Protein 1UQV (pdb70)

Foldseek 3Di:
DDDDDDLDQQPPFLCRLLCCLAPVQDHHPPDCLSVLCVVVTAGLVNQLVDDLVVLCVSDPHDSVRSVSRSVVSVDSVPDDDPDDD

GO terms:
  GO:0005737 cytoplasm (C, IDA)
  GO:0032093 SAM domain binding (F, IDA)
  GO:0019887 protein kinase regulator activity (F, IDA)
  GO:0038066 p38MAPK cascade (P, IGI)
  GO:0000750 pheromone-dependent signal transduction involved in conjugation with cellular fusion (P, IMP)
  GO:0001402 signal transduction involved in filamentous growth (P, IMP)
  GO:0030010 establishment of cell polarity (P, IMP)
  GO:0007232 osmosensory signaling pathway via Sho1 osmosensor (P, IMP)
  GO:0038066 p38MAPK cascade (P, IPI)
  GO:0005515 protein binding (F, IPI)

Organism: Saccharomyces cerevisiae (strain ATCC 204508 / S288c) (NCBI:txid559292)

Radius of gyration: 13.03 Å; Cα contacts (8 Å, |Δi|>4): 71; chains: 1; bounding box: 37×22×26 Å

InterPro domains:
  IPR000159 Ras-associating domain [PF00788] (247-327)
  IPR000159 Ras-associating domain [PS50200] (233-327)
  IPR000159 Ras-associating domain [SM00314] (235-327)
  IPR013761 Sterile alpha motif/pointed domain superfamily [G3DSA:1.10.150.50] (28-107)
  IPR013761 Sterile alpha motif/pointed domain superfamily [SSF47769] (28-105)
  IPR015316 Ste50, sterile alpha motif [PF09235] (30-104)
  IPR015316 Ste50, sterile alpha motif [cd09536] (30-103)
  IPR029071 Ubiquitin-like domain superfamily [SSF54236] (248-327)

Sequence (85 aa):
GSHMNNEDFSQWSVDDVITWCISTLEVEETDPLCQRLRENDIVGDLLPELCLQDCQDLCDGDLNKAIKFKILINKMRDSKLEWKDGSHMNNEDFSQWSVDDVITWCISTLEVEETDPLCQRLRENDIVGDLLPELCLQDCQDLCDGDLNKAIKFKILINKMRDSKLEWKDGSHMNNEDFSQWSVDDVITWCISTLEVEETDPLCQRLRENDIVGDLLPELCLQDCQDLCDGDLNKAIKFKILINKMRDSKLEWKDGSHMNNEDFSQWSVDDVITWCISTLEVEETDPLCQRLRENDIVGDLLPELCLQDCQDLCDGDLNKAIKFKILINKMRDSKLEWKDGSHMNNEDFSQWSVDDVITWCISTLEVEETDPLCQRLRENDIVGDLLPELCLQDCQDLCDGDLNKAIKFKILINKMRDSKLEWKDGSHMNNEDFSQWSVDDVITWCISTLEVEETDPLCQRLRENDIVGDLLPELCLQDCQDLCDGDLNKAIKFKILINKMRDSKLEWKDGSHMNNEDFSQWSVDDVITWCISTLEVEETDPLCQRLRENDIVGDLLPELCLQDCQDLCDGDLNKAIKFKILINKMRDSKLEWKDGSHMNNEDFSQWSVDDVITWCISTLEVEETDPLCQRLRENDIVGDLLPELCLQDCQDLCDGDLNKAIKFKILINKMRDSKLEWKDGSHMNNEDFSQWSVDDVITWCISTLEVEETDPLCQRLRENDIVGDLLPELCLQDCQDLCDGDLNKAIKFKILINKMRDSKLEWKDGSHMNNEDFSQWSVDDVITWCISTLEVEETDPLCQRLRENDIVGDLLPELCLQDCQDLCDGDLNKAIKFKILINKMRDSKLEWKDGSHMNNEDFSQWSVDDVITWCISTLEVEETDPLCQRLRENDIVGDLLPELCLQDCQDLCDGDLNKAIKFKILINKMRDSKLEWKDGSHMNNEDFSQWSVDDVITWCISTLEVEETDPLCQRLRENDIVGDLLPELCLQDCQDLCDGDLNKAIKFKILINKMRDSKLEWKDGSHMNNEDFSQWSVDDVITWCISTLEVEETDPLCQRLRENDIVGDLLPELCLQDCQDLCDGDLNKAIKFKILINKMRDSKLEWKDGSHMNNEDFSQWSVDDVITWCISTLEVEETDPLCQRLRENDIVGDLLPELCLQDCQDLCDGDLNKAIKFKILINKMRDSKLEWKDGSHMNNEDFSQWSVDDVITWCISTLEVEETDPLCQRLRENDIVGDLLPELCLQDCQDLCDGDLNKAIKFKILINKMRDSKLEWKDGSHMNNEDFSQWSVDDVITWCISTLEVEETDPLCQRLRENDIVGDLLPELCLQDCQDLCDGDLNKAIKFKILINKMRDSKLEWKDGSHMNNEDFSQWSVDDVITWCISTLEVEETDPLCQRLRENDIVGDLLPELCLQDCQDLCDGDLNKAIKFKILINKMRDSKLEWKDGSHMNNEDFSQWSVDDVITWCISTLEVEETDPLCQRLRENDIVGDLLPELCLQDCQDLCDGDLNKAIKFKILINKMRDSKLEWKDGSHMNNEDFSQWSVDDVITWCISTLEVEETDPLCQRLRENDIVGDLLPELCLQDCQDLCDGDLNKAIKFKILINKMRDSKLEWKDGSHMNNEDFSQWSVDDVITWCISTLEVEETDPLCQRLRENDIVGDLLPELCLQDCQDLCDGDLNKAIKFKILINKMRDSKLEWKDGSHMNNEDFSQWSVDDVITWCISTLEVEETDPLCQRLRENDIVGDLLPELCLQDCQDLCDGDLNKAIKFKILINKMRDSKLEWKDGSHMNNEDFSQWSVDDVITWCISTLEVEETDPLCQRLRENDIVGDLLPELCLQDCQDLCDGDLNKAIKFKILINKMRDSKLEWKDGSHMNNEDFSQWSVDDVITWCISTLEVEETDPLCQRLRENDIVGDLLPELCLQDCQDLCDGDLNKAIKFKILINKMRDSKLEWKDGSHMNNEDFSQWSVDDVITWCISTLEVEETDPLCQRLRENDIVGDLLPELCLQDCQDLCDGDLNKAIKFKILINKMRDSKLEWKDGSHMNNEDFSQWSVDDVITWCISTLEVEETDPLCQRLRENDIVGDLLPELCLQDCQDLCDGDLNKAIKFKILINKMRDSKLEWKD

CATH classification: 1.10.150.50

Nearest PDB structures (foldseek):
  1uqv-assembly1_A  TM=8.172E-01  e=4.875E-12  Saccharomyces cerevisiae
  1z1v-assembly1_A  TM=8.681E-01  e=1.773E-08  Saccharomyces cerevisiae
  2e8o-assembly1_A  TM=7.752E-01  e=9.387E-03  Homo sapiens
  5j8y-assembly2_D  TM=7.503E-01  e=7.402E-02  Drosophila melanogaster
  2z43-assembly3_C  TM=6.026E-01  e=1.741E+00  Saccharolobus solfataricus P2

Structure (mmCIF, N/CA/C/O backbone):
data_1UQV
#
_entry.id   1UQV
#
_cell.length_a   1.000
_cell.length_b   1.000
_cell.length_c   1.000
_cell.angle_alpha   90.00
_cell.angle_beta   90.00
_cell.angle_gamma   90.00
#
_symmetry.space_group_name_H-M   'P 1'
#
loop_
_atom_site.group_PDB
_atom_site.id
_atom_site.type_symbol
_atom_site.label_atom_id
_atom_site.label_alt_id
_atom_site.label_comp_id
_atom_site.label_asym_id
_atom_site.label_entity_id
_atom_site.label_seq_id
_atom_site.pdbx_PDB_ins_code
_atom_site.Cartn_x
_atom_site.Cartn_y
_atom_site.Cartn_z
_atom_site.occupancy
_atom_site.B_iso_or_equiv
_atom_site.auth_seq_id
_atom_site.auth_comp_id
_atom_site.auth_asym_id
_atom_site.auth_atom_id
_atom_site.pdbx_PDB_model_num
ATOM 1 N N . GLY A 1 1 ? -21.429 5.635 3.051 1.00 0.00 24 GLY A N 1
ATOM 2 C CA . GLY A 1 1 ? -20.457 6.527 2.361 1.00 0.00 24 GLY A CA 1
ATOM 3 C C . GLY A 1 1 ? -19.441 5.757 1.541 1.00 0.00 24 GLY A C 1
ATOM 4 O O . GLY A 1 1 ? -19.320 5.968 0.334 1.00 0.00 24 GLY A O 1
ATOM 10 N N . SER A 1 2 ? -18.709 4.861 2.197 1.00 0.00 25 SER A N 1
ATOM 11 C CA . SER A 1 2 ? -17.696 4.057 1.521 1.00 0.00 25 SER A CA 1
ATOM 12 C C . SER A 1 2 ? -17.734 2.611 2.004 1.00 0.00 25 SER A C 1
ATOM 13 O O . SER A 1 2 ? -17.260 1.704 1.318 1.00 0.00 25 SER A O 1
ATOM 21 N N . HIS A 1 3 ? -18.300 2.403 3.189 1.00 0.00 26 HIS A N 1
ATOM 22 C CA . HIS A 1 3 ? -18.398 1.067 3.766 1.00 0.00 26 HIS A CA 1
ATOM 23 C C . HIS A 1 3 ? -19.257 0.157 2.892 1.00 0.00 26 HIS A C 1
ATOM 24 O O . HIS A 1 3 ? -20.473 0.329 2.809 1.00 0.00 26 HIS A O 1
ATOM 39 N N . MET A 1 4 ? -18.615 -0.811 2.245 1.00 0.00 27 MET A N 1
ATOM 40 C CA . MET A 1 4 ? -19.319 -1.750 1.378 1.00 0.00 27 MET A CA 1
ATOM 41 C C . MET A 1 4 ? -18.776 -3.164 1.556 1.00 0.00 27 MET A C 1
ATOM 42 O O . MET A 1 4 ? -19.456 -4.037 2.095 1.00 0.00 27 MET A O 1
ATOM 56 N N . ASN A 1 5 ? -17.547 -3.380 1.099 1.00 0.00 28 ASN A N 1
ATOM 57 C CA . ASN A 1 5 ? -16.908 -4.686 1.206 1.00 0.00 28 ASN A CA 1
ATOM 58 C C . ASN A 1 5 ? -15.532 -4.565 1.849 1.00 0.00 28 ASN A C 1
ATOM 59 O O . ASN A 1 5 ? -15.325 -5.004 2.981 1.00 0.00 28 ASN A O 1
ATOM 70 N N . ASN A 1 6 ? -14.594 -3.965 1.119 1.00 0.00 29 ASN A N 1
ATOM 71 C CA . ASN A 1 6 ? -13.234 -3.783 1.613 1.00 0.00 29 ASN A CA 1
ATOM 72 C C . ASN A 1 6 ? -12.595 -5.124 1.961 1.00 0.00 29 ASN A C 1
ATOM 73 O O . ASN A 1 6 ? -13.155 -6.183 1.676 1.00 0.00 29 ASN A O 1
ATOM 84 N N . GLU A 1 7 ? -11.419 -5.069 2.577 1.00 0.00 30 GLU A N 1
ATOM 85 C CA . GLU A 1 7 ? -10.702 -6.277 2.965 1.00 0.00 30 GLU A CA 1
ATOM 86 C C . GLU A 1 7 ? -10.453 -6.305 4.470 1.00 0.00 30 GLU A C 1
ATOM 87 O O . GLU A 1 7 ? -9.805 -7.219 4.981 1.00 0.00 30 GLU A O 1
ATOM 99 N N . ASP A 1 8 ? -10.974 -5.298 5.171 1.00 0.00 31 ASP A N 1
ATOM 100 C CA . ASP A 1 8 ? -10.809 -5.194 6.620 1.00 0.00 31 ASP A CA 1
ATOM 101 C C . ASP A 1 8 ? -9.335 -5.057 6.989 1.00 0.00 31 ASP A C 1
ATOM 102 O O . ASP A 1 8 ? -8.565 -6.004 6.856 1.00 0.00 31 ASP A O 1
ATOM 111 N N . PHE A 1 9 ? -8.958 -3.870 7.458 1.00 0.00 32 PHE A N 1
ATOM 112 C CA . PHE A 1 9 ? -7.574 -3.585 7.839 1.00 0.00 32 PHE A CA 1
ATOM 113 C C . PHE A 1 9 ? -7.031 -4.602 8.842 1.00 0.00 32 PHE A C 1
ATOM 114 O O . PHE A 1 9 ? -5.819 -4.804 8.935 1.00 0.00 32 PHE A O 1
ATOM 131 N N . SER A 1 10 ? -7.926 -5.240 9.588 1.00 0.00 33 SER A N 1
ATOM 132 C CA . SER A 1 10 ? -7.527 -6.223 10.592 1.00 0.00 33 SER A CA 1
ATOM 133 C C . SER A 1 10 ? -7.077 -7.537 9.957 1.00 0.00 33 SER A C 1
ATOM 134 O O . SER A 1 10 ? -6.460 -8.372 10.618 1.00 0.00 33 SER A O 1
ATOM 142 N N . GLN A 1 11 ? -7.387 -7.717 8.678 1.00 0.00 34 GLN A N 1
ATOM 143 C CA . GLN A 1 11 ? -7.025 -8.944 7.970 1.00 0.00 34 GLN A CA 1
ATOM 144 C C . GLN A 1 11 ? -5.839 -8.740 7.028 1.00 0.00 34 GLN A C 1
ATOM 145 O O . GLN A 1 11 ? -5.261 -9.711 6.539 1.00 0.00 34 GLN A O 1
ATOM 159 N N . TRP A 1 12 ? -5.476 -7.486 6.770 1.00 0.00 35 TRP A N 1
ATOM 160 C CA . TRP A 1 12 ? -4.354 -7.196 5.878 1.00 0.00 35 TRP A CA 1
ATOM 161 C C . TRP A 1 12 ? -3.039 -7.694 6.469 1.00 0.00 35 TRP A C 1
ATOM 162 O O . TRP A 1 12 ? -2.672 -7.333 7.587 1.00 0.00 35 TRP A O 1
ATOM 183 N N . SER A 1 13 ? -2.333 -8.528 5.708 1.00 0.00 36 SER A N 1
ATOM 184 C CA . SER A 1 13 ? -1.057 -9.076 6.154 1.00 0.00 36 SER A CA 1
ATOM 185 C C . SER A 1 13 ? 0.087 -8.572 5.281 1.00 0.00 36 SER A C 1
ATOM 186 O O . SER A 1 13 ? -0.096 -7.679 4.454 1.00 0.00 36 SER A O 1
ATOM 194 N N . VAL A 1 14 ? 1.267 -9.152 5.472 1.00 0.00 37 VAL A N 1
ATOM 195 C CA . VAL A 1 14 ? 2.447 -8.762 4.708 1.00 0.00 37 VAL A CA 1
ATOM 196 C C . VAL A 1 14 ? 2.249 -9.004 3.213 1.00 0.00 37 VAL A C 1
ATOM 197 O O . VAL A 1 14 ? 2.305 -8.071 2.412 1.00 0.00 37 VAL A O 1
ATOM 210 N N . ASP A 1 15 ? 2.018 -10.261 2.845 1.00 0.00 38 ASP A N 1
ATOM 211 C CA . ASP A 1 15 ? 1.823 -10.631 1.446 1.00 0.00 38 ASP A CA 1
ATOM 212 C C . ASP A 1 15 ? 0.682 -9.842 0.809 1.00 0.00 38 ASP A C 1
ATOM 213 O O . ASP A 1 15 ? 0.717 -9.540 -0.383 1.00 0.00 38 ASP A O 1
ATOM 222 N N . ASP A 1 16 ? -0.327 -9.511 1.607 1.00 0.00 39 ASP A N 1
ATOM 223 C CA . ASP A 1 16 ? -1.479 -8.765 1.112 1.00 0.00 39 ASP A CA 1
ATOM 224 C C . ASP A 1 16 ? -1.087 -7.354 0.680 1.00 0.00 39 ASP A C 1
ATOM 225 O O . ASP A 1 16 ? -1.311 -6.961 -0.464 1.00 0.00 39 ASP A O 1
ATOM 234 N N . VAL A 1 17 ? -0.496 -6.600 1.602 1.00 0.00 40 VAL A N 1
ATOM 235 C CA . VAL A 1 17 ? -0.086 -5.228 1.324 1.00 0.00 40 VAL A CA 1
ATOM 236 C C . VAL A 1 17 ? 0.950 -5.160 0.207 1.00 0.00 40 VAL A C 1
ATOM 237 O O . VAL A 1 17 ? 0.802 -4.387 -0.738 1.00 0.00 40 VAL A O 1
ATOM 250 N N . ILE A 1 18 ? 1.996 -5.971 0.321 1.00 0.00 41 ILE A N 1
ATOM 251 C CA . ILE A 1 18 ? 3.068 -5.990 -0.671 1.00 0.00 41 ILE A CA 1
ATOM 252 C C . ILE A 1 18 ? 2.547 -6.288 -2.076 1.00 0.00 41 ILE A C 1
ATOM 253 O O . ILE A 1 18 ? 2.665 -5.456 -2.975 1.00 0.00 41 ILE A O 1
ATOM 269 N N . THR A 1 19 ? 1.982 -7.478 -2.259 1.00 0.00 42 THR A N 1
ATOM 270 C CA . THR A 1 19 ? 1.459 -7.894 -3.560 1.00 0.00 42 THR A CA 1
ATOM 271 C C . THR A 1 19 ? 0.620 -6.801 -4.218 1.00 0.00 42 THR A C 1
ATOM 272 O O . THR A 1 19 ? 0.938 -6.345 -5.317 1.00 0.00 42 THR A O 1
ATOM 283 N N . TRP A 1 20 ? -0.451 -6.385 -3.548 1.00 0.00 43 TRP A N 1
ATOM 284 C CA . TRP A 1 20 ? -1.332 -5.353 -4.086 1.00 0.00 43 TRP A CA 1
ATOM 285 C C . TRP A 1 20 ? -0.567 -4.067 -4.388 1.00 0.00 43 TRP A C 1
ATOM 286 O O . TRP A 1 20 ? -0.754 -3.456 -5.439 1.00 0.00 43 TRP A O 1
ATOM 307 N N . CYS A 1 21 ? 0.295 -3.663 -3.461 1.00 0.00 44 CYS A N 1
ATOM 308 C CA . CYS A 1 21 ? 1.081 -2.442 -3.619 1.00 0.00 44 CYS A CA 1
ATOM 309 C C . CYS A 1 21 ? 1.899 -2.463 -4.907 1.00 0.00 44 CYS A C 1
ATOM 310 O O . CYS A 1 21 ? 1.661 -1.670 -5.816 1.00 0.00 44 CYS A O 1
ATOM 318 N N . ILE A 1 22 ? 2.863 -3.374 -4.971 1.00 0.00 45 ILE A N 1
ATOM 319 C CA . ILE A 1 22 ? 3.736 -3.504 -6.135 1.00 0.00 45 ILE A CA 1
ATOM 320 C C . ILE A 1 22 ? 2.945 -3.605 -7.438 1.00 0.00 45 ILE A C 1
ATOM 321 O O . ILE A 1 22 ? 3.152 -2.818 -8.362 1.00 0.00 45 ILE A O 1
ATOM 337 N N . SER A 1 23 ? 2.038 -4.573 -7.498 1.00 0.00 46 SER A N 1
ATOM 338 C CA . SER A 1 23 ? 1.225 -4.800 -8.691 1.00 0.00 46 SER A CA 1
ATOM 339 C C . SER A 1 23 ? 0.445 -3.553 -9.111 1.00 0.00 46 SER A C 1
ATOM 340 O O . SER A 1 23 ? -0.100 -3.503 -10.213 1.00 0.00 46 SER A O 1
ATOM 348 N N . THR A 1 24 ? 0.388 -2.551 -8.238 1.00 0.00 47 THR A N 1
ATOM 349 C CA . THR A 1 24 ? -0.346 -1.327 -8.548 1.00 0.00 47 THR A CA 1
ATOM 350 C C . THR A 1 24 ? 0.511 -0.073 -8.382 1.00 0.00 47 THR A C 1
ATOM 351 O O . THR A 1 24 ? 0.039 1.035 -8.632 1.00 0.00 47 THR A O 1
ATOM 362 N N . LEU A 1 25 ? 1.766 -0.239 -7.970 1.00 0.00 48 LEU A N 1
ATOM 363 C CA . LEU A 1 25 ? 2.643 0.911 -7.766 1.00 0.00 48 LEU A CA 1
ATOM 364 C C . LEU A 1 25 ? 3.476 1.215 -9.007 1.00 0.00 48 LEU A C 1
ATOM 365 O O . LEU A 1 25 ? 3.268 2.236 -9.662 1.00 0.00 48 LEU A O 1
ATOM 381 N N . GLU A 1 26 ? 4.418 0.334 -9.332 1.00 0.00 49 GLU A N 1
ATOM 382 C CA . GLU A 1 26 ? 5.270 0.546 -10.498 1.00 0.00 49 GLU A CA 1
ATOM 383 C C . GLU A 1 26 ? 5.554 -0.754 -11.245 1.00 0.00 49 GLU A C 1
ATOM 384 O O . GLU A 1 26 ? 5.101 -0.943 -12.375 1.00 0.00 49 GLU A O 1
ATOM 396 N N . VAL A 1 27 ? 6.308 -1.645 -10.608 1.00 0.00 50 VAL A N 1
ATOM 397 C CA . VAL A 1 27 ? 6.679 -2.915 -11.223 1.00 0.00 50 VAL A CA 1
ATOM 398 C C . VAL A 1 27 ? 5.839 -4.072 -10.692 1.00 0.00 50 VAL A C 1
ATOM 399 O O . VAL A 1 27 ? 4.831 -3.866 -10.018 1.00 0.00 50 VAL A O 1
ATOM 412 N N . GLU A 1 28 ? 6.263 -5.291 -11.014 1.00 0.00 51 GLU A N 1
ATOM 413 C CA . GLU A 1 28 ? 5.573 -6.496 -10.569 1.00 0.00 51 GLU A CA 1
ATOM 414 C C . GLU A 1 28 ? 6.328 -7.137 -9.412 1.00 0.00 51 GLU A C 1
ATOM 415 O O . GLU A 1 28 ? 7.310 -6.578 -8.923 1.00 0.00 51 GLU A O 1
ATOM 427 N N . GLU A 1 29 ? 5.878 -8.309 -8.975 1.00 0.00 52 GLU A N 1
ATOM 428 C CA . GLU A 1 29 ? 6.533 -9.001 -7.872 1.00 0.00 52 GLU A CA 1
ATOM 429 C C . GLU A 1 29 ? 7.822 -9.669 -8.341 1.00 0.00 52 GLU A C 1
ATOM 430 O O . GLU A 1 29 ? 7.886 -10.889 -8.499 1.00 0.00 52 GLU A O 1
ATOM 442 N N . THR A 1 30 ? 8.844 -8.851 -8.569 1.00 0.00 53 THR A N 1
ATOM 443 C CA . THR A 1 30 ? 10.146 -9.337 -9.009 1.00 0.00 53 THR A CA 1
ATOM 444 C C . THR A 1 30 ? 11.260 -8.533 -8.353 1.00 0.00 53 THR A C 1
ATOM 445 O O . THR A 1 30 ? 12.206 -9.090 -7.796 1.00 0.00 53 THR A O 1
ATOM 456 N N . ASP A 1 31 ? 11.130 -7.213 -8.432 1.00 0.00 54 ASP A N 1
ATOM 457 C CA . ASP A 1 31 ? 12.105 -6.296 -7.854 1.00 0.00 54 ASP A CA 1
ATOM 458 C C . ASP A 1 31 ? 12.167 -6.461 -6.334 1.00 0.00 54 ASP A C 1
ATOM 459 O O . ASP A 1 31 ? 11.153 -6.757 -5.700 1.00 0.00 54 ASP A O 1
ATOM 468 N N . PRO A 1 32 ? 13.360 -6.283 -5.724 1.00 0.00 55 PRO A N 1
ATOM 469 C CA . PRO A 1 32 ? 13.542 -6.412 -4.268 1.00 0.00 55 PRO A CA 1
ATOM 470 C C . PRO A 1 32 ? 12.576 -5.547 -3.457 1.00 0.00 55 PRO A C 1
ATOM 471 O O . PRO A 1 32 ? 12.560 -5.615 -2.227 1.00 0.00 55 PRO A O 1
ATOM 482 N N . LEU A 1 33 ? 11.778 -4.732 -4.145 1.00 0.00 56 LEU A N 1
ATOM 483 C CA . LEU A 1 33 ? 10.805 -3.864 -3.484 1.00 0.00 56 LEU A CA 1
ATOM 484 C C . LEU A 1 33 ? 9.950 -4.662 -2.499 1.00 0.00 56 LEU A C 1
ATOM 485 O O . LEU A 1 33 ? 9.498 -4.134 -1.480 1.00 0.00 56 LEU A O 1
ATOM 501 N N . CYS A 1 34 ? 9.739 -5.938 -2.810 1.00 0.00 57 CYS A N 1
ATOM 502 C CA . CYS A 1 34 ? 8.946 -6.818 -1.960 1.00 0.00 57 CYS A CA 1
ATOM 503 C C . CYS A 1 34 ? 9.681 -7.130 -0.661 1.00 0.00 57 CYS A C 1
ATOM 504 O O . CYS A 1 34 ? 9.079 -7.159 0.412 1.00 0.00 57 CYS A O 1
ATOM 512 N N . GLN A 1 35 ? 10.985 -7.363 -0.770 1.00 0.00 58 GLN A N 1
ATOM 513 C CA . GLN A 1 35 ? 11.807 -7.670 0.395 1.00 0.00 58 GLN A CA 1
ATOM 514 C C . GLN A 1 35 ? 11.797 -6.514 1.390 1.00 0.00 58 GLN A C 1
ATOM 515 O O . GLN A 1 35 ? 11.647 -6.723 2.593 1.00 0.00 58 GLN A O 1
ATOM 529 N N . ARG A 1 36 ? 11.954 -5.297 0.877 1.00 0.00 59 ARG A N 1
ATOM 530 C CA . ARG A 1 36 ? 11.963 -4.106 1.721 1.00 0.00 59 ARG A CA 1
ATOM 531 C C . ARG A 1 36 ? 10.670 -3.989 2.522 1.00 0.00 59 ARG A C 1
ATOM 532 O O . ARG A 1 36 ? 10.696 -3.906 3.750 1.00 0.00 59 ARG A O 1
ATOM 553 N N . LEU A 1 37 ? 9.542 -3.983 1.819 1.00 0.00 60 LEU A N 1
ATOM 554 C CA . LEU A 1 37 ? 8.238 -3.879 2.467 1.00 0.00 60 LEU A CA 1
ATOM 555 C C . LEU A 1 37 ? 8.007 -5.040 3.430 1.00 0.00 60 LEU A C 1
ATOM 556 O O . LEU A 1 37 ? 7.323 -4.890 4.443 1.00 0.00 60 LEU A O 1
ATOM 572 N N . ARG A 1 38 ? 8.580 -6.196 3.109 1.00 0.00 61 ARG A N 1
ATOM 573 C CA . ARG A 1 38 ? 8.433 -7.382 3.945 1.00 0.00 61 ARG A CA 1
ATOM 574 C C . ARG A 1 38 ? 9.166 -7.216 5.273 1.00 0.00 61 ARG A C 1
ATOM 575 O O . ARG A 1 38 ? 8.682 -7.655 6.317 1.00 0.00 61 ARG A O 1
ATOM 596 N N . GLU A 1 39 ? 10.336 -6.584 5.227 1.00 0.00 62 GLU A N 1
ATOM 597 C CA . GLU A 1 39 ? 11.131 -6.363 6.432 1.00 0.00 62 GLU A CA 1
ATOM 598 C C . GLU A 1 39 ? 10.326 -5.603 7.479 1.00 0.00 62 GLU A C 1
ATOM 599 O O . GLU A 1 39 ? 10.054 -6.121 8.562 1.00 0.00 62 GLU A O 1
ATOM 611 N N . ASN A 1 40 ? 9.946 -4.373 7.150 1.00 0.00 63 ASN A N 1
ATOM 612 C CA . ASN A 1 40 ? 9.166 -3.550 8.064 1.00 0.00 63 ASN A CA 1
ATOM 613 C C . ASN A 1 40 ? 7.715 -4.016 8.095 1.00 0.00 63 ASN A C 1
ATOM 614 O O . ASN A 1 40 ? 6.885 -3.543 7.318 1.00 0.00 63 ASN A O 1
ATOM 625 N N . ASP A 1 41 ? 7.420 -4.958 8.984 1.00 0.00 64 ASP A N 1
ATOM 626 C CA . ASP A 1 41 ? 6.068 -5.487 9.116 1.00 0.00 64 ASP A CA 1
ATOM 627 C C . ASP A 1 41 ? 5.078 -4.373 9.448 1.00 0.00 64 ASP A C 1
ATOM 628 O O . ASP A 1 41 ? 5.035 -3.881 10.576 1.00 0.00 64 ASP A O 1
ATOM 637 N N . ILE A 1 42 ? 4.289 -3.976 8.454 1.00 0.00 65 ILE A N 1
ATOM 638 C CA . ILE A 1 42 ? 3.302 -2.919 8.634 1.00 0.00 65 ILE A CA 1
ATOM 639 C C . ILE A 1 42 ? 1.918 -3.379 8.188 1.00 0.00 65 ILE A C 1
ATOM 640 O O . ILE A 1 42 ? 1.744 -3.860 7.068 1.00 0.00 65 ILE A O 1
ATOM 656 N N . VAL A 1 43 ? 0.937 -3.230 9.072 1.00 0.00 66 VAL A N 1
ATOM 657 C CA . VAL A 1 43 ? -0.432 -3.624 8.768 1.00 0.00 66 VAL A CA 1
ATOM 658 C C . VAL A 1 43 ? -1.141 -2.532 7.972 1.00 0.00 66 VAL A C 1
ATOM 659 O O . VAL A 1 43 ? -0.682 -1.390 7.924 1.00 0.00 66 VAL A O 1
ATOM 672 N N . GLY A 1 44 ? -2.255 -2.889 7.342 1.00 0.00 67 GLY A N 1
ATOM 673 C CA . GLY A 1 44 ? -3.005 -1.929 6.553 1.00 0.00 67 GLY A CA 1
ATOM 674 C C . GLY A 1 44 ? -3.488 -0.748 7.373 1.00 0.00 67 GLY A C 1
ATOM 675 O O . GLY A 1 44 ? -3.717 0.336 6.838 1.00 0.00 67 GLY A O 1
ATOM 679 N N . ASP A 1 45 ? -3.643 -0.960 8.676 1.00 0.00 68 ASP A N 1
ATOM 680 C CA . ASP A 1 45 ? -4.105 0.092 9.576 1.00 0.00 68 ASP A CA 1
ATOM 681 C C . ASP A 1 45 ? -2.987 1.082 9.884 1.00 0.00 68 ASP A C 1
ATOM 682 O O . ASP A 1 45 ? -3.238 2.195 10.347 1.00 0.00 68 ASP A O 1
ATOM 691 N N . LEU A 1 46 ? -1.753 0.670 9.622 1.00 0.00 69 LEU A N 1
ATOM 692 C CA . LEU A 1 46 ? -0.593 1.515 9.881 1.00 0.00 69 LEU A CA 1
ATOM 693 C C . LEU A 1 46 ? -0.036 2.115 8.594 1.00 0.00 69 LEU A C 1
ATOM 694 O O . LEU A 1 46 ? 0.947 2.856 8.625 1.00 0.00 69 LEU A O 1
ATOM 710 N N . LEU A 1 47 ? -0.660 1.794 7.464 1.00 0.00 70 LEU A N 1
ATOM 711 C CA . LEU A 1 47 ? -0.213 2.322 6.179 1.00 0.00 70 LEU A CA 1
ATOM 712 C C . LEU A 1 47 ? -0.284 3.851 6.157 1.00 0.00 70 LEU A C 1
ATOM 713 O O . LEU A 1 47 ? 0.696 4.509 5.811 1.00 0.00 70 LEU A O 1
ATOM 729 N N . PRO A 1 48 ? -1.442 4.450 6.524 1.00 0.00 71 PRO A N 1
ATOM 730 C CA . PRO A 1 48 ? -1.595 5.909 6.543 1.00 0.00 71 PRO A CA 1
ATOM 731 C C . PRO A 1 48 ? -0.724 6.563 7.611 1.00 0.00 71 PRO A C 1
ATOM 732 O O . PRO A 1 48 ? -0.611 7.787 7.671 1.00 0.00 71 PRO A O 1
ATOM 743 N N . GLU A 1 49 ? -0.111 5.735 8.454 1.00 0.00 72 GLU A N 1
ATOM 744 C CA . GLU A 1 49 ? 0.749 6.225 9.525 1.00 0.00 72 GLU A CA 1
ATOM 745 C C . GLU A 1 49 ? 2.200 6.311 9.063 1.00 0.00 72 GLU A C 1
ATOM 746 O O . GLU A 1 49 ? 3.004 7.043 9.641 1.00 0.00 72 GLU A O 1
ATOM 758 N N . LEU A 1 50 ? 2.527 5.557 8.017 1.00 0.00 73 LEU A N 1
ATOM 759 C CA . LEU A 1 50 ? 3.883 5.534 7.479 1.00 0.00 73 LEU A CA 1
ATOM 760 C C . LEU A 1 50 ? 4.314 6.912 6.991 1.00 0.00 73 LEU A C 1
ATOM 761 O O . LEU A 1 50 ? 5.399 7.387 7.329 1.00 0.00 73 LEU A O 1
ATOM 777 N N . CYS A 1 51 ? 3.461 7.543 6.190 1.00 0.00 74 CYS A N 1
ATOM 778 C CA . CYS A 1 51 ? 3.752 8.867 5.642 1.00 0.00 74 CYS A CA 1
ATOM 779 C C . CYS A 1 51 ? 4.970 8.813 4.725 1.00 0.00 74 CYS A C 1
ATOM 780 O O . CYS A 1 51 ? 5.636 7.783 4.625 1.00 0.00 74 CYS A O 1
ATOM 788 N N . LEU A 1 52 ? 5.264 9.926 4.058 1.00 0.00 75 LEU A N 1
ATOM 789 C CA . LEU A 1 52 ? 6.405 9.990 3.147 1.00 0.00 75 LEU A CA 1
ATOM 790 C C . LEU A 1 52 ? 7.715 9.722 3.881 1.00 0.00 75 LEU A C 1
ATOM 791 O O . LEU A 1 52 ? 8.756 9.523 3.256 1.00 0.00 75 LEU A O 1
ATOM 807 N N . GLN A 1 53 ? 7.661 9.720 5.210 1.00 0.00 76 GLN A N 1
ATOM 808 C CA . GLN A 1 53 ? 8.849 9.471 6.020 1.00 0.00 76 GLN A CA 1
ATOM 809 C C . GLN A 1 53 ? 9.215 7.991 6.001 1.00 0.00 76 GLN A C 1
ATOM 810 O O . GLN A 1 53 ? 10.289 7.612 5.531 1.00 0.00 76 GLN A O 1
ATOM 824 N N . ASP A 1 54 ? 8.315 7.158 6.515 1.00 0.00 77 ASP A N 1
ATOM 825 C CA . ASP A 1 54 ? 8.540 5.717 6.557 1.00 0.00 77 ASP A CA 1
ATOM 826 C C . ASP A 1 54 ? 8.532 5.125 5.152 1.00 0.00 77 ASP A C 1
ATOM 827 O O . ASP A 1 54 ? 9.278 4.190 4.857 1.00 0.00 77 ASP A O 1
ATOM 836 N N . CYS A 1 55 ? 7.685 5.676 4.290 1.00 0.00 78 CYS A N 1
ATOM 837 C CA . CYS A 1 55 ? 7.577 5.207 2.913 1.00 0.00 78 CYS A CA 1
ATOM 838 C C . CYS A 1 55 ? 8.900 5.376 2.178 1.00 0.00 78 CYS A C 1
ATOM 839 O O . CYS A 1 55 ? 9.433 4.419 1.615 1.00 0.00 78 CYS A O 1
ATOM 847 N N . GLN A 1 56 ? 9.425 6.597 2.181 1.00 0.00 79 GLN A N 1
ATOM 848 C CA . GLN A 1 56 ? 10.688 6.880 1.514 1.00 0.00 79 GLN A CA 1
ATOM 849 C C . GLN A 1 56 ? 11.811 6.068 2.149 1.00 0.00 79 GLN A C 1
ATOM 850 O O . GLN A 1 56 ? 12.778 5.699 1.484 1.00 0.00 79 GLN A O 1
ATOM 864 N N . ASP A 1 57 ? 11.668 5.792 3.443 1.00 0.00 80 ASP A N 1
ATOM 865 C CA . ASP A 1 57 ? 12.655 5.006 4.173 1.00 0.00 80 ASP A CA 1
ATOM 866 C C . ASP A 1 57 ? 12.638 3.566 3.679 1.00 0.00 80 ASP A C 1
ATOM 867 O O . ASP A 1 57 ? 13.660 2.880 3.676 1.00 0.00 80 ASP A O 1
ATOM 876 N N . LEU A 1 58 ? 11.459 3.123 3.261 1.00 0.00 81 LEU A N 1
ATOM 877 C CA . LEU A 1 58 ? 11.270 1.772 2.754 1.00 0.00 81 LEU A CA 1
ATOM 878 C C . LEU A 1 58 ? 11.914 1.619 1.379 1.00 0.00 81 LEU A C 1
ATOM 879 O O . LEU A 1 58 ? 12.084 0.505 0.881 1.00 0.00 81 LEU A O 1
ATOM 895 N N . CYS A 1 59 ? 12.270 2.748 0.773 1.00 0.00 82 CYS A N 1
ATOM 896 C CA . CYS A 1 59 ? 12.906 2.748 -0.540 1.00 0.00 82 CYS A CA 1
ATOM 897 C C . CYS A 1 59 ? 14.371 3.163 -0.425 1.00 0.00 82 CYS A C 1
ATOM 898 O O . CYS A 1 59 ? 14.769 3.798 0.551 1.00 0.00 82 CYS A O 1
ATOM 906 N N . ASP A 1 60 ? 15.168 2.797 -1.425 1.00 0.00 83 ASP A N 1
ATOM 907 C CA . ASP A 1 60 ? 16.588 3.130 -1.435 1.00 0.00 83 ASP A CA 1
ATOM 908 C C . ASP A 1 60 ? 16.798 4.641 -1.380 1.00 0.00 83 ASP A C 1
ATOM 909 O O . ASP A 1 60 ? 17.863 5.115 -0.985 1.00 0.00 83 ASP A O 1
ATOM 918 N N . GLY A 1 61 ? 15.774 5.392 -1.777 1.00 0.00 84 GLY A N 1
ATOM 919 C CA . GLY A 1 61 ? 15.866 6.841 -1.766 1.00 0.00 84 GLY A CA 1
ATOM 920 C C . GLY A 1 61 ? 15.358 7.464 -3.051 1.00 0.00 84 GLY A C 1
ATOM 921 O O . GLY A 1 61 ? 16.057 8.255 -3.684 1.00 0.00 84 GLY A O 1
ATOM 925 N N . ASP A 1 62 ? 14.136 7.107 -3.438 1.00 0.00 85 ASP A N 1
ATOM 926 C CA . ASP A 1 62 ? 13.534 7.631 -4.660 1.00 0.00 85 ASP A CA 1
ATOM 927 C C . ASP A 1 62 ? 12.154 8.220 -4.380 1.00 0.00 85 ASP A C 1
ATOM 928 O O . ASP A 1 62 ? 11.250 7.516 -3.927 1.00 0.00 85 ASP A O 1
ATOM 937 N N . LEU A 1 63 ? 11.997 9.513 -4.660 1.00 0.00 86 LEU A N 1
ATOM 938 C CA . LEU A 1 63 ? 10.737 10.204 -4.441 1.00 0.00 86 LEU A CA 1
ATOM 939 C C . LEU A 1 63 ? 9.594 9.517 -5.173 1.00 0.00 86 LEU A C 1
ATOM 940 O O . LEU A 1 63 ? 8.615 9.103 -4.557 1.00 0.00 86 LEU A O 1
ATOM 956 N N . ASN A 1 64 ? 9.732 9.397 -6.491 1.00 0.00 87 ASN A N 1
ATOM 957 C CA . ASN A 1 64 ? 8.711 8.767 -7.322 1.00 0.00 87 ASN A CA 1
ATOM 958 C C . ASN A 1 64 ? 8.123 7.527 -6.652 1.00 0.00 87 ASN A C 1
ATOM 959 O O . ASN A 1 64 ? 6.934 7.242 -6.791 1.00 0.00 87 ASN A O 1
ATOM 970 N N . LYS A 1 65 ? 8.956 6.802 -5.912 1.00 0.00 88 LYS A N 1
ATOM 971 C CA . LYS A 1 65 ? 8.514 5.598 -5.223 1.00 0.00 88 LYS A CA 1
ATOM 972 C C . LYS A 1 65 ? 7.585 5.935 -4.062 1.00 0.00 88 LYS A C 1
ATOM 973 O O . LYS A 1 65 ? 6.417 5.546 -4.056 1.00 0.00 88 LYS A O 1
ATOM 992 N N . ALA A 1 66 ? 8.114 6.659 -3.081 1.00 0.00 89 ALA A N 1
ATOM 993 C CA . ALA A 1 66 ? 7.339 7.046 -1.905 1.00 0.00 89 ALA A CA 1
ATOM 994 C C . ALA A 1 66 ? 6.104 7.858 -2.282 1.00 0.00 89 ALA A C 1
ATOM 995 O O . ALA A 1 66 ? 4.988 7.525 -1.888 1.00 0.00 89 ALA A O 1
ATOM 1002 N N . ILE A 1 67 ? 6.315 8.929 -3.041 1.00 0.00 90 ILE A N 1
ATOM 1003 C CA . ILE A 1 67 ? 5.224 9.799 -3.465 1.00 0.00 90 ILE A CA 1
ATOM 1004 C C . ILE A 1 67 ? 4.067 9.003 -4.070 1.00 0.00 90 ILE A C 1
ATOM 1005 O O . ILE A 1 67 ? 2.924 9.130 -3.630 1.00 0.00 90 ILE A O 1
ATOM 1021 N N . LYS A 1 68 ? 4.363 8.184 -5.078 1.00 0.00 91 LYS A N 1
ATOM 1022 C CA . LYS A 1 68 ? 3.333 7.374 -5.728 1.00 0.00 91 LYS A CA 1
ATOM 1023 C C . LYS A 1 68 ? 2.744 6.359 -4.754 1.00 0.00 91 LYS A C 1
ATOM 1024 O O . LYS A 1 68 ? 1.567 6.012 -4.838 1.00 0.00 91 LYS A O 1
ATOM 1043 N N . PHE A 1 69 ? 3.577 5.891 -3.832 1.00 0.00 92 PHE A N 1
ATOM 1044 C CA . PHE A 1 69 ? 3.156 4.908 -2.840 1.00 0.00 92 PHE A CA 1
ATOM 1045 C C . PHE A 1 69 ? 2.064 5.475 -1.932 1.00 0.00 92 PHE A C 1
ATOM 1046 O O . PHE A 1 69 ? 0.929 4.994 -1.932 1.00 0.00 92 PHE A O 1
ATOM 1063 N N . LYS A 1 70 ? 2.416 6.505 -1.165 1.00 0.00 93 LYS A N 1
ATOM 1064 C CA . LYS A 1 70 ? 1.478 7.147 -0.249 1.00 0.00 93 LYS A CA 1
ATOM 1065 C C . LYS A 1 70 ? 0.191 7.552 -0.966 1.00 0.00 93 LYS A C 1
ATOM 1066 O O . LYS A 1 70 ? -0.900 7.453 -0.402 1.00 0.00 93 LYS A O 1
ATOM 1085 N N . ILE A 1 71 ? 0.323 8.007 -2.208 1.00 0.00 94 ILE A N 1
ATOM 1086 C CA . ILE A 1 71 ? -0.832 8.424 -2.996 1.00 0.00 94 ILE A CA 1
ATOM 1087 C C . ILE A 1 71 ? -1.820 7.277 -3.180 1.00 0.00 94 ILE A C 1
ATOM 1088 O O . ILE A 1 71 ? -2.970 7.361 -2.750 1.00 0.00 94 ILE A O 1
ATOM 1104 N N . LEU A 1 72 ? -1.362 6.216 -3.838 1.00 0.00 95 LEU A N 1
ATOM 1105 C CA . LEU A 1 72 ? -2.201 5.051 -4.091 1.00 0.00 95 LEU A CA 1
ATOM 1106 C C . LEU A 1 72 ? -2.922 4.614 -2.827 1.00 0.00 95 LEU A C 1
ATOM 1107 O O . LEU A 1 72 ? -4.036 4.093 -2.886 1.00 0.00 95 LEU A O 1
ATOM 1123 N N . ILE A 1 73 ? -2.284 4.828 -1.682 1.00 0.00 96 ILE A N 1
ATOM 1124 C CA . ILE A 1 73 ? -2.885 4.458 -0.412 1.00 0.00 96 ILE A CA 1
ATOM 1125 C C . ILE A 1 73 ? -4.101 5.327 -0.117 1.00 0.00 96 ILE A C 1
ATOM 1126 O O . ILE A 1 73 ? -5.131 4.835 0.342 1.00 0.00 96 ILE A O 1
ATOM 1142 N N . ASN A 1 74 ? -3.973 6.623 -0.387 1.00 0.00 97 ASN A N 1
ATOM 1143 C CA . ASN A 1 74 ? -5.065 7.562 -0.162 1.00 0.00 97 ASN A CA 1
ATOM 1144 C C . ASN A 1 74 ? -6.291 7.162 -0.976 1.00 0.00 97 ASN A C 1
ATOM 1145 O O . ASN A 1 74 ? -7.427 7.306 -0.521 1.00 0.00 97 ASN A O 1
ATOM 1156 N N . LYS A 1 75 ? -6.051 6.658 -2.183 1.00 0.00 98 LYS A N 1
ATOM 1157 C CA . LYS A 1 75 ? -7.133 6.228 -3.064 1.00 0.00 98 LYS A CA 1
ATOM 1158 C C . LYS A 1 75 ? -7.840 5.002 -2.495 1.00 0.00 98 LYS A C 1
ATOM 1159 O O . LYS A 1 75 ? -9.065 4.898 -2.554 1.00 0.00 98 LYS A O 1
ATOM 1178 N N . MET A 1 76 ? -7.059 4.077 -1.948 1.00 0.00 99 MET A N 1
ATOM 1179 C CA . MET A 1 76 ? -7.606 2.854 -1.373 1.00 0.00 99 MET A CA 1
ATOM 1180 C C . MET A 1 76 ? -8.442 3.159 -0.133 1.00 0.00 99 MET A C 1
ATOM 1181 O O . MET A 1 76 ? -9.397 2.444 0.176 1.00 0.00 99 MET A O 1
ATOM 1195 N N . ARG A 1 77 ? -8.078 4.224 0.573 1.00 0.00 100 ARG A N 1
ATOM 1196 C CA . ARG A 1 77 ? -8.792 4.624 1.780 1.00 0.00 100 ARG A CA 1
ATOM 1197 C C . ARG A 1 77 ? -10.147 5.235 1.434 1.00 0.00 100 ARG A C 1
ATOM 1198 O O . ARG A 1 77 ? -11.172 4.860 2.005 1.00 0.00 100 ARG A O 1
ATOM 1219 N N . ASP A 1 78 ? -10.144 6.177 0.495 1.00 0.00 101 ASP A N 1
ATOM 1220 C CA . ASP A 1 78 ? -11.371 6.841 0.070 1.00 0.00 101 ASP A CA 1
ATOM 1221 C C . ASP A 1 78 ? -12.180 5.944 -0.860 1.00 0.00 101 ASP A C 1
ATOM 1222 O O . ASP A 1 78 ? -13.359 6.194 -1.112 1.00 0.00 101 ASP A O 1
ATOM 1231 N N . SER A 1 79 ? -11.529 4.901 -1.370 1.00 0.00 102 SER A N 1
ATOM 1232 C CA . SER A 1 79 ? -12.166 3.950 -2.279 1.00 0.00 102 SER A CA 1
ATOM 1233 C C . SER A 1 79 ? -12.559 4.623 -3.591 1.00 0.00 102 SER A C 1
ATOM 1234 O O . SER A 1 79 ? -12.591 5.850 -3.687 1.00 0.00 102 SER A O 1
ATOM 1242 N N . LYS A 1 80 ? -12.856 3.811 -4.601 1.00 0.00 103 LYS A N 1
ATOM 1243 C CA . LYS A 1 80 ? -13.242 4.329 -5.908 1.00 0.00 103 LYS A CA 1
ATOM 1244 C C . LYS A 1 80 ? -14.008 3.277 -6.708 1.00 0.00 103 LYS A C 1
ATOM 1245 O O . LYS A 1 80 ? -13.425 2.313 -7.204 1.00 0.00 103 LYS A O 1
ATOM 1264 N N . LEU A 1 81 ? -15.319 3.471 -6.826 1.00 0.00 104 LEU A N 1
ATOM 1265 C CA . LEU A 1 81 ? -16.168 2.544 -7.564 1.00 0.00 104 LEU A CA 1
ATOM 1266 C C . LEU A 1 81 ? -16.550 3.123 -8.923 1.00 0.00 104 LEU A C 1
ATOM 1267 O O . LEU A 1 81 ? -16.060 2.675 -9.959 1.00 0.00 104 LEU A O 1
ATOM 1283 N N . GLU A 1 82 ? -17.428 4.123 -8.911 1.00 0.00 105 GLU A N 1
ATOM 1284 C CA . GLU A 1 82 ? -17.875 4.764 -10.142 1.00 0.00 105 GLU A CA 1
ATOM 1285 C C . GLU A 1 82 ? -18.641 6.047 -9.835 1.00 0.00 105 GLU A C 1
ATOM 1286 O O . GLU A 1 82 ? -19.862 6.029 -9.674 1.00 0.00 105 GLU A O 1
ATOM 1298 N N . TRP A 1 83 ? -17.914 7.158 -9.757 1.00 0.00 106 TRP A N 1
ATOM 1299 C CA . TRP A 1 83 ? -18.516 8.452 -9.464 1.00 0.00 106 TRP A CA 1
ATOM 1300 C C . TRP A 1 83 ? -17.935 9.535 -10.365 1.00 0.00 106 TRP A C 1
ATOM 1301 O O . TRP A 1 83 ? -18.142 10.727 -10.137 1.00 0.00 106 TRP A O 1
ATOM 1322 N N . LYS A 1 84 ? -17.207 9.108 -11.390 1.00 0.00 107 LYS A N 1
ATOM 1323 C CA . LYS A 1 84 ? -16.591 10.033 -12.332 1.00 0.00 107 LYS A CA 1
ATOM 1324 C C . LYS A 1 84 ? -17.356 10.054 -13.652 1.00 0.00 107 LYS A C 1
ATOM 1325 O O . LYS A 1 84 ? -17.414 9.052 -14.363 1.00 0.00 107 LYS A O 1
ATOM 1344 N N . ASP A 1 85 ? -17.943 11.203 -13.970 1.00 0.00 108 ASP A N 1
ATOM 1345 C CA . ASP A 1 85 ? -18.702 11.358 -15.206 1.00 0.00 108 ASP A CA 1
ATOM 1346 C C . ASP A 1 85 ? -17.975 12.281 -16.181 1.00 0.00 108 ASP A C 1
ATOM 1347 O O . ASP A 1 85 ? -17.215 11.765 -17.028 1.00 0.00 108 ASP A O 1
ATOM 1357 N N . GLY A 1 1 ? -12.077 -21.420 -6.151 1.00 0.00 24 GLY A N 2
ATOM 1358 C CA . GLY A 1 1 ? -11.106 -20.769 -5.229 1.00 0.00 24 GLY A CA 2
ATOM 1359 C C . GLY A 1 1 ? -10.957 -21.519 -3.922 1.00 0.00 24 GLY A C 2
ATOM 1360 O O . GLY A 1 1 ? -11.908 -22.131 -3.436 1.00 0.00 24 GLY A O 2
ATOM 1366 N N . SER A 1 2 ? -9.758 -21.473 -3.350 1.00 0.00 25 SER A N 2
ATOM 1367 C CA . SER A 1 2 ? -9.483 -22.156 -2.091 1.00 0.00 25 SER A CA 2
ATOM 1368 C C . SER A 1 2 ? -9.300 -21.153 -0.957 1.00 0.00 25 SER A C 2
ATOM 1369 O O . SER A 1 2 ? -9.634 -21.433 0.195 1.00 0.00 25 SER A O 2
ATOM 1377 N N . HIS A 1 3 ? -8.772 -19.980 -1.293 1.00 0.00 26 HIS A N 2
ATOM 1378 C CA . HIS A 1 3 ? -8.538 -18.933 -0.305 1.00 0.00 26 HIS A CA 2
ATOM 1379 C C . HIS A 1 3 ? -9.776 -18.056 -0.138 1.00 0.00 26 HIS A C 2
ATOM 1380 O O . HIS A 1 3 ? -10.404 -17.658 -1.120 1.00 0.00 26 HIS A O 2
ATOM 1395 N N . MET A 1 4 ? -10.123 -17.758 1.112 1.00 0.00 27 MET A N 2
ATOM 1396 C CA . MET A 1 4 ? -11.287 -16.929 1.408 1.00 0.00 27 MET A CA 2
ATOM 1397 C C . MET A 1 4 ? -11.066 -15.494 0.940 1.00 0.00 27 MET A C 2
ATOM 1398 O O . MET A 1 4 ? -10.138 -14.820 1.389 1.00 0.00 27 MET A O 2
ATOM 1412 N N . ASN A 1 5 ? -11.928 -15.034 0.037 1.00 0.00 28 ASN A N 2
ATOM 1413 C CA . ASN A 1 5 ? -11.834 -13.680 -0.498 1.00 0.00 28 ASN A CA 2
ATOM 1414 C C . ASN A 1 5 ? -11.875 -12.643 0.619 1.00 0.00 28 ASN A C 2
ATOM 1415 O O . ASN A 1 5 ? -12.824 -12.595 1.402 1.00 0.00 28 ASN A O 2
ATOM 1426 N N . ASN A 1 6 ? -10.838 -11.814 0.686 1.00 0.00 29 ASN A N 2
ATOM 1427 C CA . ASN A 1 6 ? -10.751 -10.775 1.706 1.00 0.00 29 ASN A CA 2
ATOM 1428 C C . ASN A 1 6 ? -10.404 -9.427 1.082 1.00 0.00 29 ASN A C 2
ATOM 1429 O O . ASN A 1 6 ? -9.634 -9.355 0.124 1.00 0.00 29 ASN A O 2
ATOM 1440 N N . GLU A 1 7 ? -10.977 -8.359 1.632 1.00 0.00 30 GLU A N 2
ATOM 1441 C CA . GLU A 1 7 ? -10.730 -7.012 1.129 1.00 0.00 30 GLU A CA 2
ATOM 1442 C C . GLU A 1 7 ? -10.273 -6.084 2.250 1.00 0.00 30 GLU A C 2
ATOM 1443 O O . GLU A 1 7 ? -9.560 -5.108 2.008 1.00 0.00 30 GLU A O 2
ATOM 1455 N N . ASP A 1 8 ? -10.688 -6.391 3.475 1.00 0.00 31 ASP A N 2
ATOM 1456 C CA . ASP A 1 8 ? -10.323 -5.583 4.633 1.00 0.00 31 ASP A CA 2
ATOM 1457 C C . ASP A 1 8 ? -8.807 -5.535 4.804 1.00 0.00 31 ASP A C 2
ATOM 1458 O O . ASP A 1 8 ? -8.163 -6.563 5.012 1.00 0.00 31 ASP A O 2
ATOM 1467 N N . PHE A 1 9 ? -8.245 -4.332 4.716 1.00 0.00 32 PHE A N 2
ATOM 1468 C CA . PHE A 1 9 ? -6.803 -4.146 4.851 1.00 0.00 32 PHE A CA 2
ATOM 1469 C C . PHE A 1 9 ? -6.384 -4.085 6.318 1.00 0.00 32 PHE A C 2
ATOM 1470 O O . PHE A 1 9 ? -5.199 -4.188 6.637 1.00 0.00 32 PHE A O 2
ATOM 1487 N N . SER A 1 10 ? -7.359 -3.919 7.205 1.00 0.00 33 SER A N 2
ATOM 1488 C CA . SER A 1 10 ? -7.085 -3.838 8.636 1.00 0.00 33 SER A CA 2
ATOM 1489 C C . SER A 1 10 ? -6.630 -5.186 9.187 1.00 0.00 33 SER A C 2
ATOM 1490 O O . SER A 1 10 ? -6.091 -5.264 10.292 1.00 0.00 33 SER A O 2
ATOM 1498 N N . GLN A 1 11 ? -6.850 -6.245 8.414 1.00 0.00 34 GLN A N 2
ATOM 1499 C CA . GLN A 1 11 ? -6.463 -7.588 8.832 1.00 0.00 34 GLN A CA 2
ATOM 1500 C C . GLN A 1 11 ? -5.452 -8.198 7.866 1.00 0.00 34 GLN A C 2
ATOM 1501 O O . GLN A 1 11 ? -5.146 -9.388 7.942 1.00 0.00 34 GLN A O 2
ATOM 1515 N N . TRP A 1 12 ? -4.931 -7.375 6.960 1.00 0.00 35 TRP A N 2
ATOM 1516 C CA . TRP A 1 12 ? -3.949 -7.838 5.984 1.00 0.00 35 TRP A CA 2
ATOM 1517 C C . TRP A 1 12 ? -2.604 -8.107 6.646 1.00 0.00 35 TRP A C 2
ATOM 1518 O O . TRP A 1 12 ? -2.250 -7.471 7.640 1.00 0.00 35 TRP A O 2
ATOM 1539 N N . SER A 1 13 ? -1.856 -9.054 6.089 1.00 0.00 36 SER A N 2
ATOM 1540 C CA . SER A 1 13 ? -0.544 -9.403 6.617 1.00 0.00 36 SER A CA 2
ATOM 1541 C C . SER A 1 13 ? 0.555 -8.777 5.767 1.00 0.00 36 SER A C 2
ATOM 1542 O O . SER A 1 13 ? 0.282 -7.971 4.880 1.00 0.00 36 SER A O 2
ATOM 1550 N N . VAL A 1 14 ? 1.798 -9.155 6.042 1.00 0.00 37 VAL A N 2
ATOM 1551 C CA . VAL A 1 14 ? 2.939 -8.627 5.304 1.00 0.00 37 VAL A CA 2
ATOM 1552 C C . VAL A 1 14 ? 2.839 -8.953 3.815 1.00 0.00 37 VAL A C 2
ATOM 1553 O O . VAL A 1 14 ? 2.929 -8.064 2.970 1.00 0.00 37 VAL A O 2
ATOM 1566 N N . ASP A 1 15 ? 2.646 -10.231 3.504 1.00 0.00 38 ASP A N 2
ATOM 1567 C CA . ASP A 1 15 ? 2.544 -10.680 2.117 1.00 0.00 38 ASP A CA 2
ATOM 1568 C C . ASP A 1 15 ? 1.409 -9.978 1.373 1.00 0.00 38 ASP A C 2
ATOM 1569 O O . ASP A 1 15 ? 1.558 -9.609 0.208 1.00 0.00 38 ASP A O 2
ATOM 1578 N N . ASP A 1 16 ? 0.279 -9.796 2.048 1.00 0.00 39 ASP A N 2
ATOM 1579 C CA . ASP A 1 16 ? -0.882 -9.150 1.440 1.00 0.00 39 ASP A CA 2
ATOM 1580 C C . ASP A 1 16 ? -0.571 -7.724 0.990 1.00 0.00 39 ASP A C 2
ATOM 1581 O O . ASP A 1 16 ? -0.845 -7.354 -0.151 1.00 0.00 39 ASP A O 2
ATOM 1590 N N . VAL A 1 17 ? -0.004 -6.926 1.890 1.00 0.00 40 VAL A N 2
ATOM 1591 C CA . VAL A 1 17 ? 0.330 -5.538 1.582 1.00 0.00 40 VAL A CA 2
ATOM 1592 C C . VAL A 1 17 ? 1.311 -5.438 0.416 1.00 0.00 40 VAL A C 2
ATOM 1593 O O . VAL A 1 17 ? 1.156 -4.591 -0.465 1.00 0.00 40 VAL A O 2
ATOM 1606 N N . ILE A 1 18 ? 2.317 -6.306 0.416 1.00 0.00 41 ILE A N 2
ATOM 1607 C CA . ILE A 1 18 ? 3.330 -6.306 -0.636 1.00 0.00 41 ILE A CA 2
ATOM 1608 C C . ILE A 1 18 ? 2.730 -6.633 -2.001 1.00 0.00 41 ILE A C 2
ATOM 1609 O O . ILE A 1 18 ? 2.965 -5.922 -2.977 1.00 0.00 41 ILE A O 2
ATOM 1625 N N . THR A 1 19 ? 1.962 -7.716 -2.065 1.00 0.00 42 THR A N 2
ATOM 1626 C CA . THR A 1 19 ? 1.343 -8.140 -3.315 1.00 0.00 42 THR A CA 2
ATOM 1627 C C . THR A 1 19 ? 0.478 -7.035 -3.917 1.00 0.00 42 THR A C 2
ATOM 1628 O O . THR A 1 19 ? 0.687 -6.629 -5.059 1.00 0.00 42 THR A O 2
ATOM 1639 N N . TRP A 1 20 ? -0.495 -6.558 -3.144 1.00 0.00 43 TRP A N 2
ATOM 1640 C CA . TRP A 1 20 ? -1.389 -5.502 -3.611 1.00 0.00 43 TRP A CA 2
ATOM 1641 C C . TRP A 1 20 ? -0.602 -4.276 -4.059 1.00 0.00 43 TRP A C 2
ATOM 1642 O O . TRP A 1 20 ? -0.922 -3.660 -5.077 1.00 0.00 43 TRP A O 2
ATOM 1663 N N . CYS A 1 21 ? 0.423 -3.923 -3.292 1.00 0.00 44 CYS A N 2
ATOM 1664 C CA . CYS A 1 21 ? 1.257 -2.770 -3.612 1.00 0.00 44 CYS A CA 2
ATOM 1665 C C . CYS A 1 21 ? 1.826 -2.889 -5.021 1.00 0.00 44 CYS A C 2
ATOM 1666 O O . CYS A 1 21 ? 1.433 -2.154 -5.924 1.00 0.00 44 CYS A O 2
ATOM 1674 N N . ILE A 1 22 ? 2.749 -3.829 -5.195 1.00 0.00 45 ILE A N 2
ATOM 1675 C CA . ILE A 1 22 ? 3.389 -4.067 -6.485 1.00 0.00 45 ILE A CA 2
ATOM 1676 C C . ILE A 1 22 ? 2.360 -4.291 -7.593 1.00 0.00 45 ILE A C 2
ATOM 1677 O O . ILE A 1 22 ? 2.620 -4.002 -8.762 1.00 0.00 45 ILE A O 2
ATOM 1693 N N . SER A 1 23 ? 1.192 -4.801 -7.218 1.00 0.00 46 SER A N 2
ATOM 1694 C CA . SER A 1 23 ? 0.131 -5.081 -8.180 1.00 0.00 46 SER A CA 2
ATOM 1695 C C . SER A 1 23 ? -0.328 -3.819 -8.909 1.00 0.00 46 SER A C 2
ATOM 1696 O O . SER A 1 23 ? -1.036 -3.903 -9.913 1.00 0.00 46 SER A O 2
ATOM 1704 N N . THR A 1 24 ? 0.076 -2.652 -8.411 1.00 0.00 47 THR A N 2
ATOM 1705 C CA . THR A 1 24 ? -0.319 -1.392 -9.034 1.00 0.00 47 THR A CA 2
ATOM 1706 C C . THR A 1 24 ? 0.564 -0.229 -8.588 1.00 0.00 47 THR A C 2
ATOM 1707 O O . THR A 1 24 ? 0.178 0.933 -8.722 1.00 0.00 47 THR A O 2
ATOM 1718 N N . LEU A 1 25 ? 1.754 -0.530 -8.076 1.00 0.00 48 LEU A N 2
ATOM 1719 C CA . LEU A 1 25 ? 2.651 0.523 -7.614 1.00 0.00 48 LEU A CA 2
ATOM 1720 C C . LEU A 1 25 ? 3.499 1.067 -8.759 1.00 0.00 48 LEU A C 2
ATOM 1721 O O . LEU A 1 25 ? 3.288 2.191 -9.217 1.00 0.00 48 LEU A O 2
ATOM 1737 N N . GLU A 1 26 ? 4.455 0.268 -9.222 1.00 0.00 49 GLU A N 2
ATOM 1738 C CA . GLU A 1 26 ? 5.324 0.684 -10.315 1.00 0.00 49 GLU A CA 2
ATOM 1739 C C . GLU A 1 26 ? 5.687 -0.483 -11.229 1.00 0.00 49 GLU A C 2
ATOM 1740 O O . GLU A 1 26 ? 5.346 -0.489 -12.413 1.00 0.00 49 GLU A O 2
ATOM 1752 N N . VAL A 1 27 ? 6.379 -1.469 -10.665 1.00 0.00 50 VAL A N 2
ATOM 1753 C CA . VAL A 1 27 ? 6.825 -2.631 -11.426 1.00 0.00 50 VAL A CA 2
ATOM 1754 C C . VAL A 1 27 ? 6.106 -3.907 -10.995 1.00 0.00 50 VAL A C 2
ATOM 1755 O O . VAL A 1 27 ? 5.064 -3.859 -10.343 1.00 0.00 50 VAL A O 2
ATOM 1768 N N . GLU A 1 28 ? 6.678 -5.048 -11.375 1.00 0.00 51 GLU A N 2
ATOM 1769 C CA . GLU A 1 28 ? 6.116 -6.349 -11.034 1.00 0.00 51 GLU A CA 2
ATOM 1770 C C . GLU A 1 28 ? 6.843 -6.942 -9.833 1.00 0.00 51 GLU A C 2
ATOM 1771 O O . GLU A 1 28 ? 7.748 -6.317 -9.283 1.00 0.00 51 GLU A O 2
ATOM 1783 N N . GLU A 1 29 ? 6.443 -8.144 -9.421 1.00 0.00 52 GLU A N 2
ATOM 1784 C CA . GLU A 1 29 ? 7.074 -8.792 -8.277 1.00 0.00 52 GLU A CA 2
ATOM 1785 C C . GLU A 1 29 ? 8.441 -9.351 -8.653 1.00 0.00 52 GLU A C 2
ATOM 1786 O O . GLU A 1 29 ? 8.615 -10.561 -8.803 1.00 0.00 52 GLU A O 2
ATOM 1798 N N . THR A 1 30 ? 9.405 -8.452 -8.810 1.00 0.00 53 THR A N 2
ATOM 1799 C CA . THR A 1 30 ? 10.769 -8.826 -9.153 1.00 0.00 53 THR A CA 2
ATOM 1800 C C . THR A 1 30 ? 11.755 -7.925 -8.424 1.00 0.00 53 THR A C 2
ATOM 1801 O O . THR A 1 30 ? 12.764 -8.382 -7.888 1.00 0.00 53 THR A O 2
ATOM 1812 N N . ASP A 1 31 ? 11.441 -6.633 -8.416 1.00 0.00 54 ASP A N 2
ATOM 1813 C CA . ASP A 1 31 ? 12.270 -5.633 -7.758 1.00 0.00 54 ASP A CA 2
ATOM 1814 C C . ASP A 1 31 ? 12.362 -5.918 -6.257 1.00 0.00 54 ASP A C 2
ATOM 1815 O O . ASP A 1 31 ? 11.404 -6.409 -5.659 1.00 0.00 54 ASP A O 2
ATOM 1824 N N . PRO A 1 32 ? 13.519 -5.623 -5.624 1.00 0.00 55 PRO A N 2
ATOM 1825 C CA . PRO A 1 32 ? 13.719 -5.859 -4.186 1.00 0.00 55 PRO A CA 2
ATOM 1826 C C . PRO A 1 32 ? 12.696 -5.136 -3.308 1.00 0.00 55 PRO A C 2
ATOM 1827 O O . PRO A 1 32 ? 12.740 -5.244 -2.082 1.00 0.00 55 PRO A O 2
ATOM 1838 N N . LEU A 1 33 ? 11.786 -4.395 -3.936 1.00 0.00 56 LEU A N 2
ATOM 1839 C CA . LEU A 1 33 ? 10.752 -3.662 -3.209 1.00 0.00 56 LEU A CA 2
ATOM 1840 C C . LEU A 1 33 ? 10.076 -4.561 -2.177 1.00 0.00 56 LEU A C 2
ATOM 1841 O O . LEU A 1 33 ? 9.796 -4.136 -1.057 1.00 0.00 56 LEU A O 2
ATOM 1857 N N . CYS A 1 34 ? 9.823 -5.807 -2.564 1.00 0.00 57 CYS A N 2
ATOM 1858 C CA . CYS A 1 34 ? 9.180 -6.773 -1.681 1.00 0.00 57 CYS A CA 2
ATOM 1859 C C . CYS A 1 34 ? 10.036 -7.043 -0.447 1.00 0.00 57 CYS A C 2
ATOM 1860 O O . CYS A 1 34 ? 9.538 -7.043 0.678 1.00 0.00 57 CYS A O 2
ATOM 1868 N N . GLN A 1 35 ? 11.326 -7.277 -0.668 1.00 0.00 58 GLN A N 2
ATOM 1869 C CA . GLN A 1 35 ? 12.254 -7.554 0.424 1.00 0.00 58 GLN A CA 2
ATOM 1870 C C . GLN A 1 35 ? 12.308 -6.388 1.405 1.00 0.00 58 GLN A C 2
ATOM 1871 O O . GLN A 1 35 ? 12.503 -6.582 2.606 1.00 0.00 58 GLN A O 2
ATOM 1885 N N . ARG A 1 36 ? 12.133 -5.177 0.887 1.00 0.00 59 ARG A N 2
ATOM 1886 C CA . ARG A 1 36 ? 12.164 -3.978 1.716 1.00 0.00 59 ARG A CA 2
ATOM 1887 C C . ARG A 1 36 ? 10.945 -3.925 2.634 1.00 0.00 59 ARG A C 2
ATOM 1888 O O . ARG A 1 36 ? 11.075 -3.777 3.849 1.00 0.00 59 ARG A O 2
ATOM 1909 N N . LEU A 1 37 ? 9.762 -4.045 2.037 1.00 0.00 60 LEU A N 2
ATOM 1910 C CA . LEU A 1 37 ? 8.512 -4.016 2.791 1.00 0.00 60 LEU A CA 2
ATOM 1911 C C . LEU A 1 37 ? 8.479 -5.119 3.844 1.00 0.00 60 LEU A C 2
ATOM 1912 O O . LEU A 1 37 ? 8.141 -4.874 5.003 1.00 0.00 60 LEU A O 2
ATOM 1928 N N . ARG A 1 38 ? 8.828 -6.334 3.432 1.00 0.00 61 ARG A N 2
ATOM 1929 C CA . ARG A 1 38 ? 8.832 -7.478 4.339 1.00 0.00 61 ARG A CA 2
ATOM 1930 C C . ARG A 1 38 ? 9.758 -7.240 5.526 1.00 0.00 61 ARG A C 2
ATOM 1931 O O . ARG A 1 38 ? 9.467 -7.668 6.643 1.00 0.00 61 ARG A O 2
ATOM 1952 N N . GLU A 1 39 ? 10.875 -6.561 5.280 1.00 0.00 62 GLU A N 2
ATOM 1953 C CA . GLU A 1 39 ? 11.837 -6.269 6.337 1.00 0.00 62 GLU A CA 2
ATOM 1954 C C . GLU A 1 39 ? 11.164 -5.527 7.485 1.00 0.00 62 GLU A C 2
ATOM 1955 O O . GLU A 1 39 ? 11.445 -5.786 8.656 1.00 0.00 62 GLU A O 2
ATOM 1967 N N . ASN A 1 40 ? 10.276 -4.601 7.139 1.00 0.00 63 ASN A N 2
ATOM 1968 C CA . ASN A 1 40 ? 9.556 -3.826 8.139 1.00 0.00 63 ASN A CA 2
ATOM 1969 C C . ASN A 1 40 ? 8.106 -4.285 8.225 1.00 0.00 63 ASN A C 2
ATOM 1970 O O . ASN A 1 40 ? 7.242 -3.786 7.504 1.00 0.00 63 ASN A O 2
ATOM 1981 N N . ASP A 1 41 ? 7.852 -5.253 9.100 1.00 0.00 64 ASP A N 2
ATOM 1982 C CA . ASP A 1 41 ? 6.505 -5.783 9.286 1.00 0.00 64 ASP A CA 2
ATOM 1983 C C . ASP A 1 41 ? 5.523 -4.667 9.627 1.00 0.00 64 ASP A C 2
ATOM 1984 O O . ASP A 1 41 ? 5.527 -4.141 10.741 1.00 0.00 64 ASP A O 2
ATOM 1993 N N . ILE A 1 42 ? 4.683 -4.312 8.660 1.00 0.00 65 ILE A N 2
ATOM 1994 C CA . ILE A 1 42 ? 3.694 -3.258 8.851 1.00 0.00 65 ILE A CA 2
ATOM 1995 C C . ILE A 1 42 ? 2.312 -3.714 8.391 1.00 0.00 65 ILE A C 2
ATOM 1996 O O . ILE A 1 42 ? 2.168 -4.313 7.326 1.00 0.00 65 ILE A O 2
ATOM 2012 N N . VAL A 1 43 ? 1.301 -3.425 9.203 1.00 0.00 66 VAL A N 2
ATOM 2013 C CA . VAL A 1 43 ? -0.070 -3.798 8.881 1.00 0.00 66 VAL A CA 2
ATOM 2014 C C . VAL A 1 43 ? -0.765 -2.679 8.109 1.00 0.00 66 VAL A C 2
ATOM 2015 O O . VAL A 1 43 ? -0.305 -1.536 8.109 1.00 0.00 66 VAL A O 2
ATOM 2028 N N . GLY A 1 44 ? -1.867 -3.014 7.450 1.00 0.00 67 GLY A N 2
ATOM 2029 C CA . GLY A 1 44 ? -2.603 -2.028 6.677 1.00 0.00 67 GLY A CA 2
ATOM 2030 C C . GLY A 1 44 ? -3.159 -0.905 7.533 1.00 0.00 67 GLY A C 2
ATOM 2031 O O . GLY A 1 44 ? -3.501 0.161 7.022 1.00 0.00 67 GLY A O 2
ATOM 2035 N N . ASP A 1 45 ? -3.253 -1.145 8.837 1.00 0.00 68 ASP A N 2
ATOM 2036 C CA . ASP A 1 45 ? -3.778 -0.148 9.764 1.00 0.00 68 ASP A CA 2
ATOM 2037 C C . ASP A 1 45 ? -2.737 0.931 10.056 1.00 0.00 68 ASP A C 2
ATOM 2038 O O . ASP A 1 45 ? -3.031 1.929 10.713 1.00 0.00 68 ASP A O 2
ATOM 2047 N N . LEU A 1 46 ? -1.520 0.725 9.561 1.00 0.00 69 LEU A N 2
ATOM 2048 C CA . LEU A 1 46 ? -0.436 1.679 9.775 1.00 0.00 69 LEU A CA 2
ATOM 2049 C C . LEU A 1 46 ? -0.060 2.392 8.480 1.00 0.00 69 LEU A C 2
ATOM 2050 O O . LEU A 1 46 ? 0.708 3.354 8.495 1.00 0.00 69 LEU A O 2
ATOM 2066 N N . LEU A 1 47 ? -0.601 1.916 7.360 1.00 0.00 70 LEU A N 2
ATOM 2067 C CA . LEU A 1 47 ? -0.313 2.515 6.059 1.00 0.00 70 LEU A CA 2
ATOM 2068 C C . LEU A 1 47 ? -0.614 4.020 6.054 1.00 0.00 70 LEU A C 2
ATOM 2069 O O . LEU A 1 47 ? 0.243 4.818 5.673 1.00 0.00 70 LEU A O 2
ATOM 2085 N N . PRO A 1 48 ? -1.829 4.437 6.473 1.00 0.00 71 PRO A N 2
ATOM 2086 C CA . PRO A 1 48 ? -2.201 5.853 6.502 1.00 0.00 71 PRO A CA 2
ATOM 2087 C C . PRO A 1 48 ? -1.684 6.567 7.748 1.00 0.00 71 PRO A C 2
ATOM 2088 O O . PRO A 1 48 ? -1.762 7.791 7.852 1.00 0.00 71 PRO A O 2
ATOM 2099 N N . GLU A 1 49 ? -1.158 5.792 8.691 1.00 0.00 72 GLU A N 2
ATOM 2100 C CA . GLU A 1 49 ? -0.632 6.348 9.933 1.00 0.00 72 GLU A CA 2
ATOM 2101 C C . GLU A 1 49 ? 0.837 6.732 9.788 1.00 0.00 72 GLU A C 2
ATOM 2102 O O . GLU A 1 49 ? 1.480 7.136 10.756 1.00 0.00 72 GLU A O 2
ATOM 2114 N N . LEU A 1 50 ? 1.363 6.606 8.573 1.00 0.00 73 LEU A N 2
ATOM 2115 C CA . LEU A 1 50 ? 2.758 6.939 8.308 1.00 0.00 73 LEU A CA 2
ATOM 2116 C C . LEU A 1 50 ? 2.873 7.949 7.172 1.00 0.00 73 LEU A C 2
ATOM 2117 O O . LEU A 1 50 ? 2.130 7.886 6.193 1.00 0.00 73 LEU A O 2
ATOM 2133 N N . CYS A 1 51 ? 3.813 8.881 7.311 1.00 0.00 74 CYS A N 2
ATOM 2134 C CA . CYS A 1 51 ? 4.032 9.908 6.299 1.00 0.00 74 CYS A CA 2
ATOM 2135 C C . CYS A 1 51 ? 5.029 9.431 5.246 1.00 0.00 74 CYS A C 2
ATOM 2136 O O . CYS A 1 51 ? 5.360 8.246 5.185 1.00 0.00 74 CYS A O 2
ATOM 2144 N N . LEU A 1 52 ? 5.507 10.359 4.422 1.00 0.00 75 LEU A N 2
ATOM 2145 C CA . LEU A 1 52 ? 6.468 10.032 3.372 1.00 0.00 75 LEU A CA 2
ATOM 2146 C C . LEU A 1 52 ? 7.781 9.527 3.965 1.00 0.00 75 LEU A C 2
ATOM 2147 O O . LEU A 1 52 ? 8.644 9.026 3.244 1.00 0.00 75 LEU A O 2
ATOM 2163 N N . GLN A 1 53 ? 7.927 9.663 5.279 1.00 0.00 76 GLN A N 2
ATOM 2164 C CA . GLN A 1 53 ? 9.133 9.215 5.963 1.00 0.00 76 GLN A CA 2
ATOM 2165 C C . GLN A 1 53 ? 9.279 7.699 5.864 1.00 0.00 76 GLN A C 2
ATOM 2166 O O . GLN A 1 53 ? 10.202 7.194 5.225 1.00 0.00 76 GLN A O 2
ATOM 2180 N N . ASP A 1 54 ? 8.358 6.982 6.502 1.00 0.00 77 ASP A N 2
ATOM 2181 C CA . ASP A 1 54 ? 8.378 5.523 6.487 1.00 0.00 77 ASP A CA 2
ATOM 2182 C C . ASP A 1 54 ? 8.186 4.993 5.070 1.00 0.00 77 ASP A C 2
ATOM 2183 O O . ASP A 1 54 ? 8.738 3.956 4.706 1.00 0.00 77 ASP A O 2
ATOM 2192 N N . CYS A 1 55 ? 7.397 5.713 4.278 1.00 0.00 78 CYS A N 2
ATOM 2193 C CA . CYS A 1 55 ? 7.135 5.321 2.899 1.00 0.00 78 CYS A CA 2
ATOM 2194 C C . CYS A 1 55 ? 8.429 5.283 2.095 1.00 0.00 78 CYS A C 2
ATOM 2195 O O . CYS A 1 55 ? 8.663 4.356 1.320 1.00 0.00 78 CYS A O 2
ATOM 2203 N N . GLN A 1 56 ? 9.268 6.298 2.284 1.00 0.00 79 GLN A N 2
ATOM 2204 C CA . GLN A 1 56 ? 10.541 6.372 1.581 1.00 0.00 79 GLN A CA 2
ATOM 2205 C C . GLN A 1 56 ? 11.448 5.226 2.010 1.00 0.00 79 GLN A C 2
ATOM 2206 O O . GLN A 1 56 ? 12.165 4.647 1.194 1.00 0.00 79 GLN A O 2
ATOM 2220 N N . ASP A 1 57 ? 11.408 4.904 3.300 1.00 0.00 80 ASP A N 2
ATOM 2221 C CA . ASP A 1 57 ? 12.211 3.815 3.843 1.00 0.00 80 ASP A CA 2
ATOM 2222 C C . ASP A 1 57 ? 11.777 2.491 3.230 1.00 0.00 80 ASP A C 2
ATOM 2223 O O . ASP A 1 57 ? 12.592 1.596 3.002 1.00 0.00 80 ASP A O 2
ATOM 2232 N N . LEU A 1 58 ? 10.480 2.383 2.966 1.00 0.00 81 LEU A N 2
ATOM 2233 C CA . LEU A 1 58 ? 9.906 1.182 2.376 1.00 0.00 81 LEU A CA 2
ATOM 2234 C C . LEU A 1 58 ? 10.293 1.058 0.907 1.00 0.00 81 LEU A C 2
ATOM 2235 O O . LEU A 1 58 ? 10.116 0.006 0.295 1.00 0.00 81 LEU A O 2
ATOM 2251 N N . CYS A 1 59 ? 10.821 2.141 0.347 1.00 0.00 82 CYS A N 2
ATOM 2252 C CA . CYS A 1 59 ? 11.243 2.153 -1.048 1.00 0.00 82 CYS A CA 2
ATOM 2253 C C . CYS A 1 59 ? 12.752 1.969 -1.154 1.00 0.00 82 CYS A C 2
ATOM 2254 O O . CYS A 1 59 ? 13.469 2.072 -0.157 1.00 0.00 82 CYS A O 2
ATOM 2262 N N . ASP A 1 60 ? 13.230 1.693 -2.364 1.00 0.00 83 ASP A N 2
ATOM 2263 C CA . ASP A 1 60 ? 14.656 1.497 -2.596 1.00 0.00 83 ASP A CA 2
ATOM 2264 C C . ASP A 1 60 ? 15.434 2.772 -2.287 1.00 0.00 83 ASP A C 2
ATOM 2265 O O . ASP A 1 60 ? 16.655 2.744 -2.126 1.00 0.00 83 ASP A O 2
ATOM 2274 N N . GLY A 1 61 ? 14.717 3.888 -2.206 1.00 0.00 84 GLY A N 2
ATOM 2275 C CA . GLY A 1 61 ? 15.350 5.162 -1.919 1.00 0.00 84 GLY A CA 2
ATOM 2276 C C . GLY A 1 61 ? 14.872 6.265 -2.843 1.00 0.00 84 GLY A C 2
ATOM 2277 O O . GLY A 1 61 ? 15.349 7.398 -2.768 1.00 0.00 84 GLY A O 2
ATOM 2281 N N . ASP A 1 62 ? 13.928 5.932 -3.717 1.00 0.00 85 ASP A N 2
ATOM 2282 C CA . ASP A 1 62 ? 13.382 6.890 -4.662 1.00 0.00 85 ASP A CA 2
ATOM 2283 C C . ASP A 1 62 ? 12.203 7.649 -4.059 1.00 0.00 85 ASP A C 2
ATOM 2284 O O . ASP A 1 62 ? 11.172 7.059 -3.738 1.00 0.00 85 ASP A O 2
ATOM 2293 N N . LEU A 1 63 ? 12.366 8.960 -3.906 1.00 0.00 86 LEU A N 2
ATOM 2294 C CA . LEU A 1 63 ? 11.315 9.803 -3.348 1.00 0.00 86 LEU A CA 2
ATOM 2295 C C . LEU A 1 63 ? 10.038 9.688 -4.172 1.00 0.00 86 LEU A C 2
ATOM 2296 O O . LEU A 1 63 ? 8.948 9.515 -3.626 1.00 0.00 86 LEU A O 2
ATOM 2312 N N . ASN A 1 64 ? 10.186 9.787 -5.489 1.00 0.00 87 ASN A N 2
ATOM 2313 C CA . ASN A 1 64 ? 9.055 9.695 -6.405 1.00 0.00 87 ASN A CA 2
ATOM 2314 C C . ASN A 1 64 ? 8.267 8.414 -6.162 1.00 0.00 87 ASN A C 2
ATOM 2315 O O . ASN A 1 64 ? 7.037 8.425 -6.114 1.00 0.00 87 ASN A O 2
ATOM 2326 N N . LYS A 1 65 ? 8.993 7.313 -6.013 1.00 0.00 88 LYS A N 2
ATOM 2327 C CA . LYS A 1 65 ? 8.384 6.012 -5.771 1.00 0.00 88 LYS A CA 2
ATOM 2328 C C . LYS A 1 65 ? 7.473 6.057 -4.547 1.00 0.00 88 LYS A C 2
ATOM 2329 O O . LYS A 1 65 ? 6.347 5.558 -4.579 1.00 0.00 88 LYS A O 2
ATOM 2348 N N . ALA A 1 66 ? 7.969 6.661 -3.470 1.00 0.00 89 ALA A N 2
ATOM 2349 C CA . ALA A 1 66 ? 7.204 6.771 -2.234 1.00 0.00 89 ALA A CA 2
ATOM 2350 C C . ALA A 1 66 ? 5.941 7.602 -2.437 1.00 0.00 89 ALA A C 2
ATOM 2351 O O . ALA A 1 66 ? 4.927 7.375 -1.779 1.00 0.00 89 ALA A O 2
ATOM 2358 N N . ILE A 1 67 ? 6.010 8.568 -3.350 1.00 0.00 90 ILE A N 2
ATOM 2359 C CA . ILE A 1 67 ? 4.865 9.425 -3.636 1.00 0.00 90 ILE A CA 2
ATOM 2360 C C . ILE A 1 67 ? 3.702 8.602 -4.180 1.00 0.00 90 ILE A C 2
ATOM 2361 O O . ILE A 1 67 ? 2.612 8.602 -3.610 1.00 0.00 90 ILE A O 2
ATOM 2377 N N . LYS A 1 68 ? 3.944 7.901 -5.286 1.00 0.00 91 LYS A N 2
ATOM 2378 C CA . LYS A 1 68 ? 2.919 7.064 -5.901 1.00 0.00 91 LYS A CA 2
ATOM 2379 C C . LYS A 1 68 ? 2.354 6.080 -4.882 1.00 0.00 91 LYS A C 2
ATOM 2380 O O . LYS A 1 68 ? 1.178 5.720 -4.930 1.00 0.00 91 LYS A O 2
ATOM 2399 N N . PHE A 1 69 ? 3.210 5.649 -3.960 1.00 0.00 92 PHE A N 2
ATOM 2400 C CA . PHE A 1 69 ? 2.814 4.713 -2.914 1.00 0.00 92 PHE A CA 2
ATOM 2401 C C . PHE A 1 69 ? 1.749 5.333 -2.009 1.00 0.00 92 PHE A C 2
ATOM 2402 O O . PHE A 1 69 ? 0.620 4.840 -1.928 1.00 0.00 92 PHE A O 2
ATOM 2419 N N . LYS A 1 70 ? 2.115 6.423 -1.341 1.00 0.00 93 LYS A N 2
ATOM 2420 C CA . LYS A 1 70 ? 1.199 7.114 -0.443 1.00 0.00 93 LYS A CA 2
ATOM 2421 C C . LYS A 1 70 ? -0.040 7.597 -1.192 1.00 0.00 93 LYS A C 2
ATOM 2422 O O . LYS A 1 70 ? -1.093 7.804 -0.591 1.00 0.00 93 LYS A O 2
ATOM 2441 N N . ILE A 1 71 ? 0.092 7.776 -2.502 1.00 0.00 94 ILE A N 2
ATOM 2442 C CA . ILE A 1 71 ? -1.022 8.234 -3.326 1.00 0.00 94 ILE A CA 2
ATOM 2443 C C . ILE A 1 71 ? -2.141 7.201 -3.365 1.00 0.00 94 ILE A C 2
ATOM 2444 O O . ILE A 1 71 ? -3.233 7.438 -2.847 1.00 0.00 94 ILE A O 2
ATOM 2460 N N . LEU A 1 72 ? -1.865 6.061 -3.996 1.00 0.00 95 LEU A N 2
ATOM 2461 C CA . LEU A 1 72 ? -2.850 4.993 -4.112 1.00 0.00 95 LEU A CA 2
ATOM 2462 C C . LEU A 1 72 ? -3.489 4.704 -2.763 1.00 0.00 95 LEU A C 2
ATOM 2463 O O . LEU A 1 72 ? -4.683 4.414 -2.679 1.00 0.00 95 LEU A O 2
ATOM 2479 N N . ILE A 1 73 ? -2.690 4.799 -1.708 1.00 0.00 96 ILE A N 2
ATOM 2480 C CA . ILE A 1 73 ? -3.182 4.541 -0.364 1.00 0.00 96 ILE A CA 2
ATOM 2481 C C . ILE A 1 73 ? -4.034 5.698 0.153 1.00 0.00 96 ILE A C 2
ATOM 2482 O O . ILE A 1 73 ? -5.007 5.485 0.879 1.00 0.00 96 ILE A O 2
ATOM 2498 N N . ASN A 1 74 ? -3.668 6.919 -0.224 1.00 0.00 97 ASN A N 2
ATOM 2499 C CA . ASN A 1 74 ? -4.402 8.104 0.207 1.00 0.00 97 ASN A CA 2
ATOM 2500 C C . ASN A 1 74 ? -5.824 8.093 -0.346 1.00 0.00 97 ASN A C 2
ATOM 2501 O O . ASN A 1 74 ? -6.791 8.252 0.399 1.00 0.00 97 ASN A O 2
ATOM 2512 N N . LYS A 1 75 ? -5.943 7.903 -1.655 1.00 0.00 98 LYS A N 2
ATOM 2513 C CA . LYS A 1 75 ? -7.248 7.874 -2.308 1.00 0.00 98 LYS A CA 2
ATOM 2514 C C . LYS A 1 75 ? -8.057 6.659 -1.865 1.00 0.00 98 LYS A C 2
ATOM 2515 O O . LYS A 1 75 ? -9.285 6.706 -1.820 1.00 0.00 98 LYS A O 2
ATOM 2534 N N . MET A 1 76 ? -7.367 5.569 -1.542 1.00 0.00 99 MET A N 2
ATOM 2535 C CA . MET A 1 76 ? -8.035 4.348 -1.103 1.00 0.00 99 MET A CA 2
ATOM 2536 C C . MET A 1 76 ? -8.837 4.598 0.173 1.00 0.00 99 MET A C 2
ATOM 2537 O O . MET A 1 76 ? -10.037 4.334 0.226 1.00 0.00 99 MET A O 2
ATOM 2551 N N . ARG A 1 77 ? -8.163 5.115 1.196 1.00 0.00 100 ARG A N 2
ATOM 2552 C CA . ARG A 1 77 ? -8.804 5.400 2.475 1.00 0.00 100 ARG A CA 2
ATOM 2553 C C . ARG A 1 77 ? -9.633 6.682 2.413 1.00 0.00 100 ARG A C 2
ATOM 2554 O O . ARG A 1 77 ? -10.860 6.642 2.508 1.00 0.00 100 ARG A O 2
ATOM 2575 N N . ASP A 1 78 ? -8.953 7.814 2.252 1.00 0.00 101 ASP A N 2
ATOM 2576 C CA . ASP A 1 78 ? -9.621 9.114 2.191 1.00 0.00 101 ASP A CA 2
ATOM 2577 C C . ASP A 1 78 ? -10.712 9.138 1.122 1.00 0.00 101 ASP A C 2
ATOM 2578 O O . ASP A 1 78 ? -11.844 9.536 1.395 1.00 0.00 101 ASP A O 2
ATOM 2587 N N . SER A 1 79 ? -10.366 8.713 -0.091 1.00 0.00 102 SER A N 2
ATOM 2588 C CA . SER A 1 79 ? -11.317 8.698 -1.199 1.00 0.00 102 SER A CA 2
ATOM 2589 C C . SER A 1 79 ? -11.886 10.093 -1.439 1.00 0.00 102 SER A C 2
ATOM 2590 O O . SER A 1 79 ? -12.981 10.418 -0.978 1.00 0.00 102 SER A O 2
ATOM 2598 N N . LYS A 1 80 ? -11.127 10.913 -2.157 1.00 0.00 103 LYS A N 2
ATOM 2599 C CA . LYS A 1 80 ? -11.545 12.277 -2.462 1.00 0.00 103 LYS A CA 2
ATOM 2600 C C . LYS A 1 80 ? -12.182 12.350 -3.844 1.00 0.00 103 LYS A C 2
ATOM 2601 O O . LYS A 1 80 ? -11.605 11.891 -4.831 1.00 0.00 103 LYS A O 2
ATOM 2620 N N . LEU A 1 81 ? -13.379 12.925 -3.908 1.00 0.00 104 LEU A N 2
ATOM 2621 C CA . LEU A 1 81 ? -14.096 13.064 -5.170 1.00 0.00 104 LEU A CA 2
ATOM 2622 C C . LEU A 1 81 ? -14.692 14.462 -5.295 1.00 0.00 104 LEU A C 2
ATOM 2623 O O . LEU A 1 81 ? -14.588 15.100 -6.342 1.00 0.00 104 LEU A O 2
ATOM 2639 N N . GLU A 1 82 ? -15.316 14.931 -4.218 1.00 0.00 105 GLU A N 2
ATOM 2640 C CA . GLU A 1 82 ? -15.917 16.260 -4.202 1.00 0.00 105 GLU A CA 2
ATOM 2641 C C . GLU A 1 82 ? -14.841 17.328 -4.042 1.00 0.00 105 GLU A C 2
ATOM 2642 O O . GLU A 1 82 ? -14.647 17.874 -2.956 1.00 0.00 105 GLU A O 2
ATOM 2654 N N . TRP A 1 83 ? -14.138 17.611 -5.132 1.00 0.00 106 TRP A N 2
ATOM 2655 C CA . TRP A 1 83 ? -13.075 18.607 -5.121 1.00 0.00 106 TRP A CA 2
ATOM 2656 C C . TRP A 1 83 ? -13.327 19.684 -6.172 1.00 0.00 106 TRP A C 2
ATOM 2657 O O . TRP A 1 83 ? -12.443 20.482 -6.485 1.00 0.00 106 TRP A O 2
ATOM 2678 N N . LYS A 1 84 ? -14.542 19.698 -6.710 1.00 0.00 107 LYS A N 2
ATOM 2679 C CA . LYS A 1 84 ? -14.921 20.671 -7.729 1.00 0.00 107 LYS A CA 2
ATOM 2680 C C . LYS A 1 84 ? -16.237 21.351 -7.368 1.00 0.00 107 LYS A C 2
ATOM 2681 O O . LYS A 1 84 ? -17.313 20.778 -7.545 1.00 0.00 107 LYS A O 2
ATOM 2700 N N . ASP A 1 85 ? -16.145 22.575 -6.858 1.00 0.00 108 ASP A N 2
ATOM 2701 C CA . ASP A 1 85 ? -17.329 23.333 -6.472 1.00 0.00 108 ASP A CA 2
ATOM 2702 C C . ASP A 1 85 ? -17.653 24.401 -7.513 1.00 0.00 108 ASP A C 2
ATOM 2703 O O . ASP A 1 85 ? -17.112 25.521 -7.400 1.00 0.00 108 ASP A O 2
ATOM 2713 N N . GLY A 1 1 ? -19.232 -11.858 -10.106 1.00 0.00 24 GLY A N 3
ATOM 2714 C CA . GLY A 1 1 ? -18.354 -12.240 -8.966 1.00 0.00 24 GLY A CA 3
ATOM 2715 C C . GLY A 1 1 ? -17.327 -13.288 -9.351 1.00 0.00 24 GLY A C 3
ATOM 2716 O O . GLY A 1 1 ? -17.187 -14.307 -8.673 1.00 0.00 24 GLY A O 3
ATOM 2722 N N . SER A 1 2 ? -16.608 -13.037 -10.440 1.00 0.00 25 SER A N 3
ATOM 2723 C CA . SER A 1 2 ? -15.588 -13.965 -10.916 1.00 0.00 25 SER A CA 3
ATOM 2724 C C . SER A 1 2 ? -14.199 -13.519 -10.468 1.00 0.00 25 SER A C 3
ATOM 2725 O O . SER A 1 2 ? -13.398 -14.329 -10.000 1.00 0.00 25 SER A O 3
ATOM 2733 N N . HIS A 1 3 ? -13.923 -12.228 -10.616 1.00 0.00 26 HIS A N 3
ATOM 2734 C CA . HIS A 1 3 ? -12.632 -11.671 -10.227 1.00 0.00 26 HIS A CA 3
ATOM 2735 C C . HIS A 1 3 ? -12.809 -10.517 -9.243 1.00 0.00 26 HIS A C 3
ATOM 2736 O O . HIS A 1 3 ? -13.485 -9.531 -9.540 1.00 0.00 26 HIS A O 3
ATOM 2751 N N . MET A 1 4 ? -12.198 -10.651 -8.069 1.00 0.00 27 MET A N 3
ATOM 2752 C CA . MET A 1 4 ? -12.284 -9.624 -7.036 1.00 0.00 27 MET A CA 3
ATOM 2753 C C . MET A 1 4 ? -11.294 -9.904 -5.909 1.00 0.00 27 MET A C 3
ATOM 2754 O O . MET A 1 4 ? -10.581 -10.907 -5.933 1.00 0.00 27 MET A O 3
ATOM 2768 N N . ASN A 1 5 ? -11.255 -9.011 -4.925 1.00 0.00 28 ASN A N 3
ATOM 2769 C CA . ASN A 1 5 ? -10.353 -9.165 -3.789 1.00 0.00 28 ASN A CA 3
ATOM 2770 C C . ASN A 1 5 ? -10.990 -8.629 -2.512 1.00 0.00 28 ASN A C 3
ATOM 2771 O O . ASN A 1 5 ? -12.116 -8.128 -2.531 1.00 0.00 28 ASN A O 3
ATOM 2782 N N . ASN A 1 6 ? -10.265 -8.736 -1.403 1.00 0.00 29 ASN A N 3
ATOM 2783 C CA . ASN A 1 6 ? -10.762 -8.261 -0.115 1.00 0.00 29 ASN A CA 3
ATOM 2784 C C . ASN A 1 6 ? -10.908 -6.742 -0.113 1.00 0.00 29 ASN A C 3
ATOM 2785 O O . ASN A 1 6 ? -10.613 -6.078 -1.107 1.00 0.00 29 ASN A O 3
ATOM 2796 N N . GLU A 1 7 ? -11.366 -6.197 1.009 1.00 0.00 30 GLU A N 3
ATOM 2797 C CA . GLU A 1 7 ? -11.554 -4.756 1.138 1.00 0.00 30 GLU A CA 3
ATOM 2798 C C . GLU A 1 7 ? -10.968 -4.242 2.449 1.00 0.00 30 GLU A C 3
ATOM 2799 O O . GLU A 1 7 ? -10.031 -3.442 2.450 1.00 0.00 30 GLU A O 3
ATOM 2811 N N . ASP A 1 8 ? -11.527 -4.704 3.564 1.00 0.00 31 ASP A N 3
ATOM 2812 C CA . ASP A 1 8 ? -11.063 -4.291 4.884 1.00 0.00 31 ASP A CA 3
ATOM 2813 C C . ASP A 1 8 ? -9.580 -4.602 5.062 1.00 0.00 31 ASP A C 3
ATOM 2814 O O . ASP A 1 8 ? -9.183 -5.765 5.141 1.00 0.00 31 ASP A O 3
ATOM 2823 N N . PHE A 1 9 ? -8.766 -3.552 5.126 1.00 0.00 32 PHE A N 3
ATOM 2824 C CA . PHE A 1 9 ? -7.325 -3.710 5.293 1.00 0.00 32 PHE A CA 3
ATOM 2825 C C . PHE A 1 9 ? -6.950 -3.801 6.769 1.00 0.00 32 PHE A C 3
ATOM 2826 O O . PHE A 1 9 ? -5.796 -4.065 7.110 1.00 0.00 32 PHE A O 3
ATOM 2843 N N . SER A 1 10 ? -7.930 -3.584 7.639 1.00 0.00 33 SER A N 3
ATOM 2844 C CA . SER A 1 10 ? -7.703 -3.639 9.080 1.00 0.00 33 SER A CA 3
ATOM 2845 C C . SER A 1 10 ? -7.271 -5.036 9.519 1.00 0.00 33 SER A C 3
ATOM 2846 O O . SER A 1 10 ? -6.773 -5.220 10.630 1.00 0.00 33 SER A O 3
ATOM 2854 N N . GLN A 1 11 ? -7.465 -6.018 8.643 1.00 0.00 34 GLN A N 3
ATOM 2855 C CA . GLN A 1 11 ? -7.095 -7.396 8.948 1.00 0.00 34 GLN A CA 3
ATOM 2856 C C . GLN A 1 11 ? -6.094 -7.934 7.927 1.00 0.00 34 GLN A C 3
ATOM 2857 O O . GLN A 1 11 ? -5.674 -9.088 8.002 1.00 0.00 34 GLN A O 3
ATOM 2871 N N . TRP A 1 12 ? -5.714 -7.087 6.973 1.00 0.00 35 TRP A N 3
ATOM 2872 C CA . TRP A 1 12 ? -4.758 -7.475 5.939 1.00 0.00 35 TRP A CA 3
ATOM 2873 C C . TRP A 1 12 ? -3.417 -7.863 6.555 1.00 0.00 35 TRP A C 3
ATOM 2874 O O . TRP A 1 12 ? -3.147 -7.566 7.719 1.00 0.00 35 TRP A O 3
ATOM 2895 N N . SER A 1 13 ? -2.581 -8.528 5.763 1.00 0.00 36 SER A N 3
ATOM 2896 C CA . SER A 1 13 ? -1.265 -8.956 6.224 1.00 0.00 36 SER A CA 3
ATOM 2897 C C . SER A 1 13 ? -0.169 -8.372 5.339 1.00 0.00 36 SER A C 3
ATOM 2898 O O . SER A 1 13 ? -0.450 -7.634 4.394 1.00 0.00 36 SER A O 3
ATOM 2906 N N . VAL A 1 14 ? 1.079 -8.707 5.647 1.00 0.00 37 VAL A N 3
ATOM 2907 C CA . VAL A 1 14 ? 2.217 -8.209 4.881 1.00 0.00 37 VAL A CA 3
ATOM 2908 C C . VAL A 1 14 ? 2.161 -8.677 3.429 1.00 0.00 37 VAL A C 3
ATOM 2909 O O . VAL A 1 14 ? 2.235 -7.867 2.507 1.00 0.00 37 VAL A O 3
ATOM 2922 N N . ASP A 1 15 ? 2.029 -9.985 3.235 1.00 0.00 38 ASP A N 3
ATOM 2923 C CA . ASP A 1 15 ? 1.974 -10.557 1.893 1.00 0.00 38 ASP A CA 3
ATOM 2924 C C . ASP A 1 15 ? 0.818 -9.973 1.085 1.00 0.00 38 ASP A C 3
ATOM 2925 O O . ASP A 1 15 ? 0.913 -9.828 -0.134 1.00 0.00 38 ASP A O 3
ATOM 2934 N N . ASP A 1 16 ? -0.272 -9.635 1.768 1.00 0.00 39 ASP A N 3
ATOM 2935 C CA . ASP A 1 16 ? -1.446 -9.072 1.109 1.00 0.00 39 ASP A CA 3
ATOM 2936 C C . ASP A 1 16 ? -1.182 -7.651 0.621 1.00 0.00 39 ASP A C 3
ATOM 2937 O O . ASP A 1 16 ? -1.513 -7.302 -0.513 1.00 0.00 39 ASP A O 3
ATOM 2946 N N . VAL A 1 17 ? -0.583 -6.835 1.482 1.00 0.00 40 VAL A N 3
ATOM 2947 C CA . VAL A 1 17 ? -0.284 -5.449 1.141 1.00 0.00 40 VAL A CA 3
ATOM 2948 C C . VAL A 1 17 ? 0.757 -5.358 0.030 1.00 0.00 40 VAL A C 3
ATOM 2949 O O . VAL A 1 17 ? 0.574 -4.628 -0.942 1.00 0.00 40 VAL A O 3
ATOM 2962 N N . ILE A 1 18 ? 1.846 -6.101 0.183 1.00 0.00 41 ILE A N 3
ATOM 2963 C CA . ILE A 1 18 ? 2.923 -6.095 -0.800 1.00 0.00 41 ILE A CA 3
ATOM 2964 C C . ILE A 1 18 ? 2.432 -6.512 -2.183 1.00 0.00 41 ILE A C 3
ATOM 2965 O O . ILE A 1 18 ? 2.625 -5.787 -3.158 1.00 0.00 41 ILE A O 3
ATOM 2981 N N . THR A 1 19 ? 1.804 -7.680 -2.266 1.00 0.00 42 THR A N 3
ATOM 2982 C CA . THR A 1 19 ? 1.299 -8.185 -3.539 1.00 0.00 42 THR A CA 3
ATOM 2983 C C . THR A 1 19 ? 0.406 -7.161 -4.236 1.00 0.00 42 THR A C 3
ATOM 2984 O O . THR A 1 19 ? 0.727 -6.691 -5.327 1.00 0.00 42 THR A O 3
ATOM 2995 N N . TRP A 1 20 ? -0.715 -6.822 -3.604 1.00 0.00 43 TRP A N 3
ATOM 2996 C CA . TRP A 1 20 ? -1.654 -5.858 -4.172 1.00 0.00 43 TRP A CA 3
ATOM 2997 C C . TRP A 1 20 ? -0.954 -4.556 -4.558 1.00 0.00 43 TRP A C 3
ATOM 2998 O O . TRP A 1 20 ? -1.220 -3.992 -5.619 1.00 0.00 43 TRP A O 3
ATOM 3019 N N . CYS A 1 21 ? -0.064 -4.085 -3.691 1.00 0.00 44 CYS A N 3
ATOM 3020 C CA . CYS A 1 21 ? 0.668 -2.849 -3.945 1.00 0.00 44 CYS A CA 3
ATOM 3021 C C . CYS A 1 21 ? 1.478 -2.950 -5.233 1.00 0.00 44 CYS A C 3
ATOM 3022 O O . CYS A 1 21 ? 1.200 -2.251 -6.203 1.00 0.00 44 CYS A O 3
ATOM 3030 N N . ILE A 1 22 ? 2.475 -3.828 -5.227 1.00 0.00 45 ILE A N 3
ATOM 3031 C CA . ILE A 1 22 ? 3.340 -4.038 -6.385 1.00 0.00 45 ILE A CA 3
ATOM 3032 C C . ILE A 1 22 ? 2.533 -4.270 -7.662 1.00 0.00 45 ILE A C 3
ATOM 3033 O O . ILE A 1 22 ? 2.937 -3.852 -8.747 1.00 0.00 45 ILE A O 3
ATOM 3049 N N . SER A 1 23 ? 1.391 -4.934 -7.523 1.00 0.00 46 SER A N 3
ATOM 3050 C CA . SER A 1 23 ? 0.532 -5.242 -8.666 1.00 0.00 46 SER A CA 3
ATOM 3051 C C . SER A 1 23 ? 0.055 -3.979 -9.381 1.00 0.00 46 SER A C 3
ATOM 3052 O O . SER A 1 23 ? -0.477 -4.054 -10.489 1.00 0.00 46 SER A O 3
ATOM 3060 N N . THR A 1 24 ? 0.243 -2.822 -8.754 1.00 0.00 47 THR A N 3
ATOM 3061 C CA . THR A 1 24 ? -0.188 -1.561 -9.349 1.00 0.00 47 THR A CA 3
ATOM 3062 C C . THR A 1 24 ? 0.595 -0.370 -8.800 1.00 0.00 47 THR A C 3
ATOM 3063 O O . THR A 1 24 ? 0.179 0.778 -8.965 1.00 0.00 47 THR A O 3
ATOM 3074 N N . LEU A 1 25 ? 1.732 -0.631 -8.161 1.00 0.00 48 LEU A N 3
ATOM 3075 C CA . LEU A 1 25 ? 2.535 0.450 -7.595 1.00 0.00 48 LEU A CA 3
ATOM 3076 C C . LEU A 1 25 ? 3.567 0.953 -8.602 1.00 0.00 48 LEU A C 3
ATOM 3077 O O . LEU A 1 25 ? 3.431 2.050 -9.144 1.00 0.00 48 LEU A O 3
ATOM 3093 N N . GLU A 1 26 ? 4.596 0.149 -8.849 1.00 0.00 49 GLU A N 3
ATOM 3094 C CA . GLU A 1 26 ? 5.645 0.523 -9.792 1.00 0.00 49 GLU A CA 3
ATOM 3095 C C . GLU A 1 26 ? 6.164 -0.687 -10.559 1.00 0.00 49 GLU A C 3
ATOM 3096 O O . GLU A 1 26 ? 5.900 -0.851 -11.751 1.00 0.00 49 GLU A O 3
ATOM 3108 N N . VAL A 1 27 ? 6.912 -1.528 -9.852 1.00 0.00 50 VAL A N 3
ATOM 3109 C CA . VAL A 1 27 ? 7.507 -2.725 -10.435 1.00 0.00 50 VAL A CA 3
ATOM 3110 C C . VAL A 1 27 ? 6.604 -3.941 -10.263 1.00 0.00 50 VAL A C 3
ATOM 3111 O O . VAL A 1 27 ? 5.473 -3.827 -9.791 1.00 0.00 50 VAL A O 3
ATOM 3124 N N . GLU A 1 28 ? 7.114 -5.100 -10.664 1.00 0.00 51 GLU A N 3
ATOM 3125 C CA . GLU A 1 28 ? 6.380 -6.354 -10.542 1.00 0.00 51 GLU A CA 3
ATOM 3126 C C . GLU A 1 28 ? 6.983 -7.183 -9.413 1.00 0.00 51 GLU A C 3
ATOM 3127 O O . GLU A 1 28 ? 7.845 -6.693 -8.684 1.00 0.00 51 GLU A O 3
ATOM 3139 N N . GLU A 1 29 ? 6.536 -8.425 -9.252 1.00 0.00 52 GLU A N 3
ATOM 3140 C CA . GLU A 1 29 ? 7.078 -9.267 -8.193 1.00 0.00 52 GLU A CA 3
ATOM 3141 C C . GLU A 1 29 ? 8.435 -9.827 -8.607 1.00 0.00 52 GLU A C 3
ATOM 3142 O O . GLU A 1 29 ? 8.573 -11.016 -8.900 1.00 0.00 52 GLU A O 3
ATOM 3154 N N . THR A 1 30 ? 9.432 -8.948 -8.634 1.00 0.00 53 THR A N 3
ATOM 3155 C CA . THR A 1 30 ? 10.793 -9.321 -8.995 1.00 0.00 53 THR A CA 3
ATOM 3156 C C . THR A 1 30 ? 11.800 -8.518 -8.179 1.00 0.00 53 THR A C 3
ATOM 3157 O O . THR A 1 30 ? 12.725 -9.067 -7.582 1.00 0.00 53 THR A O 3
ATOM 3168 N N . ASP A 1 31 ? 11.593 -7.205 -8.172 1.00 0.00 54 ASP A N 3
ATOM 3169 C CA . ASP A 1 31 ? 12.457 -6.273 -7.460 1.00 0.00 54 ASP A CA 3
ATOM 3170 C C . ASP A 1 31 ? 12.469 -6.559 -5.958 1.00 0.00 54 ASP A C 3
ATOM 3171 O O . ASP A 1 31 ? 11.509 -7.108 -5.419 1.00 0.00 54 ASP A O 3
ATOM 3180 N N . PRO A 1 32 ? 13.563 -6.187 -5.260 1.00 0.00 55 PRO A N 3
ATOM 3181 C CA . PRO A 1 32 ? 13.683 -6.400 -3.814 1.00 0.00 55 PRO A CA 3
ATOM 3182 C C . PRO A 1 32 ? 12.647 -5.602 -3.030 1.00 0.00 55 PRO A C 3
ATOM 3183 O O . PRO A 1 32 ? 12.551 -5.726 -1.809 1.00 0.00 55 PRO A O 3
ATOM 3194 N N . LEU A 1 33 ? 11.881 -4.780 -3.743 1.00 0.00 56 LEU A N 3
ATOM 3195 C CA . LEU A 1 33 ? 10.841 -3.963 -3.125 1.00 0.00 56 LEU A CA 3
ATOM 3196 C C . LEU A 1 33 ? 9.947 -4.823 -2.240 1.00 0.00 56 LEU A C 3
ATOM 3197 O O . LEU A 1 33 ? 9.512 -4.395 -1.170 1.00 0.00 56 LEU A O 3
ATOM 3213 N N . CYS A 1 34 ? 9.679 -6.040 -2.700 1.00 0.00 57 CYS A N 3
ATOM 3214 C CA . CYS A 1 34 ? 8.843 -6.976 -1.958 1.00 0.00 57 CYS A CA 3
ATOM 3215 C C . CYS A 1 34 ? 9.513 -7.389 -0.651 1.00 0.00 57 CYS A C 3
ATOM 3216 O O . CYS A 1 34 ? 8.853 -7.533 0.377 1.00 0.00 57 CYS A O 3
ATOM 3224 N N . GLN A 1 35 ? 10.828 -7.578 -0.700 1.00 0.00 58 GLN A N 3
ATOM 3225 C CA . GLN A 1 35 ? 11.589 -7.979 0.478 1.00 0.00 58 GLN A CA 3
ATOM 3226 C C . GLN A 1 35 ? 11.716 -6.823 1.467 1.00 0.00 58 GLN A C 3
ATOM 3227 O O . GLN A 1 35 ? 11.800 -7.037 2.678 1.00 0.00 58 GLN A O 3
ATOM 3241 N N . ARG A 1 36 ? 11.733 -5.601 0.946 1.00 0.00 59 ARG A N 3
ATOM 3242 C CA . ARG A 1 36 ? 11.847 -4.414 1.786 1.00 0.00 59 ARG A CA 3
ATOM 3243 C C . ARG A 1 36 ? 10.613 -4.262 2.668 1.00 0.00 59 ARG A C 3
ATOM 3244 O O . ARG A 1 36 ? 10.722 -4.012 3.869 1.00 0.00 59 ARG A O 3
ATOM 3265 N N . LEU A 1 37 ? 9.441 -4.414 2.060 1.00 0.00 60 LEU A N 3
ATOM 3266 C CA . LEU A 1 37 ? 8.182 -4.302 2.787 1.00 0.00 60 LEU A CA 3
ATOM 3267 C C . LEU A 1 37 ? 7.951 -5.538 3.650 1.00 0.00 60 LEU A C 3
ATOM 3268 O O . LEU A 1 37 ? 7.266 -5.477 4.671 1.00 0.00 60 LEU A O 3
ATOM 3284 N N . ARG A 1 38 ? 8.528 -6.660 3.226 1.00 0.00 61 ARG A N 3
ATOM 3285 C CA . ARG A 1 38 ? 8.393 -7.917 3.956 1.00 0.00 61 ARG A CA 3
ATOM 3286 C C . ARG A 1 38 ? 9.029 -7.825 5.340 1.00 0.00 61 ARG A C 3
ATOM 3287 O O . ARG A 1 38 ? 8.444 -8.265 6.330 1.00 0.00 61 ARG A O 3
ATOM 3308 N N . GLU A 1 39 ? 10.231 -7.256 5.406 1.00 0.00 62 GLU A N 3
ATOM 3309 C CA . GLU A 1 39 ? 10.939 -7.115 6.675 1.00 0.00 62 GLU A CA 3
ATOM 3310 C C . GLU A 1 39 ? 10.094 -6.348 7.684 1.00 0.00 62 GLU A C 3
ATOM 3311 O O . GLU A 1 39 ? 9.708 -6.888 8.721 1.00 0.00 62 GLU A O 3
ATOM 3323 N N . ASN A 1 40 ? 9.811 -5.091 7.375 1.00 0.00 63 ASN A N 3
ATOM 3324 C CA . ASN A 1 40 ? 9.001 -4.260 8.254 1.00 0.00 63 ASN A CA 3
ATOM 3325 C C . ASN A 1 40 ? 7.523 -4.569 8.064 1.00 0.00 63 ASN A C 3
ATOM 3326 O O . ASN A 1 40 ? 6.864 -3.984 7.209 1.00 0.00 63 ASN A O 3
ATOM 3337 N N . ASP A 1 41 ? 7.018 -5.515 8.849 1.00 0.00 64 ASP A N 3
ATOM 3338 C CA . ASP A 1 41 ? 5.614 -5.901 8.772 1.00 0.00 64 ASP A CA 3
ATOM 3339 C C . ASP A 1 41 ? 4.704 -4.686 8.938 1.00 0.00 64 ASP A C 3
ATOM 3340 O O . ASP A 1 41 ? 4.453 -4.238 10.057 1.00 0.00 64 ASP A O 3
ATOM 3349 N N . ILE A 1 42 ? 4.219 -4.154 7.819 1.00 0.00 65 ILE A N 3
ATOM 3350 C CA . ILE A 1 42 ? 3.337 -2.993 7.848 1.00 0.00 65 ILE A CA 3
ATOM 3351 C C . ILE A 1 42 ? 1.878 -3.411 7.694 1.00 0.00 65 ILE A C 3
ATOM 3352 O O . ILE A 1 42 ? 1.436 -3.761 6.599 1.00 0.00 65 ILE A O 3
ATOM 3368 N N . VAL A 1 43 ? 1.138 -3.376 8.796 1.00 0.00 66 VAL A N 3
ATOM 3369 C CA . VAL A 1 43 ? -0.273 -3.740 8.776 1.00 0.00 66 VAL A CA 3
ATOM 3370 C C . VAL A 1 43 ? -1.081 -2.688 8.021 1.00 0.00 66 VAL A C 3
ATOM 3371 O O . VAL A 1 43 ? -0.594 -1.585 7.770 1.00 0.00 66 VAL A O 3
ATOM 3384 N N . GLY A 1 44 ? -2.309 -3.036 7.654 1.00 0.00 67 GLY A N 3
ATOM 3385 C CA . GLY A 1 44 ? -3.160 -2.105 6.934 1.00 0.00 67 GLY A CA 3
ATOM 3386 C C . GLY A 1 44 ? -3.394 -0.819 7.704 1.00 0.00 67 GLY A C 3
ATOM 3387 O O . GLY A 1 44 ? -3.453 0.262 7.118 1.00 0.00 67 GLY A O 3
ATOM 3391 N N . ASP A 1 45 ? -3.529 -0.938 9.022 1.00 0.00 68 ASP A N 3
ATOM 3392 C CA . ASP A 1 45 ? -3.759 0.221 9.878 1.00 0.00 68 ASP A CA 3
ATOM 3393 C C . ASP A 1 45 ? -2.465 1.003 10.103 1.00 0.00 68 ASP A C 3
ATOM 3394 O O . ASP A 1 45 ? -2.467 2.050 10.750 1.00 0.00 68 ASP A O 3
ATOM 3403 N N . LEU A 1 46 ? -1.365 0.490 9.562 1.00 0.00 69 LEU A N 3
ATOM 3404 C CA . LEU A 1 46 ? -0.066 1.137 9.711 1.00 0.00 69 LEU A CA 3
ATOM 3405 C C . LEU A 1 46 ? 0.380 1.792 8.405 1.00 0.00 69 LEU A C 3
ATOM 3406 O O . LEU A 1 46 ? 1.280 2.631 8.398 1.00 0.00 69 LEU A O 3
ATOM 3422 N N . LEU A 1 47 ? -0.255 1.408 7.299 1.00 0.00 70 LEU A N 3
ATOM 3423 C CA . LEU A 1 47 ? 0.085 1.965 5.992 1.00 0.00 70 LEU A CA 3
ATOM 3424 C C . LEU A 1 47 ? -0.117 3.485 5.959 1.00 0.00 70 LEU A C 3
ATOM 3425 O O . LEU A 1 47 ? 0.796 4.221 5.584 1.00 0.00 70 LEU A O 3
ATOM 3441 N N . PRO A 1 48 ? -1.312 3.987 6.348 1.00 0.00 71 PRO A N 3
ATOM 3442 C CA . PRO A 1 48 ? -1.592 5.423 6.346 1.00 0.00 71 PRO A CA 3
ATOM 3443 C C . PRO A 1 48 ? -1.024 6.129 7.573 1.00 0.00 71 PRO A C 3
ATOM 3444 O O . PRO A 1 48 ? -0.794 7.339 7.554 1.00 0.00 71 PRO A O 3
ATOM 3455 N N . GLU A 1 49 ? -0.798 5.365 8.636 1.00 0.00 72 GLU A N 3
ATOM 3456 C CA . GLU A 1 49 ? -0.259 5.916 9.874 1.00 0.00 72 GLU A CA 3
ATOM 3457 C C . GLU A 1 49 ? 1.161 6.432 9.663 1.00 0.00 72 GLU A C 3
ATOM 3458 O O . GLU A 1 49 ? 1.657 7.250 10.439 1.00 0.00 72 GLU A O 3
ATOM 3470 N N . LEU A 1 50 ? 1.807 5.950 8.607 1.00 0.00 73 LEU A N 3
ATOM 3471 C CA . LEU A 1 50 ? 3.170 6.358 8.290 1.00 0.00 73 LEU A CA 3
ATOM 3472 C C . LEU A 1 50 ? 3.176 7.525 7.307 1.00 0.00 73 LEU A C 3
ATOM 3473 O O . LEU A 1 50 ? 2.238 7.698 6.529 1.00 0.00 73 LEU A O 3
ATOM 3489 N N . CYS A 1 51 ? 4.240 8.320 7.350 1.00 0.00 74 CYS A N 3
ATOM 3490 C CA . CYS A 1 51 ? 4.374 9.469 6.463 1.00 0.00 74 CYS A CA 3
ATOM 3491 C C . CYS A 1 51 ? 5.319 9.157 5.307 1.00 0.00 74 CYS A C 3
ATOM 3492 O O . CYS A 1 51 ? 5.794 8.031 5.167 1.00 0.00 74 CYS A O 3
ATOM 3500 N N . LEU A 1 52 ? 5.587 10.164 4.481 1.00 0.00 75 LEU A N 3
ATOM 3501 C CA . LEU A 1 52 ? 6.471 10.001 3.331 1.00 0.00 75 LEU A CA 3
ATOM 3502 C C . LEU A 1 52 ? 7.916 9.786 3.770 1.00 0.00 75 LEU A C 3
ATOM 3503 O O . LEU A 1 52 ? 8.776 9.450 2.957 1.00 0.00 75 LEU A O 3
ATOM 3519 N N . GLN A 1 53 ? 8.178 9.980 5.059 1.00 0.00 76 GLN A N 3
ATOM 3520 C CA . GLN A 1 53 ? 9.523 9.808 5.600 1.00 0.00 76 GLN A CA 3
ATOM 3521 C C . GLN A 1 53 ? 9.846 8.330 5.798 1.00 0.00 76 GLN A C 3
ATOM 3522 O O . GLN A 1 53 ? 10.910 7.859 5.394 1.00 0.00 76 GLN A O 3
ATOM 3536 N N . ASP A 1 54 ? 8.924 7.604 6.422 1.00 0.00 77 ASP A N 3
ATOM 3537 C CA . ASP A 1 54 ? 9.114 6.180 6.679 1.00 0.00 77 ASP A CA 3
ATOM 3538 C C . ASP A 1 54 ? 9.067 5.373 5.386 1.00 0.00 77 ASP A C 3
ATOM 3539 O O . ASP A 1 54 ? 9.563 4.249 5.328 1.00 0.00 77 ASP A O 3
ATOM 3548 N N . CYS A 1 55 ? 8.466 5.952 4.350 1.00 0.00 78 CYS A N 3
ATOM 3549 C CA . CYS A 1 55 ? 8.355 5.283 3.058 1.00 0.00 78 CYS A CA 3
ATOM 3550 C C . CYS A 1 55 ? 9.552 5.603 2.169 1.00 0.00 78 CYS A C 3
ATOM 3551 O O . CYS A 1 55 ? 10.052 4.736 1.453 1.00 0.00 78 CYS A O 3
ATOM 3559 N N . GLN A 1 56 ? 10.007 6.853 2.214 1.00 0.00 79 GLN A N 3
ATOM 3560 C CA . GLN A 1 56 ? 11.150 7.271 1.410 1.00 0.00 79 GLN A CA 3
ATOM 3561 C C . GLN A 1 56 ? 12.398 6.498 1.824 1.00 0.00 79 GLN A C 3
ATOM 3562 O O . GLN A 1 56 ? 13.239 6.164 0.989 1.00 0.00 79 GLN A O 3
ATOM 3576 N N . ASP A 1 57 ? 12.509 6.221 3.121 1.00 0.00 80 ASP A N 3
ATOM 3577 C CA . ASP A 1 57 ? 13.641 5.471 3.648 1.00 0.00 80 ASP A CA 3
ATOM 3578 C C . ASP A 1 57 ? 13.602 4.039 3.128 1.00 0.00 80 ASP A C 3
ATOM 3579 O O . ASP A 1 57 ? 14.635 3.388 2.975 1.00 0.00 80 ASP A O 3
ATOM 3588 N N . LEU A 1 58 ? 12.391 3.565 2.860 1.00 0.00 81 LEU A N 3
ATOM 3589 C CA . LEU A 1 58 ? 12.182 2.216 2.351 1.00 0.00 81 LEU A CA 3
ATOM 3590 C C . LEU A 1 58 ? 12.593 2.123 0.888 1.00 0.00 81 LEU A C 3
ATOM 3591 O O . LEU A 1 58 ? 12.728 1.032 0.335 1.00 0.00 81 LEU A O 3
ATOM 3607 N N . CYS A 1 59 ? 12.787 3.281 0.268 1.00 0.00 82 CYS A N 3
ATOM 3608 C CA . CYS A 1 59 ? 13.191 3.347 -1.131 1.00 0.00 82 CYS A CA 3
ATOM 3609 C C . CYS A 1 59 ? 14.665 3.727 -1.246 1.00 0.00 82 CYS A C 3
ATOM 3610 O O . CYS A 1 59 ? 15.241 4.293 -0.317 1.00 0.00 82 CYS A O 3
ATOM 3618 N N . ASP A 1 60 ? 15.271 3.410 -2.387 1.00 0.00 83 ASP A N 3
ATOM 3619 C CA . ASP A 1 60 ? 16.679 3.717 -2.616 1.00 0.00 83 ASP A CA 3
ATOM 3620 C C . ASP A 1 60 ? 16.928 5.220 -2.548 1.00 0.00 83 ASP A C 3
ATOM 3621 O O . ASP A 1 60 ? 18.047 5.662 -2.291 1.00 0.00 83 ASP A O 3
ATOM 3630 N N . GLY A 1 61 ? 15.877 5.999 -2.779 1.00 0.00 84 GLY A N 3
ATOM 3631 C CA . GLY A 1 61 ? 16.003 7.443 -2.740 1.00 0.00 84 GLY A CA 3
ATOM 3632 C C . GLY A 1 61 ? 14.948 8.137 -3.577 1.00 0.00 84 GLY A C 3
ATOM 3633 O O . GLY A 1 61 ? 14.633 9.305 -3.348 1.00 0.00 84 GLY A O 3
ATOM 3637 N N . ASP A 1 62 ? 14.401 7.416 -4.550 1.00 0.00 85 ASP A N 3
ATOM 3638 C CA . ASP A 1 62 ? 13.379 7.956 -5.423 1.00 0.00 85 ASP A CA 3
ATOM 3639 C C . ASP A 1 62 ? 12.151 8.384 -4.624 1.00 0.00 85 ASP A C 3
ATOM 3640 O O . ASP A 1 62 ? 11.390 7.545 -4.144 1.00 0.00 85 ASP A O 3
ATOM 3649 N N . LEU A 1 63 ? 11.972 9.693 -4.483 1.00 0.00 86 LEU A N 3
ATOM 3650 C CA . LEU A 1 63 ? 10.839 10.234 -3.741 1.00 0.00 86 LEU A CA 3
ATOM 3651 C C . LEU A 1 63 ? 9.527 9.919 -4.451 1.00 0.00 86 LEU A C 3
ATOM 3652 O O . LEU A 1 63 ? 8.538 9.560 -3.812 1.00 0.00 86 LEU A O 3
ATOM 3668 N N . ASN A 1 64 ? 9.528 10.058 -5.775 1.00 0.00 87 ASN A N 3
ATOM 3669 C CA . ASN A 1 64 ? 8.337 9.787 -6.575 1.00 0.00 87 ASN A CA 3
ATOM 3670 C C . ASN A 1 64 ? 7.758 8.417 -6.242 1.00 0.00 87 ASN A C 3
ATOM 3671 O O . ASN A 1 64 ? 6.547 8.207 -6.317 1.00 0.00 87 ASN A O 3
ATOM 3682 N N . LYS A 1 65 ? 8.634 7.487 -5.874 1.00 0.00 88 LYS A N 3
ATOM 3683 C CA . LYS A 1 65 ? 8.218 6.137 -5.518 1.00 0.00 88 LYS A CA 3
ATOM 3684 C C . LYS A 1 65 ? 7.338 6.157 -4.271 1.00 0.00 88 LYS A C 3
ATOM 3685 O O . LYS A 1 65 ? 6.246 5.586 -4.256 1.00 0.00 88 LYS A O 3
ATOM 3704 N N . ALA A 1 66 ? 7.822 6.827 -3.228 1.00 0.00 89 ALA A N 3
ATOM 3705 C CA . ALA A 1 66 ? 7.083 6.928 -1.975 1.00 0.00 89 ALA A CA 3
ATOM 3706 C C . ALA A 1 66 ? 5.767 7.668 -2.178 1.00 0.00 89 ALA A C 3
ATOM 3707 O O . ALA A 1 66 ? 4.792 7.423 -1.468 1.00 0.00 89 ALA A O 3
ATOM 3714 N N . ILE A 1 67 ? 5.746 8.577 -3.149 1.00 0.00 90 ILE A N 3
ATOM 3715 C CA . ILE A 1 67 ? 4.544 9.347 -3.448 1.00 0.00 90 ILE A CA 3
ATOM 3716 C C . ILE A 1 67 ? 3.431 8.431 -3.943 1.00 0.00 90 ILE A C 3
ATOM 3717 O O . ILE A 1 67 ? 2.362 8.359 -3.339 1.00 0.00 90 ILE A O 3
ATOM 3733 N N . LYS A 1 68 ? 3.692 7.729 -5.045 1.00 0.00 91 LYS A N 3
ATOM 3734 C CA . LYS A 1 68 ? 2.711 6.808 -5.614 1.00 0.00 91 LYS A CA 3
ATOM 3735 C C . LYS A 1 68 ? 2.253 5.806 -4.562 1.00 0.00 91 LYS A C 3
ATOM 3736 O O . LYS A 1 68 ? 1.127 5.310 -4.606 1.00 0.00 91 LYS A O 3
ATOM 3755 N N . PHE A 1 69 ? 3.140 5.514 -3.618 1.00 0.00 92 PHE A N 3
ATOM 3756 C CA . PHE A 1 69 ? 2.838 4.583 -2.539 1.00 0.00 92 PHE A CA 3
ATOM 3757 C C . PHE A 1 69 ? 1.722 5.137 -1.659 1.00 0.00 92 PHE A C 3
ATOM 3758 O O . PHE A 1 69 ? 0.636 4.557 -1.575 1.00 0.00 92 PHE A O 3
ATOM 3775 N N . LYS A 1 70 ? 1.988 6.272 -1.023 1.00 0.00 93 LYS A N 3
ATOM 3776 C CA . LYS A 1 70 ? 1.010 6.911 -0.152 1.00 0.00 93 LYS A CA 3
ATOM 3777 C C . LYS A 1 70 ? -0.242 7.303 -0.934 1.00 0.00 93 LYS A C 3
ATOM 3778 O O . LYS A 1 70 ? -1.294 7.565 -0.351 1.00 0.00 93 LYS A O 3
ATOM 3797 N N . ILE A 1 71 ? -0.124 7.333 -2.261 1.00 0.00 94 ILE A N 3
ATOM 3798 C CA . ILE A 1 71 ? -1.249 7.689 -3.120 1.00 0.00 94 ILE A CA 3
ATOM 3799 C C . ILE A 1 71 ? -2.297 6.582 -3.146 1.00 0.00 94 ILE A C 3
ATOM 3800 O O . ILE A 1 71 ? -3.407 6.757 -2.641 1.00 0.00 94 ILE A O 3
ATOM 3816 N N . LEU A 1 72 ? -1.943 5.446 -3.745 1.00 0.00 95 LEU A N 3
ATOM 3817 C CA . LEU A 1 72 ? -2.860 4.317 -3.837 1.00 0.00 95 LEU A CA 3
ATOM 3818 C C . LEU A 1 72 ? -3.393 3.955 -2.461 1.00 0.00 95 LEU A C 3
ATOM 3819 O O . LEU A 1 72 ? -4.501 3.436 -2.327 1.00 0.00 95 LEU A O 3
ATOM 3835 N N . ILE A 1 73 ? -2.594 4.235 -1.438 1.00 0.00 96 ILE A N 3
ATOM 3836 C CA . ILE A 1 73 ? -2.988 3.949 -0.070 1.00 0.00 96 ILE A CA 3
ATOM 3837 C C . ILE A 1 73 ? -3.984 4.985 0.442 1.00 0.00 96 ILE A C 3
ATOM 3838 O O . ILE A 1 73 ? -4.882 4.664 1.219 1.00 0.00 96 ILE A O 3
ATOM 3854 N N . ASN A 1 74 ? -3.821 6.229 -0.003 1.00 0.00 97 ASN A N 3
ATOM 3855 C CA . ASN A 1 74 ? -4.713 7.307 0.405 1.00 0.00 97 ASN A CA 3
ATOM 3856 C C . ASN A 1 74 ? -6.118 7.081 -0.146 1.00 0.00 97 ASN A C 3
ATOM 3857 O O . ASN A 1 74 ? -7.110 7.309 0.546 1.00 0.00 97 ASN A O 3
ATOM 3868 N N . LYS A 1 75 ? -6.193 6.633 -1.397 1.00 0.00 98 LYS A N 3
ATOM 3869 C CA . LYS A 1 75 ? -7.479 6.371 -2.037 1.00 0.00 98 LYS A CA 3
ATOM 3870 C C . LYS A 1 75 ? -8.194 5.213 -1.351 1.00 0.00 98 LYS A C 3
ATOM 3871 O O . LYS A 1 75 ? -9.364 5.322 -0.986 1.00 0.00 98 LYS A O 3
ATOM 3890 N N . MET A 1 76 ? -7.481 4.104 -1.181 1.00 0.00 99 MET A N 3
ATOM 3891 C CA . MET A 1 76 ? -8.042 2.922 -0.535 1.00 0.00 99 MET A CA 3
ATOM 3892 C C . MET A 1 76 ? -8.473 3.246 0.892 1.00 0.00 99 MET A C 3
ATOM 3893 O O . MET A 1 76 ? -9.360 2.597 1.447 1.00 0.00 99 MET A O 3
ATOM 3907 N N . ARG A 1 77 ? -7.838 4.257 1.477 1.00 0.00 100 ARG A N 3
ATOM 3908 C CA . ARG A 1 77 ? -8.148 4.676 2.838 1.00 0.00 100 ARG A CA 3
ATOM 3909 C C . ARG A 1 77 ? -9.504 5.374 2.896 1.00 0.00 100 ARG A C 3
ATOM 3910 O O . ARG A 1 77 ? -10.434 4.891 3.542 1.00 0.00 100 ARG A O 3
ATOM 3931 N N . ASP A 1 78 ? -9.609 6.511 2.216 1.00 0.00 101 ASP A N 3
ATOM 3932 C CA . ASP A 1 78 ? -10.851 7.274 2.190 1.00 0.00 101 ASP A CA 3
ATOM 3933 C C . ASP A 1 78 ? -11.904 6.569 1.340 1.00 0.00 101 ASP A C 3
ATOM 3934 O O . ASP A 1 78 ? -12.905 6.077 1.859 1.00 0.00 101 ASP A O 3
ATOM 3943 N N . SER A 1 79 ? -11.664 6.525 0.030 1.00 0.00 102 SER A N 3
ATOM 3944 C CA . SER A 1 79 ? -12.585 5.884 -0.904 1.00 0.00 102 SER A CA 3
ATOM 3945 C C . SER A 1 79 ? -13.972 6.516 -0.826 1.00 0.00 102 SER A C 3
ATOM 3946 O O . SER A 1 79 ? -14.756 6.209 0.071 1.00 0.00 102 SER A O 3
ATOM 3954 N N . LYS A 1 80 ? -14.267 7.400 -1.773 1.00 0.00 103 LYS A N 3
ATOM 3955 C CA . LYS A 1 80 ? -15.559 8.075 -1.812 1.00 0.00 103 LYS A CA 3
ATOM 3956 C C . LYS A 1 80 ? -16.689 7.071 -2.012 1.00 0.00 103 LYS A C 3
ATOM 3957 O O . LYS A 1 80 ? -16.747 6.384 -3.033 1.00 0.00 103 LYS A O 3
ATOM 3976 N N . LEU A 1 81 ? -17.584 6.989 -1.031 1.00 0.00 104 LEU A N 3
ATOM 3977 C CA . LEU A 1 81 ? -18.710 6.063 -1.101 1.00 0.00 104 LEU A CA 3
ATOM 3978 C C . LEU A 1 81 ? -20.039 6.813 -1.122 1.00 0.00 104 LEU A C 3
ATOM 3979 O O . LEU A 1 81 ? -20.678 6.931 -2.167 1.00 0.00 104 LEU A O 3
ATOM 3995 N N . GLU A 1 82 ? -20.451 7.317 0.038 1.00 0.00 105 GLU A N 3
ATOM 3996 C CA . GLU A 1 82 ? -21.708 8.051 0.146 1.00 0.00 105 GLU A CA 3
ATOM 3997 C C . GLU A 1 82 ? -21.462 9.510 0.509 1.00 0.00 105 GLU A C 3
ATOM 3998 O O . GLU A 1 82 ? -22.272 10.139 1.189 1.00 0.00 105 GLU A O 3
ATOM 4010 N N . TRP A 1 83 ? -20.341 10.043 0.039 1.00 0.00 106 TRP A N 3
ATOM 4011 C CA . TRP A 1 83 ? -19.984 11.431 0.305 1.00 0.00 106 TRP A CA 3
ATOM 4012 C C . TRP A 1 83 ? -19.365 12.079 -0.930 1.00 0.00 106 TRP A C 3
ATOM 4013 O O . TRP A 1 83 ? -18.166 12.359 -0.966 1.00 0.00 106 TRP A O 3
ATOM 4034 N N . LYS A 1 84 ? -20.194 12.307 -1.944 1.00 0.00 107 LYS A N 3
ATOM 4035 C CA . LYS A 1 84 ? -19.740 12.921 -3.185 1.00 0.00 107 LYS A CA 3
ATOM 4036 C C . LYS A 1 84 ? -20.165 14.383 -3.250 1.00 0.00 107 LYS A C 3
ATOM 4037 O O . LYS A 1 84 ? -21.297 14.696 -3.619 1.00 0.00 107 LYS A O 3
ATOM 4056 N N . ASP A 1 85 ? -19.252 15.276 -2.881 1.00 0.00 108 ASP A N 3
ATOM 4057 C CA . ASP A 1 85 ? -19.533 16.707 -2.894 1.00 0.00 108 ASP A CA 3
ATOM 4058 C C . ASP A 1 85 ? -18.823 17.391 -4.060 1.00 0.00 108 ASP A C 3
ATOM 4059 O O . ASP A 1 85 ? -19.442 17.516 -5.137 1.00 0.00 108 ASP A O 3
ATOM 4069 N N . GLY A 1 1 ? -20.959 -3.379 -1.575 1.00 0.00 24 GLY A N 4
ATOM 4070 C CA . GLY A 1 1 ? -20.389 -4.665 -1.087 1.00 0.00 24 GLY A CA 4
ATOM 4071 C C . GLY A 1 1 ? -20.721 -5.830 -2.000 1.00 0.00 24 GLY A C 4
ATOM 4072 O O . GLY A 1 1 ? -21.818 -6.385 -1.936 1.00 0.00 24 GLY A O 4
ATOM 4078 N N . SER A 1 2 ? -19.771 -6.199 -2.853 1.00 0.00 25 SER A N 4
ATOM 4079 C CA . SER A 1 2 ? -19.966 -7.306 -3.782 1.00 0.00 25 SER A CA 4
ATOM 4080 C C . SER A 1 2 ? -18.670 -8.084 -3.983 1.00 0.00 25 SER A C 4
ATOM 4081 O O . SER A 1 2 ? -18.592 -8.969 -4.835 1.00 0.00 25 SER A O 4
ATOM 4089 N N . HIS A 1 3 ? -17.655 -7.749 -3.191 1.00 0.00 26 HIS A N 4
ATOM 4090 C CA . HIS A 1 3 ? -16.362 -8.418 -3.280 1.00 0.00 26 HIS A CA 4
ATOM 4091 C C . HIS A 1 3 ? -16.378 -9.738 -2.516 1.00 0.00 26 HIS A C 4
ATOM 4092 O O . HIS A 1 3 ? -17.349 -10.058 -1.828 1.00 0.00 26 HIS A O 4
ATOM 4107 N N . MET A 1 4 ? -15.296 -10.498 -2.639 1.00 0.00 27 MET A N 4
ATOM 4108 C CA . MET A 1 4 ? -15.177 -11.783 -1.961 1.00 0.00 27 MET A CA 4
ATOM 4109 C C . MET A 1 4 ? -13.771 -11.967 -1.403 1.00 0.00 27 MET A C 4
ATOM 4110 O O . MET A 1 4 ? -13.556 -12.748 -0.475 1.00 0.00 27 MET A O 4
ATOM 4124 N N . ASN A 1 5 ? -12.817 -11.241 -1.975 1.00 0.00 28 ASN A N 4
ATOM 4125 C CA . ASN A 1 5 ? -11.429 -11.317 -1.539 1.00 0.00 28 ASN A CA 4
ATOM 4126 C C . ASN A 1 5 ? -10.949 -9.961 -1.032 1.00 0.00 28 ASN A C 4
ATOM 4127 O O . ASN A 1 5 ? -11.211 -8.930 -1.651 1.00 0.00 28 ASN A O 4
ATOM 4138 N N . ASN A 1 6 ? -10.247 -9.974 0.100 1.00 0.00 29 ASN A N 4
ATOM 4139 C CA . ASN A 1 6 ? -9.727 -8.748 0.701 1.00 0.00 29 ASN A CA 4
ATOM 4140 C C . ASN A 1 6 ? -10.856 -7.776 1.029 1.00 0.00 29 ASN A C 4
ATOM 4141 O O . ASN A 1 6 ? -11.312 -7.023 0.167 1.00 0.00 29 ASN A O 4
ATOM 4152 N N . GLU A 1 7 ? -11.303 -7.799 2.282 1.00 0.00 30 GLU A N 4
ATOM 4153 C CA . GLU A 1 7 ? -12.378 -6.921 2.729 1.00 0.00 30 GLU A CA 4
ATOM 4154 C C . GLU A 1 7 ? -11.961 -6.152 3.978 1.00 0.00 30 GLU A C 4
ATOM 4155 O O . GLU A 1 7 ? -11.880 -4.923 3.963 1.00 0.00 30 GLU A O 4
ATOM 4167 N N . ASP A 1 8 ? -11.699 -6.882 5.059 1.00 0.00 31 ASP A N 4
ATOM 4168 C CA . ASP A 1 8 ? -11.284 -6.266 6.314 1.00 0.00 31 ASP A CA 4
ATOM 4169 C C . ASP A 1 8 ? -9.949 -5.550 6.146 1.00 0.00 31 ASP A C 4
ATOM 4170 O O . ASP A 1 8 ? -8.891 -6.175 6.178 1.00 0.00 31 ASP A O 4
ATOM 4179 N N . PHE A 1 9 ? -10.010 -4.234 5.966 1.00 0.00 32 PHE A N 4
ATOM 4180 C CA . PHE A 1 9 ? -8.812 -3.423 5.780 1.00 0.00 32 PHE A CA 4
ATOM 4181 C C . PHE A 1 9 ? -7.902 -3.479 7.006 1.00 0.00 32 PHE A C 4
ATOM 4182 O O . PHE A 1 9 ? -6.735 -3.090 6.943 1.00 0.00 32 PHE A O 4
ATOM 4199 N N . SER A 1 10 ? -8.437 -3.970 8.119 1.00 0.00 33 SER A N 4
ATOM 4200 C CA . SER A 1 10 ? -7.670 -4.063 9.357 1.00 0.00 33 SER A CA 4
ATOM 4201 C C . SER A 1 10 ? -7.034 -5.442 9.521 1.00 0.00 33 SER A C 4
ATOM 4202 O O . SER A 1 10 ? -6.142 -5.625 10.350 1.00 0.00 33 SER A O 4
ATOM 4210 N N . GLN A 1 11 ? -7.493 -6.408 8.732 1.00 0.00 34 GLN A N 4
ATOM 4211 C CA . GLN A 1 11 ? -6.968 -7.770 8.813 1.00 0.00 34 GLN A CA 4
ATOM 4212 C C . GLN A 1 11 ? -5.944 -8.052 7.713 1.00 0.00 34 GLN A C 4
ATOM 4213 O O . GLN A 1 11 ? -5.693 -9.208 7.374 1.00 0.00 34 GLN A O 4
ATOM 4227 N N . TRP A 1 12 ? -5.347 -6.996 7.166 1.00 0.00 35 TRP A N 4
ATOM 4228 C CA . TRP A 1 12 ? -4.343 -7.148 6.115 1.00 0.00 35 TRP A CA 4
ATOM 4229 C C . TRP A 1 12 ? -3.002 -7.581 6.702 1.00 0.00 35 TRP A C 4
ATOM 4230 O O . TRP A 1 12 ? -2.702 -7.299 7.862 1.00 0.00 35 TRP A O 4
ATOM 4251 N N . SER A 1 13 ? -2.199 -8.266 5.891 1.00 0.00 36 SER A N 4
ATOM 4252 C CA . SER A 1 13 ? -0.889 -8.738 6.331 1.00 0.00 36 SER A CA 4
ATOM 4253 C C . SER A 1 13 ? 0.211 -8.233 5.404 1.00 0.00 36 SER A C 4
ATOM 4254 O O . SER A 1 13 ? -0.068 -7.646 4.359 1.00 0.00 36 SER A O 4
ATOM 4262 N N . VAL A 1 14 ? 1.461 -8.470 5.794 1.00 0.00 37 VAL A N 4
ATOM 4263 C CA . VAL A 1 14 ? 2.611 -8.036 5.005 1.00 0.00 37 VAL A CA 4
ATOM 4264 C C . VAL A 1 14 ? 2.532 -8.548 3.568 1.00 0.00 37 VAL A C 4
ATOM 4265 O O . VAL A 1 14 ? 2.618 -7.769 2.621 1.00 0.00 37 VAL A O 4
ATOM 4278 N N . ASP A 1 15 ? 2.369 -9.859 3.414 1.00 0.00 38 ASP A N 4
ATOM 4279 C CA . ASP A 1 15 ? 2.290 -10.469 2.089 1.00 0.00 38 ASP A CA 4
ATOM 4280 C C . ASP A 1 15 ? 1.174 -9.844 1.254 1.00 0.00 38 ASP A C 4
ATOM 4281 O O . ASP A 1 15 ? 1.276 -9.762 0.029 1.00 0.00 38 ASP A O 4
ATOM 4290 N N . ASP A 1 16 ? 0.115 -9.400 1.922 1.00 0.00 39 ASP A N 4
ATOM 4291 C CA . ASP A 1 16 ? -1.022 -8.791 1.238 1.00 0.00 39 ASP A CA 4
ATOM 4292 C C . ASP A 1 16 ? -0.696 -7.375 0.770 1.00 0.00 39 ASP A C 4
ATOM 4293 O O . ASP A 1 16 ? -1.027 -6.993 -0.352 1.00 0.00 39 ASP A O 4
ATOM 4302 N N . VAL A 1 17 ? -0.048 -6.601 1.635 1.00 0.00 40 VAL A N 4
ATOM 4303 C CA . VAL A 1 17 ? 0.315 -5.226 1.310 1.00 0.00 40 VAL A CA 4
ATOM 4304 C C . VAL A 1 17 ? 1.357 -5.178 0.195 1.00 0.00 40 VAL A C 4
ATOM 4305 O O . VAL A 1 17 ? 1.257 -4.367 -0.722 1.00 0.00 40 VAL A O 4
ATOM 4318 N N . ILE A 1 18 ? 2.355 -6.051 0.284 1.00 0.00 41 ILE A N 4
ATOM 4319 C CA . ILE A 1 18 ? 3.419 -6.103 -0.713 1.00 0.00 41 ILE A CA 4
ATOM 4320 C C . ILE A 1 18 ? 2.870 -6.425 -2.098 1.00 0.00 41 ILE A C 4
ATOM 4321 O O . ILE A 1 18 ? 3.056 -5.658 -3.043 1.00 0.00 41 ILE A O 4
ATOM 4337 N N . THR A 1 19 ? 2.196 -7.565 -2.211 1.00 0.00 42 THR A N 4
ATOM 4338 C CA . THR A 1 19 ? 1.632 -7.997 -3.483 1.00 0.00 42 THR A CA 4
ATOM 4339 C C . THR A 1 19 ? 0.740 -6.924 -4.100 1.00 0.00 42 THR A C 4
ATOM 4340 O O . THR A 1 19 ? 0.988 -6.472 -5.216 1.00 0.00 42 THR A O 4
ATOM 4351 N N . TRP A 1 20 ? -0.297 -6.524 -3.370 1.00 0.00 43 TRP A N 4
ATOM 4352 C CA . TRP A 1 20 ? -1.229 -5.507 -3.852 1.00 0.00 43 TRP A CA 4
ATOM 4353 C C . TRP A 1 20 ? -0.491 -4.250 -4.305 1.00 0.00 43 TRP A C 4
ATOM 4354 O O . TRP A 1 20 ? -0.679 -3.778 -5.426 1.00 0.00 43 TRP A O 4
ATOM 4375 N N . CYS A 1 21 ? 0.346 -3.718 -3.423 1.00 0.00 44 CYS A N 4
ATOM 4376 C CA . CYS A 1 21 ? 1.116 -2.510 -3.710 1.00 0.00 44 CYS A CA 4
ATOM 4377 C C . CYS A 1 21 ? 1.864 -2.617 -5.038 1.00 0.00 44 CYS A C 4
ATOM 4378 O O . CYS A 1 21 ? 1.568 -1.893 -5.987 1.00 0.00 44 CYS A O 4
ATOM 4386 N N . ILE A 1 22 ? 2.834 -3.522 -5.087 1.00 0.00 45 ILE A N 4
ATOM 4387 C CA . ILE A 1 22 ? 3.649 -3.731 -6.282 1.00 0.00 45 ILE A CA 4
ATOM 4388 C C . ILE A 1 22 ? 2.798 -3.990 -7.526 1.00 0.00 45 ILE A C 4
ATOM 4389 O O . ILE A 1 22 ? 3.081 -3.464 -8.602 1.00 0.00 45 ILE A O 4
ATOM 4405 N N . SER A 1 23 ? 1.756 -4.796 -7.368 1.00 0.00 46 SER A N 4
ATOM 4406 C CA . SER A 1 23 ? 0.877 -5.152 -8.479 1.00 0.00 46 SER A CA 4
ATOM 4407 C C . SER A 1 23 ? 0.251 -3.931 -9.152 1.00 0.00 46 SER A C 4
ATOM 4408 O O . SER A 1 23 ? -0.322 -4.052 -10.235 1.00 0.00 46 SER A O 4
ATOM 4416 N N . THR A 1 24 ? 0.352 -2.761 -8.527 1.00 0.00 47 THR A N 4
ATOM 4417 C CA . THR A 1 24 ? -0.242 -1.560 -9.108 1.00 0.00 47 THR A CA 4
ATOM 4418 C C . THR A 1 24 ? 0.551 -0.288 -8.799 1.00 0.00 47 THR A C 4
ATOM 4419 O O . THR A 1 24 ? 0.070 0.815 -9.055 1.00 0.00 47 THR A O 4
ATOM 4430 N N . LEU A 1 25 ? 1.762 -0.426 -8.265 1.00 0.00 48 LEU A N 4
ATOM 4431 C CA . LEU A 1 25 ? 2.563 0.754 -7.946 1.00 0.00 48 LEU A CA 4
ATOM 4432 C C . LEU A 1 25 ? 3.511 1.111 -9.088 1.00 0.00 48 LEU A C 4
ATOM 4433 O O . LEU A 1 25 ? 3.317 2.119 -9.768 1.00 0.00 48 LEU A O 4
ATOM 4449 N N . GLU A 1 26 ? 4.533 0.288 -9.297 1.00 0.00 49 GLU A N 4
ATOM 4450 C CA . GLU A 1 26 ? 5.499 0.541 -10.362 1.00 0.00 49 GLU A CA 4
ATOM 4451 C C . GLU A 1 26 ? 5.954 -0.754 -11.026 1.00 0.00 49 GLU A C 4
ATOM 4452 O O . GLU A 1 26 ? 5.586 -1.046 -12.164 1.00 0.00 49 GLU A O 4
ATOM 4464 N N . VAL A 1 27 ? 6.755 -1.524 -10.297 1.00 0.00 50 VAL A N 4
ATOM 4465 C CA . VAL A 1 27 ? 7.293 -2.781 -10.802 1.00 0.00 50 VAL A CA 4
ATOM 4466 C C . VAL A 1 27 ? 6.373 -3.955 -10.473 1.00 0.00 50 VAL A C 4
ATOM 4467 O O . VAL A 1 27 ? 5.286 -3.769 -9.929 1.00 0.00 50 VAL A O 4
ATOM 4480 N N . GLU A 1 28 ? 6.817 -5.158 -10.824 1.00 0.00 51 GLU A N 4
ATOM 4481 C CA . GLU A 1 28 ? 6.054 -6.373 -10.550 1.00 0.00 51 GLU A CA 4
ATOM 4482 C C . GLU A 1 28 ? 6.715 -7.139 -9.412 1.00 0.00 51 GLU A C 4
ATOM 4483 O O . GLU A 1 28 ? 7.661 -6.641 -8.802 1.00 0.00 51 GLU A O 4
ATOM 4495 N N . GLU A 1 29 ? 6.228 -8.341 -9.114 1.00 0.00 52 GLU A N 4
ATOM 4496 C CA . GLU A 1 29 ? 6.820 -9.125 -8.036 1.00 0.00 52 GLU A CA 4
ATOM 4497 C C . GLU A 1 29 ? 8.116 -9.775 -8.504 1.00 0.00 52 GLU A C 4
ATOM 4498 O O . GLU A 1 29 ? 8.185 -10.988 -8.711 1.00 0.00 52 GLU A O 4
ATOM 4510 N N . THR A 1 30 ? 9.139 -8.945 -8.674 1.00 0.00 53 THR A N 4
ATOM 4511 C CA . THR A 1 30 ? 10.455 -9.398 -9.099 1.00 0.00 53 THR A CA 4
ATOM 4512 C C . THR A 1 30 ? 11.536 -8.566 -8.425 1.00 0.00 53 THR A C 4
ATOM 4513 O O . THR A 1 30 ? 12.528 -9.089 -7.916 1.00 0.00 53 THR A O 4
ATOM 4524 N N . ASP A 1 31 ? 11.315 -7.255 -8.434 1.00 0.00 54 ASP A N 4
ATOM 4525 C CA . ASP A 1 31 ? 12.236 -6.293 -7.851 1.00 0.00 54 ASP A CA 4
ATOM 4526 C C . ASP A 1 31 ? 12.353 -6.482 -6.339 1.00 0.00 54 ASP A C 4
ATOM 4527 O O . ASP A 1 31 ? 11.448 -7.025 -5.706 1.00 0.00 54 ASP A O 4
ATOM 4536 N N . PRO A 1 32 ? 13.475 -6.035 -5.737 1.00 0.00 55 PRO A N 4
ATOM 4537 C CA . PRO A 1 32 ? 13.694 -6.157 -4.291 1.00 0.00 55 PRO A CA 4
ATOM 4538 C C . PRO A 1 32 ? 12.701 -5.327 -3.485 1.00 0.00 55 PRO A C 4
ATOM 4539 O O . PRO A 1 32 ? 12.699 -5.369 -2.256 1.00 0.00 55 PRO A O 4
ATOM 4550 N N . LEU A 1 33 ? 11.862 -4.568 -4.189 1.00 0.00 56 LEU A N 4
ATOM 4551 C CA . LEU A 1 33 ? 10.854 -3.732 -3.545 1.00 0.00 56 LEU A CA 4
ATOM 4552 C C . LEU A 1 33 ? 10.019 -4.557 -2.571 1.00 0.00 56 LEU A C 4
ATOM 4553 O O . LEU A 1 33 ? 9.613 -4.072 -1.513 1.00 0.00 56 LEU A O 4
ATOM 4569 N N . CYS A 1 34 ? 9.774 -5.811 -2.938 1.00 0.00 57 CYS A N 4
ATOM 4570 C CA . CYS A 1 34 ? 8.996 -6.719 -2.102 1.00 0.00 57 CYS A CA 4
ATOM 4571 C C . CYS A 1 34 ? 9.760 -7.073 -0.830 1.00 0.00 57 CYS A C 4
ATOM 4572 O O . CYS A 1 34 ? 9.165 -7.267 0.230 1.00 0.00 57 CYS A O 4
ATOM 4580 N N . GLN A 1 35 ? 11.081 -7.157 -0.946 1.00 0.00 58 GLN A N 4
ATOM 4581 C CA . GLN A 1 35 ? 11.929 -7.487 0.193 1.00 0.00 58 GLN A CA 4
ATOM 4582 C C . GLN A 1 35 ? 12.072 -6.287 1.122 1.00 0.00 58 GLN A C 4
ATOM 4583 O O . GLN A 1 35 ? 12.282 -6.442 2.326 1.00 0.00 58 GLN A O 4
ATOM 4597 N N . ARG A 1 36 ? 11.956 -5.090 0.554 1.00 0.00 59 ARG A N 4
ATOM 4598 C CA . ARG A 1 36 ? 12.065 -3.860 1.331 1.00 0.00 59 ARG A CA 4
ATOM 4599 C C . ARG A 1 36 ? 10.842 -3.678 2.225 1.00 0.00 59 ARG A C 4
ATOM 4600 O O . ARG A 1 36 ? 10.950 -3.209 3.356 1.00 0.00 59 ARG A O 4
ATOM 4621 N N . LEU A 1 37 ? 9.678 -4.048 1.701 1.00 0.00 60 LEU A N 4
ATOM 4622 C CA . LEU A 1 37 ? 8.430 -3.941 2.448 1.00 0.00 60 LEU A CA 4
ATOM 4623 C C . LEU A 1 37 ? 8.292 -5.100 3.432 1.00 0.00 60 LEU A C 4
ATOM 4624 O O . LEU A 1 37 ? 7.695 -4.956 4.499 1.00 0.00 60 LEU A O 4
ATOM 4640 N N . ARG A 1 38 ? 8.850 -6.250 3.062 1.00 0.00 61 ARG A N 4
ATOM 4641 C CA . ARG A 1 38 ? 8.788 -7.441 3.903 1.00 0.00 61 ARG A CA 4
ATOM 4642 C C . ARG A 1 38 ? 9.537 -7.242 5.219 1.00 0.00 61 ARG A C 4
ATOM 4643 O O . ARG A 1 38 ? 8.989 -7.489 6.294 1.00 0.00 61 ARG A O 4
ATOM 4664 N N . GLU A 1 39 ? 10.790 -6.803 5.130 1.00 0.00 62 GLU A N 4
ATOM 4665 C CA . GLU A 1 39 ? 11.610 -6.584 6.318 1.00 0.00 62 GLU A CA 4
ATOM 4666 C C . GLU A 1 39 ? 10.881 -5.724 7.346 1.00 0.00 62 GLU A C 4
ATOM 4667 O O . GLU A 1 39 ? 10.931 -6.002 8.545 1.00 0.00 62 GLU A O 4
ATOM 4679 N N . ASN A 1 40 ? 10.204 -4.681 6.877 1.00 0.00 63 ASN A N 4
ATOM 4680 C CA . ASN A 1 40 ? 9.462 -3.795 7.767 1.00 0.00 63 ASN A CA 4
ATOM 4681 C C . ASN A 1 40 ? 7.999 -4.215 7.847 1.00 0.00 63 ASN A C 4
ATOM 4682 O O . ASN A 1 40 ? 7.166 -3.753 7.067 1.00 0.00 63 ASN A O 4
ATOM 4693 N N . ASP A 1 41 ? 7.696 -5.105 8.786 1.00 0.00 64 ASP A N 4
ATOM 4694 C CA . ASP A 1 41 ? 6.332 -5.584 8.973 1.00 0.00 64 ASP A CA 4
ATOM 4695 C C . ASP A 1 41 ? 5.397 -4.435 9.338 1.00 0.00 64 ASP A C 4
ATOM 4696 O O . ASP A 1 41 ? 5.387 -3.964 10.475 1.00 0.00 64 ASP A O 4
ATOM 4705 N N . ILE A 1 42 ? 4.614 -3.984 8.361 1.00 0.00 65 ILE A N 4
ATOM 4706 C CA . ILE A 1 42 ? 3.675 -2.888 8.579 1.00 0.00 65 ILE A CA 4
ATOM 4707 C C . ILE A 1 42 ? 2.256 -3.298 8.203 1.00 0.00 65 ILE A C 4
ATOM 4708 O O . ILE A 1 42 ? 1.969 -3.584 7.040 1.00 0.00 65 ILE A O 4
ATOM 4724 N N . VAL A 1 43 ? 1.372 -3.322 9.193 1.00 0.00 66 VAL A N 4
ATOM 4725 C CA . VAL A 1 43 ? -0.020 -3.691 8.966 1.00 0.00 66 VAL A CA 4
ATOM 4726 C C . VAL A 1 43 ? -0.765 -2.566 8.251 1.00 0.00 66 VAL A C 4
ATOM 4727 O O . VAL A 1 43 ? -0.299 -1.427 8.214 1.00 0.00 66 VAL A O 4
ATOM 4740 N N . GLY A 1 44 ? -1.920 -2.893 7.680 1.00 0.00 67 GLY A N 4
ATOM 4741 C CA . GLY A 1 44 ? -2.707 -1.900 6.973 1.00 0.00 67 GLY A CA 4
ATOM 4742 C C . GLY A 1 44 ? -3.165 -0.767 7.872 1.00 0.00 67 GLY A C 4
ATOM 4743 O O . GLY A 1 44 ? -3.541 0.302 7.392 1.00 0.00 67 GLY A O 4
ATOM 4747 N N . ASP A 1 45 ? -3.133 -1.004 9.180 1.00 0.00 68 ASP A N 4
ATOM 4748 C CA . ASP A 1 45 ? -3.549 0.000 10.152 1.00 0.00 68 ASP A CA 4
ATOM 4749 C C . ASP A 1 45 ? -2.472 1.065 10.349 1.00 0.00 68 ASP A C 4
ATOM 4750 O O . ASP A 1 45 ? -2.729 2.117 10.937 1.00 0.00 68 ASP A O 4
ATOM 4759 N N . LEU A 1 46 ? -1.269 0.791 9.854 1.00 0.00 69 LEU A N 4
ATOM 4760 C CA . LEU A 1 46 ? -0.157 1.727 9.989 1.00 0.00 69 LEU A CA 4
ATOM 4761 C C . LEU A 1 46 ? 0.160 2.421 8.666 1.00 0.00 69 LEU A C 4
ATOM 4762 O O . LEU A 1 46 ? 0.866 3.428 8.642 1.00 0.00 69 LEU A O 4
ATOM 4778 N N . LEU A 1 47 ? -0.359 1.876 7.568 1.00 0.00 70 LEU A N 4
ATOM 4779 C CA . LEU A 1 47 ? -0.118 2.452 6.246 1.00 0.00 70 LEU A CA 4
ATOM 4780 C C . LEU A 1 47 ? -0.480 3.940 6.207 1.00 0.00 70 LEU A C 4
ATOM 4781 O O . LEU A 1 47 ? 0.330 4.760 5.775 1.00 0.00 70 LEU A O 4
ATOM 4797 N N . PRO A 1 48 ? -1.697 4.320 6.653 1.00 0.00 71 PRO A N 4
ATOM 4798 C CA . PRO A 1 48 ? -2.125 5.716 6.660 1.00 0.00 71 PRO A CA 4
ATOM 4799 C C . PRO A 1 48 ? -1.721 6.439 7.941 1.00 0.00 71 PRO A C 4
ATOM 4800 O O . PRO A 1 48 ? -1.873 7.656 8.054 1.00 0.00 71 PRO A O 4
ATOM 4811 N N . GLU A 1 49 ? -1.204 5.680 8.902 1.00 0.00 72 GLU A N 4
ATOM 4812 C CA . GLU A 1 49 ? -0.782 6.241 10.182 1.00 0.00 72 GLU A CA 4
ATOM 4813 C C . GLU A 1 49 ? 0.624 6.827 10.092 1.00 0.00 72 GLU A C 4
ATOM 4814 O O . GLU A 1 49 ? 0.970 7.748 10.832 1.00 0.00 72 GLU A O 4
ATOM 4826 N N . LEU A 1 50 ? 1.432 6.289 9.183 1.00 0.00 73 LEU A N 4
ATOM 4827 C CA . LEU A 1 50 ? 2.803 6.757 9.009 1.00 0.00 73 LEU A CA 4
ATOM 4828 C C . LEU A 1 50 ? 2.884 7.845 7.942 1.00 0.00 73 LEU A C 4
ATOM 4829 O O . LEU A 1 50 ? 1.960 8.019 7.146 1.00 0.00 73 LEU A O 4
ATOM 4845 N N . CYS A 1 51 ? 3.996 8.572 7.935 1.00 0.00 74 CYS A N 4
ATOM 4846 C CA . CYS A 1 51 ? 4.204 9.651 6.975 1.00 0.00 74 CYS A CA 4
ATOM 4847 C C . CYS A 1 51 ? 4.996 9.166 5.763 1.00 0.00 74 CYS A C 4
ATOM 4848 O O . CYS A 1 51 ? 5.146 7.963 5.547 1.00 0.00 74 CYS A O 4
ATOM 4856 N N . LEU A 1 52 ? 5.500 10.112 4.976 1.00 0.00 75 LEU A N 4
ATOM 4857 C CA . LEU A 1 52 ? 6.271 9.786 3.780 1.00 0.00 75 LEU A CA 4
ATOM 4858 C C . LEU A 1 52 ? 7.700 9.374 4.129 1.00 0.00 75 LEU A C 4
ATOM 4859 O O . LEU A 1 52 ? 8.454 8.934 3.262 1.00 0.00 75 LEU A O 4
ATOM 4875 N N . GLN A 1 53 ? 8.070 9.524 5.396 1.00 0.00 76 GLN A N 4
ATOM 4876 C CA . GLN A 1 53 ? 9.412 9.164 5.845 1.00 0.00 76 GLN A CA 4
ATOM 4877 C C . GLN A 1 53 ? 9.588 7.648 5.874 1.00 0.00 76 GLN A C 4
ATOM 4878 O O . GLN A 1 53 ? 10.594 7.120 5.393 1.00 0.00 76 GLN A O 4
ATOM 4892 N N . ASP A 1 54 ? 8.607 6.952 6.438 1.00 0.00 77 ASP A N 4
ATOM 4893 C CA . ASP A 1 54 ? 8.654 5.496 6.530 1.00 0.00 77 ASP A CA 4
ATOM 4894 C C . ASP A 1 54 ? 8.706 4.862 5.146 1.00 0.00 77 ASP A C 4
ATOM 4895 O O . ASP A 1 54 ? 9.655 4.150 4.815 1.00 0.00 77 ASP A O 4
ATOM 4904 N N . CYS A 1 55 ? 7.676 5.123 4.345 1.00 0.00 78 CYS A N 4
ATOM 4905 C CA . CYS A 1 55 ? 7.594 4.579 2.993 1.00 0.00 78 CYS A CA 4
ATOM 4906 C C . CYS A 1 55 ? 8.889 4.823 2.230 1.00 0.00 78 CYS A C 4
ATOM 4907 O O . CYS A 1 55 ? 9.372 3.948 1.512 1.00 0.00 78 CYS A O 4
ATOM 4915 N N . GLN A 1 56 ? 9.442 6.020 2.388 1.00 0.00 79 GLN A N 4
ATOM 4916 C CA . GLN A 1 56 ? 10.688 6.378 1.721 1.00 0.00 79 GLN A CA 4
ATOM 4917 C C . GLN A 1 56 ? 11.771 5.354 2.042 1.00 0.00 79 GLN A C 4
ATOM 4918 O O . GLN A 1 56 ? 12.499 4.907 1.156 1.00 0.00 79 GLN A O 4
ATOM 4932 N N . ASP A 1 57 ? 11.869 4.988 3.317 1.00 0.00 80 ASP A N 4
ATOM 4933 C CA . ASP A 1 57 ? 12.851 4.002 3.755 1.00 0.00 80 ASP A CA 4
ATOM 4934 C C . ASP A 1 57 ? 12.547 2.645 3.130 1.00 0.00 80 ASP A C 4
ATOM 4935 O O . ASP A 1 57 ? 13.446 1.832 2.907 1.00 0.00 80 ASP A O 4
ATOM 4944 N N . LEU A 1 58 ? 11.269 2.412 2.852 1.00 0.00 81 LEU A N 4
ATOM 4945 C CA . LEU A 1 58 ? 10.818 1.166 2.244 1.00 0.00 81 LEU A CA 4
ATOM 4946 C C . LEU A 1 58 ? 11.147 1.137 0.755 1.00 0.00 81 LEU A C 4
ATOM 4947 O O . LEU A 1 58 ? 11.056 0.093 0.110 1.00 0.00 81 LEU A O 4
ATOM 4963 N N . CYS A 1 59 ? 11.521 2.292 0.214 1.00 0.00 82 CYS A N 4
ATOM 4964 C CA . CYS A 1 59 ? 11.862 2.400 -1.200 1.00 0.00 82 CYS A CA 4
ATOM 4965 C C . CYS A 1 59 ? 13.375 2.379 -1.396 1.00 0.00 82 CYS A C 4
ATOM 4966 O O . CYS A 1 59 ? 14.135 2.339 -0.429 1.00 0.00 82 CYS A O 4
ATOM 4974 N N . ASP A 1 60 ? 13.803 2.406 -2.654 1.00 0.00 83 ASP A N 4
ATOM 4975 C CA . ASP A 1 60 ? 15.225 2.388 -2.980 1.00 0.00 83 ASP A CA 4
ATOM 4976 C C . ASP A 1 60 ? 15.909 3.668 -2.509 1.00 0.00 83 ASP A C 4
ATOM 4977 O O . ASP A 1 60 ? 17.129 3.706 -2.339 1.00 0.00 83 ASP A O 4
ATOM 4986 N N . GLY A 1 61 ? 15.115 4.713 -2.299 1.00 0.00 84 GLY A N 4
ATOM 4987 C CA . GLY A 1 61 ? 15.658 5.983 -1.851 1.00 0.00 84 GLY A CA 4
ATOM 4988 C C . GLY A 1 61 ? 15.064 7.157 -2.601 1.00 0.00 84 GLY A C 4
ATOM 4989 O O . GLY A 1 61 ? 15.226 8.309 -2.199 1.00 0.00 84 GLY A O 4
ATOM 4993 N N . ASP A 1 62 ? 14.372 6.861 -3.696 1.00 0.00 85 ASP A N 4
ATOM 4994 C CA . ASP A 1 62 ? 13.742 7.892 -4.510 1.00 0.00 85 ASP A CA 4
ATOM 4995 C C . ASP A 1 62 ? 12.416 8.330 -3.896 1.00 0.00 85 ASP A C 4
ATOM 4996 O O . ASP A 1 62 ? 11.558 7.500 -3.591 1.00 0.00 85 ASP A O 4
ATOM 5005 N N . LEU A 1 63 ? 12.255 9.637 -3.715 1.00 0.00 86 LEU A N 4
ATOM 5006 C CA . LEU A 1 63 ? 11.038 10.185 -3.127 1.00 0.00 86 LEU A CA 4
ATOM 5007 C C . LEU A 1 63 ? 9.839 9.985 -4.049 1.00 0.00 86 LEU A C 4
ATOM 5008 O O . LEU A 1 63 ? 8.753 9.621 -3.595 1.00 0.00 86 LEU A O 4
ATOM 5024 N N . ASN A 1 64 ? 10.041 10.229 -5.342 1.00 0.00 87 ASN A N 4
ATOM 5025 C CA . ASN A 1 64 ? 8.975 10.075 -6.331 1.00 0.00 87 ASN A CA 4
ATOM 5026 C C . ASN A 1 64 ? 8.282 8.728 -6.173 1.00 0.00 87 ASN A C 4
ATOM 5027 O O . ASN A 1 64 ? 7.054 8.638 -6.206 1.00 0.00 87 ASN A O 4
ATOM 5038 N N . LYS A 1 65 ? 9.084 7.685 -6.004 1.00 0.00 88 LYS A N 4
ATOM 5039 C CA . LYS A 1 65 ? 8.571 6.332 -5.835 1.00 0.00 88 LYS A CA 4
ATOM 5040 C C . LYS A 1 65 ? 7.648 6.250 -4.621 1.00 0.00 88 LYS A C 4
ATOM 5041 O O . LYS A 1 65 ? 6.544 5.707 -4.702 1.00 0.00 88 LYS A O 4
ATOM 5060 N N . ALA A 1 66 ? 8.106 6.798 -3.499 1.00 0.00 89 ALA A N 4
ATOM 5061 C CA . ALA A 1 66 ? 7.326 6.784 -2.267 1.00 0.00 89 ALA A CA 4
ATOM 5062 C C . ALA A 1 66 ? 6.018 7.553 -2.430 1.00 0.00 89 ALA A C 4
ATOM 5063 O O . ALA A 1 66 ? 5.007 7.208 -1.820 1.00 0.00 89 ALA A O 4
ATOM 5070 N N . ILE A 1 67 ? 6.045 8.599 -3.252 1.00 0.00 90 ILE A N 4
ATOM 5071 C CA . ILE A 1 67 ? 4.856 9.407 -3.491 1.00 0.00 90 ILE A CA 4
ATOM 5072 C C . ILE A 1 67 ? 3.748 8.561 -4.110 1.00 0.00 90 ILE A C 4
ATOM 5073 O O . ILE A 1 67 ? 2.618 8.550 -3.621 1.00 0.00 90 ILE A O 4
ATOM 5089 N N . LYS A 1 68 ? 4.081 7.851 -5.186 1.00 0.00 91 LYS A N 4
ATOM 5090 C CA . LYS A 1 68 ? 3.115 6.991 -5.863 1.00 0.00 91 LYS A CA 4
ATOM 5091 C C . LYS A 1 68 ? 2.530 5.980 -4.883 1.00 0.00 91 LYS A C 4
ATOM 5092 O O . LYS A 1 68 ? 1.346 5.647 -4.947 1.00 0.00 91 LYS A O 4
ATOM 5111 N N . PHE A 1 69 ? 3.375 5.493 -3.980 1.00 0.00 92 PHE A N 4
ATOM 5112 C CA . PHE A 1 69 ? 2.955 4.530 -2.967 1.00 0.00 92 PHE A CA 4
ATOM 5113 C C . PHE A 1 69 ? 1.821 5.109 -2.120 1.00 0.00 92 PHE A C 4
ATOM 5114 O O . PHE A 1 69 ? 0.727 4.542 -2.045 1.00 0.00 92 PHE A O 4
ATOM 5131 N N . LYS A 1 70 ? 2.094 6.250 -1.497 1.00 0.00 93 LYS A N 4
ATOM 5132 C CA . LYS A 1 70 ? 1.113 6.923 -0.654 1.00 0.00 93 LYS A CA 4
ATOM 5133 C C . LYS A 1 70 ? -0.128 7.307 -1.454 1.00 0.00 93 LYS A C 4
ATOM 5134 O O . LYS A 1 70 ? -1.226 7.390 -0.907 1.00 0.00 93 LYS A O 4
ATOM 5153 N N . ILE A 1 71 ? 0.055 7.544 -2.750 1.00 0.00 94 ILE A N 4
ATOM 5154 C CA . ILE A 1 71 ? -1.054 7.918 -3.621 1.00 0.00 94 ILE A CA 4
ATOM 5155 C C . ILE A 1 71 ? -2.103 6.815 -3.681 1.00 0.00 94 ILE A C 4
ATOM 5156 O O . ILE A 1 71 ? -3.257 7.022 -3.305 1.00 0.00 94 ILE A O 4
ATOM 5172 N N . LEU A 1 72 ? -1.698 5.649 -4.180 1.00 0.00 95 LEU A N 4
ATOM 5173 C CA . LEU A 1 72 ? -2.604 4.515 -4.291 1.00 0.00 95 LEU A CA 4
ATOM 5174 C C . LEU A 1 72 ? -3.307 4.273 -2.966 1.00 0.00 95 LEU A C 4
ATOM 5175 O O . LEU A 1 72 ? -4.481 3.900 -2.932 1.00 0.00 95 LEU A O 4
ATOM 5191 N N . ILE A 1 73 ? -2.582 4.496 -1.876 1.00 0.00 96 ILE A N 4
ATOM 5192 C CA . ILE A 1 73 ? -3.139 4.303 -0.548 1.00 0.00 96 ILE A CA 4
ATOM 5193 C C . ILE A 1 73 ? -4.086 5.441 -0.173 1.00 0.00 96 ILE A C 4
ATOM 5194 O O . ILE A 1 73 ? -5.011 5.257 0.619 1.00 0.00 96 ILE A O 4
ATOM 5210 N N . ASN A 1 74 ? -3.852 6.615 -0.751 1.00 0.00 97 ASN A N 4
ATOM 5211 C CA . ASN A 1 74 ? -4.684 7.782 -0.476 1.00 0.00 97 ASN A CA 4
ATOM 5212 C C . ASN A 1 74 ? -6.125 7.546 -0.922 1.00 0.00 97 ASN A C 4
ATOM 5213 O O . ASN A 1 74 ? -7.056 7.676 -0.128 1.00 0.00 97 ASN A O 4
ATOM 5224 N N . LYS A 1 75 ? -6.303 7.200 -2.194 1.00 0.00 98 LYS A N 4
ATOM 5225 C CA . LYS A 1 75 ? -7.638 6.954 -2.732 1.00 0.00 98 LYS A CA 4
ATOM 5226 C C . LYS A 1 75 ? -8.240 5.675 -2.159 1.00 0.00 98 LYS A C 4
ATOM 5227 O O . LYS A 1 75 ? -9.452 5.584 -1.972 1.00 0.00 98 LYS A O 4
ATOM 5246 N N . MET A 1 76 ? -7.390 4.689 -1.885 1.00 0.00 99 MET A N 4
ATOM 5247 C CA . MET A 1 76 ? -7.854 3.420 -1.333 1.00 0.00 99 MET A CA 4
ATOM 5248 C C . MET A 1 76 ? -8.554 3.635 0.006 1.00 0.00 99 MET A C 4
ATOM 5249 O O . MET A 1 76 ? -9.699 3.223 0.191 1.00 0.00 99 MET A O 4
ATOM 5263 N N . ARG A 1 77 ? -7.857 4.282 0.936 1.00 0.00 100 ARG A N 4
ATOM 5264 C CA . ARG A 1 77 ? -8.410 4.552 2.261 1.00 0.00 100 ARG A CA 4
ATOM 5265 C C . ARG A 1 77 ? -9.697 5.367 2.162 1.00 0.00 100 ARG A C 4
ATOM 5266 O O . ARG A 1 77 ? -10.717 5.005 2.750 1.00 0.00 100 ARG A O 4
ATOM 5287 N N . ASP A 1 78 ? -9.642 6.466 1.416 1.00 0.00 101 ASP A N 4
ATOM 5288 C CA . ASP A 1 78 ? -10.802 7.332 1.242 1.00 0.00 101 ASP A CA 4
ATOM 5289 C C . ASP A 1 78 ? -11.917 6.609 0.494 1.00 0.00 101 ASP A C 4
ATOM 5290 O O . ASP A 1 78 ? -13.083 6.997 0.576 1.00 0.00 101 ASP A O 4
ATOM 5299 N N . SER A 1 79 ? -11.545 5.559 -0.234 1.00 0.00 102 SER A N 4
ATOM 5300 C CA . SER A 1 79 ? -12.500 4.766 -1.006 1.00 0.00 102 SER A CA 4
ATOM 5301 C C . SER A 1 79 ? -13.126 5.593 -2.125 1.00 0.00 102 SER A C 4
ATOM 5302 O O . SER A 1 79 ? -13.330 6.799 -1.985 1.00 0.00 102 SER A O 4
ATOM 5310 N N . LYS A 1 80 ? -13.427 4.936 -3.241 1.00 0.00 103 LYS A N 4
ATOM 5311 C CA . LYS A 1 80 ? -14.030 5.609 -4.386 1.00 0.00 103 LYS A CA 4
ATOM 5312 C C . LYS A 1 80 ? -14.558 4.594 -5.395 1.00 0.00 103 LYS A C 4
ATOM 5313 O O . LYS A 1 80 ? -13.820 4.123 -6.261 1.00 0.00 103 LYS A O 4
ATOM 5332 N N . LEU A 1 81 ? -15.840 4.259 -5.274 1.00 0.00 104 LEU A N 4
ATOM 5333 C CA . LEU A 1 81 ? -16.469 3.300 -6.177 1.00 0.00 104 LEU A CA 4
ATOM 5334 C C . LEU A 1 81 ? -17.433 4.005 -7.127 1.00 0.00 104 LEU A C 4
ATOM 5335 O O . LEU A 1 81 ? -17.153 4.149 -8.317 1.00 0.00 104 LEU A O 4
ATOM 5351 N N . GLU A 1 82 ? -18.569 4.442 -6.591 1.00 0.00 105 GLU A N 4
ATOM 5352 C CA . GLU A 1 82 ? -19.574 5.136 -7.390 1.00 0.00 105 GLU A CA 4
ATOM 5353 C C . GLU A 1 82 ? -20.410 6.066 -6.518 1.00 0.00 105 GLU A C 4
ATOM 5354 O O . GLU A 1 82 ? -21.474 5.687 -6.029 1.00 0.00 105 GLU A O 4
ATOM 5366 N N . TRP A 1 83 ? -19.916 7.286 -6.325 1.00 0.00 106 TRP A N 4
ATOM 5367 C CA . TRP A 1 83 ? -20.615 8.274 -5.510 1.00 0.00 106 TRP A CA 4
ATOM 5368 C C . TRP A 1 83 ? -20.643 9.632 -6.202 1.00 0.00 106 TRP A C 4
ATOM 5369 O O . TRP A 1 83 ? -20.948 10.650 -5.580 1.00 0.00 106 TRP A O 4
ATOM 5390 N N . LYS A 1 84 ? -20.327 9.639 -7.494 1.00 0.00 107 LYS A N 4
ATOM 5391 C CA . LYS A 1 84 ? -20.320 10.873 -8.271 1.00 0.00 107 LYS A CA 4
ATOM 5392 C C . LYS A 1 84 ? -21.597 11.000 -9.095 1.00 0.00 107 LYS A C 4
ATOM 5393 O O . LYS A 1 84 ? -21.754 10.339 -10.122 1.00 0.00 107 LYS A O 4
ATOM 5412 N N . ASP A 1 85 ? -22.509 11.850 -8.634 1.00 0.00 108 ASP A N 4
ATOM 5413 C CA . ASP A 1 85 ? -23.776 12.064 -9.323 1.00 0.00 108 ASP A CA 4
ATOM 5414 C C . ASP A 1 85 ? -23.913 13.517 -9.770 1.00 0.00 108 ASP A C 4
ATOM 5415 O O . ASP A 1 85 ? -23.538 13.818 -10.923 1.00 0.00 108 ASP A O 4
ATOM 5425 N N . GLY A 1 1 ? -25.611 -9.758 0.052 1.00 0.00 24 GLY A N 5
ATOM 5426 C CA . GLY A 1 1 ? -25.300 -11.019 -0.675 1.00 0.00 24 GLY A CA 5
ATOM 5427 C C . GLY A 1 1 ? -23.877 -11.050 -1.198 1.00 0.00 24 GLY A C 5
ATOM 5428 O O . GLY A 1 1 ? -23.605 -11.645 -2.241 1.00 0.00 24 GLY A O 5
ATOM 5434 N N . SER A 1 2 ? -22.968 -10.407 -0.471 1.00 0.00 25 SER A N 5
ATOM 5435 C CA . SER A 1 2 ? -21.565 -10.362 -0.869 1.00 0.00 25 SER A CA 5
ATOM 5436 C C . SER A 1 2 ? -20.794 -11.538 -0.279 1.00 0.00 25 SER A C 5
ATOM 5437 O O . SER A 1 2 ? -21.155 -12.065 0.773 1.00 0.00 25 SER A O 5
ATOM 5445 N N . HIS A 1 3 ? -19.729 -11.943 -0.964 1.00 0.00 26 HIS A N 5
ATOM 5446 C CA . HIS A 1 3 ? -18.907 -13.060 -0.511 1.00 0.00 26 HIS A CA 5
ATOM 5447 C C . HIS A 1 3 ? -18.028 -12.643 0.666 1.00 0.00 26 HIS A C 5
ATOM 5448 O O . HIS A 1 3 ? -18.005 -11.475 1.053 1.00 0.00 26 HIS A O 5
ATOM 5463 N N . MET A 1 4 ? -17.306 -13.608 1.231 1.00 0.00 27 MET A N 5
ATOM 5464 C CA . MET A 1 4 ? -16.428 -13.344 2.367 1.00 0.00 27 MET A CA 5
ATOM 5465 C C . MET A 1 4 ? -15.051 -12.875 1.894 1.00 0.00 27 MET A C 5
ATOM 5466 O O . MET A 1 4 ? -14.054 -13.035 2.598 1.00 0.00 27 MET A O 5
ATOM 5480 N N . ASN A 1 5 ? -15.005 -12.288 0.701 1.00 0.00 28 ASN A N 5
ATOM 5481 C CA . ASN A 1 5 ? -13.751 -11.794 0.140 1.00 0.00 28 ASN A CA 5
ATOM 5482 C C . ASN A 1 5 ? -13.118 -10.748 1.054 1.00 0.00 28 ASN A C 5
ATOM 5483 O O . ASN A 1 5 ? -13.804 -10.110 1.853 1.00 0.00 28 ASN A O 5
ATOM 5494 N N . ASN A 1 6 ? -11.804 -10.583 0.933 1.00 0.00 29 ASN A N 5
ATOM 5495 C CA . ASN A 1 6 ? -11.076 -9.617 1.748 1.00 0.00 29 ASN A CA 5
ATOM 5496 C C . ASN A 1 6 ? -11.436 -8.188 1.353 1.00 0.00 29 ASN A C 5
ATOM 5497 O O . ASN A 1 6 ? -11.170 -7.757 0.231 1.00 0.00 29 ASN A O 5
ATOM 5508 N N . GLU A 1 7 ? -12.042 -7.457 2.284 1.00 0.00 30 GLU A N 5
ATOM 5509 C CA . GLU A 1 7 ? -12.443 -6.077 2.035 1.00 0.00 30 GLU A CA 5
ATOM 5510 C C . GLU A 1 7 ? -11.648 -5.111 2.909 1.00 0.00 30 GLU A C 5
ATOM 5511 O O . GLU A 1 7 ? -10.940 -4.239 2.404 1.00 0.00 30 GLU A O 5
ATOM 5523 N N . ASP A 1 8 ? -11.775 -5.270 4.224 1.00 0.00 31 ASP A N 5
ATOM 5524 C CA . ASP A 1 8 ? -11.072 -4.414 5.174 1.00 0.00 31 ASP A CA 5
ATOM 5525 C C . ASP A 1 8 ? -9.561 -4.516 4.991 1.00 0.00 31 ASP A C 5
ATOM 5526 O O . ASP A 1 8 ? -9.007 -5.612 4.911 1.00 0.00 31 ASP A O 5
ATOM 5535 N N . PHE A 1 9 ? -8.901 -3.364 4.923 1.00 0.00 32 PHE A N 5
ATOM 5536 C CA . PHE A 1 9 ? -7.453 -3.319 4.748 1.00 0.00 32 PHE A CA 5
ATOM 5537 C C . PHE A 1 9 ? -6.738 -3.329 6.096 1.00 0.00 32 PHE A C 5
ATOM 5538 O O . PHE A 1 9 ? -5.515 -3.456 6.160 1.00 0.00 32 PHE A O 5
ATOM 5555 N N . SER A 1 10 ? -7.510 -3.193 7.170 1.00 0.00 33 SER A N 5
ATOM 5556 C CA . SER A 1 10 ? -6.952 -3.180 8.517 1.00 0.00 33 SER A CA 5
ATOM 5557 C C . SER A 1 10 ? -6.561 -4.585 8.968 1.00 0.00 33 SER A C 5
ATOM 5558 O O . SER A 1 10 ? -5.830 -4.750 9.945 1.00 0.00 33 SER A O 5
ATOM 5566 N N . GLN A 1 11 ? -7.051 -5.593 8.254 1.00 0.00 34 GLN A N 5
ATOM 5567 C CA . GLN A 1 11 ? -6.752 -6.981 8.592 1.00 0.00 34 GLN A CA 5
ATOM 5568 C C . GLN A 1 11 ? -5.747 -7.586 7.614 1.00 0.00 34 GLN A C 5
ATOM 5569 O O . GLN A 1 11 ? -5.438 -8.775 7.685 1.00 0.00 34 GLN A O 5
ATOM 5583 N N . TRP A 1 12 ? -5.234 -6.759 6.709 1.00 0.00 35 TRP A N 5
ATOM 5584 C CA . TRP A 1 12 ? -4.260 -7.215 5.723 1.00 0.00 35 TRP A CA 5
ATOM 5585 C C . TRP A 1 12 ? -2.963 -7.657 6.394 1.00 0.00 35 TRP A C 5
ATOM 5586 O O . TRP A 1 12 ? -2.649 -7.231 7.506 1.00 0.00 35 TRP A O 5
ATOM 5607 N N . SER A 1 13 ? -2.213 -8.516 5.708 1.00 0.00 36 SER A N 5
ATOM 5608 C CA . SER A 1 13 ? -0.945 -9.016 6.226 1.00 0.00 36 SER A CA 5
ATOM 5609 C C . SER A 1 13 ? 0.207 -8.569 5.334 1.00 0.00 36 SER A C 5
ATOM 5610 O O . SER A 1 13 ? -0.008 -7.933 4.305 1.00 0.00 36 SER A O 5
ATOM 5618 N N . VAL A 1 14 ? 1.430 -8.904 5.731 1.00 0.00 37 VAL A N 5
ATOM 5619 C CA . VAL A 1 14 ? 2.610 -8.531 4.961 1.00 0.00 37 VAL A CA 5
ATOM 5620 C C . VAL A 1 14 ? 2.537 -9.074 3.537 1.00 0.00 37 VAL A C 5
ATOM 5621 O O . VAL A 1 14 ? 2.752 -8.341 2.574 1.00 0.00 37 VAL A O 5
ATOM 5634 N N . ASP A 1 15 ? 2.223 -10.359 3.412 1.00 0.00 38 ASP A N 5
ATOM 5635 C CA . ASP A 1 15 ? 2.133 -11.004 2.106 1.00 0.00 38 ASP A CA 5
ATOM 5636 C C . ASP A 1 15 ? 1.057 -10.362 1.234 1.00 0.00 38 ASP A C 5
ATOM 5637 O O . ASP A 1 15 ? 1.248 -10.183 0.030 1.00 0.00 38 ASP A O 5
ATOM 5646 N N . ASP A 1 16 ? -0.072 -10.016 1.845 1.00 0.00 39 ASP A N 5
ATOM 5647 C CA . ASP A 1 16 ? -1.180 -9.404 1.116 1.00 0.00 39 ASP A CA 5
ATOM 5648 C C . ASP A 1 16 ? -0.819 -8.005 0.623 1.00 0.00 39 ASP A C 5
ATOM 5649 O O . ASP A 1 16 ? -0.941 -7.708 -0.565 1.00 0.00 39 ASP A O 5
ATOM 5658 N N . VAL A 1 17 ? -0.379 -7.150 1.542 1.00 0.00 40 VAL A N 5
ATOM 5659 C CA . VAL A 1 17 ? -0.009 -5.780 1.202 1.00 0.00 40 VAL A CA 5
ATOM 5660 C C . VAL A 1 17 ? 1.030 -5.742 0.085 1.00 0.00 40 VAL A C 5
ATOM 5661 O O . VAL A 1 17 ? 0.897 -4.975 -0.865 1.00 0.00 40 VAL A O 5
ATOM 5674 N N . ILE A 1 18 ? 2.059 -6.571 0.205 1.00 0.00 41 ILE A N 5
ATOM 5675 C CA . ILE A 1 18 ? 3.123 -6.624 -0.793 1.00 0.00 41 ILE A CA 5
ATOM 5676 C C . ILE A 1 18 ? 2.573 -6.902 -2.190 1.00 0.00 41 ILE A C 5
ATOM 5677 O O . ILE A 1 18 ? 2.753 -6.101 -3.108 1.00 0.00 41 ILE A O 5
ATOM 5693 N N . THR A 1 19 ? 1.907 -8.040 -2.343 1.00 0.00 42 THR A N 5
ATOM 5694 C CA . THR A 1 19 ? 1.340 -8.438 -3.629 1.00 0.00 42 THR A CA 5
ATOM 5695 C C . THR A 1 19 ? 0.500 -7.325 -4.254 1.00 0.00 42 THR A C 5
ATOM 5696 O O . THR A 1 19 ? 0.807 -6.848 -5.347 1.00 0.00 42 THR A O 5
ATOM 5707 N N . TRP A 1 20 ? -0.557 -6.917 -3.560 1.00 0.00 43 TRP A N 5
ATOM 5708 C CA . TRP A 1 20 ? -1.445 -5.868 -4.060 1.00 0.00 43 TRP A CA 5
ATOM 5709 C C . TRP A 1 20 ? -0.677 -4.591 -4.391 1.00 0.00 43 TRP A C 5
AT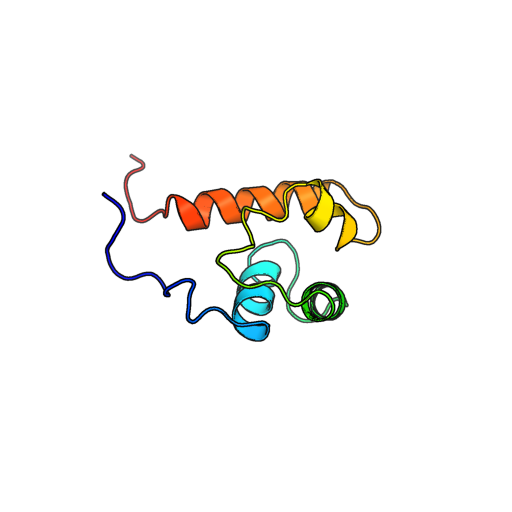OM 5710 O O . TRP A 1 20 ? -0.769 -4.073 -5.505 1.00 0.00 43 TRP A O 5
ATOM 5731 N N . CYS A 1 21 ? 0.074 -4.088 -3.415 1.00 0.00 44 CYS A N 5
ATOM 5732 C CA . CYS A 1 21 ? 0.855 -2.865 -3.585 1.00 0.00 44 CYS A CA 5
ATOM 5733 C C . CYS A 1 21 ? 1.658 -2.887 -4.883 1.00 0.00 44 CYS A C 5
ATOM 5734 O O . CYS A 1 21 ? 1.403 -2.099 -5.790 1.00 0.00 44 CYS A O 5
ATOM 5742 N N . ILE A 1 22 ? 2.626 -3.792 -4.959 1.00 0.00 45 ILE A N 5
ATOM 5743 C CA . ILE A 1 22 ? 3.480 -3.919 -6.137 1.00 0.00 45 ILE A CA 5
ATOM 5744 C C . ILE A 1 22 ? 2.664 -4.035 -7.424 1.00 0.00 45 ILE A C 5
ATOM 5745 O O . ILE A 1 22 ? 2.865 -3.269 -8.365 1.00 0.00 45 ILE A O 5
ATOM 5761 N N . SER A 1 23 ? 1.743 -4.991 -7.451 1.00 0.00 46 SER A N 5
ATOM 5762 C CA . SER A 1 23 ? 0.906 -5.225 -8.625 1.00 0.00 46 SER A CA 5
ATOM 5763 C C . SER A 1 23 ? 0.123 -3.978 -9.034 1.00 0.00 46 SER A C 5
ATOM 5764 O O . SER A 1 23 ? -0.441 -3.928 -10.127 1.00 0.00 46 SER A O 5
ATOM 5772 N N . THR A 1 24 ? 0.087 -2.972 -8.163 1.00 0.00 47 THR A N 5
ATOM 5773 C CA . THR A 1 24 ? -0.649 -1.746 -8.460 1.00 0.00 47 THR A CA 5
ATOM 5774 C C . THR A 1 24 ? 0.201 -0.492 -8.259 1.00 0.00 47 THR A C 5
ATOM 5775 O O . THR A 1 24 ? -0.295 0.622 -8.423 1.00 0.00 47 THR A O 5
ATOM 5786 N N . LEU A 1 25 ? 1.474 -0.664 -7.912 1.00 0.00 48 LEU A N 5
ATOM 5787 C CA . LEU A 1 25 ? 2.351 0.484 -7.685 1.00 0.00 48 LEU A CA 5
ATOM 5788 C C . LEU A 1 25 ? 3.135 0.853 -8.941 1.00 0.00 48 LEU A C 5
ATOM 5789 O O . LEU A 1 25 ? 2.885 1.894 -9.548 1.00 0.00 48 LEU A O 5
ATOM 5805 N N . GLU A 1 26 ? 4.081 0.004 -9.333 1.00 0.00 49 GLU A N 5
ATOM 5806 C CA . GLU A 1 26 ? 4.886 0.272 -10.522 1.00 0.00 49 GLU A CA 5
ATOM 5807 C C . GLU A 1 26 ? 5.189 -0.998 -11.312 1.00 0.00 49 GLU A C 5
ATOM 5808 O O . GLU A 1 26 ? 4.762 -1.144 -12.457 1.00 0.00 49 GLU A O 5
ATOM 5820 N N . VAL A 1 27 ? 5.928 -1.914 -10.691 1.00 0.00 50 VAL A N 5
ATOM 5821 C CA . VAL A 1 27 ? 6.316 -3.158 -11.348 1.00 0.00 50 VAL A CA 5
ATOM 5822 C C . VAL A 1 27 ? 5.557 -4.358 -10.788 1.00 0.00 50 VAL A C 5
ATOM 5823 O O . VAL A 1 27 ? 4.573 -4.205 -10.068 1.00 0.00 50 VAL A O 5
ATOM 5836 N N . GLU A 1 28 ? 6.029 -5.553 -11.135 1.00 0.00 51 GLU A N 5
ATOM 5837 C CA . GLU A 1 28 ? 5.415 -6.793 -10.673 1.00 0.00 51 GLU A CA 5
ATOM 5838 C C . GLU A 1 28 ? 6.198 -7.366 -9.497 1.00 0.00 51 GLU A C 5
ATOM 5839 O O . GLU A 1 28 ? 7.166 -6.759 -9.038 1.00 0.00 51 GLU A O 5
ATOM 5851 N N . GLU A 1 29 ? 5.784 -8.534 -9.010 1.00 0.00 52 GLU A N 5
ATOM 5852 C CA . GLU A 1 29 ? 6.466 -9.162 -7.883 1.00 0.00 52 GLU A CA 5
ATOM 5853 C C . GLU A 1 29 ? 7.768 -9.818 -8.336 1.00 0.00 52 GLU A C 5
ATOM 5854 O O . GLU A 1 29 ? 7.859 -11.041 -8.449 1.00 0.00 52 GLU A O 5
ATOM 5866 N N . THR A 1 30 ? 8.766 -8.985 -8.603 1.00 0.00 53 THR A N 5
ATOM 5867 C CA . THR A 1 30 ? 10.078 -9.452 -9.030 1.00 0.00 53 THR A CA 5
ATOM 5868 C C . THR A 1 30 ? 11.165 -8.585 -8.410 1.00 0.00 53 THR A C 5
ATOM 5869 O O . THR A 1 30 ? 12.187 -9.083 -7.936 1.00 0.00 53 THR A O 5
ATOM 5880 N N . ASP A 1 31 ? 10.921 -7.280 -8.425 1.00 0.00 54 ASP A N 5
ATOM 5881 C CA . ASP A 1 31 ? 11.851 -6.304 -7.876 1.00 0.00 54 ASP A CA 5
ATOM 5882 C C . ASP A 1 31 ? 12.007 -6.488 -6.364 1.00 0.00 54 ASP A C 5
ATOM 5883 O O . ASP A 1 31 ? 11.053 -6.862 -5.682 1.00 0.00 54 ASP A O 5
ATOM 5892 N N . PRO A 1 32 ? 13.216 -6.234 -5.820 1.00 0.00 55 PRO A N 5
ATOM 5893 C CA . PRO A 1 32 ? 13.488 -6.369 -4.380 1.00 0.00 55 PRO A CA 5
ATOM 5894 C C . PRO A 1 32 ? 12.546 -5.542 -3.503 1.00 0.00 55 PRO A C 5
ATOM 5895 O O . PRO A 1 32 ? 12.646 -5.576 -2.276 1.00 0.00 55 PRO A O 5
ATOM 5906 N N . LEU A 1 33 ? 11.640 -4.796 -4.132 1.00 0.00 56 LEU A N 5
ATOM 5907 C CA . LEU A 1 33 ? 10.679 -3.972 -3.402 1.00 0.00 56 LEU A CA 5
ATOM 5908 C C . LEU A 1 33 ? 9.944 -4.801 -2.350 1.00 0.00 56 LEU A C 5
ATOM 5909 O O . LEU A 1 33 ? 9.560 -4.292 -1.295 1.00 0.00 56 LEU A O 5
ATOM 5925 N N . CYS A 1 34 ? 9.760 -6.087 -2.646 1.00 0.00 57 CYS A N 5
ATOM 5926 C CA . CYS A 1 34 ? 9.077 -6.999 -1.735 1.00 0.00 57 CYS A CA 5
ATOM 5927 C C . CYS A 1 34 ? 9.958 -7.333 -0.535 1.00 0.00 57 CYS A C 5
ATOM 5928 O O . CYS A 1 34 ? 9.468 -7.474 0.587 1.00 0.00 57 CYS A O 5
ATOM 5936 N N . GLN A 1 35 ? 11.257 -7.462 -0.779 1.00 0.00 58 GLN A N 5
ATOM 5937 C CA . GLN A 1 35 ? 12.209 -7.778 0.280 1.00 0.00 58 GLN A CA 5
ATOM 5938 C C . GLN A 1 35 ? 12.251 -6.670 1.328 1.00 0.00 58 GLN A C 5
ATOM 5939 O O . GLN A 1 35 ? 12.532 -6.922 2.499 1.00 0.00 58 GLN A O 5
ATOM 5953 N N . ARG A 1 36 ? 11.973 -5.444 0.898 1.00 0.00 59 ARG A N 5
ATOM 5954 C CA . ARG A 1 36 ? 11.981 -4.302 1.802 1.00 0.00 59 ARG A CA 5
ATOM 5955 C C . ARG A 1 36 ? 10.710 -4.270 2.647 1.00 0.00 59 ARG A C 5
ATOM 5956 O O . ARG A 1 36 ? 10.768 -4.085 3.863 1.00 0.00 59 ARG A O 5
ATOM 5977 N N . LEU A 1 37 ? 9.563 -4.453 1.997 1.00 0.00 60 LEU A N 5
ATOM 5978 C CA . LEU A 1 37 ? 8.281 -4.451 2.697 1.00 0.00 60 LEU A CA 5
ATOM 5979 C C . LEU A 1 37 ? 8.193 -5.621 3.674 1.00 0.00 60 LEU A C 5
ATOM 5980 O O . LEU A 1 37 ? 7.588 -5.507 4.741 1.00 0.00 60 LEU A O 5
ATOM 5996 N N . ARG A 1 38 ? 8.800 -6.744 3.301 1.00 0.00 61 ARG A N 5
ATOM 5997 C CA . ARG A 1 38 ? 8.791 -7.937 4.140 1.00 0.00 61 ARG A CA 5
ATOM 5998 C C . ARG A 1 38 ? 9.656 -7.729 5.379 1.00 0.00 61 ARG A C 5
ATOM 5999 O O . ARG A 1 38 ? 9.246 -8.048 6.496 1.00 0.00 61 ARG A O 5
ATOM 6020 N N . GLU A 1 39 ? 10.856 -7.191 5.173 1.00 0.00 62 GLU A N 5
ATOM 6021 C CA . GLU A 1 39 ? 11.781 -6.932 6.270 1.00 0.00 62 GLU A CA 5
ATOM 6022 C C . GLU A 1 39 ? 11.099 -6.130 7.371 1.00 0.00 62 GLU A C 5
ATOM 6023 O O . GLU A 1 39 ? 11.164 -6.488 8.547 1.00 0.00 62 GLU A O 5
ATOM 6035 N N . ASN A 1 40 ? 10.444 -5.041 6.981 1.00 0.00 63 ASN A N 5
ATOM 6036 C CA . ASN A 1 40 ? 9.742 -4.190 7.932 1.00 0.00 63 ASN A CA 5
ATOM 6037 C C . ASN A 1 40 ? 8.261 -4.554 7.982 1.00 0.00 63 ASN A C 5
ATOM 6038 O O . ASN A 1 40 ? 7.451 -4.001 7.238 1.00 0.00 63 ASN A O 5
ATOM 6049 N N . ASP A 1 41 ? 7.919 -5.500 8.853 1.00 0.00 64 ASP A N 5
ATOM 6050 C CA . ASP A 1 41 ? 6.535 -5.940 9.002 1.00 0.00 64 ASP A CA 5
ATOM 6051 C C . ASP A 1 41 ? 5.623 -4.767 9.350 1.00 0.00 64 ASP A C 5
ATOM 6052 O O . ASP A 1 41 ? 5.571 -4.327 10.499 1.00 0.00 64 ASP A O 5
ATOM 6061 N N . ILE A 1 42 ? 4.911 -4.265 8.347 1.00 0.00 65 ILE A N 5
ATOM 6062 C CA . ILE A 1 42 ? 4.000 -3.144 8.538 1.00 0.00 65 ILE A CA 5
ATOM 6063 C C . ILE A 1 42 ? 2.597 -3.493 8.047 1.00 0.00 65 ILE A C 5
ATOM 6064 O O . ILE A 1 42 ? 2.369 -3.638 6.846 1.00 0.00 65 ILE A O 5
ATOM 6080 N N . VAL A 1 43 ? 1.662 -3.626 8.984 1.00 0.00 66 VAL A N 5
ATOM 6081 C CA . VAL A 1 43 ? 0.282 -3.956 8.645 1.00 0.00 66 VAL A CA 5
ATOM 6082 C C . VAL A 1 43 ? -0.375 -2.831 7.855 1.00 0.00 66 VAL A C 5
ATOM 6083 O O . VAL A 1 43 ? 0.190 -1.746 7.714 1.00 0.00 66 VAL A O 5
ATOM 6096 N N . GLY A 1 44 ? -1.572 -3.098 7.344 1.00 0.00 67 GLY A N 5
ATOM 6097 C CA . GLY A 1 44 ? -2.290 -2.099 6.578 1.00 0.00 67 GLY A CA 5
ATOM 6098 C C . GLY A 1 44 ? -2.828 -0.983 7.449 1.00 0.00 67 GLY A C 5
ATOM 6099 O O . GLY A 1 44 ? -3.233 0.066 6.948 1.00 0.00 67 GLY A O 5
ATOM 6103 N N . ASP A 1 45 ? -2.829 -1.209 8.759 1.00 0.00 68 ASP A N 5
ATOM 6104 C CA . ASP A 1 45 ? -3.326 -0.215 9.705 1.00 0.00 68 ASP A CA 5
ATOM 6105 C C . ASP A 1 45 ? -2.304 0.900 9.913 1.00 0.00 68 ASP A C 5
ATOM 6106 O O . ASP A 1 45 ? -2.628 1.955 10.459 1.00 0.00 68 ASP A O 5
ATOM 6115 N N . LEU A 1 46 ? -1.073 0.660 9.473 1.00 0.00 69 LEU A N 5
ATOM 6116 C CA . LEU A 1 46 ? -0.006 1.644 9.619 1.00 0.00 69 LEU A CA 5
ATOM 6117 C C . LEU A 1 46 ? 0.264 2.365 8.302 1.00 0.00 69 LEU A C 5
ATOM 6118 O O . LEU A 1 46 ? 0.914 3.409 8.281 1.00 0.00 69 LEU A O 5
ATOM 6134 N N . LEU A 1 47 ? -0.236 1.799 7.207 1.00 0.00 70 LEU A N 5
ATOM 6135 C CA . LEU A 1 47 ? -0.044 2.392 5.887 1.00 0.00 70 LEU A CA 5
ATOM 6136 C C . LEU A 1 47 ? -0.478 3.862 5.861 1.00 0.00 70 LEU A C 5
ATOM 6137 O O . LEU A 1 47 ? 0.283 4.722 5.415 1.00 0.00 70 LEU A O 5
ATOM 6153 N N . PRO A 1 48 ? -1.703 4.182 6.335 1.00 0.00 71 PRO A N 5
ATOM 6154 C CA . PRO A 1 48 ? -2.200 5.558 6.350 1.00 0.00 71 PRO A CA 5
ATOM 6155 C C . PRO A 1 48 ? -1.750 6.328 7.588 1.00 0.00 71 PRO A C 5
ATOM 6156 O O . PRO A 1 48 ? -1.815 7.558 7.624 1.00 0.00 71 PRO A O 5
ATOM 6167 N N . GLU A 1 49 ? -1.293 5.597 8.600 1.00 0.00 72 GLU A N 5
ATOM 6168 C CA . GLU A 1 49 ? -0.837 6.208 9.847 1.00 0.00 72 GLU A CA 5
ATOM 6169 C C . GLU A 1 49 ? 0.565 6.792 9.696 1.00 0.00 72 GLU A C 5
ATOM 6170 O O . GLU A 1 49 ? 0.966 7.671 10.460 1.00 0.00 72 GLU A O 5
ATOM 6182 N N . LEU A 1 50 ? 1.308 6.304 8.706 1.00 0.00 73 LEU A N 5
ATOM 6183 C CA . LEU A 1 50 ? 2.665 6.783 8.465 1.00 0.00 73 LEU A CA 5
ATOM 6184 C C . LEU A 1 50 ? 2.677 7.906 7.432 1.00 0.00 73 LEU A C 5
ATOM 6185 O O . LEU A 1 50 ? 1.739 8.053 6.648 1.00 0.00 73 LEU A O 5
ATOM 6201 N N . CYS A 1 51 ? 3.747 8.695 7.440 1.00 0.00 74 CYS A N 5
ATOM 6202 C CA . CYS A 1 51 ? 3.890 9.808 6.508 1.00 0.00 74 CYS A CA 5
ATOM 6203 C C . CYS A 1 51 ? 4.892 9.461 5.409 1.00 0.00 74 CYS A C 5
ATOM 6204 O O . CYS A 1 51 ? 5.453 8.365 5.395 1.00 0.00 74 CYS A O 5
ATOM 6212 N N . LEU A 1 52 ? 5.111 10.396 4.486 1.00 0.00 75 LEU A N 5
ATOM 6213 C CA . LEU A 1 52 ? 6.049 10.180 3.387 1.00 0.00 75 LEU A CA 5
ATOM 6214 C C . LEU A 1 52 ? 7.449 9.887 3.916 1.00 0.00 75 LEU A C 5
ATOM 6215 O O . LEU A 1 52 ? 8.302 9.378 3.190 1.00 0.00 75 LEU A O 5
ATOM 6231 N N . GLN A 1 53 ? 7.681 10.220 5.183 1.00 0.00 76 GLN A N 5
ATOM 6232 C CA . GLN A 1 53 ? 8.977 9.986 5.808 1.00 0.00 76 GLN A CA 5
ATOM 6233 C C . GLN A 1 53 ? 9.292 8.493 5.831 1.00 0.00 76 GLN A C 5
ATOM 6234 O O . GLN A 1 53 ? 10.273 8.043 5.236 1.00 0.00 76 GLN A O 5
ATOM 6248 N N . ASP A 1 54 ? 8.447 7.728 6.517 1.00 0.00 77 ASP A N 5
ATOM 6249 C CA . ASP A 1 54 ? 8.627 6.285 6.614 1.00 0.00 77 ASP A CA 5
ATOM 6250 C C . ASP A 1 54 ? 8.445 5.628 5.251 1.00 0.00 77 ASP A C 5
ATOM 6251 O O . ASP A 1 54 ? 9.047 4.593 4.963 1.00 0.00 77 ASP A O 5
ATOM 6260 N N . CYS A 1 55 ? 7.609 6.237 4.415 1.00 0.00 78 CYS A N 5
ATOM 6261 C CA . CYS A 1 55 ? 7.349 5.716 3.080 1.00 0.00 78 CYS A CA 5
ATOM 6262 C C . CYS A 1 55 ? 8.579 5.875 2.192 1.00 0.00 78 CYS A C 5
ATOM 6263 O O . CYS A 1 55 ? 8.822 5.065 1.298 1.00 0.00 78 CYS A O 5
ATOM 6271 N N . GLN A 1 56 ? 9.353 6.926 2.450 1.00 0.00 79 GLN A N 5
ATOM 6272 C CA . GLN A 1 56 ? 10.563 7.190 1.681 1.00 0.00 79 GLN A CA 5
ATOM 6273 C C . GLN A 1 56 ? 11.648 6.184 2.045 1.00 0.00 79 GLN A C 5
ATOM 6274 O O . GLN A 1 56 ? 12.394 5.720 1.183 1.00 0.00 79 GLN A O 5
ATOM 6288 N N . ASP A 1 57 ? 11.729 5.854 3.332 1.00 0.00 80 ASP A N 5
ATOM 6289 C CA . ASP A 1 57 ? 12.704 4.900 3.818 1.00 0.00 80 ASP A CA 5
ATOM 6290 C C . ASP A 1 57 ? 12.423 3.511 3.254 1.00 0.00 80 ASP A C 5
ATOM 6291 O O . ASP A 1 57 ? 13.284 2.632 3.280 1.00 0.00 80 ASP A O 5
ATOM 6300 N N . LEU A 1 58 ? 11.206 3.323 2.750 1.00 0.00 81 LEU A N 5
ATOM 6301 C CA . LEU A 1 58 ? 10.801 2.051 2.172 1.00 0.00 81 LEU A CA 5
ATOM 6302 C C . LEU A 1 58 ? 11.449 1.853 0.807 1.00 0.00 81 LEU A C 5
ATOM 6303 O O . LEU A 1 58 ? 11.438 0.753 0.254 1.00 0.00 81 LEU A O 5
ATOM 6319 N N . CYS A 1 59 ? 12.005 2.932 0.268 1.00 0.00 82 CYS A N 5
ATOM 6320 C CA . CYS A 1 59 ? 12.662 2.890 -1.033 1.00 0.00 82 CYS A CA 5
ATOM 6321 C C . CYS A 1 59 ? 14.163 3.116 -0.886 1.00 0.00 82 CYS A C 5
ATOM 6322 O O . CYS A 1 59 ? 14.636 3.541 0.169 1.00 0.00 82 CYS A O 5
ATOM 6330 N N . ASP A 1 60 ? 14.906 2.832 -1.951 1.00 0.00 83 ASP A N 5
ATOM 6331 C CA . ASP A 1 60 ? 16.356 3.005 -1.944 1.00 0.00 83 ASP A CA 5
ATOM 6332 C C . ASP A 1 60 ? 16.732 4.441 -1.592 1.00 0.00 83 ASP A C 5
ATOM 6333 O O . ASP A 1 60 ? 17.821 4.699 -1.078 1.00 0.00 83 ASP A O 5
ATOM 6342 N N . GLY A 1 61 ? 15.824 5.373 -1.873 1.00 0.00 84 GLY A N 5
ATOM 6343 C CA . GLY A 1 61 ? 16.080 6.771 -1.578 1.00 0.00 84 GLY A CA 5
ATOM 6344 C C . GLY A 1 61 ? 15.255 7.710 -2.438 1.00 0.00 84 GLY A C 5
ATOM 6345 O O . GLY A 1 61 ? 15.152 8.901 -2.144 1.00 0.00 84 GLY A O 5
ATOM 6349 N N . ASP A 1 62 ? 14.664 7.174 -3.503 1.00 0.00 85 ASP A N 5
ATOM 6350 C CA . ASP A 1 62 ? 13.846 7.975 -4.408 1.00 0.00 85 ASP A CA 5
ATOM 6351 C C . ASP A 1 62 ? 12.529 8.369 -3.744 1.00 0.00 85 ASP A C 5
ATOM 6352 O O . ASP A 1 62 ? 11.712 7.512 -3.405 1.00 0.00 85 ASP A O 5
ATOM 6361 N N . LEU A 1 63 ? 12.331 9.671 -3.561 1.00 0.00 86 LEU A N 5
ATOM 6362 C CA . LEU A 1 63 ? 11.119 10.183 -2.931 1.00 0.00 86 LEU A CA 5
ATOM 6363 C C . LEU A 1 63 ? 9.906 9.999 -3.838 1.00 0.00 86 LEU A C 5
ATOM 6364 O O . LEU A 1 63 ? 8.819 9.660 -3.370 1.00 0.00 86 LEU A O 5
ATOM 6380 N N . ASN A 1 64 ? 10.099 10.230 -5.135 1.00 0.00 87 ASN A N 5
ATOM 6381 C CA . ASN A 1 64 ? 9.023 10.093 -6.113 1.00 0.00 87 ASN A CA 5
ATOM 6382 C C . ASN A 1 64 ? 8.307 8.759 -5.951 1.00 0.00 87 ASN A C 5
ATOM 6383 O O . ASN A 1 64 ? 7.080 8.701 -5.874 1.00 0.00 87 ASN A O 5
ATOM 6394 N N . LYS A 1 65 ? 9.091 7.690 -5.903 1.00 0.00 88 LYS A N 5
ATOM 6395 C CA . LYS A 1 65 ? 8.558 6.345 -5.749 1.00 0.00 88 LYS A CA 5
ATOM 6396 C C . LYS A 1 65 ? 7.703 6.243 -4.488 1.00 0.00 88 LYS A C 5
ATOM 6397 O O . LYS A 1 65 ? 6.652 5.596 -4.486 1.00 0.00 88 LYS A O 5
ATOM 6416 N N . ALA A 1 66 ? 8.156 6.894 -3.420 1.00 0.00 89 ALA A N 5
ATOM 6417 C CA . ALA A 1 66 ? 7.431 6.884 -2.156 1.00 0.00 89 ALA A CA 5
ATOM 6418 C C . ALA A 1 66 ? 6.105 7.624 -2.287 1.00 0.00 89 ALA A C 5
ATOM 6419 O O . ALA A 1 66 ? 5.119 7.270 -1.640 1.00 0.00 89 ALA A O 5
ATOM 6426 N N . ILE A 1 67 ? 6.090 8.655 -3.126 1.00 0.00 90 ILE A N 5
ATOM 6427 C CA . ILE A 1 67 ? 4.883 9.443 -3.347 1.00 0.00 90 ILE A CA 5
ATOM 6428 C C . ILE A 1 67 ? 3.774 8.574 -3.928 1.00 0.00 90 ILE A C 5
ATOM 6429 O O . ILE A 1 67 ? 2.641 8.596 -3.448 1.00 0.00 90 ILE A O 5
ATOM 6445 N N . LYS A 1 68 ? 4.106 7.810 -4.965 1.00 0.00 91 LYS A N 5
ATOM 6446 C CA . LYS A 1 68 ? 3.137 6.929 -5.606 1.00 0.00 91 LYS A CA 5
ATOM 6447 C C . LYS A 1 68 ? 2.570 5.938 -4.594 1.00 0.00 91 LYS A C 5
ATOM 6448 O O . LYS A 1 68 ? 1.371 5.662 -4.580 1.00 0.00 91 LYS A O 5
ATOM 6467 N N . PHE A 1 69 ? 3.452 5.409 -3.752 1.00 0.00 92 PHE A N 5
ATOM 6468 C CA . PHE A 1 69 ? 3.063 4.451 -2.720 1.00 0.00 92 PHE A CA 5
ATOM 6469 C C . PHE A 1 69 ? 1.981 5.034 -1.809 1.00 0.00 92 PHE A C 5
ATOM 6470 O O . PHE A 1 69 ? 0.866 4.507 -1.727 1.00 0.00 92 PHE A O 5
ATOM 6487 N N . LYS A 1 70 ? 2.317 6.127 -1.131 1.00 0.00 93 LYS A N 5
ATOM 6488 C CA . LYS A 1 70 ? 1.386 6.788 -0.222 1.00 0.00 93 LYS A CA 5
ATOM 6489 C C . LYS A 1 70 ? 0.090 7.166 -0.935 1.00 0.00 93 LYS A C 5
ATOM 6490 O O . LYS A 1 70 ? -0.994 7.065 -0.359 1.00 0.00 93 LYS A O 5
ATOM 6509 N N . ILE A 1 71 ? 0.208 7.604 -2.186 1.00 0.00 94 ILE A N 5
ATOM 6510 C CA . ILE A 1 71 ? -0.960 7.996 -2.970 1.00 0.00 94 ILE A CA 5
ATOM 6511 C C . ILE A 1 71 ? -1.977 6.865 -3.049 1.00 0.00 94 ILE A C 5
ATOM 6512 O O . ILE A 1 71 ? -3.100 6.999 -2.567 1.00 0.00 94 ILE A O 5
ATOM 6528 N N . LEU A 1 72 ? -1.580 5.761 -3.678 1.00 0.00 95 LEU A N 5
ATOM 6529 C CA . LEU A 1 72 ? -2.458 4.609 -3.831 1.00 0.00 95 LEU A CA 5
ATOM 6530 C C . LEU A 1 72 ? -3.161 4.286 -2.522 1.00 0.00 95 LEU A C 5
ATOM 6531 O O . LEU A 1 72 ? -4.339 3.923 -2.510 1.00 0.00 95 LEU A O 5
ATOM 6547 N N . ILE A 1 73 ? -2.436 4.426 -1.419 1.00 0.00 96 ILE A N 5
ATOM 6548 C CA . ILE A 1 73 ? -3.000 4.152 -0.108 1.00 0.00 96 ILE A CA 5
ATOM 6549 C C . ILE A 1 73 ? -4.043 5.201 0.275 1.00 0.00 96 ILE A C 5
ATOM 6550 O O . ILE A 1 73 ? -5.027 4.897 0.949 1.00 0.00 96 ILE A O 5
ATOM 6566 N N . ASN A 1 74 ? -3.817 6.435 -0.162 1.00 0.00 97 ASN A N 5
ATOM 6567 C CA . ASN A 1 74 ? -4.729 7.535 0.131 1.00 0.00 97 ASN A CA 5
ATOM 6568 C C . ASN A 1 74 ? -6.126 7.273 -0.431 1.00 0.00 97 ASN A C 5
ATOM 6569 O O . ASN A 1 74 ? -7.102 7.227 0.317 1.00 0.00 97 ASN A O 5
ATOM 6580 N N . LYS A 1 75 ? -6.218 7.105 -1.750 1.00 0.00 98 LYS A N 5
ATOM 6581 C CA . LYS A 1 75 ? -7.509 6.861 -2.397 1.00 0.00 98 LYS A CA 5
ATOM 6582 C C . LYS A 1 75 ? -8.195 5.622 -1.832 1.00 0.00 98 LYS A C 5
ATOM 6583 O O . LYS A 1 75 ? -9.395 5.636 -1.562 1.00 0.00 98 LYS A O 5
ATOM 6602 N N . MET A 1 76 ? -7.424 4.553 -1.658 1.00 0.00 99 MET A N 5
ATOM 6603 C CA . MET A 1 76 ? -7.959 3.300 -1.133 1.00 0.00 99 MET A CA 5
ATOM 6604 C C . MET A 1 76 ? -8.652 3.512 0.211 1.00 0.00 99 MET A C 5
ATOM 6605 O O . MET A 1 76 ? -9.717 2.951 0.465 1.00 0.00 99 MET A O 5
ATOM 6619 N N . ARG A 1 77 ? -8.043 4.327 1.066 1.00 0.00 100 ARG A N 5
ATOM 6620 C CA . ARG A 1 77 ? -8.600 4.607 2.386 1.00 0.00 100 ARG A CA 5
ATOM 6621 C C . ARG A 1 77 ? -9.848 5.483 2.292 1.00 0.00 100 ARG A C 5
ATOM 6622 O O . ARG A 1 77 ? -10.874 5.184 2.903 1.00 0.00 100 ARG A O 5
ATOM 6643 N N . ASP A 1 78 ? -9.751 6.565 1.526 1.00 0.00 101 ASP A N 5
ATOM 6644 C CA . ASP A 1 78 ? -10.867 7.493 1.362 1.00 0.00 101 ASP A CA 5
ATOM 6645 C C . ASP A 1 78 ? -12.100 6.794 0.796 1.00 0.00 101 ASP A C 5
ATOM 6646 O O . ASP A 1 78 ? -13.087 6.592 1.502 1.00 0.00 101 ASP A O 5
ATOM 6655 N N . SER A 1 79 ? -12.036 6.427 -0.480 1.00 0.00 102 SER A N 5
ATOM 6656 C CA . SER A 1 79 ? -13.156 5.763 -1.139 1.00 0.00 102 SER A CA 5
ATOM 6657 C C . SER A 1 79 ? -12.804 4.332 -1.532 1.00 0.00 102 SER A C 5
ATOM 6658 O O . SER A 1 79 ? -11.633 3.994 -1.708 1.00 0.00 102 SER A O 5
ATOM 6666 N N . LYS A 1 80 ? -13.832 3.497 -1.665 1.00 0.00 103 LYS A N 5
ATOM 6667 C CA . LYS A 1 80 ? -13.649 2.098 -2.040 1.00 0.00 103 LYS A CA 5
ATOM 6668 C C . LYS A 1 80 ? -14.993 1.438 -2.341 1.00 0.00 103 LYS A C 5
ATOM 6669 O O . LYS A 1 80 ? -15.825 1.260 -1.450 1.00 0.00 103 LYS A O 5
ATOM 6688 N N . LEU A 1 81 ? -15.205 1.082 -3.605 1.00 0.00 104 LEU A N 5
ATOM 6689 C CA . LEU A 1 81 ? -16.450 0.444 -4.020 1.00 0.00 104 LEU A CA 5
ATOM 6690 C C . LEU A 1 81 ? -16.191 -0.963 -4.550 1.00 0.00 104 LEU A C 5
ATOM 6691 O O . LEU A 1 81 ? -16.339 -1.946 -3.823 1.00 0.00 104 LEU A O 5
ATOM 6707 N N . GLU A 1 82 ? -15.803 -1.052 -5.819 1.00 0.00 105 GLU A N 5
ATOM 6708 C CA . GLU A 1 82 ? -15.525 -2.341 -6.446 1.00 0.00 105 GLU A CA 5
ATOM 6709 C C . GLU A 1 82 ? -14.391 -2.223 -7.460 1.00 0.00 105 GLU A C 5
ATOM 6710 O O . GLU A 1 82 ? -14.623 -1.931 -8.635 1.00 0.00 105 GLU A O 5
ATOM 6722 N N . TRP A 1 83 ? -13.164 -2.447 -6.999 1.00 0.00 106 TRP A N 5
ATOM 6723 C CA . TRP A 1 83 ? -11.995 -2.371 -7.868 1.00 0.00 106 TRP A CA 5
ATOM 6724 C C . TRP A 1 83 ? -11.103 -3.592 -7.681 1.00 0.00 106 TRP A C 5
ATOM 6725 O O . TRP A 1 83 ? -9.968 -3.624 -8.157 1.00 0.00 106 TRP A O 5
ATOM 6746 N N . LYS A 1 84 ? -11.629 -4.597 -6.987 1.00 0.00 107 LYS A N 5
ATOM 6747 C CA . LYS A 1 84 ? -10.884 -5.826 -6.733 1.00 0.00 107 LYS A CA 5
ATOM 6748 C C . LYS A 1 84 ? -11.699 -7.048 -7.142 1.00 0.00 107 LYS A C 5
ATOM 6749 O O . LYS A 1 84 ? -12.611 -7.466 -6.429 1.00 0.00 107 LYS A O 5
ATOM 6768 N N . ASP A 1 85 ? -11.366 -7.615 -8.298 1.00 0.00 108 ASP A N 5
ATOM 6769 C CA . ASP A 1 85 ? -12.068 -8.790 -8.804 1.00 0.00 108 ASP A CA 5
ATOM 6770 C C . ASP A 1 85 ? -11.085 -9.808 -9.374 1.00 0.00 108 ASP A C 5
ATOM 6771 O O . ASP A 1 85 ? -10.761 -9.707 -10.577 1.00 0.00 108 ASP A O 5
ATOM 6781 N N . GLY A 1 1 ? -20.280 -2.394 8.379 1.00 0.00 24 GLY A N 6
ATOM 6782 C CA . GLY A 1 1 ? -20.170 -1.583 7.137 1.00 0.00 24 GLY A CA 6
ATOM 6783 C C . GLY A 1 1 ? -20.264 -2.428 5.884 1.00 0.00 24 GLY A C 6
ATOM 6784 O O . GLY A 1 1 ? -21.359 -2.796 5.456 1.00 0.00 24 GLY A O 6
ATOM 6790 N N . SER A 1 2 ? -19.115 -2.742 5.296 1.00 0.00 25 SER A N 6
ATOM 6791 C CA . SER A 1 2 ? -19.072 -3.551 4.085 1.00 0.00 25 SER A CA 6
ATOM 6792 C C . SER A 1 2 ? -18.461 -4.919 4.366 1.00 0.00 25 SER A C 6
ATOM 6793 O O . SER A 1 2 ? -17.365 -5.018 4.919 1.00 0.00 25 SER A O 6
ATOM 6801 N N . HIS A 1 3 ? -19.176 -5.971 3.980 1.00 0.00 26 HIS A N 6
ATOM 6802 C CA . HIS A 1 3 ? -18.706 -7.335 4.189 1.00 0.00 26 HIS A CA 6
ATOM 6803 C C . HIS A 1 3 ? -18.400 -8.017 2.859 1.00 0.00 26 HIS A C 6
ATOM 6804 O O . HIS A 1 3 ? -17.689 -9.020 2.815 1.00 0.00 26 HIS A O 6
ATOM 6819 N N . MET A 1 4 ? -18.942 -7.465 1.778 1.00 0.00 27 MET A N 6
ATOM 6820 C CA . MET A 1 4 ? -18.723 -8.024 0.449 1.00 0.00 27 MET A CA 6
ATOM 6821 C C . MET A 1 4 ? -17.368 -7.594 -0.105 1.00 0.00 27 MET A C 6
ATOM 6822 O O . MET A 1 4 ? -16.962 -6.441 0.049 1.00 0.00 27 MET A O 6
ATOM 6836 N N . ASN A 1 5 ? -16.672 -8.535 -0.742 1.00 0.00 28 ASN A N 6
ATOM 6837 C CA . ASN A 1 5 ? -15.357 -8.270 -1.325 1.00 0.00 28 ASN A CA 6
ATOM 6838 C C . ASN A 1 5 ? -14.330 -7.925 -0.246 1.00 0.00 28 ASN A C 6
ATOM 6839 O O . ASN A 1 5 ? -14.670 -7.360 0.793 1.00 0.00 28 ASN A O 6
ATOM 6850 N N . ASN A 1 6 ? -13.073 -8.274 -0.503 1.00 0.00 29 ASN A N 6
ATOM 6851 C CA . ASN A 1 6 ? -11.994 -8.003 0.441 1.00 0.00 29 ASN A CA 6
ATOM 6852 C C . ASN A 1 6 ? -11.518 -6.557 0.327 1.00 0.00 29 ASN A C 6
ATOM 6853 O O . ASN A 1 6 ? -10.793 -6.201 -0.602 1.00 0.00 29 ASN A O 6
ATOM 6864 N N . GLU A 1 7 ? -11.932 -5.726 1.280 1.00 0.00 30 GLU A N 6
ATOM 6865 C CA . GLU A 1 7 ? -11.553 -4.316 1.284 1.00 0.00 30 GLU A CA 6
ATOM 6866 C C . GLU A 1 7 ? -10.900 -3.922 2.605 1.00 0.00 30 GLU A C 6
ATOM 6867 O O . GLU A 1 7 ? -10.069 -3.015 2.649 1.00 0.00 30 GLU A O 6
ATOM 6879 N N . ASP A 1 8 ? -11.282 -4.606 3.681 1.00 0.00 31 ASP A N 6
ATOM 6880 C CA . ASP A 1 8 ? -10.728 -4.322 5.001 1.00 0.00 31 ASP A CA 6
ATOM 6881 C C . ASP A 1 8 ? -9.211 -4.483 4.999 1.00 0.00 31 ASP A C 6
ATOM 6882 O O . ASP A 1 8 ? -8.695 -5.601 4.979 1.00 0.00 31 ASP A O 6
ATOM 6891 N N . PHE A 1 9 ? -8.502 -3.358 5.020 1.00 0.00 32 PHE A N 6
ATOM 6892 C CA . PHE A 1 9 ? -7.043 -3.370 5.013 1.00 0.00 32 PHE A CA 6
ATOM 6893 C C . PHE A 1 9 ? -6.485 -3.547 6.421 1.00 0.00 32 PHE A C 6
ATOM 6894 O O . PHE A 1 9 ? -5.286 -3.769 6.599 1.00 0.00 32 PHE A O 6
ATOM 6911 N N . SER A 1 10 ? -7.356 -3.444 7.419 1.00 0.00 33 SER A N 6
ATOM 6912 C CA . SER A 1 10 ? -6.941 -3.595 8.809 1.00 0.00 33 SER A CA 6
ATOM 6913 C C . SER A 1 10 ? -6.641 -5.056 9.133 1.00 0.00 33 SER A C 6
ATOM 6914 O O . SER A 1 10 ? -6.019 -5.361 10.151 1.00 0.00 33 SER A O 6
ATOM 6922 N N . GLN A 1 11 ? -7.085 -5.955 8.259 1.00 0.00 34 GLN A N 6
ATOM 6923 C CA . GLN A 1 11 ? -6.865 -7.385 8.452 1.00 0.00 34 GLN A CA 6
ATOM 6924 C C . GLN A 1 11 ? -5.797 -7.907 7.494 1.00 0.00 34 GLN A C 6
ATOM 6925 O O . GLN A 1 11 ? -5.491 -9.100 7.483 1.00 0.00 34 GLN A O 6
ATOM 6939 N N . TRP A 1 12 ? -5.233 -7.007 6.696 1.00 0.00 35 TRP A N 6
ATOM 6940 C CA . TRP A 1 12 ? -4.200 -7.374 5.731 1.00 0.00 35 TRP A CA 6
ATOM 6941 C C . TRP A 1 12 ? -2.929 -7.845 6.428 1.00 0.00 35 TRP A C 6
ATOM 6942 O O . TRP A 1 12 ? -2.629 -7.429 7.548 1.00 0.00 35 TRP A O 6
ATOM 6963 N N . SER A 1 13 ? -2.184 -8.716 5.753 1.00 0.00 36 SER A N 6
ATOM 6964 C CA . SER A 1 13 ? -0.935 -9.241 6.290 1.00 0.00 36 SER A CA 6
ATOM 6965 C C . SER A 1 13 ? 0.250 -8.732 5.475 1.00 0.00 36 SER A C 6
ATOM 6966 O O . SER A 1 13 ? 0.078 -7.942 4.547 1.00 0.00 36 SER A O 6
ATOM 6974 N N . VAL A 1 14 ? 1.446 -9.189 5.821 1.00 0.00 37 VAL A N 6
ATOM 6975 C CA . VAL A 1 14 ? 2.654 -8.772 5.120 1.00 0.00 37 VAL A CA 6
ATOM 6976 C C . VAL A 1 14 ? 2.600 -9.152 3.641 1.00 0.00 37 VAL A C 6
ATOM 6977 O O . VAL A 1 14 ? 2.788 -8.307 2.766 1.00 0.00 37 VAL A O 6
ATOM 6990 N N . ASP A 1 15 ? 2.337 -10.426 3.370 1.00 0.00 38 ASP A N 6
ATOM 6991 C CA . ASP A 1 15 ? 2.271 -10.922 1.997 1.00 0.00 38 ASP A CA 6
ATOM 6992 C C . ASP A 1 15 ? 1.130 -10.271 1.219 1.00 0.00 38 ASP A C 6
ATOM 6993 O O . ASP A 1 15 ? 1.224 -10.084 0.006 1.00 0.00 38 ASP A O 6
ATOM 7002 N N . ASP A 1 16 ? 0.055 -9.928 1.920 1.00 0.00 39 ASP A N 6
ATOM 7003 C CA . ASP A 1 16 ? -1.104 -9.308 1.286 1.00 0.00 39 ASP A CA 6
ATOM 7004 C C . ASP A 1 16 ? -0.778 -7.910 0.768 1.00 0.00 39 ASP A C 6
ATOM 7005 O O . ASP A 1 16 ? -1.007 -7.602 -0.402 1.00 0.00 39 ASP A O 6
ATOM 7014 N N . VAL A 1 17 ? -0.244 -7.066 1.646 1.00 0.00 40 VAL A N 6
ATOM 7015 C CA . VAL A 1 17 ? 0.105 -5.695 1.283 1.00 0.00 40 VAL A CA 6
ATOM 7016 C C . VAL A 1 17 ? 1.102 -5.651 0.128 1.00 0.00 40 VAL A C 6
ATOM 7017 O O . VAL A 1 17 ? 0.932 -4.883 -0.818 1.00 0.00 40 VAL A O 6
ATOM 7030 N N . ILE A 1 18 ? 2.142 -6.473 0.215 1.00 0.00 41 ILE A N 6
ATOM 7031 C CA . ILE A 1 18 ? 3.172 -6.517 -0.819 1.00 0.00 41 ILE A CA 6
ATOM 7032 C C . ILE A 1 18 ? 2.588 -6.871 -2.185 1.00 0.00 41 ILE A C 6
ATOM 7033 O O . ILE A 1 18 ? 2.798 -6.152 -3.162 1.00 0.00 41 ILE A O 6
ATOM 7049 N N . THR A 1 19 ? 1.862 -7.983 -2.248 1.00 0.00 42 THR A N 6
ATOM 7050 C CA . THR A 1 19 ? 1.260 -8.434 -3.498 1.00 0.00 42 THR A CA 6
ATOM 7051 C C . THR A 1 19 ? 0.400 -7.344 -4.131 1.00 0.00 42 THR A C 6
ATOM 7052 O O . THR A 1 19 ? 0.661 -6.913 -5.255 1.00 0.00 42 THR A O 6
ATOM 7063 N N . TRP A 1 20 ? -0.626 -6.903 -3.408 1.00 0.00 43 TRP A N 6
ATOM 7064 C CA . TRP A 1 20 ? -1.523 -5.866 -3.907 1.00 0.00 43 TRP A CA 6
ATOM 7065 C C . TRP A 1 20 ? -0.748 -4.615 -4.307 1.00 0.00 43 TRP A C 6
ATOM 7066 O O . TRP A 1 20 ? -1.121 -3.918 -5.250 1.00 0.00 43 TRP A O 6
ATOM 7087 N N . CYS A 1 21 ? 0.330 -4.334 -3.582 1.00 0.00 44 CYS A N 6
ATOM 7088 C CA . CYS A 1 21 ? 1.157 -3.167 -3.865 1.00 0.00 44 CYS A CA 6
ATOM 7089 C C . CYS A 1 21 ? 1.772 -3.272 -5.255 1.00 0.00 44 CYS A C 6
ATOM 7090 O O . CYS A 1 21 ? 1.395 -2.542 -6.168 1.00 0.00 44 CYS A O 6
ATOM 7098 N N . ILE A 1 22 ? 2.716 -4.196 -5.403 1.00 0.00 45 ILE A N 6
ATOM 7099 C CA . ILE A 1 22 ? 3.400 -4.417 -6.675 1.00 0.00 45 ILE A CA 6
ATOM 7100 C C . ILE A 1 22 ? 2.407 -4.638 -7.816 1.00 0.00 45 ILE A C 6
ATOM 7101 O O . ILE A 1 22 ? 2.727 -4.410 -8.983 1.00 0.00 45 ILE A O 6
ATOM 7117 N N . SER A 1 23 ? 1.202 -5.076 -7.470 1.00 0.00 46 SER A N 6
ATOM 7118 C CA . SER A 1 23 ? 0.169 -5.347 -8.465 1.00 0.00 46 SER A CA 6
ATOM 7119 C C . SER A 1 23 ? -0.281 -4.078 -9.188 1.00 0.00 46 SER A C 6
ATOM 7120 O O . SER A 1 23 ? -0.916 -4.155 -10.241 1.00 0.00 46 SER A O 6
ATOM 7128 N N . THR A 1 24 ? 0.044 -2.913 -8.633 1.00 0.00 47 THR A N 6
ATOM 7129 C CA . THR A 1 24 ? -0.355 -1.650 -9.251 1.00 0.00 47 THR A CA 6
ATOM 7130 C C . THR A 1 24 ? 0.405 -0.455 -8.677 1.00 0.00 47 THR A C 6
ATOM 7131 O O . THR A 1 24 ? -0.052 0.683 -8.783 1.00 0.00 47 THR A O 6
ATOM 7142 N N . LEU A 1 25 ? 1.572 -0.699 -8.084 1.00 0.00 48 LEU A N 6
ATOM 7143 C CA . LEU A 1 25 ? 2.351 0.391 -7.504 1.00 0.00 48 LEU A CA 6
ATOM 7144 C C . LEU A 1 25 ? 3.236 1.057 -8.555 1.00 0.00 48 LEU A C 6
ATOM 7145 O O . LEU A 1 25 ? 2.974 2.186 -8.970 1.00 0.00 48 LEU A O 6
ATOM 7161 N N . GLU A 1 26 ? 4.282 0.355 -8.985 1.00 0.00 49 GLU A N 6
ATOM 7162 C CA . GLU A 1 26 ? 5.192 0.894 -9.990 1.00 0.00 49 GLU A CA 6
ATOM 7163 C C . GLU A 1 26 ? 5.707 -0.184 -10.937 1.00 0.00 49 GLU A C 6
ATOM 7164 O O . GLU A 1 26 ? 5.438 -0.150 -12.138 1.00 0.00 49 GLU A O 6
ATOM 7176 N N . VAL A 1 27 ? 6.450 -1.141 -10.385 1.00 0.00 50 VAL A N 6
ATOM 7177 C CA . VAL A 1 27 ? 7.040 -2.211 -11.185 1.00 0.00 50 VAL A CA 6
ATOM 7178 C C . VAL A 1 27 ? 6.378 -3.560 -10.926 1.00 0.00 50 VAL A C 6
ATOM 7179 O O . VAL A 1 27 ? 5.319 -3.643 -10.305 1.00 0.00 50 VAL A O 6
ATOM 7192 N N . GLU A 1 28 ? 7.024 -4.613 -11.418 1.00 0.00 51 GLU A N 6
ATOM 7193 C CA . GLU A 1 28 ? 6.532 -5.974 -11.255 1.00 0.00 51 GLU A CA 6
ATOM 7194 C C . GLU A 1 28 ? 7.270 -6.672 -10.119 1.00 0.00 51 GLU A C 6
ATOM 7195 O O . GLU A 1 28 ? 8.025 -6.038 -9.381 1.00 0.00 51 GLU A O 6
ATOM 7207 N N . GLU A 1 29 ? 7.055 -7.976 -9.976 1.00 0.00 52 GLU A N 6
ATOM 7208 C CA . GLU A 1 29 ? 7.713 -8.732 -8.919 1.00 0.00 52 GLU A CA 6
ATOM 7209 C C . GLU A 1 29 ? 9.145 -9.087 -9.312 1.00 0.00 52 GLU A C 6
ATOM 7210 O O . GLU A 1 29 ? 9.449 -10.234 -9.641 1.00 0.00 52 GLU A O 6
ATOM 7222 N N . THR A 1 30 ? 10.015 -8.082 -9.283 1.00 0.00 53 THR A N 6
ATOM 7223 C CA . THR A 1 30 ? 11.423 -8.265 -9.614 1.00 0.00 53 THR A CA 6
ATOM 7224 C C . THR A 1 30 ? 12.298 -7.394 -8.718 1.00 0.00 53 THR A C 6
ATOM 7225 O O . THR A 1 30 ? 13.375 -7.805 -8.284 1.00 0.00 53 THR A O 6
ATOM 7236 N N . ASP A 1 31 ? 11.812 -6.186 -8.453 1.00 0.00 54 ASP A N 6
ATOM 7237 C CA . ASP A 1 31 ? 12.519 -5.223 -7.619 1.00 0.00 54 ASP A CA 6
ATOM 7238 C C . ASP A 1 31 ? 12.460 -5.632 -6.144 1.00 0.00 54 ASP A C 6
ATOM 7239 O O . ASP A 1 31 ? 11.455 -6.178 -5.689 1.00 0.00 54 ASP A O 6
ATOM 7248 N N . PRO A 1 32 ? 13.540 -5.375 -5.375 1.00 0.00 55 PRO A N 6
ATOM 7249 C CA . PRO A 1 32 ? 13.605 -5.719 -3.944 1.00 0.00 55 PRO A CA 6
ATOM 7250 C C . PRO A 1 32 ? 12.490 -5.082 -3.113 1.00 0.00 55 PRO A C 6
ATOM 7251 O O . PRO A 1 32 ? 12.433 -5.274 -1.898 1.00 0.00 55 PRO A O 6
ATOM 7262 N N . LEU A 1 33 ? 11.617 -4.316 -3.766 1.00 0.00 56 LEU A N 6
ATOM 7263 C CA . LEU A 1 33 ? 10.502 -3.658 -3.085 1.00 0.00 56 LEU A CA 6
ATOM 7264 C C . LEU A 1 33 ? 9.798 -4.617 -2.126 1.00 0.00 56 LEU A C 6
ATOM 7265 O O . LEU A 1 33 ? 9.298 -4.208 -1.077 1.00 0.00 56 LEU A O 6
ATOM 7281 N N . CYS A 1 34 ? 9.765 -5.894 -2.494 1.00 0.00 57 CYS A N 6
ATOM 7282 C CA . CYS A 1 34 ? 9.126 -6.916 -1.671 1.00 0.00 57 CYS A CA 6
ATOM 7283 C C . CYS A 1 34 ? 9.979 -7.253 -0.452 1.00 0.00 57 CYS A C 6
ATOM 7284 O O . CYS A 1 34 ? 9.466 -7.388 0.658 1.00 0.00 57 CYS A O 6
ATOM 7292 N N . GLN A 1 35 ? 11.283 -7.388 -0.670 1.00 0.00 58 GLN A N 6
ATOM 7293 C CA . GLN A 1 35 ? 12.214 -7.710 0.408 1.00 0.00 58 GLN A CA 6
ATOM 7294 C C . GLN A 1 35 ? 12.189 -6.639 1.496 1.00 0.00 58 GLN A C 6
ATOM 7295 O O . GLN A 1 35 ? 12.333 -6.943 2.680 1.00 0.00 58 GLN A O 6
ATOM 7309 N N . ARG A 1 36 ? 12.006 -5.388 1.086 1.00 0.00 59 ARG A N 6
ATOM 7310 C CA . ARG A 1 36 ? 11.964 -4.273 2.027 1.00 0.00 59 ARG A CA 6
ATOM 7311 C C . ARG A 1 36 ? 10.691 -4.309 2.866 1.00 0.00 59 ARG A C 6
ATOM 7312 O O . ARG A 1 36 ? 10.746 -4.263 4.095 1.00 0.00 59 ARG A O 6
ATOM 7333 N N . LEU A 1 37 ? 9.545 -4.387 2.194 1.00 0.00 60 LEU A N 6
ATOM 7334 C CA . LEU A 1 37 ? 8.258 -4.430 2.881 1.00 0.00 60 LEU A CA 6
ATOM 7335 C C . LEU A 1 37 ? 8.205 -5.592 3.869 1.00 0.00 60 LEU A C 6
ATOM 7336 O O . LEU A 1 37 ? 7.777 -5.427 5.011 1.00 0.00 60 LEU A O 6
ATOM 7352 N N . ARG A 1 38 ? 8.643 -6.766 3.423 1.00 0.00 61 ARG A N 6
ATOM 7353 C CA . ARG A 1 38 ? 8.649 -7.952 4.274 1.00 0.00 61 ARG A CA 6
ATOM 7354 C C . ARG A 1 38 ? 9.584 -7.759 5.464 1.00 0.00 61 ARG A C 6
ATOM 7355 O O . ARG A 1 38 ? 9.307 -8.234 6.565 1.00 0.00 61 ARG A O 6
ATOM 7376 N N . GLU A 1 39 ? 10.693 -7.059 5.233 1.00 0.00 62 GLU A N 6
ATOM 7377 C CA . GLU A 1 39 ? 11.663 -6.800 6.291 1.00 0.00 62 GLU A CA 6
ATOM 7378 C C . GLU A 1 39 ? 10.998 -6.083 7.459 1.00 0.00 62 GLU A C 6
ATOM 7379 O O . GLU A 1 39 ? 11.094 -6.521 8.606 1.00 0.00 62 GLU A O 6
ATOM 7391 N N . ASN A 1 40 ? 10.325 -4.978 7.158 1.00 0.00 63 ASN A N 6
ATOM 7392 C CA . ASN A 1 40 ? 9.633 -4.203 8.179 1.00 0.00 63 ASN A CA 6
ATOM 7393 C C . ASN A 1 40 ? 8.138 -4.500 8.158 1.00 0.00 63 ASN A C 6
ATOM 7394 O O . ASN A 1 40 ? 7.375 -3.844 7.448 1.00 0.00 63 ASN A O 6
ATOM 7405 N N . ASP A 1 41 ? 7.729 -5.504 8.929 1.00 0.00 64 ASP A N 6
ATOM 7406 C CA . ASP A 1 41 ? 6.324 -5.891 9.003 1.00 0.00 64 ASP A CA 6
ATOM 7407 C C . ASP A 1 41 ? 5.450 -4.709 9.418 1.00 0.00 64 ASP A C 6
ATOM 7408 O O . ASP A 1 41 ? 5.490 -4.265 10.566 1.00 0.00 64 ASP A O 6
ATOM 7417 N N . ILE A 1 42 ? 4.666 -4.200 8.472 1.00 0.00 65 ILE A N 6
ATOM 7418 C CA . ILE A 1 42 ? 3.783 -3.069 8.732 1.00 0.00 65 ILE A CA 6
ATOM 7419 C C . ILE A 1 42 ? 2.373 -3.347 8.219 1.00 0.00 65 ILE A C 6
ATOM 7420 O O . ILE A 1 42 ? 2.169 -3.582 7.027 1.00 0.00 65 ILE A O 6
ATOM 7436 N N . VAL A 1 43 ? 1.403 -3.316 9.127 1.00 0.00 66 VAL A N 6
ATOM 7437 C CA . VAL A 1 43 ? 0.011 -3.563 8.768 1.00 0.00 66 VAL A CA 6
ATOM 7438 C C . VAL A 1 43 ? -0.592 -2.365 8.046 1.00 0.00 66 VAL A C 6
ATOM 7439 O O . VAL A 1 43 ? -0.028 -1.270 8.061 1.00 0.00 66 VAL A O 6
ATOM 7452 N N . GLY A 1 44 ? -1.741 -2.581 7.416 1.00 0.00 67 GLY A N 6
ATOM 7453 C CA . GLY A 1 44 ? -2.405 -1.510 6.701 1.00 0.00 67 GLY A CA 6
ATOM 7454 C C . GLY A 1 44 ? -2.956 -0.452 7.638 1.00 0.00 67 GLY A C 6
ATOM 7455 O O . GLY A 1 44 ? -3.370 0.621 7.200 1.00 0.00 67 GLY A O 6
ATOM 7459 N N . ASP A 1 45 ? -2.960 -0.759 8.932 1.00 0.00 68 ASP A N 6
ATOM 7460 C CA . ASP A 1 45 ? -3.463 0.170 9.937 1.00 0.00 68 ASP A CA 6
ATOM 7461 C C . ASP A 1 45 ? -2.447 1.272 10.226 1.00 0.00 68 ASP A C 6
ATOM 7462 O O . ASP A 1 45 ? -2.765 2.265 10.881 1.00 0.00 68 ASP A O 6
ATOM 7471 N N . LEU A 1 46 ? -1.224 1.092 9.733 1.00 0.00 69 LEU A N 6
ATOM 7472 C CA . LEU A 1 46 ? -0.163 2.070 9.950 1.00 0.00 69 LEU A CA 6
ATOM 7473 C C . LEU A 1 46 ? 0.096 2.895 8.693 1.00 0.00 69 LEU A C 6
ATOM 7474 O O . LEU A 1 46 ? 0.788 3.910 8.741 1.00 0.00 69 LEU A O 6
ATOM 7490 N N . LEU A 1 47 ? -0.465 2.454 7.572 1.00 0.00 70 LEU A N 6
ATOM 7491 C CA . LEU A 1 47 ? -0.290 3.153 6.302 1.00 0.00 70 LEU A CA 6
ATOM 7492 C C . LEU A 1 47 ? -0.771 4.608 6.382 1.00 0.00 70 LEU A C 6
ATOM 7493 O O . LEU A 1 47 ? -0.040 5.520 5.996 1.00 0.00 70 LEU A O 6
ATOM 7509 N N . PRO A 1 48 ? -2.001 4.856 6.883 1.00 0.00 71 PRO A N 6
ATOM 7510 C CA . PRO A 1 48 ? -2.541 6.216 6.986 1.00 0.00 71 PRO A CA 6
ATOM 7511 C C . PRO A 1 48 ? -1.994 6.982 8.187 1.00 0.00 71 PRO A C 6
ATOM 7512 O O . PRO A 1 48 ? -2.326 8.151 8.388 1.00 0.00 71 PRO A O 6
ATOM 7523 N N . GLU A 1 49 ? -1.155 6.323 8.982 1.00 0.00 72 GLU A N 6
ATOM 7524 C CA . GLU A 1 49 ? -0.573 6.952 10.165 1.00 0.00 72 GLU A CA 6
ATOM 7525 C C . GLU A 1 49 ? 0.926 7.184 9.992 1.00 0.00 72 GLU A C 6
ATOM 7526 O O . GLU A 1 49 ? 1.643 7.410 10.967 1.00 0.00 72 GLU A O 6
ATOM 7538 N N . LEU A 1 50 ? 1.394 7.130 8.749 1.00 0.00 73 LEU A N 6
ATOM 7539 C CA . LEU A 1 50 ? 2.810 7.338 8.455 1.00 0.00 73 LEU A CA 6
ATOM 7540 C C . LEU A 1 50 ? 2.994 8.405 7.380 1.00 0.00 73 LEU A C 6
ATOM 7541 O O . LEU A 1 50 ? 2.078 8.689 6.609 1.00 0.00 73 LEU A O 6
ATOM 7557 N N . CYS A 1 51 ? 4.189 8.991 7.335 1.00 0.00 74 CYS A N 6
ATOM 7558 C CA . CYS A 1 51 ? 4.498 10.030 6.358 1.00 0.00 74 CYS A CA 6
ATOM 7559 C C . CYS A 1 51 ? 5.262 9.455 5.170 1.00 0.00 74 CYS A C 6
ATOM 7560 O O . CYS A 1 51 ? 5.439 8.242 5.060 1.00 0.00 74 CYS A O 6
ATOM 7568 N N . LEU A 1 52 ? 5.712 10.338 4.282 1.00 0.00 75 LEU A N 6
ATOM 7569 C CA . LEU A 1 52 ? 6.459 9.923 3.099 1.00 0.00 75 LEU A CA 6
ATOM 7570 C C . LEU A 1 52 ? 7.844 9.412 3.479 1.00 0.00 75 LEU A C 6
ATOM 7571 O O . LEU A 1 52 ? 8.471 8.669 2.723 1.00 0.00 75 LEU A O 6
ATOM 7587 N N . GLN A 1 53 ? 8.316 9.813 4.655 1.00 0.00 76 GLN A N 6
ATOM 7588 C CA . GLN A 1 53 ? 9.627 9.394 5.137 1.00 0.00 76 GLN A CA 6
ATOM 7589 C C . GLN A 1 53 ? 9.664 7.888 5.379 1.00 0.00 76 GLN A C 6
ATOM 7590 O O . GLN A 1 53 ? 10.485 7.177 4.800 1.00 0.00 76 GLN A O 6
ATOM 7604 N N . ASP A 1 54 ? 8.768 7.409 6.238 1.00 0.00 77 ASP A N 6
ATOM 7605 C CA . ASP A 1 54 ? 8.697 5.987 6.555 1.00 0.00 77 ASP A CA 6
ATOM 7606 C C . ASP A 1 54 ? 8.485 5.157 5.293 1.00 0.00 77 ASP A C 6
ATOM 7607 O O . ASP A 1 54 ? 8.934 4.013 5.208 1.00 0.00 77 ASP A O 6
ATOM 7616 N N . CYS A 1 55 ? 7.800 5.742 4.314 1.00 0.00 78 CYS A N 6
ATOM 7617 C CA . CYS A 1 55 ? 7.533 5.060 3.053 1.00 0.00 78 CYS A CA 6
ATOM 7618 C C . CYS A 1 55 ? 8.777 5.051 2.175 1.00 0.00 78 CYS A C 6
ATOM 7619 O O . CYS A 1 55 ? 8.974 4.141 1.371 1.00 0.00 78 CYS A O 6
ATOM 7627 N N . GLN A 1 56 ? 9.614 6.073 2.333 1.00 0.00 79 GLN A N 6
ATOM 7628 C CA . GLN A 1 56 ? 10.841 6.176 1.556 1.00 0.00 79 GLN A CA 6
ATOM 7629 C C . GLN A 1 56 ? 11.863 5.160 2.051 1.00 0.00 79 GLN A C 6
ATOM 7630 O O . GLN A 1 56 ? 12.669 4.644 1.275 1.00 0.00 79 GLN A O 6
ATOM 7644 N N . ASP A 1 57 ? 11.825 4.880 3.353 1.00 0.00 80 ASP A N 6
ATOM 7645 C CA . ASP A 1 57 ? 12.731 3.910 3.955 1.00 0.00 80 ASP A CA 6
ATOM 7646 C C . ASP A 1 57 ? 12.418 2.517 3.429 1.00 0.00 80 ASP A C 6
ATOM 7647 O O . ASP A 1 57 ? 13.241 1.606 3.502 1.00 0.00 80 ASP A O 6
ATOM 7656 N N . LEU A 1 58 ? 11.209 2.372 2.900 1.00 0.00 81 LEU A N 6
ATOM 7657 C CA . LEU A 1 58 ? 10.745 1.115 2.350 1.00 0.00 81 LEU A CA 6
ATOM 7658 C C . LEU A 1 58 ? 11.239 0.937 0.917 1.00 0.00 81 LEU A C 6
ATOM 7659 O O . LEU A 1 58 ? 11.158 -0.154 0.352 1.00 0.00 81 LEU A O 6
ATOM 7675 N N . CYS A 1 59 ? 11.747 2.020 0.336 1.00 0.00 82 CYS A N 6
ATOM 7676 C CA . CYS A 1 59 ? 12.266 1.990 -1.027 1.00 0.00 82 CYS A CA 6
ATOM 7677 C C . CYS A 1 59 ? 13.786 2.130 -1.025 1.00 0.00 82 CYS A C 6
ATOM 7678 O O . CYS A 1 59 ? 14.381 2.508 -0.014 1.00 0.00 82 CYS A O 6
ATOM 7686 N N . ASP A 1 60 ? 14.409 1.821 -2.158 1.00 0.00 83 ASP A N 6
ATOM 7687 C CA . ASP A 1 60 ? 15.860 1.911 -2.285 1.00 0.00 83 ASP A CA 6
ATOM 7688 C C . ASP A 1 60 ? 16.352 3.336 -2.036 1.00 0.00 83 ASP A C 6
ATOM 7689 O O . ASP A 1 60 ? 17.535 3.556 -1.773 1.00 0.00 83 ASP A O 6
ATOM 7698 N N . GLY A 1 61 ? 15.437 4.298 -2.119 1.00 0.00 84 GLY A N 6
ATOM 7699 C CA . GLY A 1 61 ? 15.798 5.688 -1.900 1.00 0.00 84 GLY A CA 6
ATOM 7700 C C . GLY A 1 61 ? 15.242 6.606 -2.970 1.00 0.00 84 GLY A C 6
ATOM 7701 O O . GLY A 1 61 ? 15.922 7.528 -3.421 1.00 0.00 84 GLY A O 6
ATOM 7705 N N . ASP A 1 62 ? 14.002 6.353 -3.376 1.00 0.00 85 ASP A N 6
ATOM 7706 C CA . ASP A 1 62 ? 13.352 7.162 -4.401 1.00 0.00 85 ASP A CA 6
ATOM 7707 C C . ASP A 1 62 ? 12.093 7.826 -3.851 1.00 0.00 85 ASP A C 6
ATOM 7708 O O . ASP A 1 62 ? 11.127 7.150 -3.500 1.00 0.00 85 ASP A O 6
ATOM 7717 N N . LEU A 1 63 ? 12.115 9.155 -3.780 1.00 0.00 86 LEU A N 6
ATOM 7718 C CA . LEU A 1 63 ? 10.976 9.914 -3.271 1.00 0.00 86 LEU A CA 6
ATOM 7719 C C . LEU A 1 63 ? 9.735 9.681 -4.126 1.00 0.00 86 LEU A C 6
ATOM 7720 O O . LEU A 1 63 ? 8.634 9.507 -3.604 1.00 0.00 86 LEU A O 6
ATOM 7736 N N . ASN A 1 64 ? 9.923 9.683 -5.444 1.00 0.00 87 ASN A N 6
ATOM 7737 C CA . ASN A 1 64 ? 8.823 9.472 -6.381 1.00 0.00 87 ASN A CA 6
ATOM 7738 C C . ASN A 1 64 ? 8.046 8.209 -6.030 1.00 0.00 87 ASN A C 6
ATOM 7739 O O . ASN A 1 64 ? 6.815 8.217 -5.978 1.00 0.00 87 ASN A O 6
ATOM 7750 N N . LYS A 1 65 ? 8.778 7.127 -5.795 1.00 0.00 88 LYS A N 6
ATOM 7751 C CA . LYS A 1 65 ? 8.173 5.845 -5.445 1.00 0.00 88 LYS A CA 6
ATOM 7752 C C . LYS A 1 65 ? 7.261 5.985 -4.228 1.00 0.00 88 LYS A C 6
ATOM 7753 O O . LYS A 1 65 ? 6.177 5.403 -4.183 1.00 0.00 88 LYS A O 6
ATOM 7772 N N . ALA A 1 66 ? 7.704 6.764 -3.246 1.00 0.00 89 ALA A N 6
ATOM 7773 C CA . ALA A 1 66 ? 6.925 6.978 -2.032 1.00 0.00 89 ALA A CA 6
ATOM 7774 C C . ALA A 1 66 ? 5.663 7.783 -2.323 1.00 0.00 89 ALA A C 6
ATOM 7775 O O . ALA A 1 66 ? 4.641 7.612 -1.660 1.00 0.00 89 ALA A O 6
ATOM 7782 N N . ILE A 1 67 ? 5.741 8.664 -3.317 1.00 0.00 90 ILE A N 6
ATOM 7783 C CA . ILE A 1 67 ? 4.599 9.489 -3.696 1.00 0.00 90 ILE A CA 6
ATOM 7784 C C . ILE A 1 67 ? 3.452 8.621 -4.201 1.00 0.00 90 ILE A C 6
ATOM 7785 O O . ILE A 1 67 ? 2.355 8.643 -3.645 1.00 0.00 90 ILE A O 6
ATOM 7801 N N . LYS A 1 68 ? 3.715 7.856 -5.257 1.00 0.00 91 LYS A N 6
ATOM 7802 C CA . LYS A 1 68 ? 2.707 6.970 -5.830 1.00 0.00 91 LYS A CA 6
ATOM 7803 C C . LYS A 1 68 ? 2.182 6.004 -4.772 1.00 0.00 91 LYS A C 6
ATOM 7804 O O . LYS A 1 68 ? 1.025 5.586 -4.814 1.00 0.00 91 LYS A O 6
ATOM 7823 N N . PHE A 1 69 ? 3.048 5.655 -3.826 1.00 0.00 92 PHE A N 6
ATOM 7824 C CA . PHE A 1 69 ? 2.683 4.744 -2.749 1.00 0.00 92 PHE A CA 6
ATOM 7825 C C . PHE A 1 69 ? 1.553 5.329 -1.909 1.00 0.00 92 PHE A C 6
ATOM 7826 O O . PHE A 1 69 ? 0.460 4.766 -1.842 1.00 0.00 92 PHE A O 6
ATOM 7843 N N . LYS A 1 70 ? 1.822 6.468 -1.279 1.00 0.00 93 LYS A N 6
ATOM 7844 C CA . LYS A 1 70 ? 0.828 7.138 -0.447 1.00 0.00 93 LYS A CA 6
ATOM 7845 C C . LYS A 1 70 ? -0.430 7.453 -1.252 1.00 0.00 93 LYS A C 6
ATOM 7846 O O . LYS A 1 70 ? -1.527 7.541 -0.699 1.00 0.00 93 LYS A O 6
ATOM 7865 N N . ILE A 1 71 ? -0.264 7.621 -2.561 1.00 0.00 94 ILE A N 6
ATOM 7866 C CA . ILE A 1 71 ? -1.386 7.927 -3.440 1.00 0.00 94 ILE A CA 6
ATOM 7867 C C . ILE A 1 71 ? -2.453 6.838 -3.389 1.00 0.00 94 ILE A C 6
ATOM 7868 O O . ILE A 1 71 ? -3.552 7.064 -2.883 1.00 0.00 94 ILE A O 6
ATOM 7884 N N . LEU A 1 72 ? -2.130 5.663 -3.927 1.00 0.00 95 LEU A N 6
ATOM 7885 C CA . LEU A 1 72 ? -3.075 4.553 -3.945 1.00 0.00 95 LEU A CA 6
ATOM 7886 C C . LEU A 1 72 ? -3.603 4.278 -2.547 1.00 0.00 95 LEU A C 6
ATOM 7887 O O . LEU A 1 72 ? -4.746 3.846 -2.373 1.00 0.00 95 LEU A O 6
ATOM 7903 N N . ILE A 1 73 ? -2.768 4.540 -1.551 1.00 0.00 96 ILE A N 6
ATOM 7904 C CA . ILE A 1 73 ? -3.157 4.329 -0.170 1.00 0.00 96 ILE A CA 6
ATOM 7905 C C . ILE A 1 73 ? -4.244 5.317 0.237 1.00 0.00 96 ILE A C 6
ATOM 7906 O O . ILE A 1 73 ? -5.122 4.996 1.040 1.00 0.00 96 ILE A O 6
ATOM 7922 N N . ASN A 1 74 ? -4.179 6.518 -0.327 1.00 0.00 97 ASN A N 6
ATOM 7923 C CA . ASN A 1 74 ? -5.164 7.552 -0.039 1.00 0.00 97 ASN A CA 6
ATOM 7924 C C . ASN A 1 74 ? -6.508 7.186 -0.659 1.00 0.00 97 ASN A C 6
ATOM 7925 O O . ASN A 1 74 ? -7.563 7.498 -0.107 1.00 0.00 97 ASN A O 6
ATOM 7936 N N . LYS A 1 75 ? -6.460 6.521 -1.814 1.00 0.00 98 LYS A N 6
ATOM 7937 C CA . LYS A 1 75 ? -7.675 6.100 -2.503 1.00 0.00 98 LYS A CA 6
ATOM 7938 C C . LYS A 1 75 ? -8.479 5.145 -1.630 1.00 0.00 98 LYS A C 6
ATOM 7939 O O . LYS A 1 75 ? -9.663 5.369 -1.377 1.00 0.00 98 LYS A O 6
ATOM 7958 N N . MET A 1 76 ? -7.828 4.078 -1.174 1.00 0.00 99 MET A N 6
ATOM 7959 C CA . MET A 1 76 ? -8.488 3.093 -0.323 1.00 0.00 99 MET A CA 6
ATOM 7960 C C . MET A 1 76 ? -8.876 3.713 1.018 1.00 0.00 99 MET A C 6
ATOM 7961 O O . MET A 1 76 ? -9.859 3.308 1.638 1.00 0.00 99 MET A O 6
ATOM 7975 N N . ARG A 1 77 ? -8.097 4.699 1.455 1.00 0.00 100 ARG A N 6
ATOM 7976 C CA . ARG A 1 77 ? -8.360 5.379 2.719 1.00 0.00 100 ARG A CA 6
ATOM 7977 C C . ARG A 1 77 ? -9.732 6.042 2.696 1.00 0.00 100 ARG A C 6
ATOM 7978 O O . ARG A 1 77 ? -10.535 5.865 3.614 1.00 0.00 100 ARG A O 6
ATOM 7999 N N . ASP A 1 78 ? -9.995 6.809 1.641 1.00 0.00 101 ASP A N 6
ATOM 8000 C CA . ASP A 1 78 ? -11.274 7.495 1.494 1.00 0.00 101 ASP A CA 6
ATOM 8001 C C . ASP A 1 78 ? -12.415 6.487 1.410 1.00 0.00 101 ASP A C 6
ATOM 8002 O O . ASP A 1 78 ? -13.427 6.624 2.098 1.00 0.00 101 ASP A O 6
ATOM 8011 N N . SER A 1 79 ? -12.239 5.476 0.560 1.00 0.00 102 SER A N 6
ATOM 8012 C CA . SER A 1 79 ? -13.244 4.433 0.374 1.00 0.00 102 SER A CA 6
ATOM 8013 C C . SER A 1 79 ? -14.550 5.012 -0.164 1.00 0.00 102 SER A C 6
ATOM 8014 O O . SER A 1 79 ? -14.794 6.215 -0.071 1.00 0.00 102 SER A O 6
ATOM 8022 N N . LYS A 1 80 ? -15.384 4.149 -0.733 1.00 0.00 103 LYS A N 6
ATOM 8023 C CA . LYS A 1 80 ? -16.666 4.576 -1.281 1.00 0.00 103 LYS A CA 6
ATOM 8024 C C . LYS A 1 80 ? -17.786 4.353 -0.269 1.00 0.00 103 LYS A C 6
ATOM 8025 O O . LYS A 1 80 ? -18.553 3.397 -0.376 1.00 0.00 103 LYS A O 6
ATOM 8044 N N . LEU A 1 81 ? -17.865 5.238 0.721 1.00 0.00 104 LEU A N 6
ATOM 8045 C CA . LEU A 1 81 ? -18.888 5.140 1.753 1.00 0.00 104 LEU A CA 6
ATOM 8046 C C . LEU A 1 81 ? -19.498 6.508 2.038 1.00 0.00 104 LEU A C 6
ATOM 8047 O O . LEU A 1 81 ? -20.718 6.652 2.108 1.00 0.00 104 LEU A O 6
ATOM 8063 N N . GLU A 1 82 ? -18.639 7.509 2.204 1.00 0.00 105 GLU A N 6
ATOM 8064 C CA . GLU A 1 82 ? -19.092 8.868 2.476 1.00 0.00 105 GLU A CA 6
ATOM 8065 C C . GLU A 1 82 ? -19.623 9.517 1.202 1.00 0.00 105 GLU A C 6
ATOM 8066 O O . GLU A 1 82 ? -18.850 10.009 0.378 1.00 0.00 105 GLU A O 6
ATOM 8078 N N . TRP A 1 83 ? -20.942 9.511 1.044 1.00 0.00 106 TRP A N 6
ATOM 8079 C CA . TRP A 1 83 ? -21.569 10.092 -0.136 1.00 0.00 106 TRP A CA 6
ATOM 8080 C C . TRP A 1 83 ? -22.726 11.014 0.243 1.00 0.00 106 TRP A C 6
ATOM 8081 O O . TRP A 1 83 ? -22.513 12.127 0.723 1.00 0.00 106 TRP A O 6
ATOM 8102 N N . LYS A 1 84 ? -23.942 10.549 0.027 1.00 0.00 107 LYS A N 6
ATOM 8103 C CA . LYS A 1 84 ? -25.133 11.330 0.337 1.00 0.00 107 LYS A CA 6
ATOM 8104 C C . LYS A 1 84 ? -26.101 10.535 1.208 1.00 0.00 107 LYS A C 6
ATOM 8105 O O . LYS A 1 84 ? -26.231 9.320 1.058 1.00 0.00 107 LYS A O 6
ATOM 8124 N N . ASP A 1 85 ? -26.776 11.230 2.119 1.00 0.00 108 ASP A N 6
ATOM 8125 C CA . ASP A 1 85 ? -27.735 10.592 3.016 1.00 0.00 108 ASP A CA 6
ATOM 8126 C C . ASP A 1 85 ? -28.983 11.454 3.180 1.00 0.00 108 ASP A C 6
ATOM 8127 O O . ASP A 1 85 ? -29.950 11.243 2.418 1.00 0.00 108 ASP A O 6
ATOM 8137 N N . GLY A 1 1 ? -4.319 -14.813 -4.128 1.00 0.00 24 GLY A N 7
ATOM 8138 C CA . GLY A 1 1 ? -5.431 -15.798 -4.035 1.00 0.00 24 GLY A CA 7
ATOM 8139 C C . GLY A 1 1 ? -6.459 -15.618 -5.135 1.00 0.00 24 GLY A C 7
ATOM 8140 O O . GLY A 1 1 ? -6.539 -14.554 -5.749 1.00 0.00 24 GLY A O 7
ATOM 8146 N N . SER A 1 2 ? -7.246 -16.660 -5.381 1.00 0.00 25 SER A N 7
ATOM 8147 C CA . SER A 1 2 ? -8.273 -16.614 -6.415 1.00 0.00 25 SER A CA 7
ATOM 8148 C C . SER A 1 2 ? -9.626 -16.237 -5.821 1.00 0.00 25 SER A C 7
ATOM 8149 O O . SER A 1 2 ? -10.599 -16.035 -6.547 1.00 0.00 25 SER A O 7
ATOM 8157 N N . HIS A 1 3 ? -9.680 -16.143 -4.495 1.00 0.00 26 HIS A N 7
ATOM 8158 C CA . HIS A 1 3 ? -10.915 -15.790 -3.804 1.00 0.00 26 HIS A CA 7
ATOM 8159 C C . HIS A 1 3 ? -10.884 -14.336 -3.345 1.00 0.00 26 HIS A C 7
ATOM 8160 O O . HIS A 1 3 ? -9.814 -13.756 -3.160 1.00 0.00 26 HIS A O 7
ATOM 8175 N N . MET A 1 4 ? -12.066 -13.754 -3.164 1.00 0.00 27 MET A N 7
ATOM 8176 C CA . MET A 1 4 ? -12.178 -12.367 -2.725 1.00 0.00 27 MET A CA 7
ATOM 8177 C C . MET A 1 4 ? -12.515 -12.297 -1.239 1.00 0.00 27 MET A C 7
ATOM 8178 O O . MET A 1 4 ? -13.133 -11.338 -0.776 1.00 0.00 27 MET A O 7
ATOM 8192 N N . ASN A 1 5 ? -12.096 -13.318 -0.496 1.00 0.00 28 ASN A N 7
ATOM 8193 C CA . ASN A 1 5 ? -12.352 -13.379 0.939 1.00 0.00 28 ASN A CA 7
ATOM 8194 C C . ASN A 1 5 ? -11.744 -12.179 1.661 1.00 0.00 28 ASN A C 7
ATOM 8195 O O . ASN A 1 5 ? -12.124 -11.865 2.790 1.00 0.00 28 ASN A O 7
ATOM 8206 N N . ASN A 1 6 ? -10.801 -11.512 1.004 1.00 0.00 29 ASN A N 7
ATOM 8207 C CA . ASN A 1 6 ? -10.145 -10.345 1.585 1.00 0.00 29 ASN A CA 7
ATOM 8208 C C . ASN A 1 6 ? -10.911 -9.069 1.249 1.00 0.00 29 ASN A C 7
ATOM 8209 O O . ASN A 1 6 ? -11.293 -8.848 0.101 1.00 0.00 29 ASN A O 7
ATOM 8220 N N . GLU A 1 7 ? -11.132 -8.234 2.260 1.00 0.00 30 GLU A N 7
ATOM 8221 C CA . GLU A 1 7 ? -11.849 -6.978 2.070 1.00 0.00 30 GLU A CA 7
ATOM 8222 C C . GLU A 1 7 ? -11.210 -5.859 2.887 1.00 0.00 30 GLU A C 7
ATOM 8223 O O . GLU A 1 7 ? -10.593 -4.948 2.334 1.00 0.00 30 GLU A O 7
ATOM 8235 N N . ASP A 1 8 ? -11.362 -5.935 4.206 1.00 0.00 31 ASP A N 7
ATOM 8236 C CA . ASP A 1 8 ? -10.798 -4.931 5.099 1.00 0.00 31 ASP A CA 7
ATOM 8237 C C . ASP A 1 8 ? -9.277 -5.025 5.131 1.00 0.00 31 ASP A C 7
ATOM 8238 O O . ASP A 1 8 ? -8.717 -6.065 5.478 1.00 0.00 31 ASP A O 7
ATOM 8247 N N . PHE A 1 9 ? -8.614 -3.933 4.765 1.00 0.00 32 PHE A N 7
ATOM 8248 C CA . PHE A 1 9 ? -7.157 -3.893 4.746 1.00 0.00 32 PHE A CA 7
ATOM 8249 C C . PHE A 1 9 ? -6.582 -3.992 6.157 1.00 0.00 32 PHE A C 7
ATOM 8250 O O . PHE A 1 9 ? -5.385 -4.213 6.332 1.00 0.00 32 PHE A O 7
ATOM 8267 N N . SER A 1 10 ? -7.442 -3.825 7.157 1.00 0.00 33 SER A N 7
ATOM 8268 C CA . SER A 1 10 ? -7.014 -3.896 8.550 1.00 0.00 33 SER A CA 7
ATOM 8269 C C . SER A 1 10 ? -6.711 -5.336 8.956 1.00 0.00 33 SER A C 7
ATOM 8270 O O . SER A 1 10 ? -6.079 -5.580 9.985 1.00 0.00 33 SER A O 7
ATOM 8278 N N . GLN A 1 11 ? -7.164 -6.284 8.143 1.00 0.00 34 GLN A N 7
ATOM 8279 C CA . GLN A 1 11 ? -6.944 -7.700 8.420 1.00 0.00 34 GLN A CA 7
ATOM 8280 C C . GLN A 1 11 ? -5.867 -8.278 7.508 1.00 0.00 34 GLN A C 7
ATOM 8281 O O . GLN A 1 11 ? -5.518 -9.454 7.614 1.00 0.00 34 GLN A O 7
ATOM 8295 N N . TRP A 1 12 ? -5.345 -7.447 6.612 1.00 0.00 35 TRP A N 7
ATOM 8296 C CA . TRP A 1 12 ? -4.306 -7.879 5.682 1.00 0.00 35 TRP A CA 7
ATOM 8297 C C . TRP A 1 12 ? -2.990 -8.132 6.406 1.00 0.00 35 TRP A C 7
ATOM 8298 O O . TRP A 1 12 ? -2.756 -7.608 7.495 1.00 0.00 35 TRP A O 7
ATOM 8319 N N . SER A 1 13 ? -2.133 -8.939 5.788 1.00 0.00 36 SER A N 7
ATOM 8320 C CA . SER A 1 13 ? -0.832 -9.260 6.358 1.00 0.00 36 SER A CA 7
ATOM 8321 C C . SER A 1 13 ? 0.280 -8.713 5.468 1.00 0.00 36 SER A C 7
ATOM 8322 O O . SER A 1 13 ? 0.012 -8.181 4.393 1.00 0.00 36 SER A O 7
ATOM 8330 N N . VAL A 1 14 ? 1.524 -8.847 5.921 1.00 0.00 37 VAL A N 7
ATOM 8331 C CA . VAL A 1 14 ? 2.670 -8.363 5.158 1.00 0.00 37 VAL A CA 7
ATOM 8332 C C . VAL A 1 14 ? 2.615 -8.846 3.710 1.00 0.00 37 VAL A C 7
ATOM 8333 O O . VAL A 1 14 ? 2.964 -8.111 2.788 1.00 0.00 37 VAL A O 7
ATOM 8346 N N . ASP A 1 15 ? 2.166 -10.081 3.516 1.00 0.00 38 ASP A N 7
ATOM 8347 C CA . ASP A 1 15 ? 2.070 -10.656 2.179 1.00 0.00 38 ASP A CA 7
ATOM 8348 C C . ASP A 1 15 ? 1.049 -9.906 1.326 1.00 0.00 38 ASP A C 7
ATOM 8349 O O . ASP A 1 15 ? 1.320 -9.566 0.175 1.00 0.00 38 ASP A O 7
ATOM 8358 N N . ASP A 1 16 ? -0.124 -9.653 1.900 1.00 0.00 39 ASP A N 7
ATOM 8359 C CA . ASP A 1 16 ? -1.187 -8.948 1.190 1.00 0.00 39 ASP A CA 7
ATOM 8360 C C . ASP A 1 16 ? -0.781 -7.511 0.870 1.00 0.00 39 ASP A C 7
ATOM 8361 O O . ASP A 1 16 ? -1.124 -6.982 -0.188 1.00 0.00 39 ASP A O 7
ATOM 8370 N N . VAL A 1 17 ? -0.049 -6.888 1.787 1.00 0.00 40 VAL A N 7
ATOM 8371 C CA . VAL A 1 17 ? 0.397 -5.513 1.603 1.00 0.00 40 VAL A CA 7
ATOM 8372 C C . VAL A 1 17 ? 1.417 -5.408 0.473 1.00 0.00 40 VAL A C 7
ATOM 8373 O O . VAL A 1 17 ? 1.318 -4.526 -0.379 1.00 0.00 40 VAL A O 7
ATOM 8386 N N . ILE A 1 18 ? 2.395 -6.311 0.471 1.00 0.00 41 ILE A N 7
ATOM 8387 C CA . ILE A 1 18 ? 3.432 -6.315 -0.557 1.00 0.00 41 ILE A CA 7
ATOM 8388 C C . ILE A 1 18 ? 2.835 -6.514 -1.949 1.00 0.00 41 ILE A C 7
ATOM 8389 O O . ILE A 1 18 ? 3.056 -5.702 -2.850 1.00 0.00 41 ILE A O 7
ATOM 8405 N N . THR A 1 19 ? 2.083 -7.599 -2.114 1.00 0.00 42 THR A N 7
ATOM 8406 C CA . THR A 1 19 ? 1.457 -7.911 -3.394 1.00 0.00 42 THR A CA 7
ATOM 8407 C C . THR A 1 19 ? 0.741 -6.695 -3.969 1.00 0.00 42 THR A C 7
ATOM 8408 O O . THR A 1 19 ? 0.965 -6.320 -5.118 1.00 0.00 42 THR A O 7
ATOM 8419 N N . TRP A 1 20 ? -0.117 -6.080 -3.160 1.00 0.00 43 TRP A N 7
ATOM 8420 C CA . TRP A 1 20 ? -0.866 -4.905 -3.592 1.00 0.00 43 TRP A CA 7
ATOM 8421 C C . TRP A 1 20 ? 0.061 -3.708 -3.782 1.00 0.00 43 TRP A C 7
ATOM 8422 O O . TRP A 1 20 ? -0.203 -2.830 -4.605 1.00 0.00 43 TRP A O 7
ATOM 8443 N N . CYS A 1 21 ? 1.147 -3.682 -3.020 1.00 0.00 44 CYS A N 7
ATOM 8444 C CA . CYS A 1 21 ? 2.112 -2.591 -3.098 1.00 0.00 44 CYS A CA 7
ATOM 8445 C C . CYS A 1 21 ? 2.908 -2.660 -4.395 1.00 0.00 44 CYS A C 7
ATOM 8446 O O . CYS A 1 21 ? 3.597 -1.711 -4.763 1.00 0.00 44 CYS A O 7
ATOM 8454 N N . ILE A 1 22 ? 2.821 -3.795 -5.079 1.00 0.00 45 ILE A N 7
ATOM 8455 C CA . ILE A 1 22 ? 3.538 -3.987 -6.335 1.00 0.00 45 ILE A CA 7
ATOM 8456 C C . ILE A 1 22 ? 2.583 -4.262 -7.497 1.00 0.00 45 ILE A C 7
ATOM 8457 O O . ILE A 1 22 ? 2.963 -4.158 -8.662 1.00 0.00 45 ILE A O 7
ATOM 8473 N N . SER A 1 23 ? 1.340 -4.602 -7.178 1.00 0.00 46 SER A N 7
ATOM 8474 C CA . SER A 1 23 ? 0.350 -4.912 -8.204 1.00 0.00 46 SER A CA 7
ATOM 8475 C C . SER A 1 23 ? 0.056 -3.709 -9.098 1.00 0.00 46 SER A C 7
ATOM 8476 O O . SER A 1 23 ? 0.373 -3.721 -10.288 1.00 0.00 46 SER A O 7
ATOM 8484 N N . THR A 1 24 ? -0.552 -2.676 -8.525 1.00 0.00 47 THR A N 7
ATOM 8485 C CA . THR A 1 24 ? -0.907 -1.484 -9.290 1.00 0.00 47 THR A CA 7
ATOM 8486 C C . THR A 1 24 ? -0.127 -0.252 -8.835 1.00 0.00 47 THR A C 7
ATOM 8487 O O . THR A 1 24 ? -0.617 0.871 -8.949 1.00 0.00 47 THR A O 7
ATOM 8498 N N . LEU A 1 25 ? 1.087 -0.450 -8.332 1.00 0.00 48 LEU A N 7
ATOM 8499 C CA . LEU A 1 25 ? 1.888 0.679 -7.875 1.00 0.00 48 LEU A CA 7
ATOM 8500 C C . LEU A 1 25 ? 2.837 1.173 -8.965 1.00 0.00 48 LEU A C 7
ATOM 8501 O O . LEU A 1 25 ? 2.645 2.256 -9.516 1.00 0.00 48 LEU A O 7
ATOM 8517 N N . GLU A 1 26 ? 3.860 0.378 -9.275 1.00 0.00 49 GLU A N 7
ATOM 8518 C CA . GLU A 1 26 ? 4.830 0.762 -10.298 1.00 0.00 49 GLU A CA 7
ATOM 8519 C C . GLU A 1 26 ? 5.304 -0.427 -11.133 1.00 0.00 49 GLU A C 7
ATOM 8520 O O . GLU A 1 26 ? 4.890 -0.598 -12.280 1.00 0.00 49 GLU A O 7
ATOM 8532 N N . VAL A 1 27 ? 6.174 -1.248 -10.545 1.00 0.00 50 VAL A N 7
ATOM 8533 C CA . VAL A 1 27 ? 6.738 -2.401 -11.245 1.00 0.00 50 VAL A CA 7
ATOM 8534 C C . VAL A 1 27 ? 6.079 -3.711 -10.823 1.00 0.00 50 VAL A C 7
ATOM 8535 O O . VAL A 1 27 ? 5.056 -3.717 -10.142 1.00 0.00 50 VAL A O 7
ATOM 8548 N N . GLU A 1 28 ? 6.683 -4.820 -11.247 1.00 0.00 51 GLU A N 7
ATOM 8549 C CA . GLU A 1 28 ? 6.179 -6.151 -10.923 1.00 0.00 51 GLU A CA 7
ATOM 8550 C C . GLU A 1 28 ? 6.964 -6.754 -9.764 1.00 0.00 51 GLU A C 7
ATOM 8551 O O . GLU A 1 28 ? 7.797 -6.081 -9.156 1.00 0.00 51 GLU A O 7
ATOM 8563 N N . GLU A 1 29 ? 6.700 -8.023 -9.459 1.00 0.00 52 GLU A N 7
ATOM 8564 C CA . GLU A 1 29 ? 7.396 -8.696 -8.368 1.00 0.00 52 GLU A CA 7
ATOM 8565 C C . GLU A 1 29 ? 8.781 -9.154 -8.811 1.00 0.00 52 GLU A C 7
ATOM 8566 O O . GLU A 1 29 ? 9.014 -10.341 -9.045 1.00 0.00 52 GLU A O 7
ATOM 8578 N N . THR A 1 30 ? 9.693 -8.197 -8.933 1.00 0.00 53 THR A N 7
ATOM 8579 C CA . THR A 1 30 ? 11.065 -8.482 -9.333 1.00 0.00 53 THR A CA 7
ATOM 8580 C C . THR A 1 30 ? 12.044 -7.597 -8.573 1.00 0.00 53 THR A C 7
ATOM 8581 O O . THR A 1 30 ? 13.131 -8.032 -8.190 1.00 0.00 53 THR A O 7
ATOM 8592 N N . ASP A 1 31 ? 11.639 -6.349 -8.362 1.00 0.00 54 ASP A N 7
ATOM 8593 C CA . ASP A 1 31 ? 12.457 -5.373 -7.659 1.00 0.00 54 ASP A CA 7
ATOM 8594 C C . ASP A 1 31 ? 12.489 -5.666 -6.157 1.00 0.00 54 ASP A C 7
ATOM 8595 O O . ASP A 1 31 ? 11.487 -6.094 -5.583 1.00 0.00 54 ASP A O 7
ATOM 8604 N N . PRO A 1 32 ? 13.645 -5.441 -5.498 1.00 0.00 55 PRO A N 7
ATOM 8605 C CA . PRO A 1 32 ? 13.803 -5.686 -4.056 1.00 0.00 55 PRO A CA 7
ATOM 8606 C C . PRO A 1 32 ? 12.858 -4.849 -3.194 1.00 0.00 55 PRO A C 7
ATOM 8607 O O . PRO A 1 32 ? 12.884 -4.947 -1.967 1.00 0.00 55 PRO A O 7
ATOM 8618 N N . LEU A 1 33 ? 12.035 -4.022 -3.836 1.00 0.00 56 LEU A N 7
ATOM 8619 C CA . LEU A 1 33 ? 11.084 -3.170 -3.121 1.00 0.00 56 LEU A CA 7
ATOM 8620 C C . LEU A 1 33 ? 10.296 -3.972 -2.087 1.00 0.00 56 LEU A C 7
ATOM 8621 O O . LEU A 1 33 ? 10.008 -3.482 -0.994 1.00 0.00 56 LEU A O 7
ATOM 8637 N N . CYS A 1 34 ? 9.953 -5.206 -2.441 1.00 0.00 57 CYS A N 7
ATOM 8638 C CA . CYS A 1 34 ? 9.191 -6.078 -1.551 1.00 0.00 57 CYS A CA 7
ATOM 8639 C C . CYS A 1 34 ? 9.982 -6.414 -0.290 1.00 0.00 57 CYS A C 7
ATOM 8640 O O . CYS A 1 34 ? 9.417 -6.518 0.798 1.00 0.00 57 CYS A O 7
ATOM 8648 N N . GLN A 1 35 ? 11.291 -6.586 -0.444 1.00 0.00 58 GLN A N 7
ATOM 8649 C CA . GLN A 1 35 ? 12.156 -6.916 0.684 1.00 0.00 58 GLN A CA 7
ATOM 8650 C C . GLN A 1 35 ? 12.218 -5.766 1.686 1.00 0.00 58 GLN A C 7
ATOM 8651 O O . GLN A 1 35 ? 12.012 -5.962 2.883 1.00 0.00 58 GLN A O 7
ATOM 8665 N N . ARG A 1 36 ? 12.504 -4.567 1.187 1.00 0.00 59 ARG A N 7
ATOM 8666 C CA . ARG A 1 36 ? 12.599 -3.384 2.038 1.00 0.00 59 ARG A CA 7
ATOM 8667 C C . ARG A 1 36 ? 11.263 -3.071 2.707 1.00 0.00 59 ARG A C 7
ATOM 8668 O O . ARG A 1 36 ? 11.221 -2.444 3.766 1.00 0.00 59 ARG A O 7
ATOM 8689 N N . LEU A 1 37 ? 10.174 -3.510 2.085 1.00 0.00 60 LEU A N 7
ATOM 8690 C CA . LEU A 1 37 ? 8.841 -3.271 2.614 1.00 0.00 60 LEU A CA 7
ATOM 8691 C C . LEU A 1 37 ? 8.440 -4.365 3.604 1.00 0.00 60 LEU A C 7
ATOM 8692 O O . LEU A 1 37 ? 7.678 -4.124 4.539 1.00 0.00 60 LEU A O 7
ATOM 8708 N N . ARG A 1 38 ? 8.966 -5.567 3.392 1.00 0.00 61 ARG A N 7
ATOM 8709 C CA . ARG A 1 38 ? 8.668 -6.701 4.260 1.00 0.00 61 ARG A CA 7
ATOM 8710 C C . ARG A 1 38 ? 9.403 -6.580 5.591 1.00 0.00 61 ARG A C 7
ATOM 8711 O O . ARG A 1 38 ? 8.932 -7.074 6.616 1.00 0.00 61 ARG A O 7
ATOM 8732 N N . GLU A 1 39 ? 10.559 -5.922 5.568 1.00 0.00 62 GLU A N 7
ATOM 8733 C CA . GLU A 1 39 ? 11.357 -5.736 6.774 1.00 0.00 62 GLU A CA 7
ATOM 8734 C C . GLU A 1 39 ? 10.532 -5.068 7.867 1.00 0.00 62 GLU A C 7
ATOM 8735 O O . GLU A 1 39 ? 10.312 -5.644 8.932 1.00 0.00 62 GLU A O 7
ATOM 8747 N N . ASN A 1 40 ? 10.078 -3.849 7.595 1.00 0.00 63 ASN A N 7
ATOM 8748 C CA . ASN A 1 40 ? 9.269 -3.111 8.553 1.00 0.00 63 ASN A CA 7
ATOM 8749 C C . ASN A 1 40 ? 7.836 -3.632 8.554 1.00 0.00 63 ASN A C 7
ATOM 8750 O O . ASN A 1 40 ? 6.994 -3.164 7.789 1.00 0.00 63 ASN A O 7
ATOM 8761 N N . ASP A 1 41 ? 7.578 -4.622 9.403 1.00 0.00 64 ASP A N 7
ATOM 8762 C CA . ASP A 1 41 ? 6.249 -5.215 9.510 1.00 0.00 64 ASP A CA 7
ATOM 8763 C C . ASP A 1 41 ? 5.196 -4.147 9.802 1.00 0.00 64 ASP A C 7
ATOM 8764 O O . ASP A 1 41 ? 5.055 -3.695 10.938 1.00 0.00 64 ASP A O 7
ATOM 8773 N N . ILE A 1 42 ? 4.464 -3.747 8.765 1.00 0.00 65 ILE A N 7
ATOM 8774 C CA . ILE A 1 42 ? 3.420 -2.736 8.907 1.00 0.00 65 ILE A CA 7
ATOM 8775 C C . ILE A 1 42 ? 2.089 -3.248 8.364 1.00 0.00 65 ILE A C 7
ATOM 8776 O O . ILE A 1 42 ? 1.967 -3.547 7.176 1.00 0.00 65 ILE A O 7
ATOM 8792 N N . VAL A 1 43 ? 1.095 -3.346 9.242 1.00 0.00 66 VAL A N 7
ATOM 8793 C CA . VAL A 1 43 ? -0.228 -3.821 8.850 1.00 0.00 66 VAL A CA 7
ATOM 8794 C C . VAL A 1 43 ? -0.941 -2.787 7.983 1.00 0.00 66 VAL A C 7
ATOM 8795 O O . VAL A 1 43 ? -0.537 -1.625 7.929 1.00 0.00 66 VAL A O 7
ATOM 8808 N N . GLY A 1 44 ? -1.998 -3.219 7.305 1.00 0.00 67 GLY A N 7
ATOM 8809 C CA . GLY A 1 44 ? -2.751 -2.321 6.449 1.00 0.00 67 GLY A CA 7
ATOM 88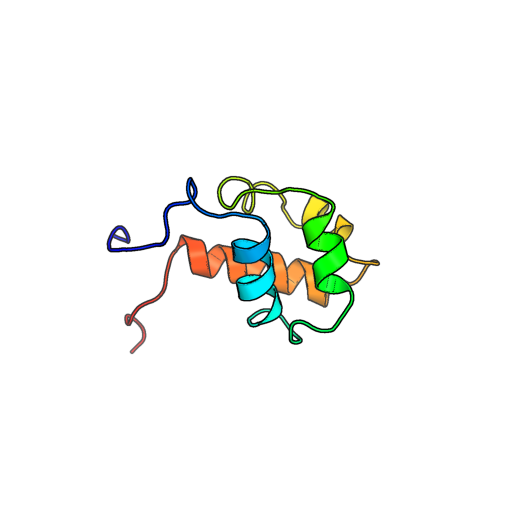10 C C . GLY A 1 44 ? -3.343 -1.149 7.208 1.00 0.00 67 GLY A C 7
ATOM 8811 O O . GLY A 1 44 ? -3.527 -0.068 6.648 1.00 0.00 67 GLY A O 7
ATOM 8815 N N . ASP A 1 45 ? -3.641 -1.364 8.485 1.00 0.00 68 ASP A N 7
ATOM 8816 C CA . ASP A 1 45 ? -4.217 -0.320 9.326 1.00 0.00 68 ASP A CA 7
ATOM 8817 C C . ASP A 1 45 ? -3.193 0.771 9.626 1.00 0.00 68 ASP A C 7
ATOM 8818 O O . ASP A 1 45 ? -3.553 1.890 9.994 1.00 0.00 68 ASP A O 7
ATOM 8827 N N . LEU A 1 46 ? -1.917 0.436 9.465 1.00 0.00 69 LEU A N 7
ATOM 8828 C CA . LEU A 1 46 ? -0.839 1.382 9.730 1.00 0.00 69 LEU A CA 7
ATOM 8829 C C . LEU A 1 46 ? -0.262 1.948 8.436 1.00 0.00 69 LEU A C 7
ATOM 8830 O O . LEU A 1 46 ? 0.730 2.676 8.459 1.00 0.00 69 LEU A O 7
ATOM 8846 N N . LEU A 1 47 ? -0.885 1.612 7.311 1.00 0.00 70 LEU A N 7
ATOM 8847 C CA . LEU A 1 47 ? -0.426 2.102 6.015 1.00 0.00 70 LEU A CA 7
ATOM 8848 C C . LEU A 1 47 ? -0.487 3.632 5.948 1.00 0.00 70 LEU A C 7
ATOM 8849 O O . LEU A 1 47 ? 0.496 4.273 5.576 1.00 0.00 70 LEU A O 7
ATOM 8865 N N . PRO A 1 48 ? -1.637 4.248 6.307 1.00 0.00 71 PRO A N 7
ATOM 8866 C CA . PRO A 1 48 ? -1.781 5.705 6.279 1.00 0.00 71 PRO A CA 7
ATOM 8867 C C . PRO A 1 48 ? -1.123 6.373 7.481 1.00 0.00 71 PRO A C 7
ATOM 8868 O O . PRO A 1 48 ? -1.103 7.599 7.590 1.00 0.00 71 PRO A O 7
ATOM 8879 N N . GLU A 1 49 ? -0.585 5.555 8.381 1.00 0.00 72 GLU A N 7
ATOM 8880 C CA . GLU A 1 49 ? 0.073 6.060 9.581 1.00 0.00 72 GLU A CA 7
ATOM 8881 C C . GLU A 1 49 ? 1.564 6.275 9.338 1.00 0.00 72 GLU A C 7
ATOM 8882 O O . GLU A 1 49 ? 2.338 6.446 10.281 1.00 0.00 72 GLU A O 7
ATOM 8894 N N . LEU A 1 50 ? 1.960 6.268 8.069 1.00 0.00 73 LEU A N 7
ATOM 8895 C CA . LEU A 1 50 ? 3.359 6.459 7.705 1.00 0.00 73 LEU A CA 7
ATOM 8896 C C . LEU A 1 50 ? 3.526 7.669 6.791 1.00 0.00 73 LEU A C 7
ATOM 8897 O O . LEU A 1 50 ? 2.653 7.969 5.977 1.00 0.00 73 LEU A O 7
ATOM 8913 N N . CYS A 1 51 ? 4.653 8.358 6.931 1.00 0.00 74 CYS A N 7
ATOM 8914 C CA . CYS A 1 51 ? 4.937 9.534 6.117 1.00 0.00 74 CYS A CA 7
ATOM 8915 C C . CYS A 1 51 ? 5.825 9.170 4.931 1.00 0.00 74 CYS A C 7
ATOM 8916 O O . CYS A 1 51 ? 6.157 8.003 4.728 1.00 0.00 74 CYS A O 7
ATOM 8924 N N . LEU A 1 52 ? 6.206 10.177 4.153 1.00 0.00 75 LEU A N 7
ATOM 8925 C CA . LEU A 1 52 ? 7.056 9.963 2.987 1.00 0.00 75 LEU A CA 7
ATOM 8926 C C . LEU A 1 52 ? 8.418 9.414 3.399 1.00 0.00 75 LEU A C 7
ATOM 8927 O O . LEU A 1 52 ? 9.163 8.894 2.570 1.00 0.00 75 LEU A O 7
ATOM 8943 N N . GLN A 1 53 ? 8.736 9.535 4.684 1.00 0.00 76 GLN A N 7
ATOM 8944 C CA . GLN A 1 53 ? 10.007 9.049 5.207 1.00 0.00 76 GLN A CA 7
ATOM 8945 C C . GLN A 1 53 ? 9.921 7.559 5.525 1.00 0.00 76 GLN A C 7
ATOM 8946 O O . GLN A 1 53 ? 10.745 6.767 5.065 1.00 0.00 76 GLN A O 7
ATOM 8960 N N . ASP A 1 54 ? 8.913 7.184 6.307 1.00 0.00 77 ASP A N 7
ATOM 8961 C CA . ASP A 1 54 ? 8.716 5.790 6.689 1.00 0.00 77 ASP A CA 7
ATOM 8962 C C . ASP A 1 54 ? 8.417 4.921 5.471 1.00 0.00 77 ASP A C 7
ATOM 8963 O O . ASP A 1 54 ? 8.639 3.710 5.492 1.00 0.00 77 ASP A O 7
ATOM 8972 N N . CYS A 1 55 ? 7.911 5.544 4.410 1.00 0.00 78 CYS A N 7
ATOM 8973 C CA . CYS A 1 55 ? 7.583 4.824 3.185 1.00 0.00 78 CYS A CA 7
ATOM 8974 C C . CYS A 1 55 ? 8.793 4.739 2.261 1.00 0.00 78 CYS A C 7
ATOM 8975 O O . CYS A 1 55 ? 8.992 3.735 1.577 1.00 0.00 78 CYS A O 7
ATOM 8983 N N . GLN A 1 56 ? 9.599 5.798 2.241 1.00 0.00 79 GLN A N 7
ATOM 8984 C CA . GLN A 1 56 ? 10.790 5.831 1.399 1.00 0.00 79 GLN A CA 7
ATOM 8985 C C . GLN A 1 56 ? 11.745 4.705 1.779 1.00 0.00 79 GLN A C 7
ATOM 8986 O O . GLN A 1 56 ? 12.366 4.086 0.915 1.00 0.00 79 GLN A O 7
ATOM 9000 N N . ASP A 1 57 ? 11.855 4.446 3.079 1.00 0.00 80 ASP A N 7
ATOM 9001 C CA . ASP A 1 57 ? 12.724 3.386 3.576 1.00 0.00 80 ASP A CA 7
ATOM 9002 C C . ASP A 1 57 ? 12.197 2.024 3.140 1.00 0.00 80 ASP A C 7
ATOM 9003 O O . ASP A 1 57 ? 12.957 1.068 2.986 1.00 0.00 80 ASP A O 7
ATOM 9012 N N . LEU A 1 58 ? 10.886 1.952 2.946 1.00 0.00 81 LEU A N 7
ATOM 9013 C CA . LEU A 1 58 ? 10.232 0.721 2.524 1.00 0.00 81 LEU A CA 7
ATOM 9014 C C . LEU A 1 58 ? 10.405 0.501 1.026 1.00 0.00 81 LEU A C 7
ATOM 9015 O O . LEU A 1 58 ? 10.148 -0.590 0.515 1.00 0.00 81 LEU A O 7
ATOM 9031 N N . CYS A 1 59 ? 10.845 1.543 0.329 1.00 0.00 82 CYS A N 7
ATOM 9032 C CA . CYS A 1 59 ? 11.053 1.468 -1.112 1.00 0.00 82 CYS A CA 7
ATOM 9033 C C . CYS A 1 59 ? 12.535 1.319 -1.442 1.00 0.00 82 CYS A C 7
ATOM 9034 O O . CYS A 1 59 ? 13.377 1.264 -0.545 1.00 0.00 82 CYS A O 7
ATOM 9042 N N . ASP A 1 60 ? 12.846 1.254 -2.734 1.00 0.00 83 ASP A N 7
ATOM 9043 C CA . ASP A 1 60 ? 14.226 1.108 -3.182 1.00 0.00 83 ASP A CA 7
ATOM 9044 C C . ASP A 1 60 ? 15.084 2.276 -2.708 1.00 0.00 83 ASP A C 7
ATOM 9045 O O . ASP A 1 60 ? 16.279 2.120 -2.457 1.00 0.00 83 ASP A O 7
ATOM 9054 N N . GLY A 1 61 ? 14.466 3.447 -2.586 1.00 0.00 84 GLY A N 7
ATOM 9055 C CA . GLY A 1 61 ? 15.190 4.623 -2.140 1.00 0.00 84 GLY A CA 7
ATOM 9056 C C . GLY A 1 61 ? 14.733 5.888 -2.841 1.00 0.00 84 GLY A C 7
ATOM 9057 O O . GLY A 1 61 ? 15.043 6.994 -2.400 1.00 0.00 84 GLY A O 7
ATOM 9061 N N . ASP A 1 62 ? 13.994 5.724 -3.934 1.00 0.00 85 ASP A N 7
ATOM 9062 C CA . ASP A 1 62 ? 13.493 6.860 -4.694 1.00 0.00 85 ASP A CA 7
ATOM 9063 C C . ASP A 1 62 ? 12.320 7.518 -3.978 1.00 0.00 85 ASP A C 7
ATOM 9064 O O . ASP A 1 62 ? 11.420 6.839 -3.486 1.00 0.00 85 ASP A O 7
ATOM 9073 N N . LEU A 1 63 ? 12.338 8.846 -3.923 1.00 0.00 86 LEU A N 7
ATOM 9074 C CA . LEU A 1 63 ? 11.276 9.596 -3.264 1.00 0.00 86 LEU A CA 7
ATOM 9075 C C . LEU A 1 63 ? 9.978 9.513 -4.057 1.00 0.00 86 LEU A C 7
ATOM 9076 O O . LEU A 1 63 ? 8.906 9.306 -3.488 1.00 0.00 86 LEU A O 7
ATOM 9092 N N . ASN A 1 64 ? 10.083 9.675 -5.374 1.00 0.00 87 ASN A N 7
ATOM 9093 C CA . ASN A 1 64 ? 8.917 9.620 -6.249 1.00 0.00 87 ASN A CA 7
ATOM 9094 C C . ASN A 1 64 ? 8.139 8.325 -6.035 1.00 0.00 87 ASN A C 7
ATOM 9095 O O . ASN A 1 64 ? 6.909 8.312 -6.091 1.00 0.00 87 ASN A O 7
ATOM 9106 N N . LYS A 1 65 ? 8.866 7.241 -5.787 1.00 0.00 88 LYS A N 7
ATOM 9107 C CA . LYS A 1 65 ? 8.250 5.938 -5.559 1.00 0.00 88 LYS A CA 7
ATOM 9108 C C . LYS A 1 65 ? 7.348 5.971 -4.327 1.00 0.00 88 LYS A C 7
ATOM 9109 O O . LYS A 1 65 ? 6.211 5.501 -4.367 1.00 0.00 88 LYS A O 7
ATOM 9128 N N . ALA A 1 66 ? 7.867 6.525 -3.234 1.00 0.00 89 ALA A N 7
ATOM 9129 C CA . ALA A 1 66 ? 7.109 6.617 -1.992 1.00 0.00 89 ALA A CA 7
ATOM 9130 C C . ALA A 1 66 ? 5.872 7.488 -2.168 1.00 0.00 89 ALA A C 7
ATOM 9131 O O . ALA A 1 66 ? 4.861 7.288 -1.496 1.00 0.00 89 ALA A O 7
ATOM 9138 N N . ILE A 1 67 ? 5.958 8.459 -3.073 1.00 0.00 90 ILE A N 7
ATOM 9139 C CA . ILE A 1 67 ? 4.835 9.349 -3.336 1.00 0.00 90 ILE A CA 7
ATOM 9140 C C . ILE A 1 67 ? 3.652 8.561 -3.882 1.00 0.00 90 ILE A C 7
ATOM 9141 O O . ILE A 1 67 ? 2.547 8.635 -3.346 1.00 0.00 90 ILE A O 7
ATOM 9157 N N . LYS A 1 68 ? 3.892 7.802 -4.949 1.00 0.00 91 LYS A N 7
ATOM 9158 C CA . LYS A 1 68 ? 2.847 6.987 -5.559 1.00 0.00 91 LYS A CA 7
ATOM 9159 C C . LYS A 1 68 ? 2.273 6.015 -4.535 1.00 0.00 91 LYS A C 7
ATOM 9160 O O . LYS A 1 68 ? 1.095 5.663 -4.585 1.00 0.00 91 LYS A O 7
ATOM 9179 N N . PHE A 1 69 ? 3.124 5.585 -3.609 1.00 0.00 92 PHE A N 7
ATOM 9180 C CA . PHE A 1 69 ? 2.716 4.663 -2.557 1.00 0.00 92 PHE A CA 7
ATOM 9181 C C . PHE A 1 69 ? 1.620 5.289 -1.700 1.00 0.00 92 PHE A C 7
ATOM 9182 O O . PHE A 1 69 ? 0.495 4.788 -1.645 1.00 0.00 92 PHE A O 7
ATOM 9199 N N . LYS A 1 70 ? 1.955 6.396 -1.047 1.00 0.00 93 LYS A N 7
ATOM 9200 C CA . LYS A 1 70 ? 1.007 7.105 -0.195 1.00 0.00 93 LYS A CA 7
ATOM 9201 C C . LYS A 1 70 ? -0.229 7.530 -0.987 1.00 0.00 93 LYS A C 7
ATOM 9202 O O . LYS A 1 70 ? -1.295 7.755 -0.414 1.00 0.00 93 LYS A O 7
ATOM 9221 N N . ILE A 1 71 ? -0.081 7.633 -2.306 1.00 0.00 94 ILE A N 7
ATOM 9222 C CA . ILE A 1 71 ? -1.188 8.032 -3.168 1.00 0.00 94 ILE A CA 7
ATOM 9223 C C . ILE A 1 71 ? -2.270 6.959 -3.222 1.00 0.00 94 ILE A C 7
ATOM 9224 O O . ILE A 1 71 ? -3.364 7.147 -2.689 1.00 0.00 94 ILE A O 7
ATOM 9240 N N . LEU A 1 72 ? -1.965 5.838 -3.877 1.00 0.00 95 LEU A N 7
ATOM 9241 C CA . LEU A 1 72 ? -2.923 4.746 -4.003 1.00 0.00 95 LEU A CA 7
ATOM 9242 C C . LEU A 1 72 ? -3.518 4.390 -2.648 1.00 0.00 95 LEU A C 7
ATOM 9243 O O . LEU A 1 72 ? -4.655 3.922 -2.560 1.00 0.00 95 LEU A O 7
ATOM 9259 N N . ILE A 1 73 ? -2.748 4.623 -1.592 1.00 0.00 96 ILE A N 7
ATOM 9260 C CA . ILE A 1 73 ? -3.205 4.331 -0.243 1.00 0.00 96 ILE A CA 7
ATOM 9261 C C . ILE A 1 73 ? -4.176 5.398 0.256 1.00 0.00 96 ILE A C 7
ATOM 9262 O O . ILE A 1 73 ? -5.157 5.089 0.932 1.00 0.00 96 ILE A O 7
ATOM 9278 N N . ASN A 1 74 ? -3.899 6.654 -0.084 1.00 0.00 97 ASN A N 7
ATOM 9279 C CA . ASN A 1 74 ? -4.752 7.764 0.327 1.00 0.00 97 ASN A CA 7
ATOM 9280 C C . ASN A 1 74 ? -6.161 7.589 -0.232 1.00 0.00 97 ASN A C 7
ATOM 9281 O O . ASN A 1 74 ? -7.145 7.680 0.503 1.00 0.00 97 ASN A O 7
ATOM 9292 N N . LYS A 1 75 ? -6.250 7.338 -1.534 1.00 0.00 98 LYS A N 7
ATOM 9293 C CA . LYS A 1 75 ? -7.537 7.147 -2.192 1.00 0.00 98 LYS A CA 7
ATOM 9294 C C . LYS A 1 75 ? -8.198 5.849 -1.737 1.00 0.00 98 LYS A C 7
ATOM 9295 O O . LYS A 1 75 ? -9.425 5.750 -1.698 1.00 0.00 98 LYS A O 7
ATOM 9314 N N . MET A 1 76 ? -7.381 4.856 -1.397 1.00 0.00 99 MET A N 7
ATOM 9315 C CA . MET A 1 76 ? -7.896 3.567 -0.942 1.00 0.00 99 MET A CA 7
ATOM 9316 C C . MET A 1 76 ? -8.730 3.728 0.327 1.00 0.00 99 MET A C 7
ATOM 9317 O O . MET A 1 76 ? -9.883 3.297 0.382 1.00 0.00 99 MET A O 7
ATOM 9331 N N . ARG A 1 77 ? -8.141 4.350 1.345 1.00 0.00 100 ARG A N 7
ATOM 9332 C CA . ARG A 1 77 ? -8.832 4.565 2.613 1.00 0.00 100 ARG A CA 7
ATOM 9333 C C . ARG A 1 77 ? -9.904 5.641 2.471 1.00 0.00 100 ARG A C 7
ATOM 9334 O O . ARG A 1 77 ? -10.874 5.667 3.227 1.00 0.00 100 ARG A O 7
ATOM 9355 N N . ASP A 1 78 ? -9.720 6.527 1.497 1.00 0.00 101 ASP A N 7
ATOM 9356 C CA . ASP A 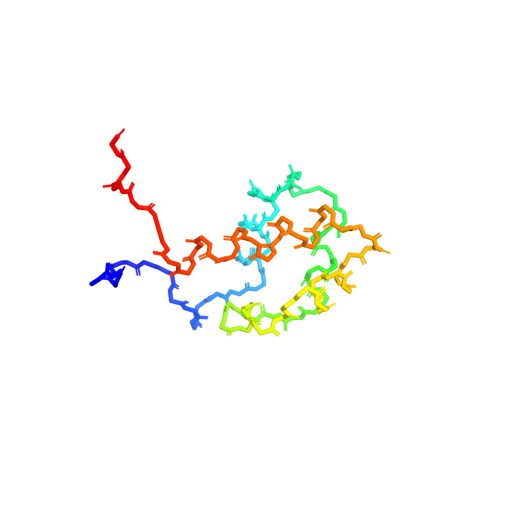1 78 ? -10.672 7.607 1.260 1.00 0.00 101 ASP A CA 7
ATOM 9357 C C . ASP A 1 78 ? -11.965 7.073 0.652 1.00 0.00 101 ASP A C 7
ATOM 9358 O O . ASP A 1 78 ? -13.043 7.616 0.893 1.00 0.00 101 ASP A O 7
ATOM 9367 N N . SER A 1 79 ? -11.851 6.007 -0.135 1.00 0.00 102 SER A N 7
ATOM 9368 C CA . SER A 1 79 ? -13.013 5.403 -0.776 1.00 0.00 102 SER A CA 7
ATOM 9369 C C . SER A 1 79 ? -13.977 4.835 0.262 1.00 0.00 102 SER A C 7
ATOM 9370 O O . SER A 1 79 ? -13.629 3.917 1.005 1.00 0.00 102 SER A O 7
ATOM 9378 N N . LYS A 1 80 ? -15.189 5.388 0.302 1.00 0.00 103 LYS A N 7
ATOM 9379 C CA . LYS A 1 80 ? -16.214 4.944 1.245 1.00 0.00 103 LYS A CA 7
ATOM 9380 C C . LYS A 1 80 ? -15.753 5.138 2.688 1.00 0.00 103 LYS A C 7
ATOM 9381 O O . LYS A 1 80 ? -14.902 4.399 3.183 1.00 0.00 103 LYS A O 7
ATOM 9400 N N . LEU A 1 81 ? -16.326 6.132 3.361 1.00 0.00 104 LEU A N 7
ATOM 9401 C CA . LEU A 1 81 ? -15.965 6.420 4.746 1.00 0.00 104 LEU A CA 7
ATOM 9402 C C . LEU A 1 81 ? -17.208 6.661 5.601 1.00 0.00 104 LEU A C 7
ATOM 9403 O O . LEU A 1 81 ? -17.552 5.841 6.452 1.00 0.00 104 LEU A O 7
ATOM 9419 N N . GLU A 1 82 ? -17.879 7.787 5.369 1.00 0.00 105 GLU A N 7
ATOM 9420 C CA . GLU A 1 82 ? -19.077 8.132 6.129 1.00 0.00 105 GLU A CA 7
ATOM 9421 C C . GLU A 1 82 ? -20.214 8.565 5.207 1.00 0.00 105 GLU A C 7
ATOM 9422 O O . GLU A 1 82 ? -20.979 9.473 5.532 1.00 0.00 105 GLU A O 7
ATOM 9434 N N . TRP A 1 83 ? -20.325 7.901 4.062 1.00 0.00 106 TRP A N 7
ATOM 9435 C CA . TRP A 1 83 ? -21.373 8.211 3.098 1.00 0.00 106 TRP A CA 7
ATOM 9436 C C . TRP A 1 83 ? -21.971 6.932 2.520 1.00 0.00 106 TRP A C 7
ATOM 9437 O O . TRP A 1 83 ? -22.250 6.848 1.323 1.00 0.00 106 TRP A O 7
ATOM 9458 N N . LYS A 1 84 ? -22.172 5.942 3.385 1.00 0.00 107 LYS A N 7
ATOM 9459 C CA . LYS A 1 84 ? -22.742 4.665 2.972 1.00 0.00 107 LYS A CA 7
ATOM 9460 C C . LYS A 1 84 ? -24.198 4.557 3.414 1.00 0.00 107 LYS A C 7
ATOM 9461 O O . LYS A 1 84 ? -24.485 4.203 4.558 1.00 0.00 107 LYS A O 7
ATOM 9480 N N . ASP A 1 85 ? -25.114 4.869 2.503 1.00 0.00 108 ASP A N 7
ATOM 9481 C CA . ASP A 1 85 ? -26.541 4.808 2.799 1.00 0.00 108 ASP A CA 7
ATOM 9482 C C . ASP A 1 85 ? -27.309 4.134 1.667 1.00 0.00 108 ASP A C 7
ATOM 9483 O O . ASP A 1 85 ? -27.524 2.907 1.750 1.00 0.00 108 ASP A O 7
ATOM 9493 N N . GLY A 1 1 ? -14.642 -14.465 -9.724 1.00 0.00 24 GLY A N 8
ATOM 9494 C CA . GLY A 1 1 ? -15.875 -14.309 -8.902 1.00 0.00 24 GLY A CA 8
ATOM 9495 C C . GLY A 1 1 ? -15.721 -14.894 -7.512 1.00 0.00 24 GLY A C 8
ATOM 9496 O O . GLY A 1 1 ? -16.613 -15.587 -7.021 1.00 0.00 24 GLY A O 8
ATOM 9502 N N . SER A 1 2 ? -14.587 -14.615 -6.879 1.00 0.00 25 SER A N 8
ATOM 9503 C CA . SER A 1 2 ? -14.314 -15.117 -5.536 1.00 0.00 25 SER A CA 8
ATOM 9504 C C . SER A 1 2 ? -13.545 -14.087 -4.715 1.00 0.00 25 SER A C 8
ATOM 9505 O O . SER A 1 2 ? -12.980 -14.410 -3.670 1.00 0.00 25 SER A O 8
ATOM 9513 N N . HIS A 1 3 ? -13.531 -12.847 -5.200 1.00 0.00 26 HIS A N 8
ATOM 9514 C CA . HIS A 1 3 ? -12.833 -11.756 -4.522 1.00 0.00 26 HIS A CA 8
ATOM 9515 C C . HIS A 1 3 ? -11.334 -12.028 -4.442 1.00 0.00 26 HIS A C 8
ATOM 9516 O O . HIS A 1 3 ? -10.885 -12.880 -3.675 1.00 0.00 26 HIS A O 8
ATOM 9531 N N . MET A 1 4 ? -10.564 -11.293 -5.238 1.00 0.00 27 MET A N 8
ATOM 9532 C CA . MET A 1 4 ? -9.114 -11.446 -5.262 1.00 0.00 27 MET A CA 8
ATOM 9533 C C . MET A 1 4 ? -8.425 -10.086 -5.223 1.00 0.00 27 MET A C 8
ATOM 9534 O O . MET A 1 4 ? -7.221 -9.982 -5.457 1.00 0.00 27 MET A O 8
ATOM 9548 N N . ASN A 1 5 ? -9.197 -9.046 -4.921 1.00 0.00 28 ASN A N 8
ATOM 9549 C CA . ASN A 1 5 ? -8.662 -7.689 -4.852 1.00 0.00 28 ASN A CA 8
ATOM 9550 C C . ASN A 1 5 ? -8.366 -7.291 -3.409 1.00 0.00 28 ASN A C 8
ATOM 9551 O O . ASN A 1 5 ? -7.210 -7.078 -3.040 1.00 0.00 28 ASN A O 8
ATOM 9562 N N . ASN A 1 6 ? -9.415 -7.193 -2.597 1.00 0.00 29 ASN A N 8
ATOM 9563 C CA . ASN A 1 6 ? -9.264 -6.820 -1.195 1.00 0.00 29 ASN A CA 8
ATOM 9564 C C . ASN A 1 6 ? -10.032 -7.777 -0.288 1.00 0.00 29 ASN A C 8
ATOM 9565 O O . ASN A 1 6 ? -11.178 -8.128 -0.567 1.00 0.00 29 ASN A O 8
ATOM 9576 N N . GLU A 1 7 ? -9.390 -8.194 0.799 1.00 0.00 30 GLU A N 8
ATOM 9577 C CA . GLU A 1 7 ? -10.007 -9.112 1.751 1.00 0.00 30 GLU A CA 8
ATOM 9578 C C . GLU A 1 7 ? -10.422 -8.374 3.022 1.00 0.00 30 GLU A C 8
ATOM 9579 O O . GLU A 1 7 ? -11.610 -8.165 3.270 1.00 0.00 30 GLU A O 8
ATOM 9591 N N . ASP A 1 8 ? -9.434 -7.984 3.822 1.00 0.00 31 ASP A N 8
ATOM 9592 C CA . ASP A 1 8 ? -9.690 -7.262 5.063 1.00 0.00 31 ASP A CA 8
ATOM 9593 C C . ASP A 1 8 ? -8.599 -6.226 5.312 1.00 0.00 31 ASP A C 8
ATOM 9594 O O . ASP A 1 8 ? -7.550 -6.539 5.877 1.00 0.00 31 ASP A O 8
ATOM 9603 N N . PHE A 1 9 ? -8.854 -4.995 4.882 1.00 0.00 32 PHE A N 8
ATOM 9604 C CA . PHE A 1 9 ? -7.897 -3.902 5.041 1.00 0.00 32 PHE A CA 8
ATOM 9605 C C . PHE A 1 9 ? -7.401 -3.798 6.482 1.00 0.00 32 PHE A C 8
ATOM 9606 O O . PHE A 1 9 ? -6.308 -3.290 6.736 1.00 0.00 32 PHE A O 8
ATOM 9623 N N . SER A 1 10 ? -8.206 -4.286 7.421 1.00 0.00 33 SER A N 8
ATOM 9624 C CA . SER A 1 10 ? -7.848 -4.237 8.834 1.00 0.00 33 SER A CA 8
ATOM 9625 C C . SER A 1 10 ? -7.084 -5.487 9.265 1.00 0.00 33 SER A C 8
ATOM 9626 O O . SER A 1 10 ? -6.266 -5.436 10.185 1.00 0.00 33 SER A O 8
ATOM 9634 N N . GLN A 1 11 ? -7.349 -6.608 8.599 1.00 0.00 34 GLN A N 8
ATOM 9635 C CA . GLN A 1 11 ? -6.685 -7.866 8.931 1.00 0.00 34 GLN A CA 8
ATOM 9636 C C . GLN A 1 11 ? -5.692 -8.285 7.849 1.00 0.00 34 GLN A C 8
ATOM 9637 O O . GLN A 1 11 ? -5.384 -9.469 7.705 1.00 0.00 34 GLN A O 8
ATOM 9651 N N . TRP A 1 12 ? -5.185 -7.314 7.094 1.00 0.00 35 TRP A N 8
ATOM 9652 C CA . TRP A 1 12 ? -4.221 -7.602 6.035 1.00 0.00 35 TRP A CA 8
ATOM 9653 C C . TRP A 1 12 ? -2.852 -7.937 6.619 1.00 0.00 35 TRP A C 8
ATOM 9654 O O . TRP A 1 12 ? -2.428 -7.350 7.614 1.00 0.00 35 TRP A O 8
ATOM 9675 N N . SER A 1 13 ? -2.167 -8.885 5.987 1.00 0.00 36 SER A N 8
ATOM 9676 C CA . SER A 1 13 ? -0.845 -9.303 6.436 1.00 0.00 36 SER A CA 8
ATOM 9677 C C . SER A 1 13 ? 0.240 -8.671 5.572 1.00 0.00 36 SER A C 8
ATOM 9678 O O . SER A 1 13 ? -0.051 -7.883 4.672 1.00 0.00 36 SER A O 8
ATOM 9686 N N . VAL A 1 14 ? 1.491 -9.019 5.852 1.00 0.00 37 VAL A N 8
ATOM 9687 C CA . VAL A 1 14 ? 2.618 -8.484 5.099 1.00 0.00 37 VAL A CA 8
ATOM 9688 C C . VAL A 1 14 ? 2.526 -8.865 3.623 1.00 0.00 37 VAL A C 8
ATOM 9689 O O . VAL A 1 14 ? 2.538 -7.999 2.750 1.00 0.00 37 VAL A O 8
ATOM 9702 N N . ASP A 1 15 ? 2.427 -10.164 3.356 1.00 0.00 38 ASP A N 8
ATOM 9703 C CA . ASP A 1 15 ? 2.343 -10.663 1.985 1.00 0.00 38 ASP A CA 8
ATOM 9704 C C . ASP A 1 15 ? 1.162 -10.051 1.233 1.00 0.00 38 ASP A C 8
ATOM 9705 O O . ASP A 1 15 ? 1.188 -9.940 0.007 1.00 0.00 38 ASP A O 8
ATOM 9714 N N . ASP A 1 16 ? 0.128 -9.656 1.970 1.00 0.00 39 ASP A N 8
ATOM 9715 C CA . ASP A 1 16 ? -1.061 -9.063 1.362 1.00 0.00 39 ASP A CA 8
ATOM 9716 C C . ASP A 1 16 ? -0.789 -7.642 0.874 1.00 0.00 39 ASP A C 8
ATOM 9717 O O . ASP A 1 16 ? -0.927 -7.346 -0.314 1.00 0.00 39 ASP A O 8
ATOM 9726 N N . VAL A 1 17 ? -0.402 -6.768 1.798 1.00 0.00 40 VAL A N 8
ATOM 9727 C CA . VAL A 1 17 ? -0.123 -5.373 1.470 1.00 0.00 40 VAL A CA 8
ATOM 9728 C C . VAL A 1 17 ? 0.956 -5.246 0.397 1.00 0.00 40 VAL A C 8
ATOM 9729 O O . VAL A 1 17 ? 0.928 -4.320 -0.412 1.00 0.00 40 VAL A O 8
ATOM 9742 N N . ILE A 1 18 ? 1.903 -6.179 0.392 1.00 0.00 41 ILE A N 8
ATOM 9743 C CA . ILE A 1 18 ? 2.992 -6.154 -0.580 1.00 0.00 41 ILE A CA 8
ATOM 9744 C C . ILE A 1 18 ? 2.500 -6.475 -1.989 1.00 0.00 41 ILE A C 8
ATOM 9745 O O . ILE A 1 18 ? 2.610 -5.649 -2.895 1.00 0.00 41 ILE A O 8
ATOM 9761 N N . THR A 1 19 ? 1.968 -7.681 -2.166 1.00 0.00 42 THR A N 8
ATOM 9762 C CA . THR A 1 19 ? 1.468 -8.120 -3.466 1.00 0.00 42 THR A CA 8
ATOM 9763 C C . THR A 1 19 ? 0.572 -7.068 -4.111 1.00 0.00 42 THR A C 8
ATOM 9764 O O . THR A 1 19 ? 0.797 -6.666 -5.252 1.00 0.00 42 THR A O 8
ATOM 9775 N N . TRP A 1 20 ? -0.445 -6.627 -3.379 1.00 0.00 43 TRP A N 8
ATOM 9776 C CA . TRP A 1 20 ? -1.374 -5.623 -3.887 1.00 0.00 43 TRP A CA 8
ATOM 9777 C C . TRP A 1 20 ? -0.641 -4.338 -4.262 1.00 0.00 43 TRP A C 8
ATOM 9778 O O . TRP A 1 20 ? -0.873 -3.770 -5.330 1.00 0.00 43 TRP A O 8
ATOM 9799 N N . CYS A 1 21 ? 0.239 -3.887 -3.375 1.00 0.00 44 CYS A N 8
ATOM 9800 C CA . CYS A 1 21 ? 1.006 -2.665 -3.599 1.00 0.00 44 CYS A CA 8
ATOM 9801 C C . CYS A 1 21 ? 1.732 -2.699 -4.941 1.00 0.00 44 CYS A C 8
ATOM 9802 O O . CYS A 1 21 ? 1.416 -1.929 -5.845 1.00 0.00 44 CYS A O 8
ATOM 9810 N N . ILE A 1 22 ? 2.699 -3.601 -5.058 1.00 0.00 45 ILE A N 8
ATOM 9811 C CA . ILE A 1 22 ? 3.491 -3.742 -6.277 1.00 0.00 45 ILE A CA 8
ATOM 9812 C C . ILE A 1 22 ? 2.615 -3.901 -7.520 1.00 0.00 45 ILE A C 8
ATOM 9813 O O . ILE A 1 22 ? 2.775 -3.174 -8.500 1.00 0.00 45 ILE A O 8
ATOM 9829 N N . SER A 1 23 ? 1.692 -4.855 -7.469 1.00 0.00 46 SER A N 8
ATOM 9830 C CA . SER A 1 23 ? 0.802 -5.133 -8.596 1.00 0.00 46 SER A CA 8
ATOM 9831 C C . SER A 1 23 ? -0.025 -3.913 -9.002 1.00 0.00 46 SER A C 8
ATOM 9832 O O . SER A 1 23 ? -0.655 -3.916 -10.060 1.00 0.00 46 SER A O 8
ATOM 9840 N N . THR A 1 24 ? -0.033 -2.876 -8.168 1.00 0.00 47 THR A N 8
ATOM 9841 C CA . THR A 1 24 ? -0.811 -1.677 -8.473 1.00 0.00 47 THR A CA 8
ATOM 9842 C C . THR A 1 24 ? 0.011 -0.398 -8.338 1.00 0.00 47 THR A C 8
ATOM 9843 O O . THR A 1 24 ? -0.519 0.699 -8.519 1.00 0.00 47 THR A O 8
ATOM 9854 N N . LEU A 1 25 ? 1.298 -0.524 -8.023 1.00 0.00 48 LEU A N 8
ATOM 9855 C CA . LEU A 1 25 ? 2.137 0.659 -7.863 1.00 0.00 48 LEU A CA 8
ATOM 9856 C C . LEU A 1 25 ? 2.885 1.004 -9.149 1.00 0.00 48 LEU A C 8
ATOM 9857 O O . LEU A 1 25 ? 2.569 1.997 -9.804 1.00 0.00 48 LEU A O 8
ATOM 9873 N N . GLU A 1 26 ? 3.872 0.190 -9.511 1.00 0.00 49 GLU A N 8
ATOM 9874 C CA . GLU A 1 26 ? 4.643 0.441 -10.725 1.00 0.00 49 GLU A CA 8
ATOM 9875 C C . GLU A 1 26 ? 5.043 -0.845 -11.444 1.00 0.00 49 GLU A C 8
ATOM 9876 O O . GLU A 1 26 ? 4.585 -1.116 -12.554 1.00 0.00 49 GLU A O 8
ATOM 9888 N N . VAL A 1 27 ? 5.901 -1.635 -10.801 1.00 0.00 50 VAL A N 8
ATOM 9889 C CA . VAL A 1 27 ? 6.396 -2.872 -11.399 1.00 0.00 50 VAL A CA 8
ATOM 9890 C C . VAL A 1 27 ? 5.669 -4.104 -10.869 1.00 0.00 50 VAL A C 8
ATOM 9891 O O . VAL A 1 27 ? 4.649 -3.998 -10.190 1.00 0.00 50 VAL A O 8
ATOM 9904 N N . GLU A 1 28 ? 6.209 -5.273 -11.206 1.00 0.00 51 GLU A N 8
ATOM 9905 C CA . GLU A 1 28 ? 5.644 -6.546 -10.773 1.00 0.00 51 GLU A CA 8
ATOM 9906 C C . GLU A 1 28 ? 6.428 -7.093 -9.585 1.00 0.00 51 GLU A C 8
ATOM 9907 O O . GLU A 1 28 ? 7.323 -6.425 -9.068 1.00 0.00 51 GLU A O 8
ATOM 9919 N N . GLU A 1 29 ? 6.100 -8.311 -9.159 1.00 0.00 52 GLU A N 8
ATOM 9920 C CA . GLU A 1 29 ? 6.790 -8.920 -8.028 1.00 0.00 52 GLU A CA 8
ATOM 9921 C C . GLU A 1 29 ? 8.157 -9.456 -8.446 1.00 0.00 52 GLU A C 8
ATOM 9922 O O . GLU A 1 29 ? 8.351 -10.664 -8.586 1.00 0.00 52 GLU A O 8
ATOM 9934 N N . THR A 1 30 ? 9.099 -8.541 -8.649 1.00 0.00 53 THR A N 8
ATOM 9935 C CA . THR A 1 30 ? 10.459 -8.897 -9.038 1.00 0.00 53 THR A CA 8
ATOM 9936 C C . THR A 1 30 ? 11.461 -7.982 -8.347 1.00 0.00 53 THR A C 8
ATOM 9937 O O . THR A 1 30 ? 12.429 -8.439 -7.739 1.00 0.00 53 THR A O 8
ATOM 9948 N N . ASP A 1 31 ? 11.212 -6.682 -8.456 1.00 0.00 54 ASP A N 8
ATOM 9949 C CA . ASP A 1 31 ? 12.068 -5.671 -7.847 1.00 0.00 54 ASP A CA 8
ATOM 9950 C C . ASP A 1 31 ? 12.136 -5.864 -6.329 1.00 0.00 54 ASP A C 8
ATOM 9951 O O . ASP A 1 31 ? 11.162 -6.299 -5.715 1.00 0.00 54 ASP A O 8
ATOM 9960 N N . PRO A 1 32 ? 13.292 -5.552 -5.702 1.00 0.00 55 PRO A N 8
ATOM 9961 C CA . PRO A 1 32 ? 13.475 -5.696 -4.248 1.00 0.00 55 PRO A CA 8
ATOM 9962 C C . PRO A 1 32 ? 12.445 -4.917 -3.428 1.00 0.00 55 PRO A C 8
ATOM 9963 O O . PRO A 1 32 ? 12.479 -4.944 -2.197 1.00 0.00 55 PRO A O 8
ATOM 9974 N N . LEU A 1 33 ? 11.541 -4.218 -4.111 1.00 0.00 56 LEU A N 8
ATOM 9975 C CA . LEU A 1 33 ? 10.503 -3.436 -3.443 1.00 0.00 56 LEU A CA 8
ATOM 9976 C C . LEU A 1 33 ? 9.799 -4.268 -2.372 1.00 0.00 56 LEU A C 8
ATOM 9977 O O . LEU A 1 33 ? 9.454 -3.761 -1.303 1.00 0.00 56 LEU A O 8
ATOM 9993 N N . CYS A 1 34 ? 9.597 -5.551 -2.664 1.00 0.00 57 CYS A N 8
ATOM 9994 C CA . CYS A 1 34 ? 8.936 -6.458 -1.730 1.00 0.00 57 CYS A CA 8
ATOM 9995 C C . CYS A 1 34 ? 9.872 -6.847 -0.590 1.00 0.00 57 CYS A C 8
ATOM 9996 O O . CYS A 1 34 ? 9.435 -7.059 0.540 1.00 0.00 57 CYS A O 8
ATOM 10004 N N . GLN A 1 35 ? 11.163 -6.942 -0.897 1.00 0.00 58 GLN A N 8
ATOM 10005 C CA . GLN A 1 35 ? 12.163 -7.307 0.100 1.00 0.00 58 GLN A CA 8
ATOM 10006 C C . GLN A 1 35 ? 12.183 -6.299 1.244 1.00 0.00 58 GLN A C 8
ATOM 10007 O O . GLN A 1 35 ? 12.412 -6.658 2.399 1.00 0.00 58 GLN A O 8
ATOM 10021 N N . ARG A 1 36 ? 11.939 -5.035 0.911 1.00 0.00 59 ARG A N 8
ATOM 10022 C CA . ARG A 1 36 ? 11.932 -3.970 1.906 1.00 0.00 59 ARG A CA 8
ATOM 10023 C C . ARG A 1 36 ? 10.633 -3.970 2.705 1.00 0.00 59 ARG A C 8
ATOM 10024 O O . ARG A 1 36 ? 10.652 -4.032 3.935 1.00 0.00 59 ARG A O 8
ATOM 10045 N N . LEU A 1 37 ? 9.506 -3.895 1.999 1.00 0.00 60 LEU A N 8
ATOM 10046 C CA . LEU A 1 37 ? 8.194 -3.886 2.643 1.00 0.00 60 LEU A CA 8
ATOM 10047 C C . LEU A 1 37 ? 8.048 -5.060 3.608 1.00 0.00 60 LEU A C 8
ATOM 10048 O O . LEU A 1 37 ? 7.385 -4.950 4.639 1.00 0.00 60 LEU A O 8
ATOM 10064 N N . ARG A 1 38 ? 8.672 -6.183 3.264 1.00 0.00 61 ARG A N 8
ATOM 10065 C CA . ARG A 1 38 ? 8.613 -7.379 4.097 1.00 0.00 61 ARG A CA 8
ATOM 10066 C C . ARG A 1 38 ? 9.535 -7.251 5.304 1.00 0.00 61 ARG A C 8
ATOM 10067 O O . ARG A 1 38 ? 9.176 -7.646 6.414 1.00 0.00 61 ARG A O 8
ATOM 10088 N N . GLU A 1 39 ? 10.726 -6.702 5.081 1.00 0.00 62 GLU A N 8
ATOM 10089 C CA . GLU A 1 39 ? 11.693 -6.520 6.157 1.00 0.00 62 GLU A CA 8
ATOM 10090 C C . GLU A 1 39 ? 11.109 -5.636 7.250 1.00 0.00 62 GLU A C 8
ATOM 10091 O O . GLU A 1 39 ? 11.492 -5.734 8.417 1.00 0.00 62 GLU A O 8
ATOM 10103 N N . ASN A 1 40 ? 10.177 -4.773 6.860 1.00 0.00 63 ASN A N 8
ATOM 10104 C CA . ASN A 1 40 ? 9.522 -3.876 7.800 1.00 0.00 63 ASN A CA 8
ATOM 10105 C C . ASN A 1 40 ? 8.061 -4.273 7.979 1.00 0.00 63 ASN A C 8
ATOM 10106 O O . ASN A 1 40 ? 7.190 -3.815 7.241 1.00 0.00 63 ASN A O 8
ATOM 10117 N N . ASP A 1 41 ? 7.809 -5.148 8.947 1.00 0.00 64 ASP A N 8
ATOM 10118 C CA . ASP A 1 41 ? 6.455 -5.611 9.231 1.00 0.00 64 ASP A CA 8
ATOM 10119 C C . ASP A 1 41 ? 5.506 -4.434 9.439 1.00 0.00 64 ASP A C 8
ATOM 10120 O O . ASP A 1 41 ? 5.592 -3.724 10.441 1.00 0.00 64 ASP A O 8
ATOM 10129 N N . ILE A 1 42 ? 4.604 -4.234 8.482 1.00 0.00 65 ILE A N 8
ATOM 10130 C CA . ILE A 1 42 ? 3.635 -3.147 8.553 1.00 0.00 65 ILE A CA 8
ATOM 10131 C C . ILE A 1 42 ? 2.231 -3.645 8.220 1.00 0.00 65 ILE A C 8
ATOM 10132 O O . ILE A 1 42 ? 2.047 -4.452 7.308 1.00 0.00 65 ILE A O 8
ATOM 10148 N N . VAL A 1 43 ? 1.244 -3.158 8.966 1.00 0.00 66 VAL A N 8
ATOM 10149 C CA . VAL A 1 43 ? -0.144 -3.551 8.753 1.00 0.00 66 VAL A CA 8
ATOM 10150 C C . VAL A 1 43 ? -0.926 -2.419 8.090 1.00 0.00 66 VAL A C 8
ATOM 10151 O O . VAL A 1 43 ? -0.452 -1.285 8.021 1.00 0.00 66 VAL A O 8
ATOM 10164 N N . GLY A 1 44 ? -2.117 -2.735 7.591 1.00 0.00 67 GLY A N 8
ATOM 10165 C CA . GLY A 1 44 ? -2.942 -1.734 6.938 1.00 0.00 67 GLY A CA 8
ATOM 10166 C C . GLY A 1 44 ? -3.283 -0.568 7.848 1.00 0.00 67 GLY A C 8
ATOM 10167 O O . GLY A 1 44 ? -3.567 0.531 7.376 1.00 0.00 67 GLY A O 8
ATOM 10171 N N . ASP A 1 45 ? -3.253 -0.810 9.155 1.00 0.00 68 ASP A N 8
ATOM 10172 C CA . ASP A 1 45 ? -3.566 0.225 10.137 1.00 0.00 68 ASP A CA 8
ATOM 10173 C C . ASP A 1 45 ? -2.399 1.195 10.305 1.00 0.00 68 ASP A C 8
ATOM 10174 O O . ASP A 1 45 ? -2.516 2.210 10.993 1.00 0.00 68 ASP A O 8
ATOM 10183 N N . LEU A 1 46 ? -1.277 0.878 9.669 1.00 0.00 69 LEU A N 8
ATOM 10184 C CA . LEU A 1 46 ? -0.083 1.713 9.753 1.00 0.00 69 LEU A CA 8
ATOM 10185 C C . LEU A 1 46 ? 0.124 2.526 8.478 1.00 0.00 69 LEU A C 8
ATOM 10186 O O . LEU A 1 46 ? 0.899 3.482 8.463 1.00 0.00 69 LEU A O 8
ATOM 10202 N N . LEU A 1 47 ? -0.571 2.144 7.411 1.00 0.00 70 LEU A N 8
ATOM 10203 C CA . LEU A 1 47 ? -0.448 2.839 6.132 1.00 0.00 70 LEU A CA 8
ATOM 10204 C C . LEU A 1 47 ? -0.932 4.291 6.224 1.00 0.00 70 LEU A C 8
ATOM 10205 O O . LEU A 1 47 ? -0.219 5.206 5.808 1.00 0.00 70 LEU A O 8
ATOM 10221 N N . PRO A 1 48 ? -2.145 4.536 6.766 1.00 0.00 71 PRO A N 8
ATOM 10222 C CA . PRO A 1 48 ? -2.686 5.889 6.891 1.00 0.00 71 PRO A CA 8
ATOM 10223 C C . PRO A 1 48 ? -2.203 6.602 8.152 1.00 0.00 71 PRO A C 8
ATOM 10224 O O . PRO A 1 48 ? -2.519 7.771 8.374 1.00 0.00 71 PRO A O 8
ATOM 10235 N N . GLU A 1 49 ? -1.436 5.891 8.975 1.00 0.00 72 GLU A N 8
ATOM 10236 C CA . GLU A 1 49 ? -0.916 6.455 10.216 1.00 0.00 72 GLU A CA 8
ATOM 10237 C C . GLU A 1 49 ? 0.488 7.018 10.018 1.00 0.00 72 GLU A C 8
ATOM 10238 O O . GLU A 1 49 ? 0.864 8.010 10.644 1.00 0.00 72 GLU A O 8
ATOM 10250 N N . LEU A 1 50 ? 1.261 6.383 9.142 1.00 0.00 73 LEU A N 8
ATOM 10251 C CA . LEU A 1 50 ? 2.624 6.821 8.864 1.00 0.00 73 LEU A CA 8
ATOM 10252 C C . LEU A 1 50 ? 2.646 7.887 7.772 1.00 0.00 73 LEU A C 8
ATOM 10253 O O . LEU A 1 50 ? 1.627 8.159 7.136 1.00 0.00 73 LEU A O 8
ATOM 10269 N N . CYS A 1 51 ? 3.814 8.488 7.561 1.00 0.00 74 CYS A N 8
ATOM 10270 C CA . CYS A 1 51 ? 3.970 9.529 6.550 1.00 0.00 74 CYS A CA 8
ATOM 10271 C C . CYS A 1 51 ? 5.001 9.126 5.499 1.00 0.00 74 CYS A C 8
ATOM 10272 O O . CYS A 1 51 ? 5.375 7.957 5.398 1.00 0.00 74 CYS A O 8
ATOM 10280 N N . LEU A 1 52 ? 5.455 10.103 4.716 1.00 0.00 75 LEU A N 8
ATOM 10281 C CA . LEU A 1 52 ? 6.442 9.853 3.669 1.00 0.00 75 LEU A CA 8
ATOM 10282 C C . LEU A 1 52 ? 7.779 9.426 4.268 1.00 0.00 75 LEU A C 8
ATOM 10283 O O . LEU A 1 52 ? 8.681 8.995 3.551 1.00 0.00 75 LEU A O 8
ATOM 10299 N N . GLN A 1 53 ? 7.901 9.554 5.585 1.00 0.00 76 GLN A N 8
ATOM 10300 C CA . GLN A 1 53 ? 9.126 9.178 6.279 1.00 0.00 76 GLN A CA 8
ATOM 10301 C C . GLN A 1 53 ? 9.391 7.683 6.135 1.00 0.00 76 GLN A C 8
ATOM 10302 O O . GLN A 1 53 ? 10.447 7.272 5.650 1.00 0.00 76 GLN A O 8
ATOM 10316 N N . ASP A 1 54 ? 8.424 6.873 6.554 1.00 0.00 77 ASP A N 8
ATOM 10317 C CA . ASP A 1 54 ? 8.551 5.422 6.471 1.00 0.00 77 ASP A CA 8
ATOM 10318 C C . ASP A 1 54 ? 8.461 4.948 5.023 1.00 0.00 77 ASP A C 8
ATOM 10319 O O . ASP A 1 54 ? 8.993 3.894 4.672 1.00 0.00 77 ASP A O 8
ATOM 10328 N N . CYS A 1 55 ? 7.785 5.731 4.188 1.00 0.00 78 CYS A N 8
ATOM 10329 C CA . CYS A 1 55 ? 7.627 5.390 2.779 1.00 0.00 78 CYS A CA 8
ATOM 10330 C C . CYS A 1 55 ? 8.968 5.442 2.054 1.00 0.00 78 CYS A C 8
ATOM 10331 O O . CYS A 1 55 ? 9.350 4.493 1.369 1.00 0.00 78 CYS A O 8
ATOM 10339 N N . GLN A 1 56 ? 9.677 6.556 2.207 1.00 0.00 79 GLN A N 8
ATOM 10340 C CA . GLN A 1 56 ? 10.977 6.720 1.568 1.00 0.00 79 GLN A CA 8
ATOM 10341 C C . GLN A 1 56 ? 11.972 5.708 2.123 1.00 0.00 79 GLN A C 8
ATOM 10342 O O . GLN A 1 56 ? 12.812 5.181 1.393 1.00 0.00 79 GLN A O 8
ATOM 10356 N N . ASP A 1 57 ? 11.871 5.444 3.423 1.00 0.00 80 ASP A N 8
ATOM 10357 C CA . ASP A 1 57 ? 12.748 4.482 4.082 1.00 0.00 80 ASP A CA 8
ATOM 10358 C C . ASP A 1 57 ? 12.503 3.087 3.525 1.00 0.00 80 ASP A C 8
ATOM 10359 O O . ASP A 1 57 ? 13.415 2.264 3.441 1.00 0.00 80 ASP A O 8
ATOM 10368 N N . LEU A 1 58 ? 11.256 2.838 3.144 1.00 0.00 81 LEU A N 8
ATOM 10369 C CA . LEU A 1 58 ? 10.858 1.555 2.583 1.00 0.00 81 LEU A CA 8
ATOM 10370 C C . LEU A 1 58 ? 11.385 1.404 1.160 1.00 0.00 81 LEU A C 8
ATOM 10371 O O . LEU A 1 58 ? 11.370 0.311 0.592 1.00 0.00 81 LEU A O 8
ATOM 10387 N N . CYS A 1 59 ? 11.849 2.511 0.591 1.00 0.00 82 CYS A N 8
ATOM 10388 C CA . CYS A 1 59 ? 12.392 2.512 -0.761 1.00 0.00 82 CYS A CA 8
ATOM 10389 C C . CYS A 1 59 ? 13.914 2.618 -0.726 1.00 0.00 82 CYS A C 8
ATOM 10390 O O . CYS A 1 59 ? 14.488 3.103 0.249 1.00 0.00 82 CYS A O 8
ATOM 10398 N N . ASP A 1 60 ? 14.562 2.161 -1.793 1.00 0.00 83 ASP A N 8
ATOM 10399 C CA . ASP A 1 60 ? 16.018 2.205 -1.879 1.00 0.00 83 ASP A CA 8
ATOM 10400 C C . ASP A 1 60 ? 16.523 3.645 -1.846 1.00 0.00 83 ASP A C 8
ATOM 10401 O O . ASP A 1 60 ? 17.664 3.903 -1.463 1.00 0.00 83 ASP A O 8
ATOM 10410 N N . GLY A 1 61 ? 15.666 4.578 -2.251 1.00 0.00 84 GLY A N 8
ATOM 10411 C CA . GLY A 1 61 ? 16.045 5.980 -2.257 1.00 0.00 84 GLY A CA 8
ATOM 10412 C C . GLY A 1 61 ? 15.263 6.791 -3.273 1.00 0.00 84 GLY A C 8
ATOM 10413 O O . GLY A 1 61 ? 15.356 8.019 -3.299 1.00 0.00 84 GLY A O 8
ATOM 10417 N N . ASP A 1 62 ? 14.492 6.104 -4.111 1.00 0.00 85 ASP A N 8
ATOM 10418 C CA . ASP A 1 62 ? 13.694 6.770 -5.135 1.00 0.00 85 ASP A CA 8
ATOM 10419 C C . ASP A 1 62 ? 12.510 7.499 -4.506 1.00 0.00 85 ASP A C 8
ATOM 10420 O O . ASP A 1 62 ? 11.583 6.872 -3.992 1.00 0.00 85 ASP A O 8
ATOM 10429 N N . LEU A 1 63 ? 12.551 8.827 -4.547 1.00 0.00 86 LEU A N 8
ATOM 10430 C CA . LEU A 1 63 ? 11.486 9.645 -3.978 1.00 0.00 86 LEU A CA 8
ATOM 10431 C C . LEU A 1 63 ? 10.172 9.433 -4.726 1.00 0.00 86 LEU A C 8
ATOM 10432 O O . LEU A 1 63 ? 9.123 9.239 -4.112 1.00 0.00 86 LEU A O 8
ATOM 10448 N N . ASN A 1 64 ? 10.240 9.472 -6.053 1.00 0.00 87 ASN A N 8
ATOM 10449 C CA . ASN A 1 64 ? 9.057 9.286 -6.889 1.00 0.00 87 ASN A CA 8
ATOM 10450 C C . ASN A 1 64 ? 8.323 7.999 -6.526 1.00 0.00 87 ASN A C 8
ATOM 10451 O O . ASN A 1 64 ? 7.099 7.918 -6.634 1.00 0.00 87 ASN A O 8
ATOM 10462 N N . LYS A 1 65 ? 9.079 6.997 -6.094 1.00 0.00 88 LYS A N 8
ATOM 10463 C CA . LYS A 1 65 ? 8.507 5.711 -5.719 1.00 0.00 88 LYS A CA 8
ATOM 10464 C C . LYS A 1 65 ? 7.660 5.835 -4.455 1.00 0.00 88 LYS A C 8
ATOM 10465 O O . LYS A 1 65 ? 6.565 5.276 -4.374 1.00 0.00 88 LYS A O 8
ATOM 10484 N N . ALA A 1 66 ? 8.170 6.572 -3.473 1.00 0.00 89 ALA A N 8
ATOM 10485 C CA . ALA A 1 66 ? 7.456 6.763 -2.214 1.00 0.00 89 ALA A CA 8
ATOM 10486 C C . ALA A 1 66 ? 6.217 7.629 -2.406 1.00 0.00 89 ALA A C 8
ATOM 10487 O O . ALA A 1 66 ? 5.205 7.437 -1.732 1.00 0.00 89 ALA A O 8
ATOM 10494 N N . ILE A 1 67 ? 6.303 8.586 -3.326 1.00 0.00 90 ILE A N 8
ATOM 10495 C CA . ILE A 1 67 ? 5.183 9.478 -3.602 1.00 0.00 90 ILE A CA 8
ATOM 10496 C C . ILE A 1 67 ? 3.973 8.693 -4.100 1.00 0.00 90 ILE A C 8
ATOM 10497 O O . ILE A 1 67 ? 2.878 8.808 -3.548 1.00 0.00 90 ILE A O 8
ATOM 10513 N N . LYS A 1 68 ? 4.178 7.896 -5.145 1.00 0.00 91 LYS A N 8
ATOM 10514 C CA . LYS A 1 68 ? 3.103 7.086 -5.709 1.00 0.00 91 LYS A CA 8
ATOM 10515 C C . LYS A 1 68 ? 2.543 6.133 -4.662 1.00 0.00 91 LYS A C 8
ATOM 10516 O O . LYS A 1 68 ? 1.342 5.878 -4.620 1.00 0.00 91 LYS A O 8
ATOM 10535 N N . PHE A 1 69 ? 3.427 5.610 -3.818 1.00 0.00 92 PHE A N 8
ATOM 10536 C CA . PHE A 1 69 ? 3.026 4.686 -2.764 1.00 0.00 92 PHE A CA 8
ATOM 10537 C C . PHE A 1 69 ? 1.980 5.326 -1.855 1.00 0.00 92 PHE A C 8
ATOM 10538 O O . PHE A 1 69 ? 0.851 4.842 -1.749 1.00 0.00 92 PHE A O 8
ATOM 10555 N N . LYS A 1 70 ? 2.362 6.424 -1.208 1.00 0.00 93 LYS A N 8
ATOM 10556 C CA . LYS A 1 70 ? 1.464 7.139 -0.309 1.00 0.00 93 LYS A CA 8
ATOM 10557 C C . LYS A 1 70 ? 0.173 7.522 -1.028 1.00 0.00 93 LYS A C 8
ATOM 10558 O O . LYS A 1 70 ? -0.914 7.438 -0.458 1.00 0.00 93 LYS A O 8
ATOM 10577 N N . ILE A 1 71 ? 0.302 7.939 -2.285 1.00 0.00 94 ILE A N 8
ATOM 10578 C CA . ILE A 1 71 ? -0.853 8.331 -3.083 1.00 0.00 94 ILE A CA 8
ATOM 10579 C C . ILE A 1 71 ? -1.880 7.208 -3.160 1.00 0.00 94 ILE A C 8
ATOM 10580 O O . ILE A 1 71 ? -3.019 7.367 -2.726 1.00 0.00 94 ILE A O 8
ATOM 10596 N N . LEU A 1 72 ? -1.466 6.081 -3.734 1.00 0.00 95 LEU A N 8
ATOM 10597 C CA . LEU A 1 72 ? -2.345 4.926 -3.879 1.00 0.00 95 LEU A CA 8
ATOM 10598 C C . LEU A 1 72 ? -3.049 4.617 -2.568 1.00 0.00 95 LEU A C 8
ATOM 10599 O O . LEU A 1 72 ? -4.180 4.132 -2.559 1.00 0.00 95 LEU A O 8
ATOM 10615 N N . ILE A 1 73 ? -2.371 4.898 -1.462 1.00 0.00 96 ILE A N 8
ATOM 10616 C CA . ILE A 1 73 ? -2.938 4.650 -0.147 1.00 0.00 96 ILE A CA 8
ATOM 10617 C C . ILE A 1 73 ? -4.013 5.676 0.196 1.00 0.00 96 ILE A C 8
ATOM 10618 O O . ILE A 1 73 ? -5.020 5.347 0.825 1.00 0.00 96 ILE A O 8
ATOM 10634 N N . ASN A 1 74 ? -3.793 6.918 -0.221 1.00 0.00 97 ASN A N 8
ATOM 10635 C CA . ASN A 1 74 ? -4.743 7.994 0.043 1.00 0.00 97 ASN A CA 8
ATOM 10636 C C . ASN A 1 74 ? -6.042 7.778 -0.728 1.00 0.00 97 ASN A C 8
ATOM 10637 O O . ASN A 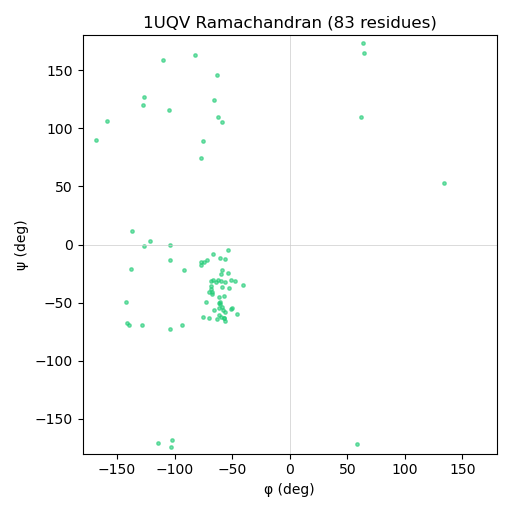1 74 ? -7.133 7.957 -0.186 1.00 0.00 97 ASN A O 8
ATOM 10648 N N . LYS A 1 75 ? -5.917 7.393 -1.994 1.00 0.00 98 LYS A N 8
ATOM 10649 C CA . LYS A 1 75 ? -7.080 7.152 -2.842 1.00 0.00 98 LYS A CA 8
ATOM 10650 C C . LYS A 1 75 ? -7.805 5.876 -2.425 1.00 0.00 98 LYS A C 8
ATOM 10651 O O . LYS A 1 75 ? -9.030 5.793 -2.507 1.00 0.00 98 LYS A O 8
ATOM 10670 N N . MET A 1 76 ? -7.041 4.883 -1.979 1.00 0.00 99 MET A N 8
ATOM 10671 C CA . MET A 1 76 ? -7.611 3.610 -1.549 1.00 0.00 99 MET A CA 8
ATOM 10672 C C . MET A 1 76 ? -8.434 3.782 -0.275 1.00 0.00 99 MET A C 8
ATOM 10673 O O . MET A 1 76 ? -9.554 3.280 -0.177 1.00 0.00 99 MET A O 8
ATOM 10687 N N . ARG A 1 77 ? -7.869 4.492 0.698 1.00 0.00 100 ARG A N 8
ATOM 10688 C CA . ARG A 1 77 ? -8.547 4.732 1.969 1.00 0.00 100 ARG A CA 8
ATOM 10689 C C . ARG A 1 77 ? -9.866 5.471 1.756 1.00 0.00 100 ARG A C 8
ATOM 10690 O O . ARG A 1 77 ? -10.929 4.988 2.147 1.00 0.00 100 ARG A O 8
ATOM 10711 N N . ASP A 1 78 ? -9.789 6.643 1.135 1.00 0.00 101 ASP A N 8
ATOM 10712 C CA . ASP A 1 78 ? -10.975 7.451 0.872 1.00 0.00 101 ASP A CA 8
ATOM 10713 C C . ASP A 1 78 ? -11.828 6.829 -0.229 1.00 0.00 101 ASP A C 8
ATOM 10714 O O . ASP A 1 78 ? -12.959 7.254 -0.461 1.00 0.00 101 ASP A O 8
ATOM 10723 N N . SER A 1 79 ? -11.270 5.827 -0.904 1.00 0.00 102 SER A N 8
ATOM 10724 C CA . SER A 1 79 ? -11.965 5.133 -1.987 1.00 0.00 102 SER A CA 8
ATOM 10725 C C . SER A 1 79 ? -12.460 6.118 -3.044 1.00 0.00 102 SER A C 8
ATOM 10726 O O . SER A 1 79 ? -12.119 7.301 -3.014 1.00 0.00 102 SER A O 8
ATOM 10734 N N . LYS A 1 80 ? -13.257 5.619 -3.983 1.00 0.00 103 LYS A N 8
ATOM 10735 C CA . LYS A 1 80 ? -13.796 6.455 -5.051 1.00 0.00 103 LYS A CA 8
ATOM 10736 C C . LYS A 1 80 ? -15.320 6.505 -4.984 1.00 0.00 103 LYS A C 8
ATOM 10737 O O . LYS A 1 80 ? -15.996 5.508 -5.240 1.00 0.00 103 LYS A O 8
ATOM 10756 N N . LEU A 1 81 ? -15.857 7.673 -4.636 1.00 0.00 104 LEU A N 8
ATOM 10757 C CA . LEU A 1 81 ? -17.297 7.849 -4.525 1.00 0.00 104 LEU A CA 8
ATOM 10758 C C . LEU A 1 81 ? -17.651 9.324 -4.369 1.00 0.00 104 LEU A C 8
ATOM 10759 O O . LEU A 1 81 ? -18.108 9.969 -5.313 1.00 0.00 104 LEU A O 8
ATOM 10775 N N . GLU A 1 82 ? -17.432 9.848 -3.168 1.00 0.00 105 GLU A N 8
ATOM 10776 C CA . GLU A 1 82 ? -17.715 11.247 -2.874 1.00 0.00 105 GLU A CA 8
ATOM 10777 C C . GLU A 1 82 ? -16.473 11.923 -2.305 1.00 0.00 105 GLU A C 8
ATOM 10778 O O . GLU A 1 82 ? -16.175 11.798 -1.116 1.00 0.00 105 GLU A O 8
ATOM 10790 N N . TRP A 1 83 ? -15.750 12.632 -3.162 1.00 0.00 106 TRP A N 8
ATOM 10791 C CA . TRP A 1 83 ? -14.533 13.317 -2.748 1.00 0.00 106 TRP A CA 8
ATOM 10792 C C . TRP A 1 83 ? -14.777 14.814 -2.605 1.00 0.00 106 TRP A C 8
ATOM 10793 O O . TRP A 1 83 ? -13.837 15.596 -2.465 1.00 0.00 106 TRP A O 8
ATOM 10814 N N . LYS A 1 84 ? -16.047 15.202 -2.635 1.00 0.00 107 LYS A N 8
ATOM 10815 C CA . LYS A 1 84 ? -16.422 16.606 -2.513 1.00 0.00 107 LYS A CA 8
ATOM 10816 C C . LYS A 1 84 ? -17.518 16.786 -1.467 1.00 0.00 107 LYS A C 8
ATOM 10817 O O . LYS A 1 84 ? -18.705 16.652 -1.767 1.00 0.00 107 LYS A O 8
ATOM 10836 N N . ASP A 1 85 ? -17.109 17.080 -0.236 1.00 0.00 108 ASP A N 8
ATOM 10837 C CA . ASP A 1 85 ? -18.052 17.278 0.858 1.00 0.00 108 ASP A CA 8
ATOM 10838 C C . ASP A 1 85 ? -17.748 18.569 1.615 1.00 0.00 108 ASP A C 8
ATOM 10839 O O . ASP A 1 85 ? -18.376 19.601 1.296 1.00 0.00 108 ASP A O 8
ATOM 10849 N N . GLY A 1 1 ? -17.760 -17.500 -9.371 1.00 0.00 24 GLY A N 9
ATOM 10850 C CA . GLY A 1 1 ? -17.709 -17.298 -7.897 1.00 0.00 24 GLY A CA 9
ATOM 10851 C C . GLY A 1 1 ? -16.315 -16.961 -7.404 1.00 0.00 24 GLY A C 9
ATOM 10852 O O . GLY A 1 1 ? -15.429 -16.653 -8.201 1.00 0.00 24 GLY A O 9
ATOM 10858 N N . SER A 1 2 ? -16.127 -17.020 -6.087 1.00 0.00 25 SER A N 9
ATOM 10859 C CA . SER A 1 2 ? -14.835 -16.720 -5.474 1.00 0.00 25 SER A CA 9
ATOM 10860 C C . SER A 1 2 ? -14.418 -15.277 -5.747 1.00 0.00 25 SER A C 9
ATOM 10861 O O . SER A 1 2 ? -14.040 -14.930 -6.866 1.00 0.00 25 SER A O 9
ATOM 10869 N N . HIS A 1 3 ? -14.488 -14.443 -4.716 1.00 0.00 26 HIS A N 9
ATOM 10870 C CA . HIS A 1 3 ? -14.120 -13.038 -4.842 1.00 0.00 26 HIS A CA 9
ATOM 10871 C C . HIS A 1 3 ? -13.251 -12.595 -3.668 1.00 0.00 26 HIS A C 9
ATOM 10872 O O . HIS A 1 3 ? -13.415 -13.075 -2.547 1.00 0.00 26 HIS A O 9
ATOM 10887 N N . MET A 1 4 ? -12.326 -11.680 -3.937 1.00 0.00 27 MET A N 9
ATOM 10888 C CA . MET A 1 4 ? -11.431 -11.171 -2.904 1.00 0.00 27 MET A CA 9
ATOM 10889 C C . MET A 1 4 ? -11.533 -9.654 -2.792 1.00 0.00 27 MET A C 9
ATOM 10890 O O . MET A 1 4 ? -11.224 -8.929 -3.739 1.00 0.00 27 MET A O 9
ATOM 10904 N N . ASN A 1 5 ? -11.967 -9.180 -1.627 1.00 0.00 28 ASN A N 9
ATOM 10905 C CA . ASN A 1 5 ? -12.110 -7.749 -1.387 1.00 0.00 28 ASN A CA 9
ATOM 10906 C C . ASN A 1 5 ? -12.266 -7.465 0.103 1.00 0.00 28 ASN A C 9
ATOM 10907 O O . ASN A 1 5 ? -13.133 -8.037 0.765 1.00 0.00 28 ASN A O 9
ATOM 10918 N N . ASN A 1 6 ? -11.422 -6.579 0.625 1.00 0.00 29 ASN A N 9
ATOM 10919 C CA . ASN A 1 6 ? -11.467 -6.219 2.037 1.00 0.00 29 ASN A CA 9
ATOM 10920 C C . ASN A 1 6 ? -11.055 -4.766 2.245 1.00 0.00 29 ASN A C 9
ATOM 10921 O O . ASN A 1 6 ? -10.200 -4.242 1.529 1.00 0.00 29 ASN A O 9
ATOM 10932 N N . GLU A 1 7 ? -11.671 -4.117 3.229 1.00 0.00 30 GLU A N 9
ATOM 10933 C CA . GLU A 1 7 ? -11.370 -2.724 3.536 1.00 0.00 30 GLU A CA 9
ATOM 10934 C C . GLU A 1 7 ? -10.781 -2.595 4.937 1.00 0.00 30 GLU A C 9
ATOM 10935 O O . GLU A 1 7 ? -10.076 -1.632 5.239 1.00 0.00 30 GLU A O 9
ATOM 10947 N N . ASP A 1 8 ? -11.074 -3.573 5.788 1.00 0.00 31 ASP A N 9
ATOM 10948 C CA . ASP A 1 8 ? -10.572 -3.573 7.156 1.00 0.00 31 ASP A CA 9
ATOM 10949 C C . ASP A 1 8 ? -9.078 -3.880 7.185 1.00 0.00 31 ASP A C 9
ATOM 10950 O O . ASP A 1 8 ? -8.657 -4.993 6.872 1.00 0.00 31 ASP A O 9
ATOM 10959 N N . PHE A 1 9 ? -8.284 -2.884 7.565 1.00 0.00 32 PHE A N 9
ATOM 10960 C CA . PHE A 1 9 ? -6.834 -3.037 7.632 1.00 0.00 32 PHE A CA 9
ATOM 10961 C C . PHE A 1 9 ? -6.432 -4.069 8.682 1.00 0.00 32 PHE A C 9
ATOM 10962 O O . PHE A 1 9 ? -5.265 -4.452 8.772 1.00 0.00 32 PHE A O 9
ATOM 10979 N N . SER A 1 10 ? -7.401 -4.513 9.475 1.00 0.00 33 SER A N 9
ATOM 10980 C CA . SER A 1 10 ? -7.144 -5.500 10.518 1.00 0.00 33 SER A CA 9
ATOM 10981 C C . SER A 1 10 ? -6.773 -6.852 9.914 1.00 0.00 33 SER A C 9
ATOM 10982 O O . SER A 1 10 ? -6.175 -7.695 10.581 1.00 0.00 33 SER A O 9
ATOM 10990 N N . GLN A 1 11 ? -7.133 -7.050 8.650 1.00 0.00 34 GLN A N 9
ATOM 10991 C CA . GLN A 1 11 ? -6.838 -8.300 7.958 1.00 0.00 34 GLN A CA 9
ATOM 10992 C C . GLN A 1 11 ? -5.637 -8.143 7.030 1.00 0.00 34 GLN A C 9
ATOM 10993 O O . GLN A 1 11 ? -4.958 -9.117 6.709 1.00 0.00 34 GLN A O 9
ATOM 11007 N N . TRP A 1 12 ? -5.381 -6.909 6.603 1.00 0.00 35 TRP A N 9
ATOM 11008 C CA . TRP A 1 12 ? -4.262 -6.626 5.712 1.00 0.00 35 TRP A CA 9
ATOM 11009 C C . TRP A 1 12 ? -2.932 -6.956 6.378 1.00 0.00 35 TRP A C 9
ATOM 11010 O O . TRP A 1 12 ? -2.504 -6.271 7.307 1.00 0.00 35 TRP A O 9
ATOM 11031 N N . SER A 1 13 ? -2.284 -8.011 5.897 1.00 0.00 36 SER A N 9
ATOM 11032 C CA . SER A 1 13 ? -0.997 -8.430 6.436 1.00 0.00 36 SER A CA 9
ATOM 11033 C C . SER A 1 13 ? 0.131 -8.036 5.490 1.00 0.00 36 SER A C 9
ATOM 11034 O O . SER A 1 13 ? -0.103 -7.398 4.464 1.00 0.00 36 SER A O 9
ATOM 11042 N N . VAL A 1 14 ? 1.354 -8.422 5.839 1.00 0.00 37 VAL A N 9
ATOM 11043 C CA . VAL A 1 14 ? 2.519 -8.106 5.021 1.00 0.00 37 VAL A CA 9
ATOM 11044 C C . VAL A 1 14 ? 2.358 -8.628 3.594 1.00 0.00 37 VAL A C 9
ATOM 11045 O O . VAL A 1 14 ? 2.607 -7.906 2.630 1.00 0.00 37 VAL A O 9
ATOM 11058 N N . ASP A 1 15 ? 1.937 -9.882 3.469 1.00 0.00 38 ASP A N 9
ATOM 11059 C CA . ASP A 1 15 ? 1.752 -10.505 2.160 1.00 0.00 38 ASP A CA 9
ATOM 11060 C C . ASP A 1 15 ? 0.751 -9.732 1.302 1.00 0.00 38 ASP A C 9
ATOM 11061 O O . ASP A 1 15 ? 0.999 -9.476 0.124 1.00 0.00 38 ASP A O 9
ATOM 11070 N N . ASP A 1 16 ? -0.378 -9.365 1.899 1.00 0.00 39 ASP A N 9
ATOM 11071 C CA . ASP A 1 16 ? -1.421 -8.633 1.184 1.00 0.00 39 ASP A CA 9
ATOM 11072 C C . ASP A 1 16 ? -0.928 -7.271 0.699 1.00 0.00 39 ASP A C 9
ATOM 11073 O O . ASP A 1 16 ? -1.039 -6.946 -0.483 1.00 0.00 39 ASP A O 9
ATOM 11082 N N . VAL A 1 17 ? -0.383 -6.480 1.619 1.00 0.00 40 VAL A N 9
ATOM 11083 C CA . VAL A 1 17 ? 0.111 -5.144 1.295 1.00 0.00 40 VAL A CA 9
ATOM 11084 C C . VAL A 1 17 ? 1.154 -5.171 0.179 1.00 0.00 40 VAL A C 9
ATOM 11085 O O . VAL A 1 17 ? 1.093 -4.369 -0.752 1.00 0.00 40 VAL A O 9
ATOM 11098 N N . ILE A 1 18 ? 2.108 -6.089 0.278 1.00 0.00 41 ILE A N 9
ATOM 11099 C CA . ILE A 1 18 ? 3.170 -6.202 -0.721 1.00 0.00 41 ILE A CA 9
ATOM 11100 C C . ILE A 1 18 ? 2.610 -6.423 -2.124 1.00 0.00 41 ILE A C 9
ATOM 11101 O O . ILE A 1 18 ? 2.842 -5.618 -3.026 1.00 0.00 41 ILE A O 9
ATOM 11117 N N . THR A 1 19 ? 1.880 -7.519 -2.301 1.00 0.00 42 THR A N 9
ATOM 11118 C CA . THR A 1 19 ? 1.304 -7.858 -3.600 1.00 0.00 42 THR A CA 9
ATOM 11119 C C . THR A 1 19 ? 0.524 -6.696 -4.207 1.00 0.00 42 THR A C 9
ATOM 11120 O O . THR A 1 19 ? 0.891 -6.184 -5.262 1.00 0.00 42 THR A O 9
ATOM 11131 N N . TRP A 1 20 ? -0.553 -6.290 -3.542 1.00 0.00 43 TRP A N 9
ATOM 11132 C CA . TRP A 1 20 ? -1.390 -5.194 -4.031 1.00 0.00 43 TRP A CA 9
ATOM 11133 C C . TRP A 1 20 ? -0.553 -3.978 -4.420 1.00 0.00 43 TRP A C 9
ATOM 11134 O O . TRP A 1 20 ? -0.682 -3.453 -5.526 1.00 0.00 43 TRP A O 9
ATOM 11155 N N . CYS A 1 21 ? 0.300 -3.537 -3.503 1.00 0.00 44 CYS A N 9
ATOM 11156 C CA . CYS A 1 21 ? 1.158 -2.377 -3.738 1.00 0.00 44 CYS A CA 9
ATOM 11157 C C . CYS A 1 21 ? 1.909 -2.484 -5.065 1.00 0.00 44 CYS A C 9
ATOM 11158 O O . CYS A 1 21 ? 1.639 -1.741 -6.006 1.00 0.00 44 CYS A O 9
ATOM 11166 N N . ILE A 1 22 ? 2.852 -3.417 -5.124 1.00 0.00 45 ILE A N 9
ATOM 11167 C CA . ILE A 1 22 ? 3.667 -3.635 -6.317 1.00 0.00 45 ILE A CA 9
ATOM 11168 C C . ILE A 1 22 ? 2.816 -3.880 -7.563 1.00 0.00 45 ILE A C 9
ATOM 11169 O O . ILE A 1 22 ? 3.145 -3.412 -8.653 1.00 0.00 45 ILE A O 9
ATOM 11185 N N . SER A 1 23 ? 1.721 -4.606 -7.390 1.00 0.00 46 SER A N 9
ATOM 11186 C CA . SER A 1 23 ? 0.833 -4.948 -8.499 1.00 0.00 46 SER A CA 9
ATOM 11187 C C . SER A 1 23 ? 0.258 -3.716 -9.199 1.00 0.00 46 SER A C 9
ATOM 11188 O O . SER A 1 23 ? -0.309 -3.833 -10.286 1.00 0.00 46 SER A O 9
ATOM 11196 N N . THR A 1 24 ? 0.397 -2.539 -8.594 1.00 0.00 47 THR A N 9
ATOM 11197 C CA . THR A 1 24 ? -0.146 -1.326 -9.200 1.00 0.00 47 THR A CA 9
ATOM 11198 C C . THR A 1 24 ? 0.678 -0.080 -8.877 1.00 0.00 47 THR A C 9
ATOM 11199 O O . THR A 1 24 ? 0.227 1.038 -9.121 1.00 0.00 47 THR A O 9
ATOM 11210 N N . LEU A 1 25 ? 1.882 -0.259 -8.340 1.00 0.00 48 LEU A N 9
ATOM 11211 C CA . LEU A 1 25 ? 2.717 0.890 -8.008 1.00 0.00 48 LEU A CA 9
ATOM 11212 C C . LEU A 1 25 ? 3.682 1.224 -9.143 1.00 0.00 48 LEU A C 9
ATOM 11213 O O . LEU A 1 25 ? 3.529 2.247 -9.812 1.00 0.00 48 LEU A O 9
ATOM 11229 N N . GLU A 1 26 ? 4.673 0.364 -9.358 1.00 0.00 49 GLU A N 9
ATOM 11230 C CA . GLU A 1 26 ? 5.655 0.588 -10.415 1.00 0.00 49 GLU A CA 9
ATOM 11231 C C . GLU A 1 26 ? 6.069 -0.716 -11.093 1.00 0.00 49 GLU A C 9
ATOM 11232 O O . GLU A 1 26 ? 5.708 -0.979 -12.240 1.00 0.00 49 GLU A O 9
ATOM 11244 N N . VAL A 1 27 ? 6.832 -1.526 -10.364 1.00 0.00 50 VAL A N 9
ATOM 11245 C CA . VAL A 1 27 ? 7.333 -2.795 -10.880 1.00 0.00 50 VAL A CA 9
ATOM 11246 C C . VAL A 1 27 ? 6.420 -3.957 -10.507 1.00 0.00 50 VAL A C 9
ATOM 11247 O O . VAL A 1 27 ? 5.341 -3.759 -9.951 1.00 0.00 50 VAL A O 9
ATOM 11260 N N . GLU A 1 28 ? 6.859 -5.168 -10.836 1.00 0.00 51 GLU A N 9
ATOM 11261 C CA . GLU A 1 28 ? 6.109 -6.376 -10.519 1.00 0.00 51 GLU A CA 9
ATOM 11262 C C . GLU A 1 28 ? 6.793 -7.108 -9.371 1.00 0.00 51 GLU A C 9
ATOM 11263 O O . GLU A 1 28 ? 7.713 -6.567 -8.759 1.00 0.00 51 GLU A O 9
ATOM 11275 N N . GLU A 1 29 ? 6.353 -8.325 -9.071 1.00 0.00 52 GLU A N 9
ATOM 11276 C CA . GLU A 1 29 ? 6.962 -9.081 -7.983 1.00 0.00 52 GLU A CA 9
ATOM 11277 C C . GLU A 1 29 ? 8.293 -9.677 -8.429 1.00 0.00 52 GLU A C 9
ATOM 11278 O O . GLU A 1 29 ? 8.415 -10.886 -8.634 1.00 0.00 52 GLU A O 9
ATOM 11290 N N . THR A 1 30 ? 9.287 -8.806 -8.583 1.00 0.00 53 THR A N 9
ATOM 11291 C CA . THR A 1 30 ? 10.626 -9.211 -8.992 1.00 0.00 53 THR A CA 9
ATOM 11292 C C . THR A 1 30 ? 11.676 -8.349 -8.304 1.00 0.00 53 THR A C 9
ATOM 11293 O O . THR A 1 30 ? 12.605 -8.852 -7.671 1.00 0.00 53 THR A O 9
ATOM 11304 N N . ASP A 1 31 ? 11.504 -7.037 -8.443 1.00 0.00 54 ASP A N 9
ATOM 11305 C CA . ASP A 1 31 ? 12.412 -6.054 -7.863 1.00 0.00 54 ASP A CA 9
ATOM 11306 C C . ASP A 1 31 ? 12.553 -6.247 -6.355 1.00 0.00 54 ASP A C 9
ATOM 11307 O O . ASP A 1 31 ? 11.639 -6.752 -5.702 1.00 0.00 54 ASP A O 9
ATOM 11316 N N . PRO A 1 32 ? 13.705 -5.847 -5.779 1.00 0.00 55 PRO A N 9
ATOM 11317 C CA . PRO A 1 32 ? 13.946 -5.964 -4.337 1.00 0.00 55 PRO A CA 9
ATOM 11318 C C . PRO A 1 32 ? 12.929 -5.171 -3.524 1.00 0.00 55 PRO A C 9
ATOM 11319 O O . PRO A 1 32 ? 12.918 -5.233 -2.294 1.00 0.00 55 PRO A O 9
ATOM 11330 N N . LEU A 1 33 ? 12.081 -4.415 -4.222 1.00 0.00 56 LEU A N 9
ATOM 11331 C CA . LEU A 1 33 ? 11.048 -3.616 -3.574 1.00 0.00 56 LEU A CA 9
ATOM 11332 C C . LEU A 1 33 ? 10.227 -4.480 -2.626 1.00 0.00 56 LEU A C 9
ATOM 11333 O O . LEU A 1 33 ? 9.894 -4.064 -1.517 1.00 0.00 56 LEU A O 9
ATOM 11349 N N . CYS A 1 34 ? 9.905 -5.690 -3.076 1.00 0.00 57 CYS A N 9
ATOM 11350 C CA . CYS A 1 34 ? 9.131 -6.626 -2.268 1.00 0.00 57 CYS A CA 9
ATOM 11351 C C . CYS A 1 34 ? 9.929 -7.074 -1.049 1.00 0.00 57 CYS A C 9
ATOM 11352 O O . CYS A 1 34 ? 9.366 -7.341 0.012 1.00 0.00 57 CYS A O 9
ATOM 11360 N N . GLN A 1 35 ? 11.246 -7.152 -1.212 1.00 0.00 58 GLN A N 9
ATOM 11361 C CA . GLN A 1 35 ? 12.128 -7.569 -0.130 1.00 0.00 58 GLN A CA 9
ATOM 11362 C C . GLN A 1 35 ? 12.164 -6.522 0.979 1.00 0.00 58 GLN A C 9
ATOM 11363 O O . GLN A 1 35 ? 12.256 -6.856 2.159 1.00 0.00 58 GLN A O 9
ATOM 11377 N N . ARG A 1 36 ? 12.088 -5.253 0.590 1.00 0.00 59 ARG A N 9
ATOM 11378 C CA . ARG A 1 36 ? 12.117 -4.156 1.551 1.00 0.00 59 ARG A CA 9
ATOM 11379 C C . ARG A 1 36 ? 10.829 -4.105 2.366 1.00 0.00 59 ARG A C 9
ATOM 11380 O O . ARG A 1 36 ? 10.865 -4.031 3.595 1.00 0.00 59 ARG A O 9
ATOM 11401 N N . LEU A 1 37 ? 9.695 -4.143 1.675 1.00 0.00 60 LEU A N 9
ATOM 11402 C CA . LEU A 1 37 ? 8.393 -4.099 2.335 1.00 0.00 60 LEU A CA 9
ATOM 11403 C C . LEU A 1 37 ? 8.222 -5.274 3.292 1.00 0.00 60 LEU A C 9
ATOM 11404 O O . LEU A 1 37 ? 7.740 -5.109 4.412 1.00 0.00 60 LEU A O 9
ATOM 11420 N N . ARG A 1 38 ? 8.621 -6.462 2.843 1.00 0.00 61 ARG A N 9
ATOM 11421 C CA . ARG A 1 38 ? 8.504 -7.666 3.661 1.00 0.00 61 ARG A CA 9
ATOM 11422 C C . ARG A 1 38 ? 9.340 -7.560 4.933 1.00 0.00 61 ARG A C 9
ATOM 11423 O O . ARG A 1 38 ? 8.838 -7.789 6.034 1.00 0.00 61 ARG A O 9
ATOM 11444 N N . GLU A 1 39 ? 10.617 -7.218 4.778 1.00 0.00 62 GLU A N 9
ATOM 11445 C CA . GLU A 1 39 ? 11.520 -7.089 5.920 1.00 0.00 62 GLU A CA 9
ATOM 11446 C C . GLU A 1 39 ? 10.932 -6.168 6.983 1.00 0.00 62 GLU A C 9
ATOM 11447 O O . GLU A 1 39 ? 11.096 -6.405 8.180 1.00 0.00 62 GLU A O 9
ATOM 11459 N N . ASN A 1 40 ? 10.247 -5.117 6.543 1.00 0.00 63 ASN A N 9
ATOM 11460 C CA . ASN A 1 40 ? 9.632 -4.174 7.468 1.00 0.00 63 ASN A CA 9
ATOM 11461 C C . ASN A 1 40 ? 8.181 -4.555 7.730 1.00 0.00 63 ASN A C 9
ATOM 11462 O O . ASN A 1 40 ? 7.277 -4.114 7.021 1.00 0.00 63 ASN A O 9
ATOM 11473 N N . ASP A 1 41 ? 7.969 -5.392 8.740 1.00 0.00 64 ASP A N 9
ATOM 11474 C CA . ASP A 1 41 ? 6.626 -5.831 9.099 1.00 0.00 64 ASP A CA 9
ATOM 11475 C C . ASP A 1 41 ? 5.718 -4.634 9.358 1.00 0.00 64 ASP A C 9
ATOM 11476 O O . ASP A 1 41 ? 5.725 -4.061 10.448 1.00 0.00 64 ASP A O 9
ATOM 11485 N N . ILE A 1 42 ? 4.942 -4.258 8.346 1.00 0.00 65 ILE A N 9
ATOM 11486 C CA . ILE A 1 42 ? 4.030 -3.126 8.457 1.00 0.00 65 ILE A CA 9
ATOM 11487 C C . ILE A 1 42 ? 2.605 -3.532 8.098 1.00 0.00 65 ILE A C 9
ATOM 11488 O O . ILE A 1 42 ? 2.280 -3.727 6.927 1.00 0.00 65 ILE A O 9
ATOM 11504 N N . VAL A 1 43 ? 1.759 -3.657 9.116 1.00 0.00 66 VAL A N 9
ATOM 11505 C CA . VAL A 1 43 ? 0.366 -4.032 8.908 1.00 0.00 66 VAL A CA 9
ATOM 11506 C C . VAL A 1 43 ? -0.377 -2.936 8.149 1.00 0.00 66 VAL A C 9
ATOM 11507 O O . VAL A 1 43 ? 0.062 -1.786 8.117 1.00 0.00 66 VAL A O 9
ATOM 11520 N N . GLY A 1 44 ? -1.498 -3.300 7.538 1.00 0.00 67 GLY A N 9
ATOM 11521 C CA . GLY A 1 44 ? -2.280 -2.339 6.780 1.00 0.00 67 GLY A CA 9
ATOM 11522 C C . GLY A 1 44 ? -2.771 -1.180 7.627 1.00 0.00 67 GLY A C 9
ATOM 11523 O O . GLY A 1 44 ? -3.083 -0.111 7.102 1.00 0.00 67 GLY A O 9
ATOM 11527 N N . ASP A 1 45 ? -2.842 -1.391 8.936 1.00 0.00 68 ASP A N 9
ATOM 11528 C CA . ASP A 1 45 ? -3.310 -0.357 9.856 1.00 0.00 68 ASP A CA 9
ATOM 11529 C C . ASP A 1 45 ? -2.229 0.692 10.116 1.00 0.00 68 ASP A C 9
ATOM 11530 O O . ASP A 1 45 ? -2.428 1.616 10.904 1.00 0.00 68 ASP A O 9
ATOM 11539 N N . LEU A 1 46 ? -1.089 0.547 9.448 1.00 0.00 69 LEU A N 9
ATOM 11540 C CA . LEU A 1 46 ? 0.021 1.480 9.622 1.00 0.00 69 LEU A CA 9
ATOM 11541 C C . LEU A 1 46 ? 0.196 2.382 8.402 1.00 0.00 69 LEU A C 9
ATOM 11542 O O . LEU A 1 46 ? 0.563 3.549 8.535 1.00 0.00 69 LEU A O 9
ATOM 11558 N N . LEU A 1 47 ? -0.065 1.837 7.215 1.00 0.00 70 LEU A N 9
ATOM 11559 C CA . LEU A 1 47 ? 0.073 2.595 5.974 1.00 0.00 70 LEU A CA 9
ATOM 11560 C C . LEU A 1 47 ? -0.624 3.960 6.047 1.00 0.00 70 LEU A C 9
ATOM 11561 O O . LEU A 1 47 ? -0.004 4.982 5.749 1.00 0.00 70 LEU A O 9
ATOM 11577 N N . PRO A 1 48 ? -1.915 4.012 6.443 1.00 0.00 71 PRO A N 9
ATOM 11578 C CA . PRO A 1 48 ? -2.653 5.278 6.531 1.00 0.00 71 PRO A CA 9
ATOM 11579 C C . PRO A 1 48 ? -2.140 6.180 7.649 1.00 0.00 71 PRO A C 9
ATOM 11580 O O . PRO A 1 48 ? -2.483 7.360 7.714 1.00 0.00 71 PRO A O 9
ATOM 11591 N N . GLU A 1 49 ? -1.318 5.617 8.529 1.00 0.00 72 GLU A N 9
ATOM 11592 C CA . GLU A 1 49 ? -0.758 6.373 9.644 1.00 0.00 72 GLU A CA 9
ATOM 11593 C C . GLU A 1 49 ? 0.656 6.856 9.323 1.00 0.00 72 GLU A C 9
ATOM 11594 O O . GLU A 1 49 ? 1.164 7.781 9.956 1.00 0.00 72 GLU A O 9
ATOM 11606 N N . LEU A 1 50 ? 1.283 6.226 8.333 1.00 0.00 73 LEU A N 9
ATOM 11607 C CA . LEU A 1 50 ? 2.638 6.592 7.931 1.00 0.00 73 LEU A CA 9
ATOM 11608 C C . LEU A 1 50 ? 2.625 7.764 6.952 1.00 0.00 73 LEU A C 9
ATOM 11609 O O . LEU A 1 50 ? 1.666 7.951 6.203 1.00 0.00 73 LEU A O 9
ATOM 11625 N N . CYS A 1 51 ? 3.699 8.552 6.969 1.00 0.00 74 CYS A N 9
ATOM 11626 C CA . CYS A 1 51 ? 3.819 9.710 6.087 1.00 0.00 74 CYS A CA 9
ATOM 11627 C C . CYS A 1 51 ? 4.756 9.404 4.920 1.00 0.00 74 CYS A C 9
ATOM 11628 O O . CYS A 1 51 ? 5.258 8.286 4.796 1.00 0.00 74 CYS A O 9
ATOM 11636 N N . LEU A 1 52 ? 4.985 10.398 4.063 1.00 0.00 75 LEU A N 9
ATOM 11637 C CA . LEU A 1 52 ? 5.863 10.229 2.908 1.00 0.00 75 LEU A CA 9
ATOM 11638 C C . LEU A 1 52 ? 7.252 9.765 3.337 1.00 0.00 75 LEU A C 9
ATOM 11639 O O . LEU A 1 52 ? 7.865 8.926 2.675 1.00 0.00 75 LEU A O 9
ATOM 11655 N N . GLN A 1 53 ? 7.749 10.319 4.441 1.00 0.00 76 GLN A N 9
ATOM 11656 C CA . GLN A 1 53 ? 9.065 9.950 4.951 1.00 0.00 76 GLN A CA 9
ATOM 11657 C C . GLN A 1 53 ? 9.148 8.444 5.173 1.00 0.00 76 GLN A C 9
ATOM 11658 O O . GLN A 1 53 ? 10.092 7.788 4.727 1.00 0.00 76 GLN A O 9
ATOM 11672 N N . ASP A 1 54 ? 8.150 7.900 5.861 1.00 0.00 77 ASP A N 9
ATOM 11673 C CA . ASP A 1 54 ? 8.102 6.471 6.131 1.00 0.00 77 ASP A CA 9
ATOM 11674 C C . ASP A 1 54 ? 8.023 5.699 4.821 1.00 0.00 77 ASP A C 9
ATOM 11675 O O . ASP A 1 54 ? 8.703 4.689 4.642 1.00 0.00 77 ASP A O 9
ATOM 11684 N N . CYS A 1 55 ? 7.191 6.191 3.906 1.00 0.00 78 CYS A N 9
ATOM 11685 C CA . CYS A 1 55 ? 7.026 5.565 2.600 1.00 0.00 78 CYS A CA 9
ATOM 11686 C C . CYS A 1 55 ? 8.378 5.401 1.922 1.00 0.00 78 CYS A C 9
ATOM 11687 O O . CYS A 1 55 ? 8.629 4.405 1.243 1.00 0.00 78 CYS A O 9
ATOM 11695 N N . GLN A 1 56 ? 9.244 6.392 2.109 1.00 0.00 79 GLN A N 9
ATOM 11696 C CA . GLN A 1 56 ? 10.578 6.355 1.532 1.00 0.00 79 GLN A CA 9
ATOM 11697 C C . GLN A 1 56 ? 11.367 5.200 2.134 1.00 0.00 79 GLN A C 9
ATOM 11698 O O . GLN A 1 56 ? 12.084 4.488 1.429 1.00 0.00 79 GLN A O 9
ATOM 11712 N N . ASP A 1 57 ? 11.225 5.019 3.445 1.00 0.00 80 ASP A N 9
ATOM 11713 C CA . ASP A 1 57 ? 11.906 3.937 4.144 1.00 0.00 80 ASP A CA 9
ATOM 11714 C C . ASP A 1 57 ? 11.384 2.584 3.666 1.00 0.00 80 ASP A C 9
ATOM 11715 O O . ASP A 1 57 ? 12.111 1.591 3.665 1.00 0.00 80 ASP A O 9
ATOM 11724 N N . LEU A 1 58 ? 10.116 2.557 3.260 1.00 0.00 81 LEU A N 9
ATOM 11725 C CA . LEU A 1 58 ? 9.493 1.331 2.769 1.00 0.00 81 LEU A CA 9
ATOM 11726 C C . LEU A 1 58 ? 9.959 1.019 1.352 1.00 0.00 81 LEU A C 9
ATOM 11727 O O . LEU A 1 58 ? 9.902 -0.127 0.906 1.00 0.00 81 LEU A O 9
ATOM 11743 N N . CYS A 1 59 ? 10.418 2.049 0.648 1.00 0.00 82 CYS A N 9
ATOM 11744 C CA . CYS A 1 59 ? 10.897 1.891 -0.720 1.00 0.00 82 CYS A CA 9
ATOM 11745 C C . CYS A 1 59 ? 12.420 1.822 -0.757 1.00 0.00 82 CYS A C 9
ATOM 11746 O O . CYS A 1 59 ? 13.076 1.831 0.285 1.00 0.00 82 CYS A O 9
ATOM 11754 N N . ASP A 1 60 ? 12.976 1.752 -1.963 1.00 0.00 83 ASP A N 9
ATOM 11755 C CA . ASP A 1 60 ? 14.421 1.680 -2.139 1.00 0.00 83 ASP A CA 9
ATOM 11756 C C . ASP A 1 60 ? 15.114 2.863 -1.470 1.00 0.00 83 ASP A C 9
ATOM 11757 O O . ASP A 1 60 ? 16.235 2.740 -0.976 1.00 0.00 83 ASP A O 9
ATOM 11766 N N . GLY A 1 61 ? 14.439 4.008 -1.457 1.00 0.00 84 GLY A N 9
ATOM 11767 C CA . GLY A 1 61 ? 15.005 5.197 -0.846 1.00 0.00 84 GLY A CA 9
ATOM 11768 C C . GLY A 1 61 ? 14.685 6.460 -1.621 1.00 0.00 84 GLY A C 9
ATOM 11769 O O . GLY A 1 61 ? 14.896 7.568 -1.128 1.00 0.00 84 GLY A O 9
ATOM 11773 N N . ASP A 1 62 ? 14.173 6.294 -2.837 1.00 0.00 85 ASP A N 9
ATOM 11774 C CA . ASP A 1 62 ? 13.825 7.433 -3.680 1.00 0.00 85 ASP A CA 9
ATOM 11775 C C . ASP A 1 62 ? 12.552 8.108 -3.179 1.00 0.00 85 ASP A C 9
ATOM 11776 O O . ASP A 1 62 ? 11.653 7.449 -2.656 1.00 0.00 85 ASP A O 9
ATOM 11785 N N . LEU A 1 63 ? 12.482 9.426 -3.341 1.00 0.00 86 LEU A N 9
ATOM 11786 C CA . LEU A 1 63 ? 11.320 10.191 -2.897 1.00 0.00 86 LEU A CA 9
ATOM 11787 C C . LEU A 1 63 ? 10.127 9.966 -3.822 1.00 0.00 86 LEU A C 9
ATOM 11788 O O . LEU A 1 63 ? 9.035 9.631 -3.365 1.00 0.00 86 LEU A O 9
ATOM 11804 N N . ASN A 1 64 ? 10.345 10.156 -5.122 1.00 0.00 87 ASN A N 9
ATOM 11805 C CA . ASN A 1 64 ? 9.289 9.978 -6.116 1.00 0.00 87 ASN A CA 9
ATOM 11806 C C . ASN A 1 64 ? 8.571 8.646 -5.922 1.00 0.00 87 ASN A C 9
ATOM 11807 O O . ASN A 1 64 ? 7.340 8.583 -5.924 1.00 0.00 87 ASN A O 9
ATOM 11818 N N . LYS A 1 65 ? 9.352 7.586 -5.759 1.00 0.00 88 LYS A N 9
ATOM 11819 C CA . LYS A 1 65 ? 8.806 6.249 -5.560 1.00 0.00 88 LYS A CA 9
ATOM 11820 C C . LYS A 1 65 ? 7.853 6.232 -4.366 1.00 0.00 88 LYS A C 9
ATOM 11821 O O . LYS A 1 65 ? 6.776 5.634 -4.422 1.00 0.00 88 LYS A O 9
ATOM 11840 N N . ALA A 1 66 ? 8.258 6.899 -3.289 1.00 0.00 89 ALA A N 9
ATOM 11841 C CA . ALA A 1 66 ? 7.449 6.968 -2.081 1.00 0.00 89 ALA A CA 9
ATOM 11842 C C . ALA A 1 66 ? 6.147 7.720 -2.333 1.00 0.00 89 ALA A C 9
ATOM 11843 O O . ALA A 1 66 ? 5.126 7.442 -1.703 1.00 0.00 89 ALA A O 9
ATOM 11850 N N . ILE A 1 67 ? 6.189 8.677 -3.256 1.00 0.00 90 ILE A N 9
ATOM 11851 C CA . ILE A 1 67 ? 5.008 9.465 -3.591 1.00 0.00 90 ILE A CA 9
ATOM 11852 C C . ILE A 1 67 ? 3.911 8.576 -4.163 1.00 0.00 90 ILE A C 9
ATOM 11853 O O . ILE A 1 67 ? 2.784 8.570 -3.668 1.00 0.00 90 ILE A O 9
ATOM 11869 N N . LYS A 1 68 ? 4.246 7.826 -5.210 1.00 0.00 91 LYS A N 9
ATOM 11870 C CA . LYS A 1 68 ? 3.288 6.926 -5.843 1.00 0.00 91 LYS A CA 9
ATOM 11871 C C . LYS A 1 68 ? 2.731 5.932 -4.829 1.00 0.00 91 LYS A C 9
ATOM 11872 O O . LYS A 1 68 ? 1.563 5.548 -4.897 1.00 0.00 91 LYS A O 9
ATOM 11891 N N . PHE A 1 69 ? 3.578 5.520 -3.892 1.00 0.00 92 PHE A N 9
ATOM 11892 C CA . PHE A 1 69 ? 3.177 4.575 -2.855 1.00 0.00 92 PHE A CA 9
ATOM 11893 C C . PHE A 1 69 ? 2.047 5.152 -2.002 1.00 0.00 92 PHE A C 9
ATOM 11894 O O . PHE A 1 69 ? 0.945 4.597 -1.951 1.00 0.00 92 PHE A O 9
ATOM 11911 N N . LYS A 1 70 ? 2.322 6.275 -1.345 1.00 0.00 93 LYS A N 9
ATOM 11912 C CA . LYS A 1 70 ? 1.333 6.928 -0.492 1.00 0.00 93 LYS A CA 9
ATOM 11913 C C . LYS A 1 70 ? 0.065 7.257 -1.274 1.00 0.00 93 LYS A C 9
ATOM 11914 O O . LYS A 1 70 ? -1.039 7.201 -0.733 1.00 0.00 93 LYS A O 9
ATOM 11933 N N . ILE A 1 71 ? 0.233 7.605 -2.546 1.00 0.00 94 ILE A N 9
ATOM 11934 C CA . ILE A 1 71 ? -0.896 7.943 -3.403 1.00 0.00 94 ILE A CA 9
ATOM 11935 C C . ILE A 1 71 ? -1.902 6.801 -3.469 1.00 0.00 94 ILE A C 9
ATOM 11936 O O . ILE A 1 71 ? -3.051 6.948 -3.051 1.00 0.00 94 ILE A O 9
ATOM 11952 N N . LEU A 1 72 ? -1.464 5.670 -4.015 1.00 0.00 95 LEU A N 9
ATOM 11953 C CA . LEU A 1 72 ? -2.321 4.500 -4.142 1.00 0.00 95 LEU A CA 9
ATOM 11954 C C . LEU A 1 72 ? -3.027 4.204 -2.828 1.00 0.00 95 LEU A C 9
ATOM 11955 O O . LEU A 1 72 ? -4.171 3.744 -2.814 1.00 0.00 95 LEU A O 9
ATOM 11971 N N . ILE A 1 73 ? -2.341 4.478 -1.723 1.00 0.00 96 ILE A N 9
ATOM 11972 C CA . ILE A 1 73 ? -2.909 4.241 -0.406 1.00 0.00 96 ILE A CA 9
ATOM 11973 C C . ILE A 1 73 ? -4.012 5.248 -0.086 1.00 0.00 96 ILE A C 9
ATOM 11974 O O . ILE A 1 73 ? -5.006 4.907 0.553 1.00 0.00 96 ILE A O 9
ATOM 11990 N N . ASN A 1 74 ? -3.829 6.485 -0.535 1.00 0.00 97 ASN A N 9
ATOM 11991 C CA . ASN A 1 74 ? -4.808 7.542 -0.293 1.00 0.00 97 ASN A CA 9
ATOM 11992 C C . ASN A 1 74 ? -6.167 7.188 -0.890 1.00 0.00 97 ASN A C 9
ATOM 11993 O O . ASN A 1 74 ? -7.195 7.306 -0.224 1.00 0.00 97 ASN A O 9
ATOM 12004 N N . LYS A 1 75 ? -6.166 6.754 -2.147 1.00 0.00 98 LYS A N 9
ATOM 12005 C CA . LYS A 1 75 ? -7.406 6.389 -2.829 1.00 0.00 98 LYS A CA 9
ATOM 12006 C C . LYS A 1 75 ? -8.082 5.197 -2.161 1.00 0.00 98 LYS A C 9
ATOM 12007 O O . LYS A 1 75 ? -9.274 5.242 -1.859 1.00 0.00 98 LYS A O 9
ATOM 12026 N N . MET A 1 76 ? -7.320 4.133 -1.934 1.00 0.00 99 MET A N 9
ATOM 12027 C CA . MET A 1 76 ? -7.861 2.931 -1.306 1.00 0.00 99 MET A CA 9
ATOM 12028 C C . MET A 1 76 ? -8.350 3.227 0.110 1.00 0.00 99 MET A C 9
ATOM 12029 O O . MET A 1 76 ? -9.198 2.512 0.645 1.00 0.00 99 MET A O 9
ATOM 12043 N N . ARG A 1 77 ? -7.812 4.284 0.711 1.00 0.00 100 ARG A N 9
ATOM 12044 C CA . ARG A 1 77 ? -8.194 4.672 2.066 1.00 0.00 100 ARG A CA 9
ATOM 12045 C C . ARG A 1 77 ? -9.559 5.354 2.073 1.00 0.00 100 ARG A C 9
ATOM 12046 O O . ARG A 1 77 ? -10.462 4.953 2.808 1.00 0.00 100 ARG A O 9
ATOM 12067 N N . ASP A 1 78 ? -9.702 6.390 1.250 1.00 0.00 101 ASP A N 9
ATOM 12068 C CA . ASP A 1 78 ? -10.956 7.128 1.159 1.00 0.00 101 ASP A CA 9
ATOM 12069 C C . ASP A 1 78 ? -12.002 6.332 0.385 1.00 0.00 101 ASP A C 9
ATOM 12070 O O . ASP A 1 78 ? -13.183 6.681 0.382 1.00 0.00 101 ASP A O 9
ATOM 12079 N N . SER A 1 79 ? -11.554 5.266 -0.273 1.00 0.00 102 SER A N 9
ATOM 12080 C CA . SER A 1 79 ? -12.440 4.407 -1.054 1.00 0.00 102 SER A CA 9
ATOM 12081 C C . SER A 1 79 ? -13.115 5.185 -2.181 1.00 0.00 102 SER A C 9
ATOM 12082 O O . SER A 1 79 ? -12.926 6.394 -2.316 1.00 0.00 102 SER A O 9
ATOM 12090 N N . LYS A 1 80 ? -13.898 4.477 -2.990 1.00 0.00 103 LYS A N 9
ATOM 12091 C CA . LYS A 1 80 ? -14.604 5.096 -4.106 1.00 0.00 103 LYS A CA 9
ATOM 12092 C C . LYS A 1 80 ? -15.515 6.219 -3.618 1.00 0.00 103 LYS A C 9
ATOM 12093 O O . LYS A 1 80 ? -16.264 6.052 -2.655 1.00 0.00 103 LYS A O 9
ATOM 12112 N N . LEU A 1 81 ? -15.438 7.366 -4.285 1.00 0.00 104 LEU A N 9
ATOM 12113 C CA . LEU A 1 81 ? -16.255 8.517 -3.922 1.00 0.00 104 LEU A CA 9
ATOM 12114 C C . LEU A 1 81 ? -17.338 8.768 -4.968 1.00 0.00 104 LEU A C 9
ATOM 12115 O O . LEU A 1 81 ? -18.491 8.379 -4.785 1.00 0.00 104 LEU A O 9
ATOM 12131 N N . GLU A 1 82 ? -16.957 9.418 -6.064 1.00 0.00 105 GLU A N 9
ATOM 12132 C CA . GLU A 1 82 ? -17.894 9.721 -7.144 1.00 0.00 105 GLU A CA 9
ATOM 12133 C C . GLU A 1 82 ? -17.195 9.672 -8.498 1.00 0.00 105 GLU A C 9
ATOM 12134 O O . GLU A 1 82 ? -16.740 10.696 -9.009 1.00 0.00 105 GLU A O 9
ATOM 12146 N N . TRP A 1 83 ? -17.108 8.475 -9.075 1.00 0.00 106 TRP A N 9
ATOM 12147 C CA . TRP A 1 83 ? -16.460 8.298 -10.372 1.00 0.00 106 TRP A CA 9
ATOM 12148 C C . TRP A 1 83 ? -17.306 7.424 -11.292 1.00 0.00 106 TRP A C 9
ATOM 12149 O O . TRP A 1 83 ? -16.838 6.972 -12.338 1.00 0.00 106 TRP A O 9
ATOM 12170 N N . LYS A 1 84 ? -18.552 7.190 -10.896 1.00 0.00 107 LYS A N 9
ATOM 12171 C CA . LYS A 1 84 ? -19.466 6.375 -11.688 1.00 0.00 107 LYS A CA 9
ATOM 12172 C C . LYS A 1 84 ? -20.678 7.192 -12.125 1.00 0.00 107 LYS A C 9
ATOM 12173 O O . LYS A 1 84 ? -21.589 7.444 -11.336 1.00 0.00 107 LYS A O 9
ATOM 12192 N N . ASP A 1 85 ? -20.677 7.609 -13.388 1.00 0.00 108 ASP A N 9
ATOM 12193 C CA . ASP A 1 85 ? -21.772 8.403 -13.932 1.00 0.00 108 ASP A CA 9
ATOM 12194 C C . ASP A 1 85 ? -22.354 7.751 -15.185 1.00 0.00 108 ASP A C 9
ATOM 12195 O O . ASP A 1 85 ? -21.840 8.023 -16.290 1.00 0.00 108 ASP A O 9
ATOM 12205 N N . GLY A 1 1 ? -2.703 -11.362 -3.834 1.00 0.00 24 GLY A N 10
ATOM 12206 C CA . GLY A 1 1 ? -2.593 -12.734 -4.399 1.00 0.00 24 GLY A CA 10
ATOM 12207 C C . GLY A 1 1 ? -3.517 -13.721 -3.714 1.00 0.00 24 GLY A C 10
ATOM 12208 O O . GLY A 1 1 ? -4.494 -13.325 -3.078 1.00 0.00 24 GLY A O 10
ATOM 12214 N N . SER A 1 2 ? -3.203 -15.010 -3.845 1.00 0.00 25 SER A N 10
ATOM 12215 C CA . SER A 1 2 ? -4.003 -16.072 -3.238 1.00 0.00 25 SER A CA 10
ATOM 12216 C C . SER A 1 2 ? -5.433 -16.069 -3.778 1.00 0.00 25 SER A C 10
ATOM 12217 O O . SER A 1 2 ? -5.757 -16.812 -4.705 1.00 0.00 25 SER A O 10
ATOM 12225 N N . HIS A 1 3 ? -6.282 -15.230 -3.193 1.00 0.00 26 HIS A N 10
ATOM 12226 C CA . HIS A 1 3 ? -7.676 -15.135 -3.614 1.00 0.00 26 HIS A CA 10
ATOM 12227 C C . HIS A 1 3 ? -7.981 -13.755 -4.184 1.00 0.00 26 HIS A C 10
ATOM 12228 O O . HIS A 1 3 ? -8.556 -13.631 -5.265 1.00 0.00 26 HIS A O 10
ATOM 12243 N N . MET A 1 4 ? -7.588 -12.720 -3.445 1.00 0.00 27 MET A N 10
ATOM 12244 C CA . MET A 1 4 ? -7.823 -11.342 -3.862 1.00 0.00 27 MET A CA 10
ATOM 12245 C C . MET A 1 4 ? -9.315 -11.089 -4.067 1.00 0.00 27 MET A C 10
ATOM 12246 O O . MET A 1 4 ? -9.799 -11.034 -5.197 1.00 0.00 27 MET A O 10
ATOM 12260 N N . ASN A 1 5 ? -10.039 -10.947 -2.960 1.00 0.00 28 ASN A N 10
ATOM 12261 C CA . ASN A 1 5 ? -11.475 -10.701 -3.008 1.00 0.00 28 ASN A CA 10
ATOM 12262 C C . ASN A 1 5 ? -11.908 -9.806 -1.851 1.00 0.00 28 ASN A C 10
ATOM 12263 O O . ASN A 1 5 ? -12.741 -8.915 -2.021 1.00 0.00 28 ASN A O 10
ATOM 12274 N N . ASN A 1 6 ? -11.340 -10.054 -0.675 1.00 0.00 29 ASN A N 10
ATOM 12275 C CA . ASN A 1 6 ? -11.663 -9.268 0.510 1.00 0.00 29 ASN A CA 10
ATOM 12276 C C . ASN A 1 6 ? -11.303 -7.801 0.295 1.00 0.00 29 ASN A C 10
ATOM 12277 O O . ASN A 1 6 ? -10.274 -7.488 -0.305 1.00 0.00 29 ASN A O 10
ATOM 12288 N N . GLU A 1 7 ? -12.154 -6.907 0.783 1.00 0.00 30 GLU A N 10
ATOM 12289 C CA . GLU A 1 7 ? -11.924 -5.474 0.634 1.00 0.00 30 GLU A CA 10
ATOM 12290 C C . GLU A 1 7 ? -11.334 -4.875 1.905 1.00 0.00 30 GLU A C 10
ATOM 12291 O O . GLU A 1 7 ? -10.580 -3.903 1.850 1.00 0.00 30 GLU A O 10
ATOM 12303 N N . ASP A 1 8 ? -11.681 -5.458 3.049 1.00 0.00 31 ASP A N 10
ATOM 12304 C CA . ASP A 1 8 ? -11.183 -4.983 4.335 1.00 0.00 31 ASP A CA 10
ATOM 12305 C C . ASP A 1 8 ? -9.656 -4.972 4.355 1.00 0.00 31 ASP A C 10
ATOM 12306 O O . ASP A 1 8 ? -9.019 -6.023 4.279 1.00 0.00 31 ASP A O 10
ATOM 12315 N N . PHE A 1 9 ? -9.077 -3.778 4.459 1.00 0.00 32 PHE A N 10
ATOM 12316 C CA . PHE A 1 9 ? -7.625 -3.629 4.479 1.00 0.00 32 PHE A CA 10
ATOM 12317 C C . PHE A 1 9 ? -7.073 -3.702 5.900 1.00 0.00 32 PHE A C 10
ATOM 12318 O O . PHE A 1 9 ? -5.863 -3.827 6.097 1.00 0.00 32 PHE A O 10
ATOM 12335 N N . SER A 1 10 ? -7.958 -3.624 6.889 1.00 0.00 33 SER A N 10
ATOM 12336 C CA . SER A 1 10 ? -7.542 -3.676 8.287 1.00 0.00 33 SER A CA 10
ATOM 12337 C C . SER A 1 10 ? -7.031 -5.067 8.657 1.00 0.00 33 SER A C 10
ATOM 12338 O O . SER A 1 10 ? -6.371 -5.241 9.681 1.00 0.00 33 SER A O 10
ATOM 12346 N N . GLN A 1 11 ? -7.339 -6.053 7.818 1.00 0.00 34 GLN A N 10
ATOM 12347 C CA . GLN A 1 11 ? -6.906 -7.427 8.062 1.00 0.00 34 GLN A CA 10
ATOM 12348 C C . GLN A 1 11 ? -5.796 -7.837 7.098 1.00 0.00 34 GLN A C 10
ATOM 12349 O O . GLN A 1 11 ? -5.398 -9.001 7.058 1.00 0.00 34 GLN A O 10
ATOM 12363 N N . TRP A 1 12 ? -5.299 -6.877 6.323 1.00 0.00 35 TRP A N 10
ATOM 12364 C CA . TRP A 1 12 ? -4.230 -7.148 5.367 1.00 0.00 35 TRP A CA 10
ATOM 12365 C C . TRP A 1 12 ? -2.910 -7.403 6.085 1.00 0.00 35 TRP A C 10
ATOM 12366 O O . TRP A 1 12 ? -2.563 -6.700 7.034 1.00 0.00 35 TRP A O 10
ATOM 12387 N N . SER A 1 13 ? -2.180 -8.416 5.629 1.00 0.00 36 SER A N 10
ATOM 12388 C CA . SER A 1 13 ? -0.897 -8.765 6.228 1.00 0.00 36 SER A CA 10
ATOM 12389 C C . SER A 1 13 ? 0.256 -8.219 5.393 1.00 0.00 36 SER A C 10
ATOM 12390 O O . SER A 1 13 ? 0.041 -7.497 4.420 1.00 0.00 36 SER A O 10
ATOM 12398 N N . VAL A 1 14 ? 1.477 -8.571 5.777 1.00 0.00 37 VAL A N 10
ATOM 12399 C CA . VAL A 1 14 ? 2.665 -8.113 5.066 1.00 0.00 37 VAL A CA 10
ATOM 12400 C C . VAL A 1 14 ? 2.667 -8.599 3.618 1.00 0.00 37 VAL A C 10
ATOM 12401 O O . VAL A 1 14 ? 2.799 -7.804 2.688 1.00 0.00 37 VAL A O 10
ATOM 12414 N N . ASP A 1 15 ? 2.514 -9.906 3.437 1.00 0.00 38 ASP A N 10
ATOM 12415 C CA . ASP A 1 15 ? 2.509 -10.505 2.104 1.00 0.00 38 ASP A CA 10
ATOM 12416 C C . ASP A 1 15 ? 1.364 -9.965 1.247 1.00 0.00 38 ASP A C 10
ATOM 12417 O O . ASP A 1 15 ? 1.501 -9.831 0.030 1.00 0.00 38 ASP A O 10
ATOM 12426 N N . ASP A 1 16 ? 0.239 -9.656 1.884 1.00 0.00 39 ASP A N 10
ATOM 12427 C CA . ASP A 1 16 ? -0.928 -9.142 1.172 1.00 0.00 39 ASP A CA 10
ATOM 12428 C C . ASP A 1 16 ? -0.667 -7.751 0.597 1.00 0.00 39 ASP A C 10
ATOM 12429 O O . ASP A 1 16 ? -0.890 -7.509 -0.591 1.00 0.00 39 ASP A O 10
ATOM 12438 N N . VAL A 1 17 ? -0.194 -6.841 1.443 1.00 0.00 40 VAL A N 10
ATOM 12439 C CA . VAL A 1 17 ? 0.086 -5.472 1.020 1.00 0.00 40 VAL A CA 10
ATOM 12440 C C . VAL A 1 17 ? 1.184 -5.422 -0.040 1.00 0.00 40 VAL A C 10
ATOM 12441 O O . VAL A 1 17 ? 1.078 -4.681 -1.014 1.00 0.00 40 VAL A O 10
ATOM 12454 N N . ILE A 1 18 ? 2.234 -6.212 0.154 1.00 0.00 41 ILE A N 10
ATOM 12455 C CA . ILE A 1 18 ? 3.357 -6.244 -0.781 1.00 0.00 41 ILE A CA 10
ATOM 12456 C C . ILE A 1 18 ? 2.908 -6.582 -2.201 1.00 0.00 41 ILE A C 10
ATOM 12457 O O . ILE A 1 18 ? 3.153 -5.819 -3.135 1.00 0.00 41 ILE A O 10
ATOM 12473 N N . THR A 1 19 ? 2.252 -7.727 -2.358 1.00 0.00 42 THR A N 10
ATOM 12474 C CA . THR A 1 19 ? 1.786 -8.172 -3.668 1.00 0.00 42 THR A CA 10
ATOM 12475 C C . THR A 1 19 ? 0.903 -7.126 -4.346 1.00 0.00 42 THR A C 10
ATOM 12476 O O . THR A 1 19 ? 1.216 -6.659 -5.441 1.00 0.00 42 THR A O 10
ATOM 12487 N N . TRP A 1 20 ? -0.200 -6.763 -3.696 1.00 0.00 43 TRP A N 10
ATOM 12488 C CA . TRP A 1 20 ? -1.124 -5.779 -4.257 1.00 0.00 43 TRP A CA 10
ATOM 12489 C C . TRP A 1 20 ? -0.408 -4.479 -4.603 1.00 0.00 43 TRP A C 10
ATOM 12490 O O . TRP A 1 20 ? -0.483 -4.003 -5.737 1.00 0.00 43 TRP A O 10
ATOM 12511 N N . CYS A 1 21 ? 0.281 -3.909 -3.619 1.00 0.00 44 CYS A N 10
ATOM 12512 C CA . CYS A 1 21 ? 1.008 -2.655 -3.808 1.00 0.00 44 CYS A CA 10
ATOM 12513 C C . CYS A 1 21 ? 1.829 -2.676 -5.090 1.00 0.00 44 CYS A C 10
ATOM 12514 O O . CYS A 1 21 ? 1.513 -1.976 -6.045 1.00 0.00 44 CYS A O 10
ATOM 12522 N N . ILE A 1 22 ? 2.879 -3.488 -5.099 1.00 0.00 45 ILE A N 10
ATOM 12523 C CA . ILE A 1 22 ? 3.767 -3.601 -6.252 1.00 0.00 45 ILE A CA 10
ATOM 12524 C C . ILE A 1 22 ? 2.994 -3.795 -7.557 1.00 0.00 45 ILE A C 10
ATOM 12525 O O . ILE A 1 22 ? 3.155 -3.025 -8.504 1.00 0.00 45 ILE A O 10
ATOM 12541 N N . SER A 1 23 ? 2.152 -4.822 -7.596 1.00 0.00 46 SER A N 10
ATOM 12542 C CA . SER A 1 23 ? 1.369 -5.138 -8.790 1.00 0.00 46 SER A CA 10
ATOM 12543 C C . SER A 1 23 ? 0.488 -3.972 -9.241 1.00 0.00 46 SER A C 10
ATOM 12544 O O . SER A 1 23 ? -0.040 -3.989 -10.354 1.00 0.00 46 SER A O 10
ATOM 12552 N N . THR A 1 24 ? 0.328 -2.962 -8.390 1.00 0.00 47 THR A N 10
ATOM 12553 C CA . THR A 1 24 ? -0.508 -1.813 -8.735 1.00 0.00 47 THR A CA 10
ATOM 12554 C C . THR A 1 24 ? 0.217 -0.483 -8.536 1.00 0.00 47 THR A C 10
ATOM 12555 O O . THR A 1 24 ? -0.352 0.576 -8.796 1.00 0.00 47 THR A O 10
ATOM 12566 N N . LEU A 1 25 ? 1.464 -0.531 -8.079 1.00 0.00 48 LEU A N 10
ATOM 12567 C CA . LEU A 1 25 ? 2.216 0.696 -7.841 1.00 0.00 48 LEU A CA 10
ATOM 12568 C C . LEU A 1 25 ? 3.091 1.070 -9.034 1.00 0.00 48 LEU A C 10
ATOM 12569 O O . LEU A 1 25 ? 2.823 2.056 -9.721 1.00 0.00 48 LEU A O 10
ATOM 12585 N N . GLU A 1 26 ? 4.134 0.283 -9.280 1.00 0.00 49 GLU A N 10
ATOM 12586 C CA . GLU A 1 26 ? 5.043 0.558 -10.387 1.00 0.00 49 GLU A CA 10
ATOM 12587 C C . GLU A 1 26 ? 5.508 -0.722 -11.080 1.00 0.00 49 GLU A C 10
ATOM 12588 O O . GLU A 1 26 ? 5.044 -1.053 -12.171 1.00 0.00 49 GLU A O 10
ATOM 12600 N N . VAL A 1 27 ? 6.428 -1.435 -10.434 1.00 0.00 50 VAL A N 10
ATOM 12601 C CA . VAL A 1 27 ? 6.983 -2.665 -10.993 1.00 0.00 50 VAL A CA 10
ATOM 12602 C C . VAL A 1 27 ? 6.141 -3.885 -10.630 1.00 0.00 50 VAL A C 10
ATOM 12603 O O . VAL A 1 27 ? 5.045 -3.759 -10.087 1.00 0.00 50 VAL A O 10
ATOM 12616 N N . GLU A 1 28 ? 6.667 -5.066 -10.945 1.00 0.00 51 GLU A N 10
ATOM 12617 C CA . GLU A 1 28 ? 5.987 -6.322 -10.650 1.00 0.00 51 GLU A CA 10
ATOM 12618 C C . GLU A 1 28 ? 6.690 -7.047 -9.508 1.00 0.00 51 GLU A C 10
ATOM 12619 O O . GLU A 1 28 ? 7.607 -6.502 -8.894 1.00 0.00 51 GLU A O 10
ATOM 12631 N N . GLU A 1 29 ? 6.264 -8.276 -9.226 1.00 0.00 52 GLU A N 10
ATOM 12632 C CA . GLU A 1 29 ? 6.872 -9.053 -8.152 1.00 0.00 52 GLU A CA 10
ATOM 12633 C C . GLU A 1 29 ? 8.218 -9.620 -8.591 1.00 0.00 52 GLU A C 10
ATOM 12634 O O . GLU A 1 29 ? 8.348 -10.815 -8.863 1.00 0.00 52 GLU A O 10
ATOM 12646 N N . THR A 1 30 ? 9.216 -8.744 -8.664 1.00 0.00 53 THR A N 10
ATOM 12647 C CA . THR A 1 30 ? 10.565 -9.133 -9.056 1.00 0.00 53 THR A CA 10
ATOM 12648 C C . THR A 1 30 ? 11.596 -8.356 -8.250 1.00 0.00 53 THR A C 10
ATOM 12649 O O . THR A 1 30 ? 12.555 -8.921 -7.722 1.00 0.00 53 THR A O 10
ATOM 12660 N N . ASP A 1 31 ? 11.380 -7.047 -8.168 1.00 0.00 54 ASP A N 10
ATOM 12661 C CA . ASP A 1 31 ? 12.269 -6.153 -7.439 1.00 0.00 54 ASP A CA 10
ATOM 12662 C C . ASP A 1 31 ? 12.277 -6.485 -5.944 1.00 0.00 54 ASP A C 10
ATOM 12663 O O . ASP A 1 31 ? 11.257 -6.899 -5.392 1.00 0.00 54 ASP A O 10
ATOM 12672 N N . PRO A 1 32 ? 13.433 -6.316 -5.269 1.00 0.00 55 PRO A N 10
ATOM 12673 C CA . PRO A 1 32 ? 13.569 -6.597 -3.830 1.00 0.00 55 PRO A CA 10
ATOM 12674 C C . PRO A 1 32 ? 12.600 -5.793 -2.963 1.00 0.00 55 PRO A C 10
ATOM 12675 O O . PRO A 1 32 ? 12.619 -5.911 -1.739 1.00 0.00 55 PRO A O 10
ATOM 12686 N N . LEU A 1 33 ? 11.768 -4.969 -3.601 1.00 0.00 56 LEU A N 10
ATOM 12687 C CA . LEU A 1 33 ? 10.791 -4.147 -2.886 1.00 0.00 56 LEU A CA 10
ATOM 12688 C C . LEU A 1 33 ? 10.100 -4.943 -1.779 1.00 0.00 56 LEU A C 10
ATOM 12689 O O . LEU A 1 33 ? 9.790 -4.404 -0.716 1.00 0.00 56 LEU A O 10
ATOM 12705 N N . CYS A 1 34 ? 9.864 -6.227 -2.037 1.00 0.00 57 CYS A N 10
ATOM 12706 C CA . CYS A 1 34 ? 9.207 -7.097 -1.070 1.00 0.00 57 CYS A CA 10
ATOM 12707 C C . CYS A 1 34 ? 10.063 -7.276 0.181 1.00 0.00 57 CYS A C 10
ATOM 12708 O O . CYS A 1 34 ? 9.559 -7.211 1.299 1.00 0.00 57 CYS A O 10
ATOM 12716 N N . GLN A 1 35 ? 11.358 -7.503 -0.018 1.00 0.00 58 GLN A N 10
ATOM 12717 C CA . GLN A 1 35 ? 12.285 -7.694 1.092 1.00 0.00 58 GLN A CA 10
ATOM 12718 C C . GLN A 1 35 ? 12.264 -6.500 2.044 1.00 0.00 58 GLN A C 10
ATOM 12719 O O . GLN A 1 35 ? 12.190 -6.669 3.262 1.00 0.00 58 GLN A O 10
ATOM 12733 N N . ARG A 1 36 ? 12.332 -5.296 1.484 1.00 0.00 59 ARG A N 10
ATOM 12734 C CA . ARG A 1 36 ? 12.325 -4.077 2.288 1.00 0.00 59 ARG A CA 10
ATOM 12735 C C . ARG A 1 36 ? 11.028 -3.946 3.083 1.00 0.00 59 ARG A C 10
ATOM 12736 O O . ARG A 1 36 ? 11.034 -3.490 4.226 1.00 0.00 59 ARG A O 10
ATOM 12757 N N . LEU A 1 37 ? 9.918 -4.347 2.471 1.00 0.00 60 LEU A N 10
ATOM 12758 C CA . LEU A 1 37 ? 8.615 -4.272 3.124 1.00 0.00 60 LEU A CA 10
ATOM 12759 C C . LEU A 1 37 ? 8.465 -5.363 4.182 1.00 0.00 60 LEU A C 10
ATOM 12760 O O . LEU A 1 37 ? 7.800 -5.165 5.198 1.00 0.00 60 LEU A O 10
ATOM 12776 N N . ARG A 1 38 ? 9.084 -6.514 3.936 1.00 0.00 61 ARG A N 10
ATOM 12777 C CA . ARG A 1 38 ? 9.012 -7.634 4.871 1.00 0.00 61 ARG A CA 10
ATOM 12778 C C . ARG A 1 38 ? 9.817 -7.347 6.134 1.00 0.00 61 ARG A C 10
ATOM 12779 O O . ARG A 1 38 ? 9.429 -7.754 7.230 1.00 0.00 61 ARG A O 10
ATOM 12800 N N . GLU A 1 39 ? 10.938 -6.649 5.975 1.00 0.00 62 GLU A N 10
ATOM 12801 C CA . GLU A 1 39 ? 11.785 -6.302 7.110 1.00 0.00 62 GLU A CA 10
ATOM 12802 C C . GLU A 1 39 ? 10.966 -5.564 8.161 1.00 0.00 62 GLU A C 10
ATOM 12803 O O . GLU A 1 39 ? 11.125 -5.785 9.361 1.00 0.00 62 GLU A O 10
ATOM 12815 N N . ASN A 1 40 ? 10.082 -4.691 7.693 1.00 0.00 63 ASN A N 10
ATOM 12816 C CA . ASN A 1 40 ? 9.217 -3.926 8.579 1.00 0.00 63 ASN A CA 10
ATOM 12817 C C . ASN A 1 40 ? 7.771 -4.371 8.415 1.00 0.00 63 ASN A C 10
ATOM 12818 O O . ASN A 1 40 ? 7.067 -3.898 7.528 1.00 0.00 63 ASN A O 10
ATOM 12829 N N . ASP A 1 41 ? 7.345 -5.305 9.259 1.00 0.00 64 ASP A N 10
ATOM 12830 C CA . ASP A 1 41 ? 5.979 -5.813 9.212 1.00 0.00 64 ASP A CA 10
ATOM 12831 C C . ASP A 1 41 ? 4.969 -4.668 9.231 1.00 0.00 64 ASP A C 10
ATOM 12832 O O . ASP A 1 41 ? 4.683 -4.098 10.284 1.00 0.00 64 ASP A O 10
ATOM 12841 N N . ILE A 1 42 ? 4.436 -4.332 8.058 1.00 0.00 65 ILE A N 10
ATOM 12842 C CA . ILE A 1 42 ? 3.458 -3.255 7.942 1.00 0.00 65 ILE A CA 10
ATOM 12843 C C . ILE A 1 42 ? 2.038 -3.808 7.873 1.00 0.00 65 ILE A C 10
ATOM 12844 O O . ILE A 1 42 ? 1.789 -4.836 7.244 1.00 0.00 65 ILE A O 10
ATOM 12860 N N . VAL A 1 43 ? 1.114 -3.115 8.529 1.00 0.00 66 VAL A N 10
ATOM 12861 C CA . VAL A 1 43 ? -0.285 -3.518 8.541 1.00 0.00 66 VAL A CA 10
ATOM 12862 C C . VAL A 1 43 ? -1.151 -2.442 7.889 1.00 0.00 66 VAL A C 10
ATOM 12863 O O . VAL A 1 43 ? -0.704 -1.312 7.693 1.00 0.00 66 VAL A O 10
ATOM 12876 N N . GLY A 1 44 ? -2.384 -2.800 7.545 1.00 0.00 67 GLY A N 10
ATOM 12877 C CA . GLY A 1 44 ? -3.287 -1.854 6.911 1.00 0.00 67 GLY A CA 10
ATOM 12878 C C . GLY A 1 44 ? -3.479 -0.582 7.720 1.00 0.00 67 GLY A C 10
ATOM 12879 O O . GLY A 1 44 ? -3.485 0.516 7.164 1.00 0.00 67 GLY A O 10
ATOM 12883 N N . ASP A 1 45 ? -3.638 -0.731 9.032 1.00 0.00 68 ASP A N 10
ATOM 12884 C CA . ASP A 1 45 ? -3.840 0.415 9.915 1.00 0.00 68 ASP A CA 10
ATOM 12885 C C . ASP A 1 45 ? -2.529 1.151 10.185 1.00 0.00 68 ASP A C 10
ATOM 12886 O O . ASP A 1 45 ? -2.488 2.085 10.986 1.00 0.00 68 ASP A O 10
ATOM 12895 N N . LEU A 1 46 ? -1.462 0.729 9.515 1.00 0.00 69 LEU A N 10
ATOM 12896 C CA . LEU A 1 46 ? -0.152 1.349 9.692 1.00 0.00 69 LEU A CA 10
ATOM 12897 C C . LEU A 1 46 ? 0.302 2.045 8.411 1.00 0.00 69 LEU A C 10
ATOM 12898 O O . LEU A 1 46 ? 1.193 2.895 8.439 1.00 0.00 69 LEU A O 10
ATOM 12914 N N . LEU A 1 47 ? -0.316 1.684 7.290 1.00 0.00 70 LEU A N 10
ATOM 12915 C CA . LEU A 1 47 ? 0.031 2.274 6.001 1.00 0.00 70 LEU A CA 10
ATOM 12916 C C . LEU A 1 47 ? -0.211 3.790 5.981 1.00 0.00 70 LEU A C 10
ATOM 12917 O O . LEU A 1 47 ? 0.641 4.541 5.508 1.00 0.00 70 LEU A O 10
ATOM 12933 N N . PRO A 1 48 ? -1.370 4.273 6.488 1.00 0.00 71 PRO A N 10
ATOM 12934 C CA . PRO A 1 48 ? -1.685 5.705 6.500 1.00 0.00 71 PRO A CA 10
ATOM 12935 C C . PRO A 1 48 ? -0.959 6.460 7.610 1.00 0.00 71 PRO A C 10
ATOM 12936 O O . PRO A 1 48 ? -0.786 7.676 7.533 1.00 0.00 71 PRO A O 10
ATOM 12947 N N . GLU A 1 49 ? -0.536 5.734 8.642 1.00 0.00 72 GLU A N 10
ATOM 12948 C CA . GLU A 1 49 ? 0.164 6.346 9.768 1.00 0.00 72 GLU A CA 10
ATOM 12949 C C . GLU A 1 49 ? 1.573 6.781 9.377 1.00 0.00 72 GLU A C 10
ATOM 12950 O O . GLU A 1 49 ? 2.088 7.774 9.889 1.00 0.00 72 GLU A O 10
ATOM 12962 N N . LEU A 1 50 ? 2.193 6.033 8.469 1.00 0.00 73 LEU A N 10
ATOM 12963 C CA . LEU A 1 50 ? 3.545 6.347 8.018 1.00 0.00 73 LEU A CA 10
ATOM 12964 C C . LEU A 1 50 ? 3.552 7.582 7.123 1.00 0.00 73 LEU A C 10
ATOM 12965 O O . LEU A 1 50 ? 2.571 7.869 6.438 1.00 0.00 73 LEU A O 10
ATOM 12981 N N . CYS A 1 51 ? 4.667 8.306 7.135 1.00 0.00 74 CYS A N 10
ATOM 12982 C CA . CYS A 1 51 ? 4.809 9.507 6.320 1.00 0.00 74 CYS A CA 10
ATOM 12983 C C . CYS A 1 51 ? 5.646 9.222 5.078 1.00 0.00 74 CYS A C 10
ATOM 12984 O O . CYS A 1 51 ? 6.042 8.082 4.835 1.00 0.00 74 CYS A O 10
ATOM 12992 N N . LEU A 1 52 ? 5.912 10.263 4.295 1.00 0.00 75 LEU A N 10
ATOM 12993 C CA . LEU A 1 52 ? 6.703 10.122 3.074 1.00 0.00 75 LEU A CA 10
ATOM 12994 C C . LEU A 1 52 ? 8.150 9.756 3.394 1.00 0.00 75 LEU A C 10
ATOM 12995 O O . LEU A 1 52 ? 8.918 9.399 2.501 1.00 0.00 75 LEU A O 10
ATOM 13011 N N . GLN A 1 53 ? 8.516 9.850 4.669 1.00 0.00 76 GLN A N 10
ATOM 13012 C CA . GLN A 1 53 ? 9.873 9.529 5.097 1.00 0.00 76 GLN A CA 10
ATOM 13013 C C . GLN A 1 53 ? 10.047 8.022 5.270 1.00 0.00 76 GLN A C 10
ATOM 13014 O O . GLN A 1 53 ? 10.919 7.413 4.648 1.00 0.00 76 GLN A O 10
ATOM 13028 N N . ASP A 1 54 ? 9.212 7.427 6.117 1.00 0.00 77 ASP A N 10
ATOM 13029 C CA . ASP A 1 54 ? 9.274 5.993 6.374 1.00 0.00 77 ASP A CA 10
ATOM 13030 C C . ASP A 1 54 ? 8.980 5.197 5.107 1.00 0.00 77 ASP A C 10
ATOM 13031 O O . ASP A 1 54 ? 9.483 4.088 4.928 1.00 0.00 77 ASP A O 10
ATOM 13040 N N . CYS A 1 55 ? 8.161 5.769 4.230 1.00 0.00 78 CYS A N 10
ATOM 13041 C CA . CYS A 1 55 ? 7.803 5.113 2.978 1.00 0.00 78 CYS A CA 10
ATOM 13042 C C . CYS A 1 55 ? 8.959 5.171 1.986 1.00 0.00 78 CYS A C 10
ATOM 13043 O O . CYS A 1 55 ? 9.185 4.228 1.226 1.00 0.00 78 CYS A O 10
ATOM 13051 N N . GLN A 1 56 ? 9.689 6.282 1.996 1.00 0.00 79 GLN A N 10
ATOM 13052 C CA . GLN A 1 56 ? 10.825 6.456 1.099 1.00 0.00 79 GLN A CA 10
ATOM 13053 C C . GLN A 1 56 ? 11.903 5.420 1.398 1.00 0.00 79 GLN A C 10
ATOM 13054 O O . GLN A 1 56 ? 12.541 4.892 0.487 1.00 0.00 79 GLN A O 10
ATOM 13068 N N . ASP A 1 57 ? 12.101 5.137 2.682 1.00 0.00 80 ASP A N 10
ATOM 13069 C CA . ASP A 1 57 ? 13.092 4.154 3.105 1.00 0.00 80 ASP A CA 10
ATOM 13070 C C . ASP A 1 57 ? 12.704 2.768 2.605 1.00 0.00 80 ASP A C 10
ATOM 13071 O O . ASP A 1 57 ? 13.562 1.948 2.278 1.00 0.00 80 ASP A O 10
ATOM 13080 N N . LEU A 1 58 ? 11.399 2.524 2.551 1.00 0.00 81 LEU A N 10
ATOM 13081 C CA . LEU A 1 58 ? 10.871 1.247 2.091 1.00 0.00 81 LEU A CA 10
ATOM 13082 C C . LEU A 1 58 ? 11.048 1.097 0.584 1.00 0.00 81 LEU A C 10
ATOM 13083 O O . LEU A 1 58 ? 10.925 -0.001 0.041 1.00 0.00 81 LEU A O 10
ATOM 13099 N N . CYS A 1 59 ? 11.338 2.209 -0.084 1.00 0.00 82 CYS A N 10
ATOM 13100 C CA . CYS A 1 59 ? 11.542 2.203 -1.528 1.00 0.00 82 CYS A CA 10
ATOM 13101 C C . CYS A 1 59 ? 13.030 2.213 -1.859 1.00 0.00 82 CYS A C 10
ATOM 13102 O O . CYS A 1 59 ? 13.874 2.165 -0.964 1.00 0.00 82 CYS A O 10
ATOM 13110 N N . ASP A 1 60 ? 13.346 2.277 -3.149 1.00 0.00 83 ASP A N 10
ATOM 13111 C CA . ASP A 1 60 ? 14.735 2.294 -3.595 1.00 0.00 83 ASP A CA 10
ATOM 13112 C C . ASP A 1 60 ? 15.447 3.554 -3.113 1.00 0.00 83 ASP A C 10
ATOM 13113 O O . ASP A 1 60 ? 16.676 3.606 -3.069 1.00 0.00 83 ASP A O 10
ATOM 13122 N N . GLY A 1 61 ? 14.665 4.568 -2.753 1.00 0.00 84 GLY A N 10
ATOM 13123 C CA . GLY A 1 61 ? 15.235 5.815 -2.278 1.00 0.00 84 GLY A CA 10
ATOM 13124 C C . GLY A 1 61 ? 14.654 7.023 -2.985 1.00 0.00 84 GLY A C 10
ATOM 13125 O O . GLY A 1 61 ? 14.934 8.163 -2.612 1.00 0.00 84 GLY A O 10
ATOM 13129 N N . ASP A 1 62 ? 13.842 6.773 -4.008 1.00 0.00 85 ASP A N 10
ATOM 13130 C CA . ASP A 1 62 ? 13.219 7.850 -4.769 1.00 0.00 85 ASP A CA 10
ATOM 13131 C C . ASP A 1 62 ? 12.014 8.414 -4.023 1.00 0.00 85 ASP A C 10
ATOM 13132 O O . ASP A 1 62 ? 11.158 7.667 -3.548 1.00 0.00 85 ASP A O 10
ATOM 13141 N N . LEU A 1 63 ? 11.957 9.738 -3.923 1.00 0.00 86 LEU A N 10
ATOM 13142 C CA . LEU A 1 63 ? 10.863 10.410 -3.230 1.00 0.00 86 LEU A CA 10
ATOM 13143 C C . LEU A 1 63 ? 9.535 10.193 -3.949 1.00 0.00 86 LEU A C 10
ATOM 13144 O O . LEU A 1 63 ? 8.557 9.756 -3.340 1.00 0.00 86 LEU A O 10
ATOM 13160 N N . ASN A 1 64 ? 9.505 10.505 -5.243 1.00 0.00 87 ASN A N 10
ATOM 13161 C CA . ASN A 1 64 ? 8.294 10.345 -6.045 1.00 0.00 87 ASN A CA 10
ATOM 13162 C C . ASN A 1 64 ? 7.699 8.953 -5.867 1.00 0.00 87 ASN A C 10
ATOM 13163 O O . ASN A 1 64 ? 6.479 8.781 -5.880 1.00 0.00 87 ASN A O 10
ATOM 13174 N N . LYS A 1 65 ? 8.569 7.962 -5.701 1.00 0.00 88 LYS A N 10
ATOM 13175 C CA . LYS A 1 65 ? 8.136 6.584 -5.516 1.00 0.00 88 LYS A CA 10
ATOM 13176 C C . LYS A 1 65 ? 7.270 6.455 -4.265 1.00 0.00 88 LYS A C 10
ATOM 13177 O O . LYS A 1 65 ? 6.172 5.894 -4.308 1.00 0.00 88 LYS A O 10
ATOM 13196 N N . ALA A 1 66 ? 7.771 6.984 -3.152 1.00 0.00 89 ALA A N 10
ATOM 13197 C CA . ALA A 1 66 ? 7.046 6.932 -1.888 1.00 0.00 89 ALA A CA 10
ATOM 13198 C C . ALA A 1 66 ? 5.752 7.734 -1.965 1.00 0.00 89 ALA A C 10
ATOM 13199 O O . ALA A 1 66 ? 4.789 7.442 -1.257 1.00 0.00 89 ALA A O 10
ATOM 13206 N N . ILE A 1 67 ? 5.738 8.748 -2.827 1.00 0.00 90 ILE A N 10
ATOM 13207 C CA . ILE A 1 67 ? 4.556 9.584 -2.995 1.00 0.00 90 ILE A CA 10
ATOM 13208 C C . ILE A 1 67 ? 3.391 8.762 -3.536 1.00 0.00 90 ILE A C 10
ATOM 13209 O O . ILE A 1 67 ? 2.335 8.687 -2.910 1.00 0.00 90 ILE A O 10
ATOM 13225 N N . LYS A 1 68 ? 3.592 8.145 -4.697 1.00 0.00 91 LYS A N 10
ATOM 13226 C CA . LYS A 1 68 ? 2.555 7.322 -5.312 1.00 0.00 91 LYS A CA 10
ATOM 13227 C C . LYS A 1 68 ? 2.104 6.227 -4.354 1.00 0.00 91 LYS A C 10
ATOM 13228 O O . LYS A 1 68 ? 0.941 5.822 -4.357 1.00 0.00 91 LYS A O 10
ATOM 13247 N N . PHE A 1 69 ? 3.039 5.752 -3.537 1.00 0.00 92 PHE A N 10
ATOM 13248 C CA . PHE A 1 69 ? 2.748 4.711 -2.559 1.00 0.00 92 PHE A CA 10
ATOM 13249 C C . PHE A 1 69 ? 1.659 5.174 -1.596 1.00 0.00 92 PHE A C 10
ATOM 13250 O O . PHE A 1 69 ? 0.559 4.619 -1.569 1.00 0.00 92 PHE A O 10
ATOM 13267 N N . LYS A 1 70 ? 1.970 6.205 -0.817 1.00 0.00 93 LYS A N 10
ATOM 13268 C CA . LYS A 1 70 ? 1.022 6.749 0.146 1.00 0.00 93 LYS A CA 10
ATOM 13269 C C . LYS A 1 70 ? -0.239 7.252 -0.551 1.00 0.00 93 LYS A C 10
ATOM 13270 O O . LYS A 1 70 ? -1.295 7.373 0.071 1.00 0.00 93 LYS A O 10
ATOM 13289 N N . ILE A 1 71 ? -0.123 7.543 -1.845 1.00 0.00 94 ILE A N 10
ATOM 13290 C CA . ILE A 1 71 ? -1.258 8.035 -2.618 1.00 0.00 94 ILE A CA 10
ATOM 13291 C C . ILE A 1 71 ? -2.316 6.953 -2.805 1.00 0.00 94 ILE A C 10
ATOM 13292 O O . ILE A 1 71 ? -3.406 7.042 -2.242 1.00 0.00 94 ILE A O 10
ATOM 13308 N N . LEU A 1 72 ? -1.990 5.932 -3.596 1.00 0.00 95 LEU A N 10
ATOM 13309 C CA . LEU A 1 72 ? -2.929 4.848 -3.863 1.00 0.00 95 LEU A CA 10
ATOM 13310 C C . LEU A 1 72 ? -3.498 4.297 -2.564 1.00 0.00 95 LEU A C 10
ATOM 13311 O O . LEU A 1 72 ? -4.638 3.831 -2.521 1.00 0.00 95 LEU A O 10
ATOM 13327 N N . ILE A 1 73 ? -2.703 4.364 -1.504 1.00 0.00 96 ILE A N 10
ATOM 13328 C CA . ILE A 1 73 ? -3.135 3.881 -0.205 1.00 0.00 96 ILE A CA 10
ATOM 13329 C C . ILE A 1 73 ? -4.133 4.843 0.431 1.00 0.00 96 ILE A C 10
ATOM 13330 O O . ILE A 1 73 ? -5.129 4.420 1.022 1.00 0.00 96 ILE A O 10
ATOM 13346 N N . ASN A 1 74 ? -3.863 6.139 0.303 1.00 0.00 97 ASN A N 10
ATOM 13347 C CA . ASN A 1 74 ? -4.739 7.161 0.860 1.00 0.00 97 ASN A CA 10
ATOM 13348 C C . ASN A 1 74 ? -6.095 7.143 0.162 1.00 0.00 97 ASN A C 10
ATOM 13349 O O . ASN A 1 74 ? -7.127 7.392 0.782 1.00 0.00 97 ASN A O 10
ATOM 13360 N N . LYS A 1 75 ? -6.081 6.847 -1.135 1.00 0.00 98 LYS A N 10
ATOM 13361 C CA . LYS A 1 75 ? -7.310 6.787 -1.918 1.00 0.00 98 LYS A CA 10
ATOM 13362 C C . LYS A 1 75 ? -8.205 5.657 -1.424 1.00 0.00 98 LYS A C 10
ATOM 13363 O O . LYS A 1 75 ? -9.388 5.864 -1.152 1.00 0.00 98 LYS A O 10
ATOM 13382 N N . MET A 1 76 ? -7.632 4.463 -1.310 1.00 0.00 99 MET A N 10
ATOM 13383 C CA . MET A 1 76 ? -8.376 3.299 -0.845 1.00 0.00 99 MET A CA 10
ATOM 13384 C C . MET A 1 76 ? -8.921 3.533 0.562 1.00 0.00 99 MET A C 10
ATOM 13385 O O . MET A 1 76 ? -9.946 2.969 0.944 1.00 0.00 99 MET A O 10
ATOM 13399 N N . ARG A 1 77 ? -8.226 4.372 1.328 1.00 0.00 100 ARG A N 10
ATOM 13400 C CA . ARG A 1 77 ? -8.641 4.683 2.692 1.00 0.00 100 ARG A CA 10
ATOM 13401 C C . ARG A 1 77 ? -9.895 5.555 2.696 1.00 0.00 100 ARG A C 10
ATOM 13402 O O . ARG A 1 77 ? -10.887 5.225 3.348 1.00 0.00 100 ARG A O 10
ATOM 13423 N N . ASP A 1 78 ? -9.843 6.666 1.969 1.00 0.00 101 ASP A N 10
ATOM 13424 C CA . ASP A 1 78 ? -10.973 7.587 1.891 1.00 0.00 101 ASP A CA 10
ATOM 13425 C C . ASP A 1 78 ? -12.179 6.922 1.234 1.00 0.00 101 ASP A C 10
ATOM 13426 O O . ASP A 1 78 ? -13.321 7.317 1.470 1.00 0.00 101 ASP A O 10
ATOM 13435 N N . SER A 1 79 ? -11.916 5.915 0.410 1.00 0.00 102 SER A N 10
ATOM 13436 C CA . SER A 1 79 ? -12.979 5.195 -0.283 1.00 0.00 102 SER A CA 10
ATOM 13437 C C . SER A 1 79 ? -13.919 4.521 0.712 1.00 0.00 102 SER A C 10
ATOM 13438 O O . SER A 1 79 ? -13.475 3.876 1.661 1.00 0.00 102 SER A O 10
ATOM 13446 N N . LYS A 1 80 ? -15.221 4.676 0.486 1.00 0.00 103 LYS A N 10
ATOM 13447 C CA . LYS A 1 80 ? -16.225 4.081 1.361 1.00 0.00 103 LYS A CA 10
ATOM 13448 C C . LYS A 1 80 ? -17.589 4.045 0.678 1.00 0.00 103 LYS A C 10
ATOM 13449 O O . LYS A 1 80 ? -18.371 4.991 0.780 1.00 0.00 103 LYS A O 10
ATOM 13468 N N . LEU A 1 81 ? -17.865 2.950 -0.025 1.00 0.00 104 LEU A N 10
ATOM 13469 C CA . LEU A 1 81 ? -19.135 2.789 -0.725 1.00 0.00 104 LEU A CA 10
ATOM 13470 C C . LEU A 1 81 ? -20.000 1.728 -0.052 1.00 0.00 104 LEU A C 10
ATOM 13471 O O . LEU A 1 81 ? -21.074 2.029 0.470 1.00 0.00 104 LEU A O 10
ATOM 13487 N N . GLU A 1 82 ? -19.526 0.485 -0.067 1.00 0.00 105 GLU A N 10
ATOM 13488 C CA . GLU A 1 82 ? -20.262 -0.620 0.538 1.00 0.00 105 GLU A CA 10
ATOM 13489 C C . GLU A 1 82 ? -19.401 -1.361 1.553 1.00 0.00 105 GLU A C 10
ATOM 13490 O O . GLU A 1 82 ? -19.561 -2.565 1.760 1.00 0.00 105 GLU A O 10
ATOM 13502 N N . TRP A 1 83 ? -18.495 -0.633 2.190 1.00 0.00 106 TRP A N 10
ATOM 13503 C CA . TRP A 1 83 ? -17.608 -1.220 3.187 1.00 0.00 106 TRP A CA 10
ATOM 13504 C C . TRP A 1 83 ? -17.402 -0.279 4.372 1.00 0.00 106 TRP A C 10
ATOM 13505 O O . TRP A 1 83 ? -16.294 0.200 4.615 1.00 0.00 106 TRP A O 10
ATOM 13526 N N . LYS A 1 84 ? -18.479 -0.018 5.108 1.00 0.00 107 LYS A N 10
ATOM 13527 C CA . LYS A 1 84 ? -18.413 0.859 6.272 1.00 0.00 107 LYS A CA 10
ATOM 13528 C C . LYS A 1 84 ? -18.477 0.050 7.566 1.00 0.00 107 LYS A C 10
ATOM 13529 O O . LYS A 1 84 ? -19.558 -0.253 8.072 1.00 0.00 107 LYS A O 10
ATOM 13548 N N . ASP A 1 85 ? -17.309 -0.304 8.092 1.00 0.00 108 ASP A N 10
ATOM 13549 C CA . ASP A 1 85 ? -17.230 -1.079 9.325 1.00 0.00 108 ASP A CA 10
ATOM 13550 C C . ASP A 1 85 ? -16.360 -0.370 10.358 1.00 0.00 108 ASP A C 10
ATOM 13551 O O . ASP A 1 85 ? -16.916 0.390 11.177 1.00 0.00 108 ASP A O 10
ATOM 13561 N N . GLY A 1 1 ? -11.322 -18.956 -3.286 1.00 0.00 24 GLY A N 11
ATOM 13562 C CA . GLY A 1 1 ? -10.147 -18.722 -2.404 1.00 0.00 24 GLY A CA 11
ATOM 13563 C C . GLY A 1 1 ? -10.395 -17.627 -1.385 1.00 0.00 24 GLY A C 11
ATOM 13564 O O . GLY A 1 1 ? -10.716 -17.906 -0.230 1.00 0.00 24 GLY A O 11
ATOM 13570 N N . SER A 1 2 ? -10.246 -16.377 -1.814 1.00 0.00 25 SER A N 11
ATOM 13571 C CA . SER A 1 2 ? -10.456 -15.235 -0.931 1.00 0.00 25 SER A CA 11
ATOM 13572 C C . SER A 1 2 ? -10.984 -14.034 -1.708 1.00 0.00 25 SER A C 11
ATOM 13573 O O . SER A 1 2 ? -11.421 -13.046 -1.118 1.00 0.00 25 SER A O 11
ATOM 13581 N N . HIS A 1 3 ? -10.937 -14.126 -3.036 1.00 0.00 26 HIS A N 11
ATOM 13582 C CA . HIS A 1 3 ? -11.407 -13.047 -3.900 1.00 0.00 26 HIS A CA 11
ATOM 13583 C C . HIS A 1 3 ? -10.633 -11.759 -3.632 1.00 0.00 26 HIS A C 11
ATOM 13584 O O . HIS A 1 3 ? -9.692 -11.741 -2.837 1.00 0.00 26 HIS A O 11
ATOM 13599 N N . MET A 1 4 ? -11.033 -10.683 -4.301 1.00 0.00 27 MET A N 11
ATOM 13600 C CA . MET A 1 4 ? -10.379 -9.392 -4.136 1.00 0.00 27 MET A CA 11
ATOM 13601 C C . MET A 1 4 ? -11.293 -8.408 -3.409 1.00 0.00 27 MET A C 11
ATOM 13602 O O . MET A 1 4 ? -11.776 -7.439 -3.996 1.00 0.00 27 MET A O 11
ATOM 13616 N N . ASN A 1 5 ? -11.530 -8.670 -2.128 1.00 0.00 28 ASN A N 11
ATOM 13617 C CA . ASN A 1 5 ? -12.386 -7.813 -1.314 1.00 0.00 28 ASN A CA 11
ATOM 13618 C C . ASN A 1 5 ? -11.826 -7.668 0.097 1.00 0.00 28 ASN A C 11
ATOM 13619 O O . ASN A 1 5 ? -11.872 -8.606 0.892 1.00 0.00 28 ASN A O 11
ATOM 13630 N N . ASN A 1 6 ? -11.295 -6.487 0.401 1.00 0.00 29 ASN A N 11
ATOM 13631 C CA . ASN A 1 6 ? -10.729 -6.221 1.718 1.00 0.00 29 ASN A CA 11
ATOM 13632 C C . ASN A 1 6 ? -10.690 -4.722 1.999 1.00 0.00 29 ASN A C 11
ATOM 13633 O O . ASN A 1 6 ? -9.921 -3.985 1.381 1.00 0.00 29 ASN A O 11
ATOM 13644 N N . GLU A 1 7 ? -11.525 -4.278 2.934 1.00 0.00 30 GLU A N 11
ATOM 13645 C CA . GLU A 1 7 ? -11.585 -2.866 3.298 1.00 0.00 30 GLU A CA 11
ATOM 13646 C C . GLU A 1 7 ? -10.887 -2.618 4.632 1.00 0.00 30 GLU A C 11
ATOM 13647 O O . GLU A 1 7 ? -10.067 -1.708 4.754 1.00 0.00 30 GLU A O 11
ATOM 13659 N N . ASP A 1 8 ? -11.221 -3.431 5.631 1.00 0.00 31 ASP A N 11
ATOM 13660 C CA . ASP A 1 8 ? -10.624 -3.301 6.957 1.00 0.00 31 ASP A CA 11
ATOM 13661 C C . ASP A 1 8 ? -9.125 -3.583 6.908 1.00 0.00 31 ASP A C 11
ATOM 13662 O O . ASP A 1 8 ? -8.697 -4.640 6.447 1.00 0.00 31 ASP A O 11
ATOM 13671 N N . PHE A 1 9 ? -8.334 -2.628 7.389 1.00 0.00 32 PHE A N 11
ATOM 13672 C CA . PHE A 1 9 ? -6.880 -2.766 7.396 1.00 0.00 32 PHE A CA 11
ATOM 13673 C C . PHE A 1 9 ? -6.428 -3.806 8.416 1.00 0.00 32 PHE A C 11
ATOM 13674 O O . PHE A 1 9 ? -5.282 -4.257 8.391 1.00 0.00 32 PHE A O 11
ATOM 13691 N N . SER A 1 10 ? -7.334 -4.182 9.312 1.00 0.00 33 SER A N 11
ATOM 13692 C CA . SER A 1 10 ? -7.028 -5.166 10.347 1.00 0.00 33 SER A CA 11
ATOM 13693 C C . SER A 1 10 ? -6.743 -6.540 9.742 1.00 0.00 33 SER A C 11
ATOM 13694 O O . SER A 1 10 ? -6.205 -7.420 10.414 1.00 0.00 33 SER A O 11
ATOM 13702 N N . GLN A 1 11 ? -7.106 -6.718 8.476 1.00 0.00 34 GLN A N 11
ATOM 13703 C CA . GLN A 1 11 ? -6.892 -7.991 7.794 1.00 0.00 34 GLN A CA 11
ATOM 13704 C C . GLN A 1 11 ? -5.675 -7.933 6.873 1.00 0.00 34 GLN A C 11
ATOM 13705 O O . GLN A 1 11 ? -5.048 -8.957 6.598 1.00 0.00 34 GLN A O 11
ATOM 13719 N N . TRP A 1 12 ? -5.348 -6.735 6.397 1.00 0.00 35 TRP A N 11
ATOM 13720 C CA . TRP A 1 12 ? -4.207 -6.555 5.503 1.00 0.00 35 TRP A CA 11
ATOM 13721 C C . TRP A 1 12 ? -2.914 -7.032 6.155 1.00 0.00 35 TRP A C 11
ATOM 13722 O O . TRP A 1 12 ? -2.450 -6.454 7.137 1.00 0.00 35 TRP A O 11
ATOM 13743 N N . SER A 1 13 ? -2.336 -8.092 5.597 1.00 0.00 36 SER A N 11
ATOM 13744 C CA . SER A 1 13 ? -1.092 -8.651 6.116 1.00 0.00 36 SER A CA 11
ATOM 13745 C C . SER A 1 13 ? 0.089 -8.242 5.242 1.00 0.00 36 SER A C 11
ATOM 13746 O O . SER A 1 13 ? -0.057 -7.432 4.327 1.00 0.00 36 SER A O 11
ATOM 13754 N N . VAL A 1 14 ? 1.257 -8.806 5.531 1.00 0.00 37 VAL A N 11
ATOM 13755 C CA . VAL A 1 14 ? 2.463 -8.496 4.773 1.00 0.00 37 VAL A CA 11
ATOM 13756 C C . VAL A 1 14 ? 2.304 -8.876 3.303 1.00 0.00 37 VAL A C 11
ATOM 13757 O O . VAL A 1 14 ? 2.814 -8.192 2.418 1.00 0.00 37 VAL A O 11
ATOM 13770 N N . ASP A 1 15 ? 1.589 -9.967 3.051 1.00 0.00 38 ASP A N 11
ATOM 13771 C CA . ASP A 1 15 ? 1.369 -10.441 1.688 1.00 0.00 38 ASP A CA 11
ATOM 13772 C C . ASP A 1 15 ? 0.353 -9.573 0.951 1.00 0.00 38 ASP A C 11
ATOM 13773 O O . ASP A 1 15 ? 0.450 -9.383 -0.261 1.00 0.00 38 ASP A O 11
ATOM 13782 N N . ASP A 1 16 ? -0.621 -9.048 1.687 1.00 0.00 39 ASP A N 11
ATOM 13783 C CA . ASP A 1 16 ? -1.658 -8.209 1.096 1.00 0.00 39 ASP A CA 11
ATOM 13784 C C . ASP A 1 16 ? -1.105 -6.848 0.686 1.00 0.00 39 ASP A C 11
ATOM 13785 O O . ASP A 1 16 ? -1.416 -6.342 -0.392 1.00 0.00 39 ASP A O 11
ATOM 13794 N N . VAL A 1 17 ? -0.287 -6.260 1.549 1.00 0.00 40 VAL A N 11
ATOM 13795 C CA . VAL A 1 17 ? 0.300 -4.955 1.277 1.00 0.00 40 VAL A CA 11
ATOM 13796 C C . VAL A 1 17 ? 1.295 -5.017 0.120 1.00 0.00 40 VAL A C 11
ATOM 13797 O O . VAL A 1 17 ? 1.230 -4.211 -0.807 1.00 0.00 40 VAL A O 11
ATOM 13810 N N . ILE A 1 18 ? 2.214 -5.975 0.181 1.00 0.00 41 ILE A N 11
ATOM 13811 C CA . ILE A 1 18 ? 3.226 -6.132 -0.858 1.00 0.00 41 ILE A CA 11
ATOM 13812 C C . ILE A 1 18 ? 2.596 -6.409 -2.222 1.00 0.00 41 ILE A C 11
ATOM 13813 O O . ILE A 1 18 ? 2.798 -5.652 -3.172 1.00 0.00 41 ILE A O 11
ATOM 13829 N N . THR A 1 19 ? 1.838 -7.496 -2.310 1.00 0.00 42 THR A N 11
ATOM 13830 C CA . THR A 1 19 ? 1.193 -7.884 -3.562 1.00 0.00 42 THR A CA 11
ATOM 13831 C C . THR A 1 19 ? 0.366 -6.745 -4.157 1.00 0.00 42 THR A C 11
ATOM 13832 O O . THR A 1 19 ? 0.632 -6.300 -5.271 1.00 0.00 42 THR A O 11
ATOM 13843 N N . TRP A 1 20 ? -0.635 -6.285 -3.412 1.00 0.00 43 TRP A N 11
ATOM 13844 C CA . TRP A 1 20 ? -1.508 -5.206 -3.876 1.00 0.00 43 TRP A CA 11
ATOM 13845 C C . TRP A 1 20 ? -0.703 -4.011 -4.386 1.00 0.00 43 TRP A C 11
ATOM 13846 O O . TRP A 1 20 ? -0.937 -3.523 -5.493 1.00 0.00 43 TRP A O 11
ATOM 13867 N N . CYS A 1 21 ? 0.241 -3.545 -3.575 1.00 0.00 44 CYS A N 11
ATOM 13868 C CA . CYS A 1 21 ? 1.076 -2.402 -3.939 1.00 0.00 44 CYS A CA 11
ATOM 13869 C C . CYS A 1 21 ? 1.755 -2.617 -5.290 1.00 0.00 44 CYS A C 11
ATOM 13870 O O . CYS A 1 21 ? 1.443 -1.938 -6.265 1.00 0.00 44 CYS A O 11
ATOM 13878 N N . ILE A 1 22 ? 2.683 -3.566 -5.332 1.00 0.00 45 ILE A N 11
ATOM 13879 C CA . ILE A 1 22 ? 3.425 -3.883 -6.552 1.00 0.00 45 ILE A CA 11
ATOM 13880 C C . ILE A 1 22 ? 2.496 -4.159 -7.735 1.00 0.00 45 ILE A C 11
ATOM 13881 O O . ILE A 1 22 ? 2.843 -3.892 -8.886 1.00 0.00 45 ILE A O 11
ATOM 13897 N N . SER A 1 23 ? 1.315 -4.690 -7.442 1.00 0.00 46 SER A N 11
ATOM 13898 C CA . SER A 1 23 ? 0.343 -5.030 -8.478 1.00 0.00 46 SER A CA 11
ATOM 13899 C C . SER A 1 23 ? -0.164 -3.802 -9.231 1.00 0.00 46 SER A C 11
ATOM 13900 O O . SER A 1 23 ? -0.800 -3.936 -10.277 1.00 0.00 46 SER A O 11
ATOM 13908 N N . THR A 1 24 ? 0.110 -2.608 -8.713 1.00 0.00 47 THR A N 11
ATOM 13909 C CA . THR A 1 24 ? -0.358 -1.387 -9.366 1.00 0.00 47 THR A CA 11
ATOM 13910 C C . THR A 1 24 ? 0.470 -0.161 -8.987 1.00 0.00 47 THR A C 11
ATOM 13911 O O . THR A 1 24 ? 0.062 0.970 -9.256 1.00 0.00 47 THR A O 11
ATOM 13922 N N . LEU A 1 25 ? 1.634 -0.369 -8.382 1.00 0.00 48 LEU A N 11
ATOM 13923 C CA . LEU A 1 25 ? 2.469 0.758 -7.977 1.00 0.00 48 LEU A CA 11
ATOM 13924 C C . LEU A 1 25 ? 3.428 1.180 -9.087 1.00 0.00 48 LEU A C 11
ATOM 13925 O O . LEU A 1 25 ? 3.265 2.247 -9.681 1.00 0.00 48 LEU A O 11
ATOM 13941 N N . GLU A 1 26 ? 4.427 0.347 -9.367 1.00 0.00 49 GLU A N 11
ATOM 13942 C CA . GLU A 1 26 ? 5.405 0.664 -10.403 1.00 0.00 49 GLU A CA 11
ATOM 13943 C C . GLU A 1 26 ? 5.844 -0.569 -11.189 1.00 0.00 49 GLU A C 11
ATOM 13944 O O . GLU A 1 26 ? 5.472 -0.742 -12.350 1.00 0.00 49 GLU A O 11
ATOM 13956 N N . VAL A 1 27 ? 6.634 -1.424 -10.544 1.00 0.00 50 VAL A N 11
ATOM 13957 C CA . VAL A 1 27 ? 7.161 -2.620 -11.194 1.00 0.00 50 VAL A CA 11
ATOM 13958 C C . VAL A 1 27 ? 6.436 -3.888 -10.753 1.00 0.00 50 VAL A C 11
ATOM 13959 O O . VAL A 1 27 ? 5.361 -3.833 -10.156 1.00 0.00 50 VAL A O 11
ATOM 13972 N N . GLU A 1 28 ? 7.045 -5.031 -11.065 1.00 0.00 51 GLU A N 11
ATOM 13973 C CA . GLU A 1 28 ? 6.489 -6.332 -10.712 1.00 0.00 51 GLU A CA 11
ATOM 13974 C C . GLU A 1 28 ? 7.164 -6.871 -9.457 1.00 0.00 51 GLU A C 11
ATOM 13975 O O . GLU A 1 28 ? 7.942 -6.166 -8.815 1.00 0.00 51 GLU A O 11
ATOM 13987 N N . GLU A 1 29 ? 6.868 -8.119 -9.104 1.00 0.00 52 GLU A N 11
ATOM 13988 C CA . GLU A 1 29 ? 7.465 -8.723 -7.919 1.00 0.00 52 GLU A CA 11
ATOM 13989 C C . GLU A 1 29 ? 8.886 -9.194 -8.213 1.00 0.00 52 GLU A C 11
ATOM 13990 O O . GLU A 1 29 ? 9.144 -10.391 -8.350 1.00 0.00 52 GLU A O 11
ATOM 14002 N N . THR A 1 30 ? 9.800 -8.236 -8.316 1.00 0.00 53 THR A N 11
ATOM 14003 C CA . THR A 1 30 ? 11.204 -8.527 -8.581 1.00 0.00 53 THR A CA 11
ATOM 14004 C C . THR A 1 30 ? 12.098 -7.577 -7.795 1.00 0.00 53 THR A C 11
ATOM 14005 O O . THR A 1 30 ? 13.068 -7.991 -7.160 1.00 0.00 53 THR A O 11
ATOM 14016 N N . ASP A 1 31 ? 11.752 -6.294 -7.851 1.00 0.00 54 ASP A N 11
ATOM 14017 C CA . ASP A 1 31 ? 12.496 -5.254 -7.155 1.00 0.00 54 ASP A CA 11
ATOM 14018 C C . ASP A 1 31 ? 12.513 -5.517 -5.645 1.00 0.00 54 ASP A C 11
ATOM 14019 O O . ASP A 1 31 ? 11.547 -6.047 -5.096 1.00 0.00 54 ASP A O 11
ATOM 14028 N N . PRO A 1 32 ? 13.617 -5.158 -4.953 1.00 0.00 55 PRO A N 11
ATOM 14029 C CA . PRO A 1 32 ? 13.748 -5.363 -3.502 1.00 0.00 55 PRO A CA 11
ATOM 14030 C C . PRO A 1 32 ? 12.643 -4.683 -2.690 1.00 0.00 55 PRO A C 11
ATOM 14031 O O . PRO A 1 32 ? 12.625 -4.775 -1.463 1.00 0.00 55 PRO A O 11
ATOM 14042 N N . LEU A 1 33 ? 11.730 -3.999 -3.377 1.00 0.00 56 LEU A N 11
ATOM 14043 C CA . LEU A 1 33 ? 10.622 -3.314 -2.714 1.00 0.00 56 LEU A CA 11
ATOM 14044 C C . LEU A 1 33 ? 9.883 -4.261 -1.771 1.00 0.00 56 LEU A C 11
ATOM 14045 O O . LEU A 1 33 ? 9.495 -3.878 -0.667 1.00 0.00 56 LEU A O 11
ATOM 14061 N N . CYS A 1 34 ? 9.696 -5.500 -2.216 1.00 0.00 57 CYS A N 11
ATOM 14062 C CA . CYS A 1 34 ? 9.004 -6.506 -1.419 1.00 0.00 57 CYS A CA 11
ATOM 14063 C C . CYS A 1 34 ? 9.869 -6.963 -0.249 1.00 0.00 57 CYS A C 11
ATOM 14064 O O . CYS A 1 34 ? 9.355 -7.324 0.811 1.00 0.00 57 CYS A O 11
ATOM 14072 N N . GLN A 1 35 ? 11.182 -6.946 -0.449 1.00 0.00 58 GLN A N 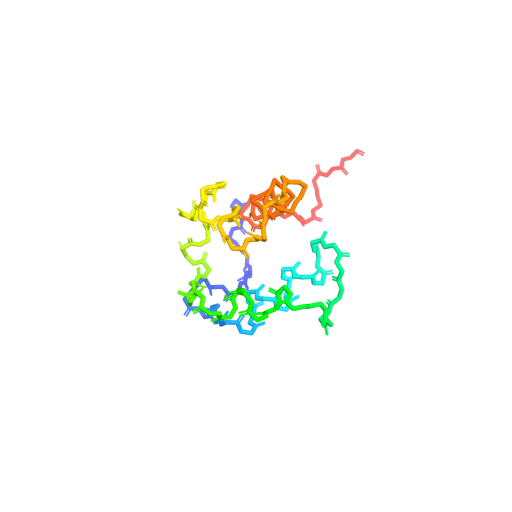11
ATOM 14073 C CA . GLN A 1 35 ? 12.118 -7.361 0.589 1.00 0.00 58 GLN A CA 11
ATOM 14074 C C . GLN A 1 35 ? 12.125 -6.366 1.743 1.00 0.00 58 GLN A C 11
ATOM 14075 O O . GLN A 1 35 ? 12.318 -6.743 2.899 1.00 0.00 58 GLN A O 11
ATOM 14089 N N . ARG A 1 36 ? 11.915 -5.092 1.423 1.00 0.00 59 ARG A N 11
ATOM 14090 C CA . ARG A 1 36 ? 11.892 -4.043 2.435 1.00 0.00 59 ARG A CA 11
ATOM 14091 C C . ARG A 1 36 ? 10.608 -4.116 3.252 1.00 0.00 59 ARG A C 11
ATOM 14092 O O . ARG A 1 36 ? 10.629 -3.982 4.476 1.00 0.00 59 ARG A O 11
ATOM 14113 N N . LEU A 1 37 ? 9.490 -4.326 2.565 1.00 0.00 60 LEU A N 11
ATOM 14114 C CA . LEU A 1 37 ? 8.193 -4.425 3.222 1.00 0.00 60 LEU A CA 11
ATOM 14115 C C . LEU A 1 37 ? 8.118 -5.682 4.087 1.00 0.00 60 LEU A C 11
ATOM 14116 O O . LEU A 1 37 ? 7.473 -5.688 5.135 1.00 0.00 60 LEU A O 11
ATOM 14132 N N . ARG A 1 38 ? 8.784 -6.744 3.640 1.00 0.00 61 ARG A N 11
ATOM 14133 C CA . ARG A 1 38 ? 8.794 -8.008 4.371 1.00 0.00 61 ARG A CA 11
ATOM 14134 C C . ARG A 1 38 ? 9.782 -7.957 5.533 1.00 0.00 61 ARG A C 11
ATOM 14135 O O . ARG A 1 38 ? 9.535 -8.530 6.594 1.00 0.00 61 ARG A O 11
ATOM 14156 N N . GLU A 1 39 ? 10.902 -7.271 5.324 1.00 0.00 62 GLU A N 11
ATOM 14157 C CA . GLU A 1 39 ? 11.922 -7.144 6.358 1.00 0.00 62 GLU A CA 11
ATOM 14158 C C . GLU A 1 39 ? 11.344 -6.484 7.603 1.00 0.00 62 GLU A C 11
ATOM 14159 O O . GLU A 1 39 ? 11.742 -6.796 8.726 1.00 0.00 62 GLU A O 11
ATOM 14171 N N . ASN A 1 40 ? 10.400 -5.571 7.395 1.00 0.00 63 ASN A N 11
ATOM 14172 C CA . ASN A 1 40 ? 9.756 -4.871 8.499 1.00 0.00 63 ASN A CA 11
ATOM 14173 C C . ASN A 1 40 ? 8.269 -5.196 8.544 1.00 0.00 63 ASN A C 11
ATOM 14174 O O . ASN A 1 40 ? 7.459 -4.528 7.901 1.00 0.00 63 ASN A O 11
ATOM 14185 N N . ASP A 1 41 ? 7.921 -6.240 9.291 1.00 0.00 64 ASP A N 11
ATOM 14186 C CA . ASP A 1 41 ? 6.529 -6.656 9.427 1.00 0.00 64 ASP A CA 11
ATOM 14187 C C . ASP A 1 41 ? 5.641 -5.474 9.810 1.00 0.00 64 ASP A C 11
ATOM 14188 O O . ASP A 1 41 ? 5.603 -5.060 10.969 1.00 0.00 64 ASP A O 11
ATOM 14197 N N . ILE A 1 42 ? 4.932 -4.934 8.823 1.00 0.00 65 ILE A N 11
ATOM 14198 C CA . ILE A 1 42 ? 4.046 -3.797 9.040 1.00 0.00 65 ILE A CA 11
ATOM 14199 C C . ILE A 1 42 ? 2.639 -4.094 8.529 1.00 0.00 65 ILE A C 11
ATOM 14200 O O . ILE A 1 42 ? 2.418 -4.211 7.323 1.00 0.00 65 ILE A O 11
ATOM 14216 N N . VAL A 1 43 ? 1.695 -4.215 9.456 1.00 0.00 66 VAL A N 11
ATOM 14217 C CA . VAL A 1 43 ? 0.309 -4.491 9.104 1.00 0.00 66 VAL A CA 11
ATOM 14218 C C . VAL A 1 43 ? -0.308 -3.301 8.375 1.00 0.00 66 VAL A C 11
ATOM 14219 O O . VAL A 1 43 ? 0.192 -2.180 8.466 1.00 0.00 66 VAL A O 11
ATOM 14232 N N . GLY A 1 44 ? -1.392 -3.553 7.650 1.00 0.00 67 GLY A N 11
ATOM 14233 C CA . GLY A 1 44 ? -2.057 -2.495 6.910 1.00 0.00 67 GLY A CA 11
ATOM 14234 C C . GLY A 1 44 ? -2.611 -1.406 7.810 1.00 0.00 67 GLY A C 11
ATOM 14235 O O . GLY A 1 44 ? -3.090 -0.379 7.329 1.00 0.00 67 GLY A O 11
ATOM 14239 N N . ASP A 1 45 ? -2.547 -1.628 9.120 1.00 0.00 68 ASP A N 11
ATOM 14240 C CA . ASP A 1 45 ? -3.049 -0.658 10.087 1.00 0.00 68 ASP A CA 11
ATOM 14241 C C . ASP A 1 45 ? -2.075 0.506 10.257 1.00 0.00 68 ASP A C 11
ATOM 14242 O O . ASP A 1 45 ? -2.385 1.493 10.925 1.00 0.00 68 ASP A O 11
ATOM 14251 N N . LEU A 1 46 ? -0.897 0.389 9.650 1.00 0.00 69 LEU A N 11
ATOM 14252 C CA . LEU A 1 46 ? 0.117 1.437 9.737 1.00 0.00 69 LEU A CA 11
ATOM 14253 C C . LEU A 1 46 ? 0.127 2.303 8.481 1.00 0.00 69 LEU A C 11
ATOM 14254 O O . LEU A 1 46 ? 0.455 3.487 8.539 1.00 0.00 69 LEU A O 11
ATOM 14270 N N . LEU A 1 47 ? -0.232 1.703 7.347 1.00 0.00 70 LEU A N 11
ATOM 14271 C CA . LEU A 1 47 ? -0.253 2.412 6.067 1.00 0.00 70 LEU A CA 11
ATOM 14272 C C . LEU A 1 47 ? -0.939 3.780 6.177 1.00 0.00 70 LEU A C 11
ATOM 14273 O O . LEU A 1 47 ? -0.385 4.784 5.726 1.00 0.00 70 LEU A O 11
ATOM 14289 N N . PRO A 1 48 ? -2.151 3.851 6.771 1.00 0.00 71 PRO A N 11
ATOM 14290 C CA . PRO A 1 48 ? -2.882 5.118 6.915 1.00 0.00 71 PRO A CA 11
ATOM 14291 C C . PRO A 1 48 ? -2.160 6.125 7.808 1.00 0.00 71 PRO A C 11
ATOM 14292 O O . PRO A 1 48 ? -2.405 7.328 7.720 1.00 0.00 71 PRO A O 11
ATOM 14303 N N . GLU A 1 49 ? -1.269 5.632 8.667 1.00 0.00 72 GLU A N 11
ATOM 14304 C CA . GLU A 1 49 ? -0.529 6.502 9.579 1.00 0.00 72 GLU A CA 11
ATOM 14305 C C . GLU A 1 49 ? 0.965 6.521 9.261 1.00 0.00 72 GLU A C 11
ATOM 14306 O O . GLU A 1 49 ? 1.773 6.966 10.077 1.00 0.00 72 GLU A O 11
ATOM 14318 N N . LEU A 1 50 ? 1.332 6.043 8.075 1.00 0.00 73 LEU A N 11
ATOM 14319 C CA . LEU A 1 50 ? 2.734 6.021 7.665 1.00 0.00 73 LEU A CA 11
ATOM 14320 C C . LEU A 1 50 ? 3.076 7.246 6.824 1.00 0.00 73 LEU A C 11
ATOM 14321 O O . LEU A 1 50 ? 2.542 7.430 5.730 1.00 0.00 73 LEU A O 11
ATOM 14337 N N . CYS A 1 51 ? 3.969 8.082 7.346 1.00 0.00 74 CYS A N 11
ATOM 14338 C CA . CYS A 1 51 ? 4.387 9.293 6.649 1.00 0.00 74 CYS A CA 11
ATOM 14339 C C . CYS A 1 51 ? 5.281 8.959 5.460 1.00 0.00 74 CYS A C 11
ATOM 14340 O O . CYS A 1 51 ? 5.659 7.805 5.260 1.00 0.00 74 CYS A O 11
ATOM 14348 N N . LEU A 1 52 ? 5.617 9.978 4.674 1.00 0.00 75 LEU A N 11
ATOM 14349 C CA . LEU A 1 52 ? 6.465 9.794 3.502 1.00 0.00 75 LEU A CA 11
ATOM 14350 C C . LEU A 1 52 ? 7.867 9.344 3.901 1.00 0.00 75 LEU A C 11
ATOM 14351 O O . LEU A 1 52 ? 8.609 8.802 3.082 1.00 0.00 75 LEU A O 11
ATOM 14367 N N . GLN A 1 53 ? 8.224 9.570 5.162 1.00 0.00 76 GLN A N 11
ATOM 14368 C CA . GLN A 1 53 ? 9.538 9.182 5.662 1.00 0.00 76 GLN A CA 11
ATOM 14369 C C . GLN A 1 53 ? 9.693 7.665 5.666 1.00 0.00 76 GLN A C 11
ATOM 14370 O O . GLN A 1 53 ? 10.587 7.121 5.017 1.00 0.00 76 GLN A O 11
ATOM 14384 N N . ASP A 1 54 ? 8.817 6.988 6.400 1.00 0.00 77 ASP A N 11
ATOM 14385 C CA . ASP A 1 54 ? 8.855 5.533 6.490 1.00 0.00 77 ASP A CA 11
ATOM 14386 C C . ASP A 1 54 ? 8.635 4.898 5.121 1.00 0.00 77 ASP A C 11
ATOM 14387 O O . ASP A 1 54 ? 9.155 3.818 4.837 1.00 0.00 77 ASP A O 11
ATOM 14396 N N . CYS A 1 55 ? 7.864 5.573 4.276 1.00 0.00 78 CYS A N 11
ATOM 14397 C CA . CYS A 1 55 ? 7.576 5.074 2.937 1.00 0.00 78 CYS A CA 11
ATOM 14398 C C . CYS A 1 55 ? 8.806 5.164 2.042 1.00 0.00 78 CYS A C 11
ATOM 14399 O O . CYS A 1 55 ? 9.061 4.275 1.230 1.00 0.00 78 CYS A O 11
ATOM 14407 N N . GLN A 1 56 ? 9.569 6.244 2.195 1.00 0.00 79 GLN A N 11
ATOM 14408 C CA . GLN A 1 56 ? 10.773 6.443 1.398 1.00 0.00 79 GLN A CA 11
ATOM 14409 C C . GLN A 1 56 ? 11.819 5.388 1.738 1.00 0.00 79 GLN A C 11
ATOM 14410 O O . GLN A 1 56 ? 12.476 4.841 0.851 1.00 0.00 79 GLN A O 11
ATOM 14424 N N . ASP A 1 57 ? 11.972 5.114 3.030 1.00 0.00 80 ASP A N 11
ATOM 14425 C CA . ASP A 1 57 ? 12.927 4.113 3.493 1.00 0.00 80 ASP A CA 11
ATOM 14426 C C . ASP A 1 57 ? 12.567 2.742 2.937 1.00 0.00 80 ASP A C 11
ATOM 14427 O O . ASP A 1 57 ? 13.439 1.957 2.564 1.00 0.00 80 ASP A O 11
ATOM 14436 N N . LEU A 1 58 ? 11.268 2.467 2.887 1.00 0.00 81 LEU A N 11
ATOM 14437 C CA . LEU A 1 58 ? 10.762 1.200 2.376 1.00 0.00 81 LEU A CA 11
ATOM 14438 C C . LEU A 1 58 ? 11.075 1.052 0.890 1.00 0.00 81 LEU A C 11
ATOM 14439 O O . LEU A 1 58 ? 10.956 -0.035 0.325 1.00 0.00 81 LEU A O 11
ATOM 14455 N N . CYS A 1 59 ? 11.473 2.155 0.267 1.00 0.00 82 CYS A N 11
ATOM 14456 C CA . CYS A 1 59 ? 11.808 2.157 -1.151 1.00 0.00 82 CYS A CA 11
ATOM 14457 C C . CYS A 1 59 ? 13.322 2.153 -1.347 1.00 0.00 82 CYS A C 11
ATOM 14458 O O . CYS A 1 59 ? 14.080 2.197 -0.379 1.00 0.00 82 CYS A O 11
ATOM 14466 N N . ASP A 1 60 ? 13.754 2.099 -2.602 1.00 0.00 83 ASP A N 11
ATOM 14467 C CA . ASP A 1 60 ? 15.179 2.088 -2.918 1.00 0.00 83 ASP A CA 11
ATOM 14468 C C . ASP A 1 60 ? 15.834 3.408 -2.524 1.00 0.00 83 ASP A C 11
ATOM 14469 O O . ASP A 1 60 ? 17.007 3.443 -2.152 1.00 0.00 83 ASP A O 11
ATOM 14478 N N . GLY A 1 61 ? 15.067 4.491 -2.607 1.00 0.00 84 GLY A N 11
ATOM 14479 C CA . GLY A 1 61 ? 15.589 5.799 -2.255 1.00 0.00 84 GLY A CA 11
ATOM 14480 C C . GLY A 1 61 ? 14.919 6.918 -3.026 1.00 0.00 84 GLY A C 11
ATOM 14481 O O . GLY A 1 61 ? 15.006 8.085 -2.643 1.00 0.00 84 GLY A O 11
ATOM 14485 N N . ASP A 1 62 ? 14.248 6.562 -4.117 1.00 0.00 85 ASP A N 11
ATOM 14486 C CA . ASP A 1 62 ? 13.561 7.536 -4.948 1.00 0.00 85 ASP A CA 11
ATOM 14487 C C . ASP A 1 62 ? 12.296 8.044 -4.265 1.00 0.00 85 ASP A C 11
ATOM 14488 O O . ASP A 1 62 ? 11.359 7.281 -4.027 1.00 0.00 85 ASP A O 11
ATOM 14497 N N . LEU A 1 63 ? 12.276 9.335 -3.954 1.00 0.00 86 LEU A N 11
ATOM 14498 C CA . LEU A 1 63 ? 11.124 9.945 -3.301 1.00 0.00 86 LEU A CA 11
ATOM 14499 C C . LEU A 1 63 ? 9.874 9.795 -4.162 1.00 0.00 86 LEU A C 11
ATOM 14500 O O . LEU A 1 63 ? 8.786 9.537 -3.649 1.00 0.00 86 LEU A O 11
ATOM 14516 N N . ASN A 1 64 ? 10.042 9.954 -5.474 1.00 0.00 87 ASN A N 11
ATOM 14517 C CA . ASN A 1 64 ? 8.931 9.834 -6.417 1.00 0.00 87 ASN A CA 11
ATOM 14518 C C . ASN A 1 64 ? 8.149 8.552 -6.163 1.00 0.00 87 ASN A C 11
ATOM 14519 O O . ASN A 1 64 ? 6.916 8.553 -6.138 1.00 0.00 87 ASN A O 11
ATOM 14530 N N . LYS A 1 65 ? 8.883 7.462 -5.983 1.00 0.00 88 LYS A N 11
ATOM 14531 C CA . LYS A 1 65 ? 8.280 6.163 -5.723 1.00 0.00 88 LYS A CA 11
ATOM 14532 C C . LYS A 1 65 ? 7.308 6.248 -4.549 1.00 0.00 88 LYS A C 11
ATOM 14533 O O . LYS A 1 65 ? 6.235 5.644 -4.570 1.00 0.00 88 LYS A O 11
ATOM 14552 N N . ALA A 1 66 ? 7.690 7.015 -3.530 1.00 0.00 89 ALA A N 11
ATOM 14553 C CA . ALA A 1 66 ? 6.852 7.185 -2.351 1.00 0.00 89 ALA A CA 11
ATOM 14554 C C . ALA A 1 66 ? 5.554 7.904 -2.700 1.00 0.00 89 ALA A C 11
ATOM 14555 O O . ALA A 1 66 ? 4.489 7.548 -2.199 1.00 0.00 89 ALA A O 11
ATOM 14562 N N . ILE A 1 67 ? 5.645 8.924 -3.552 1.00 0.00 90 ILE A N 11
ATOM 14563 C CA . ILE A 1 67 ? 4.473 9.673 -3.971 1.00 0.00 90 ILE A CA 11
ATOM 14564 C C . ILE A 1 67 ? 3.395 8.729 -4.495 1.00 0.00 90 ILE A C 11
ATOM 14565 O O . ILE A 1 67 ? 2.250 8.771 -4.047 1.00 0.00 90 ILE A O 11
ATOM 14581 N N . LYS A 1 68 ? 3.773 7.875 -5.444 1.00 0.00 91 LYS A N 11
ATOM 14582 C CA . LYS A 1 68 ? 2.840 6.912 -6.018 1.00 0.00 91 LYS A CA 11
ATOM 14583 C C . LYS A 1 68 ? 2.279 6.006 -4.930 1.00 0.00 91 LYS A C 11
ATOM 14584 O O . LYS A 1 68 ? 1.125 5.580 -4.989 1.00 0.00 91 LYS A O 11
ATOM 14603 N N . PHE A 1 69 ? 3.113 5.715 -3.937 1.00 0.00 92 PHE A N 11
ATOM 14604 C CA . PHE A 1 69 ? 2.722 4.865 -2.819 1.00 0.00 92 PHE A CA 11
ATOM 14605 C C . PHE A 1 69 ? 1.574 5.498 -2.034 1.00 0.00 92 PHE A C 11
ATOM 14606 O O . PHE A 1 69 ? 0.485 4.929 -1.936 1.00 0.00 92 PHE A O 11
ATOM 14623 N N . LYS A 1 70 ? 1.825 6.683 -1.488 1.00 0.00 93 LYS A N 11
ATOM 14624 C CA . LYS A 1 70 ? 0.822 7.403 -0.709 1.00 0.00 93 LYS A CA 11
ATOM 14625 C C . LYS A 1 70 ? -0.434 7.673 -1.536 1.00 0.00 93 LYS A C 11
ATOM 14626 O O . LYS A 1 70 ? -1.524 7.836 -0.987 1.00 0.00 93 LYS A O 11
ATOM 14645 N N . ILE A 1 71 ? -0.276 7.714 -2.856 1.00 0.00 94 ILE A N 11
ATOM 14646 C CA . ILE A 1 71 ? -1.400 7.971 -3.753 1.00 0.00 94 ILE A CA 11
ATOM 14647 C C . ILE A 1 71 ? -2.382 6.804 -3.778 1.00 0.00 94 ILE A C 11
ATOM 14648 O O . ILE A 1 71 ? -3.519 6.935 -3.328 1.00 0.00 94 ILE A O 11
ATOM 14664 N N . LEU A 1 72 ? -1.944 5.672 -4.324 1.00 0.00 95 LEU A N 11
ATOM 14665 C CA . LEU A 1 72 ? -2.794 4.490 -4.419 1.00 0.00 95 LEU A CA 11
ATOM 14666 C C . LEU A 1 72 ? -3.453 4.188 -3.081 1.00 0.00 95 LEU A C 11
ATOM 14667 O O . LEU A 1 72 ? -4.580 3.693 -3.028 1.00 0.00 95 LEU A O 11
ATOM 14683 N N . ILE A 1 73 ? -2.744 4.494 -2.001 1.00 0.00 96 ILE A N 11
ATOM 14684 C CA . ILE A 1 73 ? -3.261 4.257 -0.664 1.00 0.00 96 ILE A CA 11
ATOM 14685 C C . ILE A 1 73 ? -4.280 5.323 -0.265 1.00 0.00 96 ILE A C 11
ATOM 14686 O O . ILE A 1 73 ? -5.219 5.049 0.483 1.00 0.00 96 ILE A O 11
ATOM 14702 N N . ASN A 1 74 ? -4.093 6.536 -0.776 1.00 0.00 97 ASN A N 11
ATOM 14703 C CA . ASN A 1 74 ? -4.998 7.642 -0.479 1.00 0.00 97 ASN A CA 11
ATOM 14704 C C . ASN A 1 74 ? -6.363 7.422 -1.126 1.00 0.00 97 ASN A C 11
ATOM 14705 O O . ASN A 1 74 ? -7.398 7.521 -0.463 1.00 0.00 97 ASN A O 11
ATOM 14716 N N . LYS A 1 75 ? -6.360 7.126 -2.422 1.00 0.00 98 LYS A N 11
ATOM 14717 C CA . LYS A 1 75 ? -7.599 6.894 -3.158 1.00 0.00 98 LYS A CA 11
ATOM 14718 C C . LYS A 1 75 ? -8.351 5.690 -2.604 1.00 0.00 98 LYS A C 11
ATOM 14719 O O . LYS A 1 75 ? -9.554 5.764 -2.349 1.00 0.00 98 LYS A O 11
ATOM 14738 N N . MET A 1 76 ? -7.639 4.582 -2.420 1.00 0.00 99 MET A N 11
ATOM 14739 C CA . MET A 1 76 ? -8.247 3.363 -1.897 1.00 0.00 99 MET A CA 11
ATOM 14740 C C . MET A 1 76 ? -8.928 3.635 -0.559 1.00 0.00 99 MET A C 11
ATOM 14741 O O . MET A 1 76 ? -9.992 3.088 -0.269 1.00 0.00 99 MET A O 11
ATOM 14755 N N . ARG A 1 77 ? -8.309 4.491 0.248 1.00 0.00 100 ARG A N 11
ATOM 14756 C CA . ARG A 1 77 ? -8.848 4.841 1.556 1.00 0.00 100 ARG A CA 11
ATOM 14757 C C . ARG A 1 77 ? -10.232 5.473 1.427 1.00 0.00 100 ARG A C 11
ATOM 14758 O O . ARG A 1 77 ? -11.228 4.901 1.868 1.00 0.00 100 ARG A O 11
ATOM 14779 N N . ASP A 1 78 ? -10.284 6.655 0.819 1.00 0.00 101 ASP A N 11
ATOM 14780 C CA . ASP A 1 78 ? -11.545 7.367 0.639 1.00 0.00 101 ASP A CA 11
ATOM 14781 C C . ASP A 1 78 ? -12.373 6.744 -0.480 1.00 0.00 101 ASP A C 11
ATOM 14782 O O . ASP A 1 78 ? -13.403 6.117 -0.228 1.00 0.00 101 ASP A O 11
ATOM 14791 N N . SER A 1 79 ? -11.917 6.921 -1.717 1.00 0.00 102 SER A N 11
ATOM 14792 C CA . SER A 1 79 ? -12.618 6.380 -2.877 1.00 0.00 102 SER A CA 11
ATOM 14793 C C . SER A 1 79 ? -11.752 6.476 -4.129 1.00 0.00 102 SER A C 11
ATOM 14794 O O . SER A 1 79 ? -10.988 7.427 -4.294 1.00 0.00 102 SER A O 11
ATOM 14802 N N . LYS A 1 80 ? -11.875 5.487 -5.007 1.00 0.00 103 LYS A N 11
ATOM 14803 C CA . LYS A 1 80 ? -11.105 5.463 -6.245 1.00 0.00 103 LYS A CA 11
ATOM 14804 C C . LYS A 1 80 ? -11.977 5.847 -7.434 1.00 0.00 103 LYS A C 11
ATOM 14805 O O . LYS A 1 80 ? -11.672 5.508 -8.577 1.00 0.00 103 LYS A O 11
ATOM 14824 N N . LEU A 1 81 ? -13.065 6.556 -7.153 1.00 0.00 104 LEU A N 11
ATOM 14825 C CA . LEU A 1 81 ? -13.984 6.998 -8.192 1.00 0.00 104 LEU A CA 11
ATOM 14826 C C . LEU A 1 81 ? -14.250 8.493 -8.066 1.00 0.00 104 LEU A C 11
ATOM 14827 O O . LEU A 1 81 ? -14.396 9.196 -9.067 1.00 0.00 104 LEU A O 11
ATOM 14843 N N . GLU A 1 82 ? -14.314 8.973 -6.827 1.00 0.00 105 GLU A N 11
ATOM 14844 C CA . GLU A 1 82 ? -14.556 10.385 -6.565 1.00 0.00 105 GLU A CA 11
ATOM 14845 C C . GLU A 1 82 ? -13.316 11.212 -6.886 1.00 0.00 105 GLU A C 11
ATOM 14846 O O . GLU A 1 82 ? -12.432 11.375 -6.044 1.00 0.00 105 GLU A O 11
ATOM 14858 N N . TRP A 1 83 ? -13.254 11.721 -8.110 1.00 0.00 106 TRP A N 11
ATOM 14859 C CA . TRP A 1 83 ? -12.123 12.528 -8.549 1.00 0.00 106 TRP A CA 11
ATOM 14860 C C . TRP A 1 83 ? -12.598 13.831 -9.187 1.00 0.00 106 TRP A C 11
ATOM 14861 O O . TRP A 1 83 ? -11.830 14.520 -9.860 1.00 0.00 106 TRP A O 11
ATOM 14882 N N . LYS A 1 84 ? -13.868 14.162 -8.966 1.00 0.00 107 LYS A N 11
ATOM 14883 C CA . LYS A 1 84 ? -14.451 15.384 -9.512 1.00 0.00 107 LYS A CA 11
ATOM 14884 C C . LYS A 1 84 ? -14.786 16.367 -8.394 1.00 0.00 107 LYS A C 11
ATOM 14885 O O . LYS A 1 84 ? -15.784 16.205 -7.692 1.00 0.00 107 LYS A O 11
ATOM 14904 N N . ASP A 1 85 ? -13.945 17.384 -8.233 1.00 0.00 108 ASP A N 11
ATOM 14905 C CA . ASP A 1 85 ? -14.155 18.393 -7.199 1.00 0.00 108 ASP A CA 11
ATOM 14906 C C . ASP A 1 85 ? -14.308 19.781 -7.814 1.00 0.00 108 ASP A C 11
ATOM 14907 O O . ASP A 1 85 ? -13.276 20.455 -8.018 1.00 0.00 108 ASP A O 11
ATOM 14917 N N . GLY A 1 1 ? -15.456 -13.242 -4.747 1.00 0.00 24 GLY A N 12
ATOM 14918 C CA . GLY A 1 1 ? -15.101 -14.502 -5.457 1.00 0.00 24 GLY A CA 12
ATOM 14919 C C . GLY A 1 1 ? -13.626 -14.837 -5.344 1.00 0.00 24 GLY A C 12
ATOM 14920 O O . GLY A 1 1 ? -12.884 -14.160 -4.632 1.00 0.00 24 GLY A O 12
ATOM 14926 N N . SER A 1 2 ? -13.204 -15.885 -6.048 1.00 0.00 25 SER A N 12
ATOM 14927 C CA . SER A 1 2 ? -11.809 -16.316 -6.029 1.00 0.00 25 SER A CA 12
ATOM 14928 C C . SER A 1 2 ? -11.347 -16.612 -4.605 1.00 0.00 25 SER A C 12
ATOM 14929 O O . SER A 1 2 ? -10.800 -15.742 -3.927 1.00 0.00 25 SER A O 12
ATOM 14937 N N . HIS A 1 3 ? -11.577 -17.845 -4.159 1.00 0.00 26 HIS A N 12
ATOM 14938 C CA . HIS A 1 3 ? -11.190 -18.268 -2.815 1.00 0.00 26 HIS A CA 12
ATOM 14939 C C . HIS A 1 3 ? -11.819 -17.367 -1.755 1.00 0.00 26 HIS A C 12
ATOM 14940 O O . HIS A 1 3 ? -12.929 -17.623 -1.290 1.00 0.00 26 HIS A O 12
ATOM 14955 N N . MET A 1 4 ? -11.102 -16.311 -1.378 1.00 0.00 27 MET A N 12
ATOM 14956 C CA . MET A 1 4 ? -11.590 -15.370 -0.374 1.00 0.00 27 MET A CA 12
ATOM 14957 C C . MET A 1 4 ? -11.185 -13.943 -0.728 1.00 0.00 27 MET A C 12
ATOM 14958 O O . MET A 1 4 ? -10.003 -13.653 -0.916 1.00 0.00 27 MET A O 12
ATOM 14972 N N . ASN A 1 5 ? -12.171 -13.056 -0.816 1.00 0.00 28 ASN A N 12
ATOM 14973 C CA . ASN A 1 5 ? -11.916 -11.658 -1.146 1.00 0.00 28 ASN A CA 12
ATOM 14974 C C . ASN A 1 5 ? -12.125 -10.766 0.073 1.00 0.00 28 ASN A C 12
ATOM 14975 O O . ASN A 1 5 ? -13.218 -10.718 0.640 1.00 0.00 28 ASN A O 12
ATOM 14986 N N . ASN A 1 6 ? -11.071 -10.060 0.473 1.00 0.00 29 ASN A N 12
ATOM 14987 C CA . ASN A 1 6 ? -11.139 -9.168 1.626 1.00 0.00 29 ASN A CA 12
ATOM 14988 C C . ASN A 1 6 ? -11.351 -7.723 1.188 1.00 0.00 29 ASN A C 12
ATOM 14989 O O . ASN A 1 6 ? -10.926 -7.325 0.102 1.00 0.00 29 ASN A O 12
ATOM 15000 N N . GLU A 1 7 ? -12.011 -6.941 2.037 1.00 0.00 30 GLU A N 12
ATOM 15001 C CA . GLU A 1 7 ? -12.277 -5.538 1.737 1.00 0.00 30 GLU A CA 12
ATOM 15002 C C . GLU A 1 7 ? -11.558 -4.622 2.724 1.00 0.00 30 GLU A C 12
ATOM 15003 O O . GLU A 1 7 ? -10.926 -3.642 2.329 1.00 0.00 30 GLU A O 12
ATOM 15015 N N . ASP A 1 8 ? -11.663 -4.945 4.011 1.00 0.00 31 ASP A N 12
ATOM 15016 C CA . ASP A 1 8 ? -11.022 -4.150 5.054 1.00 0.00 31 ASP A CA 12
ATOM 15017 C C . ASP A 1 8 ? -9.503 -4.223 4.937 1.00 0.00 31 ASP A C 12
ATOM 15018 O O . ASP A 1 8 ? -8.932 -5.304 4.794 1.00 0.00 31 ASP A O 12
ATOM 15027 N N . PHE A 1 9 ? -8.856 -3.064 5.000 1.00 0.00 32 PHE A N 12
ATOM 15028 C CA . PHE A 1 9 ? -7.403 -2.992 4.897 1.00 0.00 32 PHE A CA 12
ATOM 15029 C C . PHE A 1 9 ? -6.747 -3.161 6.265 1.00 0.00 32 PHE A C 12
ATOM 15030 O O . PHE A 1 9 ? -5.539 -3.377 6.362 1.00 0.00 32 PHE A O 12
ATOM 15047 N N . SER A 1 10 ? -7.551 -3.070 7.319 1.00 0.00 33 SER A N 12
ATOM 15048 C CA . SER A 1 10 ? -7.046 -3.206 8.683 1.00 0.00 33 SER A CA 12
ATOM 15049 C C . SER A 1 10 ? -6.673 -4.654 8.994 1.00 0.00 33 SER A C 12
ATOM 15050 O O . SER A 1 10 ? -5.964 -4.924 9.964 1.00 0.00 33 SER A O 12
ATOM 15058 N N . GLN A 1 11 ? -7.151 -5.580 8.168 1.00 0.00 34 GLN A N 12
ATOM 15059 C CA . GLN A 1 11 ? -6.868 -6.998 8.365 1.00 0.00 34 GLN A CA 12
ATOM 15060 C C . GLN A 1 11 ? -5.783 -7.479 7.403 1.00 0.00 34 GLN A C 12
ATOM 15061 O O . GLN A 1 11 ? -5.368 -8.638 7.447 1.00 0.00 34 GLN A O 12
ATOM 15075 N N . TRP A 1 12 ? -5.326 -6.578 6.537 1.00 0.00 35 TRP A N 12
ATOM 15076 C CA . TRP A 1 12 ? -4.290 -6.908 5.563 1.00 0.00 35 TRP A CA 12
ATOM 15077 C C . TRP A 1 12 ? -3.020 -7.402 6.251 1.00 0.00 35 TRP A C 12
ATOM 15078 O O . TRP A 1 12 ? -2.703 -6.986 7.365 1.00 0.00 35 TRP A O 12
ATOM 15099 N N . SER A 1 13 ? -2.300 -8.294 5.576 1.00 0.00 36 SER A N 12
ATOM 15100 C CA . SER A 1 13 ? -1.063 -8.849 6.113 1.00 0.00 36 SER A CA 12
ATOM 15101 C C . SER A 1 13 ? 0.142 -8.360 5.316 1.00 0.00 36 SER A C 12
ATOM 15102 O O . SER A 1 13 ? -0.005 -7.585 4.371 1.00 0.00 36 SER A O 12
ATOM 15110 N N . VAL A 1 14 ? 1.330 -8.814 5.701 1.00 0.00 37 VAL A N 12
ATOM 15111 C CA . VAL A 1 14 ? 2.559 -8.418 5.021 1.00 0.00 37 VAL A CA 12
ATOM 15112 C C . VAL A 1 14 ? 2.503 -8.751 3.532 1.00 0.00 37 VAL A C 12
ATOM 15113 O O . VAL A 1 14 ? 2.520 -7.857 2.686 1.00 0.00 37 VAL A O 12
ATOM 15126 N N . ASP A 1 15 ? 2.434 -10.042 3.222 1.00 0.00 38 ASP A N 12
ATOM 15127 C CA . ASP A 1 15 ? 2.384 -10.499 1.836 1.00 0.00 38 ASP A CA 12
ATOM 15128 C C . ASP A 1 15 ? 1.192 -9.900 1.095 1.00 0.00 38 ASP A C 12
ATOM 15129 O O . ASP A 1 15 ? 1.205 -9.791 -0.131 1.00 0.00 38 ASP A O 12
ATOM 15138 N N . ASP A 1 16 ? 0.163 -9.511 1.843 1.00 0.00 39 ASP A N 12
ATOM 15139 C CA . ASP A 1 16 ? -1.033 -8.927 1.247 1.00 0.00 39 ASP A CA 12
ATOM 15140 C C . ASP A 1 16 ? -0.748 -7.523 0.717 1.00 0.00 39 ASP A C 12
ATOM 15141 O O . ASP A 1 16 ? -0.990 -7.233 -0.456 1.00 0.00 39 ASP A O 12
ATOM 15150 N N . VAL A 1 17 ? -0.236 -6.658 1.588 1.00 0.00 40 VAL A N 12
ATOM 15151 C CA . VAL A 1 17 ? 0.081 -5.284 1.211 1.00 0.00 40 VAL A CA 12
ATOM 15152 C C . VAL A 1 17 ? 1.124 -5.240 0.099 1.00 0.00 40 VAL A C 12
ATOM 15153 O O . VAL A 1 17 ? 1.001 -4.465 -0.848 1.00 0.00 40 VAL A O 12
ATOM 15166 N N . ILE A 1 18 ? 2.148 -6.079 0.223 1.00 0.00 41 ILE A N 12
ATOM 15167 C CA . ILE A 1 18 ? 3.223 -6.135 -0.762 1.00 0.00 41 ILE A CA 12
ATOM 15168 C C . ILE A 1 18 ? 2.701 -6.491 -2.152 1.00 0.00 41 ILE A C 12
ATOM 15169 O O . ILE A 1 18 ? 2.899 -5.741 -3.109 1.00 0.00 41 ILE A O 12
ATOM 15185 N N . THR A 1 19 ? 2.038 -7.638 -2.255 1.00 0.00 42 THR A N 12
ATOM 15186 C CA . THR A 1 19 ? 1.498 -8.103 -3.529 1.00 0.00 42 THR A CA 12
ATOM 15187 C C . THR A 1 19 ? 0.603 -7.053 -4.181 1.00 0.00 42 THR A C 12
ATOM 15188 O O . THR A 1 19 ? 0.901 -6.567 -5.271 1.00 0.00 42 THR A O 12
ATOM 15199 N N . TRP A 1 20 ? -0.493 -6.708 -3.510 1.00 0.00 43 TRP A N 12
ATOM 15200 C CA . TRP A 1 20 ? -1.438 -5.724 -4.033 1.00 0.00 43 TRP A CA 12
ATOM 15201 C C . TRP A 1 20 ? -0.731 -4.443 -4.468 1.00 0.00 43 TRP A C 12
ATOM 15202 O O . TRP A 1 20 ? -1.052 -3.872 -5.511 1.00 0.00 43 TRP A O 12
ATOM 15223 N N . CYS A 1 21 ? 0.230 -3.995 -3.665 1.00 0.00 44 CYS A N 12
ATOM 15224 C CA . CYS A 1 21 ? 0.976 -2.778 -3.972 1.00 0.00 44 CYS A CA 12
ATOM 15225 C C . CYS A 1 21 ? 1.654 -2.878 -5.334 1.00 0.00 44 CYS A C 12
ATOM 15226 O O . CYS A 1 21 ? 1.291 -2.169 -6.269 1.00 0.00 44 CYS A O 12
ATOM 15234 N N . ILE A 1 22 ? 2.635 -3.768 -5.435 1.00 0.00 45 ILE A N 12
ATOM 15235 C CA . ILE A 1 22 ? 3.378 -3.971 -6.676 1.00 0.00 45 ILE A CA 12
ATOM 15236 C C . ILE A 1 22 ? 2.447 -4.269 -7.850 1.00 0.00 45 ILE A C 12
ATOM 15237 O O . ILE A 1 22 ? 2.750 -3.932 -8.995 1.00 0.00 45 ILE A O 12
ATOM 15253 N N . SER A 1 23 ? 1.315 -4.898 -7.557 1.00 0.00 46 SER A N 12
ATOM 15254 C CA . SER A 1 23 ? 0.346 -5.260 -8.589 1.00 0.00 46 SER A CA 12
ATOM 15255 C C . SER A 1 23 ? -0.183 -4.035 -9.333 1.00 0.00 46 SER A C 12
ATOM 15256 O O . SER A 1 23 ? -0.821 -4.171 -10.378 1.00 0.00 46 SER A O 12
ATOM 15264 N N . THR A 1 24 ? 0.079 -2.843 -8.803 1.00 0.00 47 THR A N 12
ATOM 15265 C CA . THR A 1 24 ? -0.394 -1.617 -9.440 1.00 0.00 47 THR A CA 12
ATOM 15266 C C . THR A 1 24 ? 0.336 -0.378 -8.925 1.00 0.00 47 THR A C 12
ATOM 15267 O O . THR A 1 24 ? -0.152 0.742 -9.077 1.00 0.00 47 THR A O 12
ATOM 15278 N N . LEU A 1 25 ? 1.514 -0.565 -8.333 1.00 0.00 48 LEU A N 12
ATOM 15279 C CA . LEU A 1 25 ? 2.270 0.566 -7.806 1.00 0.00 48 LEU A CA 12
ATOM 15280 C C . LEU A 1 25 ? 3.161 1.193 -8.874 1.00 0.00 48 LEU A C 12
ATOM 15281 O O . LEU A 1 25 ? 2.888 2.295 -9.351 1.00 0.00 48 LEU A O 12
ATOM 15297 N N . GLU A 1 26 ? 4.224 0.488 -9.250 1.00 0.00 49 GLU A N 12
ATOM 15298 C CA . GLU A 1 26 ? 5.148 0.988 -10.261 1.00 0.00 49 GLU A CA 12
ATOM 15299 C C . GLU A 1 26 ? 5.683 -0.135 -11.145 1.00 0.00 49 GLU A C 12
ATOM 15300 O O . GLU A 1 26 ? 5.395 -0.193 -12.340 1.00 0.00 49 GLU A O 12
ATOM 15312 N N . VAL A 1 27 ? 6.463 -1.026 -10.538 1.00 0.00 50 VAL A N 12
ATOM 15313 C CA . VAL A 1 27 ? 7.076 -2.134 -11.262 1.00 0.00 50 VAL A CA 12
ATOM 15314 C C . VAL A 1 27 ? 6.411 -3.468 -10.934 1.00 0.00 50 VAL A C 12
ATOM 15315 O O . VAL A 1 27 ? 5.319 -3.511 -10.367 1.00 0.00 50 VAL A O 12
ATOM 15328 N N . GLU A 1 28 ? 7.087 -4.555 -11.302 1.00 0.00 51 GLU A N 12
ATOM 15329 C CA . GLU A 1 28 ? 6.585 -5.903 -11.054 1.00 0.00 51 GLU A CA 12
ATOM 15330 C C . GLU A 1 28 ? 7.247 -6.496 -9.815 1.00 0.00 51 GLU A C 12
ATOM 15331 O O . GLU A 1 28 ? 8.037 -5.827 -9.149 1.00 0.00 51 GLU A O 12
ATOM 15343 N N . GLU A 1 29 ? 6.921 -7.749 -9.504 1.00 0.00 52 GLU A N 12
ATOM 15344 C CA . GLU A 1 29 ? 7.497 -8.405 -8.336 1.00 0.00 52 GLU A CA 12
ATOM 15345 C C . GLU A 1 29 ? 8.933 -8.838 -8.611 1.00 0.00 52 GLU A C 12
ATOM 15346 O O . GLU A 1 29 ? 9.214 -10.022 -8.805 1.00 0.00 52 GLU A O 12
ATOM 15358 N N . THR A 1 30 ? 9.832 -7.862 -8.635 1.00 0.00 53 THR A N 12
ATOM 15359 C CA . THR A 1 30 ? 11.247 -8.115 -8.872 1.00 0.00 53 THR A CA 12
ATOM 15360 C C . THR A 1 30 ? 12.098 -7.191 -8.010 1.00 0.00 53 THR A C 12
ATOM 15361 O O . THR A 1 30 ? 13.050 -7.623 -7.358 1.00 0.00 53 THR A O 12
ATOM 15372 N N . ASP A 1 31 ? 11.738 -5.912 -8.023 1.00 0.00 54 ASP A N 12
ATOM 15373 C CA . ASP A 1 31 ? 12.442 -4.894 -7.254 1.00 0.00 54 ASP A CA 12
ATOM 15374 C C . ASP A 1 31 ? 12.454 -5.251 -5.764 1.00 0.00 54 ASP A C 12
ATOM 15375 O O . ASP A 1 31 ? 11.487 -5.814 -5.251 1.00 0.00 54 ASP A O 12
ATOM 15384 N N . PRO A 1 32 ? 13.555 -4.934 -5.048 1.00 0.00 55 PRO A N 12
ATOM 15385 C CA . PRO A 1 32 ? 13.685 -5.228 -3.611 1.00 0.00 55 PRO A CA 12
ATOM 15386 C C . PRO A 1 32 ? 12.584 -4.589 -2.762 1.00 0.00 55 PRO A C 12
ATOM 15387 O O . PRO A 1 32 ? 12.566 -4.750 -1.542 1.00 0.00 55 PRO A O 12
ATOM 15398 N N . LEU A 1 33 ? 11.675 -3.861 -3.408 1.00 0.00 56 LEU A N 12
ATOM 15399 C CA . LEU A 1 33 ? 10.571 -3.209 -2.708 1.00 0.00 56 LEU A CA 12
ATOM 15400 C C . LEU A 1 33 ? 9.857 -4.191 -1.780 1.00 0.00 56 LEU A C 12
ATOM 15401 O O . LEU A 1 33 ? 9.480 -3.843 -0.661 1.00 0.00 56 LEU A O 12
ATOM 15417 N N . CYS A 1 34 ? 9.683 -5.421 -2.255 1.00 0.00 57 CYS A N 12
ATOM 15418 C CA . CYS A 1 34 ? 9.010 -6.458 -1.479 1.00 0.00 57 CYS A CA 12
ATOM 15419 C C . CYS A 1 34 ? 9.884 -6.945 -0.326 1.00 0.00 57 CYS A C 12
ATOM 15420 O O . CYS A 1 34 ? 9.392 -7.176 0.779 1.00 0.00 57 CYS A O 12
ATOM 15428 N N . GLN A 1 35 ? 11.177 -7.103 -0.589 1.00 0.00 58 GLN A N 12
ATOM 15429 C CA . GLN A 1 35 ? 12.115 -7.569 0.428 1.00 0.00 58 GLN A CA 12
ATOM 15430 C C . GLN A 1 35 ? 12.112 -6.648 1.645 1.00 0.00 58 GLN A C 12
ATOM 15431 O O . GLN A 1 35 ? 12.048 -7.111 2.784 1.00 0.00 58 GLN A O 12
ATOM 15445 N N . ARG A 1 36 ? 12.185 -5.344 1.397 1.00 0.00 59 ARG A N 12
ATOM 15446 C CA . ARG A 1 36 ? 12.196 -4.361 2.475 1.00 0.00 59 ARG A CA 12
ATOM 15447 C C . ARG A 1 36 ? 10.897 -4.414 3.274 1.00 0.00 59 ARG A C 12
ATOM 15448 O O . ARG A 1 36 ? 10.915 -4.569 4.495 1.00 0.00 59 ARG A O 12
ATOM 15469 N N . LEU A 1 37 ? 9.774 -4.280 2.574 1.00 0.00 60 LEU A N 12
ATOM 15470 C CA . LEU A 1 37 ? 8.458 -4.317 3.207 1.00 0.00 60 LEU A CA 12
ATOM 15471 C C . LEU A 1 37 ? 8.288 -5.574 4.060 1.00 0.00 60 LEU A C 12
ATOM 15472 O O . LEU A 1 37 ? 7.672 -5.533 5.125 1.00 0.00 60 LEU A O 12
ATOM 15488 N N . ARG A 1 38 ? 8.840 -6.687 3.585 1.00 0.00 61 ARG A N 12
ATOM 15489 C CA . ARG A 1 38 ? 8.744 -7.954 4.302 1.00 0.00 61 ARG A CA 12
ATOM 15490 C C . ARG A 1 38 ? 9.425 -7.871 5.664 1.00 0.00 61 ARG A C 12
ATOM 15491 O O . ARG A 1 38 ? 8.845 -8.260 6.678 1.00 0.00 61 ARG A O 12
ATOM 15512 N N . GLU A 1 39 ? 10.658 -7.369 5.682 1.00 0.00 62 GLU A N 12
ATOM 15513 C CA . GLU A 1 39 ? 11.409 -7.237 6.927 1.00 0.00 62 GLU A CA 12
ATOM 15514 C C . GLU A 1 39 ? 10.591 -6.483 7.967 1.00 0.00 62 GLU A C 12
ATOM 15515 O O . GLU A 1 39 ? 10.414 -6.953 9.092 1.00 0.00 62 GLU A O 12
ATOM 15527 N N . ASN A 1 40 ? 10.096 -5.313 7.584 1.00 0.00 63 ASN A N 12
ATOM 15528 C CA . ASN A 1 40 ? 9.283 -4.500 8.478 1.00 0.00 63 ASN A CA 12
ATOM 15529 C C . ASN A 1 40 ? 7.802 -4.742 8.213 1.00 0.00 63 ASN A C 12
ATOM 15530 O O . ASN A 1 40 ? 7.197 -4.080 7.374 1.00 0.00 63 ASN A O 12
ATOM 15541 N N . ASP A 1 41 ? 7.236 -5.713 8.924 1.00 0.00 64 ASP A N 12
ATOM 15542 C CA . ASP A 1 41 ? 5.824 -6.063 8.779 1.00 0.00 64 ASP A CA 12
ATOM 15543 C C . ASP A 1 41 ? 4.935 -4.821 8.735 1.00 0.00 64 ASP A C 12
ATOM 15544 O O . ASP A 1 41 ? 4.783 -4.118 9.735 1.00 0.00 64 ASP A O 12
ATOM 15553 N N . ILE A 1 42 ? 4.352 -4.558 7.567 1.00 0.00 65 ILE A N 12
ATOM 15554 C CA . ILE A 1 42 ? 3.471 -3.408 7.390 1.00 0.00 65 ILE A CA 12
ATOM 15555 C C . ILE A 1 42 ? 2.014 -3.850 7.284 1.00 0.00 65 ILE A C 12
ATOM 15556 O O . ILE A 1 42 ? 1.707 -4.870 6.668 1.00 0.00 65 ILE A O 12
ATOM 15572 N N . VAL A 1 43 ? 1.123 -3.070 7.888 1.00 0.00 66 VAL A N 12
ATOM 15573 C CA . VAL A 1 43 ? -0.301 -3.370 7.860 1.00 0.00 66 VAL A CA 12
ATOM 15574 C C . VAL A 1 43 ? -1.094 -2.156 7.383 1.00 0.00 66 VAL A C 12
ATOM 15575 O O . VAL A 1 43 ? -0.594 -1.032 7.407 1.00 0.00 66 VAL A O 12
ATOM 15588 N N . GLY A 1 44 ? -2.325 -2.391 6.947 1.00 0.00 67 GLY A N 12
ATOM 15589 C CA . GLY A 1 44 ? -3.165 -1.307 6.470 1.00 0.00 67 GLY A CA 12
ATOM 15590 C C . GLY A 1 44 ? -3.382 -0.233 7.519 1.00 0.00 67 GLY A C 12
ATOM 15591 O O . GLY A 1 44 ? -3.510 0.945 7.191 1.00 0.00 67 GLY A O 12
ATOM 15595 N N . ASP A 1 45 ? -3.429 -0.644 8.782 1.00 0.00 68 ASP A N 12
ATOM 15596 C CA . ASP A 1 45 ? -3.634 0.289 9.886 1.00 0.00 68 ASP A CA 12
ATOM 15597 C C . ASP A 1 45 ? -2.349 1.050 10.209 1.00 0.00 68 ASP A C 12
ATOM 15598 O O . ASP A 1 45 ? -2.363 2.015 10.972 1.00 0.00 68 ASP A O 12
ATOM 15607 N N . LEU A 1 46 ? -1.241 0.608 9.621 1.00 0.00 69 LEU A N 12
ATOM 15608 C CA . LEU A 1 46 ? 0.055 1.241 9.849 1.00 0.00 69 LEU A CA 12
ATOM 15609 C C . LEU A 1 46 ? 0.422 2.168 8.692 1.00 0.00 69 LEU A C 12
ATOM 15610 O O . LEU A 1 46 ? 1.361 2.959 8.789 1.00 0.00 69 LEU A O 12
ATOM 15626 N N . LEU A 1 47 ? -0.330 2.069 7.600 1.00 0.00 70 LEU A N 12
ATOM 15627 C CA . LEU A 1 47 ? -0.081 2.891 6.419 1.00 0.00 70 LEU A CA 12
ATOM 15628 C C . LEU A 1 47 ? -0.362 4.375 6.683 1.00 0.00 70 LEU A C 12
ATOM 15629 O O . LEU A 1 47 ? 0.478 5.223 6.385 1.00 0.00 70 LEU A O 12
ATOM 15645 N N . PRO A 1 48 ? -1.544 4.719 7.243 1.00 0.00 71 PRO A N 12
ATOM 15646 C CA . PRO A 1 48 ? -1.899 6.115 7.518 1.00 0.00 71 PRO A CA 12
ATOM 15647 C C . PRO A 1 48 ? -1.223 6.659 8.773 1.00 0.00 71 PRO A C 12
ATOM 15648 O O . PRO A 1 48 ? -1.246 7.863 9.029 1.00 0.00 71 PRO A O 12
ATOM 15659 N N . GLU A 1 49 ? -0.619 5.765 9.552 1.00 0.00 72 GLU A N 12
ATOM 15660 C CA . GLU A 1 49 ? 0.060 6.159 10.782 1.00 0.00 72 GLU A CA 12
ATOM 15661 C C . GLU A 1 49 ? 1.460 6.693 10.494 1.00 0.00 72 GLU A C 12
ATOM 15662 O O . GLU A 1 49 ? 2.205 7.028 11.416 1.00 0.00 72 GLU A O 12
ATOM 15674 N N . LEU A 1 50 ? 1.813 6.772 9.215 1.00 0.00 73 LEU A N 12
ATOM 15675 C CA . LEU A 1 50 ? 3.125 7.270 8.816 1.00 0.00 73 LEU A CA 12
ATOM 15676 C C . LEU A 1 50 ? 3.031 8.120 7.552 1.00 0.00 73 LEU A C 12
ATOM 15677 O O . LEU A 1 50 ? 2.082 7.999 6.778 1.00 0.00 73 LEU A O 12
ATOM 15693 N N . CYS A 1 51 ? 4.024 8.984 7.355 1.00 0.00 74 CYS A N 12
ATOM 15694 C CA . CYS A 1 51 ? 4.061 9.857 6.187 1.00 0.00 74 CYS A CA 12
ATOM 15695 C C . CYS A 1 51 ? 4.938 9.258 5.093 1.00 0.00 74 CYS A C 12
ATOM 15696 O O . CYS A 1 51 ? 5.319 8.089 5.162 1.00 0.00 74 CYS A O 12
ATOM 15704 N N . LEU A 1 52 ? 5.255 10.064 4.084 1.00 0.00 75 LEU A N 12
ATOM 15705 C CA . LEU A 1 52 ? 6.091 9.609 2.977 1.00 0.00 75 LEU A CA 12
ATOM 15706 C C . LEU A 1 52 ? 7.515 9.333 3.448 1.00 0.00 75 LEU A C 12
ATOM 15707 O O . LEU A 1 52 ? 8.337 8.809 2.697 1.00 0.00 75 LEU A O 12
ATOM 15723 N N . GLN A 1 53 ? 7.801 9.699 4.694 1.00 0.00 76 GLN A N 12
ATOM 15724 C CA . GLN A 1 53 ? 9.124 9.488 5.270 1.00 0.00 76 GLN A CA 12
ATOM 15725 C C . GLN A 1 53 ? 9.459 7.999 5.332 1.00 0.00 76 GLN A C 12
ATOM 15726 O O . GLN A 1 53 ? 10.398 7.535 4.683 1.00 0.00 76 GLN A O 12
ATOM 15740 N N . ASP A 1 54 ? 8.681 7.256 6.115 1.00 0.00 77 ASP A N 12
ATOM 15741 C CA . ASP A 1 54 ? 8.891 5.820 6.264 1.00 0.00 77 ASP A CA 12
ATOM 15742 C C . ASP A 1 54 ? 8.681 5.098 4.938 1.00 0.00 77 ASP A C 12
ATOM 15743 O O . ASP A 1 54 ? 9.222 4.015 4.716 1.00 0.00 77 ASP A O 12
ATOM 15752 N N . CYS A 1 55 ? 7.889 5.705 4.060 1.00 0.00 78 CYS A N 12
ATOM 15753 C CA . CYS A 1 55 ? 7.608 5.125 2.753 1.00 0.00 78 CYS A CA 12
ATOM 15754 C C . CYS A 1 55 ? 8.856 5.134 1.879 1.00 0.00 78 CYS A C 12
ATOM 15755 O O . CYS A 1 55 ? 9.215 4.119 1.281 1.00 0.00 78 CYS A O 12
ATOM 15763 N N . GLN A 1 56 ? 9.516 6.287 1.810 1.00 0.00 79 GLN A N 12
ATOM 15764 C CA . GLN A 1 56 ? 10.728 6.425 1.011 1.00 0.00 79 GLN A CA 12
ATOM 15765 C C . GLN A 1 56 ? 11.818 5.500 1.537 1.00 0.00 79 GLN A C 12
ATOM 15766 O O . GLN A 1 56 ? 12.624 4.973 0.770 1.00 0.00 79 GLN A O 12
ATOM 15780 N N . ASP A 1 57 ? 11.835 5.305 2.852 1.00 0.00 80 ASP A N 12
ATOM 15781 C CA . ASP A 1 57 ? 12.816 4.430 3.483 1.00 0.00 80 ASP A CA 12
ATOM 15782 C C . ASP A 1 57 ? 12.541 2.978 3.111 1.00 0.00 80 ASP A C 12
ATOM 15783 O O . ASP A 1 57 ? 13.463 2.180 2.941 1.00 0.00 80 ASP A O 12
ATOM 15792 N N . LEU A 1 58 ? 11.260 2.651 2.986 1.00 0.00 81 LEU A N 12
ATOM 15793 C CA . LEU A 1 58 ? 10.837 1.302 2.630 1.00 0.00 81 LEU A CA 12
ATOM 15794 C C . LEU A 1 58 ? 11.169 0.998 1.173 1.00 0.00 81 LEU A C 12
ATOM 15795 O O . LEU A 1 58 ? 11.117 -0.154 0.740 1.00 0.00 81 LEU A O 12
ATOM 15811 N N . CYS A 1 59 ? 11.508 2.041 0.422 1.00 0.00 82 CYS A N 12
ATOM 15812 C CA . CYS A 1 59 ? 11.856 1.890 -0.986 1.00 0.00 82 CYS A CA 12
ATOM 15813 C C . CYS A 1 59 ? 13.366 1.979 -1.181 1.00 0.00 82 CYS A C 12
ATOM 15814 O O . CYS A 1 59 ? 14.120 2.080 -0.212 1.00 0.00 82 CYS A O 12
ATOM 15822 N N . ASP A 1 60 ? 13.804 1.937 -2.436 1.00 0.00 83 ASP A N 12
ATOM 15823 C CA . ASP A 1 60 ? 15.227 2.013 -2.753 1.00 0.00 83 ASP A CA 12
ATOM 15824 C C . ASP A 1 60 ? 15.793 3.383 -2.393 1.00 0.00 83 ASP A C 12
ATOM 15825 O O . ASP A 1 60 ? 17.007 3.557 -2.295 1.00 0.00 83 ASP A O 12
ATOM 15834 N N . GLY A 1 61 ? 14.902 4.352 -2.199 1.00 0.00 84 GLY A N 12
ATOM 15835 C CA . GLY A 1 61 ? 15.328 5.696 -1.855 1.00 0.00 84 GLY A CA 12
ATOM 15836 C C . GLY A 1 61 ? 14.792 6.734 -2.819 1.00 0.00 84 GLY A C 12
ATOM 15837 O O . GLY A 1 61 ? 15.077 7.925 -2.683 1.00 0.00 84 GLY A O 12
ATOM 15841 N N . ASP A 1 62 ? 14.012 6.283 -3.797 1.00 0.00 85 ASP A N 12
ATOM 15842 C CA . ASP A 1 62 ? 13.433 7.177 -4.793 1.00 0.00 85 ASP A CA 12
ATOM 15843 C C . ASP A 1 62 ? 12.170 7.843 -4.256 1.00 0.00 85 ASP A C 12
ATOM 15844 O O . ASP A 1 62 ? 11.289 7.177 -3.710 1.00 0.00 85 ASP A O 12
ATOM 15853 N N . LEU A 1 63 ? 12.088 9.159 -4.416 1.00 0.00 86 LEU A N 12
ATOM 15854 C CA . LEU A 1 63 ? 10.935 9.919 -3.945 1.00 0.00 86 LEU A CA 12
ATOM 15855 C C . LEU A 1 63 ? 9.669 9.523 -4.700 1.00 0.00 86 LEU A C 12
ATOM 15856 O O . LEU A 1 63 ? 8.651 9.198 -4.089 1.00 0.00 86 LEU A O 12
ATOM 15872 N N . ASN A 1 64 ? 9.741 9.550 -6.029 1.00 0.00 87 ASN A N 12
ATOM 15873 C CA . ASN A 1 64 ? 8.599 9.198 -6.868 1.00 0.00 87 ASN A CA 12
ATOM 15874 C C . ASN A 1 64 ? 8.028 7.840 -6.475 1.00 0.00 87 ASN A C 12
ATOM 15875 O O . ASN A 1 64 ? 6.838 7.580 -6.657 1.00 0.00 87 ASN A O 12
ATOM 15886 N N . LYS A 1 65 ? 8.882 6.981 -5.930 1.00 0.00 88 LYS A N 12
ATOM 15887 C CA . LYS A 1 65 ? 8.466 5.657 -5.503 1.00 0.00 88 LYS A CA 12
ATOM 15888 C C . LYS A 1 65 ? 7.501 5.759 -4.328 1.00 0.00 88 LYS A C 12
ATOM 15889 O O . LYS A 1 65 ? 6.403 5.198 -4.356 1.00 0.00 88 LYS A O 12
ATOM 15908 N N . ALA A 1 66 ? 7.920 6.486 -3.297 1.00 0.00 89 ALA A N 12
ATOM 15909 C CA . ALA A 1 66 ? 7.102 6.671 -2.108 1.00 0.00 89 ALA A CA 12
ATOM 15910 C C . ALA A 1 66 ? 5.816 7.423 -2.435 1.00 0.00 89 ALA A C 12
ATOM 15911 O O . ALA A 1 66 ? 4.802 7.255 -1.760 1.00 0.00 89 ALA A O 12
ATOM 15918 N N . ILE A 1 67 ? 5.865 8.255 -3.474 1.00 0.00 90 ILE A N 12
ATOM 15919 C CA . ILE A 1 67 ? 4.695 9.022 -3.887 1.00 0.00 90 ILE A CA 12
ATOM 15920 C C . ILE A 1 67 ? 3.572 8.090 -4.331 1.00 0.00 90 ILE A C 12
ATOM 15921 O O . ILE A 1 67 ? 2.464 8.145 -3.797 1.00 0.00 90 ILE A O 12
ATOM 15937 N N . LYS A 1 68 ? 3.862 7.235 -5.311 1.00 0.00 91 LYS A N 12
ATOM 15938 C CA . LYS A 1 68 ? 2.874 6.283 -5.807 1.00 0.00 91 LYS A CA 12
ATOM 15939 C C . LYS A 1 68 ? 2.350 5.421 -4.665 1.00 0.00 91 LYS A C 12
ATOM 15940 O O . LYS A 1 68 ? 1.187 5.021 -4.655 1.00 0.00 91 LYS A O 12
ATOM 15959 N N . PHE A 1 69 ? 3.226 5.140 -3.706 1.00 0.00 92 PHE A N 12
ATOM 15960 C CA . PHE A 1 69 ? 2.867 4.334 -2.547 1.00 0.00 92 PHE A CA 12
ATOM 15961 C C . PHE A 1 69 ? 1.764 5.014 -1.740 1.00 0.00 92 PHE A C 12
ATOM 15962 O O . PHE A 1 69 ? 0.668 4.474 -1.586 1.00 0.00 92 PHE A O 12
ATOM 15979 N N . LYS A 1 70 ? 2.060 6.211 -1.243 1.00 0.00 93 LYS A N 12
ATOM 15980 C CA . LYS A 1 70 ? 1.103 6.976 -0.450 1.00 0.00 93 LYS A CA 12
ATOM 15981 C C . LYS A 1 70 ? -0.191 7.218 -1.227 1.00 0.00 93 LYS A C 12
ATOM 15982 O O . LYS A 1 70 ? -1.257 7.392 -0.635 1.00 0.00 93 LYS A O 12
ATOM 16001 N N . ILE A 1 71 ? -0.093 7.221 -2.553 1.00 0.00 94 ILE A N 12
ATOM 16002 C CA . ILE A 1 71 ? -1.254 7.447 -3.408 1.00 0.00 94 ILE A CA 12
ATOM 16003 C C . ILE A 1 71 ? -2.274 6.317 -3.286 1.00 0.00 94 ILE A C 12
ATOM 16004 O O . ILE A 1 71 ? -3.372 6.514 -2.760 1.00 0.00 94 ILE A O 12
ATOM 16020 N N . LEU A 1 72 ? -1.912 5.138 -3.789 1.00 0.00 95 LEU A N 12
ATOM 16021 C CA . LEU A 1 72 ? -2.803 3.986 -3.741 1.00 0.00 95 LEU A CA 12
ATOM 16022 C C . LEU A 1 72 ? -3.298 3.752 -2.322 1.00 0.00 95 LEU A C 12
ATOM 16023 O O . LEU A 1 72 ? -4.372 3.189 -2.111 1.00 0.00 95 LEU A O 12
ATOM 16039 N N . ILE A 1 73 ? -2.509 4.196 -1.350 1.00 0.00 96 ILE A N 12
ATOM 16040 C CA . ILE A 1 73 ? -2.873 4.044 0.048 1.00 0.00 96 ILE A CA 12
ATOM 16041 C C . ILE A 1 73 ? -3.939 5.061 0.443 1.00 0.00 96 ILE A C 12
ATOM 16042 O O . ILE A 1 73 ? -4.820 4.769 1.251 1.00 0.00 96 ILE A O 12
ATOM 16058 N N . ASN A 1 74 ? -3.850 6.256 -0.131 1.00 0.00 97 ASN A N 12
ATOM 16059 C CA . ASN A 1 74 ? -4.812 7.312 0.154 1.00 0.00 97 ASN A CA 12
ATOM 16060 C C . ASN A 1 74 ? -6.222 6.858 -0.205 1.00 0.00 97 ASN A C 12
ATOM 16061 O O . ASN A 1 74 ? -7.148 6.980 0.599 1.00 0.00 97 ASN A O 12
ATOM 16072 N N . LYS A 1 75 ? -6.379 6.327 -1.415 1.00 0.00 98 LYS A N 12
ATOM 16073 C CA . LYS A 1 75 ? -7.679 5.849 -1.873 1.00 0.00 98 LYS A CA 12
ATOM 16074 C C . LYS A 1 75 ? -8.117 4.617 -1.088 1.00 0.00 98 LYS A C 12
ATOM 16075 O O . LYS A 1 75 ? -9.302 4.435 -0.813 1.00 0.00 98 LYS A O 12
ATOM 16094 N N . MET A 1 76 ? -7.153 3.773 -0.729 1.00 0.00 99 MET A N 12
ATOM 16095 C CA . MET A 1 76 ? -7.446 2.561 0.031 1.00 0.00 99 MET A CA 12
ATOM 16096 C C . MET A 1 76 ? -7.828 2.903 1.468 1.00 0.00 99 MET A C 12
ATOM 16097 O O . MET A 1 76 ? -8.518 2.134 2.137 1.00 0.00 99 MET A O 12
ATOM 16111 N N . ARG A 1 77 ? -7.381 4.066 1.935 1.00 0.00 100 ARG A N 12
ATOM 16112 C CA . ARG A 1 77 ? -7.681 4.511 3.290 1.00 0.00 100 ARG A CA 12
ATOM 16113 C C . ARG A 1 77 ? -9.143 4.930 3.403 1.00 0.00 100 ARG A C 12
ATOM 16114 O O . ARG A 1 77 ? -9.872 4.453 4.273 1.00 0.00 100 ARG A O 12
ATOM 16135 N N . ASP A 1 78 ? -9.561 5.826 2.515 1.00 0.00 101 ASP A N 12
ATOM 16136 C CA . ASP A 1 78 ? -10.935 6.314 2.508 1.00 0.00 101 ASP A CA 12
ATOM 16137 C C . ASP A 1 78 ? -11.910 5.193 2.162 1.00 0.00 101 ASP A C 12
ATOM 16138 O O . ASP A 1 78 ? -12.901 4.985 2.862 1.00 0.00 101 ASP A O 12
ATOM 16147 N N . SER A 1 79 ? -11.617 4.474 1.080 1.00 0.00 102 SER A N 12
ATOM 16148 C CA . SER A 1 79 ? -12.468 3.375 0.633 1.00 0.00 102 SER A CA 12
ATOM 16149 C C . SER A 1 79 ? -13.897 3.859 0.408 1.00 0.00 102 SER A C 12
ATOM 16150 O O . SER A 1 79 ? -14.714 3.858 1.329 1.00 0.00 102 SER A O 12
ATOM 16158 N N . LYS A 1 80 ? -14.191 4.277 -0.819 1.00 0.00 103 LYS A N 12
ATOM 16159 C CA . LYS A 1 80 ? -15.520 4.772 -1.153 1.00 0.00 103 LYS A CA 12
ATOM 16160 C C . LYS A 1 80 ? -15.789 4.655 -2.651 1.00 0.00 103 LYS A C 12
ATOM 16161 O O . LYS A 1 80 ? -15.188 5.366 -3.457 1.00 0.00 103 LYS A O 12
ATOM 16180 N N . LEU A 1 81 ? -16.696 3.753 -3.014 1.00 0.00 104 LEU A N 12
ATOM 16181 C CA . LEU A 1 81 ? -17.052 3.544 -4.413 1.00 0.00 104 LEU A CA 12
ATOM 16182 C C . LEU A 1 81 ? -18.295 4.349 -4.777 1.00 0.00 104 LEU A C 12
ATOM 16183 O O . LEU A 1 81 ? -18.227 5.298 -5.559 1.00 0.00 104 LEU A O 12
ATOM 16199 N N . GLU A 1 82 ? -19.431 3.962 -4.203 1.00 0.00 105 GLU A N 12
ATOM 16200 C CA . GLU A 1 82 ? -20.693 4.649 -4.457 1.00 0.00 105 GLU A CA 12
ATOM 16201 C C . GLU A 1 82 ? -21.751 4.217 -3.447 1.00 0.00 105 GLU A C 12
ATOM 16202 O O . GLU A 1 82 ? -22.664 3.458 -3.774 1.00 0.00 105 GLU A O 12
ATOM 16214 N N . TRP A 1 83 ? -21.617 4.702 -2.217 1.00 0.00 106 TRP A N 12
ATOM 16215 C CA . TRP A 1 83 ? -22.557 4.364 -1.154 1.00 0.00 106 TRP A CA 12
ATOM 16216 C C . TRP A 1 83 ? -23.001 5.612 -0.402 1.00 0.00 106 TRP A C 12
ATOM 16217 O O . TRP A 1 83 ? -23.615 5.523 0.661 1.00 0.00 106 TRP A O 12
ATOM 16238 N N . LYS A 1 84 ? -22.692 6.774 -0.965 1.00 0.00 107 LYS A N 12
ATOM 16239 C CA . LYS A 1 84 ? -23.056 8.042 -0.343 1.00 0.00 107 LYS A CA 12
ATOM 16240 C C . LYS A 1 84 ? -23.973 8.853 -1.252 1.00 0.00 107 LYS A C 12
ATOM 16241 O O . LYS A 1 84 ? -23.524 9.456 -2.228 1.00 0.00 107 LYS A O 12
ATOM 1626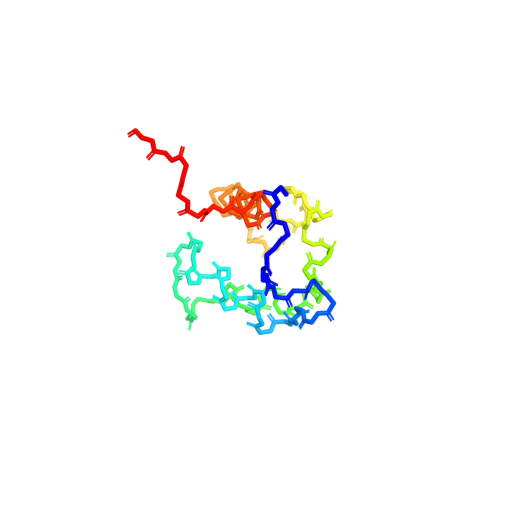0 N N . ASP A 1 85 ? -25.262 8.861 -0.926 1.00 0.00 108 ASP A N 12
ATOM 16261 C CA . ASP A 1 85 ? -26.247 9.598 -1.708 1.00 0.00 108 ASP A CA 12
ATOM 16262 C C . ASP A 1 85 ? -27.152 10.429 -0.802 1.00 0.00 108 ASP A C 12
ATOM 16263 O O . ASP A 1 85 ? -28.117 9.864 -0.247 1.00 0.00 108 ASP A O 12
ATOM 16273 N N . GLY A 1 1 ? -10.999 -19.937 -9.043 1.00 0.00 24 GLY A N 13
ATOM 16274 C CA . GLY A 1 1 ? -10.555 -18.551 -9.362 1.00 0.00 24 GLY A CA 13
ATOM 16275 C C . GLY A 1 1 ? -10.681 -17.615 -8.176 1.00 0.00 24 GLY A C 13
ATOM 16276 O O . GLY A 1 1 ? -11.513 -17.832 -7.296 1.00 0.00 24 GLY A O 13
ATOM 16282 N N . SER A 1 2 ? -9.847 -16.575 -8.158 1.00 0.00 25 SER A N 13
ATOM 16283 C CA . SER A 1 2 ? -9.851 -15.584 -7.081 1.00 0.00 25 SER A CA 13
ATOM 16284 C C . SER A 1 2 ? -9.785 -16.250 -5.707 1.00 0.00 25 SER A C 13
ATOM 16285 O O . SER A 1 2 ? -10.806 -16.658 -5.151 1.00 0.00 25 SER A O 13
ATOM 16293 N N . HIS A 1 3 ? -8.577 -16.351 -5.163 1.00 0.00 26 HIS A N 13
ATOM 16294 C CA . HIS A 1 3 ? -8.377 -16.965 -3.855 1.00 0.00 26 HIS A CA 13
ATOM 16295 C C . HIS A 1 3 ? -8.510 -15.926 -2.744 1.00 0.00 26 HIS A C 13
ATOM 16296 O O . HIS A 1 3 ? -8.564 -16.267 -1.562 1.00 0.00 26 HIS A O 13
ATOM 16311 N N . MET A 1 4 ? -8.566 -14.656 -3.135 1.00 0.00 27 MET A N 13
ATOM 16312 C CA . MET A 1 4 ? -8.695 -13.563 -2.177 1.00 0.00 27 MET A CA 13
ATOM 16313 C C . MET A 1 4 ? -10.135 -13.439 -1.686 1.00 0.00 27 MET A C 13
ATOM 16314 O O . MET A 1 4 ? -11.081 -13.624 -2.452 1.00 0.00 27 MET A O 13
ATOM 16328 N N . ASN A 1 5 ? -10.292 -13.126 -0.403 1.00 0.00 28 ASN A N 13
ATOM 16329 C CA . ASN A 1 5 ? -11.616 -12.978 0.192 1.00 0.00 28 ASN A CA 13
ATOM 16330 C C . ASN A 1 5 ? -11.616 -11.886 1.258 1.00 0.00 28 ASN A C 13
ATOM 16331 O O . ASN A 1 5 ? -12.608 -11.693 1.963 1.00 0.00 28 ASN A O 13
ATOM 16342 N N . ASN A 1 6 ? -10.498 -11.174 1.369 1.00 0.00 29 ASN A N 13
ATOM 16343 C CA . ASN A 1 6 ? -10.369 -10.099 2.346 1.00 0.00 29 ASN A CA 13
ATOM 16344 C C . ASN A 1 6 ? -10.602 -8.740 1.691 1.00 0.00 29 ASN A C 13
ATOM 16345 O O . ASN A 1 6 ? -10.348 -8.563 0.500 1.00 0.00 29 ASN A O 13
ATOM 16356 N N . GLU A 1 7 ? -11.085 -7.784 2.480 1.00 0.00 30 GLU A N 13
ATOM 16357 C CA . GLU A 1 7 ? -11.354 -6.441 1.977 1.00 0.00 30 GLU A CA 13
ATOM 16358 C C . GLU A 1 7 ? -10.726 -5.385 2.882 1.00 0.00 30 GLU A C 13
ATOM 16359 O O . GLU A 1 7 ? -9.952 -4.543 2.426 1.00 0.00 30 GLU A O 13
ATOM 16371 N N . ASP A 1 8 ? -11.071 -5.440 4.164 1.00 0.00 31 ASP A N 13
ATOM 16372 C CA . ASP A 1 8 ? -10.547 -4.492 5.143 1.00 0.00 31 ASP A CA 13
ATOM 16373 C C . ASP A 1 8 ? -9.023 -4.535 5.181 1.00 0.00 31 ASP A C 13
ATOM 16374 O O . ASP A 1 8 ? -8.426 -5.591 5.393 1.00 0.00 31 ASP A O 13
ATOM 16383 N N . PHE A 1 9 ? -8.399 -3.379 4.976 1.00 0.00 32 PHE A N 13
ATOM 16384 C CA . PHE A 1 9 ? -6.944 -3.280 4.981 1.00 0.00 32 PHE A CA 13
ATOM 16385 C C . PHE A 1 9 ? -6.382 -3.464 6.388 1.00 0.00 32 PHE A C 13
ATOM 16386 O O . PHE A 1 9 ? -5.192 -3.724 6.563 1.00 0.00 32 PHE A O 13
ATOM 16403 N N . SER A 1 10 ? -7.248 -3.326 7.387 1.00 0.00 33 SER A N 13
ATOM 16404 C CA . SER A 1 10 ? -6.839 -3.474 8.780 1.00 0.00 33 SER A CA 13
ATOM 16405 C C . SER A 1 10 ? -6.497 -4.926 9.099 1.00 0.00 33 SER A C 13
ATOM 16406 O O . SER A 1 10 ? -5.840 -5.212 10.101 1.00 0.00 33 SER A O 13
ATOM 16414 N N . GLN A 1 11 ? -6.945 -5.840 8.243 1.00 0.00 34 GLN A N 13
ATOM 16415 C CA . GLN A 1 11 ? -6.685 -7.262 8.441 1.00 0.00 34 GLN A CA 13
ATOM 16416 C C . GLN A 1 11 ? -5.663 -7.777 7.430 1.00 0.00 34 GLN A C 13
ATOM 16417 O O . GLN A 1 11 ? -5.433 -8.983 7.327 1.00 0.00 34 GLN A O 13
ATOM 16431 N N . TRP A 1 12 ? -5.051 -6.857 6.690 1.00 0.00 35 TRP A N 13
ATOM 16432 C CA . TRP A 1 12 ? -4.052 -7.219 5.689 1.00 0.00 35 TRP A CA 13
ATOM 16433 C C . TRP A 1 12 ? -2.719 -7.572 6.342 1.00 0.00 35 TRP A C 13
ATOM 16434 O O . TRP A 1 12 ? -2.301 -6.934 7.308 1.00 0.00 35 TRP A O 13
ATOM 16455 N N . SER A 1 13 ? -2.060 -8.594 5.804 1.00 0.00 36 SER A N 13
ATOM 16456 C CA . SER A 1 13 ? -0.770 -9.035 6.323 1.00 0.00 36 SER A CA 13
ATOM 16457 C C . SER A 1 13 ? 0.363 -8.553 5.422 1.00 0.00 36 SER A C 13
ATOM 16458 O O . SER A 1 13 ? 0.128 -7.842 4.445 1.00 0.00 36 SER A O 13
ATOM 16466 N N . VAL A 1 14 ? 1.590 -8.943 5.756 1.00 0.00 37 VAL A N 13
ATOM 16467 C CA . VAL A 1 14 ? 2.757 -8.549 4.974 1.00 0.00 37 VAL A CA 13
ATOM 16468 C C . VAL A 1 14 ? 2.603 -8.950 3.509 1.00 0.00 37 VAL A C 13
ATOM 16469 O O . VAL A 1 14 ? 2.955 -8.188 2.609 1.00 0.00 37 VAL A O 13
ATOM 16482 N N . ASP A 1 15 ? 2.074 -10.147 3.277 1.00 0.00 38 ASP A N 13
ATOM 16483 C CA . ASP A 1 15 ? 1.878 -10.647 1.920 1.00 0.00 38 ASP A CA 13
ATOM 16484 C C . ASP A 1 15 ? 0.812 -9.842 1.183 1.00 0.00 38 ASP A C 13
ATOM 16485 O O . ASP A 1 15 ? 0.933 -9.585 -0.014 1.00 0.00 38 ASP A O 13
ATOM 16494 N N . ASP A 1 16 ? -0.231 -9.446 1.906 1.00 0.00 39 ASP A N 13
ATOM 16495 C CA . ASP A 1 16 ? -1.324 -8.677 1.319 1.00 0.00 39 ASP A CA 13
ATOM 16496 C C . ASP A 1 16 ? -0.870 -7.271 0.934 1.00 0.00 39 ASP A C 13
ATOM 16497 O O . ASP A 1 16 ? -1.337 -6.709 -0.057 1.00 0.00 39 ASP A O 13
ATOM 16506 N N . VAL A 1 17 ? 0.043 -6.707 1.719 1.00 0.00 40 VAL A N 13
ATOM 16507 C CA . VAL A 1 17 ? 0.550 -5.365 1.457 1.00 0.00 40 VAL A CA 13
ATOM 16508 C C . VAL A 1 17 ? 1.513 -5.356 0.273 1.00 0.00 40 VAL A C 13
ATOM 16509 O O . VAL A 1 17 ? 1.403 -4.517 -0.620 1.00 0.00 40 VAL A O 13
ATOM 16522 N N . ILE A 1 18 ? 2.454 -6.295 0.272 1.00 0.00 41 ILE A N 13
ATOM 16523 C CA . ILE A 1 18 ? 3.439 -6.390 -0.801 1.00 0.00 41 ILE A CA 13
ATOM 16524 C C . ILE A 1 18 ? 2.772 -6.673 -2.144 1.00 0.00 41 ILE A C 13
ATOM 16525 O O . ILE A 1 18 ? 3.037 -5.992 -3.135 1.00 0.00 41 ILE A O 13
ATOM 16541 N N . THR A 1 19 ? 1.908 -7.683 -2.170 1.00 0.00 42 THR A N 13
ATOM 16542 C CA . THR A 1 19 ? 1.213 -8.066 -3.395 1.00 0.00 42 THR A CA 13
ATOM 16543 C C . THR A 1 19 ? 0.389 -6.912 -3.959 1.00 0.00 42 THR A C 13
ATOM 16544 O O . THR A 1 19 ? 0.581 -6.509 -5.106 1.00 0.00 42 THR A O 13
ATOM 16555 N N . TRP A 1 20 ? -0.531 -6.386 -3.151 1.00 0.00 43 TRP A N 13
ATOM 16556 C CA . TRP A 1 20 ? -1.385 -5.282 -3.585 1.00 0.00 43 TRP A CA 13
ATOM 16557 C C . TRP A 1 20 ? -0.553 -4.098 -4.064 1.00 0.00 43 TRP A C 13
ATOM 16558 O O . TRP A 1 20 ? -0.856 -3.491 -5.091 1.00 0.00 43 TRP A O 13
ATOM 16579 N N . CYS A 1 21 ? 0.491 -3.771 -3.311 1.00 0.00 44 CYS A N 13
ATOM 16580 C CA . CYS A 1 21 ? 1.366 -2.657 -3.660 1.00 0.00 44 CYS A CA 13
ATOM 16581 C C . CYS A 1 21 ? 1.913 -2.821 -5.074 1.00 0.00 44 CYS A C 13
ATOM 16582 O O . CYS A 1 21 ? 1.528 -2.091 -5.985 1.00 0.00 44 CYS A O 13
ATOM 16590 N N . ILE A 1 22 ? 2.801 -3.793 -5.244 1.00 0.00 45 ILE A N 13
ATOM 16591 C CA . ILE A 1 22 ? 3.418 -4.071 -6.538 1.00 0.00 45 ILE A CA 13
ATOM 16592 C C . ILE A 1 22 ? 2.372 -4.259 -7.636 1.00 0.00 45 ILE A C 13
ATOM 16593 O O . ILE A 1 22 ? 2.630 -3.977 -8.806 1.00 0.00 45 ILE A O 13
ATOM 16609 N N . SER A 1 23 ? 1.192 -4.731 -7.250 1.00 0.00 46 SER A N 13
ATOM 16610 C CA . SER A 1 23 ? 0.112 -4.974 -8.201 1.00 0.00 46 SER A CA 13
ATOM 16611 C C . SER A 1 23 ? -0.306 -3.699 -8.930 1.00 0.00 46 SER A C 13
ATOM 16612 O O . SER A 1 23 ? -1.031 -3.759 -9.924 1.00 0.00 46 SER A O 13
ATOM 16620 N N . THR A 1 24 ? 0.149 -2.547 -8.443 1.00 0.00 47 THR A N 13
ATOM 16621 C CA . THR A 1 24 ? -0.207 -1.277 -9.065 1.00 0.00 47 THR A CA 13
ATOM 16622 C C . THR A 1 24 ? 0.721 -0.142 -8.631 1.00 0.00 47 THR A C 13
ATOM 16623 O O . THR A 1 24 ? 0.401 1.031 -8.822 1.00 0.00 47 THR A O 13
ATOM 16634 N N . LEU A 1 25 ? 1.875 -0.482 -8.064 1.00 0.00 48 LEU A N 13
ATOM 16635 C CA . LEU A 1 25 ? 2.812 0.543 -7.612 1.00 0.00 48 LEU A CA 13
ATOM 16636 C C . LEU A 1 25 ? 3.693 1.031 -8.759 1.00 0.00 48 LEU A C 13
ATOM 16637 O O . LEU A 1 25 ? 3.548 2.162 -9.222 1.00 0.00 48 LEU A O 13
ATOM 16653 N N . GLU A 1 26 ? 4.604 0.176 -9.214 1.00 0.00 49 GLU A N 13
ATOM 16654 C CA . GLU A 1 26 ? 5.502 0.537 -10.306 1.00 0.00 49 GLU A CA 13
ATOM 16655 C C . GLU A 1 26 ? 5.781 -0.642 -11.233 1.00 0.00 49 GLU A C 13
ATOM 16656 O O . GLU A 1 26 ? 5.368 -0.646 -12.393 1.00 0.00 49 GLU A O 13
ATOM 16668 N N . VAL A 1 27 ? 6.485 -1.642 -10.709 1.00 0.00 50 VAL A N 13
ATOM 16669 C CA . VAL A 1 27 ? 6.856 -2.817 -11.491 1.00 0.00 50 VAL A CA 13
ATOM 16670 C C . VAL A 1 27 ? 6.063 -4.053 -11.078 1.00 0.00 50 VAL A C 13
ATOM 16671 O O . VAL A 1 27 ? 5.025 -3.952 -10.423 1.00 0.00 50 VAL A O 13
ATOM 16684 N N . GLU A 1 28 ? 6.569 -5.220 -11.474 1.00 0.00 51 GLU A N 13
ATOM 16685 C CA . GLU A 1 28 ? 5.933 -6.493 -11.156 1.00 0.00 51 GLU A CA 13
ATOM 16686 C C . GLU A 1 28 ? 6.618 -7.142 -9.959 1.00 0.00 51 GLU A C 13
ATOM 16687 O O . GLU A 1 28 ? 7.522 -6.556 -9.364 1.00 0.00 51 GLU A O 13
ATOM 16699 N N . GLU A 1 29 ? 6.189 -8.352 -9.605 1.00 0.00 52 GLU A N 13
ATOM 16700 C CA . GLU A 1 29 ? 6.776 -9.054 -8.468 1.00 0.00 52 GLU A CA 13
ATOM 16701 C C . GLU A 1 29 ? 8.143 -9.632 -8.828 1.00 0.00 52 GLU A C 13
ATOM 16702 O O . GLU A 1 29 ? 8.291 -10.838 -9.030 1.00 0.00 52 GLU A O 13
ATOM 16714 N N . THR A 1 30 ? 9.135 -8.753 -8.919 1.00 0.00 53 THR A N 13
ATOM 16715 C CA . THR A 1 30 ? 10.501 -9.152 -9.239 1.00 0.00 53 THR A CA 13
ATOM 16716 C C . THR A 1 30 ? 11.493 -8.307 -8.450 1.00 0.00 53 THR A C 13
ATOM 16717 O O . THR A 1 30 ? 12.440 -8.820 -7.853 1.00 0.00 53 THR A O 13
ATOM 16728 N N . ASP A 1 31 ? 11.251 -7.000 -8.462 1.00 0.00 54 ASP A N 13
ATOM 16729 C CA . ASP A 1 31 ? 12.093 -6.037 -7.766 1.00 0.00 54 ASP A CA 13
ATOM 16730 C C . ASP A 1 31 ? 12.157 -6.341 -6.265 1.00 0.00 54 ASP A C 13
ATOM 16731 O O . ASP A 1 31 ? 11.184 -6.819 -5.684 1.00 0.00 54 ASP A O 13
ATOM 16740 N N . PRO A 1 32 ? 13.313 -6.070 -5.618 1.00 0.00 55 PRO A N 13
ATOM 16741 C CA . PRO A 1 32 ? 13.502 -6.315 -4.177 1.00 0.00 55 PRO A CA 13
ATOM 16742 C C . PRO A 1 32 ? 12.482 -5.587 -3.299 1.00 0.00 55 PRO A C 13
ATOM 16743 O O . PRO A 1 32 ? 12.527 -5.695 -2.074 1.00 0.00 55 PRO A O 13
ATOM 16754 N N . LEU A 1 33 ? 11.575 -4.839 -3.926 1.00 0.00 56 LEU A N 13
ATOM 16755 C CA . LEU A 1 33 ? 10.550 -4.100 -3.193 1.00 0.00 56 LEU A CA 13
ATOM 16756 C C . LEU A 1 33 ? 9.841 -5.002 -2.185 1.00 0.00 56 LEU A C 13
ATOM 16757 O O . LEU A 1 33 ? 9.310 -4.531 -1.181 1.00 0.00 56 LEU A O 13
ATOM 16773 N N . CYS A 1 34 ? 9.839 -6.303 -2.461 1.00 0.00 57 CYS A N 13
ATOM 16774 C CA . CYS A 1 34 ? 9.201 -7.275 -1.580 1.00 0.00 57 CYS A CA 13
ATOM 16775 C C . CYS A 1 34 ? 9.999 -7.435 -0.292 1.00 0.00 57 CYS A C 13
ATOM 16776 O O . CYS A 1 34 ? 9.443 -7.408 0.807 1.00 0.00 57 CYS A O 13
ATOM 16784 N N . GLN A 1 35 ? 11.309 -7.605 -0.440 1.00 0.00 58 GLN A N 13
ATOM 16785 C CA . GLN A 1 35 ? 12.200 -7.778 0.701 1.00 0.00 58 GLN A CA 13
ATOM 16786 C C . GLN A 1 35 ? 12.152 -6.569 1.630 1.00 0.00 58 GLN A C 13
ATOM 16787 O O . GLN A 1 35 ? 12.031 -6.716 2.847 1.00 0.00 58 GLN A O 13
ATOM 16801 N N . ARG A 1 36 ? 12.247 -5.376 1.053 1.00 0.00 59 ARG A N 13
ATOM 16802 C CA . ARG A 1 36 ? 12.223 -4.143 1.833 1.00 0.00 59 ARG A CA 13
ATOM 16803 C C . ARG A 1 36 ? 10.939 -4.035 2.651 1.00 0.00 59 ARG A C 13
ATOM 16804 O O . ARG A 1 36 ? 10.982 -3.808 3.861 1.00 0.00 59 ARG A O 13
ATOM 16825 N N . LEU A 1 37 ? 9.800 -4.199 1.986 1.00 0.00 60 LEU A N 13
ATOM 16826 C CA . LEU A 1 37 ? 8.505 -4.122 2.654 1.00 0.00 60 LEU A CA 13
ATOM 16827 C C . LEU A 1 37 ? 8.396 -5.174 3.753 1.00 0.00 60 LEU A C 13
ATOM 16828 O O . LEU A 1 37 ? 7.737 -4.958 4.770 1.00 0.00 60 LEU A O 13
ATOM 16844 N N . ARG A 1 38 ? 9.049 -6.313 3.541 1.00 0.00 61 ARG A N 13
ATOM 16845 C CA . ARG A 1 38 ? 9.023 -7.403 4.511 1.00 0.00 61 ARG A CA 13
ATOM 16846 C C . ARG A 1 38 ? 9.845 -7.059 5.750 1.00 0.00 61 ARG A C 13
ATOM 16847 O O . ARG A 1 38 ? 9.513 -7.479 6.859 1.00 0.00 61 ARG A O 13
ATOM 16868 N N . GLU A 1 39 ? 10.917 -6.293 5.558 1.00 0.00 62 GLU A N 13
ATOM 16869 C CA . GLU A 1 39 ? 11.785 -5.898 6.665 1.00 0.00 62 GLU A CA 13
ATOM 16870 C C . GLU A 1 39 ? 10.982 -5.263 7.794 1.00 0.00 62 GLU A C 13
ATOM 16871 O O . GLU A 1 39 ? 10.934 -5.791 8.906 1.00 0.00 62 GLU A O 13
ATOM 16883 N N . ASN A 1 40 ? 10.353 -4.130 7.504 1.00 0.00 63 ASN A N 13
ATOM 16884 C CA . ASN A 1 40 ? 9.553 -3.430 8.499 1.00 0.00 63 ASN A CA 13
ATOM 16885 C C . ASN A 1 40 ? 8.122 -3.952 8.502 1.00 0.00 63 ASN A C 13
ATOM 16886 O O . ASN A 1 40 ? 7.265 -3.444 7.779 1.00 0.00 63 ASN A O 13
ATOM 16897 N N . ASP A 1 41 ? 7.875 -4.980 9.309 1.00 0.00 64 ASP A N 13
ATOM 16898 C CA . ASP A 1 41 ? 6.546 -5.569 9.411 1.00 0.00 64 ASP A CA 13
ATOM 16899 C C . ASP A 1 41 ? 5.517 -4.512 9.799 1.00 0.00 64 ASP A C 13
ATOM 16900 O O . ASP A 1 41 ? 5.315 -4.230 10.980 1.00 0.00 64 ASP A O 13
ATOM 16909 N N . ILE A 1 42 ? 4.876 -3.927 8.793 1.00 0.00 65 ILE A N 13
ATOM 16910 C CA . ILE A 1 42 ? 3.870 -2.899 9.018 1.00 0.00 65 ILE A CA 13
ATOM 16911 C C . ILE A 1 42 ? 2.533 -3.303 8.404 1.00 0.00 65 ILE A C 13
ATOM 16912 O O . ILE A 1 42 ? 2.392 -3.364 7.183 1.00 0.00 65 ILE A O 13
ATOM 16928 N N . VAL A 1 43 ? 1.558 -3.581 9.264 1.00 0.00 66 VAL A N 13
ATOM 16929 C CA . VAL A 1 43 ? 0.230 -3.979 8.813 1.00 0.00 66 VAL A CA 13
ATOM 16930 C C . VAL A 1 43 ? -0.418 -2.886 7.975 1.00 0.00 66 VAL A C 13
ATOM 16931 O O . VAL A 1 43 ? 0.093 -1.768 7.891 1.00 0.00 66 VAL A O 13
ATOM 16944 N N . GLY A 1 44 ? -1.548 -3.214 7.358 1.00 0.00 67 GLY A N 13
ATOM 16945 C CA . GLY A 1 44 ? -2.250 -2.246 6.541 1.00 0.00 67 GLY A CA 13
ATOM 16946 C C . GLY A 1 44 ? -2.940 -1.187 7.378 1.00 0.00 67 GLY A C 13
ATOM 16947 O O . GLY A 1 44 ? -3.367 -0.154 6.860 1.00 0.00 67 GLY A O 13
ATOM 16951 N N . ASP A 1 45 ? -3.043 -1.445 8.679 1.00 0.00 68 ASP A N 13
ATOM 16952 C CA . ASP A 1 45 ? -3.687 -0.512 9.599 1.00 0.00 68 ASP A CA 13
ATOM 16953 C C . ASP A 1 45 ? -2.763 0.659 9.925 1.00 0.00 68 ASP A C 13
ATOM 16954 O O . ASP A 1 45 ? -3.184 1.647 10.527 1.00 0.00 68 ASP A O 13
ATOM 16963 N N . LEU A 1 46 ? -1.502 0.538 9.523 1.00 0.00 69 LEU A N 13
ATOM 16964 C CA . LEU A 1 46 ? -0.512 1.579 9.782 1.00 0.00 69 LEU A CA 13
ATOM 16965 C C . LEU A 1 46 ? -0.170 2.352 8.510 1.00 0.00 69 LEU A C 13
ATOM 16966 O O . LEU A 1 46 ? 0.528 3.365 8.561 1.00 0.00 69 LEU A O 13
ATOM 16982 N N . LEU A 1 47 ? -0.662 1.871 7.373 1.00 0.00 70 LEU A N 13
ATOM 16983 C CA . LEU A 1 47 ? -0.400 2.520 6.091 1.00 0.00 70 LEU A CA 13
ATOM 16984 C C . LEU A 1 47 ? -0.857 3.985 6.091 1.00 0.00 70 LEU A C 13
ATOM 16985 O O . LEU A 1 47 ? -0.089 4.870 5.714 1.00 0.00 70 LEU A O 13
ATOM 17001 N N . PRO A 1 48 ? -2.111 4.270 6.511 1.00 0.00 71 PRO A N 13
ATOM 17002 C CA . PRO A 1 48 ? -2.631 5.639 6.542 1.00 0.00 71 PRO A CA 13
ATOM 17003 C C . PRO A 1 48 ? -2.167 6.414 7.772 1.00 0.00 71 PRO A C 13
ATOM 17004 O O . PRO A 1 48 ? -2.420 7.614 7.892 1.00 0.00 71 PRO A O 13
ATOM 17015 N N . GLU A 1 49 ? -1.486 5.724 8.681 1.00 0.00 72 GLU A N 13
ATOM 17016 C CA . GLU A 1 49 ? -0.992 6.349 9.904 1.00 0.00 72 GLU A CA 13
ATOM 17017 C C . GLU A 1 49 ? 0.448 6.827 9.736 1.00 0.00 72 GLU A C 13
ATOM 17018 O O . GLU A 1 49 ? 0.866 7.797 10.370 1.00 0.00 72 GLU A O 13
ATOM 17030 N N . LEU A 1 50 ? 1.201 6.146 8.878 1.00 0.00 73 LEU A N 13
ATOM 17031 C CA . LEU A 1 50 ? 2.595 6.503 8.636 1.00 0.00 73 LEU A CA 13
ATOM 17032 C C . LEU A 1 50 ? 2.711 7.541 7.523 1.00 0.00 73 LEU A C 13
ATOM 17033 O O . LEU A 1 50 ? 1.933 7.533 6.568 1.00 0.00 73 LEU A O 13
ATOM 17049 N N . CYS A 1 51 ? 3.687 8.435 7.655 1.00 0.00 74 CYS A N 13
ATOM 17050 C CA . CYS A 1 51 ? 3.910 9.483 6.665 1.00 0.00 74 CYS A CA 13
ATOM 17051 C C . CYS A 1 51 ? 4.840 8.998 5.556 1.00 0.00 74 CYS A C 13
ATOM 17052 O O . CYS A 1 51 ? 5.140 7.808 5.461 1.00 0.00 74 CYS A O 13
ATOM 17060 N N . LEU A 1 52 ? 5.294 9.928 4.720 1.00 0.00 75 LEU A N 13
ATOM 17061 C CA . LEU A 1 52 ? 6.186 9.594 3.613 1.00 0.00 75 LEU A CA 13
ATOM 17062 C C . LEU A 1 52 ? 7.546 9.128 4.119 1.00 0.00 75 LEU A C 13
ATOM 17063 O O . LEU A 1 52 ? 8.314 8.513 3.378 1.00 0.00 75 LEU A O 13
ATOM 17079 N N . GLN A 1 53 ? 7.843 9.428 5.378 1.00 0.00 76 GLN A N 13
ATOM 17080 C CA . GLN A 1 53 ? 9.113 9.035 5.977 1.00 0.00 76 GLN A CA 13
ATOM 17081 C C . GLN A 1 53 ? 9.279 7.519 5.948 1.00 0.00 76 GLN A C 13
ATOM 17082 O O . GLN A 1 53 ? 10.282 7.004 5.454 1.00 0.00 76 GLN A O 13
ATOM 17096 N N . ASP A 1 54 ? 8.286 6.811 6.477 1.00 0.00 77 ASP A N 13
ATOM 17097 C CA . ASP A 1 54 ? 8.320 5.353 6.507 1.00 0.00 77 ASP A CA 13
ATOM 17098 C C . ASP A 1 54 ? 8.194 4.783 5.099 1.00 0.00 77 ASP A C 13
ATOM 17099 O O . ASP A 1 54 ? 8.625 3.661 4.832 1.00 0.00 77 ASP A O 13
ATOM 17108 N N . CYS A 1 55 ? 7.602 5.563 4.199 1.00 0.00 78 CYS A N 13
ATOM 17109 C CA . CYS A 1 55 ? 7.420 5.139 2.816 1.00 0.00 78 CYS A CA 13
ATOM 17110 C C . CYS A 1 55 ? 8.722 5.273 2.032 1.00 0.00 78 CYS A C 13
ATOM 17111 O O . CYS A 1 55 ? 8.965 4.528 1.083 1.00 0.00 78 CYS A O 13
ATOM 17119 N N . GLN A 1 56 ? 9.555 6.229 2.435 1.00 0.00 79 GLN A N 13
ATOM 17120 C CA . GLN A 1 56 ? 10.832 6.452 1.769 1.00 0.00 79 GLN A CA 13
ATOM 17121 C C . GLN A 1 56 ? 11.830 5.374 2.169 1.00 0.00 79 GLN A C 13
ATOM 17122 O O . GLN A 1 56 ? 12.637 4.925 1.354 1.00 0.00 79 GLN A O 13
ATOM 17136 N N . ASP A 1 57 ? 11.771 4.961 3.433 1.00 0.00 80 ASP A N 13
ATOM 17137 C CA . ASP A 1 57 ? 12.655 3.919 3.937 1.00 0.00 80 ASP A CA 13
ATOM 17138 C C . ASP A 1 57 ? 12.304 2.588 3.287 1.00 0.00 80 ASP A C 13
ATOM 17139 O O . ASP A 1 57 ? 13.076 1.632 3.337 1.00 0.00 80 ASP A O 13
ATOM 17148 N N . LEU A 1 58 ? 11.125 2.544 2.677 1.00 0.00 81 LEU A N 13
ATOM 17149 C CA . LEU A 1 58 ? 10.641 1.346 2.009 1.00 0.00 81 LEU A CA 13
ATOM 17150 C C . LEU A 1 58 ? 11.068 1.326 0.544 1.00 0.00 81 LEU A C 13
ATOM 17151 O O . LEU A 1 58 ? 10.971 0.299 -0.128 1.00 0.00 81 LEU A O 13
ATOM 17167 N N . CYS A 1 59 ? 11.538 2.470 0.058 1.00 0.00 82 CYS A N 13
ATOM 17168 C CA . CYS A 1 59 ? 11.989 2.591 -1.324 1.00 0.00 82 CYS A CA 13
ATOM 17169 C C . CYS A 1 59 ? 13.512 2.565 -1.399 1.00 0.00 82 CYS A C 13
ATOM 17170 O O . CYS A 1 59 ? 14.196 2.791 -0.399 1.00 0.00 82 CYS A O 13
ATOM 17178 N N . ASP A 1 60 ? 14.039 2.287 -2.587 1.00 0.00 83 ASP A N 13
ATOM 17179 C CA . ASP A 1 60 ? 15.481 2.234 -2.792 1.00 0.00 83 ASP A CA 13
ATOM 17180 C C . ASP A 1 60 ? 16.120 3.597 -2.541 1.00 0.00 83 ASP A C 13
ATOM 17181 O O . ASP A 1 60 ? 17.324 3.695 -2.303 1.00 0.00 83 ASP A O 13
ATOM 17190 N N . GLY A 1 61 ? 15.305 4.647 -2.592 1.00 0.00 84 GLY A N 13
ATOM 17191 C CA . GLY A 1 61 ? 15.808 5.990 -2.370 1.00 0.00 84 GLY A CA 13
ATOM 17192 C C . GLY A 1 61 ? 15.162 7.014 -3.282 1.00 0.00 84 GLY A C 13
ATOM 17193 O O . GLY A 1 61 ? 15.562 8.178 -3.302 1.00 0.00 84 GLY A O 13
ATOM 17197 N N . ASP A 1 62 ? 14.159 6.579 -4.039 1.00 0.00 85 ASP A N 13
ATOM 17198 C CA . ASP A 1 62 ? 13.453 7.465 -4.957 1.00 0.00 85 ASP A CA 13
ATOM 17199 C C . ASP A 1 62 ? 12.218 8.060 -4.288 1.00 0.00 85 ASP A C 13
ATOM 17200 O O . ASP A 1 62 ? 11.306 7.337 -3.890 1.00 0.00 85 ASP A O 13
ATOM 17209 N N . LEU A 1 63 ? 12.197 9.384 -4.167 1.00 0.00 86 LEU A N 13
ATOM 17210 C CA . LEU A 1 63 ? 11.077 10.079 -3.541 1.00 0.00 86 LEU A CA 13
ATOM 17211 C C . LEU A 1 63 ? 9.789 9.873 -4.332 1.00 0.00 86 LEU A C 13
ATOM 17212 O O . LEU A 1 63 ? 8.743 9.569 -3.759 1.00 0.00 86 LEU A O 13
ATOM 17228 N N . ASN A 1 64 ? 9.871 10.040 -5.649 1.00 0.00 87 ASN A N 13
ATOM 17229 C CA . ASN A 1 64 ? 8.710 9.880 -6.522 1.00 0.00 87 ASN A CA 13
ATOM 17230 C C . ASN A 1 64 ? 8.018 8.540 -6.283 1.00 0.00 87 ASN A C 13
ATOM 17231 O O . ASN A 1 64 ? 6.803 8.421 -6.444 1.00 0.00 87 ASN A O 13
ATOM 17242 N N . LYS A 1 65 ? 8.798 7.536 -5.895 1.00 0.00 88 LYS A N 13
ATOM 17243 C CA . LYS A 1 65 ? 8.269 6.210 -5.634 1.00 0.00 88 LYS A CA 13
ATOM 17244 C C . LYS A 1 65 ? 7.414 6.206 -4.370 1.00 0.00 88 LYS A C 13
ATOM 17245 O O . LYS A 1 65 ? 6.279 5.725 -4.377 1.00 0.00 88 LYS A O 13
ATOM 17264 N N . ALA A 1 66 ? 7.967 6.747 -3.288 1.00 0.00 89 ALA A N 13
ATOM 17265 C CA . ALA A 1 66 ? 7.259 6.806 -2.015 1.00 0.00 89 ALA A CA 13
ATOM 17266 C C . ALA A 1 66 ? 6.001 7.660 -2.120 1.00 0.00 89 ALA A C 13
ATOM 17267 O O . ALA A 1 66 ? 5.038 7.455 -1.381 1.00 0.00 89 ALA A O 13
ATOM 17274 N N . ILE A 1 67 ? 6.011 8.622 -3.040 1.00 0.00 90 ILE A N 13
ATOM 17275 C CA . ILE A 1 67 ? 4.862 9.497 -3.236 1.00 0.00 90 ILE A CA 13
ATOM 17276 C C . ILE A 1 67 ? 3.682 8.717 -3.805 1.00 0.00 90 ILE A C 13
ATOM 17277 O O . ILE A 1 67 ? 2.599 8.704 -3.222 1.00 0.00 90 ILE A O 13
ATOM 17293 N N . LYS A 1 68 ? 3.898 8.067 -4.946 1.00 0.00 91 LYS A N 13
ATOM 17294 C CA . LYS A 1 68 ? 2.850 7.277 -5.585 1.00 0.00 91 LYS A CA 13
ATOM 17295 C C . LYS A 1 68 ? 2.336 6.204 -4.633 1.00 0.00 91 LYS A C 13
ATOM 17296 O O . LYS A 1 68 ? 1.185 5.778 -4.719 1.00 0.00 91 LYS A O 13
ATOM 17315 N N . PHE A 1 69 ? 3.205 5.773 -3.725 1.00 0.00 92 PHE A N 13
ATOM 17316 C CA . PHE A 1 69 ? 2.853 4.758 -2.741 1.00 0.00 92 PHE A CA 13
ATOM 17317 C C . PHE A 1 69 ? 1.756 5.276 -1.814 1.00 0.00 92 PHE A C 13
ATOM 17318 O O . PHE A 1 69 ? 0.650 4.730 -1.772 1.00 0.00 92 PHE A O 13
ATOM 17335 N N . LYS A 1 70 ? 2.066 6.344 -1.083 1.00 0.00 93 LYS A N 13
ATOM 17336 C CA . LYS A 1 70 ? 1.113 6.945 -0.157 1.00 0.00 93 LYS A CA 13
ATOM 17337 C C . LYS A 1 70 ? -0.147 7.397 -0.888 1.00 0.00 93 LYS A C 13
ATOM 17338 O O . LYS A 1 70 ? -1.225 7.469 -0.297 1.00 0.00 93 LYS A O 13
ATOM 17357 N N . ILE A 1 71 ? -0.005 7.705 -2.174 1.00 0.00 94 ILE A N 13
ATOM 17358 C CA . ILE A 1 71 ? -1.134 8.152 -2.982 1.00 0.00 94 ILE A CA 13
ATOM 17359 C C . ILE A 1 71 ? -2.180 7.053 -3.137 1.00 0.00 94 ILE A C 13
ATOM 17360 O O . ILE A 1 71 ? -3.294 7.173 -2.628 1.00 0.00 94 ILE A O 13
ATOM 17376 N N . LEU A 1 72 ? -1.819 5.992 -3.855 1.00 0.00 95 LEU A N 13
ATOM 17377 C CA . LEU A 1 72 ? -2.731 4.877 -4.086 1.00 0.00 95 LEU A CA 13
ATOM 17378 C C . LEU A 1 72 ? -3.367 4.421 -2.781 1.00 0.00 95 LEU A C 13
ATOM 17379 O O . LEU A 1 72 ? -4.506 3.956 -2.762 1.00 0.00 95 LEU A O 13
ATOM 17395 N N . ILE A 1 73 ? -2.621 4.555 -1.691 1.00 0.00 96 ILE A N 13
ATOM 17396 C CA . ILE A 1 73 ? -3.117 4.161 -0.382 1.00 0.00 96 ILE A CA 13
ATOM 17397 C C . ILE A 1 73 ? -4.082 5.199 0.183 1.00 0.00 96 ILE A C 13
ATOM 17398 O O . ILE A 1 73 ? -5.048 4.857 0.865 1.00 0.00 96 ILE A O 13
ATOM 17414 N N . ASN A 1 74 ? -3.814 6.468 -0.107 1.00 0.00 97 ASN A N 13
ATOM 17415 C CA . ASN A 1 74 ? -4.657 7.559 0.372 1.00 0.00 97 ASN A CA 13
ATOM 17416 C C . ASN A 1 74 ? -6.036 7.514 -0.278 1.00 0.00 97 ASN A C 13
ATOM 17417 O O . ASN A 1 74 ? -7.050 7.746 0.379 1.00 0.00 97 ASN A O 13
ATOM 17428 N N . LYS A 1 75 ? -6.068 7.215 -1.574 1.00 0.00 98 LYS A N 13
ATOM 17429 C CA . LYS A 1 75 ? -7.326 7.138 -2.311 1.00 0.00 98 LYS A CA 13
ATOM 17430 C C . LYS A 1 75 ? -8.101 5.881 -1.931 1.00 0.00 98 LYS A C 13
ATOM 17431 O O . LYS A 1 75 ? -9.305 5.934 -1.684 1.00 0.00 98 LYS A O 13
ATOM 17450 N N . MET A 1 76 ? -7.401 4.750 -1.889 1.00 0.00 99 MET A N 13
ATOM 17451 C CA . MET A 1 76 ? -8.023 3.480 -1.534 1.00 0.00 99 MET A CA 13
ATOM 17452 C C . MET A 1 76 ? -8.642 3.561 -0.143 1.00 0.00 99 MET A C 13
ATOM 17453 O O . MET A 1 76 ? -9.718 3.015 0.103 1.00 0.00 99 MET A O 13
ATOM 17467 N N . ARG A 1 77 ? -7.955 4.252 0.762 1.00 0.00 100 ARG A N 13
ATOM 17468 C CA . ARG A 1 77 ? -8.433 4.417 2.129 1.00 0.00 100 ARG A CA 13
ATOM 17469 C C . ARG A 1 77 ? -9.540 5.464 2.191 1.00 0.00 100 ARG A C 13
ATOM 17470 O O . ARG A 1 77 ? -10.424 5.397 3.045 1.00 0.00 100 ARG A O 13
ATOM 17491 N N . ASP A 1 78 ? -9.485 6.430 1.280 1.00 0.00 101 ASP A N 13
ATOM 17492 C CA . ASP A 1 78 ? -10.481 7.495 1.234 1.00 0.00 101 ASP A CA 13
ATOM 17493 C C . ASP A 1 78 ? -11.872 6.927 0.971 1.00 0.00 101 ASP A C 13
ATOM 17494 O O . ASP A 1 78 ? -12.724 6.914 1.860 1.00 0.00 101 ASP A O 13
ATOM 17503 N N . SER A 1 79 ? -12.094 6.456 -0.252 1.00 0.00 102 SER A N 13
ATOM 17504 C CA . SER A 1 79 ? -13.382 5.887 -0.633 1.00 0.00 102 SER A CA 13
ATOM 17505 C C . SER A 1 79 ? -13.282 5.155 -1.968 1.00 0.00 102 SER A C 13
ATOM 17506 O O . SER A 1 79 ? -12.233 5.166 -2.614 1.00 0.00 102 SER A O 13
ATOM 17514 N N . LYS A 1 80 ? -14.378 4.520 -2.375 1.00 0.00 103 LYS A N 13
ATOM 17515 C CA . LYS A 1 80 ? -14.414 3.781 -3.632 1.00 0.00 103 LYS A CA 13
ATOM 17516 C C . LYS A 1 80 ? -14.223 4.717 -4.821 1.00 0.00 103 LYS A C 13
ATOM 17517 O O . LYS A 1 80 ? -14.893 5.745 -4.926 1.00 0.00 103 LYS A O 13
ATOM 17536 N N . LEU A 1 81 ? -13.306 4.355 -5.715 1.00 0.00 104 LEU A N 13
ATOM 17537 C CA . LEU A 1 81 ? -13.035 5.161 -6.899 1.00 0.00 104 LEU A CA 13
ATOM 17538 C C . LEU A 1 81 ? -13.424 4.398 -8.158 1.00 0.00 104 LEU A C 13
ATOM 17539 O O . LEU A 1 81 ? -14.188 4.891 -8.988 1.00 0.00 104 LEU A O 13
ATOM 17555 N N . GLU A 1 82 ? -12.892 3.187 -8.286 1.00 0.00 105 GLU A N 13
ATOM 17556 C CA . GLU A 1 82 ? -13.176 2.332 -9.431 1.00 0.00 105 GLU A CA 13
ATOM 17557 C C . GLU A 1 82 ? -12.549 0.957 -9.229 1.00 0.00 105 GLU A C 13
ATOM 17558 O O . GLU A 1 82 ? -11.554 0.615 -9.868 1.00 0.00 105 GLU A O 13
ATOM 17570 N N . TRP A 1 83 ? -13.135 0.175 -8.326 1.00 0.00 106 TRP A N 13
ATOM 17571 C CA . TRP A 1 83 ? -12.629 -1.160 -8.032 1.00 0.00 106 TRP A CA 13
ATOM 17572 C C . TRP A 1 83 ? -13.464 -2.222 -8.735 1.00 0.00 106 TRP A C 13
ATOM 17573 O O . TRP A 1 83 ? -13.309 -3.418 -8.484 1.00 0.00 106 TRP A O 13
ATOM 17594 N N . LYS A 1 84 ? -14.347 -1.777 -9.620 1.00 0.00 107 LYS A N 13
ATOM 17595 C CA . LYS A 1 84 ? -15.213 -2.685 -10.363 1.00 0.00 107 LYS A CA 13
ATOM 17596 C C . LYS A 1 84 ? -14.982 -2.554 -11.864 1.00 0.00 107 LYS A C 13
ATOM 17597 O O . LYS A 1 84 ? -15.591 -1.713 -12.526 1.00 0.00 107 LYS A O 13
ATOM 17616 N N . ASP A 1 85 ? -14.091 -3.386 -12.393 1.00 0.00 108 ASP A N 13
ATOM 17617 C CA . ASP A 1 85 ? -13.777 -3.369 -13.817 1.00 0.00 108 ASP A CA 13
ATOM 17618 C C . ASP A 1 85 ? -14.497 -4.499 -14.546 1.00 0.00 108 ASP A C 13
ATOM 17619 O O . ASP A 1 85 ? -13.923 -5.605 -14.637 1.00 0.00 108 ASP A O 13
ATOM 17629 N N . GLY A 1 1 ? -4.076 -13.731 13.044 1.00 0.00 24 GLY A N 14
ATOM 17630 C CA . GLY A 1 1 ? -3.571 -14.795 12.132 1.00 0.00 24 GLY A CA 14
ATOM 17631 C C . GLY A 1 1 ? -4.666 -15.382 11.264 1.00 0.00 24 GLY A C 14
ATOM 17632 O O . GLY A 1 1 ? -4.839 -16.600 11.211 1.00 0.00 24 GLY A O 14
ATOM 17638 N N . SER A 1 2 ? -5.408 -14.515 10.583 1.00 0.00 25 SER A N 14
ATOM 17639 C CA . SER A 1 2 ? -6.493 -14.953 9.713 1.00 0.00 25 SER A CA 14
ATOM 17640 C C . SER A 1 2 ? -5.960 -15.362 8.343 1.00 0.00 25 SER A C 14
ATOM 17641 O O . SER A 1 2 ? -5.136 -14.663 7.753 1.00 0.00 25 SER A O 14
ATOM 17649 N N . HIS A 1 3 ? -6.436 -16.499 7.844 1.00 0.00 26 HIS A N 14
ATOM 17650 C CA . HIS A 1 3 ? -6.007 -17.002 6.543 1.00 0.00 26 HIS A CA 14
ATOM 17651 C C . HIS A 1 3 ? -7.168 -17.007 5.554 1.00 0.00 26 HIS A C 14
ATOM 17652 O O . HIS A 1 3 ? -7.058 -17.551 4.455 1.00 0.00 26 HIS A O 14
ATOM 17667 N N . MET A 1 4 ? -8.280 -16.396 5.952 1.00 0.00 27 MET A N 14
ATOM 17668 C CA . MET A 1 4 ? -9.463 -16.330 5.103 1.00 0.00 27 MET A CA 14
ATOM 17669 C C . MET A 1 4 ? -9.325 -15.220 4.064 1.00 0.00 27 MET A C 14
ATOM 17670 O O . MET A 1 4 ? -8.266 -14.606 3.934 1.00 0.00 27 MET A O 14
ATOM 17684 N N . ASN A 1 5 ? -10.404 -14.968 3.329 1.00 0.00 28 ASN A N 14
ATOM 17685 C CA . ASN A 1 5 ? -10.406 -13.935 2.298 1.00 0.00 28 ASN A CA 14
ATOM 17686 C C . ASN A 1 5 ? -10.226 -12.545 2.904 1.00 0.00 28 ASN A C 14
ATOM 17687 O O . ASN A 1 5 ? -9.326 -11.803 2.512 1.00 0.00 28 ASN A O 14
ATOM 17698 N N . ASN A 1 6 ? -11.091 -12.201 3.859 1.00 0.00 29 ASN A N 14
ATOM 17699 C CA . ASN A 1 6 ? -11.037 -10.900 4.525 1.00 0.00 29 ASN A CA 14
ATOM 17700 C C . ASN A 1 6 ? -11.327 -9.766 3.542 1.00 0.00 29 ASN A C 14
ATOM 17701 O O . ASN A 1 6 ? -11.192 -9.931 2.330 1.00 0.00 29 ASN A O 14
ATOM 17712 N N . GLU A 1 7 ? -11.729 -8.613 4.074 1.00 0.00 30 GLU A N 14
ATOM 17713 C CA . GLU A 1 7 ? -12.040 -7.455 3.243 1.00 0.00 30 GLU A CA 14
ATOM 17714 C C . GLU A 1 7 ? -11.437 -6.180 3.828 1.00 0.00 30 GLU A C 14
ATOM 17715 O O . GLU A 1 7 ? -11.223 -5.200 3.114 1.00 0.00 30 GLU A O 14
ATOM 17727 N N . ASP A 1 8 ? -11.166 -6.200 5.129 1.00 0.00 31 ASP A N 14
ATOM 17728 C CA . ASP A 1 8 ? -10.590 -5.044 5.808 1.00 0.00 31 ASP A CA 14
ATOM 17729 C C . ASP A 1 8 ? -9.083 -4.974 5.583 1.00 0.00 31 ASP A C 14
ATOM 17730 O O . ASP A 1 8 ? -8.386 -5.986 5.671 1.00 0.00 31 ASP A O 14
ATOM 17739 N N . PHE A 1 9 ? -8.586 -3.776 5.291 1.00 0.00 32 PHE A N 14
ATOM 17740 C CA . PHE A 1 9 ? -7.160 -3.578 5.056 1.00 0.00 32 PHE A CA 14
ATOM 17741 C C . PHE A 1 9 ? -6.396 -3.540 6.374 1.00 0.00 32 PHE A C 14
ATOM 17742 O O . PHE A 1 9 ? -5.188 -3.777 6.411 1.00 0.00 32 PHE A O 14
ATOM 17759 N N . SER A 1 10 ? -7.109 -3.239 7.454 1.00 0.00 33 SER A N 14
ATOM 17760 C CA . SER A 1 10 ? -6.503 -3.173 8.778 1.00 0.00 33 SER A CA 14
ATOM 17761 C C . SER A 1 10 ? -6.171 -4.570 9.291 1.00 0.00 33 SER A C 14
ATOM 17762 O O . SER A 1 10 ? -5.423 -4.727 10.255 1.00 0.00 33 SER A O 14
ATOM 17770 N N . GLN A 1 11 ? -6.740 -5.582 8.641 1.00 0.00 34 GLN A N 14
ATOM 17771 C CA . GLN A 1 11 ? -6.509 -6.968 9.032 1.00 0.00 34 GLN A CA 14
ATOM 17772 C C . GLN A 1 11 ? -5.620 -7.685 8.019 1.00 0.00 34 GLN A C 14
ATOM 17773 O O . GLN A 1 11 ? -5.365 -8.883 8.145 1.00 0.00 34 GLN A O 14
ATOM 17787 N N . TRP A 1 12 ? -5.151 -6.948 7.015 1.00 0.00 35 TRP A N 14
ATOM 17788 C CA . TRP A 1 12 ? -4.286 -7.520 5.986 1.00 0.00 35 TRP A CA 14
ATOM 17789 C C . TRP A 1 12 ? -2.966 -7.996 6.583 1.00 0.00 35 TRP A C 14
ATOM 17790 O O . TRP A 1 12 ? -2.610 -7.630 7.703 1.00 0.00 35 TRP A O 14
ATOM 17811 N N . SER A 1 13 ? -2.243 -8.816 5.823 1.00 0.00 36 SER A N 14
ATOM 17812 C CA . SER A 1 13 ? -0.960 -9.346 6.272 1.00 0.00 36 SER A CA 14
ATOM 17813 C C . SER A 1 13 ? 0.179 -8.806 5.412 1.00 0.00 36 SER A C 14
ATOM 17814 O O . SER A 1 13 ? -0.032 -7.943 4.560 1.00 0.00 36 SER A O 14
ATOM 17822 N N . VAL A 1 14 ? 1.385 -9.318 5.639 1.00 0.00 37 VAL A N 14
ATOM 17823 C CA . VAL A 1 14 ? 2.554 -8.882 4.885 1.00 0.00 37 VAL A CA 14
ATOM 17824 C C . VAL A 1 14 ? 2.414 -9.226 3.403 1.00 0.00 37 VAL A C 14
ATOM 17825 O O . VAL A 1 14 ? 2.783 -8.433 2.537 1.00 0.00 37 VAL A O 14
ATOM 17838 N N . ASP A 1 15 ? 1.876 -10.408 3.120 1.00 0.00 38 ASP A N 14
ATOM 17839 C CA . ASP A 1 15 ? 1.693 -10.858 1.742 1.00 0.00 38 ASP A CA 14
ATOM 17840 C C . ASP A 1 15 ? 0.645 -10.019 1.015 1.00 0.00 38 ASP A C 14
ATOM 17841 O O . ASP A 1 15 ? 0.756 -9.777 -0.186 1.00 0.00 38 ASP A O 14
ATOM 17850 N N . ASP A 1 16 ? -0.371 -9.578 1.749 1.00 0.00 39 ASP A N 14
ATOM 17851 C CA . ASP A 1 16 ? -1.443 -8.775 1.170 1.00 0.00 39 ASP A CA 14
ATOM 17852 C C . ASP A 1 16 ? -0.960 -7.374 0.803 1.00 0.00 39 ASP A C 14
ATOM 17853 O O . ASP A 1 16 ? -1.234 -6.882 -0.292 1.00 0.00 39 ASP A O 14
ATOM 17862 N N . VAL A 1 17 ? -0.239 -6.738 1.721 1.00 0.00 40 VAL A N 14
ATOM 17863 C CA . VAL A 1 17 ? 0.272 -5.389 1.493 1.00 0.00 40 VAL A CA 14
ATOM 17864 C C . VAL A 1 17 ? 1.284 -5.359 0.351 1.00 0.00 40 VAL A C 14
ATOM 17865 O O . VAL A 1 17 ? 1.212 -4.501 -0.529 1.00 0.00 40 VAL A O 14
ATOM 17878 N N . ILE A 1 18 ? 2.224 -6.297 0.372 1.00 0.00 41 ILE A N 14
ATOM 17879 C CA . ILE A 1 18 ? 3.257 -6.370 -0.657 1.00 0.00 41 ILE A CA 14
ATOM 17880 C C . ILE A 1 18 ? 2.661 -6.632 -2.038 1.00 0.00 41 ILE A C 14
ATOM 17881 O O . ILE A 1 18 ? 2.834 -5.832 -2.958 1.00 0.00 41 ILE A O 14
ATOM 17897 N N . THR A 1 19 ? 1.968 -7.759 -2.178 1.00 0.00 42 THR A N 14
ATOM 17898 C CA . THR A 1 19 ? 1.360 -8.135 -3.452 1.00 0.00 42 THR A CA 14
ATOM 17899 C C . THR A 1 19 ? 0.545 -6.991 -4.050 1.00 0.00 42 THR A C 14
ATOM 17900 O O . THR A 1 19 ? 0.799 -6.564 -5.175 1.00 0.00 42 THR A O 14
ATOM 17911 N N . TRP A 1 20 ? -0.435 -6.502 -3.294 1.00 0.00 43 TRP A N 14
ATOM 17912 C CA . TRP A 1 20 ? -1.285 -5.412 -3.760 1.00 0.00 43 TRP A CA 14
ATOM 17913 C C . TRP A 1 20 ? -0.450 -4.206 -4.180 1.00 0.00 43 TRP A C 14
ATOM 17914 O O . TRP A 1 20 ? -0.743 -3.556 -5.184 1.00 0.00 43 TRP A O 14
ATOM 17935 N N . CYS A 1 21 ? 0.587 -3.912 -3.404 1.00 0.00 44 CYS A N 14
ATOM 17936 C CA . CYS A 1 21 ? 1.460 -2.783 -3.694 1.00 0.00 44 CYS A CA 14
ATOM 17937 C C . CYS A 1 21 ? 2.084 -2.920 -5.079 1.00 0.00 44 CYS A C 14
ATOM 17938 O O . CYS A 1 21 ? 1.758 -2.164 -5.992 1.00 0.00 44 CYS A O 14
ATOM 17946 N N . ILE A 1 22 ? 2.974 -3.896 -5.224 1.00 0.00 45 ILE A N 14
ATOM 17947 C CA . ILE A 1 22 ? 3.655 -4.147 -6.493 1.00 0.00 45 ILE A CA 14
ATOM 17948 C C . ILE A 1 22 ? 2.658 -4.330 -7.638 1.00 0.00 45 ILE A C 14
ATOM 17949 O O . ILE A 1 22 ? 2.976 -4.068 -8.799 1.00 0.00 45 ILE A O 14
ATOM 17965 N N . SER A 1 23 ? 1.453 -4.775 -7.300 1.00 0.00 46 SER A N 14
ATOM 17966 C CA . SER A 1 23 ? 0.410 -5.007 -8.294 1.00 0.00 46 SER A CA 14
ATOM 17967 C C . SER A 1 23 ? 0.003 -3.719 -9.004 1.00 0.00 46 SER A C 14
ATOM 17968 O O . SER A 1 23 ? -0.684 -3.760 -10.025 1.00 0.00 46 SER A O 14
ATOM 17976 N N . THR A 1 24 ? 0.427 -2.575 -8.470 1.00 0.00 47 THR A N 14
ATOM 17977 C CA . THR A 1 24 ? 0.077 -1.291 -9.069 1.00 0.00 47 THR A CA 14
ATOM 17978 C C . THR A 1 24 ? 0.908 -0.140 -8.500 1.00 0.00 47 THR A C 14
ATOM 17979 O O . THR A 1 24 ? 0.471 1.010 -8.515 1.00 0.00 47 THR A O 14
ATOM 17990 N N . LEU A 1 25 ? 2.109 -0.437 -8.011 1.00 0.00 48 LEU A N 14
ATOM 17991 C CA . LEU A 1 25 ? 2.958 0.609 -7.446 1.00 0.00 48 LEU A CA 14
ATOM 17992 C C . LEU A 1 25 ? 3.852 1.228 -8.516 1.00 0.00 48 LEU A C 14
ATOM 17993 O O . LEU A 1 25 ? 3.646 2.374 -8.917 1.00 0.00 48 LEU A O 14
ATOM 18009 N N . GLU A 1 26 ? 4.841 0.469 -8.973 1.00 0.00 49 GLU A N 14
ATOM 18010 C CA . GLU A 1 26 ? 5.758 0.957 -9.996 1.00 0.00 49 GLU A CA 14
ATOM 18011 C C . GLU A 1 26 ? 6.172 -0.149 -10.962 1.00 0.00 49 GLU A C 14
ATOM 18012 O O . GLU A 1 26 ? 5.939 -0.056 -12.168 1.00 0.00 49 GLU A O 14
ATOM 18024 N N . VAL A 1 27 ? 6.786 -1.199 -10.419 1.00 0.00 50 VAL A N 14
ATOM 18025 C CA . VAL A 1 27 ? 7.268 -2.312 -11.231 1.00 0.00 50 VAL A CA 14
ATOM 18026 C C . VAL A 1 27 ? 6.532 -3.613 -10.919 1.00 0.00 50 VAL A C 14
ATOM 18027 O O . VAL A 1 27 ? 5.466 -3.609 -10.302 1.00 0.00 50 VAL A O 14
ATOM 18040 N N . GLU A 1 28 ? 7.121 -4.727 -11.355 1.00 0.00 51 GLU A N 14
ATOM 18041 C CA . GLU A 1 28 ? 6.546 -6.049 -11.132 1.00 0.00 51 GLU A CA 14
ATOM 18042 C C . GLU A 1 28 ? 7.222 -6.724 -9.945 1.00 0.00 51 GLU A C 14
ATOM 18043 O O . GLU A 1 28 ? 8.038 -6.108 -9.259 1.00 0.00 51 GLU A O 14
ATOM 18055 N N . GLU A 1 29 ? 6.885 -7.988 -9.698 1.00 0.00 52 GLU A N 14
ATOM 18056 C CA . GLU A 1 29 ? 7.477 -8.715 -8.581 1.00 0.00 52 GLU A CA 14
ATOM 18057 C C . GLU A 1 29 ? 8.884 -9.192 -8.931 1.00 0.00 52 GLU A C 14
ATOM 18058 O O . GLU A 1 29 ? 9.111 -10.375 -9.188 1.00 0.00 52 GLU A O 14
ATOM 18070 N N . THR A 1 30 ? 9.820 -8.249 -8.952 1.00 0.00 53 THR A N 14
ATOM 18071 C CA . THR A 1 30 ? 11.215 -8.544 -9.251 1.00 0.00 53 THR A CA 14
ATOM 18072 C C . THR A 1 30 ? 12.131 -7.682 -8.393 1.00 0.00 53 THR A C 14
ATOM 18073 O O . THR A 1 30 ? 13.098 -8.165 -7.804 1.00 0.00 53 THR A O 14
ATOM 18084 N N . ASP A 1 31 ? 11.805 -6.394 -8.337 1.00 0.00 54 ASP A N 14
ATOM 18085 C CA . ASP A 1 31 ? 12.573 -5.424 -7.566 1.00 0.00 54 ASP A CA 14
ATOM 18086 C C . ASP A 1 31 ? 12.567 -5.776 -6.075 1.00 0.00 54 ASP A C 14
ATOM 18087 O O . ASP A 1 31 ? 11.578 -6.299 -5.561 1.00 0.00 54 ASP A O 14
ATOM 18096 N N . PRO A 1 32 ? 13.680 -5.499 -5.361 1.00 0.00 55 PRO A N 14
ATOM 18097 C CA . PRO A 1 32 ? 13.800 -5.786 -3.921 1.00 0.00 55 PRO A CA 14
ATOM 18098 C C . PRO A 1 32 ? 12.734 -5.091 -3.073 1.00 0.00 55 PRO A C 14
ATOM 18099 O O . PRO A 1 32 ? 12.726 -5.227 -1.850 1.00 0.00 55 PRO A O 14
ATOM 18110 N N . LEU A 1 33 ? 11.851 -4.336 -3.722 1.00 0.00 56 LEU A N 14
ATOM 18111 C CA . LEU A 1 33 ? 10.783 -3.627 -3.021 1.00 0.00 56 LEU A CA 14
ATOM 18112 C C . LEU A 1 33 ? 10.064 -4.554 -2.041 1.00 0.00 56 LEU A C 14
ATOM 18113 O O . LEU A 1 33 ? 9.761 -4.168 -0.913 1.00 0.00 56 LEU A O 14
ATOM 18129 N N . CYS A 1 34 ? 9.803 -5.782 -2.482 1.00 0.00 57 CYS A N 14
ATOM 18130 C CA . CYS A 1 34 ? 9.120 -6.769 -1.652 1.00 0.00 57 CYS A CA 14
ATOM 18131 C C . CYS A 1 34 ? 9.969 -7.166 -0.449 1.00 0.00 57 CYS A C 14
ATOM 18132 O O . CYS A 1 34 ? 9.443 -7.451 0.626 1.00 0.00 57 CYS A O 14
ATOM 18140 N N . GLN A 1 35 ? 11.285 -7.186 -0.637 1.00 0.00 58 GLN A N 14
ATOM 18141 C CA . GLN A 1 35 ? 12.204 -7.555 0.433 1.00 0.00 58 GLN A CA 14
ATOM 18142 C C . GLN A 1 35 ? 12.088 -6.594 1.614 1.00 0.00 58 GLN A C 14
ATOM 18143 O O . GLN A 1 35 ? 11.855 -7.018 2.745 1.00 0.00 58 GLN A O 14
ATOM 18157 N N . ARG A 1 36 ? 12.248 -5.301 1.343 1.00 0.00 59 ARG A N 14
ATOM 18158 C CA . ARG A 1 36 ? 12.163 -4.284 2.387 1.00 0.00 59 ARG A CA 14
ATOM 18159 C C . ARG A 1 36 ? 10.827 -4.357 3.120 1.00 0.00 59 ARG A C 14
ATOM 18160 O O . ARG A 1 36 ? 10.785 -4.390 4.349 1.00 0.00 59 ARG A O 14
ATOM 18181 N N . LEU A 1 37 ? 9.737 -4.379 2.358 1.00 0.00 60 LEU A N 14
ATOM 18182 C CA . LEU A 1 37 ? 8.398 -4.449 2.937 1.00 0.00 60 LEU A CA 14
ATOM 18183 C C . LEU A 1 37 ? 8.236 -5.700 3.795 1.00 0.00 60 LEU A C 14
ATOM 18184 O O . LEU A 1 37 ? 7.550 -5.679 4.817 1.00 0.00 60 LEU A O 14
ATOM 18200 N N . ARG A 1 38 ? 8.870 -6.790 3.372 1.00 0.00 61 ARG A N 14
ATOM 18201 C CA . ARG A 1 38 ? 8.796 -8.052 4.102 1.00 0.00 61 ARG A CA 14
ATOM 18202 C C . ARG A 1 38 ? 9.602 -7.980 5.396 1.00 0.00 61 ARG A C 14
ATOM 18203 O O . ARG A 1 38 ? 9.268 -8.634 6.384 1.00 0.00 61 ARG A O 14
ATOM 18224 N N . GLU A 1 39 ? 10.664 -7.179 5.384 1.00 0.00 62 GLU A N 14
ATOM 18225 C CA . GLU A 1 39 ? 11.516 -7.021 6.559 1.00 0.00 62 GLU A CA 14
ATOM 18226 C C . GLU A 1 39 ? 10.774 -6.286 7.668 1.00 0.00 62 GLU A C 14
ATOM 18227 O O . GLU A 1 39 ? 10.785 -6.711 8.824 1.00 0.00 62 GLU A O 14
ATOM 18239 N N . ASN A 1 40 ? 10.131 -5.181 7.309 1.00 0.00 63 ASN A N 14
ATOM 18240 C CA . ASN A 1 40 ? 9.379 -4.389 8.273 1.00 0.00 63 ASN A CA 14
ATOM 18241 C C . ASN A 1 40 ? 7.882 -4.627 8.113 1.00 0.00 63 ASN A C 14
ATOM 18242 O O . ASN A 1 40 ? 7.203 -3.905 7.382 1.00 0.00 63 ASN A O 14
ATOM 18253 N N . ASP A 1 41 ? 7.376 -5.654 8.789 1.00 0.00 64 ASP A N 14
ATOM 18254 C CA . ASP A 1 41 ? 5.959 -5.988 8.725 1.00 0.00 64 ASP A CA 14
ATOM 18255 C C . ASP A 1 41 ? 5.100 -4.823 9.209 1.00 0.00 64 ASP A C 14
ATOM 18256 O O . ASP A 1 41 ? 5.096 -4.488 10.393 1.00 0.00 64 ASP A O 14
ATOM 18265 N N . ILE A 1 42 ? 4.378 -4.205 8.279 1.00 0.00 65 ILE A N 14
ATOM 18266 C CA . ILE A 1 42 ? 3.512 -3.077 8.605 1.00 0.00 65 ILE A CA 14
ATOM 18267 C C . ILE A 1 42 ? 2.092 -3.319 8.102 1.00 0.00 65 ILE A C 14
ATOM 18268 O O . ILE A 1 42 ? 1.853 -3.398 6.897 1.00 0.00 65 ILE A O 14
ATOM 18284 N N . VAL A 1 43 ? 1.155 -3.436 9.037 1.00 0.00 66 VAL A N 14
ATOM 18285 C CA . VAL A 1 43 ? -0.243 -3.670 8.697 1.00 0.00 66 VAL A CA 14
ATOM 18286 C C . VAL A 1 43 ? -0.827 -2.483 7.935 1.00 0.00 66 VAL A C 14
ATOM 18287 O O . VAL A 1 43 ? -0.265 -1.388 7.947 1.00 0.00 66 VAL A O 14
ATOM 18300 N N . GLY A 1 44 ? -1.956 -2.712 7.273 1.00 0.00 67 GLY A N 14
ATOM 18301 C CA . GLY A 1 44 ? -2.603 -1.659 6.512 1.00 0.00 67 GLY A CA 14
ATOM 18302 C C . GLY A 1 44 ? -3.123 -0.537 7.391 1.00 0.00 67 GLY A C 14
ATOM 18303 O O . GLY A 1 44 ? -3.424 0.553 6.904 1.00 0.00 67 GLY A O 14
ATOM 18307 N N . ASP A 1 45 ? -3.228 -0.804 8.689 1.00 0.00 68 ASP A N 14
ATOM 18308 C CA . ASP A 1 45 ? -3.719 0.188 9.640 1.00 0.00 68 ASP A CA 14
ATOM 18309 C C . ASP A 1 45 ? -2.651 1.236 9.941 1.00 0.00 68 ASP A C 14
ATOM 18310 O O . ASP A 1 45 ? -2.935 2.270 10.547 1.00 0.00 68 ASP A O 14
ATOM 18319 N N . LEU A 1 46 ? -1.424 0.964 9.509 1.00 0.00 69 LEU A N 14
ATOM 18320 C CA . LEU A 1 46 ? -0.309 1.877 9.738 1.00 0.00 69 LEU A CA 14
ATOM 18321 C C . LEU A 1 46 ? 0.024 2.672 8.480 1.00 0.00 69 LEU A C 14
ATOM 18322 O O . LEU A 1 46 ? 0.763 3.656 8.534 1.00 0.00 69 LEU A O 14
ATOM 18338 N N . LEU A 1 47 ? -0.525 2.244 7.348 1.00 0.00 70 LEU A N 14
ATOM 18339 C CA . LEU A 1 47 ? -0.277 2.912 6.075 1.00 0.00 70 LEU A CA 14
ATOM 18340 C C . LEU A 1 47 ? -0.646 4.401 6.130 1.00 0.00 70 LEU A C 14
ATOM 18341 O O . LEU A 1 47 ? 0.162 5.248 5.751 1.00 0.00 70 LEU A O 14
ATOM 18357 N N . PRO A 1 48 ? -1.864 4.750 6.599 1.00 0.00 71 PRO A N 14
ATOM 18358 C CA . PRO A 1 48 ? -2.294 6.149 6.682 1.00 0.00 71 PRO A CA 14
ATOM 18359 C C . PRO A 1 48 ? -1.706 6.866 7.894 1.00 0.00 71 PRO A C 14
ATOM 18360 O O . PRO A 1 48 ? -1.718 8.095 7.965 1.00 0.00 71 PRO A O 14
ATOM 18371 N N . GLU A 1 49 ? -1.191 6.089 8.842 1.00 0.00 72 GLU A N 14
ATOM 18372 C CA . GLU A 1 49 ? -0.604 6.644 10.056 1.00 0.00 72 GLU A CA 14
ATOM 18373 C C . GLU A 1 49 ? 0.824 7.128 9.810 1.00 0.00 72 GLU A C 14
ATOM 18374 O O . GLU A 1 49 ? 1.296 8.056 10.470 1.00 0.00 72 GLU A O 14
ATOM 18386 N N . LEU A 1 50 ? 1.506 6.499 8.858 1.00 0.00 73 LEU A N 14
ATOM 18387 C CA . LEU A 1 50 ? 2.881 6.869 8.533 1.00 0.00 73 LEU A CA 14
ATOM 18388 C C . LEU A 1 50 ? 2.920 8.024 7.538 1.00 0.00 73 LEU A C 14
ATOM 18389 O O . LEU A 1 50 ? 1.896 8.406 6.973 1.00 0.00 73 LEU A O 14
ATOM 18405 N N . CYS A 1 51 ? 4.114 8.574 7.331 1.00 0.00 74 CYS A N 14
ATOM 18406 C CA . CYS A 1 51 ? 4.296 9.687 6.406 1.00 0.00 74 CYS A CA 14
ATOM 18407 C C . CYS A 1 51 ? 5.160 9.268 5.219 1.00 0.00 74 CYS A C 14
ATOM 18408 O O . CYS A 1 51 ? 5.504 8.096 5.075 1.00 0.00 74 CYS A O 14
ATOM 18416 N N . LEU A 1 52 ? 5.511 10.235 4.374 1.00 0.00 75 LEU A N 14
ATOM 18417 C CA . LEU A 1 52 ? 6.331 9.965 3.198 1.00 0.00 75 LEU A CA 14
ATOM 18418 C C . LEU A 1 52 ? 7.731 9.505 3.596 1.00 0.00 75 LEU A C 14
ATOM 18419 O O . LEU A 1 52 ? 8.472 8.962 2.777 1.00 0.00 75 LEU A O 14
ATOM 18435 N N . GLN A 1 53 ? 8.087 9.726 4.858 1.00 0.00 76 GLN A N 14
ATOM 18436 C CA . GLN A 1 53 ? 9.398 9.333 5.362 1.00 0.00 76 GLN A CA 14
ATOM 18437 C C . GLN A 1 53 ? 9.533 7.815 5.409 1.00 0.00 76 GLN A C 14
ATOM 18438 O O . GLN A 1 53 ? 10.480 7.250 4.862 1.00 0.00 76 GLN A O 14
ATOM 18452 N N . ASP A 1 54 ? 8.580 7.159 6.065 1.00 0.00 77 ASP A N 14
ATOM 18453 C CA . ASP A 1 54 ? 8.592 5.706 6.186 1.00 0.00 77 ASP A CA 14
ATOM 18454 C C . ASP A 1 54 ? 8.411 5.045 4.824 1.00 0.00 77 ASP A C 14
ATOM 18455 O O . ASP A 1 54 ? 8.959 3.973 4.566 1.00 0.00 77 ASP A O 14
ATOM 18464 N N . CYS A 1 55 ? 7.643 5.693 3.955 1.00 0.00 78 CYS A N 14
ATOM 18465 C CA . CYS A 1 55 ? 7.390 5.168 2.617 1.00 0.00 78 CYS A CA 14
ATOM 18466 C C . CYS A 1 55 ? 8.676 5.124 1.800 1.00 0.00 78 CYS A C 14
ATOM 18467 O O . CYS A 1 55 ? 8.940 4.151 1.093 1.00 0.00 78 CYS A O 14
ATOM 18475 N N . GLN A 1 56 ? 9.474 6.183 1.904 1.00 0.00 79 GLN A N 14
ATOM 18476 C CA . GLN A 1 56 ? 10.735 6.260 1.177 1.00 0.00 79 GLN A CA 14
ATOM 18477 C C . GLN A 1 56 ? 11.720 5.224 1.706 1.00 0.00 79 GLN A C 14
ATOM 18478 O O . GLN A 1 56 ? 12.511 4.659 0.950 1.00 0.00 79 GLN A O 14
ATOM 18492 N N . ASP A 1 57 ? 11.661 4.978 3.011 1.00 0.00 80 ASP A N 14
ATOM 18493 C CA . ASP A 1 57 ? 12.537 4.004 3.649 1.00 0.00 80 ASP A CA 14
ATOM 18494 C C . ASP A 1 57 ? 12.242 2.605 3.126 1.00 0.00 80 ASP A C 14
ATOM 18495 O O . ASP A 1 57 ? 13.142 1.778 2.974 1.00 0.00 80 ASP A O 14
ATOM 18504 N N . LEU A 1 58 ? 10.967 2.356 2.852 1.00 0.00 81 LEU A N 14
ATOM 18505 C CA . LEU A 1 58 ? 10.518 1.073 2.347 1.00 0.00 81 LEU A CA 14
ATOM 18506 C C . LEU A 1 58 ? 10.982 0.855 0.911 1.00 0.00 81 LEU A C 14
ATOM 18507 O O . LEU A 1 58 ? 10.921 -0.259 0.388 1.00 0.00 81 LEU A O 14
ATOM 18523 N N . CYS A 1 59 ? 11.448 1.928 0.279 1.00 0.00 82 CYS A N 14
ATOM 18524 C CA . CYS A 1 59 ? 11.932 1.862 -1.095 1.00 0.00 82 CYS A CA 14
ATOM 18525 C C . CYS A 1 59 ? 13.454 1.969 -1.130 1.00 0.00 82 CYS A C 14
ATOM 18526 O O . CYS A 1 59 ? 14.079 2.362 -0.145 1.00 0.00 82 CYS A O 14
ATOM 18534 N N . ASP A 1 60 ? 14.044 1.617 -2.268 1.00 0.00 83 ASP A N 14
ATOM 18535 C CA . ASP A 1 60 ? 15.493 1.675 -2.431 1.00 0.00 83 ASP A CA 14
ATOM 18536 C C . ASP A 1 60 ? 16.022 3.078 -2.147 1.00 0.00 83 ASP A C 14
ATOM 18537 O O . ASP A 1 60 ? 17.137 3.241 -1.653 1.00 0.00 83 ASP A O 14
ATOM 18546 N N . GLY A 1 61 ? 15.213 4.086 -2.460 1.00 0.00 84 GLY A N 14
ATOM 18547 C CA . GLY A 1 61 ? 15.618 5.461 -2.228 1.00 0.00 84 GLY A CA 14
ATOM 18548 C C . GLY A 1 61 ? 15.094 6.411 -3.289 1.00 0.00 84 GLY A C 14
ATOM 18549 O O . GLY A 1 61 ? 15.837 7.252 -3.797 1.00 0.00 84 GLY A O 14
ATOM 18553 N N . ASP A 1 62 ? 13.815 6.276 -3.625 1.00 0.00 85 ASP A N 14
ATOM 18554 C CA . ASP A 1 62 ? 13.195 7.133 -4.630 1.00 0.00 85 ASP A CA 14
ATOM 18555 C C . ASP A 1 62 ? 11.951 7.814 -4.066 1.00 0.00 85 ASP A C 14
ATOM 18556 O O . ASP A 1 62 ? 11.009 7.148 -3.637 1.00 0.00 85 ASP A O 14
ATOM 18565 N N . LEU A 1 63 ? 11.958 9.143 -4.071 1.00 0.00 86 LEU A N 14
ATOM 18566 C CA . LEU A 1 63 ? 10.834 9.917 -3.556 1.00 0.00 86 LEU A CA 14
ATOM 18567 C C . LEU A 1 63 ? 9.576 9.683 -4.387 1.00 0.00 86 LEU A C 14
ATOM 18568 O O . LEU A 1 63 ? 8.502 9.431 -3.841 1.00 0.00 86 LEU A O 14
ATOM 18584 N N . ASN A 1 64 ? 9.717 9.770 -5.709 1.00 0.00 87 ASN A N 14
ATOM 18585 C CA . ASN A 1 64 ? 8.592 9.568 -6.618 1.00 0.00 87 ASN A CA 14
ATOM 18586 C C . ASN A 1 64 ? 7.858 8.270 -6.302 1.00 0.00 87 ASN A C 14
ATOM 18587 O O . ASN A 1 64 ? 6.627 8.223 -6.304 1.00 0.00 87 ASN A O 14
ATOM 18598 N N . LYS A 1 65 ? 8.622 7.217 -6.033 1.00 0.00 88 LYS A N 14
ATOM 18599 C CA . LYS A 1 65 ? 8.049 5.918 -5.712 1.00 0.00 88 LYS A CA 14
ATOM 18600 C C . LYS A 1 65 ? 7.183 6.013 -4.460 1.00 0.00 88 LYS A C 14
ATOM 18601 O O . LYS A 1 65 ? 6.114 5.405 -4.380 1.00 0.00 88 LYS A O 14
ATOM 18620 N N . ALA A 1 66 ? 7.649 6.793 -3.489 1.00 0.00 89 ALA A N 14
ATOM 18621 C CA . ALA A 1 66 ? 6.921 6.980 -2.241 1.00 0.00 89 ALA A CA 14
ATOM 18622 C C . ALA A 1 66 ? 5.673 7.827 -2.462 1.00 0.00 89 ALA A C 14
ATOM 18623 O O . ALA A 1 66 ? 4.695 7.709 -1.724 1.00 0.00 89 ALA A O 14
ATOM 18630 N N . ILE A 1 67 ? 5.713 8.683 -3.481 1.00 0.00 90 ILE A N 14
ATOM 18631 C CA . ILE A 1 67 ? 4.579 9.543 -3.797 1.00 0.00 90 ILE A CA 14
ATOM 18632 C C . ILE A 1 67 ? 3.375 8.707 -4.217 1.00 0.00 90 ILE A C 14
ATOM 18633 O O . ILE A 1 67 ? 2.330 8.738 -3.567 1.00 0.00 90 ILE A O 14
ATOM 18649 N N . LYS A 1 68 ? 3.528 7.959 -5.308 1.00 0.00 91 LYS A N 14
ATOM 18650 C CA . LYS A 1 68 ? 2.452 7.111 -5.810 1.00 0.00 91 LYS A CA 14
ATOM 18651 C C . LYS A 1 68 ? 2.005 6.119 -4.740 1.00 0.00 91 LYS A C 14
ATOM 18652 O O . LYS A 1 68 ? 0.832 5.754 -4.668 1.00 0.00 91 LYS A O 14
ATOM 18671 N N . PHE A 1 69 ? 2.951 5.688 -3.913 1.00 0.00 92 PHE A N 14
ATOM 18672 C CA . PHE A 1 69 ? 2.660 4.749 -2.836 1.00 0.00 92 PHE A CA 14
ATOM 18673 C C . PHE A 1 69 ? 1.638 5.344 -1.868 1.00 0.00 92 PHE A C 14
ATOM 18674 O O . PHE A 1 69 ? 0.522 4.836 -1.731 1.00 0.00 92 PHE A O 14
ATOM 18691 N N . LYS A 1 70 ? 2.024 6.435 -1.214 1.00 0.00 93 LYS A N 14
ATOM 18692 C CA . LYS A 1 70 ? 1.152 7.111 -0.257 1.00 0.00 93 LYS A CA 14
ATOM 18693 C C . LYS A 1 70 ? -0.149 7.565 -0.919 1.00 0.00 93 LYS A C 14
ATOM 18694 O O . LYS A 1 70 ? -1.173 7.714 -0.253 1.00 0.00 93 LYS A O 14
ATOM 18713 N N . ILE A 1 71 ? -0.101 7.784 -2.231 1.00 0.00 94 ILE A N 14
ATOM 18714 C CA . ILE A 1 71 ? -1.276 8.225 -2.976 1.00 0.00 94 ILE A CA 14
ATOM 18715 C C . ILE A 1 71 ? -2.325 7.123 -3.078 1.00 0.00 94 ILE A C 14
ATOM 18716 O O . ILE A 1 71 ? -3.415 7.241 -2.517 1.00 0.00 94 ILE A O 14
ATOM 18732 N N . LEU A 1 72 ? -1.996 6.057 -3.808 1.00 0.00 95 LEU A N 14
ATOM 18733 C CA . LEU A 1 72 ? -2.919 4.943 -3.993 1.00 0.00 95 LEU A CA 14
ATOM 18734 C C . LEU A 1 72 ? -3.478 4.474 -2.657 1.00 0.00 95 LEU A C 14
ATOM 18735 O O . LEU A 1 72 ? -4.580 3.930 -2.592 1.00 0.00 95 LEU A O 14
ATOM 18751 N N . ILE A 1 73 ? -2.714 4.689 -1.591 1.00 0.00 96 ILE A N 14
ATOM 18752 C CA . ILE A 1 73 ? -3.150 4.293 -0.262 1.00 0.00 96 ILE A CA 14
ATOM 18753 C C . ILE A 1 73 ? -4.199 5.260 0.283 1.00 0.00 96 ILE A C 14
ATOM 18754 O O . ILE A 1 73 ? -5.155 4.846 0.937 1.00 0.00 96 ILE A O 14
ATOM 18770 N N . ASN A 1 74 ? -4.012 6.547 0.009 1.00 0.00 97 ASN A N 14
ATOM 18771 C CA . ASN A 1 74 ? -4.950 7.568 0.467 1.00 0.00 97 ASN A CA 14
ATOM 18772 C C . ASN A 1 74 ? -6.340 7.314 -0.106 1.00 0.00 97 ASN A C 14
ATOM 18773 O O . ASN A 1 74 ? -7.339 7.373 0.611 1.00 0.00 97 ASN A O 14
ATOM 18784 N N . LYS A 1 75 ? -6.396 7.030 -1.405 1.00 0.00 98 LYS A N 14
ATOM 18785 C CA . LYS A 1 75 ? -7.665 6.762 -2.074 1.00 0.00 98 LYS A CA 14
ATOM 18786 C C . LYS A 1 75 ? -8.269 5.456 -1.569 1.00 0.00 98 LYS A C 14
ATOM 18787 O O . LYS A 1 75 ? -9.475 5.367 -1.340 1.00 0.00 98 LYS A O 14
ATOM 18806 N N . MET A 1 76 ? -7.421 4.446 -1.398 1.00 0.00 99 MET A N 14
ATOM 18807 C CA . MET A 1 76 ? -7.869 3.144 -0.917 1.00 0.00 99 MET A CA 14
ATOM 18808 C C . MET A 1 76 ? -8.480 3.262 0.476 1.00 0.00 99 MET A C 14
ATOM 18809 O O . MET A 1 76 ? -9.319 2.450 0.869 1.00 0.00 99 MET A O 14
ATOM 18823 N N . ARG A 1 77 ? -8.054 4.281 1.217 1.00 0.00 100 ARG A N 14
ATOM 18824 C CA . ARG A 1 77 ? -8.558 4.509 2.567 1.00 0.00 100 ARG A CA 14
ATOM 18825 C C . ARG A 1 77 ? -9.952 5.128 2.518 1.00 0.00 100 ARG A C 14
ATOM 18826 O O . ARG A 1 77 ? -10.850 4.717 3.253 1.00 0.00 100 ARG A O 14
ATOM 18847 N N . ASP A 1 78 ? -10.124 6.116 1.646 1.00 0.00 101 ASP A N 14
ATOM 18848 C CA . ASP A 1 78 ? -11.407 6.790 1.496 1.00 0.00 101 ASP A CA 14
ATOM 18849 C C . ASP A 1 78 ? -12.387 5.918 0.717 1.00 0.00 101 ASP A C 14
ATOM 18850 O O . ASP A 1 78 ? -13.357 5.405 1.275 1.00 0.00 101 ASP A O 14
ATOM 18859 N N . SER A 1 79 ? -12.125 5.754 -0.576 1.00 0.00 102 SER A N 14
ATOM 18860 C CA . SER A 1 79 ? -12.978 4.941 -1.434 1.00 0.00 102 SER A CA 14
ATOM 18861 C C . SER A 1 79 ? -12.405 3.536 -1.592 1.00 0.00 102 SER A C 14
ATOM 18862 O O . SER A 1 79 ? -11.253 3.282 -1.239 1.00 0.00 102 SER A O 14
ATOM 18870 N N . LYS A 1 80 ? -13.215 2.626 -2.125 1.00 0.00 103 LYS A N 14
ATOM 18871 C CA . LYS A 1 80 ? -12.789 1.246 -2.330 1.00 0.00 103 LYS A CA 14
ATOM 18872 C C . LYS A 1 80 ? -13.332 0.698 -3.644 1.00 0.00 103 LYS A C 14
ATOM 18873 O O . LYS A 1 80 ? -13.453 -0.514 -3.821 1.00 0.00 103 LYS A O 14
ATOM 18892 N N . LEU A 1 81 ? -13.651 1.601 -4.565 1.00 0.00 104 LEU A N 14
ATOM 18893 C CA . LEU A 1 81 ? -14.179 1.214 -5.867 1.00 0.00 104 LEU A CA 14
ATOM 18894 C C . LEU A 1 81 ? -13.366 1.858 -6.983 1.00 0.00 104 LEU A C 14
ATOM 18895 O O . LEU A 1 81 ? -13.268 1.318 -8.086 1.00 0.00 104 LEU A O 14
ATOM 18911 N N . GLU A 1 82 ? -12.782 3.016 -6.686 1.00 0.00 105 GLU A N 14
ATOM 18912 C CA . GLU A 1 82 ? -11.968 3.733 -7.659 1.00 0.00 105 GLU A CA 14
ATOM 18913 C C . GLU A 1 82 ? -10.567 3.135 -7.728 1.00 0.00 105 GLU A C 14
ATOM 18914 O O . GLU A 1 82 ? -9.642 3.611 -7.070 1.00 0.00 105 GLU A O 14
ATOM 18926 N N . TRP A 1 83 ? -10.423 2.080 -8.523 1.00 0.00 106 TRP A N 14
ATOM 18927 C CA . TRP A 1 83 ? -9.140 1.405 -8.678 1.00 0.00 106 TRP A CA 14
ATOM 18928 C C . TRP A 1 83 ? -8.625 1.534 -10.108 1.00 0.00 106 TRP A C 14
ATOM 18929 O O . TRP A 1 83 ? -7.726 0.802 -10.524 1.00 0.00 106 TRP A O 14
ATOM 18950 N N . LYS A 1 84 ? -9.200 2.473 -10.855 1.00 0.00 107 LYS A N 14
ATOM 18951 C CA . LYS A 1 84 ? -8.799 2.707 -12.238 1.00 0.00 107 LYS A CA 14
ATOM 18952 C C . LYS A 1 84 ? -8.299 4.137 -12.420 1.00 0.00 107 LYS A C 14
ATOM 18953 O O . LYS A 1 84 ? -9.087 5.058 -12.635 1.00 0.00 107 LYS A O 14
ATOM 18972 N N . ASP A 1 85 ? -6.984 4.315 -12.325 1.00 0.00 108 ASP A N 14
ATOM 18973 C CA . ASP A 1 85 ? -6.379 5.634 -12.475 1.00 0.00 108 ASP A CA 14
ATOM 18974 C C . ASP A 1 85 ? -5.649 5.748 -13.811 1.00 0.00 108 ASP A C 14
ATOM 18975 O O . ASP A 1 85 ? -6.276 6.209 -14.789 1.00 0.00 108 ASP A O 14
ATOM 18985 N N . GLY A 1 1 ? -25.656 -16.945 -4.543 1.00 0.00 24 GLY A N 15
ATOM 18986 C CA . GLY A 1 1 ? -24.387 -17.380 -5.190 1.00 0.00 24 GLY A CA 15
ATOM 18987 C C . GLY A 1 1 ? -23.536 -16.209 -5.639 1.00 0.00 24 GLY A C 15
ATOM 18988 O O . GLY A 1 1 ? -23.404 -15.953 -6.836 1.00 0.00 24 GLY A O 15
ATOM 18994 N N . SER A 1 2 ? -22.959 -15.497 -4.676 1.00 0.00 25 SER A N 15
ATOM 18995 C CA . SER A 1 2 ? -22.117 -14.344 -4.977 1.00 0.00 25 SER A CA 15
ATOM 18996 C C . SER A 1 2 ? -20.732 -14.502 -4.358 1.00 0.00 25 SER A C 15
ATOM 18997 O O . SER A 1 2 ? -20.600 -14.898 -3.200 1.00 0.00 25 SER A O 15
ATOM 19005 N N . HIS A 1 3 ? -19.703 -14.189 -5.140 1.00 0.00 26 HIS A N 15
ATOM 19006 C CA . HIS A 1 3 ? -18.325 -14.294 -4.673 1.00 0.00 26 HIS A CA 15
ATOM 19007 C C . HIS A 1 3 ? -17.837 -12.962 -4.113 1.00 0.00 26 HIS A C 15
ATOM 19008 O O . HIS A 1 3 ? -17.700 -11.982 -4.846 1.00 0.00 26 HIS A O 15
ATOM 19023 N N . MET A 1 4 ? -17.576 -12.935 -2.810 1.00 0.00 27 MET A N 15
ATOM 19024 C CA . MET A 1 4 ? -17.105 -11.725 -2.148 1.00 0.00 27 MET A CA 15
ATOM 19025 C C . MET A 1 4 ? -15.613 -11.816 -1.842 1.00 0.00 27 MET A C 15
ATOM 19026 O O . MET A 1 4 ? -15.139 -12.821 -1.311 1.00 0.00 27 MET A O 15
ATOM 19040 N N . ASN A 1 5 ? -14.878 -10.762 -2.181 1.00 0.00 28 ASN A N 15
ATOM 19041 C CA . ASN A 1 5 ? -13.440 -10.722 -1.942 1.00 0.00 28 ASN A CA 15
ATOM 19042 C C . ASN A 1 5 ? -13.115 -9.864 -0.723 1.00 0.00 28 ASN A C 15
ATOM 19043 O O . ASN A 1 5 ? -13.973 -9.143 -0.213 1.00 0.00 28 ASN A O 15
ATOM 19054 N N . ASN A 1 6 ? -11.872 -9.951 -0.259 1.00 0.00 29 ASN A N 15
ATOM 19055 C CA . ASN A 1 6 ? -11.432 -9.179 0.898 1.00 0.00 29 ASN A CA 15
ATOM 19056 C C . ASN A 1 6 ? -11.421 -7.688 0.579 1.00 0.00 29 ASN A C 15
ATOM 19057 O O . ASN A 1 6 ? -11.191 -7.291 -0.563 1.00 0.00 29 ASN A O 15
ATOM 19068 N N . GLU A 1 7 ? -11.669 -6.867 1.594 1.00 0.00 30 GLU A N 15
ATOM 19069 C CA . GLU A 1 7 ? -11.691 -5.420 1.414 1.00 0.00 30 GLU A CA 15
ATOM 19070 C C . GLU A 1 7 ? -11.024 -4.711 2.589 1.00 0.00 30 GLU A C 15
ATOM 19071 O O . GLU A 1 7 ? -10.231 -3.788 2.399 1.00 0.00 30 GLU A O 15
ATOM 19083 N N . ASP A 1 8 ? -11.352 -5.147 3.802 1.00 0.00 31 ASP A N 15
ATOM 19084 C CA . ASP A 1 8 ? -10.786 -4.553 5.009 1.00 0.00 31 ASP A CA 15
ATOM 19085 C C . ASP A 1 8 ? -9.265 -4.660 5.006 1.00 0.00 31 ASP A C 15
ATOM 19086 O O . ASP A 1 8 ? -8.710 -5.758 5.003 1.00 0.00 31 ASP A O 15
ATOM 19095 N N . PHE A 1 9 ? -8.597 -3.510 5.009 1.00 0.00 32 PHE A N 15
ATOM 19096 C CA . PHE A 1 9 ? -7.140 -3.470 5.005 1.00 0.00 32 PHE A CA 15
ATOM 19097 C C . PHE A 1 9 ? -6.581 -3.658 6.413 1.00 0.00 32 PHE A C 15
ATOM 19098 O O . PHE A 1 9 ? -5.373 -3.811 6.596 1.00 0.00 32 PHE A O 15
ATOM 19115 N N . SER A 1 10 ? -7.467 -3.646 7.403 1.00 0.00 33 SER A N 15
ATOM 19116 C CA . SER A 1 10 ? -7.062 -3.814 8.794 1.00 0.00 33 SER A CA 15
ATOM 19117 C C . SER A 1 10 ? -6.654 -5.257 9.073 1.00 0.00 33 SER A C 15
ATOM 19118 O O . SER A 1 10 ? -5.907 -5.530 10.013 1.00 0.00 33 SER A O 15
ATOM 19126 N N . GLN A 1 11 ? -7.147 -6.177 8.249 1.00 0.00 34 GLN A N 15
ATOM 19127 C CA . GLN A 1 11 ? -6.835 -7.593 8.411 1.00 0.00 34 GLN A CA 15
ATOM 19128 C C . GLN A 1 11 ? -5.793 -8.049 7.393 1.00 0.00 34 GLN A C 15
ATOM 19129 O O . GLN A 1 11 ? -5.445 -9.229 7.336 1.00 0.00 34 GLN A O 15
ATOM 19143 N N . TRP A 1 12 ? -5.297 -7.110 6.593 1.00 0.00 35 TRP A N 15
ATOM 19144 C CA . TRP A 1 12 ? -4.292 -7.421 5.582 1.00 0.00 35 TRP A CA 15
ATOM 19145 C C . TRP A 1 12 ? -2.972 -7.823 6.227 1.00 0.00 35 TRP A C 15
ATOM 19146 O O . TRP A 1 12 ? -2.550 -7.234 7.223 1.00 0.00 35 TRP A O 15
ATOM 19167 N N . SER A 1 13 ? -2.326 -8.831 5.652 1.00 0.00 36 SER A N 15
ATOM 19168 C CA . SER A 1 13 ? -1.049 -9.311 6.163 1.00 0.00 36 SER A CA 15
ATOM 19169 C C . SER A 1 13 ? 0.101 -8.760 5.327 1.00 0.00 36 SER A C 15
ATOM 19170 O O . SER A 1 13 ? -0.115 -7.987 4.395 1.00 0.00 36 SER A O 15
ATOM 19178 N N . VAL A 1 14 ? 1.320 -9.162 5.664 1.00 0.00 37 VAL A N 15
ATOM 19179 C CA . VAL A 1 14 ? 2.502 -8.703 4.944 1.00 0.00 37 VAL A CA 15
ATOM 19180 C C . VAL A 1 14 ? 2.444 -9.100 3.470 1.00 0.00 37 VAL A C 15
ATOM 19181 O O . VAL A 1 14 ? 2.877 -8.347 2.599 1.00 0.00 37 VAL A O 15
ATOM 19194 N N . ASP A 1 15 ? 1.901 -10.282 3.198 1.00 0.00 38 ASP A N 15
ATOM 19195 C CA . ASP A 1 15 ? 1.797 -10.779 1.829 1.00 0.00 38 ASP A CA 15
ATOM 19196 C C . ASP A 1 15 ? 0.720 -10.035 1.042 1.00 0.00 38 ASP A C 15
ATOM 19197 O O . ASP A 1 15 ? 0.844 -9.850 -0.169 1.00 0.00 38 ASP A O 15
ATOM 19206 N N . ASP A 1 16 ? -0.332 -9.608 1.733 1.00 0.00 39 ASP A N 15
ATOM 19207 C CA . ASP A 1 16 ? -1.432 -8.897 1.088 1.00 0.00 39 ASP A CA 15
ATOM 19208 C C . ASP A 1 16 ? -1.060 -7.450 0.777 1.00 0.00 39 ASP A C 15
ATOM 19209 O O . ASP A 1 16 ? -1.364 -6.941 -0.302 1.00 0.00 39 ASP A O 15
ATOM 19218 N N . VAL A 1 17 ? -0.401 -6.793 1.725 1.00 0.00 40 VAL A N 15
ATOM 19219 C CA . VAL A 1 17 ? 0.002 -5.402 1.552 1.00 0.00 40 VAL A CA 15
ATOM 19220 C C . VAL A 1 17 ? 1.051 -5.256 0.453 1.00 0.00 40 VAL A C 15
ATOM 19221 O O . VAL A 1 17 ? 0.944 -4.379 -0.402 1.00 0.00 40 VAL A O 15
ATOM 19234 N N . ILE A 1 18 ? 2.060 -6.121 0.479 1.00 0.00 41 ILE A N 15
ATOM 19235 C CA . ILE A 1 18 ? 3.134 -6.079 -0.512 1.00 0.00 41 ILE A CA 15
ATOM 19236 C C . ILE A 1 18 ? 2.618 -6.375 -1.919 1.00 0.00 41 ILE A C 15
ATOM 19237 O O . ILE A 1 18 ? 2.792 -5.569 -2.833 1.00 0.00 41 ILE A O 15
ATOM 19253 N N . THR A 1 19 ? 1.991 -7.536 -2.085 1.00 0.00 42 THR A N 15
ATOM 19254 C CA . THR A 1 19 ? 1.462 -7.947 -3.384 1.00 0.00 42 THR A CA 15
ATOM 19255 C C . THR A 1 19 ? 0.615 -6.851 -4.026 1.00 0.00 42 THR A C 15
ATOM 19256 O O . THR A 1 19 ? 0.944 -6.359 -5.105 1.00 0.00 42 THR A O 15
ATOM 19267 N N . TRP A 1 20 ? -0.476 -6.476 -3.363 1.00 0.00 43 TRP A N 15
ATOM 19268 C CA . TRP A 1 20 ? -1.368 -5.443 -3.883 1.00 0.00 43 TRP A CA 15
ATOM 19269 C C . TRP A 1 20 ? -0.602 -4.160 -4.196 1.00 0.00 43 TRP A C 15
ATOM 19270 O O . TRP A 1 20 ? -0.785 -3.562 -5.257 1.00 0.00 43 TRP A O 15
ATOM 19291 N N . CYS A 1 21 ? 0.250 -3.744 -3.265 1.00 0.00 44 CYS A N 15
ATOM 19292 C CA . CYS A 1 21 ? 1.041 -2.528 -3.431 1.00 0.00 44 CYS A CA 15
ATOM 19293 C C . CYS A 1 21 ? 1.802 -2.534 -4.753 1.00 0.00 44 CYS A C 15
ATOM 19294 O O . CYS A 1 21 ? 1.502 -1.756 -5.655 1.00 0.00 44 CYS A O 15
ATOM 19302 N N . ILE A 1 22 ? 2.784 -3.421 -4.853 1.00 0.00 45 ILE A N 15
ATOM 19303 C CA . ILE A 1 22 ? 3.611 -3.541 -6.051 1.00 0.00 45 ILE A CA 15
ATOM 19304 C C . ILE A 1 22 ? 2.774 -3.685 -7.320 1.00 0.00 45 ILE A C 15
ATOM 19305 O O . ILE A 1 22 ? 2.962 -2.944 -8.285 1.00 0.00 45 ILE A O 15
ATOM 19321 N N . SER A 1 23 ? 1.853 -4.642 -7.312 1.00 0.00 46 SER A N 15
ATOM 19322 C CA . SER A 1 23 ? 0.998 -4.905 -8.467 1.00 0.00 46 SER A CA 15
ATOM 19323 C C . SER A 1 23 ? 0.207 -3.669 -8.898 1.00 0.00 46 SER A C 15
ATOM 19324 O O . SER A 1 23 ? -0.376 -3.652 -9.982 1.00 0.00 46 SER A O 15
ATOM 19332 N N . THR A 1 24 ? 0.184 -2.640 -8.056 1.00 0.00 47 THR A N 15
ATOM 19333 C CA . THR A 1 24 ? -0.555 -1.422 -8.377 1.00 0.00 47 THR A CA 15
ATOM 19334 C C . THR A 1 24 ? 0.289 -0.165 -8.180 1.00 0.00 47 THR A C 15
ATOM 19335 O O . THR A 1 24 ? -0.207 0.948 -8.360 1.00 0.00 47 THR A O 15
ATOM 19346 N N . LEU A 1 25 ? 1.559 -0.332 -7.820 1.00 0.00 48 LEU A N 15
ATOM 19347 C CA . LEU A 1 25 ? 2.426 0.820 -7.590 1.00 0.00 48 LEU A CA 15
ATOM 19348 C C . LEU A 1 25 ? 3.230 1.187 -8.833 1.00 0.00 48 LEU A C 15
ATOM 19349 O O . LEU A 1 25 ? 2.976 2.219 -9.456 1.00 0.00 48 LEU A O 15
ATOM 19365 N N . GLU A 1 26 ? 4.197 0.350 -9.199 1.00 0.00 49 GLU A N 15
ATOM 19366 C CA . GLU A 1 26 ? 5.023 0.631 -10.369 1.00 0.00 49 GLU A CA 15
ATOM 19367 C C . GLU A 1 26 ? 5.374 -0.635 -11.148 1.00 0.00 49 GLU A C 15
ATOM 19368 O O . GLU A 1 26 ? 4.932 -0.821 -12.282 1.00 0.00 49 GLU A O 15
ATOM 19380 N N . VAL A 1 27 ? 6.173 -1.501 -10.529 1.00 0.00 50 VAL A N 15
ATOM 19381 C CA . VAL A 1 27 ? 6.616 -2.732 -11.177 1.00 0.00 50 VAL A CA 15
ATOM 19382 C C . VAL A 1 27 ? 5.889 -3.959 -10.638 1.00 0.00 50 VAL A C 15
ATOM 19383 O O . VAL A 1 27 ? 4.873 -3.845 -9.953 1.00 0.00 50 VAL A O 15
ATOM 19396 N N . GLU A 1 28 ? 6.422 -5.134 -10.965 1.00 0.00 51 GLU A N 15
ATOM 19397 C CA . GLU A 1 28 ? 5.848 -6.399 -10.522 1.00 0.00 51 GLU A CA 15
ATOM 19398 C C . GLU A 1 28 ? 6.615 -6.934 -9.319 1.00 0.00 51 GLU A C 15
ATOM 19399 O O . GLU A 1 28 ? 7.524 -6.274 -8.815 1.00 0.00 51 GLU A O 15
ATOM 19411 N N . GLU A 1 29 ? 6.253 -8.129 -8.863 1.00 0.00 52 GLU A N 15
ATOM 19412 C CA . GLU A 1 29 ? 6.924 -8.729 -7.717 1.00 0.00 52 GLU A CA 15
ATOM 19413 C C . GLU A 1 29 ? 8.277 -9.308 -8.121 1.00 0.00 52 GLU A C 15
ATOM 19414 O O . GLU A 1 29 ? 8.442 -10.523 -8.234 1.00 0.00 52 GLU A O 15
ATOM 19426 N N . THR A 1 30 ? 9.238 -8.417 -8.346 1.00 0.00 53 THR A N 15
ATOM 19427 C CA . THR A 1 30 ? 10.591 -8.806 -8.728 1.00 0.00 53 THR A CA 15
ATOM 19428 C C . THR A 1 30 ? 11.612 -7.893 -8.063 1.00 0.00 53 THR A C 15
ATOM 19429 O O . THR A 1 30 ? 12.600 -8.349 -7.488 1.00 0.00 53 THR A O 15
ATOM 19440 N N . ASP A 1 31 ? 11.354 -6.593 -8.159 1.00 0.00 54 ASP A N 15
ATOM 19441 C CA . ASP A 1 31 ? 12.224 -5.578 -7.581 1.00 0.00 54 ASP A CA 15
ATOM 19442 C C . ASP A 1 31 ? 12.330 -5.751 -6.063 1.00 0.00 54 ASP A C 15
ATOM 19443 O O . ASP A 1 31 ? 11.370 -6.172 -5.417 1.00 0.00 54 ASP A O 15
ATOM 19452 N N . PRO A 1 32 ? 13.504 -5.440 -5.472 1.00 0.00 55 PRO A N 15
ATOM 19453 C CA . PRO A 1 32 ? 13.726 -5.560 -4.021 1.00 0.00 55 PRO A CA 15
ATOM 19454 C C . PRO A 1 32 ? 12.711 -4.775 -3.188 1.00 0.00 55 PRO A C 15
ATOM 19455 O O . PRO A 1 32 ? 12.765 -4.796 -1.958 1.00 0.00 55 PRO A O 15
ATOM 19466 N N . LEU A 1 33 ? 11.795 -4.081 -3.858 1.00 0.00 56 LEU A N 15
ATOM 19467 C CA . LEU A 1 33 ? 10.769 -3.299 -3.174 1.00 0.00 56 LEU A CA 15
ATOM 19468 C C . LEU A 1 33 ? 10.023 -4.162 -2.159 1.00 0.00 56 LEU A C 15
ATOM 19469 O O . LEU A 1 33 ? 9.704 -3.710 -1.058 1.00 0.00 56 LEU A O 15
ATOM 19485 N N . CYS A 1 34 ? 9.755 -5.409 -2.537 1.00 0.00 57 CYS A N 15
ATOM 19486 C CA . CYS A 1 34 ? 9.052 -6.344 -1.665 1.00 0.00 57 CYS A CA 15
ATOM 19487 C C . CYS A 1 34 ? 9.937 -6.764 -0.497 1.00 0.00 57 CYS A C 15
ATOM 19488 O O . CYS A 1 34 ? 9.450 -7.016 0.604 1.00 0.00 57 CYS A O 15
ATOM 19496 N N . GLN A 1 35 ? 11.240 -6.837 -0.749 1.00 0.00 58 GLN A N 15
ATOM 19497 C CA . GLN A 1 35 ? 12.200 -7.228 0.277 1.00 0.00 58 GLN A CA 15
ATOM 19498 C C . GLN A 1 35 ? 12.210 -6.230 1.429 1.00 0.00 58 GLN A C 15
ATOM 19499 O O . GLN A 1 35 ? 12.322 -6.613 2.594 1.00 0.00 58 GLN A O 15
ATOM 19513 N N . ARG A 1 36 ? 12.093 -4.948 1.098 1.00 0.00 59 ARG A N 15
ATOM 19514 C CA . ARG A 1 36 ? 12.095 -3.895 2.106 1.00 0.00 59 ARG A CA 15
ATOM 19515 C C . ARG A 1 36 ? 10.801 -3.912 2.915 1.00 0.00 59 ARG A C 15
ATOM 19516 O O . ARG A 1 36 ? 10.826 -3.834 4.143 1.00 0.00 59 ARG A O 15
ATOM 19537 N N . LEU A 1 37 ? 9.674 -4.013 2.217 1.00 0.00 60 LEU A N 15
ATOM 19538 C CA . LEU A 1 37 ? 8.367 -4.039 2.870 1.00 0.00 60 LEU A CA 15
ATOM 19539 C C . LEU A 1 37 ? 8.250 -5.221 3.830 1.00 0.00 60 LEU A C 15
ATOM 19540 O O . LEU A 1 37 ? 7.865 -5.056 4.988 1.00 0.00 60 LEU A O 15
ATOM 19556 N N . ARG A 1 38 ? 8.582 -6.412 3.339 1.00 0.00 61 ARG A N 15
ATOM 19557 C CA . ARG A 1 38 ? 8.507 -7.628 4.144 1.00 0.00 61 ARG A CA 15
ATOM 19558 C C . ARG A 1 38 ? 9.356 -7.511 5.405 1.00 0.00 61 ARG A C 15
ATOM 19559 O O . ARG A 1 38 ? 8.919 -7.893 6.492 1.00 0.00 61 ARG A O 15
ATOM 19580 N N . GLU A 1 39 ? 10.570 -6.989 5.253 1.00 0.00 62 GLU A N 15
ATOM 19581 C CA . GLU A 1 39 ? 11.480 -6.823 6.382 1.00 0.00 62 GLU A CA 15
ATOM 19582 C C . GLU A 1 39 ? 10.779 -6.124 7.540 1.00 0.00 62 GLU A C 15
ATOM 19583 O O . GLU A 1 39 ? 10.813 -6.597 8.676 1.00 0.00 62 GLU A O 15
ATOM 19595 N N . ASN A 1 40 ? 10.145 -4.996 7.243 1.00 0.00 63 ASN A N 15
ATOM 19596 C CA . ASN A 1 40 ? 9.424 -4.240 8.255 1.00 0.00 63 ASN A CA 15
ATOM 19597 C C . ASN A 1 40 ? 7.957 -4.654 8.278 1.00 0.00 63 ASN A C 15
ATOM 19598 O O . ASN A 1 40 ? 7.136 -4.104 7.545 1.00 0.00 63 ASN A O 15
ATOM 19609 N N . ASP A 1 41 ? 7.644 -5.647 9.103 1.00 0.00 64 ASP A N 15
ATOM 19610 C CA . ASP A 1 41 ? 6.277 -6.141 9.228 1.00 0.00 64 ASP A CA 15
ATOM 19611 C C . ASP A 1 41 ? 5.310 -5.001 9.539 1.00 0.00 64 ASP A C 15
ATOM 19612 O O . ASP A 1 41 ? 5.231 -4.534 10.675 1.00 0.00 64 ASP A O 15
ATOM 19621 N N . ILE A 1 42 ? 4.580 -4.555 8.520 1.00 0.00 65 ILE A N 15
ATOM 19622 C CA . ILE A 1 42 ? 3.617 -3.471 8.681 1.00 0.00 65 ILE A CA 15
ATOM 19623 C C . ILE A 1 42 ? 2.259 -3.857 8.101 1.00 0.00 65 ILE A C 15
ATOM 19624 O O . ILE A 1 42 ? 2.173 -4.374 6.987 1.00 0.00 65 ILE A O 15
ATOM 19640 N N . VAL A 1 43 ? 1.201 -3.602 8.866 1.00 0.00 66 VAL A N 15
ATOM 19641 C CA . VAL A 1 43 ? -0.154 -3.918 8.430 1.00 0.00 66 VAL A CA 15
ATOM 19642 C C . VAL A 1 43 ? -0.732 -2.792 7.583 1.00 0.00 66 VAL A C 15
ATOM 19643 O O . VAL A 1 43 ? -0.054 -1.804 7.297 1.00 0.00 66 VAL A O 15
ATOM 19656 N N . GLY A 1 44 ? -1.990 -2.948 7.185 1.00 0.00 67 GLY A N 15
ATOM 19657 C CA . GLY A 1 44 ? -2.644 -1.933 6.383 1.00 0.00 67 GLY A CA 15
ATOM 19658 C C . GLY A 1 44 ? -3.157 -0.784 7.228 1.00 0.00 67 GLY A C 15
ATOM 19659 O O . GLY A 1 44 ? -3.477 0.286 6.708 1.00 0.00 67 GLY A O 15
ATOM 19663 N N . ASP A 1 45 ? -3.232 -1.008 8.537 1.00 0.00 68 ASP A N 15
ATOM 19664 C CA . ASP A 1 45 ? -3.712 0.010 9.466 1.00 0.00 68 ASP A CA 15
ATOM 19665 C C . ASP A 1 45 ? -2.639 1.062 9.732 1.00 0.00 68 ASP A C 15
ATOM 19666 O O . ASP A 1 45 ? -2.923 2.128 10.278 1.00 0.00 68 ASP A O 15
ATOM 19675 N N . LEU A 1 46 ? -1.408 0.755 9.339 1.00 0.00 69 LEU A N 15
ATOM 19676 C CA . LEU A 1 46 ? -0.289 1.668 9.548 1.00 0.00 69 LEU A CA 15
ATOM 19677 C C . LEU A 1 46 ? 0.085 2.396 8.261 1.00 0.00 69 LEU A C 15
ATOM 19678 O O . LEU A 1 46 ? 0.937 3.284 8.269 1.00 0.00 69 LEU A O 15
ATOM 19694 N N . LEU A 1 47 ? -0.553 2.019 7.159 1.00 0.00 70 LEU A N 15
ATOM 19695 C CA . LEU A 1 47 ? -0.276 2.642 5.869 1.00 0.00 70 LEU A CA 15
ATOM 19696 C C . LEU A 1 47 ? -0.598 4.140 5.889 1.00 0.00 70 LEU A C 15
ATOM 19697 O O . LEU A 1 47 ? 0.241 4.955 5.502 1.00 0.00 70 LEU A O 15
ATOM 19713 N N . PRO A 1 48 ? -1.811 4.536 6.336 1.00 0.00 71 PRO A N 15
ATOM 19714 C CA . PRO A 1 48 ? -2.199 5.948 6.388 1.00 0.00 71 PRO A CA 15
ATOM 19715 C C . PRO A 1 48 ? -1.594 6.673 7.585 1.00 0.00 71 PRO A C 15
ATOM 19716 O O . PRO A 1 48 ? -1.555 7.903 7.624 1.00 0.00 71 PRO A O 15
ATOM 19727 N N . GLU A 1 49 ? -1.123 5.902 8.560 1.00 0.00 72 GLU A N 15
ATOM 19728 C CA . GLU A 1 49 ? -0.521 6.470 9.762 1.00 0.00 72 GLU A CA 15
ATOM 19729 C C . GLU A 1 49 ? 0.912 6.917 9.495 1.00 0.00 72 GLU A C 15
ATOM 19730 O O . GLU A 1 49 ? 1.396 7.874 10.099 1.00 0.00 72 GLU A O 15
ATOM 19742 N N . LEU A 1 50 ? 1.584 6.217 8.588 1.00 0.00 73 LEU A N 15
ATOM 19743 C CA . LEU A 1 50 ? 2.963 6.539 8.243 1.00 0.00 73 LEU A CA 15
ATOM 19744 C C . LEU A 1 50 ? 3.017 7.532 7.088 1.00 0.00 73 LEU A C 15
ATOM 19745 O O . LEU A 1 50 ? 2.377 7.335 6.055 1.00 0.00 73 LEU A O 15
ATOM 19761 N N . CYS A 1 51 ? 3.786 8.601 7.273 1.00 0.00 74 CYS A N 15
ATOM 19762 C CA . CYS A 1 51 ? 3.929 9.629 6.248 1.00 0.00 74 CYS A CA 15
ATOM 19763 C C . CYS A 1 51 ? 4.915 9.188 5.171 1.00 0.00 74 CYS A C 15
ATOM 19764 O O . CYS A 1 51 ? 5.332 8.030 5.134 1.00 0.00 74 CYS A O 15
ATOM 19772 N N . LEU A 1 52 ? 5.281 10.119 4.295 1.00 0.00 75 LEU A N 15
ATOM 19773 C CA . LEU A 1 52 ? 6.218 9.830 3.214 1.00 0.00 75 LEU A CA 15
ATOM 19774 C C . LEU A 1 52 ? 7.590 9.448 3.764 1.00 0.00 75 LEU A C 15
ATOM 19775 O O . LEU A 1 52 ? 8.449 8.962 3.029 1.00 0.00 75 LEU A O 15
ATOM 19791 N N . GLN A 1 53 ? 7.790 9.672 5.060 1.00 0.00 76 GLN A N 15
ATOM 19792 C CA . GLN A 1 53 ? 9.058 9.347 5.705 1.00 0.00 76 GLN A CA 15
ATOM 19793 C C . GLN A 1 53 ? 9.348 7.853 5.601 1.00 0.00 76 GLN A C 15
ATOM 19794 O O . GLN A 1 53 ? 10.320 7.442 4.969 1.00 0.00 76 GLN A O 15
ATOM 19808 N N . ASP A 1 54 ? 8.496 7.047 6.227 1.00 0.00 77 ASP A N 15
ATOM 19809 C CA . ASP A 1 54 ? 8.655 5.599 6.204 1.00 0.00 77 ASP A CA 15
ATOM 19810 C C . ASP A 1 54 ? 8.560 5.068 4.778 1.00 0.00 77 ASP A C 15
ATOM 19811 O O . ASP A 1 54 ? 9.199 4.076 4.430 1.00 0.00 77 ASP A O 15
ATOM 19820 N N . CYS A 1 55 ? 7.761 5.741 3.956 1.00 0.00 78 CYS A N 15
ATOM 19821 C CA . CYS A 1 55 ? 7.581 5.340 2.565 1.00 0.00 78 CYS A CA 15
ATOM 19822 C C . CYS A 1 55 ? 8.897 5.429 1.801 1.00 0.00 78 CYS A C 15
ATOM 19823 O O . CYS A 1 55 ? 9.203 4.571 0.972 1.00 0.00 78 CYS A O 15
ATOM 19831 N N . GLN A 1 56 ? 9.674 6.471 2.085 1.00 0.00 79 GLN A N 15
ATOM 19832 C CA . GLN A 1 56 ? 10.958 6.664 1.422 1.00 0.00 79 GLN A CA 15
ATOM 19833 C C . GLN A 1 56 ? 11.968 5.633 1.909 1.00 0.00 79 GLN A C 15
ATOM 19834 O O . GLN A 1 56 ? 12.771 5.119 1.130 1.00 0.00 79 GLN A O 15
ATOM 19848 N N . ASP A 1 57 ? 11.922 5.337 3.204 1.00 0.00 80 ASP A N 15
ATOM 19849 C CA . ASP A 1 57 ? 12.823 4.357 3.798 1.00 0.00 80 ASP A CA 15
ATOM 19850 C C . ASP A 1 57 ? 12.520 2.968 3.250 1.00 0.00 80 ASP A C 15
ATOM 19851 O O . ASP A 1 57 ? 13.384 2.091 3.226 1.00 0.00 80 ASP A O 15
ATOM 19860 N N . LEU A 1 58 ? 11.281 2.786 2.811 1.00 0.00 81 LEU A N 15
ATOM 19861 C CA . LEU A 1 58 ? 10.834 1.516 2.256 1.00 0.00 81 LEU A CA 15
ATOM 19862 C C . LEU A 1 58 ? 11.300 1.362 0.812 1.00 0.00 81 LEU A C 15
ATOM 19863 O O . LEU A 1 58 ? 11.239 0.273 0.241 1.00 0.00 81 LEU A O 15
ATOM 19879 N N . CYS A 1 59 ? 11.763 2.463 0.230 1.00 0.00 82 CYS A N 15
ATOM 19880 C CA . CYS A 1 59 ? 12.250 2.458 -1.144 1.00 0.00 82 CYS A CA 15
ATOM 19881 C C . CYS A 1 59 ? 13.777 2.484 -1.172 1.00 0.00 82 CYS A C 15
ATOM 19882 O O . CYS A 1 59 ? 14.418 2.766 -0.159 1.00 0.00 82 CYS A O 15
ATOM 19890 N N . ASP A 1 60 ? 14.352 2.189 -2.334 1.00 0.00 83 ASP A N 15
ATOM 19891 C CA . ASP A 1 60 ? 15.803 2.180 -2.490 1.00 0.00 83 ASP A CA 15
ATOM 19892 C C . ASP A 1 60 ? 16.392 3.560 -2.216 1.00 0.00 83 ASP A C 15
ATOM 19893 O O . ASP A 1 60 ? 17.590 3.695 -1.966 1.00 0.00 83 ASP A O 15
ATOM 19902 N N . GLY A 1 61 ? 15.543 4.581 -2.265 1.00 0.00 84 GLY A N 15
ATOM 19903 C CA . GLY A 1 61 ? 15.997 5.937 -2.023 1.00 0.00 84 GLY A CA 15
ATOM 19904 C C . GLY A 1 61 ? 15.323 6.942 -2.935 1.00 0.00 84 GLY A C 15
ATOM 19905 O O . GLY A 1 61 ? 15.499 8.151 -2.776 1.00 0.00 84 GLY A O 15
ATOM 19909 N N . ASP A 1 62 ? 14.550 6.441 -3.894 1.00 0.00 85 ASP A N 15
ATOM 19910 C CA . ASP A 1 62 ? 13.844 7.301 -4.836 1.00 0.00 85 ASP A CA 15
ATOM 19911 C C . ASP A 1 62 ? 12.607 7.913 -4.185 1.00 0.00 85 ASP A C 15
ATOM 19912 O O . ASP A 1 62 ? 11.852 7.225 -3.497 1.00 0.00 85 ASP A O 15
ATOM 19921 N N . LEU A 1 63 ? 12.407 9.209 -4.404 1.00 0.00 86 LEU A N 15
ATOM 19922 C CA . LEU A 1 63 ? 11.265 9.915 -3.833 1.00 0.00 86 LEU A CA 15
ATOM 19923 C C . LEU A 1 63 ? 9.984 9.613 -4.606 1.00 0.00 86 LEU A C 15
ATOM 19924 O O . LEU A 1 63 ? 8.960 9.269 -4.015 1.00 0.00 86 LEU A O 15
ATOM 19940 N N . ASN A 1 64 ? 10.052 9.748 -5.929 1.00 0.00 87 ASN A N 15
ATOM 19941 C CA . ASN A 1 64 ? 8.900 9.496 -6.794 1.00 0.00 87 ASN A CA 15
ATOM 19942 C C . ASN A 1 64 ? 8.208 8.185 -6.434 1.00 0.00 87 ASN A C 15
ATOM 19943 O O . ASN A 1 64 ? 6.980 8.110 -6.397 1.00 0.00 87 ASN A O 15
ATOM 19954 N N . LYS A 1 65 ? 9.005 7.158 -6.173 1.00 0.00 88 LYS A N 15
ATOM 19955 C CA . LYS A 1 65 ? 8.477 5.847 -5.821 1.00 0.00 88 LYS A CA 15
ATOM 19956 C C . LYS A 1 65 ? 7.587 5.934 -4.582 1.00 0.00 88 LYS A C 15
ATOM 19957 O O . LYS A 1 65 ? 6.465 5.425 -4.573 1.00 0.00 88 LYS A O 15
ATOM 19976 N N . ALA A 1 66 ? 8.096 6.586 -3.540 1.00 0.00 89 ALA A N 15
ATOM 19977 C CA . ALA A 1 66 ? 7.353 6.741 -2.295 1.00 0.00 89 ALA A CA 15
ATOM 19978 C C . ALA A 1 66 ? 6.067 7.534 -2.511 1.00 0.00 89 ALA A C 15
ATOM 19979 O O . ALA A 1 66 ? 5.065 7.304 -1.833 1.00 0.00 89 ALA A O 15
ATOM 19986 N N . ILE A 1 67 ? 6.101 8.469 -3.457 1.00 0.00 90 ILE A N 15
ATOM 19987 C CA . ILE A 1 67 ? 4.936 9.294 -3.758 1.00 0.00 90 ILE A CA 15
ATOM 19988 C C . ILE A 1 67 ? 3.764 8.436 -4.222 1.00 0.00 90 ILE A C 15
ATOM 19989 O O . ILE A 1 67 ? 2.664 8.525 -3.675 1.00 0.00 90 ILE A O 15
ATOM 20005 N N . LYS A 1 68 ? 4.005 7.609 -5.235 1.00 0.00 91 LYS A N 15
ATOM 20006 C CA . LYS A 1 68 ? 2.969 6.732 -5.768 1.00 0.00 91 LYS A CA 15
ATOM 20007 C C . LYS A 1 68 ? 2.425 5.821 -4.673 1.00 0.00 91 LYS A C 15
ATOM 20008 O O . LYS A 1 68 ? 1.231 5.521 -4.635 1.00 0.00 91 LYS A O 15
ATOM 20027 N N . PHE A 1 69 ? 3.314 5.388 -3.785 1.00 0.00 92 PHE A N 15
ATOM 20028 C CA . PHE A 1 69 ? 2.937 4.513 -2.680 1.00 0.00 92 PHE A CA 15
ATOM 20029 C C . PHE A 1 69 ? 1.887 5.177 -1.791 1.00 0.00 92 PHE A C 15
ATOM 20030 O O . PHE A 1 69 ? 0.773 4.669 -1.637 1.00 0.00 92 PHE A O 15
ATOM 20047 N N . LYS A 1 70 ? 2.252 6.319 -1.214 1.00 0.00 93 LYS A N 15
ATOM 20048 C CA . LYS A 1 70 ? 1.354 7.062 -0.336 1.00 0.00 93 LYS A CA 15
ATOM 20049 C C . LYS A 1 70 ? 0.017 7.333 -1.020 1.00 0.00 93 LYS A C 15
ATOM 20050 O O . LYS A 1 70 ? -1.036 7.286 -0.383 1.00 0.00 93 LYS A O 15
ATOM 20069 N N . ILE A 1 71 ? 0.067 7.619 -2.317 1.00 0.00 94 ILE A N 15
ATOM 20070 C CA . ILE A 1 71 ? -1.140 7.900 -3.086 1.00 0.00 94 ILE A CA 15
ATOM 20071 C C . ILE A 1 71 ? -2.123 6.737 -3.020 1.00 0.00 94 ILE A C 15
ATOM 20072 O O . ILE A 1 71 ? -3.223 6.874 -2.485 1.00 0.00 94 ILE A O 15
ATOM 20088 N N . LEU A 1 72 ? -1.720 5.601 -3.584 1.00 0.00 95 LEU A N 15
ATOM 20089 C CA . LEU A 1 72 ? -2.559 4.409 -3.601 1.00 0.00 95 LEU A CA 15
ATOM 20090 C C . LEU A 1 72 ? -3.174 4.156 -2.234 1.00 0.00 95 LEU A C 15
ATOM 20091 O O . LEU A 1 72 ? -4.289 3.642 -2.129 1.00 0.00 95 LEU A O 15
ATOM 20107 N N . ILE A 1 73 ? -2.443 4.521 -1.189 1.00 0.00 96 ILE A N 15
ATOM 20108 C CA . ILE A 1 73 ? -2.922 4.331 0.170 1.00 0.00 96 ILE A CA 15
ATOM 20109 C C . ILE A 1 73 ? -4.078 5.275 0.488 1.00 0.00 96 ILE A C 15
ATOM 20110 O O . ILE A 1 73 ? -5.071 4.868 1.091 1.00 0.00 96 ILE A O 15
ATOM 20126 N N . ASN A 1 74 ? -3.943 6.534 0.083 1.00 0.00 97 ASN A N 15
ATOM 20127 C CA . ASN A 1 74 ? -4.984 7.527 0.325 1.00 0.00 97 ASN A CA 15
ATOM 20128 C C . ASN A 1 74 ? -6.320 7.050 -0.236 1.00 0.00 97 ASN A C 15
ATOM 20129 O O . ASN A 1 74 ? -7.348 7.114 0.441 1.00 0.00 97 ASN A O 15
ATOM 20140 N N . LYS A 1 75 ? -6.296 6.566 -1.474 1.00 0.00 98 LYS A N 15
ATOM 20141 C CA . LYS A 1 75 ? -7.502 6.072 -2.127 1.00 0.00 98 LYS A CA 15
ATOM 20142 C C . LYS A 1 75 ? -8.038 4.836 -1.412 1.00 0.00 98 LYS A C 15
ATOM 20143 O O . LYS A 1 75 ? -9.249 4.622 -1.345 1.00 0.00 98 LYS A O 15
ATOM 20162 N N . MET A 1 76 ? -7.127 4.025 -0.881 1.00 0.00 99 MET A N 15
ATOM 20163 C CA . MET A 1 76 ? -7.507 2.812 -0.165 1.00 0.00 99 MET A CA 15
ATOM 20164 C C . MET A 1 76 ? -8.369 3.151 1.045 1.00 0.00 99 MET A C 15
ATOM 20165 O O . MET A 1 76 ? -9.319 2.436 1.366 1.00 0.00 99 MET A O 15
ATOM 20179 N N . ARG A 1 77 ? -8.028 4.249 1.712 1.00 0.00 100 ARG A N 15
ATOM 20180 C CA . ARG A 1 77 ? -8.764 4.689 2.892 1.00 0.00 100 ARG A CA 15
ATOM 20181 C C . ARG A 1 77 ? -10.148 5.199 2.508 1.00 0.00 100 ARG A C 15
ATOM 20182 O O . ARG A 1 77 ? -11.134 4.920 3.192 1.00 0.00 100 ARG A O 15
ATOM 20203 N N . ASP A 1 78 ? -10.215 5.948 1.411 1.00 0.00 101 ASP A N 15
ATOM 20204 C CA . ASP A 1 78 ? -11.481 6.495 0.936 1.00 0.00 101 ASP A CA 15
ATOM 20205 C C . ASP A 1 78 ? -12.453 5.379 0.571 1.00 0.00 101 ASP A C 15
ATOM 20206 O O . ASP A 1 78 ? -13.656 5.490 0.810 1.00 0.00 101 ASP A O 15
ATOM 20215 N N . SER A 1 79 ? -11.920 4.306 -0.015 1.00 0.00 102 SER A N 15
ATOM 20216 C CA . SER A 1 79 ? -12.729 3.158 -0.423 1.00 0.00 102 SER A CA 15
ATOM 20217 C C . SER A 1 79 ? -13.913 3.590 -1.285 1.00 0.00 102 SER A C 15
ATOM 20218 O O . SER A 1 79 ? -14.862 2.829 -1.474 1.00 0.00 102 SER A O 15
ATOM 20226 N N . LYS A 1 80 ? -13.842 4.811 -1.814 1.00 0.00 103 LYS A N 15
ATOM 20227 C CA . LYS A 1 80 ? -14.905 5.352 -2.656 1.00 0.00 103 LYS A CA 15
ATOM 20228 C C . LYS A 1 80 ? -16.259 5.251 -1.958 1.00 0.00 103 LYS A C 15
ATOM 20229 O O . LYS A 1 80 ? -16.978 4.263 -2.113 1.00 0.00 103 LYS A O 15
ATOM 20248 N N . LEU A 1 81 ? -16.600 6.279 -1.186 1.00 0.00 104 LEU A N 15
ATOM 20249 C CA . LEU A 1 81 ? -17.865 6.302 -0.460 1.00 0.00 104 LEU A CA 15
ATOM 20250 C C . LEU A 1 81 ? -18.879 7.199 -1.158 1.00 0.00 104 LEU A C 15
ATOM 20251 O O . LEU A 1 81 ? -19.758 6.722 -1.876 1.00 0.00 104 LEU A O 15
ATOM 20267 N N . GLU A 1 82 ? -18.748 8.503 -0.941 1.00 0.00 105 GLU A N 15
ATOM 20268 C CA . GLU A 1 82 ? -19.654 9.474 -1.543 1.00 0.00 105 GLU A CA 15
ATOM 20269 C C . GLU A 1 82 ? -19.026 10.866 -1.555 1.00 0.00 105 GLU A C 15
ATOM 20270 O O . GLU A 1 82 ? -19.699 11.867 -1.307 1.00 0.00 105 GLU A O 15
ATOM 20282 N N . TRP A 1 83 ? -17.731 10.924 -1.853 1.00 0.00 106 TRP A N 15
ATOM 20283 C CA . TRP A 1 83 ? -17.016 12.194 -1.898 1.00 0.00 106 TRP A CA 15
ATOM 20284 C C . TRP A 1 83 ? -16.310 12.378 -3.236 1.00 0.00 106 TRP A C 15
ATOM 20285 O O . TRP A 1 83 ? -15.522 13.307 -3.412 1.00 0.00 106 TRP A O 15
ATOM 20306 N N . LYS A 1 84 ? -16.606 11.490 -4.177 1.00 0.00 107 LYS A N 15
ATOM 20307 C CA . LYS A 1 84 ? -16.002 11.550 -5.503 1.00 0.00 107 LYS A CA 15
ATOM 20308 C C . LYS A 1 84 ? -17.073 11.512 -6.588 1.00 0.00 107 LYS A C 15
ATOM 20309 O O . LYS A 1 84 ? -17.624 10.453 -6.893 1.00 0.00 107 LYS A O 15
ATOM 20328 N N . ASP A 1 85 ? -17.366 12.673 -7.164 1.00 0.00 108 ASP A N 15
ATOM 20329 C CA . ASP A 1 85 ? -18.372 12.774 -8.215 1.00 0.00 108 ASP A CA 15
ATOM 20330 C C . ASP A 1 85 ? -17.730 13.135 -9.551 1.00 0.00 108 ASP A C 15
ATOM 20331 O O . ASP A 1 85 ? -17.392 12.206 -10.314 1.00 0.00 108 ASP A O 15
ATOM 20341 N N . GLY A 1 1 ? -17.518 -2.885 -5.517 1.00 0.00 24 GLY A N 16
ATOM 20342 C CA . GLY A 1 1 ? -17.327 -3.915 -6.575 1.00 0.00 24 GLY A CA 16
ATOM 20343 C C . GLY A 1 1 ? -18.159 -5.160 -6.331 1.00 0.00 24 GLY A C 16
ATOM 20344 O O . GLY A 1 1 ? -18.508 -5.875 -7.272 1.00 0.00 24 GLY A O 16
ATOM 20350 N N . SER A 1 2 ? -18.473 -5.418 -5.063 1.00 0.00 25 SER A N 16
ATOM 20351 C CA . SER A 1 2 ? -19.270 -6.583 -4.685 1.00 0.00 25 SER A CA 16
ATOM 20352 C C . SER A 1 2 ? -18.576 -7.883 -5.082 1.00 0.00 25 SER A C 16
ATOM 20353 O O . SER A 1 2 ? -19.197 -8.947 -5.100 1.00 0.00 25 SER A O 16
ATOM 20361 N N . HIS A 1 3 ? -17.287 -7.793 -5.393 1.00 0.00 26 HIS A N 16
ATOM 20362 C CA . HIS A 1 3 ? -16.513 -8.965 -5.786 1.00 0.00 26 HIS A CA 16
ATOM 20363 C C . HIS A 1 3 ? -16.093 -9.774 -4.562 1.00 0.00 26 HIS A C 16
ATOM 20364 O O . HIS A 1 3 ? -15.739 -9.212 -3.526 1.00 0.00 26 HIS A O 16
ATOM 20379 N N . MET A 1 4 ? -16.138 -11.097 -4.690 1.00 0.00 27 MET A N 16
ATOM 20380 C CA . MET A 1 4 ? -15.761 -11.984 -3.596 1.00 0.00 27 MET A CA 16
ATOM 20381 C C . MET A 1 4 ? -14.260 -11.916 -3.344 1.00 0.00 27 MET A C 16
ATOM 20382 O O . MET A 1 4 ? -13.472 -12.549 -4.047 1.00 0.00 27 MET A O 16
ATOM 20396 N N . ASN A 1 5 ? -13.870 -11.137 -2.339 1.00 0.00 28 ASN A N 16
ATOM 20397 C CA . ASN A 1 5 ? -12.462 -10.980 -1.993 1.00 0.00 28 ASN A CA 16
ATOM 20398 C C . ASN A 1 5 ? -12.312 -10.420 -0.581 1.00 0.00 28 ASN A C 16
ATOM 20399 O O . ASN A 1 5 ? -13.282 -9.955 0.018 1.00 0.00 28 ASN A O 16
ATOM 20410 N N . ASN A 1 6 ? -11.090 -10.468 -0.056 1.00 0.00 29 ASN A N 16
ATOM 20411 C CA . ASN A 1 6 ? -10.809 -9.966 1.285 1.00 0.00 29 ASN A CA 16
ATOM 20412 C C . ASN A 1 6 ? -11.231 -8.508 1.420 1.00 0.00 29 ASN A C 16
ATOM 20413 O O . ASN A 1 6 ? -10.644 -7.621 0.800 1.00 0.00 29 ASN A O 16
ATOM 20424 N N . GLU A 1 7 ? -12.252 -8.267 2.236 1.00 0.00 30 GLU A N 16
ATOM 20425 C CA . GLU A 1 7 ? -12.755 -6.916 2.451 1.00 0.00 30 GLU A CA 16
ATOM 20426 C C . GLU A 1 7 ? -12.279 -6.375 3.795 1.00 0.00 30 GLU A C 16
ATOM 20427 O O . GLU A 1 7 ? -12.186 -5.163 3.991 1.00 0.00 30 GLU A O 16
ATOM 20439 N N . ASP A 1 8 ? -11.974 -7.285 4.717 1.00 0.00 31 ASP A N 16
ATOM 20440 C CA . ASP A 1 8 ? -11.504 -6.906 6.045 1.00 0.00 31 ASP A CA 16
ATOM 20441 C C . ASP A 1 8 ? -10.247 -6.046 5.950 1.00 0.00 31 ASP A C 16
ATOM 20442 O O . ASP A 1 8 ? -9.152 -6.558 5.724 1.00 0.00 31 ASP A O 16
ATOM 20451 N N . PHE A 1 9 ? -10.415 -4.737 6.124 1.00 0.00 32 PHE A N 16
ATOM 20452 C CA . PHE A 1 9 ? -9.301 -3.802 6.054 1.00 0.00 32 PHE A CA 16
ATOM 20453 C C . PHE A 1 9 ? -8.396 -3.925 7.278 1.00 0.00 32 PHE A C 16
ATOM 20454 O O . PHE A 1 9 ? -7.318 -3.335 7.328 1.00 0.00 32 PHE A O 16
ATOM 20471 N N . SER A 1 10 ? -8.837 -4.703 8.262 1.00 0.00 33 SER A N 16
ATOM 20472 C CA . SER A 1 10 ? -8.068 -4.895 9.488 1.00 0.00 33 SER A CA 16
ATOM 20473 C C . SER A 1 10 ? -7.316 -6.222 9.476 1.00 0.00 33 SER A C 16
ATOM 20474 O O . SER A 1 10 ? -6.420 -6.443 10.292 1.00 0.00 33 SER A O 16
ATOM 20482 N N . GLN A 1 11 ? -7.682 -7.108 8.553 1.00 0.00 34 GLN A N 16
ATOM 20483 C CA . GLN A 1 11 ? -7.043 -8.417 8.461 1.00 0.00 34 GLN A CA 16
ATOM 20484 C C . GLN A 1 11 ? -5.979 -8.450 7.363 1.00 0.00 34 GLN A C 16
ATOM 20485 O O . GLN A 1 11 ? -5.598 -9.521 6.889 1.00 0.00 34 GLN A O 16
ATOM 20499 N N . TRP A 1 12 ? -5.496 -7.278 6.966 1.00 0.00 35 TRP A N 16
ATOM 20500 C CA . TRP A 1 12 ? -4.469 -7.195 5.930 1.00 0.00 35 TRP A CA 16
ATOM 20501 C C . TRP A 1 12 ? -3.112 -7.628 6.474 1.00 0.00 35 TRP A C 16
ATOM 20502 O O . TRP A 1 12 ? -2.634 -7.093 7.476 1.00 0.00 35 TRP A O 16
ATOM 20523 N N . SER A 1 13 ? -2.497 -8.600 5.808 1.00 0.00 36 SER A N 16
ATOM 20524 C CA . SER A 1 13 ? -1.194 -9.104 6.223 1.00 0.00 36 SER A CA 16
ATOM 20525 C C . SER A 1 13 ? -0.086 -8.497 5.369 1.00 0.00 36 SER A C 16
ATOM 20526 O O . SER A 1 13 ? -0.355 -7.859 4.352 1.00 0.00 36 SER A O 16
ATOM 20534 N N . VAL A 1 14 ? 1.160 -8.701 5.788 1.00 0.00 37 VAL A N 16
ATOM 20535 C CA . VAL A 1 14 ? 2.308 -8.171 5.061 1.00 0.00 37 VAL A CA 16
ATOM 20536 C C . VAL A 1 14 ? 2.333 -8.683 3.625 1.00 0.00 37 VAL A C 16
ATOM 20537 O O . VAL A 1 14 ? 2.628 -7.935 2.694 1.00 0.00 37 VAL A O 16
ATOM 20550 N N . ASP A 1 15 ? 2.020 -9.963 3.455 1.00 0.00 38 ASP A N 16
ATOM 20551 C CA . ASP A 1 15 ? 2.008 -10.578 2.133 1.00 0.00 38 ASP A CA 16
ATOM 20552 C C . ASP A 1 15 ? 0.951 -9.934 1.239 1.00 0.00 38 ASP A C 16
ATOM 20553 O O . ASP A 1 15 ? 1.149 -9.791 0.033 1.00 0.00 38 ASP A O 16
ATOM 20562 N N . ASP A 1 16 ? -0.169 -9.544 1.841 1.00 0.00 39 ASP A N 16
ATOM 20563 C CA . ASP A 1 16 ? -1.259 -8.920 1.098 1.00 0.00 39 ASP A CA 16
ATOM 20564 C C . ASP A 1 16 ? -0.890 -7.507 0.654 1.00 0.00 39 ASP A C 16
ATOM 20565 O O . ASP A 1 16 ? -1.069 -7.146 -0.509 1.00 0.00 39 ASP A O 16
ATOM 20574 N N . VAL A 1 17 ? -0.376 -6.712 1.588 1.00 0.00 40 VAL A N 16
ATOM 20575 C CA . VAL A 1 17 ? 0.011 -5.337 1.292 1.00 0.00 40 VAL A CA 16
ATOM 20576 C C . VAL A 1 17 ? 1.071 -5.281 0.194 1.00 0.00 40 VAL A C 16
ATOM 20577 O O . VAL A 1 17 ? 1.007 -4.437 -0.695 1.00 0.00 40 VAL A O 16
ATOM 20590 N N . ILE A 1 18 ? 2.042 -6.186 0.263 1.00 0.00 41 ILE A N 16
ATOM 20591 C CA . ILE A 1 18 ? 3.120 -6.234 -0.722 1.00 0.00 41 ILE A CA 16
ATOM 20592 C C . ILE A 1 18 ? 2.599 -6.588 -2.113 1.00 0.00 41 ILE A C 16
ATOM 20593 O O . ILE A 1 18 ? 2.792 -5.832 -3.065 1.00 0.00 41 ILE A O 16
ATOM 20609 N N . THR A 1 19 ? 1.949 -7.741 -2.221 1.00 0.00 42 THR A N 16
ATOM 20610 C CA . THR A 1 19 ? 1.414 -8.206 -3.498 1.00 0.00 42 THR A CA 16
ATOM 20611 C C . THR A 1 19 ? 0.595 -7.125 -4.197 1.00 0.00 42 THR A C 16
ATOM 20612 O O . THR A 1 19 ? 0.883 -6.764 -5.338 1.00 0.00 42 THR A O 16
ATOM 20623 N N . TRP A 1 20 ? -0.426 -6.614 -3.517 1.00 0.00 43 TRP A N 16
ATOM 20624 C CA . TRP A 1 20 ? -1.276 -5.580 -4.096 1.00 0.00 43 TRP A CA 16
ATOM 20625 C C . TRP A 1 20 ? -0.469 -4.332 -4.440 1.00 0.00 43 TRP A C 16
ATOM 20626 O O . TRP A 1 20 ? -0.616 -3.769 -5.525 1.00 0.00 43 TRP A O 16
ATOM 20647 N N . CYS A 1 21 ? 0.379 -3.903 -3.508 1.00 0.00 44 CYS A N 16
ATOM 20648 C CA . CYS A 1 21 ? 1.207 -2.718 -3.717 1.00 0.00 44 CYS A CA 16
ATOM 20649 C C . CYS A 1 21 ? 1.985 -2.819 -5.023 1.00 0.00 44 CYS A C 16
ATOM 20650 O O . CYS A 1 21 ? 1.699 -2.103 -5.976 1.00 0.00 44 CYS A O 16
ATOM 20658 N N . ILE A 1 22 ? 2.960 -3.721 -5.052 1.00 0.00 45 ILE A N 16
ATOM 20659 C CA . ILE A 1 22 ? 3.792 -3.925 -6.234 1.00 0.00 45 ILE A CA 16
ATOM 20660 C C . ILE A 1 22 ? 2.952 -4.045 -7.504 1.00 0.00 45 ILE A C 16
ATOM 20661 O O . ILE A 1 22 ? 3.290 -3.473 -8.538 1.00 0.00 45 ILE A O 16
ATOM 20677 N N . SER A 1 23 ? 1.854 -4.787 -7.413 1.00 0.00 46 SER A N 16
ATOM 20678 C CA . SER A 1 23 ? 0.971 -4.997 -8.557 1.00 0.00 46 SER A CA 16
ATOM 20679 C C . SER A 1 23 ? 0.446 -3.680 -9.127 1.00 0.00 46 SER A C 16
ATOM 20680 O O . SER A 1 23 ? 0.154 -3.589 -10.319 1.00 0.00 46 SER A O 16
ATOM 20688 N N . THR A 1 24 ? 0.329 -2.661 -8.279 1.00 0.00 47 THR A N 16
ATOM 20689 C CA . THR A 1 24 ? -0.180 -1.364 -8.718 1.00 0.00 47 THR A CA 16
ATOM 20690 C C . THR A 1 24 ? 0.724 -0.206 -8.294 1.00 0.00 47 THR A C 16
ATOM 20691 O O . THR A 1 24 ? 0.301 0.948 -8.327 1.00 0.00 47 THR A O 16
ATOM 20702 N N . LEU A 1 25 ? 1.963 -0.499 -7.910 1.00 0.00 48 LEU A N 16
ATOM 20703 C CA . LEU A 1 25 ? 2.876 0.555 -7.473 1.00 0.00 48 LEU A CA 16
ATOM 20704 C C . LEU A 1 25 ? 3.750 1.045 -8.624 1.00 0.00 48 LEU A C 16
ATOM 20705 O O . LEU A 1 25 ? 3.574 2.162 -9.112 1.00 0.00 48 LEU A O 16
ATOM 20721 N N . GLU A 1 26 ? 4.690 0.210 -9.055 1.00 0.00 49 GLU A N 16
ATOM 20722 C CA . GLU A 1 26 ? 5.585 0.582 -10.143 1.00 0.00 49 GLU A CA 16
ATOM 20723 C C . GLU A 1 26 ? 5.915 -0.604 -11.042 1.00 0.00 49 GLU A C 16
ATOM 20724 O O . GLU A 1 26 ? 5.531 -0.641 -12.210 1.00 0.00 49 GLU A O 16
ATOM 20736 N N . VAL A 1 27 ? 6.634 -1.572 -10.481 1.00 0.00 50 VAL A N 16
ATOM 20737 C CA . VAL A 1 27 ? 7.058 -2.751 -11.226 1.00 0.00 50 VAL A CA 16
ATOM 20738 C C . VAL A 1 27 ? 6.270 -3.998 -10.827 1.00 0.00 50 VAL A C 16
ATOM 20739 O O . VAL A 1 27 ? 5.223 -3.909 -10.189 1.00 0.00 50 VAL A O 16
ATOM 20752 N N . GLU A 1 28 ? 6.791 -5.159 -11.214 1.00 0.00 51 GLU A N 16
ATOM 20753 C CA . GLU A 1 28 ? 6.158 -6.437 -10.905 1.00 0.00 51 GLU A CA 16
ATOM 20754 C C . GLU A 1 28 ? 6.834 -7.087 -9.703 1.00 0.00 51 GLU A C 16
ATOM 20755 O O . GLU A 1 28 ? 7.700 -6.479 -9.072 1.00 0.00 51 GLU A O 16
ATOM 20767 N N . GLU A 1 29 ? 6.441 -8.320 -9.385 1.00 0.00 52 GLU A N 16
ATOM 20768 C CA . GLU A 1 29 ? 7.029 -9.025 -8.251 1.00 0.00 52 GLU A CA 16
ATOM 20769 C C . GLU A 1 29 ? 8.437 -9.507 -8.587 1.00 0.00 52 GLU A C 16
ATOM 20770 O O . GLU A 1 29 ? 8.665 -10.696 -8.815 1.00 0.00 52 GLU A O 16
ATOM 20782 N N . THR A 1 30 ? 9.375 -8.567 -8.625 1.00 0.00 53 THR A N 16
ATOM 20783 C CA . THR A 1 30 ? 10.770 -8.869 -8.919 1.00 0.00 53 THR A CA 16
ATOM 20784 C C . THR A 1 30 ? 11.683 -7.992 -8.073 1.00 0.00 53 THR A C 16
ATOM 20785 O O . THR A 1 30 ? 12.619 -8.471 -7.432 1.00 0.00 53 THR A O 16
ATOM 20796 N N . ASP A 1 31 ? 11.391 -6.695 -8.090 1.00 0.00 54 ASP A N 16
ATOM 20797 C CA . ASP A 1 31 ? 12.154 -5.709 -7.337 1.00 0.00 54 ASP A CA 16
ATOM 20798 C C . ASP A 1 31 ? 12.135 -6.032 -5.840 1.00 0.00 54 ASP A C 16
ATOM 20799 O O . ASP A 1 31 ? 11.146 -6.557 -5.329 1.00 0.00 54 ASP A O 16
ATOM 20808 N N . PRO A 1 32 ? 13.233 -5.723 -5.118 1.00 0.00 55 PRO A N 16
ATOM 20809 C CA . PRO A 1 32 ? 13.341 -5.983 -3.672 1.00 0.00 55 PRO A CA 16
ATOM 20810 C C . PRO A 1 32 ? 12.237 -5.323 -2.843 1.00 0.00 55 PRO A C 16
ATOM 20811 O O . PRO A 1 32 ? 12.227 -5.445 -1.618 1.00 0.00 55 PRO A O 16
ATOM 20822 N N . LEU A 1 33 ? 11.325 -4.611 -3.504 1.00 0.00 56 LEU A N 16
ATOM 20823 C CA . LEU A 1 33 ? 10.224 -3.936 -2.812 1.00 0.00 56 LEU A CA 16
ATOM 20824 C C . LEU A 1 33 ? 9.602 -4.835 -1.747 1.00 0.00 56 LEU A C 16
ATOM 20825 O O . LEU A 1 33 ? 9.368 -4.404 -0.619 1.00 0.00 56 LEU A O 16
ATOM 20841 N N . CYS A 1 34 ? 9.337 -6.084 -2.114 1.00 0.00 57 CYS A N 16
ATOM 20842 C CA . CYS A 1 34 ? 8.736 -7.043 -1.192 1.00 0.00 57 CYS A CA 16
ATOM 20843 C C . CYS A 1 34 ? 9.632 -7.283 0.019 1.00 0.00 57 CYS A C 16
ATOM 20844 O O . CYS A 1 34 ? 9.147 -7.408 1.144 1.00 0.00 57 CYS A O 16
ATOM 20852 N N . GLN A 1 35 ? 10.938 -7.348 -0.217 1.00 0.00 58 GLN A N 16
ATOM 20853 C CA . GLN A 1 35 ? 11.900 -7.577 0.856 1.00 0.00 58 GLN A CA 16
ATOM 20854 C C . GLN A 1 35 ? 11.850 -6.453 1.889 1.00 0.00 58 GLN A C 16
ATOM 20855 O O . GLN A 1 35 ? 11.834 -6.707 3.093 1.00 0.00 58 GLN A O 16
ATOM 20869 N N . ARG A 1 36 ? 11.826 -5.214 1.409 1.00 0.00 59 ARG A N 16
ATOM 20870 C CA . ARG A 1 36 ? 11.782 -4.050 2.291 1.00 0.00 59 ARG A CA 16
ATOM 20871 C C . ARG A 1 36 ? 10.470 -3.997 3.068 1.00 0.00 59 ARG A C 16
ATOM 20872 O O . ARG A 1 36 ? 10.468 -3.937 4.298 1.00 0.00 59 ARG A O 16
ATOM 20893 N N . LEU A 1 37 ? 9.359 -4.013 2.339 1.00 0.00 60 LEU A N 16
ATOM 20894 C CA . LEU A 1 37 ? 8.034 -3.964 2.950 1.00 0.00 60 LEU A CA 16
ATOM 20895 C C . LEU A 1 37 ? 7.857 -5.079 3.978 1.00 0.00 60 LEU A C 16
ATOM 20896 O O . LEU A 1 37 ? 7.141 -4.916 4.966 1.00 0.00 60 LEU A O 16
ATOM 20912 N N . ARG A 1 38 ? 8.511 -6.213 3.739 1.00 0.00 61 ARG A N 16
ATOM 20913 C CA . ARG A 1 38 ? 8.418 -7.355 4.643 1.00 0.00 61 ARG A CA 16
ATOM 20914 C C . ARG A 1 38 ? 9.192 -7.102 5.935 1.00 0.00 61 ARG A C 16
ATOM 20915 O O . ARG A 1 38 ? 8.716 -7.427 7.023 1.00 0.00 61 ARG A O 16
ATOM 20936 N N . GLU A 1 39 ? 10.385 -6.526 5.811 1.00 0.00 62 GLU A N 16
ATOM 20937 C CA . GLU A 1 39 ? 11.215 -6.232 6.976 1.00 0.00 62 GLU A CA 16
ATOM 20938 C C . GLU A 1 39 ? 10.445 -5.392 7.986 1.00 0.00 62 GLU A C 16
ATOM 20939 O O . GLU A 1 39 ? 10.408 -5.713 9.175 1.00 0.00 62 GLU A O 16
ATOM 20951 N N . ASN A 1 40 ? 9.833 -4.316 7.508 1.00 0.00 63 ASN A N 16
ATOM 20952 C CA . ASN A 1 40 ? 9.053 -3.439 8.371 1.00 0.00 63 ASN A CA 16
ATOM 20953 C C . ASN A 1 40 ? 7.602 -3.899 8.424 1.00 0.00 63 ASN A C 16
ATOM 20954 O O . ASN A 1 40 ? 6.782 -3.492 7.601 1.00 0.00 63 ASN A O 16
ATOM 20965 N N . ASP A 1 41 ? 7.299 -4.769 9.383 1.00 0.00 64 ASP A N 16
ATOM 20966 C CA . ASP A 1 41 ? 5.945 -5.286 9.550 1.00 0.00 64 ASP A CA 16
ATOM 20967 C C . ASP A 1 41 ? 4.939 -4.148 9.697 1.00 0.00 64 ASP A C 16
ATOM 20968 O O . ASP A 1 41 ? 4.830 -3.535 10.759 1.00 0.00 64 ASP A O 16
ATOM 20977 N N . ILE A 1 42 ? 4.211 -3.867 8.619 1.00 0.00 65 ILE A N 16
ATOM 20978 C CA . ILE A 1 42 ? 3.212 -2.804 8.625 1.00 0.00 65 ILE A CA 16
ATOM 20979 C C . ILE A 1 42 ? 1.855 -3.324 8.159 1.00 0.00 65 ILE A C 16
ATOM 20980 O O . ILE A 1 42 ? 1.685 -3.688 6.995 1.00 0.00 65 ILE A O 16
ATOM 20996 N N . VAL A 1 43 ? 0.893 -3.357 9.076 1.00 0.00 66 VAL A N 16
ATOM 20997 C CA . VAL A 1 43 ? -0.452 -3.824 8.759 1.00 0.00 66 VAL A CA 16
ATOM 20998 C C . VAL A 1 43 ? -1.169 -2.816 7.863 1.00 0.00 66 VAL A C 16
ATOM 20999 O O . VAL A 1 43 ? -0.736 -1.670 7.736 1.00 0.00 66 VAL A O 16
ATOM 21012 N N . GLY A 1 44 ? -2.260 -3.249 7.239 1.00 0.00 67 GLY A N 16
ATOM 21013 C CA . GLY A 1 44 ? -3.011 -2.369 6.361 1.00 0.00 67 GLY A CA 16
ATOM 21014 C C . GLY A 1 44 ? -3.520 -1.125 7.067 1.00 0.00 67 GLY A C 16
ATOM 21015 O O . GLY A 1 44 ? -3.696 -0.079 6.442 1.00 0.00 67 GLY A O 16
ATOM 21019 N N . ASP A 1 45 ? -3.756 -1.238 8.370 1.00 0.00 68 ASP A N 16
ATOM 21020 C CA . ASP A 1 45 ? -4.256 -0.115 9.160 1.00 0.00 68 ASP A CA 16
ATOM 21021 C C . ASP A 1 45 ? -3.145 0.882 9.478 1.00 0.00 68 ASP A C 16
ATOM 21022 O O . ASP A 1 45 ? -3.413 2.006 9.902 1.00 0.00 68 ASP A O 16
ATOM 21031 N N . LEU A 1 46 ? -1.900 0.466 9.271 1.00 0.00 69 LEU A N 16
ATOM 21032 C CA . LEU A 1 46 ? -0.752 1.322 9.551 1.00 0.00 69 LEU A CA 16
ATOM 21033 C C . LEU A 1 46 ? -0.110 1.841 8.268 1.00 0.00 69 LEU A C 16
ATOM 21034 O O . LEU A 1 46 ? 0.946 2.472 8.309 1.00 0.00 69 LEU A O 16
ATOM 21050 N N . LEU A 1 47 ? -0.749 1.580 7.132 1.00 0.00 70 LEU A N 16
ATOM 21051 C CA . LEU A 1 47 ? -0.223 2.036 5.850 1.00 0.00 70 LEU A CA 16
ATOM 21052 C C . LEU A 1 47 ? -0.268 3.563 5.742 1.00 0.00 70 LEU A C 16
ATOM 21053 O O . LEU A 1 47 ? 0.738 4.186 5.399 1.00 0.00 70 LEU A O 16
ATOM 21069 N N . PRO A 1 48 ? -1.426 4.198 6.028 1.00 0.00 71 PRO A N 16
ATOM 21070 C CA . PRO A 1 48 ? -1.556 5.654 5.953 1.00 0.00 71 PRO A CA 16
ATOM 21071 C C . PRO A 1 48 ? -1.014 6.350 7.198 1.00 0.00 71 PRO A C 16
ATOM 21072 O O . PRO A 1 48 ? -0.997 7.578 7.278 1.00 0.00 71 PRO A O 16
ATOM 21083 N N . GLU A 1 49 ? -0.570 5.555 8.168 1.00 0.00 72 GLU A N 16
ATOM 21084 C CA . GLU A 1 49 ? -0.028 6.091 9.410 1.00 0.00 72 GLU A CA 16
ATOM 21085 C C . GLU A 1 49 ? 1.437 6.480 9.241 1.00 0.00 72 GLU A C 16
ATOM 21086 O O . GLU A 1 49 ? 1.924 7.406 9.890 1.00 0.00 72 GLU A O 16
ATOM 21098 N N . LEU A 1 50 ? 2.134 5.767 8.361 1.00 0.00 73 LEU A N 16
ATOM 21099 C CA . LEU A 1 50 ? 3.545 6.036 8.103 1.00 0.00 73 LEU A CA 16
ATOM 21100 C C . LEU A 1 50 ? 3.730 7.406 7.457 1.00 0.00 73 LEU A C 16
ATOM 21101 O O . LEU A 1 50 ? 2.761 8.123 7.211 1.00 0.00 73 LEU A O 16
ATOM 21117 N N . CYS A 1 51 ? 4.983 7.760 7.187 1.00 0.00 74 CYS A N 16
ATOM 21118 C CA . CYS A 1 51 ? 5.299 9.043 6.570 1.00 0.00 74 CYS A CA 16
ATOM 21119 C C . CYS A 1 51 ? 6.147 8.847 5.317 1.00 0.00 74 CYS A C 16
ATOM 21120 O O . CYS A 1 51 ? 6.647 7.750 5.063 1.00 0.00 74 CYS A O 16
ATOM 21128 N N . LEU A 1 52 ? 6.305 9.914 4.539 1.00 0.00 75 LEU A N 16
ATOM 21129 C CA . LEU A 1 52 ? 7.090 9.857 3.311 1.00 0.00 75 LEU A CA 16
ATOM 21130 C C . LEU A 1 52 ? 8.523 9.415 3.596 1.00 0.00 75 LEU A C 16
ATOM 21131 O O . LEU A 1 52 ? 9.208 8.897 2.713 1.00 0.00 75 LEU A O 16
ATOM 21147 N N . GLN A 1 53 ? 8.973 9.623 4.830 1.00 0.00 76 GLN A N 16
ATOM 21148 C CA . GLN A 1 53 ? 10.324 9.238 5.224 1.00 0.00 76 GLN A CA 16
ATOM 21149 C C . GLN A 1 53 ? 10.418 7.728 5.418 1.00 0.00 76 GLN A C 16
ATOM 21150 O O . GLN A 1 53 ? 11.357 7.089 4.945 1.00 0.00 76 GLN A O 16
ATOM 21164 N N . ASP A 1 54 ? 9.435 7.164 6.114 1.00 0.00 77 ASP A N 16
ATOM 21165 C CA . ASP A 1 54 ? 9.402 5.729 6.370 1.00 0.00 77 ASP A CA 16
ATOM 21166 C C . ASP A 1 54 ? 9.242 4.953 5.067 1.00 0.00 77 ASP A C 16
ATOM 21167 O O . ASP A 1 54 ? 9.682 3.809 4.956 1.00 0.00 77 ASP A O 16
ATOM 21176 N N . CYS A 1 55 ? 8.610 5.586 4.086 1.00 0.00 78 CYS A N 16
ATOM 21177 C CA . CYS A 1 55 ? 8.390 4.963 2.787 1.00 0.00 78 CYS A CA 16
ATOM 21178 C C . CYS A 1 55 ? 9.620 5.117 1.900 1.00 0.00 78 CYS A C 16
ATOM 21179 O O . CYS A 1 55 ? 9.947 4.228 1.115 1.00 0.00 78 CYS A O 16
ATOM 21187 N N . GLN A 1 56 ? 10.297 6.255 2.032 1.00 0.00 79 GLN A N 16
ATOM 21188 C CA . GLN A 1 56 ? 11.492 6.530 1.246 1.00 0.00 79 GLN A CA 16
ATOM 21189 C C . GLN A 1 56 ? 12.577 5.504 1.553 1.00 0.00 79 GLN A C 16
ATOM 21190 O O . GLN A 1 56 ? 13.296 5.058 0.659 1.00 0.00 79 GLN A O 16
ATOM 21204 N N . ASP A 1 57 ? 12.688 5.136 2.826 1.00 0.00 80 ASP A N 16
ATOM 21205 C CA . ASP A 1 57 ? 13.674 4.153 3.257 1.00 0.00 80 ASP A CA 16
ATOM 21206 C C . ASP A 1 57 ? 13.339 2.785 2.676 1.00 0.00 80 ASP A C 16
ATOM 21207 O O . ASP A 1 57 ? 14.221 1.954 2.455 1.00 0.00 80 ASP A O 16
ATOM 21216 N N . LEU A 1 58 ? 12.053 2.567 2.432 1.00 0.00 81 LEU A N 16
ATOM 21217 C CA . LEU A 1 58 ? 11.574 1.309 1.876 1.00 0.00 81 LEU A CA 16
ATOM 21218 C C . LEU A 1 58 ? 11.767 1.271 0.364 1.00 0.00 81 LEU A C 16
ATOM 21219 O O . LEU A 1 58 ? 11.661 0.213 -0.258 1.00 0.00 81 LEU A O 16
ATOM 21235 N N . CYS A 1 59 ? 12.050 2.431 -0.220 1.00 0.00 82 CYS A N 16
ATOM 21236 C CA . CYS A 1 59 ? 12.262 2.529 -1.659 1.00 0.00 82 CYS A CA 16
ATOM 21237 C C . CYS A 1 59 ? 13.747 2.666 -1.982 1.00 0.00 82 CYS A C 16
ATOM 21238 O O . CYS A 1 59 ? 14.588 2.677 -1.082 1.00 0.00 82 CYS A O 16
ATOM 21246 N N . ASP A 1 60 ? 14.063 2.769 -3.268 1.00 0.00 83 ASP A N 16
ATOM 21247 C CA . ASP A 1 60 ? 15.448 2.904 -3.708 1.00 0.00 83 ASP A CA 16
ATOM 21248 C C . ASP A 1 60 ? 16.001 4.279 -3.355 1.00 0.00 83 ASP A C 16
ATOM 21249 O O . ASP A 1 60 ? 17.208 4.513 -3.438 1.00 0.00 83 ASP A O 16
ATOM 21258 N N . GLY A 1 61 ? 15.113 5.188 -2.960 1.00 0.00 84 GLY A N 16
ATOM 21259 C CA . GLY A 1 61 ? 15.535 6.530 -2.598 1.00 0.00 84 GLY A CA 16
ATOM 21260 C C . GLY A 1 61 ? 14.792 7.602 -3.372 1.00 0.00 84 GLY A C 16
ATOM 21261 O O . GLY A 1 61 ? 14.828 8.777 -3.005 1.00 0.00 84 GLY A O 16
ATOM 21265 N N . ASP A 1 62 ? 14.118 7.199 -4.444 1.00 0.00 85 ASP A N 16
ATOM 21266 C CA . ASP A 1 62 ? 13.364 8.135 -5.271 1.00 0.00 85 ASP A CA 16
ATOM 21267 C C . ASP A 1 62 ? 12.164 8.687 -4.508 1.00 0.00 85 ASP A C 16
ATOM 21268 O O . ASP A 1 62 ? 11.334 7.929 -4.006 1.00 0.00 85 ASP A O 16
ATOM 21277 N N . LEU A 1 63 ? 12.078 10.012 -4.424 1.00 0.00 86 LEU A N 16
ATOM 21278 C CA . LEU A 1 63 ? 10.980 10.666 -3.720 1.00 0.00 86 LEU A CA 16
ATOM 21279 C C . LEU A 1 63 ? 9.650 10.411 -4.420 1.00 0.00 86 LEU A C 16
ATOM 21280 O O . LEU A 1 63 ? 8.669 10.028 -3.783 1.00 0.00 86 LEU A O 16
ATOM 21296 N N . ASN A 1 64 ? 9.624 10.627 -5.733 1.00 0.00 87 ASN A N 16
ATOM 21297 C CA . ASN A 1 64 ? 8.414 10.418 -6.522 1.00 0.00 87 ASN A CA 16
ATOM 21298 C C . ASN A 1 64 ? 7.836 9.029 -6.279 1.00 0.00 87 ASN A C 16
ATOM 21299 O O . ASN A 1 64 ? 6.622 8.830 -6.341 1.00 0.00 87 ASN A O 16
ATOM 21310 N N . LYS A 1 65 ? 8.714 8.073 -6.005 1.00 0.00 88 LYS A N 16
ATOM 21311 C CA . LYS A 1 65 ? 8.300 6.701 -5.749 1.00 0.00 88 LYS A CA 16
ATOM 21312 C C . LYS A 1 65 ? 7.460 6.623 -4.476 1.00 0.00 88 LYS A C 16
ATOM 21313 O O . LYS A 1 65 ? 6.383 6.026 -4.462 1.00 0.00 88 LYS A O 16
ATOM 21332 N N . ALA A 1 66 ? 7.964 7.236 -3.407 1.00 0.00 89 ALA A N 16
ATOM 21333 C CA . ALA A 1 66 ? 7.267 7.240 -2.127 1.00 0.00 89 ALA A CA 16
ATOM 21334 C C . ALA A 1 66 ? 5.948 8.001 -2.222 1.00 0.00 89 ALA A C 16
ATOM 21335 O O . ALA A 1 66 ? 4.981 7.672 -1.535 1.00 0.00 89 ALA A O 16
ATOM 21342 N N . ILE A 1 67 ? 5.917 9.019 -3.076 1.00 0.00 90 ILE A N 16
ATOM 21343 C CA . ILE A 1 67 ? 4.714 9.822 -3.262 1.00 0.00 90 ILE A CA 16
ATOM 21344 C C . ILE A 1 67 ? 3.571 8.965 -3.794 1.00 0.00 90 ILE A C 16
ATOM 21345 O O . ILE A 1 67 ? 2.496 8.907 -3.197 1.00 0.00 90 ILE A O 16
ATOM 21361 N N . LYS A 1 68 ? 3.811 8.301 -4.922 1.00 0.00 91 LYS A N 16
ATOM 21362 C CA . LYS A 1 68 ? 2.805 7.439 -5.533 1.00 0.00 91 LYS A CA 16
ATOM 21363 C C . LYS A 1 68 ? 2.345 6.368 -4.551 1.00 0.00 91 LYS A C 16
ATOM 21364 O O . LYS A 1 68 ? 1.181 5.966 -4.552 1.00 0.00 91 LYS A O 16
ATOM 21383 N N . PHE A 1 69 ? 3.270 5.909 -3.713 1.00 0.00 92 PHE A N 16
ATOM 21384 C CA . PHE A 1 69 ? 2.969 4.887 -2.718 1.00 0.00 92 PHE A CA 16
ATOM 21385 C C . PHE A 1 69 ? 1.894 5.376 -1.748 1.00 0.00 92 PHE A C 16
ATOM 21386 O O . PHE A 1 69 ? 0.816 4.787 -1.649 1.00 0.00 92 PHE A O 16
ATOM 21403 N N . LYS A 1 70 ? 2.192 6.464 -1.044 1.00 0.00 93 LYS A N 16
ATOM 21404 C CA . LYS A 1 70 ? 1.257 7.039 -0.082 1.00 0.00 93 LYS A CA 16
ATOM 21405 C C . LYS A 1 70 ? -0.045 7.455 -0.761 1.00 0.00 93 LYS A C 16
ATOM 21406 O O . LYS A 1 70 ? -1.101 7.482 -0.131 1.00 0.00 93 LYS A O 16
ATOM 21425 N N . ILE A 1 71 ? 0.038 7.783 -2.048 1.00 0.00 94 ILE A N 16
ATOM 21426 C CA . ILE A 1 71 ? -1.139 8.193 -2.806 1.00 0.00 94 ILE A CA 16
ATOM 21427 C C . ILE A 1 71 ? -2.114 7.034 -2.974 1.00 0.00 94 ILE A C 16
ATOM 21428 O O . ILE A 1 71 ? -3.234 7.077 -2.465 1.00 0.00 94 ILE A O 16
ATOM 21444 N N . LEU A 1 72 ? -1.684 6.010 -3.706 1.00 0.00 95 LEU A N 16
ATOM 21445 C CA . LEU A 1 72 ? -2.514 4.837 -3.951 1.00 0.00 95 LEU A CA 16
ATOM 21446 C C . LEU A 1 72 ? -3.163 4.360 -2.660 1.00 0.00 95 LEU A C 16
ATOM 21447 O O . LEU A 1 72 ? -4.300 3.887 -2.660 1.00 0.00 95 LEU A O 16
ATOM 21463 N N . ILE A 1 73 ? -2.435 4.497 -1.557 1.00 0.00 96 ILE A N 16
ATOM 21464 C CA . ILE A 1 73 ? -2.941 4.086 -0.258 1.00 0.00 96 ILE A CA 16
ATOM 21465 C C . ILE A 1 73 ? -3.979 5.073 0.266 1.00 0.00 96 ILE A C 16
ATOM 21466 O O . ILE A 1 73 ? -4.984 4.675 0.855 1.00 0.00 96 ILE A O 16
ATOM 21482 N N . ASN A 1 74 ? -3.727 6.361 0.051 1.00 0.00 97 ASN A N 16
ATOM 21483 C CA . ASN A 1 74 ? -4.643 7.402 0.497 1.00 0.00 97 ASN A CA 16
ATOM 21484 C C . ASN A 1 74 ? -6.011 7.225 -0.152 1.00 0.00 97 ASN A C 16
ATOM 21485 O O . ASN A 1 74 ? -7.034 7.191 0.531 1.00 0.00 97 ASN A O 16
ATOM 21496 N N . LYS A 1 75 ? -6.019 7.114 -1.476 1.00 0.00 98 LYS A N 16
ATOM 21497 C CA . LYS A 1 75 ? -7.259 6.935 -2.222 1.00 0.00 98 LYS A CA 16
ATOM 21498 C C . LYS A 1 75 ? -7.935 5.620 -1.844 1.00 0.00 98 LYS A C 16
ATOM 21499 O O . LYS A 1 75 ? -9.161 5.519 -1.840 1.00 0.00 98 LYS A O 16
ATOM 21518 N N . MET A 1 76 ? -7.124 4.613 -1.526 1.00 0.00 99 MET A N 16
ATOM 21519 C CA . MET A 1 76 ? -7.640 3.304 -1.142 1.00 0.00 99 MET A CA 16
ATOM 21520 C C . MET A 1 76 ? -8.482 3.405 0.127 1.00 0.00 99 MET A C 16
ATOM 21521 O O . MET A 1 76 ? -9.545 2.792 0.227 1.00 0.00 99 MET A O 16
ATOM 21535 N N . ARG A 1 77 ? -7.998 4.180 1.091 1.00 0.00 100 ARG A N 16
ATOM 21536 C CA . ARG A 1 77 ? -8.707 4.365 2.354 1.00 0.00 100 ARG A CA 16
ATOM 21537 C C . ARG A 1 77 ? -9.911 5.285 2.170 1.00 0.00 100 ARG A C 16
ATOM 21538 O O . ARG A 1 77 ? -10.990 5.026 2.705 1.00 0.00 100 ARG A O 16
ATOM 21559 N N . ASP A 1 78 ? -9.716 6.356 1.408 1.00 0.00 101 ASP A N 16
ATOM 21560 C CA . ASP A 1 78 ? -10.781 7.318 1.150 1.00 0.00 101 ASP A CA 16
ATOM 21561 C C . ASP A 1 78 ? -11.836 6.734 0.217 1.00 0.00 101 ASP A C 16
ATOM 21562 O O . ASP A 1 78 ? -12.896 7.327 0.022 1.00 0.00 101 ASP A O 16
ATOM 21571 N N . SER A 1 79 ? -11.531 5.575 -0.364 1.00 0.00 102 SER A N 16
ATOM 21572 C CA . SER A 1 79 ? -12.454 4.909 -1.280 1.00 0.00 102 SER A CA 16
ATOM 21573 C C . SER A 1 79 ? -13.862 4.864 -0.696 1.00 0.00 102 SER A C 16
ATOM 21574 O O . SER A 1 79 ? -14.138 4.102 0.231 1.00 0.00 102 SER A O 16
ATOM 21582 N N . LYS A 1 80 ? -14.747 5.689 -1.246 1.00 0.00 103 LYS A N 16
ATOM 21583 C CA . LYS A 1 80 ? -16.127 5.758 -0.780 1.00 0.00 103 LYS A CA 16
ATOM 21584 C C . LYS A 1 80 ? -16.823 4.407 -0.912 1.00 0.00 103 LYS A C 16
ATOM 21585 O O . LYS A 1 80 ? -16.791 3.778 -1.970 1.00 0.00 103 LYS A O 16
ATOM 21604 N N . LEU A 1 81 ? -17.450 3.968 0.175 1.00 0.00 104 LEU A N 16
ATOM 21605 C CA . LEU A 1 81 ? -18.161 2.696 0.192 1.00 0.00 104 LEU A CA 16
ATOM 21606 C C . LEU A 1 81 ? -19.590 2.884 0.693 1.00 0.00 104 LEU A C 16
ATOM 21607 O O . LEU A 1 81 ? -20.545 2.793 -0.079 1.00 0.00 104 LEU A O 16
ATOM 21623 N N . GLU A 1 82 ? -19.727 3.149 1.989 1.00 0.00 105 GLU A N 16
ATOM 21624 C CA . GLU A 1 82 ? -21.038 3.352 2.596 1.00 0.00 105 GLU A CA 16
ATOM 21625 C C . GLU A 1 82 ? -20.903 3.968 3.985 1.00 0.00 105 GLU A C 16
ATOM 21626 O O . GLU A 1 82 ? -21.047 3.283 4.998 1.00 0.00 105 GLU A O 16
ATOM 21638 N N . TRP A 1 83 ? -20.622 5.268 4.025 1.00 0.00 106 TRP A N 16
ATOM 21639 C CA . TRP A 1 83 ? -20.467 5.979 5.289 1.00 0.00 106 TRP A CA 16
ATOM 21640 C C . TRP A 1 83 ? -21.224 7.301 5.259 1.00 0.00 106 TRP A C 16
ATOM 21641 O O . TRP A 1 83 ? -21.046 8.151 6.132 1.00 0.00 106 TRP A O 16
ATOM 21662 N N . LYS A 1 84 ? -22.070 7.463 4.249 1.00 0.00 107 LYS A N 16
ATOM 21663 C CA . LYS A 1 84 ? -22.857 8.681 4.095 1.00 0.00 107 LYS A CA 16
ATOM 21664 C C . LYS A 1 84 ? -24.343 8.359 3.972 1.00 0.00 107 LYS A C 16
ATOM 21665 O O . LYS A 1 84 ? -24.778 7.759 2.990 1.00 0.00 107 LYS A O 16
ATOM 21684 N N . ASP A 1 85 ? -25.114 8.762 4.977 1.00 0.00 108 ASP A N 16
ATOM 21685 C CA . ASP A 1 85 ? -26.552 8.519 4.984 1.00 0.00 108 ASP A CA 16
ATOM 21686 C C . ASP A 1 85 ? -27.320 9.783 4.613 1.00 0.00 108 ASP A C 16
ATOM 21687 O O . ASP A 1 85 ? -27.627 10.579 5.526 1.00 0.00 108 ASP A O 16
ATOM 21697 N N . GLY A 1 1 ? -19.821 -17.646 -6.078 1.00 0.00 24 GLY A N 17
ATOM 21698 C CA . GLY A 1 1 ? -21.050 -16.817 -5.940 1.00 0.00 24 GLY A CA 17
ATOM 21699 C C . GLY A 1 1 ? -20.738 -15.350 -5.718 1.00 0.00 24 GLY A C 17
ATOM 21700 O O . GLY A 1 1 ? -21.354 -14.704 -4.871 1.00 0.00 24 GLY A O 17
ATOM 21706 N N . SER A 1 2 ? -19.779 -14.830 -6.485 1.00 0.00 25 SER A N 17
ATOM 21707 C CA . SER A 1 2 ? -19.368 -13.430 -6.378 1.00 0.00 25 SER A CA 17
ATOM 21708 C C . SER A 1 2 ? -19.138 -13.030 -4.923 1.00 0.00 25 SER A C 17
ATOM 21709 O O . SER A 1 2 ? -20.059 -12.593 -4.234 1.00 0.00 25 SER A O 17
ATOM 21717 N N . HIS A 1 3 ? -17.901 -13.181 -4.462 1.00 0.00 26 HIS A N 17
ATOM 21718 C CA . HIS A 1 3 ? -17.551 -12.844 -3.087 1.00 0.00 26 HIS A CA 17
ATOM 21719 C C . HIS A 1 3 ? -16.562 -11.683 -3.039 1.00 0.00 26 HIS A C 17
ATOM 21720 O O . HIS A 1 3 ? -16.022 -11.271 -4.066 1.00 0.00 26 HIS A O 17
ATOM 21735 N N . MET A 1 4 ? -16.330 -11.162 -1.837 1.00 0.00 27 MET A N 17
ATOM 21736 C CA . MET A 1 4 ? -15.405 -10.051 -1.648 1.00 0.00 27 MET A CA 17
ATOM 21737 C C . MET A 1 4 ? -13.975 -10.563 -1.515 1.00 0.00 27 MET A C 17
ATOM 21738 O O . MET A 1 4 ? -13.025 -9.904 -1.939 1.00 0.00 27 MET A O 17
ATOM 21752 N N . ASN A 1 5 ? -13.835 -11.746 -0.923 1.00 0.00 28 ASN A N 17
ATOM 21753 C CA . ASN A 1 5 ? -12.529 -12.373 -0.732 1.00 0.00 28 ASN A CA 17
ATOM 21754 C C . ASN A 1 5 ? -11.565 -11.455 0.016 1.00 0.00 28 ASN A C 17
ATOM 21755 O O . ASN A 1 5 ? -10.637 -10.901 -0.574 1.00 0.00 28 ASN A O 17
ATOM 21766 N N . ASN A 1 6 ? -11.795 -11.305 1.320 1.00 0.00 29 ASN A N 17
ATOM 21767 C CA . ASN A 1 6 ? -10.949 -10.468 2.171 1.00 0.00 29 ASN A CA 17
ATOM 21768 C C . ASN A 1 6 ? -10.820 -9.049 1.622 1.00 0.00 29 ASN A C 17
ATOM 21769 O O . ASN A 1 6 ? -10.106 -8.809 0.648 1.00 0.00 29 ASN A O 17
ATOM 21780 N N . GLU A 1 7 ? -11.507 -8.106 2.262 1.00 0.00 30 GLU A N 17
ATOM 21781 C CA . GLU A 1 7 ? -11.462 -6.710 1.840 1.00 0.00 30 GLU A CA 17
ATOM 21782 C C . GLU A 1 7 ? -10.901 -5.826 2.949 1.00 0.00 30 GLU A C 17
ATOM 21783 O O . GLU A 1 7 ? -10.242 -4.822 2.681 1.00 0.00 30 GLU A O 17
ATOM 21795 N N . ASP A 1 8 ? -11.167 -6.207 4.194 1.00 0.00 31 ASP A N 17
ATOM 21796 C CA . ASP A 1 8 ? -10.687 -5.448 5.343 1.00 0.00 31 ASP A CA 17
ATOM 21797 C C . ASP A 1 8 ? -9.164 -5.435 5.384 1.00 0.00 31 ASP A C 17
ATOM 21798 O O . ASP A 1 8 ? -8.530 -6.463 5.625 1.00 0.00 31 ASP A O 17
ATOM 21807 N N . PHE A 1 9 ? -8.582 -4.266 5.146 1.00 0.00 32 PHE A N 17
ATOM 21808 C CA . PHE A 1 9 ? -7.131 -4.116 5.152 1.00 0.00 32 PHE A CA 17
ATOM 21809 C C . PHE A 1 9 ? -6.591 -4.068 6.577 1.00 0.00 32 PHE A C 17
ATOM 21810 O O . PHE A 1 9 ? -5.380 -4.116 6.792 1.00 0.00 32 PHE A O 17
ATOM 21827 N N . SER A 1 10 ? -7.495 -3.979 7.547 1.00 0.00 33 SER A N 17
ATOM 21828 C CA . SER A 1 10 ? -7.107 -3.917 8.950 1.00 0.00 33 SER A CA 17
ATOM 21829 C C . SER A 1 10 ? -6.678 -5.287 9.468 1.00 0.00 33 SER A C 17
ATOM 21830 O O . SER A 1 10 ? -6.060 -5.391 10.528 1.00 0.00 33 SER A O 17
ATOM 21838 N N . GLN A 1 11 ? -7.008 -6.335 8.718 1.00 0.00 34 GLN A N 17
ATOM 21839 C CA . GLN A 1 11 ? -6.653 -7.695 9.111 1.00 0.00 34 GLN A CA 17
ATOM 21840 C C . GLN A 1 11 ? -5.652 -8.305 8.135 1.00 0.00 34 GLN A C 17
ATOM 21841 O O . GLN A 1 11 ? -5.392 -9.508 8.169 1.00 0.00 34 GLN A O 17
ATOM 21855 N N . TRP A 1 12 ? -5.091 -7.469 7.268 1.00 0.00 35 TRP A N 17
ATOM 21856 C CA . TRP A 1 12 ? -4.116 -7.927 6.284 1.00 0.00 35 TRP A CA 17
ATOM 21857 C C . TRP A 1 12 ? -2.758 -8.177 6.932 1.00 0.00 35 TRP A C 17
ATOM 21858 O O . TRP A 1 12 ? -2.505 -7.745 8.057 1.00 0.00 35 TRP A O 17
ATOM 21879 N N . SER A 1 13 ? -1.889 -8.877 6.210 1.00 0.00 36 SER A N 17
ATOM 21880 C CA . SER A 1 13 ? -0.552 -9.187 6.704 1.00 0.00 36 SER A CA 17
ATOM 21881 C C . SER A 1 13 ? 0.509 -8.687 5.731 1.00 0.00 36 SER A C 17
ATOM 21882 O O . SER A 1 13 ? 0.188 -8.094 4.702 1.00 0.00 36 SER A O 17
ATOM 21890 N N . VAL A 1 14 ? 1.774 -8.933 6.059 1.00 0.00 37 VAL A N 17
ATOM 21891 C CA . VAL A 1 14 ? 2.883 -8.503 5.214 1.00 0.00 37 VAL A CA 17
ATOM 21892 C C . VAL A 1 14 ? 2.730 -9.020 3.786 1.00 0.00 37 VAL A C 17
ATOM 21893 O O . VAL A 1 14 ? 2.807 -8.253 2.829 1.00 0.00 37 VAL A O 17
ATOM 21906 N N . ASP A 1 15 ? 2.511 -10.324 3.654 1.00 0.00 38 ASP A N 17
ATOM 21907 C CA . ASP A 1 15 ? 2.358 -10.949 2.343 1.00 0.00 38 ASP A CA 17
ATOM 21908 C C . ASP A 1 15 ? 1.203 -10.327 1.556 1.00 0.00 38 ASP A C 17
ATOM 21909 O O . ASP A 1 15 ? 1.266 -10.213 0.332 1.00 0.00 38 ASP A O 17
ATOM 21918 N N . ASP A 1 16 ? 0.155 -9.921 2.266 1.00 0.00 39 ASP A N 17
ATOM 21919 C CA . ASP A 1 16 ? -1.015 -9.321 1.632 1.00 0.00 39 ASP A CA 17
ATOM 21920 C C . ASP A 1 16 ? -0.718 -7.912 1.123 1.00 0.00 39 ASP A C 17
ATOM 21921 O O . ASP A 1 16 ? -1.033 -7.579 -0.020 1.00 0.00 39 ASP A O 17
ATOM 21930 N N . VAL A 1 17 ? -0.112 -7.091 1.974 1.00 0.00 40 VAL A N 17
ATOM 21931 C CA . VAL A 1 17 ? 0.212 -5.715 1.610 1.00 0.00 40 VAL A CA 17
ATOM 21932 C C . VAL A 1 17 ? 1.186 -5.658 0.433 1.00 0.00 40 VAL A C 17
ATOM 21933 O O . VAL A 1 17 ? 1.012 -4.857 -0.483 1.00 0.00 40 VAL A O 17
ATOM 21946 N N . ILE A 1 18 ? 2.206 -6.509 0.466 1.00 0.00 41 ILE A N 17
ATOM 21947 C CA . ILE A 1 18 ? 3.209 -6.546 -0.596 1.00 0.00 41 ILE A CA 17
ATOM 21948 C C . ILE A 1 18 ? 2.585 -6.878 -1.949 1.00 0.00 41 ILE A C 17
ATOM 21949 O O . ILE A 1 18 ? 2.731 -6.121 -2.909 1.00 0.00 41 ILE A O 17
ATOM 21965 N N . THR A 1 19 ? 1.896 -8.013 -2.016 1.00 0.00 42 THR A N 17
ATOM 21966 C CA . THR A 1 19 ? 1.261 -8.456 -3.254 1.00 0.00 42 THR A CA 17
ATOM 21967 C C . THR A 1 19 ? 0.399 -7.358 -3.876 1.00 0.00 42 THR A C 17
ATOM 21968 O O . THR A 1 19 ? 0.677 -6.899 -4.984 1.00 0.00 42 THR A O 17
ATOM 21979 N N . TRP A 1 20 ? -0.644 -6.943 -3.162 1.00 0.00 43 TRP A N 17
ATOM 21980 C CA . TRP A 1 20 ? -1.545 -5.904 -3.658 1.00 0.00 43 TRP A CA 17
ATOM 21981 C C . TRP A 1 20 ? -0.779 -4.648 -4.061 1.00 0.00 43 TRP A C 17
ATOM 21982 O O . TRP A 1 20 ? -1.051 -4.056 -5.105 1.00 0.00 43 TRP A O 17
ATOM 22003 N N . CYS A 1 21 ? 0.171 -4.240 -3.226 1.00 0.00 44 CYS A N 17
ATOM 22004 C CA . CYS A 1 21 ? 0.966 -3.048 -3.500 1.00 0.00 44 CYS A CA 17
ATOM 22005 C C . CYS A 1 21 ? 1.604 -3.124 -4.882 1.00 0.00 44 CYS A C 17
ATOM 22006 O O . CYS A 1 21 ? 1.240 -2.373 -5.782 1.00 0.00 44 CYS A O 17
ATOM 22014 N N . ILE A 1 22 ? 2.549 -4.046 -5.039 1.00 0.00 45 ILE A N 17
ATOM 22015 C CA . ILE A 1 22 ? 3.257 -4.232 -6.303 1.00 0.00 45 ILE A CA 17
ATOM 22016 C C . ILE A 1 22 ? 2.297 -4.406 -7.481 1.00 0.00 45 ILE A C 17
ATOM 22017 O O . ILE A 1 22 ? 2.619 -4.038 -8.611 1.00 0.00 45 ILE A O 17
ATOM 22033 N N . SER A 1 23 ? 1.121 -4.963 -7.213 1.00 0.00 46 SER A N 17
ATOM 22034 C CA . SER A 1 23 ? 0.127 -5.196 -8.259 1.00 0.00 46 SER A CA 17
ATOM 22035 C C . SER A 1 23 ? -0.270 -3.900 -8.968 1.00 0.00 46 SER A C 17
ATOM 22036 O O . SER A 1 23 ? -0.907 -3.937 -10.021 1.00 0.00 46 SER A O 17
ATOM 22044 N N . THR A 1 24 ? 0.103 -2.760 -8.394 1.00 0.00 47 THR A N 17
ATOM 22045 C CA . THR A 1 24 ? -0.232 -1.468 -8.989 1.00 0.00 47 THR A CA 17
ATOM 22046 C C . THR A 1 24 ? 0.667 -0.344 -8.475 1.00 0.00 47 THR A C 17
ATOM 22047 O O . THR A 1 24 ? 0.453 0.824 -8.800 1.00 0.00 47 THR A O 17
ATOM 22058 N N . LEU A 1 25 ? 1.683 -0.693 -7.690 1.00 0.00 48 LEU A N 17
ATOM 22059 C CA . LEU A 1 25 ? 2.588 0.309 -7.132 1.00 0.00 48 LEU A CA 17
ATOM 22060 C C . LEU A 1 25 ? 3.477 0.910 -8.218 1.00 0.00 48 LEU A C 17
ATOM 22061 O O . LEU A 1 25 ? 3.325 2.077 -8.578 1.00 0.00 48 LEU A O 17
ATOM 22077 N N . GLU A 1 26 ? 4.404 0.109 -8.736 1.00 0.00 49 GLU A N 17
ATOM 22078 C CA . GLU A 1 26 ? 5.315 0.577 -9.774 1.00 0.00 49 GLU A CA 17
ATOM 22079 C C . GLU A 1 26 ? 5.582 -0.509 -10.809 1.00 0.00 49 GLU A C 17
ATOM 22080 O O . GLU A 1 26 ? 5.201 -0.385 -11.973 1.00 0.00 49 GLU A O 17
ATOM 22092 N N . VAL A 1 27 ? 6.243 -1.575 -10.369 1.00 0.00 50 VAL A N 17
ATOM 22093 C CA . VAL A 1 27 ? 6.587 -2.684 -11.250 1.00 0.00 50 VAL A CA 17
ATOM 22094 C C . VAL A 1 27 ? 5.832 -3.952 -10.861 1.00 0.00 50 VAL A C 17
ATOM 22095 O O . VAL A 1 27 ? 4.849 -3.899 -10.122 1.00 0.00 50 VAL A O 17
ATOM 22108 N N . GLU A 1 28 ? 6.300 -5.089 -11.367 1.00 0.00 51 GLU A N 17
ATOM 22109 C CA . GLU A 1 28 ? 5.679 -6.375 -11.070 1.00 0.00 51 GLU A CA 17
ATOM 22110 C C . GLU A 1 28 ? 6.461 -7.099 -9.980 1.00 0.00 51 GLU A C 17
ATOM 22111 O O . GLU A 1 28 ? 7.366 -6.523 -9.374 1.00 0.00 51 GLU A O 17
ATOM 22123 N N . GLU A 1 29 ? 6.113 -8.358 -9.726 1.00 0.00 52 GLU A N 17
ATOM 22124 C CA . GLU A 1 29 ? 6.803 -9.130 -8.702 1.00 0.00 52 GLU A CA 17
ATOM 22125 C C . GLU A 1 29 ? 8.130 -9.666 -9.231 1.00 0.00 52 GLU A C 17
ATOM 22126 O O . GLU A 1 29 ? 8.270 -10.858 -9.510 1.00 0.00 52 GLU A O 17
ATOM 22138 N N . THR A 1 30 ? 9.097 -8.766 -9.375 1.00 0.00 53 THR A N 17
ATOM 22139 C CA . THR A 1 30 ? 10.426 -9.123 -9.854 1.00 0.00 53 THR A CA 17
ATOM 22140 C C . THR A 1 30 ? 11.493 -8.307 -9.137 1.00 0.00 53 THR A C 17
ATOM 22141 O O . THR A 1 30 ? 12.572 -8.806 -8.817 1.00 0.00 53 THR A O 17
ATOM 22152 N N . ASP A 1 31 ? 11.172 -7.039 -8.891 1.00 0.00 54 ASP A N 17
ATOM 22153 C CA . ASP A 1 31 ? 12.081 -6.119 -8.220 1.00 0.00 54 ASP A CA 17
ATOM 22154 C C . ASP A 1 31 ? 12.120 -6.392 -6.715 1.00 0.00 54 ASP A C 17
ATOM 22155 O O . ASP A 1 31 ? 11.105 -6.757 -6.120 1.00 0.00 54 ASP A O 17
ATOM 22164 N N . PRO A 1 32 ? 13.298 -6.221 -6.076 1.00 0.00 55 PRO A N 17
ATOM 22165 C CA . PRO A 1 32 ? 13.461 -6.447 -4.631 1.00 0.00 55 PRO A CA 17
ATOM 22166 C C . PRO A 1 32 ? 12.535 -5.578 -3.779 1.00 0.00 55 PRO A C 17
ATOM 22167 O O . PRO A 1 32 ? 12.569 -5.650 -2.550 1.00 0.00 55 PRO A O 17
ATOM 22178 N N . LEU A 1 33 ? 11.723 -4.751 -4.434 1.00 0.00 56 LEU A N 17
ATOM 22179 C CA . LEU A 1 33 ? 10.789 -3.873 -3.734 1.00 0.00 56 LEU A CA 17
ATOM 22180 C C . LEU A 1 33 ? 9.979 -4.644 -2.692 1.00 0.00 56 LEU A C 17
ATOM 22181 O O . LEU A 1 33 ? 9.575 -4.086 -1.670 1.00 0.00 56 LEU A O 17
ATOM 22197 N N . CYS A 1 34 ? 9.747 -5.928 -2.954 1.00 0.00 57 CYS A N 17
ATOM 22198 C CA . CYS A 1 34 ? 8.988 -6.770 -2.036 1.00 0.00 57 CYS A CA 17
ATOM 22199 C C . CYS A 1 34 ? 9.815 -7.102 -0.800 1.00 0.00 57 CYS A C 17
ATOM 22200 O O . CYS A 1 34 ? 9.291 -7.163 0.312 1.00 0.00 57 CYS A O 17
ATOM 22208 N N . GLN A 1 35 ? 11.112 -7.316 -1.003 1.00 0.00 58 GLN A N 17
ATOM 22209 C CA . GLN A 1 35 ? 12.020 -7.638 0.092 1.00 0.00 58 GLN A CA 17
ATOM 22210 C C . GLN A 1 35 ? 12.025 -6.527 1.138 1.00 0.00 58 GLN A C 17
ATOM 22211 O O . GLN A 1 35 ? 11.948 -6.792 2.337 1.00 0.00 58 GLN A O 17
ATOM 22225 N N . ARG A 1 36 ? 12.116 -5.284 0.674 1.00 0.00 59 ARG A N 17
ATOM 22226 C CA . ARG A 1 36 ? 12.128 -4.135 1.571 1.00 0.00 59 ARG A CA 17
ATOM 22227 C C . ARG A 1 36 ? 10.798 -4.011 2.309 1.00 0.00 59 ARG A C 17
ATOM 22228 O O . ARG A 1 36 ? 10.769 -3.785 3.519 1.00 0.00 59 ARG A O 17
ATOM 22249 N N . LEU A 1 37 ? 9.700 -4.162 1.573 1.00 0.00 60 LEU A N 17
ATOM 22250 C CA . LEU A 1 37 ? 8.367 -4.076 2.160 1.00 0.00 60 LEU A CA 17
ATOM 22251 C C . LEU A 1 37 ? 8.187 -5.128 3.250 1.00 0.00 60 LEU A C 17
ATOM 22252 O O . LEU A 1 37 ? 7.529 -4.883 4.261 1.00 0.00 60 LEU A O 17
ATOM 22268 N N . ARG A 1 38 ? 8.776 -6.300 3.035 1.00 0.00 61 ARG A N 17
ATOM 22269 C CA . ARG A 1 38 ? 8.686 -7.389 4.000 1.00 0.00 61 ARG A CA 17
ATOM 22270 C C . ARG A 1 38 ? 9.562 -7.111 5.218 1.00 0.00 61 ARG A C 17
ATOM 22271 O O . ARG A 1 38 ? 9.252 -7.545 6.328 1.00 0.00 61 ARG A O 17
ATOM 22292 N N . GLU A 1 39 ? 10.658 -6.387 5.004 1.00 0.00 62 GLU A N 17
ATOM 22293 C CA . GLU A 1 39 ? 11.570 -6.044 6.090 1.00 0.00 62 GLU A CA 17
ATOM 22294 C C . GLU A 1 39 ? 10.854 -5.193 7.129 1.00 0.00 62 GLU A C 17
ATOM 22295 O O . GLU A 1 39 ? 11.006 -5.405 8.333 1.00 0.00 62 GLU A O 17
ATOM 22307 N N . ASN A 1 40 ? 10.074 -4.230 6.655 1.00 0.00 63 ASN A N 17
ATOM 22308 C CA . ASN A 1 40 ? 9.314 -3.362 7.541 1.00 0.00 63 ASN A CA 17
ATOM 22309 C C . ASN A 1 40 ? 7.885 -3.870 7.672 1.00 0.00 63 ASN A C 17
ATOM 22310 O O . ASN A 1 40 ? 7.030 -3.558 6.846 1.00 0.00 63 ASN A O 17
ATOM 22321 N N . ASP A 1 41 ? 7.645 -4.685 8.693 1.00 0.00 64 ASP A N 17
ATOM 22322 C CA . ASP A 1 41 ? 6.316 -5.235 8.939 1.00 0.00 64 ASP A CA 17
ATOM 22323 C C . ASP A 1 41 ? 5.268 -4.126 8.997 1.00 0.00 64 ASP A C 17
ATOM 22324 O O . ASP A 1 41 ? 5.068 -3.502 10.040 1.00 0.00 64 ASP A O 17
ATOM 22333 N N . ILE A 1 42 ? 4.607 -3.882 7.868 1.00 0.00 65 ILE A N 17
ATOM 22334 C CA . ILE A 1 42 ? 3.579 -2.850 7.792 1.00 0.00 65 ILE A CA 17
ATOM 22335 C C . ILE A 1 42 ? 2.188 -3.470 7.707 1.00 0.00 65 ILE A C 17
ATOM 22336 O O . ILE A 1 42 ? 1.983 -4.475 7.026 1.00 0.00 65 ILE A O 17
ATOM 22352 N N . VAL A 1 43 ? 1.238 -2.860 8.407 1.00 0.00 66 VAL A N 17
ATOM 22353 C CA . VAL A 1 43 ? -0.140 -3.335 8.413 1.00 0.00 66 VAL A CA 17
ATOM 22354 C C . VAL A 1 43 ? -1.062 -2.292 7.786 1.00 0.00 66 VAL A C 17
ATOM 22355 O O . VAL A 1 43 ? -0.652 -1.156 7.551 1.00 0.00 66 VAL A O 17
ATOM 22368 N N . GLY A 1 44 ? -2.299 -2.684 7.499 1.00 0.00 67 GLY A N 17
ATOM 22369 C CA . GLY A 1 44 ? -3.251 -1.759 6.910 1.00 0.00 67 GLY A CA 17
ATOM 22370 C C . GLY A 1 44 ? -3.460 -0.525 7.768 1.00 0.00 67 GLY A C 17
ATOM 22371 O O . GLY A 1 44 ? -3.692 0.567 7.250 1.00 0.00 67 GLY A O 17
ATOM 22375 N N . ASP A 1 45 ? -3.378 -0.705 9.083 1.00 0.00 68 ASP A N 17
ATOM 22376 C CA . ASP A 1 45 ? -3.556 0.395 10.026 1.00 0.00 68 ASP A CA 17
ATOM 22377 C C . ASP A 1 45 ? -2.303 1.263 10.095 1.00 0.00 68 ASP A C 17
ATOM 22378 O O . ASP A 1 45 ? -2.291 2.305 10.751 1.00 0.00 68 ASP A O 17
ATOM 22387 N N . LEU A 1 46 ? -1.251 0.827 9.410 1.00 0.00 69 LEU A N 17
ATOM 22388 C CA . LEU A 1 46 ? 0.013 1.555 9.402 1.00 0.00 69 LEU A CA 17
ATOM 22389 C C . LEU A 1 46 ? 0.168 2.392 8.135 1.00 0.00 69 LEU A C 17
ATOM 22390 O O . LEU A 1 46 ? 1.017 3.282 8.072 1.00 0.00 69 LEU A O 17
ATOM 22406 N N . LEU A 1 47 ? -0.652 2.108 7.130 1.00 0.00 70 LEU A N 17
ATOM 22407 C CA . LEU A 1 47 ? -0.592 2.843 5.871 1.00 0.00 70 LEU A CA 17
ATOM 22408 C C . LEU A 1 47 ? -1.038 4.299 6.050 1.00 0.00 70 LEU A C 17
ATOM 22409 O O . LEU A 1 47 ? -0.335 5.216 5.625 1.00 0.00 70 LEU A O 17
ATOM 22425 N N . PRO A 1 48 ? -2.211 4.546 6.677 1.00 0.00 71 PRO A N 17
ATOM 22426 C CA . PRO A 1 48 ? -2.714 5.900 6.891 1.00 0.00 71 PRO A CA 17
ATOM 22427 C C . PRO A 1 48 ? -2.227 6.506 8.203 1.00 0.00 71 PRO A C 17
ATOM 22428 O O . PRO A 1 48 ? -2.532 7.657 8.517 1.00 0.00 71 PRO A O 17
ATOM 22439 N N . GLU A 1 49 ? -1.466 5.726 8.967 1.00 0.00 72 GLU A N 17
ATOM 22440 C CA . GLU A 1 49 ? -0.945 6.185 10.252 1.00 0.00 72 GLU A CA 17
ATOM 22441 C C . GLU A 1 49 ? 0.460 6.765 10.107 1.00 0.00 72 GLU A C 17
ATOM 22442 O O . GLU A 1 49 ? 0.893 7.572 10.930 1.00 0.00 72 GLU A O 17
ATOM 22454 N N . LEU A 1 50 ? 1.165 6.353 9.060 1.00 0.00 73 LEU A N 17
ATOM 22455 C CA . LEU A 1 50 ? 2.522 6.830 8.818 1.00 0.00 73 LEU A CA 17
ATOM 22456 C C . LEU A 1 50 ? 2.538 7.936 7.768 1.00 0.00 73 LEU A C 17
ATOM 22457 O O . LEU A 1 50 ? 1.533 8.191 7.104 1.00 0.00 73 LEU A O 17
ATOM 22473 N N . CYS A 1 51 ? 3.688 8.591 7.626 1.00 0.00 74 CYS A N 17
ATOM 22474 C CA . CYS A 1 51 ? 3.842 9.672 6.660 1.00 0.00 74 CYS A CA 17
ATOM 22475 C C . CYS A 1 51 ? 4.807 9.274 5.546 1.00 0.00 74 CYS A C 17
ATOM 22476 O O . CYS A 1 51 ? 5.127 8.097 5.381 1.00 0.00 74 CYS A O 17
ATOM 22484 N N . LEU A 1 52 ? 5.265 10.263 4.783 1.00 0.00 75 LEU A N 17
ATOM 22485 C CA . LEU A 1 52 ? 6.192 10.017 3.684 1.00 0.00 75 LEU A CA 17
ATOM 22486 C C . LEU A 1 52 ? 7.560 9.578 4.201 1.00 0.00 75 LEU A C 17
ATOM 22487 O O . LEU A 1 52 ? 8.367 9.031 3.450 1.00 0.00 75 LEU A O 17
ATOM 22503 N N . GLN A 1 53 ? 7.816 9.823 5.483 1.00 0.00 76 GLN A N 17
ATOM 22504 C CA . GLN A 1 53 ? 9.088 9.445 6.090 1.00 0.00 76 GLN A CA 17
ATOM 22505 C C . GLN A 1 53 ? 9.326 7.947 5.943 1.00 0.00 76 GLN A C 17
ATOM 22506 O O . GLN A 1 53 ? 10.340 7.519 5.388 1.00 0.00 76 GLN A O 17
ATOM 22520 N N . ASP A 1 54 ? 8.385 7.152 6.443 1.00 0.00 77 ASP A N 17
ATOM 22521 C CA . ASP A 1 54 ? 8.489 5.701 6.359 1.00 0.00 77 ASP A CA 17
ATOM 22522 C C . ASP A 1 54 ? 8.458 5.245 4.904 1.00 0.00 77 ASP A C 17
ATOM 22523 O O . ASP A 1 54 ? 9.225 4.372 4.501 1.00 0.00 77 ASP A O 17
ATOM 22532 N N . CYS A 1 55 ? 7.567 5.851 4.122 1.00 0.00 78 CYS A N 17
ATOM 22533 C CA . CYS A 1 55 ? 7.424 5.514 2.708 1.00 0.00 78 CYS A CA 17
ATOM 22534 C C . CYS A 1 55 ? 8.769 5.577 1.992 1.00 0.00 78 CYS A C 17
ATOM 22535 O O . CYS A 1 55 ? 9.085 4.716 1.170 1.00 0.00 78 CYS A O 17
ATOM 22543 N N . GLN A 1 56 ? 9.556 6.601 2.307 1.00 0.00 79 GLN A N 17
ATOM 22544 C CA . GLN A 1 56 ? 10.867 6.766 1.693 1.00 0.00 79 GLN A CA 17
ATOM 22545 C C . GLN A 1 56 ? 11.813 5.665 2.155 1.00 0.00 79 GLN A C 17
ATOM 22546 O O . GLN A 1 56 ? 12.594 5.131 1.367 1.00 0.00 79 GLN A O 17
ATOM 22560 N N . ASP A 1 57 ? 11.738 5.331 3.441 1.00 0.00 80 ASP A N 17
ATOM 22561 C CA . ASP A 1 57 ? 12.581 4.287 4.009 1.00 0.00 80 ASP A CA 17
ATOM 22562 C C . ASP A 1 57 ? 12.215 2.932 3.415 1.00 0.00 80 ASP A C 17
ATOM 22563 O O . ASP A 1 57 ? 13.030 2.009 3.393 1.00 0.00 80 ASP A O 17
ATOM 22572 N N . LEU A 1 58 ? 10.980 2.826 2.933 1.00 0.00 81 LEU A N 17
ATOM 22573 C CA . LEU A 1 58 ? 10.493 1.591 2.331 1.00 0.00 81 LEU A CA 17
ATOM 22574 C C . LEU A 1 58 ? 11.161 1.345 0.984 1.00 0.00 81 LEU A C 17
ATOM 22575 O O . LEU A 1 58 ? 11.218 0.212 0.505 1.00 0.00 81 LEU A O 17
ATOM 22591 N N . CYS A 1 59 ? 11.666 2.415 0.377 1.00 0.00 82 CYS A N 17
ATOM 22592 C CA . CYS A 1 59 ? 12.336 2.320 -0.915 1.00 0.00 82 CYS A CA 17
ATOM 22593 C C . CYS A 1 59 ? 13.850 2.390 -0.742 1.00 0.00 82 CYS A C 17
ATOM 22594 O O . CYS A 1 59 ? 14.346 2.762 0.322 1.00 0.00 82 CYS A O 17
ATOM 22602 N N . ASP A 1 60 ? 14.579 2.028 -1.793 1.00 0.00 83 ASP A N 17
ATOM 22603 C CA . ASP A 1 60 ? 16.037 2.053 -1.763 1.00 0.00 83 ASP A CA 17
ATOM 22604 C C . ASP A 1 60 ? 16.552 3.467 -1.506 1.00 0.00 83 ASP A C 17
ATOM 22605 O O . ASP A 1 60 ? 17.652 3.652 -0.986 1.00 0.00 83 ASP A O 17
ATOM 22614 N N . GLY A 1 61 ? 15.747 4.460 -1.875 1.00 0.00 84 GLY A N 17
ATOM 22615 C CA . GLY A 1 61 ? 16.137 5.844 -1.679 1.00 0.00 84 GLY A CA 17
ATOM 22616 C C . GLY A 1 61 ? 15.671 6.742 -2.808 1.00 0.00 84 GLY A C 17
ATOM 22617 O O . GLY A 1 61 ? 16.474 7.449 -3.419 1.00 0.00 84 GLY A O 17
ATOM 22621 N N . ASP A 1 62 ? 14.372 6.714 -3.084 1.00 0.00 85 ASP A N 17
ATOM 22622 C CA . ASP A 1 62 ? 13.796 7.532 -4.145 1.00 0.00 85 ASP A CA 17
ATOM 22623 C C . ASP A 1 62 ? 12.487 8.167 -3.684 1.00 0.00 85 ASP A C 17
ATOM 22624 O O . ASP A 1 62 ? 11.508 7.471 -3.417 1.00 0.00 85 ASP A O 17
ATOM 22633 N N . LEU A 1 63 ? 12.485 9.492 -3.591 1.00 0.00 86 LEU A N 17
ATOM 22634 C CA . LEU A 1 63 ? 11.305 10.231 -3.155 1.00 0.00 86 LEU A CA 17
ATOM 22635 C C . LEU A 1 63 ? 10.109 9.948 -4.059 1.00 0.00 86 LEU A C 17
ATOM 22636 O O . LEU A 1 63 ? 9.010 9.677 -3.576 1.00 0.00 86 LEU A O 17
ATOM 22652 N N . ASN A 1 64 ? 10.332 10.011 -5.369 1.00 0.00 87 ASN A N 17
ATOM 22653 C CA . ASN A 1 64 ? 9.271 9.768 -6.345 1.00 0.00 87 ASN A CA 17
ATOM 22654 C C . ASN A 1 64 ? 8.522 8.474 -6.040 1.00 0.00 87 ASN A C 17
ATOM 22655 O O . ASN A 1 64 ? 7.291 8.428 -6.101 1.00 0.00 87 ASN A O 17
ATOM 22666 N N . LYS A 1 65 ? 9.269 7.425 -5.709 1.00 0.00 88 LYS A N 17
ATOM 22667 C CA . LYS A 1 65 ? 8.668 6.133 -5.398 1.00 0.00 88 LYS A CA 17
ATOM 22668 C C . LYS A 1 65 ? 7.743 6.243 -4.191 1.00 0.00 88 LYS A C 17
ATOM 22669 O O . LYS A 1 65 ? 6.652 5.670 -4.178 1.00 0.00 88 LYS A O 17
ATOM 22688 N N . ALA A 1 66 ? 8.182 6.986 -3.178 1.00 0.00 89 ALA A N 17
ATOM 22689 C CA . ALA A 1 66 ? 7.391 7.168 -1.969 1.00 0.00 89 ALA A CA 17
ATOM 22690 C C . ALA A 1 66 ? 6.105 7.929 -2.265 1.00 0.00 89 ALA A C 17
ATOM 22691 O O . ALA A 1 66 ? 5.109 7.782 -1.556 1.00 0.00 89 ALA A O 17
ATOM 22698 N N . ILE A 1 67 ? 6.131 8.746 -3.315 1.00 0.00 90 ILE A N 17
ATOM 22699 C CA . ILE A 1 67 ? 4.962 9.524 -3.704 1.00 0.00 90 ILE A CA 17
ATOM 22700 C C . ILE A 1 67 ? 3.856 8.607 -4.211 1.00 0.00 90 ILE A C 17
ATOM 22701 O O . ILE A 1 67 ? 2.741 8.619 -3.689 1.00 0.00 90 ILE A O 17
ATOM 22717 N N . LYS A 1 68 ? 4.175 7.811 -5.228 1.00 0.00 91 LYS A N 17
ATOM 22718 C CA . LYS A 1 68 ? 3.208 6.879 -5.801 1.00 0.00 91 LYS A CA 17
ATOM 22719 C C . LYS A 1 68 ? 2.664 5.942 -4.731 1.00 0.00 91 LYS A C 17
ATOM 22720 O O . LYS A 1 68 ? 1.519 5.495 -4.803 1.00 0.00 91 LYS A O 17
ATOM 22739 N N . PHE A 1 69 ? 3.496 5.649 -3.738 1.00 0.00 92 PHE A N 17
ATOM 22740 C CA . PHE A 1 69 ? 3.108 4.769 -2.646 1.00 0.00 92 PHE A CA 17
ATOM 22741 C C . PHE A 1 69 ? 1.963 5.377 -1.839 1.00 0.00 92 PHE A C 17
ATOM 22742 O O . PHE A 1 69 ? 0.860 4.828 -1.795 1.00 0.00 92 PHE A O 17
ATOM 22759 N N . LYS A 1 70 ? 2.226 6.521 -1.213 1.00 0.00 93 LYS A N 17
ATOM 22760 C CA . LYS A 1 70 ? 1.218 7.203 -0.409 1.00 0.00 93 LYS A CA 17
ATOM 22761 C C . LYS A 1 70 ? 0.001 7.574 -1.254 1.00 0.00 93 LYS A C 17
ATOM 22762 O O . LYS A 1 70 ? -1.100 7.740 -0.729 1.00 0.00 93 LYS A O 17
ATOM 22781 N N . ILE A 1 71 ? 0.203 7.701 -2.562 1.00 0.00 94 ILE A N 17
ATOM 22782 C CA . ILE A 1 71 ? -0.886 8.049 -3.468 1.00 0.00 94 ILE A CA 17
ATOM 22783 C C . ILE A 1 71 ? -1.946 6.953 -3.498 1.00 0.00 94 ILE A C 17
ATOM 22784 O O . ILE A 1 71 ? -3.077 7.163 -3.059 1.00 0.00 94 ILE A O 17
ATOM 22800 N N . LEU A 1 72 ? -1.575 5.788 -4.026 1.00 0.00 95 LEU A N 17
ATOM 22801 C CA . LEU A 1 72 ? -2.498 4.663 -4.116 1.00 0.00 95 LEU A CA 17
ATOM 22802 C C . LEU A 1 72 ? -3.140 4.394 -2.766 1.00 0.00 95 LEU A C 17
ATOM 22803 O O . LEU A 1 72 ? -4.283 3.941 -2.686 1.00 0.00 95 LEU A O 17
ATOM 22819 N N . ILE A 1 73 ? -2.395 4.680 -1.707 1.00 0.00 96 ILE A N 17
ATOM 22820 C CA . ILE A 1 73 ? -2.888 4.474 -0.357 1.00 0.00 96 ILE A CA 17
ATOM 22821 C C . ILE A 1 73 ? -3.956 5.502 0.003 1.00 0.00 96 ILE A C 17
ATOM 22822 O O . ILE A 1 73 ? -4.944 5.179 0.664 1.00 0.00 96 ILE A O 17
ATOM 22838 N N . ASN A 1 74 ? -3.749 6.740 -0.433 1.00 0.00 97 ASN A N 17
ATOM 22839 C CA . ASN A 1 74 ? -4.696 7.815 -0.159 1.00 0.00 97 ASN A CA 17
ATOM 22840 C C . ASN A 1 74 ? -6.040 7.526 -0.821 1.00 0.00 97 ASN A C 17
ATOM 22841 O O . ASN A 1 74 ? -7.095 7.655 -0.197 1.00 0.00 97 ASN A O 17
ATOM 22852 N N . LYS A 1 75 ? -5.994 7.135 -2.092 1.00 0.00 98 LYS A N 17
ATOM 22853 C CA . LYS A 1 75 ? -7.204 6.822 -2.841 1.00 0.00 98 LYS A CA 17
ATOM 22854 C C . LYS A 1 75 ? -7.903 5.604 -2.249 1.00 0.00 98 LYS A C 17
ATOM 22855 O O . LYS A 1 75 ? -9.127 5.493 -2.302 1.00 0.00 98 LYS A O 17
ATOM 22874 N N . MET A 1 76 ? -7.115 4.693 -1.687 1.00 0.00 99 MET A N 17
ATOM 22875 C CA . MET A 1 76 ? -7.659 3.488 -1.073 1.00 0.00 99 MET A CA 17
ATOM 22876 C C . MET A 1 76 ? -8.464 3.848 0.170 1.00 0.00 99 MET A C 17
ATOM 22877 O O . MET A 1 76 ? -9.468 3.207 0.482 1.00 0.00 99 MET A O 17
ATOM 22891 N N . ARG A 1 77 ? -8.013 4.882 0.873 1.00 0.00 100 ARG A N 17
ATOM 22892 C CA . ARG A 1 77 ? -8.686 5.339 2.082 1.00 0.00 100 ARG A CA 17
ATOM 22893 C C . ARG A 1 77 ? -10.055 5.919 1.744 1.00 0.00 100 ARG A C 17
ATOM 22894 O O . ARG A 1 77 ? -11.045 5.630 2.416 1.00 0.00 100 ARG A O 17
ATOM 22915 N N . ASP A 1 78 ? -10.101 6.739 0.699 1.00 0.00 101 ASP A N 17
ATOM 22916 C CA . ASP A 1 78 ? -11.348 7.359 0.266 1.00 0.00 101 ASP A CA 17
ATOM 22917 C C . ASP A 1 78 ? -12.215 6.364 -0.501 1.00 0.00 101 ASP A C 17
ATOM 22918 O O . ASP A 1 78 ? -13.432 6.534 -0.596 1.00 0.00 101 ASP A O 17
ATOM 22927 N N . SER A 1 79 ? -11.580 5.330 -1.047 1.00 0.00 102 SER A N 17
ATOM 22928 C CA . SER A 1 79 ? -12.286 4.301 -1.808 1.00 0.00 102 SER A CA 17
ATOM 22929 C C . SER A 1 79 ? -13.040 4.911 -2.990 1.00 0.00 102 SER A C 17
ATOM 22930 O O . SER A 1 79 ? -12.954 6.113 -3.239 1.00 0.00 102 SER A O 17
ATOM 22938 N N . LYS A 1 80 ? -13.771 4.071 -3.719 1.00 0.00 103 LYS A N 17
ATOM 22939 C CA . LYS A 1 80 ? -14.542 4.526 -4.871 1.00 0.00 103 LYS A CA 17
ATOM 22940 C C . LYS A 1 80 ? -15.532 5.611 -4.458 1.00 0.00 103 LYS A C 17
ATOM 22941 O O . LYS A 1 80 ? -16.541 5.330 -3.810 1.00 0.00 103 LYS A O 17
ATOM 22960 N N . LEU A 1 81 ? -15.234 6.850 -4.834 1.00 0.00 104 LEU A N 17
ATOM 22961 C CA . LEU A 1 81 ? -16.095 7.978 -4.499 1.00 0.00 104 LEU A CA 17
ATOM 22962 C C . LEU A 1 81 ? -16.845 8.477 -5.730 1.00 0.00 104 LEU A C 17
ATOM 22963 O O . LEU A 1 81 ? -18.059 8.300 -5.843 1.00 0.00 104 LEU A O 17
ATOM 22979 N N . GLU A 1 82 ? -16.116 9.101 -6.652 1.00 0.00 105 GLU A N 17
ATOM 22980 C CA . GLU A 1 82 ? -16.716 9.623 -7.874 1.00 0.00 105 GLU A CA 17
ATOM 22981 C C . GLU A 1 82 ? -15.954 9.147 -9.106 1.00 0.00 105 GLU A C 17
ATOM 22982 O O . GLU A 1 82 ? -15.826 9.876 -10.091 1.00 0.00 105 GLU A O 17
ATOM 22994 N N . TRP A 1 83 ? -15.460 7.916 -9.047 1.00 0.00 106 TRP A N 17
ATOM 22995 C CA . TRP A 1 83 ? -14.712 7.338 -10.157 1.00 0.00 106 TRP A CA 17
ATOM 22996 C C . TRP A 1 83 ? -15.076 5.869 -10.359 1.00 0.00 106 TRP A C 17
ATOM 22997 O O . TRP A 1 83 ? -14.308 4.971 -10.012 1.00 0.00 106 TRP A O 17
ATOM 23018 N N . LYS A 1 84 ? -16.257 5.634 -10.919 1.00 0.00 107 LYS A N 17
ATOM 23019 C CA . LYS A 1 84 ? -16.729 4.278 -11.174 1.00 0.00 107 LYS A CA 17
ATOM 23020 C C . LYS A 1 84 ? -16.521 3.901 -12.638 1.00 0.00 107 LYS A C 17
ATOM 23021 O O . LYS A 1 84 ? -17.311 4.278 -13.505 1.00 0.00 107 LYS A O 17
ATOM 23040 N N . ASP A 1 85 ? -15.449 3.162 -12.907 1.00 0.00 108 ASP A N 17
ATOM 23041 C CA . ASP A 1 85 ? -15.135 2.736 -14.268 1.00 0.00 108 ASP A CA 17
ATOM 23042 C C . ASP A 1 85 ? -15.215 1.217 -14.401 1.00 0.00 108 ASP A C 17
ATOM 23043 O O . ASP A 1 85 ? -14.220 0.538 -14.074 1.00 0.00 108 ASP A O 17
ATOM 23053 N N . GLY A 1 1 ? -8.387 -22.860 -2.418 1.00 0.00 24 GLY A N 18
ATOM 23054 C CA . GLY A 1 1 ? -8.736 -21.414 -2.372 1.00 0.00 24 GLY A CA 18
ATOM 23055 C C . GLY A 1 1 ? -8.969 -20.829 -3.751 1.00 0.00 24 GLY A C 18
ATOM 23056 O O . GLY A 1 1 ? -8.119 -20.116 -4.283 1.00 0.00 24 GLY A O 18
ATOM 23062 N N . SER A 1 2 ? -10.127 -21.134 -4.331 1.00 0.00 25 SER A N 18
ATOM 23063 C CA . SER A 1 2 ? -10.473 -20.635 -5.658 1.00 0.00 25 SER A CA 18
ATOM 23064 C C . SER A 1 2 ? -10.573 -19.114 -5.654 1.00 0.00 25 SER A C 18
ATOM 23065 O O . SER A 1 2 ? -11.560 -18.550 -5.181 1.00 0.00 25 SER A O 18
ATOM 23073 N N . HIS A 1 3 ? -9.543 -18.457 -6.182 1.00 0.00 26 HIS A N 18
ATOM 23074 C CA . HIS A 1 3 ? -9.507 -16.999 -6.241 1.00 0.00 26 HIS A CA 18
ATOM 23075 C C . HIS A 1 3 ? -9.595 -16.394 -4.843 1.00 0.00 26 HIS A C 18
ATOM 23076 O O . HIS A 1 3 ? -9.573 -17.110 -3.842 1.00 0.00 26 HIS A O 18
ATOM 23091 N N . MET A 1 4 ? -9.692 -15.069 -4.784 1.00 0.00 27 MET A N 18
ATOM 23092 C CA . MET A 1 4 ? -9.784 -14.366 -3.509 1.00 0.00 27 MET A CA 18
ATOM 23093 C C . MET A 1 4 ? -10.222 -12.920 -3.714 1.00 0.00 27 MET A C 18
ATOM 23094 O O . MET A 1 4 ? -10.144 -12.387 -4.821 1.00 0.00 27 MET A O 18
ATOM 23108 N N . ASN A 1 5 ? -10.683 -12.291 -2.637 1.00 0.00 28 ASN A N 18
ATOM 23109 C CA . ASN A 1 5 ? -11.137 -10.906 -2.695 1.00 0.00 28 ASN A CA 18
ATOM 23110 C C . ASN A 1 5 ? -10.781 -10.150 -1.415 1.00 0.00 28 ASN A C 18
ATOM 23111 O O . ASN A 1 5 ? -9.763 -9.459 -1.361 1.00 0.00 28 ASN A O 18
ATOM 23122 N N . ASN A 1 6 ? -11.626 -10.284 -0.392 1.00 0.00 29 ASN A N 18
ATOM 23123 C CA . ASN A 1 6 ? -11.405 -9.616 0.891 1.00 0.00 29 ASN A CA 18
ATOM 23124 C C . ASN A 1 6 ? -11.497 -8.099 0.738 1.00 0.00 29 ASN A C 18
ATOM 23125 O O . ASN A 1 6 ? -11.218 -7.553 -0.329 1.00 0.00 29 ASN A O 18
ATOM 23136 N N . GLU A 1 7 ? -11.897 -7.421 1.812 1.00 0.00 30 GLU A N 18
ATOM 23137 C CA . GLU A 1 7 ? -12.028 -5.969 1.790 1.00 0.00 30 GLU A CA 18
ATOM 23138 C C . GLU A 1 7 ? -11.457 -5.345 3.059 1.00 0.00 30 GLU A C 18
ATOM 23139 O O . GLU A 1 7 ? -10.773 -4.322 3.005 1.00 0.00 30 GLU A O 18
ATOM 23151 N N . ASP A 1 8 ? -11.743 -5.965 4.199 1.00 0.00 31 ASP A N 18
ATOM 23152 C CA . ASP A 1 8 ? -11.258 -5.469 5.483 1.00 0.00 31 ASP A CA 18
ATOM 23153 C C . ASP A 1 8 ? -9.734 -5.434 5.516 1.00 0.00 31 ASP A C 18
ATOM 23154 O O . ASP A 1 8 ? -9.081 -6.475 5.596 1.00 0.00 31 ASP A O 18
ATOM 23163 N N . PHE A 1 9 ? -9.172 -4.230 5.452 1.00 0.00 32 PHE A N 18
ATOM 23164 C CA . PHE A 1 9 ? -7.724 -4.058 5.476 1.00 0.00 32 PHE A CA 18
ATOM 23165 C C . PHE A 1 9 ? -7.209 -3.974 6.908 1.00 0.00 32 PHE A C 18
ATOM 23166 O O . PHE A 1 9 ? -6.003 -4.032 7.149 1.00 0.00 32 PHE A O 18
ATOM 23183 N N . SER A 1 10 ? -8.130 -3.834 7.856 1.00 0.00 33 SER A N 18
ATOM 23184 C CA . SER A 1 10 ? -7.771 -3.741 9.266 1.00 0.00 33 SER A CA 18
ATOM 23185 C C . SER A 1 10 ? -7.148 -5.044 9.759 1.00 0.00 33 SER A C 18
ATOM 23186 O O . SER A 1 10 ? -6.522 -5.082 10.818 1.00 0.00 33 SER A O 18
ATOM 23194 N N . GLN A 1 11 ? -7.327 -6.110 8.984 1.00 0.00 34 GLN A N 18
ATOM 23195 C CA . GLN A 1 11 ? -6.783 -7.414 9.344 1.00 0.00 34 GLN A CA 18
ATOM 23196 C C . GLN A 1 11 ? -5.857 -7.937 8.247 1.00 0.00 34 GLN A C 18
ATOM 23197 O O . GLN A 1 11 ? -5.454 -9.099 8.262 1.00 0.00 34 GLN A O 18
ATOM 23211 N N . TRP A 1 12 ? -5.522 -7.066 7.298 1.00 0.00 35 TRP A N 18
ATOM 23212 C CA . TRP A 1 12 ? -4.641 -7.435 6.193 1.00 0.00 35 TRP A CA 18
ATOM 23213 C C . TRP A 1 12 ? -3.272 -7.871 6.707 1.00 0.00 35 TRP A C 18
ATOM 23214 O O . TRP A 1 12 ? -2.848 -7.465 7.789 1.00 0.00 35 TRP A O 18
ATOM 23235 N N . SER A 1 13 ? -2.586 -8.699 5.924 1.00 0.00 36 SER A N 18
ATOM 23236 C CA . SER A 1 13 ? -1.264 -9.189 6.300 1.00 0.00 36 SER A CA 18
ATOM 23237 C C . SER A 1 13 ? -0.178 -8.511 5.471 1.00 0.00 36 SER A C 18
ATOM 23238 O O . SER A 1 13 ? -0.467 -7.701 4.593 1.00 0.00 36 SER A O 18
ATOM 23246 N N . VAL A 1 14 ? 1.076 -8.853 5.758 1.00 0.00 37 VAL A N 18
ATOM 23247 C CA . VAL A 1 14 ? 2.210 -8.278 5.044 1.00 0.00 37 VAL A CA 18
ATOM 23248 C C . VAL A 1 14 ? 2.171 -8.639 3.561 1.00 0.00 37 VAL A C 18
ATOM 23249 O O . VAL A 1 14 ? 2.332 -7.776 2.701 1.00 0.00 37 VAL A O 18
ATOM 23262 N N . ASP A 1 15 ? 1.956 -9.918 3.274 1.00 0.00 38 ASP A N 18
ATOM 23263 C CA . ASP A 1 15 ? 1.900 -10.394 1.897 1.00 0.00 38 ASP A CA 18
ATOM 23264 C C . ASP A 1 15 ? 0.789 -9.699 1.113 1.00 0.00 38 ASP A C 18
ATOM 23265 O O . ASP A 1 15 ? 0.923 -9.457 -0.085 1.00 0.00 38 ASP A O 18
ATOM 23274 N N . ASP A 1 16 ? -0.304 -9.376 1.797 1.00 0.00 39 ASP A N 18
ATOM 23275 C CA . ASP A 1 16 ? -1.438 -8.714 1.159 1.00 0.00 39 ASP A CA 18
ATOM 23276 C C . ASP A 1 16 ? -1.089 -7.286 0.747 1.00 0.00 39 ASP A C 18
ATOM 23277 O O . ASP A 1 16 ? -1.441 -6.841 -0.346 1.00 0.00 39 ASP A O 18
ATOM 23286 N N . VAL A 1 17 ? -0.393 -6.573 1.627 1.00 0.00 40 VAL A N 18
ATOM 23287 C CA . VAL A 1 17 ? -0.003 -5.193 1.358 1.00 0.00 40 VAL A CA 18
ATOM 23288 C C . VAL A 1 17 ? 1.050 -5.113 0.254 1.00 0.00 40 VAL A C 18
ATOM 23289 O O . VAL A 1 17 ? 0.947 -4.287 -0.652 1.00 0.00 40 VAL A O 18
ATOM 23302 N N . ILE A 1 18 ? 2.060 -5.975 0.337 1.00 0.00 41 ILE A N 18
ATOM 23303 C CA . ILE A 1 18 ? 3.134 -5.991 -0.650 1.00 0.00 41 ILE A CA 18
ATOM 23304 C C . ILE A 1 18 ? 2.622 -6.391 -2.031 1.00 0.00 41 ILE A C 18
ATOM 23305 O O . ILE A 1 18 ? 2.831 -5.674 -3.009 1.00 0.00 41 ILE A O 18
ATOM 23321 N N . THR A 1 19 ? 1.957 -7.540 -2.103 1.00 0.00 42 THR A N 18
ATOM 23322 C CA . THR A 1 19 ? 1.424 -8.037 -3.368 1.00 0.00 42 THR A CA 18
ATOM 23323 C C . THR A 1 19 ? 0.594 -6.974 -4.080 1.00 0.00 42 THR A C 18
ATOM 23324 O O . THR A 1 19 ? 0.898 -6.596 -5.210 1.00 0.00 42 THR A O 18
ATOM 23335 N N . TRP A 1 20 ? -0.457 -6.498 -3.415 1.00 0.00 43 TRP A N 18
ATOM 23336 C CA . TRP A 1 20 ? -1.328 -5.480 -3.995 1.00 0.00 43 TRP A CA 18
ATOM 23337 C C . TRP A 1 20 ? -0.527 -4.247 -4.399 1.00 0.00 43 TRP A C 18
ATOM 23338 O O . TRP A 1 20 ? -0.794 -3.633 -5.433 1.00 0.00 43 TRP A O 18
ATOM 23359 N N . CYS A 1 21 ? 0.454 -3.889 -3.576 1.00 0.00 44 CYS A N 18
ATOM 23360 C CA . CYS A 1 21 ? 1.295 -2.729 -3.847 1.00 0.00 44 CYS A CA 18
ATOM 23361 C C . CYS A 1 21 ? 2.028 -2.888 -5.175 1.00 0.00 44 CYS A C 18
ATOM 23362 O O . CYS A 1 21 ? 1.735 -2.189 -6.141 1.00 0.00 44 CYS A O 18
ATOM 23370 N N . ILE A 1 22 ? 2.980 -3.815 -5.208 1.00 0.00 45 ILE A N 18
ATOM 23371 C CA . ILE A 1 22 ? 3.770 -4.081 -6.408 1.00 0.00 45 ILE A CA 18
ATOM 23372 C C . ILE A 1 22 ? 2.883 -4.339 -7.626 1.00 0.00 45 ILE A C 18
ATOM 23373 O O . ILE A 1 22 ? 3.276 -4.068 -8.760 1.00 0.00 45 ILE A O 18
ATOM 23389 N N . SER A 1 23 ? 1.686 -4.860 -7.381 1.00 0.00 46 SER A N 18
ATOM 23390 C CA . SER A 1 23 ? 0.749 -5.171 -8.457 1.00 0.00 46 SER A CA 18
ATOM 23391 C C . SER A 1 23 ? 0.309 -3.918 -9.210 1.00 0.00 46 SER A C 18
ATOM 23392 O O . SER A 1 23 ? -0.294 -4.013 -10.280 1.00 0.00 46 SER A O 18
ATOM 23400 N N . THR A 1 24 ? 0.602 -2.745 -8.655 1.00 0.00 47 THR A N 18
ATOM 23401 C CA . THR A 1 24 ? 0.213 -1.492 -9.293 1.00 0.00 47 THR A CA 18
ATOM 23402 C C . THR A 1 24 ? 1.002 -0.301 -8.750 1.00 0.00 47 THR A C 18
ATOM 23403 O O . THR A 1 24 ? 0.580 0.846 -8.899 1.00 0.00 47 THR A O 18
ATOM 23414 N N . LEU A 1 25 ? 2.151 -0.565 -8.134 1.00 0.00 48 LEU A N 18
ATOM 23415 C CA . LEU A 1 25 ? 2.968 0.512 -7.581 1.00 0.00 48 LEU A CA 18
ATOM 23416 C C . LEU A 1 25 ? 3.847 1.133 -8.661 1.00 0.00 48 LEU A C 18
ATOM 23417 O O . LEU A 1 25 ? 3.616 2.265 -9.087 1.00 0.00 48 LEU A O 18
ATOM 23433 N N . GLU A 1 26 ? 4.855 0.389 -9.104 1.00 0.00 49 GLU A N 18
ATOM 23434 C CA . GLU A 1 26 ? 5.761 0.871 -10.138 1.00 0.00 49 GLU A CA 18
ATOM 23435 C C . GLU A 1 26 ? 6.182 -0.254 -11.074 1.00 0.00 49 GLU A C 18
ATOM 23436 O O . GLU A 1 26 ? 5.965 -0.190 -12.284 1.00 0.00 49 GLU A O 18
ATOM 23448 N N . VAL A 1 27 ? 6.791 -1.285 -10.495 1.00 0.00 50 VAL A N 18
ATOM 23449 C CA . VAL A 1 27 ? 7.274 -2.426 -11.263 1.00 0.00 50 VAL A CA 18
ATOM 23450 C C . VAL A 1 27 ? 6.503 -3.698 -10.921 1.00 0.00 50 VAL A C 18
ATOM 23451 O O . VAL A 1 27 ? 5.451 -3.649 -10.285 1.00 0.00 50 VAL A O 18
ATOM 23464 N N . GLU A 1 28 ? 7.038 -4.838 -11.351 1.00 0.00 51 GLU A N 18
ATOM 23465 C CA . GLU A 1 28 ? 6.411 -6.130 -11.094 1.00 0.00 51 GLU A CA 18
ATOM 23466 C C . GLU A 1 28 ? 7.079 -6.819 -9.912 1.00 0.00 51 GLU A C 18
ATOM 23467 O O . GLU A 1 28 ? 7.930 -6.230 -9.245 1.00 0.00 51 GLU A O 18
ATOM 23479 N N . GLU A 1 29 ? 6.694 -8.065 -9.651 1.00 0.00 52 GLU A N 18
ATOM 23480 C CA . GLU A 1 29 ? 7.273 -8.812 -8.541 1.00 0.00 52 GLU A CA 18
ATOM 23481 C C . GLU A 1 29 ? 8.656 -9.337 -8.914 1.00 0.00 52 GLU A C 18
ATOM 23482 O O . GLU A 1 29 ? 8.836 -10.526 -9.178 1.00 0.00 52 GLU A O 18
ATOM 23494 N N . THR A 1 30 ? 9.624 -8.429 -8.942 1.00 0.00 53 THR A N 18
ATOM 23495 C CA . THR A 1 30 ? 11.003 -8.770 -9.270 1.00 0.00 53 THR A CA 18
ATOM 23496 C C . THR A 1 30 ? 11.962 -7.958 -8.411 1.00 0.00 53 THR A C 18
ATOM 23497 O O . THR A 1 30 ? 12.896 -8.495 -7.814 1.00 0.00 53 THR A O 18
ATOM 23508 N N . ASP A 1 31 ? 11.710 -6.656 -8.361 1.00 0.00 54 ASP A N 18
ATOM 23509 C CA . ASP A 1 31 ? 12.525 -5.733 -7.585 1.00 0.00 54 ASP A CA 18
ATOM 23510 C C . ASP A 1 31 ? 12.477 -6.088 -6.096 1.00 0.00 54 ASP A C 18
ATOM 23511 O O . ASP A 1 31 ? 11.445 -6.540 -5.599 1.00 0.00 54 ASP A O 18
ATOM 23520 N N . PRO A 1 32 ? 13.594 -5.894 -5.363 1.00 0.00 55 PRO A N 18
ATOM 23521 C CA . PRO A 1 32 ? 13.666 -6.200 -3.925 1.00 0.00 55 PRO A CA 18
ATOM 23522 C C . PRO A 1 32 ? 12.629 -5.443 -3.093 1.00 0.00 55 PRO A C 18
ATOM 23523 O O . PRO A 1 32 ? 12.573 -5.603 -1.874 1.00 0.00 55 PRO A O 18
ATOM 23534 N N . LEU A 1 33 ? 11.818 -4.619 -3.754 1.00 0.00 56 LEU A N 18
ATOM 23535 C CA . LEU A 1 33 ? 10.783 -3.840 -3.075 1.00 0.00 56 LEU A CA 18
ATOM 23536 C C . LEU A 1 33 ? 9.961 -4.716 -2.130 1.00 0.00 56 LEU A C 18
ATOM 23537 O O . LEU A 1 33 ? 9.465 -4.245 -1.106 1.00 0.00 56 LEU A O 18
ATOM 23553 N N . CYS A 1 34 ? 9.823 -5.992 -2.481 1.00 0.00 57 CYS A N 18
ATOM 23554 C CA . CYS A 1 34 ? 9.062 -6.935 -1.669 1.00 0.00 57 CYS A CA 18
ATOM 23555 C C . CYS A 1 34 ? 9.810 -7.274 -0.384 1.00 0.00 57 CYS A C 18
ATOM 23556 O O . CYS A 1 34 ? 9.246 -7.209 0.707 1.00 0.00 57 CYS A O 18
ATOM 23564 N N . GLN A 1 35 ? 11.081 -7.639 -0.524 1.00 0.00 58 GLN A N 18
ATOM 23565 C CA . GLN A 1 35 ? 11.906 -7.990 0.626 1.00 0.00 58 GLN A CA 18
ATOM 23566 C C . GLN A 1 35 ? 12.038 -6.806 1.579 1.00 0.00 58 GLN A C 18
ATOM 23567 O O . GLN A 1 35 ? 12.224 -6.985 2.783 1.00 0.00 58 GLN A O 18
ATOM 23581 N N . ARG A 1 36 ? 11.942 -5.598 1.033 1.00 0.00 59 ARG A N 18
ATOM 23582 C CA . ARG A 1 36 ? 12.048 -4.385 1.836 1.00 0.00 59 ARG A CA 18
ATOM 23583 C C . ARG A 1 36 ? 10.845 -4.253 2.765 1.00 0.00 59 ARG A C 18
ATOM 23584 O O . ARG A 1 36 ? 10.995 -4.173 3.984 1.00 0.00 59 ARG A O 18
ATOM 23605 N N . LEU A 1 37 ? 9.653 -4.227 2.175 1.00 0.00 60 LEU A N 18
ATOM 23606 C CA . LEU A 1 37 ? 8.417 -4.116 2.941 1.00 0.00 60 LEU A CA 18
ATOM 23607 C C . LEU A 1 37 ? 8.298 -5.249 3.954 1.00 0.00 60 LEU A C 18
ATOM 23608 O O . LEU A 1 37 ? 7.961 -5.023 5.116 1.00 0.00 60 LEU A O 18
ATOM 23624 N N . ARG A 1 38 ? 8.576 -6.472 3.505 1.00 0.00 61 ARG A N 18
ATOM 23625 C CA . ARG A 1 38 ? 8.502 -7.641 4.375 1.00 0.00 61 ARG A CA 18
ATOM 23626 C C . ARG A 1 38 ? 9.452 -7.500 5.560 1.00 0.00 61 ARG A C 18
ATOM 23627 O O . ARG A 1 38 ? 9.127 -7.908 6.676 1.00 0.00 61 ARG A O 18
ATOM 23648 N N . GLU A 1 39 ? 10.626 -6.922 5.315 1.00 0.00 62 GLU A N 18
ATOM 23649 C CA . GLU A 1 39 ? 11.616 -6.726 6.369 1.00 0.00 62 GLU A CA 18
ATOM 23650 C C . GLU A 1 39 ? 11.014 -5.942 7.527 1.00 0.00 62 GLU A C 18
ATOM 23651 O O . GLU A 1 39 ? 11.103 -6.356 8.683 1.00 0.00 62 GLU A O 18
ATOM 23663 N N . ASN A 1 40 ? 10.403 -4.808 7.210 1.00 0.00 63 ASN A N 18
ATOM 23664 C CA . ASN A 1 40 ? 9.778 -3.973 8.224 1.00 0.00 63 ASN A CA 18
ATOM 23665 C C . ASN A 1 40 ? 8.315 -4.357 8.400 1.00 0.00 63 ASN A C 18
ATOM 23666 O O . ASN A 1 40 ? 7.444 -3.856 7.690 1.00 0.00 63 ASN A O 18
ATOM 23677 N N . ASP A 1 41 ? 8.059 -5.271 9.333 1.00 0.00 64 ASP A N 18
ATOM 23678 C CA . ASP A 1 41 ? 6.699 -5.723 9.610 1.00 0.00 64 ASP A CA 18
ATOM 23679 C C . ASP A 1 41 ? 5.760 -4.539 9.833 1.00 0.00 64 ASP A C 18
ATOM 23680 O O . ASP A 1 41 ? 5.714 -3.963 10.920 1.00 0.00 64 ASP A O 18
ATOM 23689 N N . ILE A 1 42 ? 5.019 -4.180 8.789 1.00 0.00 65 ILE A N 18
ATOM 23690 C CA . ILE A 1 42 ? 4.079 -3.067 8.858 1.00 0.00 65 ILE A CA 18
ATOM 23691 C C . ILE A 1 42 ? 2.707 -3.481 8.330 1.00 0.00 65 ILE A C 18
ATOM 23692 O O . ILE A 1 42 ? 2.560 -3.825 7.157 1.00 0.00 65 ILE A O 18
ATOM 23708 N N . VAL A 1 43 ? 1.705 -3.443 9.204 1.00 0.00 66 VAL A N 18
ATOM 23709 C CA . VAL A 1 43 ? 0.346 -3.816 8.827 1.00 0.00 66 VAL A CA 18
ATOM 23710 C C . VAL A 1 43 ? -0.318 -2.705 8.013 1.00 0.00 66 VAL A C 18
ATOM 23711 O O . VAL A 1 43 ? 0.172 -1.577 7.970 1.00 0.00 66 VAL A O 18
ATOM 23724 N N . GLY A 1 44 ? -1.429 -3.038 7.363 1.00 0.00 67 GLY A N 18
ATOM 23725 C CA . GLY A 1 44 ? -2.143 -2.064 6.554 1.00 0.00 67 GLY A CA 18
ATOM 23726 C C . GLY A 1 44 ? -2.642 -0.875 7.356 1.00 0.00 67 GLY A C 18
ATOM 23727 O O . GLY A 1 44 ? -2.809 0.218 6.815 1.00 0.00 67 GLY A O 18
ATOM 23731 N N . ASP A 1 45 ? -2.880 -1.088 8.647 1.00 0.00 68 ASP A N 18
ATOM 23732 C CA . ASP A 1 45 ? -3.370 -0.027 9.524 1.00 0.00 68 ASP A CA 18
ATOM 23733 C C . ASP A 1 45 ? -2.277 1.001 9.807 1.00 0.00 68 ASP A C 18
ATOM 23734 O O . ASP A 1 45 ? -2.527 2.036 10.425 1.00 0.00 68 ASP A O 18
ATOM 23743 N N . LEU A 1 46 ? -1.065 0.709 9.346 1.00 0.00 69 LEU A N 18
ATOM 23744 C CA . LEU A 1 46 ? 0.071 1.599 9.557 1.00 0.00 69 LEU A CA 18
ATOM 23745 C C . LEU A 1 46 ? 0.431 2.356 8.282 1.00 0.00 69 LEU A C 18
ATOM 23746 O O . LEU A 1 46 ? 1.329 3.198 8.286 1.00 0.00 69 LEU A O 18
ATOM 23762 N N . LEU A 1 47 ? -0.268 2.054 7.194 1.00 0.00 70 LEU A N 18
ATOM 23763 C CA . LEU A 1 47 ? -0.010 2.714 5.919 1.00 0.00 70 LEU A CA 18
ATOM 23764 C C . LEU A 1 47 ? -0.443 4.185 5.951 1.00 0.00 70 LEU A C 18
ATOM 23765 O O . LEU A 1 47 ? 0.337 5.064 5.582 1.00 0.00 70 LEU A O 18
ATOM 23781 N N . PRO A 1 48 ? -1.686 4.482 6.387 1.00 0.00 71 PRO A N 18
ATOM 23782 C CA . PRO A 1 48 ? -2.183 5.855 6.457 1.00 0.00 71 PRO A CA 18
ATOM 23783 C C . PRO A 1 48 ? -1.822 6.541 7.772 1.00 0.00 71 PRO A C 18
ATOM 23784 O O . PRO A 1 48 ? -2.075 7.732 7.950 1.00 0.00 71 PRO A O 18
ATOM 23795 N N . GLU A 1 49 ? -1.230 5.781 8.688 1.00 0.00 72 GLU A N 18
ATOM 23796 C CA . GLU A 1 49 ? -0.839 6.313 9.989 1.00 0.00 72 GLU A CA 18
ATOM 23797 C C . GLU A 1 49 ? 0.566 6.906 9.944 1.00 0.00 72 GLU A C 18
ATOM 23798 O O . GLU A 1 49 ? 0.878 7.845 10.676 1.00 0.00 72 GLU A O 18
ATOM 23810 N N . LEU A 1 50 ? 1.410 6.353 9.078 1.00 0.00 73 LEU A N 18
ATOM 23811 C CA . LEU A 1 50 ? 2.783 6.827 8.942 1.00 0.00 73 LEU A CA 18
ATOM 23812 C C . LEU A 1 50 ? 2.882 7.918 7.880 1.00 0.00 73 LEU A C 18
ATOM 23813 O O . LEU A 1 50 ? 1.939 8.150 7.124 1.00 0.00 73 LEU A O 18
ATOM 23829 N N . CYS A 1 51 ? 4.033 8.584 7.830 1.00 0.00 74 CYS A N 18
ATOM 23830 C CA . CYS A 1 51 ? 4.259 9.655 6.864 1.00 0.00 74 CYS A CA 18
ATOM 23831 C C . CYS A 1 51 ? 5.161 9.182 5.728 1.00 0.00 74 CYS A C 18
ATOM 23832 O O . CYS A 1 51 ? 5.427 7.988 5.591 1.00 0.00 74 CYS A O 18
ATOM 23840 N N . LEU A 1 52 ? 5.627 10.126 4.915 1.00 0.00 75 LEU A N 18
ATOM 23841 C CA . LEU A 1 52 ? 6.503 9.804 3.792 1.00 0.00 75 LEU A CA 18
ATOM 23842 C C . LEU A 1 52 ? 7.870 9.342 4.285 1.00 0.00 75 LEU A C 18
ATOM 23843 O O . LEU A 1 52 ? 8.698 8.878 3.501 1.00 0.00 75 LEU A O 18
ATOM 23859 N N . GLN A 1 53 ? 8.101 9.473 5.589 1.00 0.00 76 GLN A N 18
ATOM 23860 C CA . GLN A 1 53 ? 9.368 9.068 6.187 1.00 0.00 76 GLN A CA 18
ATOM 23861 C C . GLN A 1 53 ? 9.602 7.573 5.998 1.00 0.00 76 GLN A C 18
ATOM 23862 O O . GLN A 1 53 ? 10.537 7.162 5.309 1.00 0.00 76 GLN A O 18
ATOM 23876 N N . ASP A 1 54 ? 8.746 6.762 6.613 1.00 0.00 77 ASP A N 18
ATOM 23877 C CA . ASP A 1 54 ? 8.859 5.312 6.512 1.00 0.00 77 ASP A CA 18
ATOM 23878 C C . ASP A 1 54 ? 8.667 4.855 5.070 1.00 0.00 77 ASP A C 18
ATOM 23879 O O . ASP A 1 54 ? 9.296 3.894 4.624 1.00 0.00 77 ASP A O 18
ATOM 23888 N N . CYS A 1 55 ? 7.797 5.551 4.346 1.00 0.00 78 CYS A N 18
ATOM 23889 C CA . CYS A 1 55 ? 7.522 5.219 2.953 1.00 0.00 78 CYS A CA 18
ATOM 23890 C C . CYS A 1 55 ? 8.791 5.318 2.112 1.00 0.00 78 CYS A C 18
ATOM 23891 O O . CYS A 1 55 ? 9.026 4.493 1.229 1.00 0.00 78 CYS A O 18
ATOM 23899 N N . GLN A 1 56 ? 9.605 6.331 2.394 1.00 0.00 79 GLN A N 18
ATOM 23900 C CA . GLN A 1 56 ? 10.850 6.533 1.663 1.00 0.00 79 GLN A CA 18
ATOM 23901 C C . GLN A 1 56 ? 11.856 5.442 2.011 1.00 0.00 79 GLN A C 18
ATOM 23902 O O . GLN A 1 56 ? 12.605 4.977 1.152 1.00 0.00 79 GLN A O 18
ATOM 23916 N N . ASP A 1 57 ? 11.866 5.040 3.279 1.00 0.00 80 ASP A N 18
ATOM 23917 C CA . ASP A 1 57 ? 12.773 3.995 3.745 1.00 0.00 80 ASP A CA 18
ATOM 23918 C C . ASP A 1 57 ? 12.350 2.635 3.196 1.00 0.00 80 ASP A C 18
ATOM 23919 O O . ASP A 1 57 ? 13.145 1.696 3.150 1.00 0.00 80 ASP A O 18
ATOM 23928 N N . LEU A 1 58 ? 11.092 2.544 2.782 1.00 0.00 81 LEU A N 18
ATOM 23929 C CA . LEU A 1 58 ? 10.547 1.307 2.234 1.00 0.00 81 LEU A CA 18
ATOM 23930 C C . LEU A 1 58 ? 10.790 1.222 0.732 1.00 0.00 81 LEU A C 18
ATOM 23931 O O . LEU A 1 58 ? 10.631 0.162 0.125 1.00 0.00 81 LEU A O 18
ATOM 23947 N N . CYS A 1 59 ? 11.176 2.346 0.137 1.00 0.00 82 CYS A N 18
ATOM 23948 C CA . CYS A 1 59 ? 11.446 2.403 -1.293 1.00 0.00 82 CYS A CA 18
ATOM 23949 C C . CYS A 1 59 ? 12.945 2.327 -1.564 1.00 0.00 82 CYS A C 18
ATOM 23950 O O . CYS A 1 59 ? 13.755 2.347 -0.636 1.00 0.00 82 CYS A O 18
ATOM 23958 N N . ASP A 1 60 ? 13.308 2.238 -2.840 1.00 0.00 83 ASP A N 18
ATOM 23959 C CA . ASP A 1 60 ? 14.710 2.161 -3.232 1.00 0.00 83 ASP A CA 18
ATOM 23960 C C . ASP A 1 60 ? 15.440 3.461 -2.911 1.00 0.00 83 ASP A C 18
ATOM 23961 O O . ASP A 1 60 ? 16.671 3.504 -2.888 1.00 0.00 83 ASP A O 18
ATOM 23970 N N . GLY A 1 61 ? 14.674 4.519 -2.661 1.00 0.00 84 GLY A N 18
ATOM 23971 C CA . GLY A 1 61 ? 15.264 5.807 -2.344 1.00 0.00 84 GLY A CA 18
ATOM 23972 C C . GLY A 1 61 ? 14.655 6.938 -3.150 1.00 0.00 84 GLY A C 18
ATOM 23973 O O . GLY A 1 61 ? 14.752 8.105 -2.767 1.00 0.00 84 GLY A O 18
ATOM 23977 N N . ASP A 1 62 ? 14.026 6.590 -4.266 1.00 0.00 85 ASP A N 18
ATOM 23978 C CA . ASP A 1 62 ? 13.396 7.580 -5.133 1.00 0.00 85 ASP A CA 18
ATOM 23979 C C . ASP A 1 62 ? 12.175 8.196 -4.456 1.00 0.00 85 ASP A C 18
ATOM 23980 O O . ASP A 1 62 ? 11.259 7.487 -4.043 1.00 0.00 85 ASP A O 18
ATOM 23989 N N . LEU A 1 63 ? 12.173 9.522 -4.344 1.00 0.00 86 LEU A N 18
ATOM 23990 C CA . LEU A 1 63 ? 11.066 10.235 -3.716 1.00 0.00 86 LEU A CA 18
ATOM 23991 C C . LEU A 1 63 ? 9.762 9.983 -4.464 1.00 0.00 86 LEU A C 18
ATOM 23992 O O . LEU A 1 63 ? 8.722 9.739 -3.851 1.00 0.00 86 LEU A O 18
ATOM 24008 N N . ASN A 1 64 ? 9.825 10.048 -5.791 1.00 0.00 87 ASN A N 18
ATOM 24009 C CA . ASN A 1 64 ? 8.650 9.823 -6.626 1.00 0.00 87 ASN A CA 18
ATOM 24010 C C . ASN A 1 64 ? 8.001 8.481 -6.307 1.00 0.00 87 ASN A C 18
ATOM 24011 O O . ASN A 1 64 ? 6.780 8.340 -6.365 1.00 0.00 87 ASN A O 18
ATOM 24022 N N . LYS A 1 65 ? 8.829 7.498 -5.973 1.00 0.00 88 LYS A N 18
ATOM 24023 C CA . LYS A 1 65 ? 8.340 6.164 -5.640 1.00 0.00 88 LYS A CA 18
ATOM 24024 C C . LYS A 1 65 ? 7.403 6.224 -4.437 1.00 0.00 88 LYS A C 18
ATOM 24025 O O . LYS A 1 65 ? 6.317 5.641 -4.452 1.00 0.00 88 LYS A O 18
ATOM 24044 N N . ALA A 1 66 ? 7.829 6.939 -3.399 1.00 0.00 89 ALA A N 18
ATOM 24045 C CA . ALA A 1 66 ? 7.033 7.079 -2.186 1.00 0.00 89 ALA A CA 18
ATOM 24046 C C . ALA A 1 66 ? 5.737 7.833 -2.461 1.00 0.00 89 ALA A C 18
ATOM 24047 O O . ALA A 1 66 ? 4.728 7.616 -1.790 1.00 0.00 89 ALA A O 18
ATOM 24054 N N . ILE A 1 67 ? 5.771 8.725 -3.448 1.00 0.00 90 ILE A N 18
ATOM 24055 C CA . ILE A 1 67 ? 4.591 9.500 -3.811 1.00 0.00 90 ILE A CA 18
ATOM 24056 C C . ILE A 1 67 ? 3.482 8.581 -4.310 1.00 0.00 90 ILE A C 18
ATOM 24057 O O . ILE A 1 67 ? 2.397 8.535 -3.731 1.00 0.00 90 ILE A O 18
ATOM 24073 N N . LYS A 1 68 ? 3.764 7.845 -5.383 1.00 0.00 91 LYS A N 18
ATOM 24074 C CA . LYS A 1 68 ? 2.790 6.921 -5.953 1.00 0.00 91 LYS A CA 18
ATOM 24075 C C . LYS A 1 68 ? 2.318 5.926 -4.899 1.00 0.00 91 LYS A C 18
ATOM 24076 O O . LYS A 1 68 ? 1.189 5.435 -4.950 1.00 0.00 91 LYS A O 18
ATOM 24095 N N . PHE A 1 69 ? 3.195 5.633 -3.943 1.00 0.00 92 PHE A N 18
ATOM 24096 C CA . PHE A 1 69 ? 2.880 4.706 -2.864 1.00 0.00 92 PHE A CA 18
ATOM 24097 C C . PHE A 1 69 ? 1.743 5.252 -2.005 1.00 0.00 92 PHE A C 18
ATOM 24098 O O . PHE A 1 69 ? 0.654 4.676 -1.953 1.00 0.00 92 PHE A O 18
ATOM 24115 N N . LYS A 1 70 ? 2.002 6.374 -1.338 1.00 0.00 93 LYS A N 18
ATOM 24116 C CA . LYS A 1 70 ? 1.005 7.005 -0.482 1.00 0.00 93 LYS A CA 18
ATOM 24117 C C . LYS A 1 70 ? -0.229 7.406 -1.287 1.00 0.00 93 LYS A C 18
ATOM 24118 O O . LYS A 1 70 ? -1.306 7.605 -0.729 1.00 0.00 93 LYS A O 18
ATOM 24137 N N . ILE A 1 71 ? -0.062 7.521 -2.602 1.00 0.00 94 ILE A N 18
ATOM 24138 C CA . ILE A 1 71 ? -1.163 7.896 -3.484 1.00 0.00 94 ILE A CA 18
ATOM 24139 C C . ILE A 1 71 ? -2.232 6.809 -3.527 1.00 0.00 94 ILE A C 18
ATOM 24140 O O . ILE A 1 71 ? -3.361 7.020 -3.084 1.00 0.00 94 ILE A O 18
ATOM 24156 N N . LEU A 1 72 ? -1.873 5.651 -4.077 1.00 0.00 95 LEU A N 18
ATOM 24157 C CA . LEU A 1 72 ? -2.807 4.537 -4.182 1.00 0.00 95 LEU A CA 18
ATOM 24158 C C . LEU A 1 72 ? -3.429 4.242 -2.825 1.00 0.00 95 LEU A C 18
ATOM 24159 O O . LEU A 1 72 ? -4.608 3.895 -2.729 1.00 0.00 95 LEU A O 18
ATOM 24175 N N . ILE A 1 73 ? -2.629 4.396 -1.776 1.00 0.00 96 ILE A N 18
ATOM 24176 C CA . ILE A 1 73 ? -3.098 4.146 -0.423 1.00 0.00 96 ILE A CA 18
ATOM 24177 C C . ILE A 1 73 ? -4.012 5.267 0.060 1.00 0.00 96 ILE A C 18
ATOM 24178 O O . ILE A 1 73 ? -4.900 5.046 0.884 1.00 0.00 96 ILE A O 18
ATOM 24194 N N . ASN A 1 74 ? -3.788 6.470 -0.458 1.00 0.00 97 ASN A N 18
ATOM 24195 C CA . ASN A 1 74 ? -4.591 7.627 -0.082 1.00 0.00 97 ASN A CA 18
ATOM 24196 C C . ASN A 1 74 ? -6.051 7.423 -0.473 1.00 0.00 97 ASN A C 18
ATOM 24197 O O . ASN A 1 74 ? -6.930 7.372 0.387 1.00 0.00 97 ASN A O 18
ATOM 24208 N N . LYS A 1 75 ? -6.302 7.306 -1.774 1.00 0.00 98 LYS A N 18
ATOM 24209 C CA . LYS A 1 75 ? -7.660 7.108 -2.273 1.00 0.00 98 LYS A CA 18
ATOM 24210 C C . LYS A 1 75 ? -8.274 5.833 -1.704 1.00 0.00 98 LYS A C 18
ATOM 24211 O O . LYS A 1 75 ? -9.473 5.785 -1.425 1.00 0.00 98 LYS A O 18
ATOM 24230 N N . MET A 1 76 ? -7.450 4.801 -1.536 1.00 0.00 99 MET A N 18
ATOM 24231 C CA . MET A 1 76 ? -7.924 3.531 -0.996 1.00 0.00 99 MET A CA 18
ATOM 24232 C C . MET A 1 76 ? -8.542 3.720 0.386 1.00 0.00 99 MET A C 18
ATOM 24233 O O . MET A 1 76 ? -9.537 3.078 0.724 1.00 0.00 99 MET A O 18
ATOM 24247 N N . ARG A 1 77 ? -7.948 4.606 1.180 1.00 0.00 100 ARG A N 18
ATOM 24248 C CA . ARG A 1 77 ? -8.438 4.873 2.528 1.00 0.00 100 ARG A CA 18
ATOM 24249 C C . ARG A 1 77 ? -9.684 5.754 2.496 1.00 0.00 100 ARG A C 18
ATOM 24250 O O . ARG A 1 77 ? -10.639 5.519 3.237 1.00 0.00 100 ARG A O 18
ATOM 24271 N N . ASP A 1 78 ? -9.668 6.768 1.634 1.00 0.00 101 ASP A N 18
ATOM 24272 C CA . ASP A 1 78 ? -10.797 7.683 1.509 1.00 0.00 101 ASP A CA 18
ATOM 24273 C C . ASP A 1 78 ? -12.085 6.928 1.192 1.00 0.00 101 ASP A C 18
ATOM 24274 O O . ASP A 1 78 ? -13.151 7.261 1.709 1.00 0.00 101 ASP A O 18
ATOM 24283 N N . SER A 1 79 ? -11.976 5.911 0.340 1.00 0.00 102 SER A N 18
ATOM 24284 C CA . SER A 1 79 ? -13.131 5.105 -0.047 1.00 0.00 102 SER A CA 18
ATOM 24285 C C . SER A 1 79 ? -14.219 5.974 -0.672 1.00 0.00 102 SER A C 18
ATOM 24286 O O . SER A 1 79 ? -14.011 7.165 -0.913 1.00 0.00 102 SER A O 18
ATOM 24294 N N . LYS A 1 80 ? -15.376 5.372 -0.940 1.00 0.00 103 LYS A N 18
ATOM 24295 C CA . LYS A 1 80 ? -16.495 6.091 -1.536 1.00 0.00 103 LYS A CA 18
ATOM 24296 C C . LYS A 1 80 ? -16.104 6.682 -2.887 1.00 0.00 103 LYS A C 18
ATOM 24297 O O . LYS A 1 80 ? -16.532 7.781 -3.243 1.00 0.00 103 LYS A O 18
ATOM 24316 N N . LEU A 1 81 ? -15.287 5.945 -3.634 1.00 0.00 104 LEU A N 18
ATOM 24317 C CA . LEU A 1 81 ? -14.841 6.391 -4.947 1.00 0.00 104 LEU A CA 18
ATOM 24318 C C . LEU A 1 81 ? -14.474 5.199 -5.827 1.00 0.00 104 LEU A C 18
ATOM 24319 O O . LEU A 1 81 ? -14.598 5.256 -7.050 1.00 0.00 104 LEU A O 18
ATOM 24335 N N . GLU A 1 82 ? -14.018 4.120 -5.196 1.00 0.00 105 GLU A N 18
ATOM 24336 C CA . GLU A 1 82 ? -13.636 2.914 -5.922 1.00 0.00 105 GLU A CA 18
ATOM 24337 C C . GLU A 1 82 ? -14.867 2.081 -6.275 1.00 0.00 105 GLU A C 18
ATOM 24338 O O . GLU A 1 82 ? -15.077 0.997 -5.732 1.00 0.00 105 GLU A O 18
ATOM 24350 N N . TRP A 1 83 ? -15.679 2.602 -7.189 1.00 0.00 106 TRP A N 18
ATOM 24351 C CA . TRP A 1 83 ? -16.893 1.915 -7.617 1.00 0.00 106 TRP A CA 18
ATOM 24352 C C . TRP A 1 83 ? -17.006 1.892 -9.138 1.00 0.00 106 TRP A C 18
ATOM 24353 O O . TRP A 1 83 ? -18.068 1.600 -9.686 1.00 0.00 106 TRP A O 18
ATOM 24374 N N . LYS A 1 84 ? -15.902 2.199 -9.815 1.00 0.00 107 LYS A N 18
ATOM 24375 C CA . LYS A 1 84 ? -15.880 2.210 -11.273 1.00 0.00 107 LYS A CA 18
ATOM 24376 C C . LYS A 1 84 ? -14.603 1.563 -11.803 1.00 0.00 107 LYS A C 18
ATOM 24377 O O . LYS A 1 84 ? -13.549 2.199 -11.857 1.00 0.00 107 LYS A O 18
ATOM 24396 N N . ASP A 1 85 ? -14.705 0.294 -12.187 1.00 0.00 108 ASP A N 18
ATOM 24397 C CA . ASP A 1 85 ? -13.562 -0.443 -12.714 1.00 0.00 108 ASP A CA 18
ATOM 24398 C C . ASP A 1 85 ? -13.948 -1.224 -13.966 1.00 0.00 108 ASP A C 18
ATOM 24399 O O . ASP A 1 85 ? -13.755 -0.689 -15.079 1.00 0.00 108 ASP A O 18
ATOM 24409 N N . GLY A 1 1 ? -2.901 -19.922 2.281 1.00 0.00 24 GLY A N 19
ATOM 24410 C CA . GLY A 1 1 ? -4.195 -19.806 3.010 1.00 0.00 24 GLY A CA 19
ATOM 24411 C C . GLY A 1 1 ? -5.392 -19.946 2.091 1.00 0.00 24 GLY A C 19
ATOM 24412 O O . GLY A 1 1 ? -5.375 -20.744 1.155 1.00 0.00 24 GLY A O 19
ATOM 24418 N N . SER A 1 2 ? -6.435 -19.165 2.360 1.00 0.00 25 SER A N 19
ATOM 24419 C CA . SER A 1 2 ? -7.648 -19.203 1.551 1.00 0.00 25 SER A CA 19
ATOM 24420 C C . SER A 1 2 ? -8.076 -17.798 1.145 1.00 0.00 25 SER A C 19
ATOM 24421 O O . SER A 1 2 ? -8.334 -16.946 1.997 1.00 0.00 25 SER A O 19
ATOM 24429 N N . HIS A 1 3 ? -8.149 -17.562 -0.160 1.00 0.00 26 HIS A N 19
ATOM 24430 C CA . HIS A 1 3 ? -8.546 -16.260 -0.680 1.00 0.00 26 HIS A CA 19
ATOM 24431 C C . HIS A 1 3 ? -10.064 -16.124 -0.705 1.00 0.00 26 HIS A C 19
ATOM 24432 O O . HIS A 1 3 ? -10.725 -16.590 -1.633 1.00 0.00 26 HIS A O 19
ATOM 24447 N N . MET A 1 4 ? -10.611 -15.489 0.327 1.00 0.00 27 MET A N 19
ATOM 24448 C CA . MET A 1 4 ? -12.052 -15.287 0.425 1.00 0.00 27 MET A CA 19
ATOM 24449 C C . MET A 1 4 ? -12.443 -13.941 -0.173 1.00 0.00 27 MET A C 19
ATOM 24450 O O . MET A 1 4 ? -13.622 -13.586 -0.219 1.00 0.00 27 MET A O 19
ATOM 24464 N N . ASN A 1 5 ? -11.440 -13.197 -0.633 1.00 0.00 28 ASN A N 19
ATOM 24465 C CA . ASN A 1 5 ? -11.662 -11.884 -1.232 1.00 0.00 28 ASN A CA 19
ATOM 24466 C C . ASN A 1 5 ? -12.320 -10.936 -0.235 1.00 0.00 28 ASN A C 19
ATOM 24467 O O . ASN A 1 5 ? -13.545 -10.883 -0.126 1.00 0.00 28 ASN A O 19
ATOM 24478 N N . ASN A 1 6 ? -11.494 -10.194 0.496 1.00 0.00 29 ASN A N 19
ATOM 24479 C CA . ASN A 1 6 ? -11.989 -9.246 1.486 1.00 0.00 29 ASN A CA 19
ATOM 24480 C C . ASN A 1 6 ? -11.836 -7.815 0.985 1.00 0.00 29 ASN A C 19
ATOM 24481 O O . ASN A 1 6 ? -11.410 -7.585 -0.147 1.00 0.00 29 ASN A O 19
ATOM 24492 N N . GLU A 1 7 ? -12.190 -6.855 1.834 1.00 0.00 30 GLU A N 19
ATOM 24493 C CA . GLU A 1 7 ? -12.090 -5.444 1.478 1.00 0.00 30 GLU A CA 19
ATOM 24494 C C . GLU A 1 7 ? -11.454 -4.642 2.608 1.00 0.00 30 GLU A C 19
ATOM 24495 O O . GLU A 1 7 ? -11.016 -3.508 2.408 1.00 0.00 30 GLU A O 19
ATOM 24507 N N . ASP A 1 8 ? -11.401 -5.239 3.794 1.00 0.00 31 ASP A N 19
ATOM 24508 C CA . ASP A 1 8 ? -10.819 -4.580 4.958 1.00 0.00 31 ASP A CA 19
ATOM 24509 C C . ASP A 1 8 ? -9.302 -4.727 4.966 1.00 0.00 31 ASP A C 19
ATOM 24510 O O . ASP A 1 8 ? -8.773 -5.822 4.770 1.00 0.00 31 ASP A O 19
ATOM 24519 N N . PHE A 1 9 ? -8.605 -3.618 5.196 1.00 0.00 32 PHE A N 19
ATOM 24520 C CA . PHE A 1 9 ? -7.147 -3.624 5.232 1.00 0.00 32 PHE A CA 19
ATOM 24521 C C . PHE A 1 9 ? -6.638 -3.911 6.641 1.00 0.00 32 PHE A C 19
ATOM 24522 O O . PHE A 1 9 ? -5.461 -4.212 6.836 1.00 0.00 32 PHE A O 19
ATOM 24539 N N . SER A 1 10 ? -7.533 -3.813 7.621 1.00 0.00 33 SER A N 19
ATOM 24540 C CA . SER A 1 10 ? -7.174 -4.067 9.011 1.00 0.00 33 SER A CA 19
ATOM 24541 C C . SER A 1 10 ? -6.848 -5.541 9.220 1.00 0.00 33 SER A C 19
ATOM 24542 O O . SER A 1 10 ? -6.232 -5.917 10.219 1.00 0.00 33 SER A O 19
ATOM 24550 N N . GLN A 1 11 ? -7.266 -6.372 8.271 1.00 0.00 34 GLN A N 19
ATOM 24551 C CA . GLN A 1 11 ? -7.018 -7.807 8.342 1.00 0.00 34 GLN A CA 19
ATOM 24552 C C . GLN A 1 11 ? -5.829 -8.188 7.466 1.00 0.00 34 GLN A C 19
ATOM 24553 O O . GLN A 1 11 ? -5.258 -9.269 7.610 1.00 0.00 34 GLN A O 19
ATOM 24567 N N . TRP A 1 12 ? -5.459 -7.287 6.560 1.00 0.00 35 TRP A N 19
ATOM 24568 C CA . TRP A 1 12 ? -4.341 -7.521 5.653 1.00 0.00 35 TRP A CA 19
ATOM 24569 C C . TRP A 1 12 ? -3.051 -7.796 6.421 1.00 0.00 35 TRP A C 19
ATOM 24570 O O . TRP A 1 12 ? -2.930 -7.460 7.599 1.00 0.00 35 TRP A O 19
ATOM 24591 N N . SER A 1 13 ? -2.092 -8.412 5.738 1.00 0.00 36 SER A N 19
ATOM 24592 C CA . SER A 1 13 ? -0.801 -8.733 6.336 1.00 0.00 36 SER A CA 19
ATOM 24593 C C . SER A 1 13 ? 0.332 -8.222 5.452 1.00 0.00 36 SER A C 19
ATOM 24594 O O . SER A 1 13 ? 0.087 -7.548 4.452 1.00 0.00 36 SER A O 19
ATOM 24602 N N . VAL A 1 14 ? 1.568 -8.540 5.821 1.00 0.00 37 VAL A N 19
ATOM 24603 C CA . VAL A 1 14 ? 2.728 -8.106 5.051 1.00 0.00 37 VAL A CA 19
ATOM 24604 C C . VAL A 1 14 ? 2.623 -8.549 3.593 1.00 0.00 37 VAL A C 19
ATOM 24605 O O . VAL A 1 14 ? 2.837 -7.755 2.678 1.00 0.00 37 VAL A O 19
ATOM 24618 N N . ASP A 1 15 ? 2.286 -9.817 3.384 1.00 0.00 38 ASP A N 19
ATOM 24619 C CA . ASP A 1 15 ? 2.165 -10.368 2.037 1.00 0.00 38 ASP A CA 19
ATOM 24620 C C . ASP A 1 15 ? 1.061 -9.672 1.242 1.00 0.00 38 ASP A C 19
ATOM 24621 O O . ASP A 1 15 ? 1.211 -9.425 0.046 1.00 0.00 38 ASP A O 19
ATOM 24630 N N . ASP A 1 16 ? -0.043 -9.359 1.913 1.00 0.00 39 ASP A N 19
ATOM 24631 C CA . ASP A 1 16 ? -1.173 -8.703 1.260 1.00 0.00 39 ASP A CA 19
ATOM 24632 C C . ASP A 1 16 ? -0.820 -7.283 0.824 1.00 0.00 39 ASP A C 19
ATOM 24633 O O . ASP A 1 16 ? -1.148 -6.868 -0.288 1.00 0.00 39 ASP A O 19
ATOM 24642 N N . VAL A 1 17 ? -0.153 -6.543 1.703 1.00 0.00 40 VAL A N 19
ATOM 24643 C CA . VAL A 1 17 ? 0.235 -5.168 1.408 1.00 0.00 40 VAL A CA 19
ATOM 24644 C C . VAL A 1 17 ? 1.293 -5.108 0.309 1.00 0.00 40 VAL A C 19
ATOM 24645 O O . VAL A 1 17 ? 1.272 -4.210 -0.533 1.00 0.00 40 VAL A O 19
ATOM 24658 N N . ILE A 1 18 ? 2.214 -6.067 0.319 1.00 0.00 41 ILE A N 19
ATOM 24659 C CA . ILE A 1 18 ? 3.282 -6.110 -0.676 1.00 0.00 41 ILE A CA 19
ATOM 24660 C C . ILE A 1 18 ? 2.745 -6.426 -2.069 1.00 0.00 41 ILE A C 19
ATOM 24661 O O . ILE A 1 18 ? 2.906 -5.633 -2.997 1.00 0.00 41 ILE A O 19
ATOM 24677 N N . THR A 1 19 ? 2.114 -7.587 -2.210 1.00 0.00 42 THR A N 19
ATOM 24678 C CA . THR A 1 19 ? 1.566 -8.010 -3.496 1.00 0.00 42 THR A CA 19
ATOM 24679 C C . THR A 1 19 ? 0.639 -6.954 -4.091 1.00 0.00 42 THR A C 19
ATOM 24680 O O . THR A 1 19 ? 0.840 -6.511 -5.220 1.00 0.00 42 THR A O 19
ATOM 24691 N N . TRP A 1 20 ? -0.373 -6.554 -3.326 1.00 0.00 43 TRP A N 19
ATOM 24692 C CA . TRP A 1 20 ? -1.335 -5.555 -3.786 1.00 0.00 43 TRP A CA 19
ATOM 24693 C C . TRP A 1 20 ? -0.633 -4.290 -4.276 1.00 0.00 43 TRP A C 19
ATOM 24694 O O . TRP A 1 20 ? -0.874 -3.830 -5.393 1.00 0.00 43 TRP A O 19
ATOM 24715 N N . CYS A 1 21 ? 0.232 -3.736 -3.432 1.00 0.00 44 CYS A N 19
ATOM 24716 C CA . CYS A 1 21 ? 0.963 -2.519 -3.770 1.00 0.00 44 CYS A CA 19
ATOM 24717 C C . CYS A 1 21 ? 1.717 -2.670 -5.087 1.00 0.00 44 CYS A C 19
ATOM 24718 O O . CYS A 1 21 ? 1.405 -2.002 -6.070 1.00 0.00 44 CYS A O 19
ATOM 24726 N N . ILE A 1 22 ? 2.705 -3.556 -5.095 1.00 0.00 45 ILE A N 19
ATOM 24727 C CA . ILE A 1 22 ? 3.525 -3.803 -6.281 1.00 0.00 45 ILE A CA 19
ATOM 24728 C C . ILE A 1 22 ? 2.677 -4.092 -7.521 1.00 0.00 45 ILE A C 19
ATOM 24729 O O . ILE A 1 22 ? 3.029 -3.692 -8.630 1.00 0.00 45 ILE A O 19
ATOM 24745 N N . SER A 1 23 ? 1.557 -4.780 -7.328 1.00 0.00 46 SER A N 19
ATOM 24746 C CA . SER A 1 23 ? 0.674 -5.142 -8.436 1.00 0.00 46 SER A CA 19
ATOM 24747 C C . SER A 1 23 ? 0.116 -3.919 -9.165 1.00 0.00 46 SER A C 19
ATOM 24748 O O . SER A 1 23 ? -0.354 -4.034 -10.297 1.00 0.00 46 SER A O 19
ATOM 24756 N N . THR A 1 24 ? 0.170 -2.753 -8.529 1.00 0.00 47 THR A N 19
ATOM 24757 C CA . THR A 1 24 ? -0.359 -1.540 -9.148 1.00 0.00 47 THR A CA 19
ATOM 24758 C C . THR A 1 24 ? 0.437 -0.294 -8.763 1.00 0.00 47 THR A C 19
ATOM 24759 O O . THR A 1 24 ? -0.009 0.827 -9.008 1.00 0.00 47 THR A O 19
ATOM 24770 N N . LEU A 1 25 ? 1.614 -0.480 -8.176 1.00 0.00 48 LEU A N 19
ATOM 24771 C CA . LEU A 1 25 ? 2.429 0.659 -7.767 1.00 0.00 48 LEU A CA 19
ATOM 24772 C C . LEU A 1 25 ? 3.402 1.076 -8.865 1.00 0.00 48 LEU A C 19
ATOM 24773 O O . LEU A 1 25 ? 3.232 2.123 -9.489 1.00 0.00 48 LEU A O 19
ATOM 24789 N N . GLU A 1 26 ? 4.420 0.254 -9.099 1.00 0.00 49 GLU A N 19
ATOM 24790 C CA . GLU A 1 26 ? 5.412 0.551 -10.126 1.00 0.00 49 GLU A CA 19
ATOM 24791 C C . GLU A 1 26 ? 5.888 -0.718 -10.828 1.00 0.00 49 GLU A C 19
ATOM 24792 O O . GLU A 1 26 ? 5.504 -1.000 -11.962 1.00 0.00 49 GLU A O 19
ATOM 24804 N N . VAL A 1 27 ? 6.730 -1.478 -10.130 1.00 0.00 50 VAL A N 19
ATOM 24805 C CA . VAL A 1 27 ? 7.294 -2.713 -10.667 1.00 0.00 50 VAL A CA 19
ATOM 24806 C C . VAL A 1 27 ? 6.417 -3.920 -10.353 1.00 0.00 50 VAL A C 19
ATOM 24807 O O . VAL A 1 27 ? 5.317 -3.783 -9.822 1.00 0.00 50 VAL A O 19
ATOM 24820 N N . GLU A 1 28 ? 6.916 -5.103 -10.704 1.00 0.00 51 GLU A N 19
ATOM 24821 C CA . GLU A 1 28 ? 6.208 -6.353 -10.450 1.00 0.00 51 GLU A CA 19
ATOM 24822 C C . GLU A 1 28 ? 6.925 -7.127 -9.350 1.00 0.00 51 GLU A C 19
ATOM 24823 O O . GLU A 1 28 ? 7.825 -6.590 -8.705 1.00 0.00 51 GLU A O 19
ATOM 24835 N N . GLU A 1 29 ? 6.530 -8.378 -9.120 1.00 0.00 52 GLU A N 19
ATOM 24836 C CA . GLU A 1 29 ? 7.178 -9.174 -8.083 1.00 0.00 52 GLU A CA 19
ATOM 24837 C C . GLU A 1 29 ? 8.527 -9.690 -8.575 1.00 0.00 52 GLU A C 19
ATOM 24838 O O . GLU A 1 29 ? 8.693 -10.879 -8.850 1.00 0.00 52 GLU A O 19
ATOM 24850 N N . THR A 1 30 ? 9.485 -8.775 -8.685 1.00 0.00 53 THR A N 19
ATOM 24851 C CA . THR A 1 30 ? 10.833 -9.104 -9.128 1.00 0.00 53 THR A CA 19
ATOM 24852 C C . THR A 1 30 ? 11.855 -8.248 -8.392 1.00 0.00 53 THR A C 19
ATOM 24853 O O . THR A 1 30 ? 12.825 -8.751 -7.826 1.00 0.00 53 THR A O 19
ATOM 24864 N N . ASP A 1 31 ? 11.610 -6.941 -8.417 1.00 0.00 54 ASP A N 19
ATOM 24865 C CA . ASP A 1 31 ? 12.479 -5.962 -7.776 1.00 0.00 54 ASP A CA 19
ATOM 24866 C C . ASP A 1 31 ? 12.620 -6.236 -6.280 1.00 0.00 54 ASP A C 19
ATOM 24867 O O . ASP A 1 31 ? 11.721 -6.803 -5.661 1.00 0.00 54 ASP A O 19
ATOM 24876 N N . PRO A 1 32 ? 13.756 -5.833 -5.675 1.00 0.00 55 PRO A N 19
ATOM 24877 C CA . PRO A 1 32 ? 13.996 -6.022 -4.243 1.00 0.00 55 PRO A CA 19
ATOM 24878 C C . PRO A 1 32 ? 13.023 -5.210 -3.393 1.00 0.00 55 PRO A C 19
ATOM 24879 O O . PRO A 1 32 ? 13.044 -5.289 -2.165 1.00 0.00 55 PRO A O 19
ATOM 24890 N N . LEU A 1 33 ? 12.177 -4.424 -4.058 1.00 0.00 56 LEU A N 19
ATOM 24891 C CA . LEU A 1 33 ? 11.189 -3.598 -3.370 1.00 0.00 56 LEU A CA 19
ATOM 24892 C C . LEU A 1 33 ? 10.372 -4.439 -2.400 1.00 0.00 56 LEU A C 19
ATOM 24893 O O . LEU A 1 33 ? 10.088 -4.017 -1.279 1.00 0.00 56 LEU A O 19
ATOM 24909 N N . CYS A 1 34 ? 9.994 -5.633 -2.845 1.00 0.00 57 CYS A N 19
ATOM 24910 C CA . CYS A 1 34 ? 9.214 -6.546 -2.018 1.00 0.00 57 CYS A CA 19
ATOM 24911 C C . CYS A 1 34 ? 9.959 -6.882 -0.730 1.00 0.00 57 CYS A C 19
ATOM 24912 O O . CYS A 1 34 ? 9.348 -7.069 0.322 1.00 0.00 57 CYS A O 19
ATOM 24920 N N . GLN A 1 35 ? 11.286 -6.957 -0.821 1.00 0.00 58 GLN A N 19
ATOM 24921 C CA . GLN A 1 35 ? 12.117 -7.266 0.338 1.00 0.00 58 GLN A CA 19
ATOM 24922 C C . GLN A 1 35 ? 12.117 -6.105 1.328 1.00 0.00 58 GLN A C 19
ATOM 24923 O O . GLN A 1 35 ? 12.180 -6.311 2.540 1.00 0.00 58 GLN A O 19
ATOM 24937 N N . ARG A 1 36 ? 12.050 -4.885 0.802 1.00 0.00 59 ARG A N 19
ATOM 24938 C CA . ARG A 1 36 ? 12.036 -3.692 1.641 1.00 0.00 59 ARG A CA 19
ATOM 24939 C C . ARG A 1 36 ? 10.742 -3.617 2.444 1.00 0.00 59 ARG A C 19
ATOM 24940 O O . ARG A 1 36 ? 10.765 -3.444 3.663 1.00 0.00 59 ARG A O 19
ATOM 24961 N N . LEU A 1 37 ? 9.616 -3.743 1.751 1.00 0.00 60 LEU A N 19
ATOM 24962 C CA . LEU A 1 37 ? 8.312 -3.707 2.399 1.00 0.00 60 LEU A CA 19
ATOM 24963 C C . LEU A 1 37 ? 8.200 -4.831 3.425 1.00 0.00 60 LEU A C 19
ATOM 24964 O O . LEU A 1 37 ? 7.609 -4.658 4.491 1.00 0.00 60 LEU A O 19
ATOM 24980 N N . ARG A 1 38 ? 8.772 -5.985 3.088 1.00 0.00 61 ARG A N 19
ATOM 24981 C CA . ARG A 1 38 ? 8.746 -7.143 3.976 1.00 0.00 61 ARG A CA 19
ATOM 24982 C C . ARG A 1 38 ? 9.726 -6.967 5.133 1.00 0.00 61 ARG A C 19
ATOM 24983 O O . ARG A 1 38 ? 9.548 -7.556 6.200 1.00 0.00 61 ARG A O 19
ATOM 25004 N N . GLU A 1 39 ? 10.759 -6.156 4.916 1.00 0.00 62 GLU A N 19
ATOM 25005 C CA . GLU A 1 39 ? 11.763 -5.905 5.946 1.00 0.00 62 GLU A CA 19
ATOM 25006 C C . GLU A 1 39 ? 11.105 -5.385 7.218 1.00 0.00 62 GLU A C 19
ATOM 25007 O O . GLU A 1 39 ? 11.360 -5.890 8.312 1.00 0.00 62 GLU A O 19
ATOM 25019 N N . ASN A 1 40 ? 10.259 -4.373 7.066 1.00 0.00 63 ASN A N 19
ATOM 25020 C CA . ASN A 1 40 ? 9.555 -3.789 8.200 1.00 0.00 63 ASN A CA 19
ATOM 25021 C C . ASN A 1 40 ? 8.100 -4.244 8.212 1.00 0.00 63 ASN A C 19
ATOM 25022 O O . ASN A 1 40 ? 7.240 -3.618 7.590 1.00 0.00 63 ASN A O 19
ATOM 25033 N N . ASP A 1 41 ? 7.835 -5.346 8.907 1.00 0.00 64 ASP A N 19
ATOM 25034 C CA . ASP A 1 41 ? 6.484 -5.888 9.002 1.00 0.00 64 ASP A CA 19
ATOM 25035 C C . ASP A 1 41 ? 5.496 -4.825 9.474 1.00 0.00 64 ASP A C 19
ATOM 25036 O O . ASP A 1 41 ? 5.512 -4.418 10.636 1.00 0.00 64 ASP A O 19
ATOM 25045 N N . ILE A 1 42 ? 4.639 -4.378 8.560 1.00 0.00 65 ILE A N 19
ATOM 25046 C CA . ILE A 1 42 ? 3.640 -3.364 8.873 1.00 0.00 65 ILE A CA 19
ATOM 25047 C C . ILE A 1 42 ? 2.279 -3.744 8.294 1.00 0.00 65 ILE A C 19
ATOM 25048 O O . ILE A 1 42 ? 2.192 -4.283 7.192 1.00 0.00 65 ILE A O 19
ATOM 25064 N N . VAL A 1 43 ? 1.221 -3.457 9.047 1.00 0.00 66 VAL A N 19
ATOM 25065 C CA . VAL A 1 43 ? -0.135 -3.770 8.613 1.00 0.00 66 VAL A CA 19
ATOM 25066 C C . VAL A 1 43 ? -0.761 -2.585 7.880 1.00 0.00 66 VAL A C 19
ATOM 25067 O O . VAL A 1 43 ? -0.274 -1.458 7.974 1.00 0.00 66 VAL A O 19
ATOM 25080 N N . GLY A 1 44 ? -1.839 -2.850 7.150 1.00 0.00 67 GLY A N 19
ATOM 25081 C CA . GLY A 1 44 ? -2.516 -1.802 6.407 1.00 0.00 67 GLY A CA 19
ATOM 25082 C C . GLY A 1 44 ? -3.097 -0.726 7.305 1.00 0.00 67 GLY A C 19
ATOM 25083 O O . GLY A 1 44 ? -3.377 0.384 6.852 1.00 0.00 67 GLY A O 19
ATOM 25087 N N . ASP A 1 45 ? -3.279 -1.055 8.580 1.00 0.00 68 ASP A N 19
ATOM 25088 C CA . ASP A 1 45 ? -3.834 -0.110 9.544 1.00 0.00 68 ASP A CA 19
ATOM 25089 C C . ASP A 1 45 ? -2.793 0.926 9.961 1.00 0.00 68 ASP A C 19
ATOM 25090 O O . ASP A 1 45 ? -3.108 1.897 10.648 1.00 0.00 68 ASP A O 19
ATOM 25099 N N . LEU A 1 46 ? -1.551 0.711 9.538 1.00 0.00 69 LEU A N 19
ATOM 25100 C CA . LEU A 1 46 ? -0.457 1.618 9.870 1.00 0.00 69 LEU A CA 19
ATOM 25101 C C . LEU A 1 46 ? -0.061 2.470 8.669 1.00 0.00 69 LEU A C 19
ATOM 25102 O O . LEU A 1 46 ? 0.607 3.494 8.817 1.00 0.00 69 LEU A O 19
ATOM 25118 N N . LEU A 1 47 ? -0.475 2.042 7.479 1.00 0.00 70 LEU A N 19
ATOM 25119 C CA . LEU A 1 47 ? -0.159 2.764 6.250 1.00 0.00 70 LEU A CA 19
ATOM 25120 C C . LEU A 1 47 ? -0.577 4.236 6.331 1.00 0.00 70 LEU A C 19
ATOM 25121 O O . LEU A 1 47 ? 0.223 5.121 6.029 1.00 0.00 70 LEU A O 19
ATOM 25137 N N . PRO A 1 48 ? -1.832 4.531 6.739 1.00 0.00 71 PRO A N 19
ATOM 25138 C CA . PRO A 1 48 ? -2.313 5.914 6.842 1.00 0.00 71 PRO A CA 19
ATOM 25139 C C . PRO A 1 48 ? -1.705 6.657 8.027 1.00 0.00 71 PRO A C 19
ATOM 25140 O O . PRO A 1 48 ? -1.892 7.865 8.177 1.00 0.00 71 PRO A O 19
ATOM 25151 N N . GLU A 1 49 ? -0.977 5.928 8.866 1.00 0.00 72 GLU A N 19
ATOM 25152 C CA . GLU A 1 49 ? -0.345 6.520 10.041 1.00 0.00 72 GLU A CA 19
ATOM 25153 C C . GLU A 1 49 ? 1.103 6.902 9.751 1.00 0.00 72 GLU A C 19
ATOM 25154 O O . GLU A 1 49 ? 1.667 7.776 10.408 1.00 0.00 72 GLU A O 19
ATOM 25166 N N . LEU A 1 50 ? 1.699 6.242 8.763 1.00 0.00 73 LEU A N 19
ATOM 25167 C CA . LEU A 1 50 ? 3.081 6.515 8.390 1.00 0.00 73 LEU A CA 19
ATOM 25168 C C . LEU A 1 50 ? 3.159 7.661 7.389 1.00 0.00 73 LEU A C 19
ATOM 25169 O O . LEU A 1 50 ? 2.314 7.784 6.501 1.00 0.00 73 LEU A O 19
ATOM 25185 N N . CYS A 1 51 ? 4.180 8.499 7.538 1.00 0.00 74 CYS A N 19
ATOM 25186 C CA . CYS A 1 51 ? 4.374 9.638 6.647 1.00 0.00 74 CYS A CA 19
ATOM 25187 C C . CYS A 1 51 ? 5.265 9.256 5.471 1.00 0.00 74 CYS A C 19
ATOM 25188 O O . CYS A 1 51 ? 5.671 8.101 5.338 1.00 0.00 74 CYS A O 19
ATOM 25196 N N . LEU A 1 52 ? 5.568 10.231 4.618 1.00 0.00 75 LEU A N 19
ATOM 25197 C CA . LEU A 1 52 ? 6.410 9.992 3.452 1.00 0.00 75 LEU A CA 19
ATOM 25198 C C . LEU A 1 52 ? 7.800 9.514 3.865 1.00 0.00 75 LEU A C 19
ATOM 25199 O O . LEU A 1 52 ? 8.529 8.935 3.061 1.00 0.00 75 LEU A O 19
ATOM 25215 N N . GLN A 1 53 ? 8.163 9.763 5.120 1.00 0.00 76 GLN A N 19
ATOM 25216 C CA . GLN A 1 53 ? 9.464 9.346 5.633 1.00 0.00 76 GLN A CA 19
ATOM 25217 C C . GLN A 1 53 ? 9.570 7.826 5.645 1.00 0.00 76 GLN A C 19
ATOM 25218 O O . GLN A 1 53 ? 10.477 7.251 5.041 1.00 0.00 76 GLN A O 19
ATOM 25232 N N . ASP A 1 54 ? 8.638 7.179 6.337 1.00 0.00 77 ASP A N 19
ATOM 25233 C CA . ASP A 1 54 ? 8.621 5.724 6.422 1.00 0.00 77 ASP A CA 19
ATOM 25234 C C . ASP A 1 54 ? 8.323 5.116 5.056 1.00 0.00 77 ASP A C 19
ATOM 25235 O O . ASP A 1 54 ? 8.737 3.994 4.759 1.00 0.00 77 ASP A O 19
ATOM 25244 N N . CYS A 1 55 ? 7.603 5.867 4.229 1.00 0.00 78 CYS A N 19
ATOM 25245 C CA . CYS A 1 55 ? 7.251 5.413 2.888 1.00 0.00 78 CYS A CA 19
ATOM 25246 C C . CYS A 1 55 ? 8.499 5.287 2.022 1.00 0.00 78 CYS A C 19
ATOM 25247 O O . CYS A 1 55 ? 8.664 4.310 1.292 1.00 0.00 78 CYS A O 19
ATOM 25255 N N . GLN A 1 56 ? 9.376 6.283 2.113 1.00 0.00 79 GLN A N 19
ATOM 25256 C CA . GLN A 1 56 ? 10.614 6.280 1.344 1.00 0.00 79 GLN A CA 19
ATOM 25257 C C . GLN A 1 56 ? 11.508 5.130 1.791 1.00 0.00 79 GLN A C 19
ATOM 25258 O O . GLN A 1 56 ? 12.163 4.483 0.973 1.00 0.00 79 GLN A O 19
ATOM 25272 N N . ASP A 1 57 ? 11.531 4.885 3.097 1.00 0.00 80 ASP A N 19
ATOM 25273 C CA . ASP A 1 57 ? 12.330 3.803 3.660 1.00 0.00 80 ASP A CA 19
ATOM 25274 C C . ASP A 1 57 ? 11.832 2.461 3.143 1.00 0.00 80 ASP A C 19
ATOM 25275 O O . ASP A 1 57 ? 12.604 1.518 2.969 1.00 0.00 80 ASP A O 19
ATOM 25284 N N . LEU A 1 58 ? 10.529 2.392 2.898 1.00 0.00 81 LEU A N 19
ATOM 25285 C CA . LEU A 1 58 ? 9.895 1.181 2.397 1.00 0.00 81 LEU A CA 19
ATOM 25286 C C . LEU A 1 58 ? 10.223 0.960 0.924 1.00 0.00 81 LEU A C 19
ATOM 25287 O O . LEU A 1 58 ? 9.985 -0.119 0.379 1.00 0.00 81 LEU A O 19
ATOM 25303 N N . CYS A 1 59 ? 10.766 1.991 0.285 1.00 0.00 82 CYS A N 19
ATOM 25304 C CA . CYS A 1 59 ? 11.133 1.911 -1.124 1.00 0.00 82 CYS A CA 19
ATOM 25305 C C . CYS A 1 59 ? 12.641 1.737 -1.277 1.00 0.00 82 CYS A C 19
ATOM 25306 O O . CYS A 1 59 ? 13.368 1.654 -0.287 1.00 0.00 82 CYS A O 19
ATOM 25314 N N . ASP A 1 60 ? 13.106 1.680 -2.521 1.00 0.00 83 ASP A N 19
ATOM 25315 C CA . ASP A 1 60 ? 14.529 1.514 -2.797 1.00 0.00 83 ASP A CA 19
ATOM 25316 C C . ASP A 1 60 ? 15.326 2.712 -2.294 1.00 0.00 83 ASP A C 19
ATOM 25317 O O . ASP A 1 60 ? 16.521 2.605 -2.020 1.00 0.00 83 ASP A O 19
ATOM 25326 N N . GLY A 1 61 ? 14.653 3.853 -2.170 1.00 0.00 84 GLY A N 19
ATOM 25327 C CA . GLY A 1 61 ? 15.312 5.057 -1.701 1.00 0.00 84 GLY A CA 19
ATOM 25328 C C . GLY A 1 61 ? 14.969 6.269 -2.542 1.00 0.00 84 GLY A C 19
ATOM 25329 O O . GLY A 1 61 ? 15.531 7.347 -2.349 1.00 0.00 84 GLY A O 19
ATOM 25333 N N . ASP A 1 62 ? 14.044 6.090 -3.479 1.00 0.00 85 ASP A N 19
ATOM 25334 C CA . ASP A 1 62 ? 13.624 7.177 -4.355 1.00 0.00 85 ASP A CA 19
ATOM 25335 C C . ASP A 1 62 ? 12.399 7.887 -3.788 1.00 0.00 85 ASP A C 19
ATOM 25336 O O . ASP A 1 62 ? 11.533 7.258 -3.178 1.00 0.00 85 ASP A O 19
ATOM 25345 N N . LEU A 1 63 ? 12.332 9.198 -3.993 1.00 0.00 86 LEU A N 19
ATOM 25346 C CA . LEU A 1 63 ? 11.214 9.993 -3.498 1.00 0.00 86 LEU A CA 19
ATOM 25347 C C . LEU A 1 63 ? 9.943 9.708 -4.292 1.00 0.00 86 LEU A C 19
ATOM 25348 O O . LEU A 1 63 ? 8.932 9.291 -3.727 1.00 0.00 86 LEU A O 19
ATOM 25364 N N . ASN A 1 64 ? 10.006 9.937 -5.603 1.00 0.00 87 ASN A N 19
ATOM 25365 C CA . ASN A 1 64 ? 8.863 9.714 -6.488 1.00 0.00 87 ASN A CA 19
ATOM 25366 C C . ASN A 1 64 ? 8.170 8.391 -6.184 1.00 0.00 87 ASN A C 19
ATOM 25367 O O . ASN A 1 64 ? 6.941 8.299 -6.207 1.00 0.00 87 ASN A O 19
ATOM 25378 N N . LYS A 1 65 ? 8.965 7.367 -5.903 1.00 0.00 88 LYS A N 19
ATOM 25379 C CA . LYS A 1 65 ? 8.436 6.046 -5.593 1.00 0.00 88 LYS A CA 19
ATOM 25380 C C . LYS A 1 65 ? 7.494 6.111 -4.392 1.00 0.00 88 LYS A C 19
ATOM 25381 O O . LYS A 1 65 ? 6.407 5.529 -4.409 1.00 0.00 88 LYS A O 19
ATOM 25400 N N . ALA A 1 66 ? 7.917 6.826 -3.354 1.00 0.00 89 ALA A N 19
ATOM 25401 C CA . ALA A 1 66 ? 7.110 6.972 -2.149 1.00 0.00 89 ALA A CA 19
ATOM 25402 C C . ALA A 1 66 ? 5.805 7.701 -2.449 1.00 0.00 89 ALA A C 19
ATOM 25403 O O . ALA A 1 66 ? 4.768 7.393 -1.866 1.00 0.00 89 ALA A O 19
ATOM 25410 N N . ILE A 1 67 ? 5.862 8.677 -3.352 1.00 0.00 90 ILE A N 19
ATOM 25411 C CA . ILE A 1 67 ? 4.679 9.432 -3.733 1.00 0.00 90 ILE A CA 19
ATOM 25412 C C . ILE A 1 67 ? 3.571 8.495 -4.203 1.00 0.00 90 ILE A C 19
ATOM 25413 O O . ILE A 1 67 ? 2.461 8.521 -3.675 1.00 0.00 90 ILE A O 19
ATOM 25429 N N . LYS A 1 68 ? 3.883 7.664 -5.196 1.00 0.00 91 LYS A N 19
ATOM 25430 C CA . LYS A 1 68 ? 2.914 6.711 -5.725 1.00 0.00 91 LYS A CA 19
ATOM 25431 C C . LYS A 1 68 ? 2.397 5.806 -4.613 1.00 0.00 91 LYS A C 19
ATOM 25432 O O . LYS A 1 68 ? 1.237 5.397 -4.614 1.00 0.00 91 LYS A O 19
ATOM 25451 N N . PHE A 1 69 ? 3.278 5.503 -3.664 1.00 0.00 92 PHE A N 19
ATOM 25452 C CA . PHE A 1 69 ? 2.931 4.653 -2.528 1.00 0.00 92 PHE A CA 19
ATOM 25453 C C . PHE A 1 69 ? 1.831 5.295 -1.689 1.00 0.00 92 PHE A C 19
ATOM 25454 O O . PHE A 1 69 ? 0.734 4.748 -1.561 1.00 0.00 92 PHE A O 19
ATOM 25471 N N . LYS A 1 70 ? 2.128 6.463 -1.131 1.00 0.00 93 LYS A N 19
ATOM 25472 C CA . LYS A 1 70 ? 1.171 7.189 -0.303 1.00 0.00 93 LYS A CA 19
ATOM 25473 C C . LYS A 1 70 ? -0.101 7.513 -1.085 1.00 0.00 93 LYS A C 19
ATOM 25474 O O . LYS A 1 70 ? -1.158 7.745 -0.498 1.00 0.00 93 LYS A O 19
ATOM 25493 N N . ILE A 1 71 ? 0.003 7.526 -2.412 1.00 0.00 94 ILE A N 19
ATOM 25494 C CA . ILE A 1 71 ? -1.144 7.827 -3.262 1.00 0.00 94 ILE A CA 19
ATOM 25495 C C . ILE A 1 71 ? -2.161 6.691 -3.259 1.00 0.00 94 ILE A C 19
ATOM 25496 O O . ILE A 1 71 ? -3.261 6.838 -2.727 1.00 0.00 94 ILE A O 19
ATOM 25512 N N . LEU A 1 72 ? -1.792 5.561 -3.863 1.00 0.00 95 LEU A N 19
ATOM 25513 C CA . LEU A 1 72 ? -2.687 4.411 -3.942 1.00 0.00 95 LEU A CA 19
ATOM 25514 C C . LEU A 1 72 ? -3.269 4.081 -2.575 1.00 0.00 95 LEU A C 19
ATOM 25515 O O . LEU A 1 72 ? -4.404 3.611 -2.467 1.00 0.00 95 LEU A O 19
ATOM 25531 N N . ILE A 1 73 ? -2.492 4.341 -1.532 1.00 0.00 96 ILE A N 19
ATOM 25532 C CA . ILE A 1 73 ? -2.931 4.067 -0.175 1.00 0.00 96 ILE A CA 19
ATOM 25533 C C . ILE A 1 73 ? -3.917 5.123 0.317 1.00 0.00 96 ILE A C 19
ATOM 25534 O O . ILE A 1 73 ? -4.874 4.806 1.024 1.00 0.00 96 ILE A O 19
ATOM 25550 N N . ASN A 1 74 ? -3.681 6.375 -0.059 1.00 0.00 97 ASN A N 19
ATOM 25551 C CA . ASN A 1 74 ? -4.559 7.468 0.344 1.00 0.00 97 ASN A CA 19
ATOM 25552 C C . ASN A 1 74 ? -5.957 7.264 -0.229 1.00 0.00 97 ASN A C 19
ATOM 25553 O O . ASN A 1 74 ? -6.955 7.394 0.479 1.00 0.00 97 ASN A O 19
ATOM 25564 N N . LYS A 1 75 ? -6.016 6.943 -1.518 1.00 0.00 98 LYS A N 19
ATOM 25565 C CA . LYS A 1 75 ? -7.288 6.713 -2.192 1.00 0.00 98 LYS A CA 19
ATOM 25566 C C . LYS A 1 75 ? -8.011 5.515 -1.588 1.00 0.00 98 LYS A C 19
ATOM 25567 O O . LYS A 1 75 ? -9.233 5.530 -1.433 1.00 0.00 98 LYS A O 19
ATOM 25586 N N . MET A 1 76 ? -7.250 4.478 -1.247 1.00 0.00 99 MET A N 19
ATOM 25587 C CA . MET A 1 76 ? -7.823 3.275 -0.655 1.00 0.00 99 MET A CA 19
ATOM 25588 C C . MET A 1 76 ? -8.497 3.590 0.678 1.00 0.00 99 MET A C 19
ATOM 25589 O O . MET A 1 76 ? -9.522 3.000 1.019 1.00 0.00 99 MET A O 19
ATOM 25603 N N . ARG A 1 77 ? -7.917 4.524 1.429 1.00 0.00 100 ARG A N 19
ATOM 25604 C CA . ARG A 1 77 ? -8.470 4.912 2.724 1.00 0.00 100 ARG A CA 19
ATOM 25605 C C . ARG A 1 77 ? -9.806 5.622 2.550 1.00 0.00 100 ARG A C 19
ATOM 25606 O O . ARG A 1 77 ? -10.807 5.242 3.157 1.00 0.00 100 ARG A O 19
ATOM 25627 N N . ASP A 1 78 ? -9.815 6.658 1.715 1.00 0.00 101 ASP A N 19
ATOM 25628 C CA . ASP A 1 78 ? -11.028 7.425 1.458 1.00 0.00 101 ASP A CA 19
ATOM 25629 C C . ASP A 1 78 ? -12.098 6.550 0.816 1.00 0.00 101 ASP A C 19
ATOM 25630 O O . ASP A 1 78 ? -13.288 6.862 0.873 1.00 0.00 101 ASP A O 19
ATOM 25639 N N . SER A 1 79 ? -11.667 5.452 0.203 1.00 0.00 102 SER A N 19
ATOM 25640 C CA . SER A 1 79 ? -12.587 4.526 -0.447 1.00 0.00 102 SER A CA 19
ATOM 25641 C C . SER A 1 79 ? -13.483 3.848 0.584 1.00 0.00 102 SER A C 19
ATOM 25642 O O . SER A 1 79 ? -13.400 4.141 1.777 1.00 0.00 102 SER A O 19
ATOM 25650 N N . LYS A 1 80 ? -14.338 2.942 0.117 1.00 0.00 103 LYS A N 19
ATOM 25651 C CA . LYS A 1 80 ? -15.247 2.220 0.997 1.00 0.00 103 LYS A CA 19
ATOM 25652 C C . LYS A 1 80 ? -16.186 3.177 1.726 1.00 0.00 103 LYS A C 19
ATOM 25653 O O . LYS A 1 80 ? -15.923 3.577 2.860 1.00 0.00 103 LYS A O 19
ATOM 25672 N N . LEU A 1 81 ? -17.277 3.547 1.063 1.00 0.00 104 LEU A N 19
ATOM 25673 C CA . LEU A 1 81 ? -18.260 4.451 1.650 1.00 0.00 104 LEU A CA 19
ATOM 25674 C C . LEU A 1 81 ? -19.484 3.674 2.120 1.00 0.00 104 LEU A C 19
ATOM 25675 O O . LEU A 1 81 ? -19.709 3.519 3.321 1.00 0.00 104 LEU A O 19
ATOM 25691 N N . GLU A 1 82 ? -20.267 3.187 1.162 1.00 0.00 105 GLU A N 19
ATOM 25692 C CA . GLU A 1 82 ? -21.469 2.419 1.467 1.00 0.00 105 GLU A CA 19
ATOM 25693 C C . GLU A 1 82 ? -22.086 1.853 0.192 1.00 0.00 105 GLU A C 19
ATOM 25694 O O . GLU A 1 82 ? -22.938 2.486 -0.432 1.00 0.00 105 GLU A O 19
ATOM 25706 N N . TRP A 1 83 ? -21.642 0.660 -0.192 1.00 0.00 106 TRP A N 19
ATOM 25707 C CA . TRP A 1 83 ? -22.147 0.004 -1.393 1.00 0.00 106 TRP A CA 19
ATOM 25708 C C . TRP A 1 83 ? -22.572 -1.429 -1.086 1.00 0.00 106 TRP A C 19
ATOM 25709 O O . TRP A 1 83 ? -22.771 -2.237 -1.993 1.00 0.00 106 TRP A O 19
ATOM 25730 N N . LYS A 1 84 ? -22.711 -1.734 0.201 1.00 0.00 107 LYS A N 19
ATOM 25731 C CA . LYS A 1 84 ? -23.112 -3.067 0.636 1.00 0.00 107 LYS A CA 19
ATOM 25732 C C . LYS A 1 84 ? -24.247 -2.987 1.652 1.00 0.00 107 LYS A C 19
ATOM 25733 O O . LYS A 1 84 ? -24.013 -2.777 2.843 1.00 0.00 107 LYS A O 19
ATOM 25752 N N . ASP A 1 85 ? -25.478 -3.151 1.175 1.00 0.00 108 ASP A N 19
ATOM 25753 C CA . ASP A 1 85 ? -26.648 -3.096 2.045 1.00 0.00 108 ASP A CA 19
ATOM 25754 C C . ASP A 1 85 ? -27.673 -4.157 1.652 1.00 0.00 108 ASP A C 19
ATOM 25755 O O . ASP A 1 85 ? -28.516 -3.874 0.774 1.00 0.00 108 ASP A O 19
ATOM 25765 N N . GLY A 1 1 ? -12.207 -4.558 -9.499 1.00 0.00 24 GLY A N 20
ATOM 25766 C CA . GLY A 1 1 ? -12.264 -5.893 -8.842 1.00 0.00 24 GLY A CA 20
ATOM 25767 C C . GLY A 1 1 ? -12.972 -6.930 -9.693 1.00 0.00 24 GLY A C 20
ATOM 25768 O O . GLY A 1 1 ? -14.191 -6.881 -9.855 1.00 0.00 24 GLY A O 20
ATOM 25774 N N . SER A 1 2 ? -12.205 -7.869 -10.239 1.00 0.00 25 SER A N 20
ATOM 25775 C CA . SER A 1 2 ? -12.764 -8.923 -11.078 1.00 0.00 25 SER A CA 20
ATOM 25776 C C . SER A 1 2 ? -11.894 -10.174 -11.029 1.00 0.00 25 SER A C 20
ATOM 25777 O O . SER A 1 2 ? -12.375 -11.287 -11.246 1.00 0.00 25 SER A O 20
ATOM 25785 N N . HIS A 1 3 ? -10.608 -9.983 -10.746 1.00 0.00 26 HIS A N 20
ATOM 25786 C CA . HIS A 1 3 ? -9.669 -11.096 -10.668 1.00 0.00 26 HIS A CA 20
ATOM 25787 C C . HIS A 1 3 ? -9.438 -11.510 -9.219 1.00 0.00 26 HIS A C 20
ATOM 25788 O O . HIS A 1 3 ? -9.454 -12.697 -8.892 1.00 0.00 26 HIS A O 20
ATOM 25803 N N . MET A 1 4 ? -9.223 -10.523 -8.354 1.00 0.00 27 MET A N 20
ATOM 25804 C CA . MET A 1 4 ? -8.989 -10.785 -6.938 1.00 0.00 27 MET A CA 20
ATOM 25805 C C . MET A 1 4 ? -9.272 -9.541 -6.103 1.00 0.00 27 MET A C 20
ATOM 25806 O O . MET A 1 4 ? -8.443 -8.634 -6.019 1.00 0.00 27 MET A O 20
ATOM 25820 N N . ASN A 1 5 ? -10.450 -9.505 -5.491 1.00 0.00 28 ASN A N 20
ATOM 25821 C CA . ASN A 1 5 ? -10.846 -8.374 -4.661 1.00 0.00 28 ASN A CA 20
ATOM 25822 C C . ASN A 1 5 ? -10.080 -8.370 -3.342 1.00 0.00 28 ASN A C 20
ATOM 25823 O O . ASN A 1 5 ? -9.244 -9.240 -3.095 1.00 0.00 28 ASN A O 20
ATOM 25834 N N . ASN A 1 6 ? -10.373 -7.385 -2.501 1.00 0.00 29 ASN A N 20
ATOM 25835 C CA . ASN A 1 6 ? -9.718 -7.262 -1.205 1.00 0.00 29 ASN A CA 20
ATOM 25836 C C . ASN A 1 6 ? -10.275 -8.283 -0.218 1.00 0.00 29 ASN A C 20
ATOM 25837 O O . ASN A 1 6 ? -11.064 -9.151 -0.591 1.00 0.00 29 ASN A O 20
ATOM 25848 N N . GLU A 1 7 ? -9.860 -8.174 1.040 1.00 0.00 30 GLU A N 20
ATOM 25849 C CA . GLU A 1 7 ? -10.323 -9.089 2.078 1.00 0.00 30 GLU A CA 20
ATOM 25850 C C . GLU A 1 7 ? -10.713 -8.327 3.341 1.00 0.00 30 GLU A C 20
ATOM 25851 O O . GLU A 1 7 ? -11.894 -8.093 3.596 1.00 0.00 30 GLU A O 20
ATOM 25863 N N . ASP A 1 8 ? -9.712 -7.943 4.126 1.00 0.00 31 ASP A N 20
ATOM 25864 C CA . ASP A 1 8 ? -9.947 -7.203 5.360 1.00 0.00 31 ASP A CA 20
ATOM 25865 C C . ASP A 1 8 ? -8.868 -6.144 5.562 1.00 0.00 31 ASP A C 20
ATOM 25866 O O . ASP A 1 8 ? -7.850 -6.397 6.202 1.00 0.00 31 ASP A O 20
ATOM 25875 N N . PHE A 1 9 ? -9.101 -4.961 5.001 1.00 0.00 32 PHE A N 20
ATOM 25876 C CA . PHE A 1 9 ? -8.155 -3.858 5.100 1.00 0.00 32 PHE A CA 20
ATOM 25877 C C . PHE A 1 9 ? -7.713 -3.623 6.545 1.00 0.00 32 PHE A C 20
ATOM 25878 O O . PHE A 1 9 ? -6.604 -3.150 6.794 1.00 0.00 32 PHE A O 20
ATOM 25895 N N . SER A 1 10 ? -8.582 -3.961 7.491 1.00 0.00 33 SER A N 20
ATOM 25896 C CA . SER A 1 10 ? -8.281 -3.776 8.907 1.00 0.00 33 SER A CA 20
ATOM 25897 C C . SER A 1 10 ? -7.507 -4.964 9.474 1.00 0.00 33 SER A C 20
ATOM 25898 O O . SER A 1 10 ? -6.771 -4.823 10.452 1.00 0.00 33 SER A O 20
ATOM 25906 N N . GLN A 1 11 ? -7.678 -6.130 8.861 1.00 0.00 34 GLN A N 20
ATOM 25907 C CA . GLN A 1 11 ? -6.999 -7.339 9.318 1.00 0.00 34 GLN A CA 20
ATOM 25908 C C . GLN A 1 11 ? -6.082 -7.906 8.232 1.00 0.00 34 GLN A C 20
ATOM 25909 O O . GLN A 1 11 ? -5.864 -9.115 8.159 1.00 0.00 34 GLN A O 20
ATOM 25923 N N . TRP A 1 12 ? -5.538 -7.025 7.396 1.00 0.00 35 TRP A N 20
ATOM 25924 C CA . TRP A 1 12 ? -4.641 -7.447 6.323 1.00 0.00 35 TRP A CA 20
ATOM 25925 C C . TRP A 1 12 ? -3.263 -7.803 6.870 1.00 0.00 35 TRP A C 20
ATOM 25926 O O . TRP A 1 12 ? -2.876 -7.349 7.947 1.00 0.00 35 TRP A O 20
ATOM 25947 N N . SER A 1 13 ? -2.531 -8.619 6.121 1.00 0.00 36 SER A N 20
ATOM 25948 C CA . SER A 1 13 ? -1.194 -9.035 6.525 1.00 0.00 36 SER A CA 20
ATOM 25949 C C . SER A 1 13 ? -0.138 -8.413 5.618 1.00 0.00 36 SER A C 20
ATOM 25950 O O . SER A 1 13 ? -0.465 -7.711 4.660 1.00 0.00 36 SER A O 20
ATOM 25958 N N . VAL A 1 14 ? 1.129 -8.676 5.922 1.00 0.00 37 VAL A N 20
ATOM 25959 C CA . VAL A 1 14 ? 2.232 -8.138 5.135 1.00 0.00 37 VAL A CA 20
ATOM 25960 C C . VAL A 1 14 ? 2.169 -8.620 3.688 1.00 0.00 37 VAL A C 20
ATOM 25961 O O . VAL A 1 14 ? 2.416 -7.852 2.758 1.00 0.00 37 VAL A O 20
ATOM 25974 N N . ASP A 1 15 ? 1.834 -9.893 3.506 1.00 0.00 38 ASP A N 20
ATOM 25975 C CA . ASP A 1 15 ? 1.746 -10.482 2.173 1.00 0.00 38 ASP A CA 20
ATOM 25976 C C . ASP A 1 15 ? 0.739 -9.738 1.299 1.00 0.00 38 ASP A C 20
ATOM 25977 O O . ASP A 1 15 ? 0.998 -9.482 0.122 1.00 0.00 38 ASP A O 20
ATOM 25986 N N . ASP A 1 16 ? -0.406 -9.394 1.878 1.00 0.00 39 ASP A N 20
ATOM 25987 C CA . ASP A 1 16 ? -1.451 -8.688 1.143 1.00 0.00 39 ASP A CA 20
ATOM 25988 C C . ASP A 1 16 ? -1.028 -7.262 0.801 1.00 0.00 39 ASP A C 20
ATOM 25989 O O . ASP A 1 16 ? -1.281 -6.780 -0.302 1.00 0.00 39 ASP A O 20
ATOM 25998 N N . VAL A 1 17 ? -0.384 -6.591 1.751 1.00 0.00 40 VAL A N 20
ATOM 25999 C CA . VAL A 1 17 ? 0.065 -5.217 1.545 1.00 0.00 40 VAL A CA 20
ATOM 26000 C C . VAL A 1 17 ? 1.123 -5.133 0.446 1.00 0.00 40 VAL A C 20
ATOM 26001 O O . VAL A 1 17 ? 1.127 -4.192 -0.349 1.00 0.00 40 VAL A O 20
ATOM 26014 N N . ILE A 1 18 ? 2.016 -6.117 0.403 1.00 0.00 41 ILE A N 20
ATOM 26015 C CA . ILE A 1 18 ? 3.076 -6.142 -0.602 1.00 0.00 41 ILE A CA 20
ATOM 26016 C C . ILE A 1 18 ? 2.520 -6.442 -1.991 1.00 0.00 41 ILE A C 20
ATOM 26017 O O . ILE A 1 18 ? 2.746 -5.685 -2.935 1.00 0.00 41 ILE A O 20
ATOM 26033 N N . THR A 1 19 ? 1.797 -7.552 -2.107 1.00 0.00 42 THR A N 20
ATOM 26034 C CA . THR A 1 19 ? 1.216 -7.959 -3.381 1.00 0.00 42 THR A CA 20
ATOM 26035 C C . THR A 1 19 ? 0.419 -6.826 -4.020 1.00 0.00 42 THR A C 20
ATOM 26036 O O . THR A 1 19 ? 0.680 -6.444 -5.160 1.00 0.00 42 THR A O 20
ATOM 26047 N N . TRP A 1 20 ? -0.552 -6.295 -3.282 1.00 0.00 43 TRP A N 20
ATOM 26048 C CA . TRP A 1 20 ? -1.381 -5.204 -3.787 1.00 0.00 43 TRP A CA 20
ATOM 26049 C C . TRP A 1 20 ? -0.524 -4.012 -4.197 1.00 0.00 43 TRP A C 20
ATOM 26050 O O . TRP A 1 20 ? -0.777 -3.376 -5.220 1.00 0.00 43 TRP A O 20
ATOM 26071 N N . CYS A 1 21 ? 0.487 -3.712 -3.388 1.00 0.00 44 CYS A N 20
ATOM 26072 C CA . CYS A 1 21 ? 1.383 -2.597 -3.668 1.00 0.00 44 CYS A CA 20
ATOM 26073 C C . CYS A 1 21 ? 2.036 -2.758 -5.036 1.00 0.00 44 CYS A C 20
ATOM 26074 O O . CYS A 1 21 ? 1.729 -2.019 -5.969 1.00 0.00 44 CYS A O 20
ATOM 26082 N N . ILE A 1 22 ? 2.929 -3.737 -5.146 1.00 0.00 45 ILE A N 20
ATOM 26083 C CA . ILE A 1 22 ? 3.637 -4.007 -6.395 1.00 0.00 45 ILE A CA 20
ATOM 26084 C C . ILE A 1 22 ? 2.668 -4.217 -7.558 1.00 0.00 45 ILE A C 20
ATOM 26085 O O . ILE A 1 22 ? 3.021 -4.012 -8.719 1.00 0.00 45 ILE A O 20
ATOM 26101 N N . SER A 1 23 ? 1.443 -4.620 -7.237 1.00 0.00 46 SER A N 20
ATOM 26102 C CA . SER A 1 23 ? 0.425 -4.873 -8.253 1.00 0.00 46 SER A CA 20
ATOM 26103 C C . SER A 1 23 ? 0.046 -3.599 -9.006 1.00 0.00 46 SER A C 20
ATOM 26104 O O . SER A 1 23 ? -0.613 -3.662 -10.044 1.00 0.00 46 SER A O 20
ATOM 26112 N N . THR A 1 24 ? 0.460 -2.446 -8.488 1.00 0.00 47 THR A N 20
ATOM 26113 C CA . THR A 1 24 ? 0.136 -1.174 -9.128 1.00 0.00 47 THR A CA 20
ATOM 26114 C C . THR A 1 24 ? 1.005 -0.030 -8.606 1.00 0.00 47 THR A C 20
ATOM 26115 O O . THR A 1 24 ? 0.658 1.140 -8.770 1.00 0.00 47 THR A O 20
ATOM 26126 N N . LEU A 1 25 ? 2.137 -0.358 -7.992 1.00 0.00 48 LEU A N 20
ATOM 26127 C CA . LEU A 1 25 ? 3.021 0.671 -7.454 1.00 0.00 48 LEU A CA 20
ATOM 26128 C C . LEU A 1 25 ? 3.927 1.236 -8.543 1.00 0.00 48 LEU A C 20
ATOM 26129 O O . LEU A 1 25 ? 3.767 2.384 -8.960 1.00 0.00 48 LEU A O 20
ATOM 26145 N N . GLU A 1 26 ? 4.878 0.428 -8.997 1.00 0.00 49 GLU A N 20
ATOM 26146 C CA . GLU A 1 26 ? 5.804 0.858 -10.037 1.00 0.00 49 GLU A CA 20
ATOM 26147 C C . GLU A 1 26 ? 6.134 -0.279 -10.998 1.00 0.00 49 GLU A C 20
ATOM 26148 O O . GLU A 1 26 ? 5.841 -0.204 -12.192 1.00 0.00 49 GLU A O 20
ATOM 26160 N N . VAL A 1 27 ? 6.747 -1.331 -10.463 1.00 0.00 50 VAL A N 20
ATOM 26161 C CA . VAL A 1 27 ? 7.153 -2.478 -11.268 1.00 0.00 50 VAL A CA 20
ATOM 26162 C C . VAL A 1 27 ? 6.386 -3.743 -10.887 1.00 0.00 50 VAL A C 20
ATOM 26163 O O . VAL A 1 27 ? 5.375 -3.686 -10.186 1.00 0.00 50 VAL A O 20
ATOM 26176 N N . GLU A 1 28 ? 6.882 -4.885 -11.359 1.00 0.00 51 GLU A N 20
ATOM 26177 C CA . GLU A 1 28 ? 6.262 -6.176 -11.082 1.00 0.00 51 GLU A CA 20
ATOM 26178 C C . GLU A 1 28 ? 6.993 -6.888 -9.951 1.00 0.00 51 GLU A C 20
ATOM 26179 O O . GLU A 1 28 ? 7.847 -6.298 -9.288 1.00 0.00 51 GLU A O 20
ATOM 26191 N N . GLU A 1 29 ? 6.654 -8.156 -9.728 1.00 0.00 52 GLU A N 20
ATOM 26192 C CA . GLU A 1 29 ? 7.294 -8.930 -8.674 1.00 0.00 52 GLU A CA 20
ATOM 26193 C C . GLU A 1 29 ? 8.695 -9.365 -9.098 1.00 0.00 52 GLU A C 20
ATOM 26194 O O . GLU A 1 29 ? 8.932 -10.528 -9.423 1.00 0.00 52 GLU A O 20
ATOM 26206 N N . THR A 1 30 ? 9.613 -8.405 -9.105 1.00 0.00 53 THR A N 20
ATOM 26207 C CA . THR A 1 30 ? 10.999 -8.657 -9.468 1.00 0.00 53 THR A CA 20
ATOM 26208 C C . THR A 1 30 ? 11.935 -7.819 -8.608 1.00 0.00 53 THR A C 20
ATOM 26209 O O . THR A 1 30 ? 12.993 -8.278 -8.177 1.00 0.00 53 THR A O 20
ATOM 26220 N N . ASP A 1 31 ? 11.521 -6.580 -8.365 1.00 0.00 54 ASP A N 20
ATOM 26221 C CA . ASP A 1 31 ? 12.293 -5.639 -7.566 1.00 0.00 54 ASP A CA 20
ATOM 26222 C C . ASP A 1 31 ? 12.253 -6.014 -6.081 1.00 0.00 54 ASP A C 20
ATOM 26223 O O . ASP A 1 31 ? 11.238 -6.510 -5.591 1.00 0.00 54 ASP A O 20
ATOM 26232 N N . PRO A 1 32 ? 13.363 -5.787 -5.346 1.00 0.00 55 PRO A N 20
ATOM 26233 C CA . PRO A 1 32 ? 13.451 -6.105 -3.911 1.00 0.00 55 PRO A CA 20
ATOM 26234 C C . PRO A 1 32 ? 12.399 -5.389 -3.063 1.00 0.00 55 PRO A C 20
ATOM 26235 O O . PRO A 1 32 ? 12.367 -5.551 -1.843 1.00 0.00 55 PRO A O 20
ATOM 26246 N N . LEU A 1 33 ? 11.550 -4.590 -3.707 1.00 0.00 56 LEU A N 20
ATOM 26247 C CA . LEU A 1 33 ? 10.501 -3.853 -3.005 1.00 0.00 56 LEU A CA 20
ATOM 26248 C C . LEU A 1 33 ? 9.719 -4.768 -2.064 1.00 0.00 56 LEU A C 20
ATOM 26249 O O . LEU A 1 33 ? 9.215 -4.327 -1.032 1.00 0.00 56 LEU A O 20
ATOM 26265 N N . CYS A 1 34 ? 9.624 -6.043 -2.427 1.00 0.00 57 CYS A N 20
ATOM 26266 C CA . CYS A 1 34 ? 8.904 -7.021 -1.617 1.00 0.00 57 CYS A CA 20
ATOM 26267 C C . CYS A 1 34 ? 9.706 -7.398 -0.375 1.00 0.00 57 CYS A C 20
ATOM 26268 O O . CYS A 1 34 ? 9.154 -7.527 0.718 1.00 0.00 57 CYS A O 20
ATOM 26276 N N . GLN A 1 35 ? 11.013 -7.571 -0.553 1.00 0.00 58 GLN A N 20
ATOM 26277 C CA . GLN A 1 35 ? 11.896 -7.938 0.550 1.00 0.00 58 GLN A CA 20
ATOM 26278 C C . GLN A 1 35 ? 11.922 -6.850 1.621 1.00 0.00 58 GLN A C 20
ATOM 26279 O O . GLN A 1 35 ? 11.925 -7.143 2.817 1.00 0.00 58 GLN A O 20
ATOM 26293 N N . ARG A 1 36 ? 11.939 -5.594 1.184 1.00 0.00 59 ARG A N 20
ATOM 26294 C CA . ARG A 1 36 ? 11.972 -4.463 2.105 1.00 0.00 59 ARG A CA 20
ATOM 26295 C C . ARG A 1 36 ? 10.675 -4.366 2.904 1.00 0.00 59 ARG A C 20
ATOM 26296 O O . ARG A 1 36 ? 10.689 -4.412 4.134 1.00 0.00 59 ARG A O 20
ATOM 26317 N N . LEU A 1 37 ? 9.557 -4.226 2.195 1.00 0.00 60 LEU A N 20
ATOM 26318 C CA . LEU A 1 37 ? 8.249 -4.122 2.835 1.00 0.00 60 LEU A CA 20
ATOM 26319 C C . LEU A 1 37 ? 8.048 -5.237 3.856 1.00 0.00 60 LEU A C 20
ATOM 26320 O O . LEU A 1 37 ? 7.476 -5.016 4.925 1.00 0.00 60 LEU A O 20
ATOM 26336 N N . ARG A 1 38 ? 8.518 -6.434 3.524 1.00 0.00 61 ARG A N 20
ATOM 26337 C CA . ARG A 1 38 ? 8.390 -7.578 4.419 1.00 0.00 61 ARG A CA 20
ATOM 26338 C C . ARG A 1 38 ? 9.184 -7.351 5.700 1.00 0.00 61 ARG A C 20
ATOM 26339 O O . ARG A 1 38 ? 8.718 -7.672 6.794 1.00 0.00 61 ARG A O 20
ATOM 26360 N N . GLU A 1 39 ? 10.385 -6.797 5.557 1.00 0.00 62 GLU A N 20
ATOM 26361 C CA . GLU A 1 39 ? 11.241 -6.524 6.706 1.00 0.00 62 GLU A CA 20
ATOM 26362 C C . GLU A 1 39 ? 10.531 -5.618 7.702 1.00 0.00 62 GLU A C 20
ATOM 26363 O O . GLU A 1 39 ? 10.676 -5.777 8.914 1.00 0.00 62 GLU A O 20
ATOM 26375 N N . ASN A 1 40 ? 9.759 -4.669 7.184 1.00 0.00 63 ASN A N 20
ATOM 26376 C CA . ASN A 1 40 ? 9.019 -3.744 8.030 1.00 0.00 63 ASN A CA 20
ATOM 26377 C C . ASN A 1 40 ? 7.597 -4.247 8.253 1.00 0.00 63 ASN A C 20
ATOM 26378 O O . ASN A 1 40 ? 6.690 -3.937 7.481 1.00 0.00 63 ASN A O 20
ATOM 26389 N N . ASP A 1 41 ? 7.418 -5.043 9.303 1.00 0.00 64 ASP A N 20
ATOM 26390 C CA . ASP A 1 41 ? 6.107 -5.591 9.635 1.00 0.00 64 ASP A CA 20
ATOM 26391 C C . ASP A 1 41 ? 5.087 -4.474 9.841 1.00 0.00 64 ASP A C 20
ATOM 26392 O O . ASP A 1 41 ? 5.018 -3.871 10.912 1.00 0.00 64 ASP A O 20
ATOM 26401 N N . ILE A 1 42 ? 4.300 -4.202 8.804 1.00 0.00 65 ILE A N 20
ATOM 26402 C CA . ILE A 1 42 ? 3.286 -3.156 8.862 1.00 0.00 65 ILE A CA 20
ATOM 26403 C C . ILE A 1 42 ? 1.924 -3.690 8.430 1.00 0.00 65 ILE A C 20
ATOM 26404 O O . ILE A 1 42 ? 1.825 -4.485 7.496 1.00 0.00 65 ILE A O 20
ATOM 26420 N N . VAL A 1 43 ? 0.880 -3.248 9.119 1.00 0.00 66 VAL A N 20
ATOM 26421 C CA . VAL A 1 43 ? -0.478 -3.672 8.811 1.00 0.00 66 VAL A CA 20
ATOM 26422 C C . VAL A 1 43 ? -1.187 -2.622 7.959 1.00 0.00 66 VAL A C 20
ATOM 26423 O O . VAL A 1 43 ? -0.739 -1.479 7.871 1.00 0.00 66 VAL A O 20
ATOM 26436 N N . GLY A 1 44 ? -2.286 -3.019 7.328 1.00 0.00 67 GLY A N 20
ATOM 26437 C CA . GLY A 1 44 ? -3.037 -2.101 6.490 1.00 0.00 67 GLY A CA 20
ATOM 26438 C C . GLY A 1 44 ? -3.508 -0.874 7.247 1.00 0.00 67 GLY A C 20
ATOM 26439 O O . GLY A 1 44 ? -3.683 0.195 6.662 1.00 0.00 67 GLY A O 20
ATOM 26443 N N . ASP A 1 45 ? -3.715 -1.031 8.551 1.00 0.00 68 ASP A N 20
ATOM 26444 C CA . ASP A 1 45 ? -4.171 0.069 9.395 1.00 0.00 68 ASP A CA 20
ATOM 26445 C C . ASP A 1 45 ? -3.028 1.026 9.723 1.00 0.00 68 ASP A C 20
ATOM 26446 O O . ASP A 1 45 ? -3.257 2.157 10.153 1.00 0.00 68 ASP A O 20
ATOM 26455 N N . LEU A 1 46 ? -1.799 0.565 9.515 1.00 0.00 69 LEU A N 20
ATOM 26456 C CA . LEU A 1 46 ? -0.618 1.371 9.802 1.00 0.00 69 LEU A CA 20
ATOM 26457 C C . LEU A 1 46 ? 0.036 1.891 8.525 1.00 0.00 69 LEU A C 20
ATOM 26458 O O . LEU A 1 46 ? 1.147 2.420 8.560 1.00 0.00 69 LEU A O 20
ATOM 26474 N N . LEU A 1 47 ? -0.654 1.741 7.399 1.00 0.00 70 LEU A N 20
ATOM 26475 C CA . LEU A 1 47 ? -0.126 2.206 6.121 1.00 0.00 70 LEU A CA 20
ATOM 26476 C C . LEU A 1 47 ? -0.200 3.734 6.011 1.00 0.00 70 LEU A C 20
ATOM 26477 O O . LEU A 1 47 ? 0.796 4.376 5.678 1.00 0.00 70 LEU A O 20
ATOM 26493 N N . PRO A 1 48 ? -1.374 4.347 6.287 1.00 0.00 71 PRO A N 20
ATOM 26494 C CA . PRO A 1 48 ? -1.528 5.803 6.216 1.00 0.00 71 PRO A CA 20
ATOM 26495 C C . PRO A 1 48 ? -0.946 6.504 7.439 1.00 0.00 71 PRO A C 20
ATOM 26496 O O . PRO A 1 48 ? -0.845 7.730 7.477 1.00 0.00 71 PRO A O 20
ATOM 26507 N N . GLU A 1 49 ? -0.566 5.711 8.436 1.00 0.00 72 GLU A N 20
ATOM 26508 C CA . GLU A 1 49 ? 0.004 6.246 9.667 1.00 0.00 72 GLU A CA 20
ATOM 26509 C C . GLU A 1 49 ? 1.435 6.727 9.441 1.00 0.00 72 GLU A C 20
ATOM 26510 O O . GLU A 1 49 ? 1.934 7.588 10.167 1.00 0.00 72 GLU A O 20
ATOM 26522 N N . LEU A 1 50 ? 2.089 6.169 8.427 1.00 0.00 73 LEU A N 20
ATOM 26523 C CA . LEU A 1 50 ? 3.463 6.538 8.106 1.00 0.00 73 LEU A CA 20
ATOM 26524 C C . LEU A 1 50 ? 3.503 7.675 7.090 1.00 0.00 73 LEU A C 20
ATOM 26525 O O . LEU A 1 50 ? 2.659 7.753 6.198 1.00 0.00 73 LEU A O 20
ATOM 26541 N N . CYS A 1 51 ? 4.489 8.554 7.233 1.00 0.00 74 CYS A N 20
ATOM 26542 C CA . CYS A 1 51 ? 4.644 9.686 6.326 1.00 0.00 74 CYS A CA 20
ATOM 26543 C C . CYS A 1 51 ? 5.401 9.269 5.070 1.00 0.00 74 CYS A C 20
ATOM 26544 O O . CYS A 1 51 ? 5.676 8.087 4.864 1.00 0.00 74 CYS A O 20
ATOM 26552 N N . LEU A 1 52 ? 5.736 10.245 4.233 1.00 0.00 75 LEU A N 20
ATOM 26553 C CA . LEU A 1 52 ? 6.462 9.974 2.997 1.00 0.00 75 LEU A CA 20
ATOM 26554 C C . LEU A 1 52 ? 7.919 9.625 3.289 1.00 0.00 75 LEU A C 20
ATOM 26555 O O . LEU A 1 52 ? 8.629 9.111 2.424 1.00 0.00 75 LEU A O 20
ATOM 26571 N N . GLN A 1 53 ? 8.356 9.906 4.513 1.00 0.00 76 GLN A N 20
ATOM 26572 C CA . GLN A 1 53 ? 9.726 9.619 4.923 1.00 0.00 76 GLN A CA 20
ATOM 26573 C C . GLN A 1 53 ? 9.927 8.121 5.136 1.00 0.00 76 GLN A C 20
ATOM 26574 O O . GLN A 1 53 ? 10.876 7.532 4.620 1.00 0.00 76 GLN A O 20
ATOM 26588 N N . ASP A 1 54 ? 9.024 7.512 5.901 1.00 0.00 77 ASP A N 20
ATOM 26589 C CA . ASP A 1 54 ? 9.100 6.083 6.184 1.00 0.00 77 ASP A CA 20
ATOM 26590 C C . ASP A 1 54 ? 8.973 5.270 4.900 1.00 0.00 77 ASP A C 20
ATOM 26591 O O . ASP A 1 54 ? 9.624 4.238 4.739 1.00 0.00 77 ASP A O 20
ATOM 26600 N N . CYS A 1 55 ? 8.129 5.745 3.989 1.00 0.00 78 CYS A N 20
ATOM 26601 C CA . CYS A 1 55 ? 7.915 5.066 2.717 1.00 0.00 78 CYS A CA 20
ATOM 26602 C C . CYS A 1 55 ? 9.156 5.161 1.838 1.00 0.00 78 CYS A C 20
ATOM 26603 O O . CYS A 1 55 ? 9.475 4.234 1.095 1.00 0.00 78 CYS A O 20
ATOM 26611 N N . GLN A 1 56 ? 9.854 6.291 1.928 1.00 0.00 79 GLN A N 20
ATOM 26612 C CA . GLN A 1 56 ? 11.064 6.502 1.143 1.00 0.00 79 GLN A CA 20
ATOM 26613 C C . GLN A 1 56 ? 12.132 5.487 1.534 1.00 0.00 79 GLN A C 20
ATOM 26614 O O . GLN A 1 56 ? 12.845 4.959 0.680 1.00 0.00 79 GLN A O 20
ATOM 26628 N N . ASP A 1 57 ? 12.238 5.223 2.833 1.00 0.00 80 ASP A N 20
ATOM 26629 C CA . ASP A 1 57 ? 13.206 4.261 3.346 1.00 0.00 80 ASP A CA 20
ATOM 26630 C C . ASP A 1 57 ? 12.895 2.868 2.814 1.00 0.00 80 ASP A C 20
ATOM 26631 O O . ASP A 1 57 ? 13.793 2.051 2.607 1.00 0.00 80 ASP A O 20
ATOM 26640 N N . LEU A 1 58 ? 11.610 2.611 2.600 1.00 0.00 81 LEU A N 20
ATOM 26641 C CA . LEU A 1 58 ? 11.152 1.326 2.091 1.00 0.00 81 LEU A CA 20
ATOM 26642 C C . LEU A 1 58 ? 11.485 1.179 0.609 1.00 0.00 81 LEU A C 20
ATOM 26643 O O . LEU A 1 58 ? 11.399 0.087 0.048 1.00 0.00 81 LEU A O 20
ATOM 26659 N N . CYS A 1 59 ? 11.863 2.290 -0.018 1.00 0.00 82 CYS A N 20
ATOM 26660 C CA . CYS A 1 59 ? 12.214 2.291 -1.433 1.00 0.00 82 CYS A CA 20
ATOM 26661 C C . CYS A 1 59 ? 13.730 2.263 -1.613 1.00 0.00 82 CYS A C 20
ATOM 26662 O O . CYS A 1 59 ? 14.477 2.158 -0.641 1.00 0.00 82 CYS A O 20
ATOM 26670 N N . ASP A 1 60 ? 14.176 2.356 -2.863 1.00 0.00 83 ASP A N 20
ATOM 26671 C CA . ASP A 1 60 ? 15.603 2.340 -3.168 1.00 0.00 83 ASP A CA 20
ATOM 26672 C C . ASP A 1 60 ? 16.244 3.690 -2.864 1.00 0.00 83 ASP A C 20
ATOM 26673 O O . ASP A 1 60 ? 17.460 3.785 -2.689 1.00 0.00 83 ASP A O 20
ATOM 26682 N N . GLY A 1 61 ? 15.421 4.733 -2.801 1.00 0.00 84 GLY A N 20
ATOM 26683 C CA . GLY A 1 61 ? 15.931 6.062 -2.518 1.00 0.00 84 GLY A CA 20
ATOM 26684 C C . GLY A 1 61 ? 15.226 7.139 -3.318 1.00 0.00 84 GLY A C 20
ATOM 26685 O O . GLY A 1 61 ? 15.539 8.324 -3.189 1.00 0.00 84 GLY A O 20
ATOM 26689 N N . ASP A 1 62 ? 14.272 6.729 -4.149 1.00 0.00 85 ASP A N 20
ATOM 26690 C CA . ASP A 1 62 ? 13.521 7.668 -4.973 1.00 0.00 85 ASP A CA 20
ATOM 26691 C C . ASP A 1 62 ? 12.325 8.226 -4.207 1.00 0.00 85 ASP A C 20
ATOM 26692 O O . ASP A 1 62 ? 11.480 7.473 -3.723 1.00 0.00 85 ASP A O 20
ATOM 26701 N N . LEU A 1 63 ? 12.262 9.551 -4.101 1.00 0.00 86 LEU A N 20
ATOM 26702 C CA . LEU A 1 63 ? 11.172 10.210 -3.392 1.00 0.00 86 LEU A CA 20
ATOM 26703 C C . LEU A 1 63 ? 9.850 10.020 -4.128 1.00 0.00 86 LEU A C 20
ATOM 26704 O O . LEU A 1 63 ? 8.840 9.661 -3.524 1.00 0.00 86 LEU A O 20
ATOM 26720 N N . ASN A 1 64 ? 9.868 10.263 -5.436 1.00 0.00 87 ASN A N 20
ATOM 26721 C CA . ASN A 1 64 ? 8.673 10.117 -6.263 1.00 0.00 87 ASN A CA 20
ATOM 26722 C C . ASN A 1 64 ? 8.032 8.749 -6.054 1.00 0.00 87 ASN A C 20
ATOM 26723 O O . ASN A 1 64 ? 6.811 8.606 -6.118 1.00 0.00 87 ASN A O 20
ATOM 26734 N N . LYS A 1 65 ? 8.869 7.751 -5.805 1.00 0.00 88 LYS A N 20
ATOM 26735 C CA . LYS A 1 65 ? 8.401 6.391 -5.581 1.00 0.00 88 LYS A CA 20
ATOM 26736 C C . LYS A 1 65 ? 7.486 6.334 -4.359 1.00 0.00 88 LYS A C 20
ATOM 26737 O O . LYS A 1 65 ? 6.379 5.795 -4.418 1.00 0.00 88 LYS A O 20
ATOM 26756 N N . ALA A 1 66 ? 7.960 6.905 -3.255 1.00 0.00 89 ALA A N 20
ATOM 26757 C CA . ALA A 1 66 ? 7.199 6.926 -2.012 1.00 0.00 89 ALA A CA 20
ATOM 26758 C C . ALA A 1 66 ? 5.923 7.748 -2.157 1.00 0.00 89 ALA A C 20
ATOM 26759 O O . ALA A 1 66 ? 4.921 7.474 -1.497 1.00 0.00 89 ALA A O 20
ATOM 26766 N N . ILE A 1 67 ? 5.966 8.756 -3.023 1.00 0.00 90 ILE A N 20
ATOM 26767 C CA . ILE A 1 67 ? 4.809 9.615 -3.251 1.00 0.00 90 ILE A CA 20
ATOM 26768 C C . ILE A 1 67 ? 3.623 8.808 -3.772 1.00 0.00 90 ILE A C 20
ATOM 26769 O O . ILE A 1 67 ? 2.552 8.806 -3.165 1.00 0.00 90 ILE A O 20
ATOM 26785 N N . LYS A 1 68 ? 3.819 8.124 -4.896 1.00 0.00 91 LYS A N 20
ATOM 26786 C CA . LYS A 1 68 ? 2.762 7.312 -5.488 1.00 0.00 91 LYS A CA 20
ATOM 26787 C C . LYS A 1 68 ? 2.276 6.257 -4.500 1.00 0.00 91 LYS A C 20
ATOM 26788 O O . LYS A 1 68 ? 1.092 5.923 -4.465 1.00 0.00 91 LYS A O 20
ATOM 26807 N N . PHE A 1 69 ? 3.202 5.735 -3.701 1.00 0.00 92 PHE A N 20
ATOM 26808 C CA . PHE A 1 69 ? 2.875 4.725 -2.700 1.00 0.00 92 PHE A CA 20
ATOM 26809 C C . PHE A 1 69 ? 1.802 5.245 -1.743 1.00 0.00 92 PHE A C 20
ATOM 26810 O O . PHE A 1 69 ? 0.705 4.688 -1.658 1.00 0.00 92 PHE A O 20
ATOM 26827 N N . LYS A 1 70 ? 2.123 6.325 -1.040 1.00 0.00 93 LYS A N 20
ATOM 26828 C CA . LYS A 1 70 ? 1.197 6.931 -0.088 1.00 0.00 93 LYS A CA 20
ATOM 26829 C C . LYS A 1 70 ? -0.108 7.332 -0.771 1.00 0.00 93 LYS A C 20
ATOM 26830 O O . LYS A 1 70 ? -1.166 7.356 -0.141 1.00 0.00 93 LYS A O 20
ATOM 26849 N N . ILE A 1 71 ? -0.027 7.646 -2.061 1.00 0.00 94 ILE A N 20
ATOM 26850 C CA . ILE A 1 71 ? -1.202 8.050 -2.826 1.00 0.00 94 ILE A CA 20
ATOM 26851 C C . ILE A 1 71 ? -2.200 6.907 -2.971 1.00 0.00 94 ILE A C 20
ATOM 26852 O O . ILE A 1 71 ? -3.304 6.968 -2.431 1.00 0.00 94 ILE A O 20
ATOM 26868 N N . LEU A 1 72 ? -1.811 5.874 -3.719 1.00 0.00 95 LEU A N 20
ATOM 26869 C CA . LEU A 1 72 ? -2.679 4.721 -3.944 1.00 0.00 95 LEU A CA 20
ATOM 26870 C C . LEU A 1 72 ? -3.313 4.259 -2.640 1.00 0.00 95 LEU A C 20
ATOM 26871 O O . LEU A 1 72 ? -4.448 3.784 -2.624 1.00 0.00 95 LEU A O 20
ATOM 26887 N N . ILE A 1 73 ? -2.571 4.404 -1.549 1.00 0.00 96 ILE A N 20
ATOM 26888 C CA . ILE A 1 73 ? -3.064 4.002 -0.243 1.00 0.00 96 ILE A CA 20
ATOM 26889 C C . ILE A 1 73 ? -4.134 4.963 0.268 1.00 0.00 96 ILE A C 20
ATOM 26890 O O . ILE A 1 73 ? -5.131 4.541 0.855 1.00 0.00 96 ILE A O 20
ATOM 26906 N N . ASN A 1 74 ? -3.922 6.255 0.042 1.00 0.00 97 ASN A N 20
ATOM 26907 C CA . ASN A 1 74 ? -4.873 7.274 0.474 1.00 0.00 97 ASN A CA 20
ATOM 26908 C C . ASN A 1 74 ? -6.234 7.057 -0.181 1.00 0.00 97 ASN A C 20
ATOM 26909 O O . ASN A 1 74 ? -7.275 7.227 0.455 1.00 0.00 97 ASN A O 20
ATOM 26920 N N . LYS A 1 75 ? -6.218 6.680 -1.456 1.00 0.00 98 LYS A N 20
ATOM 26921 C CA . LYS A 1 75 ? -7.449 6.435 -2.202 1.00 0.00 98 LYS A CA 20
ATOM 26922 C C . LYS A 1 75 ? -8.164 5.192 -1.687 1.00 0.00 98 LYS A C 20
ATOM 26923 O O . LYS A 1 75 ? -9.389 5.176 -1.563 1.00 0.00 98 LYS A O 20
ATOM 26942 N N . MET A 1 76 ? -7.392 4.150 -1.392 1.00 0.00 99 MET A N 20
ATOM 26943 C CA . MET A 1 76 ? -7.952 2.898 -0.897 1.00 0.00 99 MET A CA 20
ATOM 26944 C C . MET A 1 76 ? -8.714 3.109 0.409 1.00 0.00 99 MET A C 20
ATOM 26945 O O . MET A 1 76 ? -9.774 2.521 0.619 1.00 0.00 99 MET A O 20
ATOM 26959 N N . ARG A 1 77 ? -8.168 3.949 1.284 1.00 0.00 100 ARG A N 20
ATOM 26960 C CA . ARG A 1 77 ? -8.803 4.230 2.568 1.00 0.00 100 ARG A CA 20
ATOM 26961 C C . ARG A 1 77 ? -10.093 5.021 2.378 1.00 0.00 100 ARG A C 20
ATOM 26962 O O . ARG A 1 77 ? -11.172 4.568 2.762 1.00 0.00 100 ARG A O 20
ATOM 26983 N N . ASP A 1 78 ? -9.976 6.205 1.784 1.00 0.00 101 ASP A N 20
ATOM 26984 C CA . ASP A 1 78 ? -11.133 7.060 1.543 1.00 0.00 101 ASP A CA 20
ATOM 26985 C C . ASP A 1 78 ? -12.110 6.399 0.575 1.00 0.00 101 ASP A C 20
ATOM 26986 O O . ASP A 1 78 ? -13.232 6.873 0.394 1.00 0.00 101 ASP A O 20
ATOM 26995 N N . SER A 1 79 ? -11.667 5.309 -0.047 1.00 0.00 102 SER A N 20
ATOM 26996 C CA . SER A 1 79 ? -12.488 4.567 -1.001 1.00 0.00 102 SER A CA 20
ATOM 26997 C C . SER A 1 79 ? -12.753 5.393 -2.257 1.00 0.00 102 SER A C 20
ATOM 26998 O O . SER A 1 79 ? -12.741 6.623 -2.218 1.00 0.00 102 SER A O 20
ATOM 27006 N N . LYS A 1 80 ? -12.989 4.706 -3.369 1.00 0.00 103 LYS A N 20
ATOM 27007 C CA . LYS A 1 80 ? -13.251 5.374 -4.638 1.00 0.00 103 LYS A CA 20
ATOM 27008 C C . LYS A 1 80 ? -14.750 5.507 -4.885 1.00 0.00 103 LYS A C 20
ATOM 27009 O O . LYS A 1 80 ? -15.424 4.532 -5.219 1.00 0.00 103 LYS A O 20
ATOM 27028 N N . LEU A 1 81 ? -15.268 6.720 -4.716 1.00 0.00 104 LEU A N 20
ATOM 27029 C CA . LEU A 1 81 ? -16.687 6.982 -4.923 1.00 0.00 104 LEU A CA 20
ATOM 27030 C C . LEU A 1 81 ? -16.914 7.697 -6.251 1.00 0.00 104 LEU A C 20
ATOM 27031 O O . LEU A 1 81 ? -17.282 7.074 -7.248 1.00 0.00 104 LEU A O 20
ATOM 27047 N N . GLU A 1 82 ? -16.690 9.008 -6.257 1.00 0.00 105 GLU A N 20
ATOM 27048 C CA . GLU A 1 82 ? -16.869 9.815 -7.460 1.00 0.00 105 GLU A CA 20
ATOM 27049 C C . GLU A 1 82 ? -15.877 10.974 -7.488 1.00 0.00 105 GLU A C 20
ATOM 27050 O O . GLU A 1 82 ? -16.263 12.130 -7.662 1.00 0.00 105 GLU A O 20
ATOM 27062 N N . TRP A 1 83 ? -14.596 10.658 -7.319 1.00 0.00 106 TRP A N 20
ATOM 27063 C CA . TRP A 1 83 ? -13.553 11.676 -7.322 1.00 0.00 106 TRP A CA 20
ATOM 27064 C C . TRP A 1 83 ? -12.517 11.399 -8.406 1.00 0.00 106 TRP A C 20
ATOM 27065 O O . TRP A 1 83 ? -11.444 12.002 -8.420 1.00 0.00 106 TRP A O 20
ATOM 27086 N N . LYS A 1 84 ? -12.845 10.486 -9.314 1.00 0.00 107 LYS A N 20
ATOM 27087 C CA . LYS A 1 84 ? -11.939 10.131 -10.402 1.00 0.00 107 LYS A CA 20
ATOM 27088 C C . LYS A 1 84 ? -12.426 10.710 -11.727 1.00 0.00 107 LYS A C 20
ATOM 27089 O O . LYS A 1 84 ? -13.339 10.173 -12.353 1.00 0.00 107 LYS A O 20
ATOM 27108 N N . ASP A 1 85 ? -11.809 11.812 -12.144 1.00 0.00 108 ASP A N 20
ATOM 27109 C CA . ASP A 1 85 ? -12.174 12.469 -13.393 1.00 0.00 108 ASP A CA 20
ATOM 27110 C C . ASP A 1 85 ? -11.002 12.471 -14.370 1.00 0.00 108 ASP A C 20
ATOM 27111 O O . ASP A 1 85 ? -10.175 13.404 -14.299 1.00 0.00 108 ASP A O 20
ATOM 27121 N N . GLY A 1 1 ? -17.582 -12.364 -9.827 1.00 0.00 24 GLY A N 21
ATOM 27122 C CA . GLY A 1 1 ? -17.155 -13.721 -9.388 1.00 0.00 24 GLY A CA 21
ATOM 27123 C C . GLY A 1 1 ? -16.363 -13.690 -8.094 1.00 0.00 24 GLY A C 21
ATOM 27124 O O . GLY A 1 1 ? -15.761 -14.691 -7.705 1.00 0.00 24 GLY A O 21
ATOM 27130 N N . SER A 1 2 ? -16.366 -12.537 -7.429 1.00 0.00 25 SER A N 21
ATOM 27131 C CA . SER A 1 2 ? -15.645 -12.368 -6.172 1.00 0.00 25 SER A CA 21
ATOM 27132 C C . SER A 1 2 ? -14.157 -12.656 -6.350 1.00 0.00 25 SER A C 21
ATOM 27133 O O . SER A 1 2 ? -13.725 -13.807 -6.292 1.00 0.00 25 SER A O 21
ATOM 27141 N N . HIS A 1 3 ? -13.379 -11.601 -6.571 1.00 0.00 26 HIS A N 21
ATOM 27142 C CA . HIS A 1 3 ? -11.939 -11.736 -6.760 1.00 0.00 26 HIS A CA 21
ATOM 27143 C C . HIS A 1 3 ? -11.182 -11.307 -5.506 1.00 0.00 26 HIS A C 21
ATOM 27144 O O . HIS A 1 3 ? -9.975 -11.517 -5.396 1.00 0.00 26 HIS A O 21
ATOM 27159 N N . MET A 1 4 ? -11.903 -10.705 -4.564 1.00 0.00 27 MET A N 21
ATOM 27160 C CA . MET A 1 4 ? -11.302 -10.249 -3.314 1.00 0.00 27 MET A CA 21
ATOM 27161 C C . MET A 1 4 ? -11.809 -11.070 -2.135 1.00 0.00 27 MET A C 21
ATOM 27162 O O . MET A 1 4 ? -12.988 -11.009 -1.785 1.00 0.00 27 MET A O 21
ATOM 27176 N N . ASN A 1 5 ? -10.911 -11.839 -1.529 1.00 0.00 28 ASN A N 21
ATOM 27177 C CA . ASN A 1 5 ? -11.261 -12.673 -0.387 1.00 0.00 28 ASN A CA 21
ATOM 27178 C C . ASN A 1 5 ? -11.377 -11.831 0.880 1.00 0.00 28 ASN A C 21
ATOM 27179 O O . ASN A 1 5 ? -11.903 -12.287 1.897 1.00 0.00 28 ASN A O 21
ATOM 27190 N N . ASN A 1 6 ? -10.883 -10.598 0.810 1.00 0.00 29 ASN A N 21
ATOM 27191 C CA . ASN A 1 6 ? -10.928 -9.687 1.949 1.00 0.00 29 ASN A CA 21
ATOM 27192 C C . ASN A 1 6 ? -11.106 -8.244 1.486 1.00 0.00 29 ASN A C 21
ATOM 27193 O O . ASN A 1 6 ? -10.482 -7.813 0.516 1.00 0.00 29 ASN A O 21
ATOM 27204 N N . GLU A 1 7 ? -11.961 -7.503 2.184 1.00 0.00 30 GLU A N 21
ATOM 27205 C CA . GLU A 1 7 ? -12.223 -6.108 1.841 1.00 0.00 30 GLU A CA 21
ATOM 27206 C C . GLU A 1 7 ? -11.469 -5.164 2.774 1.00 0.00 30 GLU A C 21
ATOM 27207 O O . GLU A 1 7 ? -10.695 -4.319 2.323 1.00 0.00 30 GLU A O 21
ATOM 27219 N N . ASP A 1 8 ? -11.704 -5.312 4.075 1.00 0.00 31 ASP A N 21
ATOM 27220 C CA . ASP A 1 8 ? -11.050 -4.470 5.072 1.00 0.00 31 ASP A CA 21
ATOM 27221 C C . ASP A 1 8 ? -9.533 -4.629 5.012 1.00 0.00 31 ASP A C 21
ATOM 27222 O O . ASP A 1 8 ? -9.019 -5.739 4.884 1.00 0.00 31 ASP A O 21
ATOM 27231 N N . PHE A 1 9 ? -8.823 -3.508 5.105 1.00 0.00 32 PHE A N 21
ATOM 27232 C CA . PHE A 1 9 ? -7.364 -3.517 5.060 1.00 0.00 32 PHE A CA 21
ATOM 27233 C C . PHE A 1 9 ? -6.771 -3.687 6.455 1.00 0.00 32 PHE A C 21
ATOM 27234 O O . PHE A 1 9 ? -5.562 -3.856 6.608 1.00 0.00 32 PHE A O 21
ATOM 27251 N N . SER A 1 10 ? -7.629 -3.645 7.468 1.00 0.00 33 SER A N 21
ATOM 27252 C CA . SER A 1 10 ? -7.188 -3.786 8.851 1.00 0.00 33 SER A CA 21
ATOM 27253 C C . SER A 1 10 ? -6.696 -5.202 9.138 1.00 0.00 33 SER A C 21
ATOM 27254 O O . SER A 1 10 ? -5.888 -5.413 10.043 1.00 0.00 33 SER A O 21
ATOM 27262 N N . GLN A 1 11 ? -7.185 -6.170 8.368 1.00 0.00 34 GLN A N 21
ATOM 27263 C CA . GLN A 1 11 ? -6.790 -7.564 8.553 1.00 0.00 34 GLN A CA 21
ATOM 27264 C C . GLN A 1 11 ? -5.754 -7.992 7.517 1.00 0.00 34 GLN A C 21
ATOM 27265 O O . GLN A 1 11 ? -5.396 -9.168 7.436 1.00 0.00 34 GLN A O 21
ATOM 27279 N N . TRP A 1 12 ? -5.273 -7.037 6.729 1.00 0.00 35 TRP A N 21
ATOM 27280 C CA . TRP A 1 12 ? -4.278 -7.325 5.702 1.00 0.00 35 TRP A CA 21
ATOM 27281 C C . TRP A 1 12 ? -2.963 -7.790 6.319 1.00 0.00 35 TRP A C 21
ATOM 27282 O O . TRP A 1 12 ? -2.535 -7.280 7.354 1.00 0.00 35 TRP A O 21
ATOM 27303 N N . SER A 1 13 ? -2.329 -8.763 5.673 1.00 0.00 36 SER A N 21
ATOM 27304 C CA . SER A 1 13 ? -1.058 -9.298 6.149 1.00 0.00 36 SER A CA 21
ATOM 27305 C C . SER A 1 13 ? 0.093 -8.771 5.299 1.00 0.00 36 SER A C 21
ATOM 27306 O O . SER A 1 13 ? -0.119 -8.018 4.350 1.00 0.00 36 SER A O 21
ATOM 27314 N N . VAL A 1 14 ? 1.310 -9.173 5.645 1.00 0.00 37 VAL A N 21
ATOM 27315 C CA . VAL A 1 14 ? 2.495 -8.740 4.914 1.00 0.00 37 VAL A CA 21
ATOM 27316 C C . VAL A 1 14 ? 2.416 -9.140 3.444 1.00 0.00 37 VAL A C 21
ATOM 27317 O O . VAL A 1 14 ? 2.528 -8.295 2.556 1.00 0.00 37 VAL A O 21
ATOM 27330 N N . ASP A 1 15 ? 2.221 -10.431 3.195 1.00 0.00 38 ASP A N 21
ATOM 27331 C CA . ASP A 1 15 ? 2.135 -10.946 1.832 1.00 0.00 38 ASP A CA 21
ATOM 27332 C C . ASP A 1 15 ? 0.988 -10.299 1.059 1.00 0.00 38 ASP A C 21
ATOM 27333 O O . ASP A 1 15 ? 1.042 -10.180 -0.165 1.00 0.00 38 ASP A O 21
ATOM 27342 N N . ASP A 1 16 ? -0.049 -9.880 1.779 1.00 0.00 39 ASP A N 21
ATOM 27343 C CA . ASP A 1 16 ? -1.211 -9.254 1.153 1.00 0.00 39 ASP A CA 21
ATOM 27344 C C . ASP A 1 16 ? -0.908 -7.824 0.712 1.00 0.00 39 ASP A C 21
ATOM 27345 O O . ASP A 1 16 ? -1.294 -7.407 -0.381 1.00 0.00 39 ASP A O 21
ATOM 27354 N N . VAL A 1 17 ? -0.218 -7.073 1.567 1.00 0.00 40 VAL A N 21
ATOM 27355 C CA . VAL A 1 17 ? 0.127 -5.688 1.263 1.00 0.00 40 VAL A CA 21
ATOM 27356 C C . VAL A 1 17 ? 1.182 -5.607 0.163 1.00 0.00 40 VAL A C 21
ATOM 27357 O O . VAL A 1 17 ? 1.127 -4.727 -0.695 1.00 0.00 40 VAL A O 21
ATOM 27370 N N . ILE A 1 18 ? 2.141 -6.526 0.194 1.00 0.00 41 ILE A N 21
ATOM 27371 C CA . ILE A 1 18 ? 3.208 -6.551 -0.801 1.00 0.00 41 ILE A CA 21
ATOM 27372 C C . ILE A 1 18 ? 2.658 -6.825 -2.197 1.00 0.00 41 ILE A C 21
ATOM 27373 O O . ILE A 1 18 ? 2.945 -6.091 -3.143 1.00 0.00 41 ILE A O 21
ATOM 27389 N N . THR A 1 19 ? 1.870 -7.888 -2.318 1.00 0.00 42 THR A N 21
ATOM 27390 C CA . THR A 1 19 ? 1.287 -8.270 -3.599 1.00 0.00 42 THR A CA 21
ATOM 27391 C C . THR A 1 19 ? 0.460 -7.136 -4.201 1.00 0.00 42 THR A C 21
ATOM 27392 O O . THR A 1 19 ? 0.690 -6.731 -5.341 1.00 0.00 42 THR A O 21
ATOM 27403 N N . TRP A 1 20 ? -0.501 -6.628 -3.435 1.00 0.00 43 TRP A N 21
ATOM 27404 C CA . TRP A 1 20 ? -1.360 -5.545 -3.906 1.00 0.00 43 TRP A CA 21
ATOM 27405 C C . TRP A 1 20 ? -0.539 -4.322 -4.295 1.00 0.00 43 TRP A C 21
ATOM 27406 O O . TRP A 1 20 ? -0.772 -3.716 -5.341 1.00 0.00 43 TRP A O 21
ATOM 27427 N N . CYS A 1 21 ? 0.416 -3.961 -3.447 1.00 0.00 44 CYS A N 21
ATOM 27428 C CA . CYS A 1 21 ? 1.271 -2.808 -3.702 1.00 0.00 44 CYS A CA 21
ATOM 27429 C C . CYS A 1 21 ? 1.947 -2.920 -5.064 1.00 0.00 44 CYS A C 21
ATOM 27430 O O . CYS A 1 21 ? 1.606 -2.195 -5.995 1.00 0.00 44 CYS A O 21
ATOM 27438 N N . ILE A 1 22 ? 2.901 -3.841 -5.170 1.00 0.00 45 ILE A N 21
ATOM 27439 C CA . ILE A 1 22 ? 3.640 -4.061 -6.411 1.00 0.00 45 ILE A CA 21
ATOM 27440 C C . ILE A 1 22 ? 2.705 -4.217 -7.609 1.00 0.00 45 ILE A C 21
ATOM 27441 O O . ILE A 1 22 ? 3.036 -3.811 -8.724 1.00 0.00 45 ILE A O 21
ATOM 27457 N N . SER A 1 23 ? 1.539 -4.805 -7.371 1.00 0.00 46 SER A N 21
ATOM 27458 C CA . SER A 1 23 ? 0.561 -5.035 -8.431 1.00 0.00 46 SER A CA 21
ATOM 27459 C C . SER A 1 23 ? 0.199 -3.748 -9.170 1.00 0.00 46 SER A C 21
ATOM 27460 O O . SER A 1 23 ? -0.145 -3.785 -10.351 1.00 0.00 46 SER A O 21
ATOM 27468 N N . THR A 1 24 ? 0.279 -2.611 -8.482 1.00 0.00 47 THR A N 21
ATOM 27469 C CA . THR A 1 24 ? -0.066 -1.334 -9.101 1.00 0.00 47 THR A CA 21
ATOM 27470 C C . THR A 1 24 ? 0.807 -0.185 -8.597 1.00 0.00 47 THR A C 21
ATOM 27471 O O . THR A 1 24 ? 0.479 0.982 -8.803 1.00 0.00 47 THR A O 21
ATOM 27482 N N . LEU A 1 25 ? 1.927 -0.506 -7.956 1.00 0.00 48 LEU A N 21
ATOM 27483 C CA . LEU A 1 25 ? 2.807 0.534 -7.436 1.00 0.00 48 LEU A CA 21
ATOM 27484 C C . LEU A 1 25 ? 3.637 1.153 -8.556 1.00 0.00 48 LEU A C 21
ATOM 27485 O O . LEU A 1 25 ? 3.408 2.298 -8.947 1.00 0.00 48 LEU A O 21
ATOM 27501 N N . GLU A 1 26 ? 4.600 0.393 -9.069 1.00 0.00 49 GLU A N 21
ATOM 27502 C CA . GLU A 1 26 ? 5.451 0.876 -10.149 1.00 0.00 49 GLU A CA 21
ATOM 27503 C C . GLU A 1 26 ? 5.807 -0.242 -11.123 1.00 0.00 49 GLU A C 21
ATOM 27504 O O . GLU A 1 26 ? 5.486 -0.173 -12.310 1.00 0.00 49 GLU A O 21
ATOM 27516 N N . VAL A 1 27 ? 6.474 -1.270 -10.607 1.00 0.00 50 VAL A N 21
ATOM 27517 C CA . VAL A 1 27 ? 6.909 -2.396 -11.425 1.00 0.00 50 VAL A CA 21
ATOM 27518 C C . VAL A 1 27 ? 6.142 -3.672 -11.088 1.00 0.00 50 VAL A C 21
ATOM 27519 O O . VAL A 1 27 ? 5.090 -3.628 -10.453 1.00 0.00 50 VAL A O 21
ATOM 27532 N N . GLU A 1 28 ? 6.685 -4.807 -11.522 1.00 0.00 51 GLU A N 21
ATOM 27533 C CA . GLU A 1 28 ? 6.067 -6.104 -11.272 1.00 0.00 51 GLU A CA 21
ATOM 27534 C C . GLU A 1 28 ? 6.739 -6.793 -10.091 1.00 0.00 51 GLU A C 21
ATOM 27535 O O . GLU A 1 28 ? 7.610 -6.212 -9.446 1.00 0.00 51 GLU A O 21
ATOM 27547 N N . GLU A 1 29 ? 6.334 -8.028 -9.810 1.00 0.00 52 GLU A N 21
ATOM 27548 C CA . GLU A 1 29 ? 6.912 -8.771 -8.697 1.00 0.00 52 GLU A CA 21
ATOM 27549 C C . GLU A 1 29 ? 8.309 -9.273 -9.051 1.00 0.00 52 GLU A C 21
ATOM 27550 O O . GLU A 1 29 ? 8.513 -10.458 -9.313 1.00 0.00 52 GLU A O 21
ATOM 27562 N N . THR A 1 30 ? 9.261 -8.348 -9.069 1.00 0.00 53 THR A N 21
ATOM 27563 C CA . THR A 1 30 ? 10.649 -8.665 -9.374 1.00 0.00 53 THR A CA 21
ATOM 27564 C C . THR A 1 30 ? 11.580 -7.819 -8.518 1.00 0.00 53 THR A C 21
ATOM 27565 O O . THR A 1 30 ? 12.559 -8.311 -7.958 1.00 0.00 53 THR A O 21
ATOM 27576 N N . ASP A 1 31 ? 11.251 -6.534 -8.431 1.00 0.00 54 ASP A N 21
ATOM 27577 C CA . ASP A 1 31 ? 12.032 -5.578 -7.657 1.00 0.00 54 ASP A CA 21
ATOM 27578 C C . ASP A 1 31 ? 12.046 -5.954 -6.173 1.00 0.00 54 ASP A C 21
ATOM 27579 O O . ASP A 1 31 ? 11.055 -6.459 -5.646 1.00 0.00 54 ASP A O 21
ATOM 27588 N N . PRO A 1 32 ? 13.179 -5.714 -5.476 1.00 0.00 55 PRO A N 21
ATOM 27589 C CA . PRO A 1 32 ? 13.324 -6.032 -4.046 1.00 0.00 55 PRO A CA 21
ATOM 27590 C C . PRO A 1 32 ? 12.304 -5.318 -3.157 1.00 0.00 55 PRO A C 21
ATOM 27591 O O . PRO A 1 32 ? 12.333 -5.469 -1.937 1.00 0.00 55 PRO A O 21
ATOM 27602 N N . LEU A 1 33 ? 11.421 -4.527 -3.765 1.00 0.00 56 LEU A N 21
ATOM 27603 C CA . LEU A 1 33 ? 10.398 -3.797 -3.015 1.00 0.00 56 LEU A CA 21
ATOM 27604 C C . LEU A 1 33 ? 9.689 -4.716 -2.021 1.00 0.00 56 LEU A C 21
ATOM 27605 O O . LEU A 1 33 ? 9.302 -4.289 -0.932 1.00 0.00 56 LEU A O 21
ATOM 27621 N N . CYS A 1 34 ? 9.529 -5.981 -2.401 1.00 0.00 57 CYS A N 21
ATOM 27622 C CA . CYS A 1 34 ? 8.866 -6.962 -1.547 1.00 0.00 57 CYS A CA 21
ATOM 27623 C C . CYS A 1 34 ? 9.679 -7.225 -0.284 1.00 0.00 57 CYS A C 21
ATOM 27624 O O . CYS A 1 34 ? 9.119 -7.416 0.796 1.00 0.00 57 CYS A O 21
ATOM 27632 N N . GLN A 1 35 ? 11.001 -7.240 -0.428 1.00 0.00 58 GLN A N 21
ATOM 27633 C CA . GLN A 1 35 ? 11.894 -7.482 0.699 1.00 0.00 58 GLN A CA 21
ATOM 27634 C C . GLN A 1 35 ? 11.793 -6.364 1.733 1.00 0.00 58 GLN A C 21
ATOM 27635 O O . GLN A 1 35 ? 11.661 -6.625 2.929 1.00 0.00 58 GLN A O 21
ATOM 27649 N N . ARG A 1 36 ? 11.861 -5.118 1.269 1.00 0.00 59 ARG A N 21
ATOM 27650 C CA . ARG A 1 36 ? 11.775 -3.967 2.163 1.00 0.00 59 ARG A CA 21
ATOM 27651 C C . ARG A 1 36 ? 10.465 -3.980 2.946 1.00 0.00 59 ARG A C 21
ATOM 27652 O O . ARG A 1 36 ? 10.429 -3.605 4.118 1.00 0.00 59 ARG A O 21
ATOM 27673 N N . LEU A 1 37 ? 9.389 -4.409 2.291 1.00 0.00 60 LEU A N 21
ATOM 27674 C CA . LEU A 1 37 ? 8.080 -4.472 2.932 1.00 0.00 60 LEU A CA 21
ATOM 27675 C C . LEU A 1 37 ? 7.988 -5.670 3.874 1.00 0.00 60 LEU A C 21
ATOM 27676 O O . LEU A 1 37 ? 7.308 -5.613 4.900 1.00 0.00 60 LEU A O 21
ATOM 27692 N N . ARG A 1 38 ? 8.676 -6.752 3.520 1.00 0.00 61 ARG A N 21
ATOM 27693 C CA . ARG A 1 38 ? 8.669 -7.965 4.334 1.00 0.00 61 ARG A CA 21
ATOM 27694 C C . ARG A 1 38 ? 9.342 -7.724 5.681 1.00 0.00 61 ARG A C 21
ATOM 27695 O O . ARG A 1 38 ? 8.870 -8.196 6.715 1.00 0.00 61 ARG A O 21
ATOM 27716 N N . GLU A 1 39 ? 10.450 -6.987 5.661 1.00 0.00 62 GLU A N 21
ATOM 27717 C CA . GLU A 1 39 ? 11.185 -6.681 6.883 1.00 0.00 62 GLU A CA 21
ATOM 27718 C C . GLU A 1 39 ? 10.307 -5.909 7.856 1.00 0.00 62 GLU A C 21
ATOM 27719 O O . GLU A 1 39 ? 10.064 -6.356 8.976 1.00 0.00 62 GLU A O 21
ATOM 27731 N N . ASN A 1 40 ? 9.833 -4.746 7.424 1.00 0.00 63 ASN A N 21
ATOM 27732 C CA . ASN A 1 40 ? 8.973 -3.925 8.260 1.00 0.00 63 ASN A CA 21
ATOM 27733 C C . ASN A 1 40 ? 7.531 -4.405 8.171 1.00 0.00 63 ASN A C 21
ATOM 27734 O O . ASN A 1 40 ? 6.790 -4.005 7.277 1.00 0.00 63 ASN A O 21
ATOM 27745 N N . ASP A 1 41 ? 7.151 -5.294 9.082 1.00 0.00 64 ASP A N 21
ATOM 27746 C CA . ASP A 1 41 ? 5.788 -5.814 9.116 1.00 0.00 64 ASP A CA 21
ATOM 27747 C C . ASP A 1 41 ? 4.788 -4.670 9.254 1.00 0.00 64 ASP A C 21
ATOM 27748 O O . ASP A 1 41 ? 4.472 -4.237 10.364 1.00 0.00 64 ASP A O 21
ATOM 27757 N N . ILE A 1 42 ? 4.295 -4.177 8.121 1.00 0.00 65 ILE A N 21
ATOM 27758 C CA . ILE A 1 42 ? 3.338 -3.076 8.119 1.00 0.00 65 ILE A CA 21
ATOM 27759 C C . ILE A 1 42 ? 1.913 -3.586 7.940 1.00 0.00 65 ILE A C 21
ATOM 27760 O O . ILE A 1 42 ? 1.654 -4.466 7.120 1.00 0.00 65 ILE A O 21
ATOM 27776 N N . VAL A 1 43 ? 0.994 -3.022 8.715 1.00 0.00 66 VAL A N 21
ATOM 27777 C CA . VAL A 1 43 ? -0.408 -3.406 8.646 1.00 0.00 66 VAL A CA 21
ATOM 27778 C C . VAL A 1 43 ? -1.234 -2.290 8.013 1.00 0.00 66 VAL A C 21
ATOM 27779 O O . VAL A 1 43 ? -0.778 -1.151 7.912 1.00 0.00 66 VAL A O 21
ATOM 27792 N N . GLY A 1 44 ? -2.444 -2.623 7.583 1.00 0.00 67 GLY A N 21
ATOM 27793 C CA . GLY A 1 44 ? -3.311 -1.633 6.968 1.00 0.00 67 GLY A CA 21
ATOM 27794 C C . GLY A 1 44 ? -3.605 -0.469 7.893 1.00 0.00 67 GLY A C 21
ATOM 27795 O O . GLY A 1 44 ? -3.772 0.664 7.442 1.00 0.00 67 GLY A O 21
ATOM 27799 N N . ASP A 1 45 ? -3.670 -0.750 9.190 1.00 0.00 68 ASP A N 21
ATOM 27800 C CA . ASP A 1 45 ? -3.947 0.278 10.187 1.00 0.00 68 ASP A CA 21
ATOM 27801 C C . ASP A 1 45 ? -2.705 1.123 10.465 1.00 0.00 68 ASP A C 21
ATOM 27802 O O . ASP A 1 45 ? -2.791 2.182 11.086 1.00 0.00 68 ASP A O 21
ATOM 27811 N N . LEU A 1 46 ? -1.554 0.648 9.997 1.00 0.00 69 LEU A N 21
ATOM 27812 C CA . LEU A 1 46 ? -0.291 1.351 10.208 1.00 0.00 69 LEU A CA 21
ATOM 27813 C C . LEU A 1 46 ? 0.135 2.122 8.959 1.00 0.00 69 LEU A C 21
ATOM 27814 O O . LEU A 1 46 ? 0.973 3.022 9.030 1.00 0.00 69 LEU A O 21
ATOM 27830 N N . LEU A 1 47 ? -0.445 1.766 7.818 1.00 0.00 70 LEU A N 21
ATOM 27831 C CA . LEU A 1 47 ? -0.119 2.424 6.556 1.00 0.00 70 LEU A CA 21
ATOM 27832 C C . LEU A 1 47 ? -0.395 3.933 6.609 1.00 0.00 70 LEU A C 21
ATOM 27833 O O . LEU A 1 47 ? 0.475 4.729 6.257 1.00 0.00 70 LEU A O 21
ATOM 27849 N N . PRO A 1 48 ? -1.602 4.356 7.047 1.00 0.00 71 PRO A N 21
ATOM 27850 C CA . PRO A 1 48 ? -1.951 5.780 7.120 1.00 0.00 71 PRO A CA 21
ATOM 27851 C C . PRO A 1 48 ? -1.298 6.488 8.303 1.00 0.00 71 PRO A C 21
ATOM 27852 O O . PRO A 1 48 ? -1.174 7.714 8.311 1.00 0.00 71 PRO A O 21
ATOM 27863 N N . GLU A 1 49 ? -0.882 5.715 9.301 1.00 0.00 72 GLU A N 21
ATOM 27864 C CA . GLU A 1 49 ? -0.244 6.275 10.488 1.00 0.00 72 GLU A CA 21
ATOM 27865 C C . GLU A 1 49 ? 1.182 6.730 10.185 1.00 0.00 72 GLU A C 21
ATOM 27866 O O . GLU A 1 49 ? 1.885 7.221 11.067 1.00 0.00 72 GLU A O 21
ATOM 27878 N N . LEU A 1 50 ? 1.602 6.564 8.935 1.00 0.00 73 LEU A N 21
ATOM 27879 C CA . LEU A 1 50 ? 2.943 6.959 8.519 1.00 0.00 73 LEU A CA 21
ATOM 27880 C C . LEU A 1 50 ? 2.890 8.106 7.514 1.00 0.00 73 LEU A C 21
ATOM 27881 O O . LEU A 1 50 ? 1.816 8.493 7.053 1.00 0.00 73 LEU A O 21
ATOM 27897 N N . CYS A 1 51 ? 4.061 8.643 7.182 1.00 0.00 74 CYS A N 21
ATOM 27898 C CA . CYS A 1 51 ? 4.159 9.742 6.229 1.00 0.00 74 CYS A CA 21
ATOM 27899 C C . CYS A 1 51 ? 5.169 9.412 5.134 1.00 0.00 74 CYS A C 21
ATOM 27900 O O . CYS A 1 51 ? 5.639 8.277 5.036 1.00 0.00 74 CYS A O 21
ATOM 27908 N N . LEU A 1 52 ? 5.503 10.404 4.315 1.00 0.00 75 LEU A N 21
ATOM 27909 C CA . LEU A 1 52 ? 6.460 10.208 3.230 1.00 0.00 75 LEU A CA 21
ATOM 27910 C C . LEU A 1 52 ? 7.846 9.877 3.772 1.00 0.00 75 LEU A C 21
ATOM 27911 O O . LEU A 1 52 ? 8.734 9.473 3.023 1.00 0.00 75 LEU A O 21
ATOM 27927 N N . GLN A 1 53 ? 8.027 10.055 5.077 1.00 0.00 76 GLN A N 21
ATOM 27928 C CA . GLN A 1 53 ? 9.306 9.770 5.717 1.00 0.00 76 GLN A CA 21
ATOM 27929 C C . GLN A 1 53 ? 9.634 8.282 5.628 1.00 0.00 76 GLN A C 21
ATOM 27930 O O . GLN A 1 53 ? 10.628 7.890 5.016 1.00 0.00 76 GLN A O 21
ATOM 27944 N N . ASP A 1 54 ? 8.789 7.457 6.240 1.00 0.00 77 ASP A N 21
ATOM 27945 C CA . ASP A 1 54 ? 8.990 6.014 6.226 1.00 0.00 77 ASP A CA 21
ATOM 27946 C C . ASP A 1 54 ? 8.784 5.453 4.822 1.00 0.00 77 ASP A C 21
ATOM 27947 O O . ASP A 1 54 ? 9.442 4.493 4.426 1.00 0.00 77 ASP A O 21
ATOM 27956 N N . CYS A 1 55 ? 7.866 6.062 4.074 1.00 0.00 78 CYS A N 21
ATOM 27957 C CA . CYS A 1 55 ? 7.580 5.628 2.710 1.00 0.00 78 CYS A CA 21
ATOM 27958 C C . CYS A 1 55 ? 8.821 5.759 1.835 1.00 0.00 78 CYS A C 21
ATOM 27959 O O . CYS A 1 55 ? 9.114 4.883 1.021 1.00 0.00 78 CYS A O 21
ATOM 27967 N N . GLN A 1 56 ? 9.545 6.861 2.006 1.00 0.00 79 GLN A N 21
ATOM 27968 C CA . GLN A 1 56 ? 10.759 7.102 1.237 1.00 0.00 79 GLN A CA 21
ATOM 27969 C C . GLN A 1 56 ? 11.854 6.133 1.663 1.00 0.00 79 GLN A C 21
ATOM 27970 O O . GLN A 1 56 ? 12.665 5.696 0.847 1.00 0.00 79 GLN A O 21
ATOM 27984 N N . ASP A 1 57 ? 11.869 5.801 2.951 1.00 0.00 80 ASP A N 21
ATOM 27985 C CA . ASP A 1 57 ? 12.858 4.876 3.490 1.00 0.00 80 ASP A CA 21
ATOM 27986 C C . ASP A 1 57 ? 12.613 3.467 2.961 1.00 0.00 80 ASP A C 21
ATOM 27987 O O . ASP A 1 57 ? 13.519 2.633 2.940 1.00 0.00 80 ASP A O 21
ATOM 27996 N N . LEU A 1 58 ? 11.379 3.211 2.533 1.00 0.00 81 LEU A N 21
ATOM 27997 C CA . LEU A 1 58 ? 11.003 1.910 2.001 1.00 0.00 81 LEU A CA 21
ATOM 27998 C C . LEU A 1 58 ? 11.666 1.662 0.650 1.00 0.00 81 LEU A C 21
ATOM 27999 O O . LEU A 1 58 ? 11.796 0.520 0.210 1.00 0.00 81 LEU A O 21
ATOM 28015 N N . CYS A 1 59 ? 12.082 2.743 -0.003 1.00 0.00 82 CYS A N 21
ATOM 28016 C CA . CYS A 1 59 ? 12.731 2.652 -1.305 1.00 0.00 82 CYS A CA 21
ATOM 28017 C C . CYS A 1 59 ? 14.224 2.944 -1.189 1.00 0.00 82 CYS A C 21
ATOM 28018 O O . CYS A 1 59 ? 14.685 3.469 -0.175 1.00 0.00 82 CYS A O 21
ATOM 28026 N N . ASP A 1 60 ? 14.971 2.604 -2.233 1.00 0.00 83 ASP A N 21
ATOM 28027 C CA . ASP A 1 60 ? 16.412 2.828 -2.253 1.00 0.00 83 ASP A CA 21
ATOM 28028 C C . ASP A 1 60 ? 16.740 4.314 -2.139 1.00 0.00 83 ASP A C 21
ATOM 28029 O O . ASP A 1 60 ? 17.876 4.686 -1.841 1.00 0.00 83 ASP A O 21
ATOM 28038 N N . GLY A 1 61 ? 15.742 5.160 -2.380 1.00 0.00 84 GLY A N 21
ATOM 28039 C CA . GLY A 1 61 ? 15.950 6.594 -2.295 1.00 0.00 84 GLY A CA 21
ATOM 28040 C C . GLY A 1 61 ? 15.166 7.361 -3.340 1.00 0.00 84 GLY A C 21
ATOM 28041 O O . GLY A 1 61 ? 15.301 8.579 -3.456 1.00 0.00 84 GLY A O 21
ATOM 28045 N N . ASP A 1 62 ? 14.342 6.649 -4.104 1.00 0.00 85 ASP A N 21
ATOM 28046 C CA . ASP A 1 62 ? 13.534 7.274 -5.145 1.00 0.00 85 ASP A CA 21
ATOM 28047 C C . ASP A 1 62 ? 12.263 7.881 -4.554 1.00 0.00 85 ASP A C 21
ATOM 28048 O O . ASP A 1 62 ? 11.420 7.169 -4.010 1.00 0.00 85 ASP A O 21
ATOM 28057 N N . LEU A 1 63 ? 12.138 9.200 -4.666 1.00 0.00 86 LEU A N 21
ATOM 28058 C CA . LEU A 1 63 ? 10.978 9.911 -4.138 1.00 0.00 86 LEU A CA 21
ATOM 28059 C C . LEU A 1 63 ? 9.697 9.501 -4.861 1.00 0.00 86 LEU A C 21
ATOM 28060 O O . LEU A 1 63 ? 8.676 9.236 -4.227 1.00 0.00 86 LEU A O 21
ATOM 28076 N N . ASN A 1 64 ? 9.758 9.456 -6.189 1.00 0.00 87 ASN A N 21
ATOM 28077 C CA . ASN A 1 64 ? 8.603 9.085 -7.004 1.00 0.00 87 ASN A CA 21
ATOM 28078 C C . ASN A 1 64 ? 7.976 7.781 -6.521 1.00 0.00 87 ASN A C 21
ATOM 28079 O O . ASN A 1 64 ? 6.757 7.609 -6.577 1.00 0.00 87 ASN A O 21
ATOM 28090 N N . LYS A 1 65 ? 8.814 6.869 -6.049 1.00 0.00 88 LYS A N 21
ATOM 28091 C CA . LYS A 1 65 ? 8.348 5.578 -5.559 1.00 0.00 88 LYS A CA 21
ATOM 28092 C C . LYS A 1 65 ? 7.495 5.747 -4.303 1.00 0.00 88 LYS A C 21
ATOM 28093 O O . LYS A 1 65 ? 6.394 5.199 -4.209 1.00 0.00 88 LYS A O 21
ATOM 28112 N N . ALA A 1 66 ? 8.008 6.511 -3.345 1.00 0.00 89 ALA A N 21
ATOM 28113 C CA . ALA A 1 66 ? 7.302 6.749 -2.091 1.00 0.00 89 ALA A CA 21
ATOM 28114 C C . ALA A 1 66 ? 6.006 7.524 -2.311 1.00 0.00 89 ALA A C 21
ATOM 28115 O O . ALA A 1 66 ? 5.011 7.290 -1.628 1.00 0.00 89 ALA A O 21
ATOM 28122 N N . ILE A 1 67 ? 6.024 8.451 -3.265 1.00 0.00 90 ILE A N 21
ATOM 28123 C CA . ILE A 1 67 ? 4.847 9.258 -3.564 1.00 0.00 90 ILE A CA 21
ATOM 28124 C C . ILE A 1 67 ? 3.670 8.384 -3.984 1.00 0.00 90 ILE A C 21
ATOM 28125 O O . ILE A 1 67 ? 2.617 8.401 -3.347 1.00 0.00 90 ILE A O 21
ATOM 28141 N N . LYS A 1 68 ? 3.851 7.622 -5.058 1.00 0.00 91 LYS A N 21
ATOM 28142 C CA . LYS A 1 68 ? 2.797 6.745 -5.555 1.00 0.00 91 LYS A CA 21
ATOM 28143 C C . LYS A 1 68 ? 2.376 5.744 -4.483 1.00 0.00 91 LYS A C 21
ATOM 28144 O O . LYS A 1 68 ? 1.233 5.289 -4.460 1.00 0.00 91 LYS A O 21
ATOM 28163 N N . PHE A 1 69 ? 3.309 5.406 -3.598 1.00 0.00 92 PHE A N 21
ATOM 28164 C CA . PHE A 1 69 ? 3.033 4.469 -2.514 1.00 0.00 92 PHE A CA 21
ATOM 28165 C C . PHE A 1 69 ? 1.976 5.037 -1.571 1.00 0.00 92 PHE A C 21
ATOM 28166 O O . PHE A 1 69 ? 0.891 4.467 -1.416 1.00 0.00 92 PHE A O 21
ATOM 28183 N N . LYS A 1 70 ? 2.296 6.168 -0.952 1.00 0.00 93 LYS A N 21
ATOM 28184 C CA . LYS A 1 70 ? 1.379 6.821 -0.027 1.00 0.00 93 LYS A CA 21
ATOM 28185 C C . LYS A 1 70 ? 0.073 7.194 -0.726 1.00 0.00 93 LYS A C 21
ATOM 28186 O O . LYS A 1 70 ? -0.973 7.307 -0.086 1.00 0.00 93 LYS A O 21
ATOM 28205 N N . ILE A 1 71 ? 0.142 7.382 -2.042 1.00 0.00 94 ILE A N 21
ATOM 28206 C CA . ILE A 1 71 ? -1.036 7.738 -2.825 1.00 0.00 94 ILE A CA 21
ATOM 28207 C C . ILE A 1 71 ? -2.029 6.583 -2.894 1.00 0.00 94 ILE A C 21
ATOM 28208 O O . ILE A 1 71 ? -3.134 6.675 -2.362 1.00 0.00 94 ILE A O 21
ATOM 28224 N N . LEU A 1 72 ? -1.631 5.501 -3.565 1.00 0.00 95 LEU A N 21
ATOM 28225 C CA . LEU A 1 72 ? -2.490 4.331 -3.711 1.00 0.00 95 LEU A CA 21
ATOM 28226 C C . LEU A 1 72 ? -3.090 3.928 -2.371 1.00 0.00 95 LEU A C 21
ATOM 28227 O O . LEU A 1 72 ? -4.195 3.391 -2.311 1.00 0.00 95 LEU A O 21
ATOM 28243 N N . ILE A 1 73 ? -2.353 4.192 -1.298 1.00 0.00 96 ILE A N 21
ATOM 28244 C CA . ILE A 1 73 ? -2.820 3.862 0.037 1.00 0.00 96 ILE A CA 21
ATOM 28245 C C . ILE A 1 73 ? -3.858 4.867 0.528 1.00 0.00 96 ILE A C 21
ATOM 28246 O O . ILE A 1 73 ? -4.839 4.494 1.171 1.00 0.00 96 ILE A O 21
ATOM 28262 N N . ASN A 1 74 ? -3.640 6.142 0.220 1.00 0.00 97 ASN A N 21
ATOM 28263 C CA . ASN A 1 74 ? -4.561 7.193 0.634 1.00 0.00 97 ASN A CA 21
ATOM 28264 C C . ASN A 1 74 ? -5.908 7.045 -0.066 1.00 0.00 97 ASN A C 21
ATOM 28265 O O . ASN A 1 74 ? -6.960 7.139 0.566 1.00 0.00 97 ASN A O 21
ATOM 28276 N N . LYS A 1 75 ? -5.867 6.812 -1.375 1.00 0.00 98 LYS A N 21
ATOM 28277 C CA . LYS A 1 75 ? -7.083 6.650 -2.164 1.00 0.00 98 LYS A CA 21
ATOM 28278 C C . LYS A 1 75 ? -7.863 5.417 -1.720 1.00 0.00 98 LYS A C 21
ATOM 28279 O O . LYS A 1 75 ? -9.053 5.501 -1.413 1.00 0.00 98 LYS A O 21
ATOM 28298 N N . MET A 1 76 ? -7.187 4.273 -1.692 1.00 0.00 99 MET A N 21
ATOM 28299 C CA . MET A 1 76 ? -7.816 3.021 -1.286 1.00 0.00 99 MET A CA 21
ATOM 28300 C C . MET A 1 76 ? -8.403 3.142 0.116 1.00 0.00 99 MET A C 21
ATOM 28301 O O . MET A 1 76 ? -9.449 2.564 0.414 1.00 0.00 99 MET A O 21
ATOM 28315 N N . ARG A 1 77 ? -7.727 3.902 0.972 1.00 0.00 100 ARG A N 21
ATOM 28316 C CA . ARG A 1 77 ? -8.180 4.105 2.344 1.00 0.00 100 ARG A CA 21
ATOM 28317 C C . ARG A 1 77 ? -9.542 4.790 2.372 1.00 0.00 100 ARG A C 21
ATOM 28318 O O . ARG A 1 77 ? -10.427 4.404 3.138 1.00 0.00 100 ARG A O 21
ATOM 28339 N N . ASP A 1 78 ? -9.703 5.810 1.535 1.00 0.00 101 ASP A N 21
ATOM 28340 C CA . ASP A 1 78 ? -10.958 6.551 1.464 1.00 0.00 101 ASP A CA 21
ATOM 28341 C C . ASP A 1 78 ? -12.057 5.701 0.833 1.00 0.00 101 ASP A C 21
ATOM 28342 O O . ASP A 1 78 ? -13.028 5.335 1.495 1.00 0.00 101 ASP A O 21
ATOM 28351 N N . SER A 1 79 ? -11.895 5.392 -0.449 1.00 0.00 102 SER A N 21
ATOM 28352 C CA . SER A 1 79 ? -12.873 4.584 -1.172 1.00 0.00 102 SER A CA 21
ATOM 28353 C C . SER A 1 79 ? -12.297 4.094 -2.496 1.00 0.00 102 SER A C 21
ATOM 28354 O O . SER A 1 79 ? -11.339 4.665 -3.017 1.00 0.00 102 SER A O 21
ATOM 28362 N N . LYS A 1 80 ? -12.888 3.033 -3.036 1.00 0.00 103 LYS A N 21
ATOM 28363 C CA . LYS A 1 80 ? -12.434 2.462 -4.298 1.00 0.00 103 LYS A CA 21
ATOM 28364 C C . LYS A 1 80 ? -13.618 1.935 -5.105 1.00 0.00 103 LYS A C 21
ATOM 28365 O O . LYS A 1 80 ? -13.489 0.968 -5.858 1.00 0.00 103 LYS A O 21
ATOM 28384 N N . LEU A 1 81 ? -14.771 2.584 -4.951 1.00 0.00 104 LEU A N 21
ATOM 28385 C CA . LEU A 1 81 ? -15.980 2.177 -5.650 1.00 0.00 104 LEU A CA 21
ATOM 28386 C C . LEU A 1 81 ? -17.096 3.192 -5.437 1.00 0.00 104 LEU A C 21
ATOM 28387 O O . LEU A 1 81 ? -17.804 3.561 -6.374 1.00 0.00 104 LEU A O 21
ATOM 28403 N N . GLU A 1 82 ? -17.245 3.639 -4.193 1.00 0.00 105 GLU A N 21
ATOM 28404 C CA . GLU A 1 82 ? -18.277 4.607 -3.847 1.00 0.00 105 GLU A CA 21
ATOM 28405 C C . GLU A 1 82 ? -17.723 6.029 -3.880 1.00 0.00 105 GLU A C 21
ATOM 28406 O O . GLU A 1 82 ? -18.096 6.874 -3.068 1.00 0.00 105 GLU A O 21
ATOM 28418 N N . TRP A 1 83 ? -16.834 6.288 -4.834 1.00 0.00 106 TRP A N 21
ATOM 28419 C CA . TRP A 1 83 ? -16.235 7.611 -4.974 1.00 0.00 106 TRP A CA 21
ATOM 28420 C C . TRP A 1 83 ? -16.874 8.388 -6.121 1.00 0.00 106 TRP A C 21
ATOM 28421 O O . TRP A 1 83 ? -16.310 9.370 -6.605 1.00 0.00 106 TRP A O 21
ATOM 28442 N N . LYS A 1 84 ? -18.053 7.948 -6.548 1.00 0.00 107 LYS A N 21
ATOM 28443 C CA . LYS A 1 84 ? -18.763 8.609 -7.637 1.00 0.00 107 LYS A CA 21
ATOM 28444 C C . LYS A 1 84 ? -19.957 9.395 -7.108 1.00 0.00 107 LYS A C 21
ATOM 28445 O O . LYS A 1 84 ? -21.069 8.873 -7.022 1.00 0.00 107 LYS A O 21
ATOM 28464 N N . ASP A 1 85 ? -19.717 10.651 -6.748 1.00 0.00 108 ASP A N 21
ATOM 28465 C CA . ASP A 1 85 ? -20.771 11.513 -6.228 1.00 0.00 108 ASP A CA 21
ATOM 28466 C C . ASP A 1 85 ? -20.866 12.805 -7.033 1.00 0.00 108 ASP A C 21
ATOM 28467 O O . ASP A 1 85 ? -21.662 12.844 -7.995 1.00 0.00 108 ASP A O 21
ATOM 28477 N N . GLY A 1 1 ? -16.658 -5.173 9.027 1.00 0.00 24 GLY A N 22
ATOM 28478 C CA . GLY A 1 1 ? -18.100 -5.539 8.987 1.00 0.00 24 GLY A CA 22
ATOM 28479 C C . GLY A 1 1 ? -18.686 -5.445 7.591 1.00 0.00 24 GLY A C 22
ATOM 28480 O O . GLY A 1 1 ? -19.830 -5.022 7.419 1.00 0.00 24 GLY A O 22
ATOM 28486 N N . SER A 1 2 ? -17.900 -5.840 6.594 1.00 0.00 25 SER A N 22
ATOM 28487 C CA . SER A 1 2 ? -18.346 -5.798 5.204 1.00 0.00 25 SER A CA 22
ATOM 28488 C C . SER A 1 2 ? -18.772 -7.184 4.726 1.00 0.00 25 SER A C 22
ATOM 28489 O O . SER A 1 2 ? -18.713 -8.156 5.478 1.00 0.00 25 SER A O 22
ATOM 28497 N N . HIS A 1 3 ? -19.202 -7.264 3.469 1.00 0.00 26 HIS A N 22
ATOM 28498 C CA . HIS A 1 3 ? -19.638 -8.531 2.888 1.00 0.00 26 HIS A CA 22
ATOM 28499 C C . HIS A 1 3 ? -19.125 -8.680 1.457 1.00 0.00 26 HIS A C 22
ATOM 28500 O O . HIS A 1 3 ? -18.738 -9.770 1.037 1.00 0.00 26 HIS A O 22
ATOM 28515 N N . MET A 1 4 ? -19.128 -7.577 0.714 1.00 0.00 27 MET A N 22
ATOM 28516 C CA . MET A 1 4 ? -18.665 -7.583 -0.668 1.00 0.00 27 MET A CA 22
ATOM 28517 C C . MET A 1 4 ? -17.377 -6.780 -0.815 1.00 0.00 27 MET A C 22
ATOM 28518 O O . MET A 1 4 ? -16.463 -7.181 -1.534 1.00 0.00 27 MET A O 22
ATOM 28532 N N . ASN A 1 5 ? -17.312 -5.646 -0.126 1.00 0.00 28 ASN A N 22
ATOM 28533 C CA . ASN A 1 5 ? -16.138 -4.783 -0.183 1.00 0.00 28 ASN A CA 22
ATOM 28534 C C . ASN A 1 5 ? -15.080 -5.229 0.822 1.00 0.00 28 ASN A C 22
ATOM 28535 O O . ASN A 1 5 ? -15.295 -6.164 1.593 1.00 0.00 28 ASN A O 22
ATOM 28546 N N . ASN A 1 6 ? -13.937 -4.551 0.803 1.00 0.00 29 ASN A N 22
ATOM 28547 C CA . ASN A 1 6 ? -12.840 -4.870 1.709 1.00 0.00 29 ASN A CA 22
ATOM 28548 C C . ASN A 1 6 ? -12.066 -3.610 2.088 1.00 0.00 29 ASN A C 22
ATOM 28549 O O . ASN A 1 6 ? -11.212 -3.141 1.336 1.00 0.00 29 ASN A O 22
ATOM 28560 N N . GLU A 1 7 ? -12.374 -3.065 3.262 1.00 0.00 30 GLU A N 22
ATOM 28561 C CA . GLU A 1 7 ? -11.715 -1.854 3.743 1.00 0.00 30 GLU A CA 22
ATOM 28562 C C . GLU A 1 7 ? -10.889 -2.134 4.994 1.00 0.00 30 GLU A C 22
ATOM 28563 O O . GLU A 1 7 ? -9.780 -1.620 5.144 1.00 0.00 30 GLU A O 22
ATOM 28575 N N . ASP A 1 8 ? -11.441 -2.946 5.889 1.00 0.00 31 ASP A N 22
ATOM 28576 C CA . ASP A 1 8 ? -10.764 -3.297 7.132 1.00 0.00 31 ASP A CA 22
ATOM 28577 C C . ASP A 1 8 ? -9.346 -3.795 6.868 1.00 0.00 31 ASP A C 22
ATOM 28578 O O . ASP A 1 8 ? -9.141 -4.741 6.107 1.00 0.00 31 ASP A O 22
ATOM 28587 N N . PHE A 1 9 ? -8.372 -3.151 7.503 1.00 0.00 32 PHE A N 22
ATOM 28588 C CA . PHE A 1 9 ? -6.972 -3.527 7.341 1.00 0.00 32 PHE A CA 22
ATOM 28589 C C . PHE A 1 9 ? -6.595 -4.641 8.311 1.00 0.00 32 PHE A C 22
ATOM 28590 O O . PHE A 1 9 ? -5.495 -5.188 8.246 1.00 0.00 32 PHE A O 22
ATOM 28607 N N . SER A 1 10 ? -7.519 -4.970 9.212 1.00 0.00 33 SER A N 22
ATOM 28608 C CA . SER A 1 10 ? -7.288 -6.018 10.201 1.00 0.00 33 SER A CA 22
ATOM 28609 C C . SER A 1 10 ? -6.989 -7.351 9.523 1.00 0.00 33 SER A C 22
ATOM 28610 O O . SER A 1 10 ? -6.426 -8.259 10.135 1.00 0.00 33 SER A O 22
ATOM 28618 N N . GLN A 1 11 ? -7.372 -7.462 8.255 1.00 0.00 34 GLN A N 22
ATOM 28619 C CA . GLN A 1 11 ? -7.144 -8.683 7.491 1.00 0.00 34 GLN A CA 22
ATOM 28620 C C . GLN A 1 11 ? -5.917 -8.539 6.599 1.00 0.00 34 GLN A C 22
ATOM 28621 O O . GLN A 1 11 ? -5.288 -9.530 6.225 1.00 0.00 34 GLN A O 22
ATOM 28635 N N . TRP A 1 12 ? -5.579 -7.297 6.266 1.00 0.00 35 TRP A N 22
ATOM 28636 C CA . TRP A 1 12 ? -4.428 -7.017 5.417 1.00 0.00 35 TRP A CA 22
ATOM 28637 C C . TRP A 1 12 ? -3.122 -7.331 6.137 1.00 0.00 35 TRP A C 22
ATOM 28638 O O . TRP A 1 12 ? -2.684 -6.577 7.008 1.00 0.00 35 TRP A O 22
ATOM 28659 N N . SER A 1 13 ? -2.505 -8.449 5.770 1.00 0.00 36 SER A N 22
ATOM 28660 C CA . SER A 1 13 ? -1.243 -8.863 6.373 1.00 0.00 36 SER A CA 22
ATOM 28661 C C . SER A 1 13 ? -0.075 -8.516 5.459 1.00 0.00 36 SER A C 22
ATOM 28662 O O . SER A 1 13 ? -0.245 -7.814 4.463 1.00 0.00 36 SER A O 22
ATOM 28670 N N . VAL A 1 14 ? 1.113 -9.004 5.806 1.00 0.00 37 VAL A N 22
ATOM 28671 C CA . VAL A 1 14 ? 2.310 -8.744 5.015 1.00 0.00 37 VAL A CA 22
ATOM 28672 C C . VAL A 1 14 ? 2.100 -9.123 3.550 1.00 0.00 37 VAL A C 22
ATOM 28673 O O . VAL A 1 14 ? 2.352 -8.323 2.650 1.00 0.00 37 VAL A O 22
ATOM 28686 N N . ASP A 1 15 ? 1.633 -10.347 3.318 1.00 0.00 38 ASP A N 22
ATOM 28687 C CA . ASP A 1 15 ? 1.395 -10.834 1.963 1.00 0.00 38 ASP A CA 22
ATOM 28688 C C . ASP A 1 15 ? 0.386 -9.959 1.224 1.00 0.00 38 ASP A C 22
ATOM 28689 O O . ASP A 1 15 ? 0.452 -9.818 0.003 1.00 0.00 38 ASP A O 22
ATOM 28698 N N . ASP A 1 16 ? -0.547 -9.372 1.969 1.00 0.00 39 ASP A N 22
ATOM 28699 C CA . ASP A 1 16 ? -1.573 -8.520 1.376 1.00 0.00 39 ASP A CA 22
ATOM 28700 C C . ASP A 1 16 ? -0.999 -7.176 0.929 1.00 0.00 39 ASP A C 22
ATOM 28701 O O . ASP A 1 16 ? -1.191 -6.761 -0.214 1.00 0.00 39 ASP A O 22
ATOM 28710 N N . VAL A 1 17 ? -0.299 -6.500 1.835 1.00 0.00 40 VAL A N 22
ATOM 28711 C CA . VAL A 1 17 ? 0.293 -5.199 1.535 1.00 0.00 40 VAL A CA 22
ATOM 28712 C C . VAL A 1 17 ? 1.314 -5.297 0.406 1.00 0.00 40 VAL A C 22
ATOM 28713 O O . VAL A 1 17 ? 1.432 -4.389 -0.416 1.00 0.00 40 VAL A O 22
ATOM 28726 N N . ILE A 1 18 ? 2.051 -6.401 0.374 1.00 0.00 41 ILE A N 22
ATOM 28727 C CA . ILE A 1 18 ? 3.064 -6.613 -0.652 1.00 0.00 41 ILE A CA 22
ATOM 28728 C C . ILE A 1 18 ? 2.431 -6.814 -2.025 1.00 0.00 41 ILE A C 22
ATOM 28729 O O . ILE A 1 18 ? 2.726 -6.076 -2.966 1.00 0.00 41 ILE A O 22
ATOM 28745 N N . THR A 1 19 ? 1.561 -7.814 -2.131 1.00 0.00 42 THR A N 22
ATOM 28746 C CA . THR A 1 19 ? 0.889 -8.117 -3.392 1.00 0.00 42 THR A CA 22
ATOM 28747 C C . THR A 1 19 ? 0.296 -6.861 -4.024 1.00 0.00 42 THR A C 22
ATOM 28748 O O . THR A 1 19 ? 0.355 -6.683 -5.241 1.00 0.00 42 THR A O 22
ATOM 28759 N N . TRP A 1 20 ? -0.272 -5.990 -3.194 1.00 0.00 43 TRP A N 22
ATOM 28760 C CA . TRP A 1 20 ? -0.868 -4.752 -3.684 1.00 0.00 43 TRP A CA 22
ATOM 28761 C C . TRP A 1 20 ? 0.216 -3.739 -4.044 1.00 0.00 43 TRP A C 22
ATOM 28762 O O . TRP A 1 20 ? 0.100 -3.017 -5.034 1.00 0.00 43 TRP A O 22
ATOM 28783 N N . CYS A 1 21 ? 1.266 -3.693 -3.230 1.00 0.00 44 CYS A N 22
ATOM 28784 C CA . CYS A 1 21 ? 2.381 -2.779 -3.461 1.00 0.00 44 CYS A CA 22
ATOM 28785 C C . CYS A 1 21 ? 3.138 -3.164 -4.728 1.00 0.00 44 CYS A C 22
ATOM 28786 O O . CYS A 1 21 ? 3.995 -2.422 -5.206 1.00 0.00 44 CYS A O 22
ATOM 28794 N N . ILE A 1 22 ? 2.847 -4.350 -5.244 1.00 0.00 45 ILE A N 22
ATOM 28795 C CA . ILE A 1 22 ? 3.482 -4.831 -6.462 1.00 0.00 45 ILE A CA 22
ATOM 28796 C C . ILE A 1 22 ? 2.480 -4.865 -7.614 1.00 0.00 45 ILE A C 22
ATOM 28797 O O . ILE A 1 22 ? 2.858 -4.922 -8.785 1.00 0.00 45 ILE A O 22
ATOM 28813 N N . SER A 1 23 ? 1.197 -4.817 -7.270 1.00 0.00 46 SER A N 22
ATOM 28814 C CA . SER A 1 23 ? 0.129 -4.858 -8.263 1.00 0.00 46 SER A CA 22
ATOM 28815 C C . SER A 1 23 ? 0.133 -3.620 -9.158 1.00 0.00 46 SER A C 22
ATOM 28816 O O . SER A 1 23 ? 0.504 -3.694 -10.329 1.00 0.00 46 SER A O 22
ATOM 28824 N N . THR A 1 24 ? -0.284 -2.482 -8.604 1.00 0.00 47 THR A N 22
ATOM 28825 C CA . THR A 1 24 ? -0.347 -1.240 -9.371 1.00 0.00 47 THR A CA 22
ATOM 28826 C C . THR A 1 24 ? 0.458 -0.121 -8.719 1.00 0.00 47 THR A C 22
ATOM 28827 O O . THR A 1 24 ? 0.410 1.025 -9.166 1.00 0.00 47 THR A O 22
ATOM 28838 N N . LEU A 1 25 ? 1.202 -0.448 -7.669 1.00 0.00 48 LEU A N 22
ATOM 28839 C CA . LEU A 1 25 ? 1.996 0.554 -6.971 1.00 0.00 48 LEU A CA 22
ATOM 28840 C C . LEU A 1 25 ? 3.094 1.109 -7.875 1.00 0.00 48 LEU A C 22
ATOM 28841 O O . LEU A 1 25 ? 3.037 2.268 -8.286 1.00 0.00 48 LEU A O 22
ATOM 28857 N N . GLU A 1 26 ? 4.092 0.282 -8.182 1.00 0.00 49 GLU A N 22
ATOM 28858 C CA . GLU A 1 26 ? 5.193 0.718 -9.035 1.00 0.00 49 GLU A CA 22
ATOM 28859 C C . GLU A 1 26 ? 5.680 -0.386 -9.973 1.00 0.00 49 GLU A C 22
ATOM 28860 O O . GLU A 1 26 ? 5.275 -0.455 -11.134 1.00 0.00 49 GLU A O 22
ATOM 28872 N N . VAL A 1 27 ? 6.554 -1.247 -9.453 1.00 0.00 50 VAL A N 22
ATOM 28873 C CA . VAL A 1 27 ? 7.139 -2.328 -10.241 1.00 0.00 50 VAL A CA 22
ATOM 28874 C C . VAL A 1 27 ? 6.432 -3.664 -10.018 1.00 0.00 50 VAL A C 22
ATOM 28875 O O . VAL A 1 27 ? 5.399 -3.735 -9.353 1.00 0.00 50 VAL A O 22
ATOM 28888 N N . GLU A 1 28 ? 7.012 -4.717 -10.590 1.00 0.00 51 GLU A N 22
ATOM 28889 C CA . GLU A 1 28 ? 6.470 -6.067 -10.474 1.00 0.00 51 GLU A CA 22
ATOM 28890 C C . GLU A 1 28 ? 7.283 -6.889 -9.478 1.00 0.00 51 GLU A C 22
ATOM 28891 O O . GLU A 1 28 ? 8.138 -6.351 -8.773 1.00 0.00 51 GLU A O 22
ATOM 28903 N N . GLU A 1 29 ? 7.016 -8.194 -9.419 1.00 0.00 52 GLU A N 22
ATOM 28904 C CA . GLU A 1 29 ? 7.736 -9.072 -8.501 1.00 0.00 52 GLU A CA 22
ATOM 28905 C C . GLU A 1 29 ? 9.120 -9.407 -9.047 1.00 0.00 52 GLU A C 22
ATOM 28906 O O . GLU A 1 29 ? 9.362 -10.515 -9.527 1.00 0.00 52 GLU A O 22
ATOM 28918 N N . THR A 1 30 ? 10.019 -8.433 -8.976 1.00 0.00 53 THR A N 22
ATOM 28919 C CA . THR A 1 30 ? 11.388 -8.608 -9.442 1.00 0.00 53 THR A CA 22
ATOM 28920 C C . THR A 1 30 ? 12.358 -7.878 -8.524 1.00 0.00 53 THR A C 22
ATOM 28921 O O . THR A 1 30 ? 13.378 -8.425 -8.107 1.00 0.00 53 THR A O 22
ATOM 28932 N N . ASP A 1 31 ? 12.019 -6.629 -8.217 1.00 0.00 54 ASP A N 22
ATOM 28933 C CA . ASP A 1 31 ? 12.839 -5.792 -7.352 1.00 0.00 54 ASP A CA 22
ATOM 28934 C C . ASP A 1 31 ? 12.696 -6.220 -5.887 1.00 0.00 54 ASP A C 22
ATOM 28935 O O . ASP A 1 31 ? 11.608 -6.593 -5.450 1.00 0.00 54 ASP A O 22
ATOM 28944 N N . PRO A 1 32 ? 13.797 -6.170 -5.108 1.00 0.00 55 PRO A N 22
ATOM 28945 C CA . PRO A 1 32 ? 13.788 -6.560 -3.689 1.00 0.00 55 PRO A CA 22
ATOM 28946 C C . PRO A 1 32 ? 12.836 -5.718 -2.838 1.00 0.00 55 PRO A C 22
ATOM 28947 O O . PRO A 1 32 ? 12.737 -5.921 -1.628 1.00 0.00 55 PRO A O 22
ATOM 28958 N N . LEU A 1 33 ? 12.151 -4.770 -3.471 1.00 0.00 56 LEU A N 22
ATOM 28959 C CA . LEU A 1 33 ? 11.208 -3.898 -2.772 1.00 0.00 56 LEU A CA 22
ATOM 28960 C C . LEU A 1 33 ? 10.260 -4.700 -1.883 1.00 0.00 56 LEU A C 22
ATOM 28961 O O . LEU A 1 33 ? 9.908 -4.267 -0.785 1.00 0.00 56 LEU A O 22
ATOM 28977 N N . CYS A 1 34 ? 9.848 -5.867 -2.365 1.00 0.00 57 CYS A N 22
ATOM 28978 C CA . CYS A 1 34 ? 8.938 -6.726 -1.615 1.00 0.00 57 CYS A CA 22
ATOM 28979 C C . CYS A 1 34 ? 9.608 -7.277 -0.360 1.00 0.00 57 CYS A C 22
ATOM 28980 O O . CYS A 1 34 ? 8.974 -7.403 0.688 1.00 0.00 57 CYS A O 22
ATOM 28988 N N . GLN A 1 35 ? 10.892 -7.603 -0.473 1.00 0.00 58 GLN A N 22
ATOM 28989 C CA . GLN A 1 35 ? 11.647 -8.147 0.651 1.00 0.00 58 GLN A CA 22
ATOM 28990 C C . GLN A 1 35 ? 11.880 -7.087 1.723 1.00 0.00 58 GLN A C 22
ATOM 28991 O O . GLN A 1 35 ? 11.768 -7.364 2.917 1.00 0.00 58 GLN A O 22
ATOM 29005 N N . ARG A 1 36 ? 12.207 -5.873 1.291 1.00 0.00 59 ARG A N 22
ATOM 29006 C CA . ARG A 1 36 ? 12.459 -4.773 2.216 1.00 0.00 59 ARG A CA 22
ATOM 29007 C C . ARG A 1 36 ? 11.217 -4.455 3.041 1.00 0.00 59 ARG A C 22
ATOM 29008 O O . ARG A 1 36 ? 11.308 -4.162 4.233 1.00 0.00 59 ARG A O 22
ATOM 29029 N N . LEU A 1 37 ? 10.055 -4.517 2.398 1.00 0.00 60 LEU A N 22
ATOM 29030 C CA . LEU A 1 37 ? 8.794 -4.234 3.061 1.00 0.00 60 LEU A CA 22
ATOM 29031 C C . LEU A 1 37 ? 8.318 -5.446 3.864 1.00 0.00 60 LEU A C 22
ATOM 29032 O O . LEU A 1 37 ? 7.577 -5.306 4.837 1.00 0.00 60 LEU A O 22
ATOM 29048 N N . ARG A 1 38 ? 8.757 -6.632 3.452 1.00 0.00 61 ARG A N 22
ATOM 29049 C CA . ARG A 1 38 ? 8.381 -7.868 4.129 1.00 0.00 61 ARG A CA 22
ATOM 29050 C C . ARG A 1 38 ? 9.030 -7.958 5.508 1.00 0.00 61 ARG A C 22
ATOM 29051 O O . ARG A 1 38 ? 8.363 -8.267 6.495 1.00 0.00 61 ARG A O 22
ATOM 29072 N N . GLU A 1 39 ? 10.334 -7.693 5.567 1.00 0.00 62 GLU A N 22
ATOM 29073 C CA . GLU A 1 39 ? 11.066 -7.742 6.830 1.00 0.00 62 GLU A CA 22
ATOM 29074 C C . GLU A 1 39 ? 10.392 -6.858 7.870 1.00 0.00 62 GLU A C 22
ATOM 29075 O O . GLU A 1 39 ? 10.135 -7.288 8.995 1.00 0.00 62 GLU A O 22
ATOM 29087 N N . ASN A 1 40 ? 10.110 -5.618 7.487 1.00 0.00 63 ASN A N 22
ATOM 29088 C CA . ASN A 1 40 ? 9.454 -4.680 8.383 1.00 0.00 63 ASN A CA 22
ATOM 29089 C C . ASN A 1 40 ? 7.959 -4.967 8.437 1.00 0.00 63 ASN A C 22
ATOM 29090 O O . ASN A 1 40 ? 7.190 -4.443 7.633 1.00 0.00 63 ASN A O 22
ATOM 29101 N N . ASP A 1 41 ? 7.563 -5.827 9.371 1.00 0.00 64 ASP A N 22
ATOM 29102 C CA . ASP A 1 41 ? 6.159 -6.192 9.531 1.00 0.00 64 ASP A CA 22
ATOM 29103 C C . ASP A 1 41 ? 5.279 -4.951 9.643 1.00 0.00 64 ASP A C 22
ATOM 29104 O O . ASP A 1 41 ? 5.126 -4.379 10.723 1.00 0.00 64 ASP A O 22
ATOM 29113 N N . ILE A 1 42 ? 4.709 -4.536 8.515 1.00 0.00 65 ILE A N 22
ATOM 29114 C CA . ILE A 1 42 ? 3.842 -3.364 8.477 1.00 0.00 65 ILE A CA 22
ATOM 29115 C C . ILE A 1 42 ? 2.513 -3.691 7.804 1.00 0.00 65 ILE A C 22
ATOM 29116 O O . ILE A 1 42 ? 2.443 -3.834 6.583 1.00 0.00 65 ILE A O 22
ATOM 29132 N N . VAL A 1 43 ? 1.463 -3.811 8.609 1.00 0.00 66 VAL A N 22
ATOM 29133 C CA . VAL A 1 43 ? 0.134 -4.118 8.095 1.00 0.00 66 VAL A CA 22
ATOM 29134 C C . VAL A 1 43 ? -0.450 -2.932 7.341 1.00 0.00 66 VAL A C 22
ATOM 29135 O O . VAL A 1 43 ? 0.140 -1.852 7.310 1.00 0.00 66 VAL A O 22
ATOM 29148 N N . GLY A 1 44 ? -1.614 -3.142 6.735 1.00 0.00 67 GLY A N 22
ATOM 29149 C CA . GLY A 1 44 ? -2.267 -2.079 5.997 1.00 0.00 67 GLY A CA 22
ATOM 29150 C C . GLY A 1 44 ? -2.836 -1.018 6.917 1.00 0.00 67 GLY A C 22
ATOM 29151 O O . GLY A 1 44 ? -3.136 0.096 6.484 1.00 0.00 67 GLY A O 22
ATOM 29155 N N . ASP A 1 45 ? -2.982 -1.366 8.193 1.00 0.00 68 ASP A N 22
ATOM 29156 C CA . ASP A 1 45 ? -3.517 -0.438 9.183 1.00 0.00 68 ASP A CA 22
ATOM 29157 C C . ASP A 1 45 ? -2.460 0.583 9.592 1.00 0.00 68 ASP A C 22
ATOM 29158 O O . ASP A 1 45 ? -2.744 1.531 10.324 1.00 0.00 68 ASP A O 22
ATOM 29167 N N . LEU A 1 46 ? -1.242 0.382 9.105 1.00 0.00 69 LEU A N 22
ATOM 29168 C CA . LEU A 1 46 ? -0.132 1.274 9.418 1.00 0.00 69 LEU A CA 22
ATOM 29169 C C . LEU A 1 46 ? 0.185 2.194 8.245 1.00 0.00 69 LEU A C 22
ATOM 29170 O O . LEU A 1 46 ? 0.909 3.177 8.397 1.00 0.00 69 LEU A O 22
ATOM 29186 N N . LEU A 1 47 ? -0.359 1.868 7.077 1.00 0.00 70 LEU A N 22
ATOM 29187 C CA . LEU A 1 47 ? -0.131 2.671 5.882 1.00 0.00 70 LEU A CA 22
ATOM 29188 C C . LEU A 1 47 ? -0.596 4.118 6.083 1.00 0.00 70 LEU A C 22
ATOM 29189 O O . LEU A 1 47 ? 0.159 5.051 5.809 1.00 0.00 70 LEU A O 22
ATOM 29205 N N . PRO A 1 48 ? -1.842 4.336 6.563 1.00 0.00 71 PRO A N 22
ATOM 29206 C CA . PRO A 1 48 ? -2.366 5.682 6.791 1.00 0.00 71 PRO A CA 22
ATOM 29207 C C . PRO A 1 48 ? -1.932 6.257 8.138 1.00 0.00 71 PRO A C 22
ATOM 29208 O O . PRO A 1 48 ? -2.263 7.395 8.471 1.00 0.00 71 PRO A O 22
ATOM 29219 N N . GLU A 1 49 ? -1.192 5.465 8.908 1.00 0.00 72 GLU A N 22
ATOM 29220 C CA . GLU A 1 49 ? -0.724 5.896 10.221 1.00 0.00 72 GLU A CA 22
ATOM 29221 C C . GLU A 1 49 ? 0.776 6.182 10.211 1.00 0.00 72 GLU A C 22
ATOM 29222 O O . GLU A 1 49 ? 1.412 6.230 11.265 1.00 0.00 72 GLU A O 22
ATOM 29234 N N . LEU A 1 50 ? 1.337 6.378 9.021 1.00 0.00 73 LEU A N 22
ATOM 29235 C CA . LEU A 1 50 ? 2.763 6.661 8.888 1.00 0.00 73 LEU A CA 22
ATOM 29236 C C . LEU A 1 50 ? 3.007 7.850 7.965 1.00 0.00 73 LEU A C 22
ATOM 29237 O O . LEU A 1 50 ? 2.155 8.200 7.148 1.00 0.00 73 LEU A O 22
ATOM 29253 N N . CYS A 1 51 ? 4.180 8.464 8.102 1.00 0.00 74 CYS A N 22
ATOM 29254 C CA . CYS A 1 51 ? 4.543 9.617 7.285 1.00 0.00 74 CYS A CA 22
ATOM 29255 C C . CYS A 1 51 ? 5.089 9.174 5.932 1.00 0.00 74 CYS A C 22
ATOM 29256 O O . CYS A 1 51 ? 5.420 8.003 5.738 1.00 0.00 74 CYS A O 22
ATOM 29264 N N . LEU A 1 52 ? 5.183 10.117 5.001 1.00 0.00 75 LEU A N 22
ATOM 29265 C CA . LEU A 1 52 ? 5.687 9.826 3.663 1.00 0.00 75 LEU A CA 22
ATOM 29266 C C . LEU A 1 52 ? 7.148 9.387 3.714 1.00 0.00 75 LEU A C 22
ATOM 29267 O O . LEU A 1 52 ? 7.612 8.642 2.850 1.00 0.00 75 LEU A O 22
ATOM 29283 N N . GLN A 1 53 ? 7.867 9.852 4.731 1.00 0.00 76 GLN A N 22
ATOM 29284 C CA . GLN A 1 53 ? 9.275 9.505 4.895 1.00 0.00 76 GLN A CA 22
ATOM 29285 C C . GLN A 1 53 ? 9.442 8.009 5.131 1.00 0.00 76 GLN A C 22
ATOM 29286 O O . GLN A 1 53 ? 10.388 7.393 4.634 1.00 0.00 76 GLN A O 22
ATOM 29300 N N . ASP A 1 54 ? 8.519 7.428 5.893 1.00 0.00 77 ASP A N 22
ATOM 29301 C CA . ASP A 1 54 ? 8.562 6.001 6.189 1.00 0.00 77 ASP A CA 22
ATOM 29302 C C . ASP A 1 54 ? 8.621 5.192 4.899 1.00 0.00 77 ASP A C 22
ATOM 29303 O O . ASP A 1 54 ? 9.253 4.137 4.842 1.00 0.00 77 ASP A O 22
ATOM 29312 N N . CYS A 1 55 ? 7.956 5.699 3.866 1.00 0.00 78 CYS A N 22
ATOM 29313 C CA . CYS A 1 55 ? 7.937 5.036 2.569 1.00 0.00 78 CYS A CA 22
ATOM 29314 C C . CYS A 1 55 ? 9.289 5.150 1.887 1.00 0.00 78 CYS A C 22
ATOM 29315 O O . CYS A 1 55 ? 9.809 4.173 1.351 1.00 0.00 78 CYS A O 22
ATOM 29323 N N . GLN A 1 56 ? 9.845 6.358 1.899 1.00 0.00 79 GLN A N 22
ATOM 29324 C CA . GLN A 1 56 ? 11.142 6.603 1.286 1.00 0.00 79 GLN A CA 22
ATOM 29325 C C . GLN A 1 56 ? 12.155 5.575 1.779 1.00 0.00 79 GLN A C 22
ATOM 29326 O O . GLN A 1 56 ? 13.067 5.184 1.050 1.00 0.00 79 GLN A O 22
ATOM 29340 N N . ASP A 1 57 ? 11.984 5.142 3.027 1.00 0.00 80 ASP A N 22
ATOM 29341 C CA . ASP A 1 57 ? 12.861 4.137 3.617 1.00 0.00 80 ASP A CA 22
ATOM 29342 C C . ASP A 1 57 ? 12.621 2.790 2.950 1.00 0.00 80 ASP A C 22
ATOM 29343 O O . ASP A 1 57 ? 13.558 2.048 2.655 1.00 0.00 80 ASP A O 22
ATOM 29352 N N . LEU A 1 58 ? 11.347 2.487 2.720 1.00 0.00 81 LEU A N 22
ATOM 29353 C CA . LEU A 1 58 ? 10.943 1.243 2.077 1.00 0.00 81 LEU A CA 22
ATOM 29354 C C . LEU A 1 58 ? 11.480 1.173 0.652 1.00 0.00 81 LEU A C 22
ATOM 29355 O O . LEU A 1 58 ? 11.506 0.106 0.037 1.00 0.00 81 LEU A O 22
ATOM 29371 N N . CYS A 1 59 ? 11.904 2.320 0.134 1.00 0.00 82 CYS A N 22
ATOM 29372 C CA . CYS A 1 59 ? 12.439 2.401 -1.219 1.00 0.00 82 CYS A CA 22
ATOM 29373 C C . CYS A 1 59 ? 13.954 2.563 -1.195 1.00 0.00 82 CYS A C 22
ATOM 29374 O O . CYS A 1 59 ? 14.571 2.560 -0.129 1.00 0.00 82 CYS A O 22
ATOM 29382 N N . ASP A 1 60 ? 14.548 2.704 -2.374 1.00 0.00 83 ASP A N 22
ATOM 29383 C CA . ASP A 1 60 ? 15.992 2.868 -2.488 1.00 0.00 83 ASP A CA 22
ATOM 29384 C C . ASP A 1 60 ? 16.386 4.334 -2.343 1.00 0.00 83 ASP A C 22
ATOM 29385 O O . ASP A 1 60 ? 17.552 4.653 -2.107 1.00 0.00 83 ASP A O 22
ATOM 29394 N N . GLY A 1 61 ? 15.407 5.223 -2.484 1.00 0.00 84 GLY A N 22
ATOM 29395 C CA . GLY A 1 61 ? 15.674 6.645 -2.361 1.00 0.00 84 GLY A CA 22
ATOM 29396 C C . GLY A 1 61 ? 14.870 7.477 -3.343 1.00 0.00 84 GLY A C 22
ATOM 29397 O O . GLY A 1 61 ? 14.931 8.707 -3.316 1.00 0.00 84 GLY A O 22
ATOM 29401 N N . ASP A 1 62 ? 14.117 6.809 -4.210 1.00 0.00 85 ASP A N 22
ATOM 29402 C CA . ASP A 1 62 ? 13.304 7.490 -5.200 1.00 0.00 85 ASP A CA 22
ATOM 29403 C C . ASP A 1 62 ? 12.109 8.182 -4.550 1.00 0.00 85 ASP A C 22
ATOM 29404 O O . ASP A 1 62 ? 11.222 7.527 -4.002 1.00 0.00 85 ASP A O 22
ATOM 29413 N N . LEU A 1 63 ? 12.093 9.509 -4.616 1.00 0.00 86 LEU A N 22
ATOM 29414 C CA . LEU A 1 63 ? 11.007 10.293 -4.039 1.00 0.00 86 LEU A CA 22
ATOM 29415 C C . LEU A 1 63 ? 9.716 10.089 -4.825 1.00 0.00 86 LEU A C 22
ATOM 29416 O O . LEU A 1 63 ? 8.657 9.854 -4.243 1.00 0.00 86 LEU A O 22
ATOM 29432 N N . ASN A 1 64 ? 9.814 10.186 -6.149 1.00 0.00 87 ASN A N 22
ATOM 29433 C CA . ASN A 1 64 ? 8.658 10.006 -7.024 1.00 0.00 87 ASN A CA 22
ATOM 29434 C C . ASN A 1 64 ? 7.924 8.718 -6.675 1.00 0.00 87 ASN A C 22
ATOM 29435 O O . ASN A 1 64 ? 6.695 8.678 -6.628 1.00 0.00 87 ASN A O 22
ATOM 29446 N N . LYS A 1 65 ? 8.700 7.670 -6.435 1.00 0.00 88 LYS A N 22
ATOM 29447 C CA . LYS A 1 65 ? 8.153 6.366 -6.080 1.00 0.00 88 LYS A CA 22
ATOM 29448 C C . LYS A 1 65 ? 7.259 6.467 -4.847 1.00 0.00 88 LYS A C 22
ATOM 29449 O O . LYS A 1 65 ? 6.147 5.938 -4.829 1.00 0.00 88 LYS A O 22
ATOM 29468 N N . ALA A 1 66 ? 7.753 7.149 -3.821 1.00 0.00 89 ALA A N 22
ATOM 29469 C CA . ALA A 1 66 ? 7.003 7.311 -2.582 1.00 0.00 89 ALA A CA 22
ATOM 29470 C C . ALA A 1 66 ? 5.737 8.130 -2.800 1.00 0.00 89 ALA A C 22
ATOM 29471 O O . ALA A 1 66 ? 4.773 8.009 -2.044 1.00 0.00 89 ALA A O 22
ATOM 29478 N N . ILE A 1 67 ? 5.742 8.968 -3.833 1.00 0.00 90 ILE A N 22
ATOM 29479 C CA . ILE A 1 67 ? 4.582 9.795 -4.142 1.00 0.00 90 ILE A CA 22
ATOM 29480 C C . ILE A 1 67 ? 3.417 8.926 -4.605 1.00 0.00 90 ILE A C 22
ATOM 29481 O O . ILE A 1 67 ? 2.338 8.958 -4.014 1.00 0.00 90 ILE A O 22
ATOM 29497 N N . LYS A 1 68 ? 3.645 8.147 -5.660 1.00 0.00 91 LYS A N 22
ATOM 29498 C CA . LYS A 1 68 ? 2.615 7.258 -6.190 1.00 0.00 91 LYS A CA 22
ATOM 29499 C C . LYS A 1 68 ? 2.133 6.302 -5.105 1.00 0.00 91 LYS A C 22
ATOM 29500 O O . LYS A 1 68 ? 0.979 5.872 -5.104 1.00 0.00 91 LYS A O 22
ATOM 29519 N N . PHE A 1 69 ? 3.034 5.977 -4.185 1.00 0.00 92 PHE A N 22
ATOM 29520 C CA . PHE A 1 69 ? 2.723 5.083 -3.076 1.00 0.00 92 PHE A CA 22
ATOM 29521 C C . PHE A 1 69 ? 1.623 5.678 -2.200 1.00 0.00 92 PHE A C 22
ATOM 29522 O O . PHE A 1 69 ? 0.515 5.141 -2.121 1.00 0.00 92 PHE A O 22
ATOM 29539 N N . LYS A 1 70 ? 1.935 6.800 -1.556 1.00 0.00 93 LYS A N 22
ATOM 29540 C CA . LYS A 1 70 ? 0.982 7.479 -0.685 1.00 0.00 93 LYS A CA 22
ATOM 29541 C C . LYS A 1 70 ? -0.293 7.843 -1.441 1.00 0.00 93 LYS A C 22
ATOM 29542 O O . LYS A 1 70 ? -1.357 7.999 -0.843 1.00 0.00 93 LYS A O 22
ATOM 29561 N N . ILE A 1 71 ? -0.179 7.976 -2.761 1.00 0.00 94 ILE A N 22
ATOM 29562 C CA . ILE A 1 71 ? -1.326 8.321 -3.593 1.00 0.00 94 ILE A CA 22
ATOM 29563 C C . ILE A 1 71 ? -2.349 7.191 -3.622 1.00 0.00 94 ILE A C 22
ATOM 29564 O O . ILE A 1 71 ? -3.461 7.339 -3.116 1.00 0.00 94 ILE A O 22
ATOM 29580 N N . LEU A 1 72 ? -1.970 6.067 -4.230 1.00 0.00 95 LEU A N 22
ATOM 29581 C CA . LEU A 1 72 ? -2.861 4.917 -4.328 1.00 0.00 95 LEU A CA 22
ATOM 29582 C C . LEU A 1 72 ? -3.449 4.579 -2.965 1.00 0.00 95 LEU A C 22
ATOM 29583 O O . LEU A 1 72 ? -4.546 4.026 -2.871 1.00 0.00 95 LEU A O 22
ATOM 29599 N N . ILE A 1 73 ? -2.715 4.918 -1.908 1.00 0.00 96 ILE A N 22
ATOM 29600 C CA . ILE A 1 73 ? -3.177 4.658 -0.554 1.00 0.00 96 ILE A CA 22
ATOM 29601 C C . ILE A 1 73 ? -4.266 5.646 -0.148 1.00 0.00 96 ILE A C 22
ATOM 29602 O O . ILE A 1 73 ? -5.236 5.279 0.514 1.00 0.00 96 ILE A O 22
ATOM 29618 N N . ASN A 1 74 ? -4.093 6.901 -0.548 1.00 0.00 97 ASN A N 22
ATOM 29619 C CA . ASN A 1 74 ? -5.056 7.948 -0.227 1.00 0.00 97 ASN A CA 22
ATOM 29620 C C . ASN A 1 74 ? -6.422 7.634 -0.834 1.00 0.00 97 ASN A C 22
ATOM 29621 O O . ASN A 1 74 ? -7.430 7.597 -0.128 1.00 0.00 97 ASN A O 22
ATOM 29632 N N . LYS A 1 75 ? -6.446 7.409 -2.145 1.00 0.00 98 LYS A N 22
ATOM 29633 C CA . LYS A 1 75 ? -7.689 7.096 -2.845 1.00 0.00 98 LYS A CA 22
ATOM 29634 C C . LYS A 1 75 ? -8.344 5.848 -2.260 1.00 0.00 98 LYS A C 22
ATOM 29635 O O . LYS A 1 75 ? -9.553 5.821 -2.023 1.00 0.00 98 LYS A O 22
ATOM 29654 N N . MET A 1 76 ? -7.537 4.817 -2.028 1.00 0.00 99 MET A N 22
ATOM 29655 C CA . MET A 1 76 ? -8.032 3.565 -1.468 1.00 0.00 99 MET A CA 22
ATOM 29656 C C . MET A 1 76 ? -8.574 3.776 -0.058 1.00 0.00 99 MET A C 22
ATOM 29657 O O . MET A 1 76 ? -9.524 3.113 0.360 1.00 0.00 99 MET A O 22
ATOM 29671 N N . ARG A 1 77 ? -7.965 4.707 0.669 1.00 0.00 100 ARG A N 22
ATOM 29672 C CA . ARG A 1 77 ? -8.379 5.005 2.036 1.00 0.00 100 ARG A CA 22
ATOM 29673 C C . ARG A 1 77 ? -9.763 5.648 2.068 1.00 0.00 100 ARG A C 22
ATOM 29674 O O . ARG A 1 77 ? -10.541 5.415 2.993 1.00 0.00 100 ARG A O 22
ATOM 29695 N N . ASP A 1 78 ? -10.068 6.455 1.056 1.00 0.00 101 ASP A N 22
ATOM 29696 C CA . ASP A 1 78 ? -11.359 7.129 0.985 1.00 0.00 101 ASP A CA 22
ATOM 29697 C C . ASP A 1 78 ? -12.456 6.167 0.538 1.00 0.00 101 ASP A C 22
ATOM 29698 O O . ASP A 1 78 ? -13.289 5.752 1.344 1.00 0.00 101 ASP A O 22
ATOM 29707 N N . SER A 1 79 ? -12.435 5.806 -0.746 1.00 0.00 102 SER A N 22
ATOM 29708 C CA . SER A 1 79 ? -13.426 4.890 -1.316 1.00 0.00 102 SER A CA 22
ATOM 29709 C C . SER A 1 79 ? -13.273 4.796 -2.829 1.00 0.00 102 SER A C 22
ATOM 29710 O O . SER A 1 79 ? -13.016 5.798 -3.498 1.00 0.00 102 SER A O 22
ATOM 29718 N N . LYS A 1 80 ? -13.438 3.585 -3.357 1.00 0.00 103 LYS A N 22
ATOM 29719 C CA . LYS A 1 80 ? -13.330 3.339 -4.792 1.00 0.00 103 LYS A CA 22
ATOM 29720 C C . LYS A 1 80 ? -11.928 3.641 -5.313 1.00 0.00 103 LYS A C 22
ATOM 29721 O O . LYS A 1 80 ? -11.301 4.625 -4.921 1.00 0.00 103 LYS A O 22
ATOM 29740 N N . LEU A 1 81 ? -11.442 2.782 -6.201 1.00 0.00 104 LEU A N 22
ATOM 29741 C CA . LEU A 1 81 ? -10.119 2.953 -6.789 1.00 0.00 104 LEU A CA 22
ATOM 29742 C C . LEU A 1 81 ? -10.226 3.561 -8.185 1.00 0.00 104 LEU A C 22
ATOM 29743 O O . LEU A 1 81 ? -9.958 4.748 -8.377 1.00 0.00 104 LEU A O 22
ATOM 29759 N N . GLU A 1 82 ? -10.620 2.740 -9.155 1.00 0.00 105 GLU A N 22
ATOM 29760 C CA . GLU A 1 82 ? -10.764 3.198 -10.530 1.00 0.00 105 GLU A CA 22
ATOM 29761 C C . GLU A 1 82 ? -11.661 2.258 -11.336 1.00 0.00 105 GLU A C 22
ATOM 29762 O O . GLU A 1 82 ? -11.225 1.650 -12.314 1.00 0.00 105 GLU A O 22
ATOM 29774 N N . TRP A 1 83 ? -12.920 2.148 -10.920 1.00 0.00 106 TRP A N 22
ATOM 29775 C CA . TRP A 1 83 ? -13.878 1.285 -11.606 1.00 0.00 106 TRP A CA 22
ATOM 29776 C C . TRP A 1 83 ? -14.950 2.110 -12.307 1.00 0.00 106 TRP A C 22
ATOM 29777 O O . TRP A 1 83 ? -15.956 1.575 -12.773 1.00 0.00 106 TRP A O 22
ATOM 29798 N N . LYS A 1 84 ? -14.725 3.417 -12.381 1.00 0.00 107 LYS A N 22
ATOM 29799 C CA . LYS A 1 84 ? -15.670 4.322 -13.027 1.00 0.00 107 LYS A CA 22
ATOM 29800 C C . LYS A 1 84 ? -14.942 5.322 -13.919 1.00 0.00 107 LYS A C 22
ATOM 29801 O O . LYS A 1 84 ? -14.421 6.331 -13.442 1.00 0.00 107 LYS A O 22
ATOM 29820 N N . ASP A 1 85 ? -14.906 5.031 -15.216 1.00 0.00 108 ASP A N 22
ATOM 29821 C CA . ASP A 1 85 ? -14.241 5.904 -16.178 1.00 0.00 108 ASP A CA 22
ATOM 29822 C C . ASP A 1 85 ? -15.091 6.076 -17.433 1.00 0.00 108 ASP A C 22
ATOM 29823 O O . ASP A 1 85 ? -15.862 7.056 -17.495 1.00 0.00 108 ASP A O 22
ATOM 29833 N N . GLY A 1 1 ? -11.571 -12.152 -4.882 1.00 0.00 24 GLY A N 23
ATOM 29834 C CA . GLY A 1 1 ? -12.989 -12.602 -4.945 1.00 0.00 24 GLY A CA 23
ATOM 29835 C C . GLY A 1 1 ? -13.932 -11.647 -4.243 1.00 0.00 24 GLY A C 23
ATOM 29836 O O . GLY A 1 1 ? -14.039 -11.658 -3.016 1.00 0.00 24 GLY A O 23
ATOM 29842 N N . SER A 1 2 ? -14.616 -10.815 -5.021 1.00 0.00 25 SER A N 23
ATOM 29843 C CA . SER A 1 2 ? -15.556 -9.847 -4.468 1.00 0.00 25 SER A CA 23
ATOM 29844 C C . SER A 1 2 ? -16.973 -10.410 -4.454 1.00 0.00 25 SER A C 23
ATOM 29845 O O . SER A 1 2 ? -17.355 -11.177 -5.339 1.00 0.00 25 SER A O 23
ATOM 29853 N N . HIS A 1 3 ? -17.747 -10.026 -3.444 1.00 0.00 26 HIS A N 23
ATOM 29854 C CA . HIS A 1 3 ? -19.123 -10.492 -3.314 1.00 0.00 26 HIS A CA 23
ATOM 29855 C C . HIS A 1 3 ? -19.917 -9.581 -2.383 1.00 0.00 26 HIS A C 23
ATOM 29856 O O . HIS A 1 3 ? -21.087 -9.289 -2.635 1.00 0.00 26 HIS A O 23
ATOM 29871 N N . MET A 1 4 ? -19.275 -9.137 -1.307 1.00 0.00 27 MET A N 23
ATOM 29872 C CA . MET A 1 4 ? -19.924 -8.261 -0.340 1.00 0.00 27 MET A CA 23
ATOM 29873 C C . MET A 1 4 ? -18.998 -7.122 0.074 1.00 0.00 27 MET A C 23
ATOM 29874 O O . MET A 1 4 ? -19.359 -5.949 -0.027 1.00 0.00 27 MET A O 23
ATOM 29888 N N . ASN A 1 5 ? -17.803 -7.473 0.539 1.00 0.00 28 ASN A N 23
ATOM 29889 C CA . ASN A 1 5 ? -16.830 -6.475 0.970 1.00 0.00 28 ASN A CA 23
ATOM 29890 C C . ASN A 1 5 ? -15.403 -6.995 0.829 1.00 0.00 28 ASN A C 23
ATOM 29891 O O . ASN A 1 5 ? -15.142 -8.183 1.024 1.00 0.00 28 ASN A O 23
ATOM 29902 N N . ASN A 1 6 ? -14.487 -6.095 0.491 1.00 0.00 29 ASN A N 23
ATOM 29903 C CA . ASN A 1 6 ? -13.082 -6.450 0.328 1.00 0.00 29 ASN A CA 23
ATOM 29904 C C . ASN A 1 6 ? -12.205 -5.209 0.437 1.00 0.00 29 ASN A C 23
ATOM 29905 O O . ASN A 1 6 ? -11.154 -5.115 -0.198 1.00 0.00 29 ASN A O 23
ATOM 29916 N N . GLU A 1 7 ? -12.645 -4.265 1.261 1.00 0.00 30 GLU A N 23
ATOM 29917 C CA . GLU A 1 7 ? -11.917 -3.018 1.465 1.00 0.00 30 GLU A CA 23
ATOM 29918 C C . GLU A 1 7 ? -11.198 -3.019 2.808 1.00 0.00 30 GLU A C 23
ATOM 29919 O O . GLU A 1 7 ? -10.103 -2.471 2.936 1.00 0.00 30 GLU A O 23
ATOM 29931 N N . ASP A 1 8 ? -11.830 -3.631 3.805 1.00 0.00 31 ASP A N 23
ATOM 29932 C CA . ASP A 1 8 ? -11.264 -3.710 5.150 1.00 0.00 31 ASP A CA 23
ATOM 29933 C C . ASP A 1 8 ? -9.798 -4.136 5.111 1.00 0.00 31 ASP A C 23
ATOM 29934 O O . ASP A 1 8 ? -9.483 -5.296 4.847 1.00 0.00 31 ASP A O 23
ATOM 29943 N N . PHE A 1 9 ? -8.909 -3.183 5.376 1.00 0.00 32 PHE A N 23
ATOM 29944 C CA . PHE A 1 9 ? -7.473 -3.447 5.375 1.00 0.00 32 PHE A CA 23
ATOM 29945 C C . PHE A 1 9 ? -7.003 -3.938 6.741 1.00 0.00 32 PHE A C 23
ATOM 29946 O O . PHE A 1 9 ? -5.848 -4.326 6.908 1.00 0.00 32 PHE A O 23
ATOM 29963 N N . SER A 1 10 ? -7.907 -3.916 7.716 1.00 0.00 33 SER A N 23
ATOM 29964 C CA . SER A 1 10 ? -7.585 -4.354 9.070 1.00 0.00 33 SER A CA 23
ATOM 29965 C C . SER A 1 10 ? -7.253 -5.843 9.106 1.00 0.00 33 SER A C 23
ATOM 29966 O O . SER A 1 10 ? -6.692 -6.339 10.083 1.00 0.00 33 SER A O 23
ATOM 29974 N N . GLN A 1 11 ? -7.604 -6.552 8.036 1.00 0.00 34 GLN A N 23
ATOM 29975 C CA . GLN A 1 11 ? -7.343 -7.985 7.951 1.00 0.00 34 GLN A CA 23
ATOM 29976 C C . GLN A 1 11 ? -6.128 -8.266 7.072 1.00 0.00 34 GLN A C 23
ATOM 29977 O O . GLN A 1 11 ? -5.553 -9.354 7.118 1.00 0.00 34 GLN A O 23
ATOM 29991 N N . TRP A 1 12 ? -5.740 -7.276 6.274 1.00 0.00 35 TRP A N 23
ATOM 29992 C CA . TRP A 1 12 ? -4.592 -7.414 5.384 1.00 0.00 35 TRP A CA 23
ATOM 29993 C C . TRP A 1 12 ? -3.319 -7.711 6.170 1.00 0.00 35 TRP A C 23
ATOM 29994 O O . TRP A 1 12 ? -3.093 -7.151 7.243 1.00 0.00 35 TRP A O 23
ATOM 30015 N N . SER A 1 13 ? -2.492 -8.598 5.625 1.00 0.00 36 SER A N 23
ATOM 30016 C CA . SER A 1 13 ? -1.239 -8.976 6.266 1.00 0.00 36 SER A CA 23
ATOM 30017 C C . SER A 1 13 ? -0.050 -8.579 5.397 1.00 0.00 36 SER A C 23
ATOM 30018 O O . SER A 1 13 ? -0.213 -7.909 4.379 1.00 0.00 36 SER A O 23
ATOM 30026 N N . VAL A 1 14 ? 1.143 -8.997 5.805 1.00 0.00 37 VAL A N 23
ATOM 30027 C CA . VAL A 1 14 ? 2.359 -8.678 5.064 1.00 0.00 37 VAL A CA 23
ATOM 30028 C C . VAL A 1 14 ? 2.255 -9.121 3.604 1.00 0.00 37 VAL A C 23
ATOM 30029 O O . VAL A 1 14 ? 2.758 -8.447 2.707 1.00 0.00 37 VAL A O 23
ATOM 30042 N N . ASP A 1 15 ? 1.592 -10.249 3.372 1.00 0.00 38 ASP A N 23
ATOM 30043 C CA . ASP A 1 15 ? 1.436 -10.779 2.020 1.00 0.00 38 ASP A CA 23
ATOM 30044 C C . ASP A 1 15 ? 0.435 -9.961 1.206 1.00 0.00 38 ASP A C 23
ATOM 30045 O O . ASP A 1 15 ? 0.719 -9.564 0.077 1.00 0.00 38 ASP A O 23
ATOM 30054 N N . ASP A 1 16 ? -0.735 -9.712 1.788 1.00 0.00 39 ASP A N 23
ATOM 30055 C CA . ASP A 1 16 ? -1.786 -8.955 1.108 1.00 0.00 39 ASP A CA 23
ATOM 30056 C C . ASP A 1 16 ? -1.336 -7.535 0.769 1.00 0.00 39 ASP A C 23
ATOM 30057 O O . ASP A 1 16 ? -1.607 -7.036 -0.323 1.00 0.00 39 ASP A O 23
ATOM 30066 N N . VAL A 1 17 ? -0.649 -6.890 1.706 1.00 0.00 40 VAL A N 23
ATOM 30067 C CA . VAL A 1 17 ? -0.179 -5.522 1.506 1.00 0.00 40 VAL A CA 23
ATOM 30068 C C . VAL A 1 17 ? 0.904 -5.446 0.432 1.00 0.00 40 VAL A C 23
ATOM 30069 O O . VAL A 1 17 ? 0.809 -4.645 -0.497 1.00 0.00 40 VAL A O 23
ATOM 30082 N N . ILE A 1 18 ? 1.928 -6.281 0.565 1.00 0.00 41 ILE A N 23
ATOM 30083 C CA . ILE A 1 18 ? 3.033 -6.295 -0.390 1.00 0.00 41 ILE A CA 23
ATOM 30084 C C . ILE A 1 18 ? 2.571 -6.696 -1.788 1.00 0.00 41 ILE A C 23
ATOM 30085 O O . ILE A 1 18 ? 2.709 -5.926 -2.738 1.00 0.00 41 ILE A O 23
ATOM 30101 N N . THR A 1 19 ? 2.034 -7.906 -1.908 1.00 0.00 42 THR A N 23
ATOM 30102 C CA . THR A 1 19 ? 1.566 -8.416 -3.195 1.00 0.00 42 THR A CA 23
ATOM 30103 C C . THR A 1 19 ? 0.708 -7.390 -3.929 1.00 0.00 42 THR A C 23
ATOM 30104 O O . THR A 1 19 ? 0.952 -7.092 -5.098 1.00 0.00 42 THR A O 23
ATOM 30115 N N . TRP A 1 20 ? -0.298 -6.852 -3.244 1.00 0.00 43 TRP A N 23
ATOM 30116 C CA . TRP A 1 20 ? -1.179 -5.861 -3.850 1.00 0.00 43 TRP A CA 23
ATOM 30117 C C . TRP A 1 20 ? -0.407 -4.594 -4.206 1.00 0.00 43 TRP A C 23
ATOM 30118 O O . TRP A 1 20 ? -0.640 -3.990 -5.254 1.00 0.00 43 TRP A O 23
ATOM 30139 N N . CYS A 1 21 ? 0.509 -4.198 -3.328 1.00 0.00 44 CYS A N 23
ATOM 30140 C CA . CYS A 1 21 ? 1.316 -3.003 -3.549 1.00 0.00 44 CYS A CA 23
ATOM 30141 C C . CYS A 1 21 ? 2.040 -3.082 -4.886 1.00 0.00 44 CYS A C 23
ATOM 30142 O O . CYS A 1 21 ? 1.747 -2.318 -5.801 1.00 0.00 44 CYS A O 23
ATOM 30150 N N . ILE A 1 22 ? 2.982 -4.015 -4.988 1.00 0.00 45 ILE A N 23
ATOM 30151 C CA . ILE A 1 22 ? 3.759 -4.208 -6.209 1.00 0.00 45 ILE A CA 23
ATOM 30152 C C . ILE A 1 22 ? 2.858 -4.331 -7.437 1.00 0.00 45 ILE A C 23
ATOM 30153 O O . ILE A 1 22 ? 3.133 -3.737 -8.480 1.00 0.00 45 ILE A O 23
ATOM 30169 N N . SER A 1 23 ? 1.786 -5.104 -7.305 1.00 0.00 46 SER A N 23
ATOM 30170 C CA . SER A 1 23 ? 0.853 -5.319 -8.408 1.00 0.00 46 SER A CA 23
ATOM 30171 C C . SER A 1 23 ? 0.273 -4.006 -8.929 1.00 0.00 46 SER A C 23
ATOM 30172 O O . SER A 1 23 ? -0.246 -3.952 -10.045 1.00 0.00 46 SER A O 23
ATOM 30180 N N . THR A 1 24 ? 0.361 -2.948 -8.125 1.00 0.00 47 THR A N 23
ATOM 30181 C CA . THR A 1 24 ? -0.172 -1.649 -8.524 1.00 0.00 47 THR A CA 23
ATOM 30182 C C . THR A 1 24 ? 0.750 -0.497 -8.124 1.00 0.00 47 THR A C 23
ATOM 30183 O O . THR A 1 24 ? 0.331 0.661 -8.132 1.00 0.00 47 THR A O 23
ATOM 30194 N N . LEU A 1 25 ? 2.002 -0.800 -7.787 1.00 0.00 48 LEU A N 23
ATOM 30195 C CA . LEU A 1 25 ? 2.939 0.247 -7.382 1.00 0.00 48 LEU A CA 23
ATOM 30196 C C . LEU A 1 25 ? 3.718 0.775 -8.581 1.00 0.00 48 LEU A C 23
ATOM 30197 O O . LEU A 1 25 ? 3.492 1.898 -9.032 1.00 0.00 48 LEU A O 23
ATOM 30213 N N . GLU A 1 26 ? 4.635 -0.038 -9.096 1.00 0.00 49 GLU A N 23
ATOM 30214 C CA . GLU A 1 26 ? 5.439 0.358 -10.245 1.00 0.00 49 GLU A CA 23
ATOM 30215 C C . GLU A 1 26 ? 5.731 -0.821 -11.165 1.00 0.00 49 GLU A C 23
ATOM 30216 O O . GLU A 1 26 ? 5.342 -0.827 -12.334 1.00 0.00 49 GLU A O 23
ATOM 30228 N N . VAL A 1 27 ? 6.424 -1.820 -10.621 1.00 0.00 50 VAL A N 23
ATOM 30229 C CA . VAL A 1 27 ? 6.815 -2.998 -11.388 1.00 0.00 50 VAL A CA 23
ATOM 30230 C C . VAL A 1 27 ? 6.012 -4.234 -10.989 1.00 0.00 50 VAL A C 23
ATOM 30231 O O . VAL A 1 27 ? 4.976 -4.133 -10.333 1.00 0.00 50 VAL A O 23
ATOM 30244 N N . GLU A 1 28 ? 6.507 -5.401 -11.398 1.00 0.00 51 GLU A N 23
ATOM 30245 C CA . GLU A 1 28 ? 5.856 -6.672 -11.091 1.00 0.00 51 GLU A CA 23
ATOM 30246 C C . GLU A 1 28 ? 6.538 -7.352 -9.908 1.00 0.00 51 GLU A C 23
ATOM 30247 O O . GLU A 1 28 ? 7.442 -6.783 -9.297 1.00 0.00 51 GLU A O 23
ATOM 30259 N N . GLU A 1 29 ? 6.106 -8.571 -9.591 1.00 0.00 52 GLU A N 23
ATOM 30260 C CA . GLU A 1 29 ? 6.686 -9.309 -8.474 1.00 0.00 52 GLU A CA 23
ATOM 30261 C C . GLU A 1 29 ? 8.062 -9.860 -8.842 1.00 0.00 52 GLU A C 23
ATOM 30262 O O . GLU A 1 29 ? 8.226 -11.058 -9.070 1.00 0.00 52 GLU A O 23
ATOM 30274 N N . THR A 1 30 ? 9.043 -8.966 -8.900 1.00 0.00 53 THR A N 23
ATOM 30275 C CA . THR A 1 30 ? 10.415 -9.335 -9.226 1.00 0.00 53 THR A CA 23
ATOM 30276 C C . THR A 1 30 ? 11.394 -8.501 -8.411 1.00 0.00 53 THR A C 23
ATOM 30277 O O . THR A 1 30 ? 12.316 -9.026 -7.786 1.00 0.00 53 THR A O 23
ATOM 30288 N N . ASP A 1 31 ? 11.173 -7.190 -8.434 1.00 0.00 54 ASP A N 23
ATOM 30289 C CA . ASP A 1 31 ? 12.013 -6.240 -7.716 1.00 0.00 54 ASP A CA 23
ATOM 30290 C C . ASP A 1 31 ? 12.005 -6.522 -6.209 1.00 0.00 54 ASP A C 23
ATOM 30291 O O . ASP A 1 31 ? 10.972 -6.888 -5.648 1.00 0.00 54 ASP A O 23
ATOM 30300 N N . PRO A 1 32 ? 13.164 -6.354 -5.534 1.00 0.00 55 PRO A N 23
ATOM 30301 C CA . PRO A 1 32 ? 13.292 -6.600 -4.087 1.00 0.00 55 PRO A CA 23
ATOM 30302 C C . PRO A 1 32 ? 12.380 -5.719 -3.230 1.00 0.00 55 PRO A C 23
ATOM 30303 O O . PRO A 1 32 ? 12.404 -5.811 -2.003 1.00 0.00 55 PRO A O 23
ATOM 30314 N N . LEU A 1 33 ? 11.590 -4.860 -3.873 1.00 0.00 56 LEU A N 23
ATOM 30315 C CA . LEU A 1 33 ? 10.676 -3.968 -3.155 1.00 0.00 56 LEU A CA 23
ATOM 30316 C C . LEU A 1 33 ? 9.886 -4.724 -2.086 1.00 0.00 56 LEU A C 23
ATOM 30317 O O . LEU A 1 33 ? 9.569 -4.174 -1.028 1.00 0.00 56 LEU A O 23
ATOM 30333 N N . CYS A 1 34 ? 9.581 -5.988 -2.363 1.00 0.00 57 CYS A N 23
ATOM 30334 C CA . CYS A 1 34 ? 8.827 -6.819 -1.430 1.00 0.00 57 CYS A CA 23
ATOM 30335 C C . CYS A 1 34 ? 9.642 -7.111 -0.176 1.00 0.00 57 CYS A C 23
ATOM 30336 O O . CYS A 1 34 ? 9.115 -7.082 0.936 1.00 0.00 57 CYS A O 23
ATOM 30344 N N . GLN A 1 35 ? 10.928 -7.395 -0.362 1.00 0.00 58 GLN A N 23
ATOM 30345 C CA . GLN A 1 35 ? 11.816 -7.700 0.754 1.00 0.00 58 GLN A CA 23
ATOM 30346 C C . GLN A 1 35 ? 11.900 -6.528 1.728 1.00 0.00 58 GLN A C 23
ATOM 30347 O O . GLN A 1 35 ? 11.870 -6.719 2.944 1.00 0.00 58 GLN A O 23
ATOM 30361 N N . ARG A 1 36 ? 12.010 -5.318 1.190 1.00 0.00 59 ARG A N 23
ATOM 30362 C CA . ARG A 1 36 ? 12.098 -4.121 2.019 1.00 0.00 59 ARG A CA 23
ATOM 30363 C C . ARG A 1 36 ? 10.825 -3.931 2.837 1.00 0.00 59 ARG A C 23
ATOM 30364 O O . ARG A 1 36 ? 10.879 -3.559 4.009 1.00 0.00 59 ARG A O 23
ATOM 30385 N N . LEU A 1 37 ? 9.680 -4.192 2.212 1.00 0.00 60 LEU A N 23
ATOM 30386 C CA . LEU A 1 37 ? 8.392 -4.048 2.883 1.00 0.00 60 LEU A CA 23
ATOM 30387 C C . LEU A 1 37 ? 8.072 -5.277 3.732 1.00 0.00 60 LEU A C 23
ATOM 30388 O O . LEU A 1 37 ? 7.179 -5.242 4.578 1.00 0.00 60 LEU A O 23
ATOM 30404 N N . ARG A 1 38 ? 8.804 -6.364 3.499 1.00 0.00 61 ARG A N 23
ATOM 30405 C CA . ARG A 1 38 ? 8.594 -7.603 4.243 1.00 0.00 61 ARG A CA 23
ATOM 30406 C C . ARG A 1 38 ? 9.160 -7.502 5.657 1.00 0.00 61 ARG A C 23
ATOM 30407 O O . ARG A 1 38 ? 8.494 -7.866 6.625 1.00 0.00 61 ARG A O 23
ATOM 30428 N N . GLU A 1 39 ? 10.395 -7.011 5.768 1.00 0.00 62 GLU A N 23
ATOM 30429 C CA . GLU A 1 39 ? 11.044 -6.863 7.069 1.00 0.00 62 GLU A CA 23
ATOM 30430 C C . GLU A 1 39 ? 10.133 -6.122 8.038 1.00 0.00 62 GLU A C 23
ATOM 30431 O O . GLU A 1 39 ? 9.722 -6.671 9.060 1.00 0.00 62 GLU A O 23
ATOM 30443 N N . ASN A 1 40 ? 9.823 -4.874 7.713 1.00 0.00 63 ASN A N 23
ATOM 30444 C CA . ASN A 1 40 ? 8.944 -4.072 8.549 1.00 0.00 63 ASN A CA 23
ATOM 30445 C C . ASN A 1 40 ? 7.493 -4.458 8.301 1.00 0.00 63 ASN A C 23
ATOM 30446 O O . ASN A 1 40 ? 6.851 -3.934 7.394 1.00 0.00 63 ASN A O 23
ATOM 30457 N N . ASP A 1 41 ? 6.994 -5.406 9.086 1.00 0.00 64 ASP A N 23
ATOM 30458 C CA . ASP A 1 41 ? 5.613 -5.859 8.954 1.00 0.00 64 ASP A CA 23
ATOM 30459 C C . ASP A 1 41 ? 4.639 -4.693 9.107 1.00 0.00 64 ASP A C 23
ATOM 30460 O O . ASP A 1 41 ? 4.254 -4.334 10.220 1.00 0.00 64 ASP A O 23
ATOM 30469 N N . ILE A 1 42 ? 4.250 -4.100 7.981 1.00 0.00 65 ILE A N 23
ATOM 30470 C CA . ILE A 1 42 ? 3.321 -2.977 7.990 1.00 0.00 65 ILE A CA 23
ATOM 30471 C C . ILE A 1 42 ? 1.908 -3.438 7.647 1.00 0.00 65 ILE A C 23
ATOM 30472 O O . ILE A 1 42 ? 1.648 -3.903 6.537 1.00 0.00 65 ILE A O 23
ATOM 30488 N N . VAL A 1 43 ? 1.002 -3.307 8.608 1.00 0.00 66 VAL A N 23
ATOM 30489 C CA . VAL A 1 43 ? -0.386 -3.703 8.411 1.00 0.00 66 VAL A CA 23
ATOM 30490 C C . VAL A 1 43 ? -1.155 -2.610 7.675 1.00 0.00 66 VAL A C 23
ATOM 30491 O O . VAL A 1 43 ? -0.684 -1.478 7.564 1.00 0.00 66 VAL A O 23
ATOM 30504 N N . GLY A 1 44 ? -2.333 -2.954 7.167 1.00 0.00 67 GLY A N 23
ATOM 30505 C CA . GLY A 1 44 ? -3.144 -1.985 6.454 1.00 0.00 67 GLY A CA 23
ATOM 30506 C C . GLY A 1 44 ? -3.470 -0.772 7.305 1.00 0.00 67 GLY A C 23
ATOM 30507 O O . GLY A 1 44 ? -3.550 0.347 6.799 1.00 0.00 67 GLY A O 23
ATOM 30511 N N . ASP A 1 45 ? -3.656 -1.000 8.601 1.00 0.00 68 ASP A N 23
ATOM 30512 C CA . ASP A 1 45 ? -3.975 0.076 9.532 1.00 0.00 68 ASP A CA 23
ATOM 30513 C C . ASP A 1 45 ? -2.730 0.888 9.880 1.00 0.00 68 ASP A C 23
ATOM 30514 O O . ASP A 1 45 ? -2.826 1.971 10.459 1.00 0.00 68 ASP A O 23
ATOM 30523 N N . LEU A 1 46 ? -1.564 0.362 9.519 1.00 0.00 69 LEU A N 23
ATOM 30524 C CA . LEU A 1 46 ? -0.300 1.033 9.802 1.00 0.00 69 LEU A CA 23
ATOM 30525 C C . LEU A 1 46 ? 0.215 1.773 8.569 1.00 0.00 69 LEU A C 23
ATOM 30526 O O . LEU A 1 46 ? 1.149 2.571 8.659 1.00 0.00 69 LEU A O 23
ATOM 30542 N N . LEU A 1 47 ? -0.399 1.505 7.420 1.00 0.00 70 LEU A N 23
ATOM 30543 C CA . LEU A 1 47 ? -0.001 2.148 6.171 1.00 0.00 70 LEU A CA 23
ATOM 30544 C C . LEU A 1 47 ? -0.195 3.668 6.235 1.00 0.00 70 LEU A C 23
ATOM 30545 O O . LEU A 1 47 ? 0.706 4.420 5.866 1.00 0.00 70 LEU A O 23
ATOM 30561 N N . PRO A 1 48 ? -1.372 4.151 6.695 1.00 0.00 71 PRO A N 23
ATOM 30562 C CA . PRO A 1 48 ? -1.644 5.587 6.791 1.00 0.00 71 PRO A CA 23
ATOM 30563 C C . PRO A 1 48 ? -1.105 6.206 8.079 1.00 0.00 71 PRO A C 23
ATOM 30564 O O . PRO A 1 48 ? -1.215 7.414 8.289 1.00 0.00 71 PRO A O 23
ATOM 30575 N N . GLU A 1 49 ? -0.525 5.374 8.939 1.00 0.00 72 GLU A N 23
ATOM 30576 C CA . GLU A 1 49 ? 0.022 5.843 10.208 1.00 0.00 72 GLU A CA 23
ATOM 30577 C C . GLU A 1 49 ? 1.487 6.254 10.071 1.00 0.00 72 GLU A C 23
ATOM 30578 O O . GLU A 1 49 ? 2.132 6.612 11.056 1.00 0.00 72 GLU A O 23
ATOM 30590 N N . LEU A 1 50 ? 2.009 6.203 8.849 1.00 0.00 73 LEU A N 23
ATOM 30591 C CA . LEU A 1 50 ? 3.399 6.573 8.600 1.00 0.00 73 LEU A CA 23
ATOM 30592 C C . LEU A 1 50 ? 3.490 7.715 7.593 1.00 0.00 73 LEU A C 23
ATOM 30593 O O . LEU A 1 50 ? 2.698 7.794 6.654 1.00 0.00 73 LEU A O 23
ATOM 30609 N N . CYS A 1 51 ? 4.463 8.600 7.798 1.00 0.00 74 CYS A N 23
ATOM 30610 C CA . CYS A 1 51 ? 4.662 9.743 6.911 1.00 0.00 74 CYS A CA 23
ATOM 30611 C C . CYS A 1 51 ? 5.464 9.344 5.676 1.00 0.00 74 CYS A C 23
ATOM 30612 O O . CYS A 1 51 ? 5.742 8.164 5.459 1.00 0.00 74 CYS A O 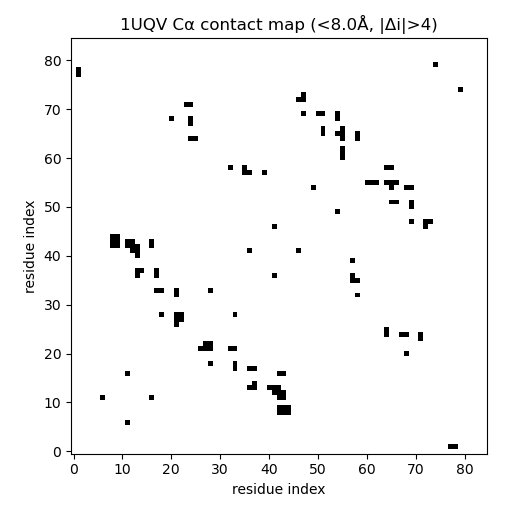23
ATOM 30620 N N . LEU A 1 52 ? 5.833 10.337 4.871 1.00 0.00 75 LEU A N 23
ATOM 30621 C CA . LEU A 1 52 ? 6.603 10.088 3.658 1.00 0.00 75 LEU A CA 23
ATOM 30622 C C . LEU A 1 52 ? 8.058 9.774 3.984 1.00 0.00 75 LEU A C 23
ATOM 30623 O O . LEU A 1 52 ? 8.783 9.222 3.159 1.00 0.00 75 LEU A O 23
ATOM 30639 N N . GLN A 1 53 ? 8.482 10.132 5.192 1.00 0.00 76 GLN A N 23
ATOM 30640 C CA . GLN A 1 53 ? 9.852 9.881 5.624 1.00 0.00 76 GLN A CA 23
ATOM 30641 C C . GLN A 1 53 ? 10.122 8.384 5.726 1.00 0.00 76 GLN A C 23
ATOM 30642 O O . GLN A 1 53 ? 11.201 7.909 5.367 1.00 0.00 76 GLN A O 23
ATOM 30656 N N . ASP A 1 54 ? 9.133 7.645 6.216 1.00 0.00 77 ASP A N 23
ATOM 30657 C CA . ASP A 1 54 ? 9.257 6.200 6.369 1.00 0.00 77 ASP A CA 23
ATOM 30658 C C . ASP A 1 54 ? 9.338 5.512 5.009 1.00 0.00 77 ASP A C 23
ATOM 30659 O O . ASP A 1 54 ? 10.327 4.851 4.697 1.00 0.00 77 ASP A O 23
ATOM 30668 N N . CYS A 1 55 ? 8.287 5.674 4.208 1.00 0.00 78 CYS A N 23
ATOM 30669 C CA . CYS A 1 55 ? 8.229 5.066 2.881 1.00 0.00 78 CYS A CA 23
ATOM 30670 C C . CYS A 1 55 ? 9.474 5.401 2.067 1.00 0.00 78 CYS A C 23
ATOM 30671 O O . CYS A 1 55 ? 10.053 4.531 1.416 1.00 0.00 78 CYS A O 23
ATOM 30679 N N . GLN A 1 56 ? 9.877 6.668 2.104 1.00 0.00 79 GLN A N 23
ATOM 30680 C CA . GLN A 1 56 ? 11.058 7.112 1.373 1.00 0.00 79 GLN A CA 23
ATOM 30681 C C . GLN A 1 56 ? 12.276 6.284 1.771 1.00 0.00 79 GLN A C 23
ATOM 30682 O O . GLN A 1 56 ? 13.071 5.881 0.921 1.00 0.00 79 GLN A O 23
ATOM 30696 N N . ASP A 1 57 ? 12.416 6.035 3.071 1.00 0.00 80 ASP A N 23
ATOM 30697 C CA . ASP A 1 57 ? 13.527 5.244 3.585 1.00 0.00 80 ASP A CA 23
ATOM 30698 C C . ASP A 1 57 ? 13.417 3.796 3.116 1.00 0.00 80 ASP A C 23
ATOM 30699 O O . ASP A 1 57 ? 14.416 3.081 3.027 1.00 0.00 80 ASP A O 23
ATOM 30708 N N . LEU A 1 58 ? 12.193 3.375 2.820 1.00 0.00 81 LEU A N 23
ATOM 30709 C CA . LEU A 1 58 ? 11.937 2.015 2.359 1.00 0.00 81 LEU A CA 23
ATOM 30710 C C . LEU A 1 58 ? 12.215 1.888 0.866 1.00 0.00 81 LEU A C 23
ATOM 30711 O O . LEU A 1 58 ? 12.293 0.782 0.329 1.00 0.00 81 LEU A O 23
ATOM 30727 N N . CYS A 1 59 ? 12.363 3.030 0.203 1.00 0.00 82 CYS A N 23
ATOM 30728 C CA . CYS A 1 59 ? 12.630 3.055 -1.230 1.00 0.00 82 CYS A CA 23
ATOM 30729 C C . CYS A 1 59 ? 14.116 3.264 -1.504 1.00 0.00 82 CYS A C 23
ATOM 30730 O O . CYS A 1 59 ? 14.895 3.524 -0.587 1.00 0.00 82 CYS A O 23
ATOM 30738 N N . ASP A 1 60 ? 14.502 3.148 -2.772 1.00 0.00 83 ASP A N 23
ATOM 30739 C CA . ASP A 1 60 ? 15.896 3.323 -3.167 1.00 0.00 83 ASP A CA 23
ATOM 30740 C C . ASP A 1 60 ? 16.361 4.752 -2.904 1.00 0.00 83 ASP A C 23
ATOM 30741 O O . ASP A 1 60 ? 17.560 5.019 -2.827 1.00 0.00 83 ASP A O 23
ATOM 30750 N N . GLY A 1 61 ? 15.404 5.664 -2.767 1.00 0.00 84 GLY A N 23
ATOM 30751 C CA . GLY A 1 61 ? 15.734 7.054 -2.515 1.00 0.00 84 GLY A CA 23
ATOM 30752 C C . GLY A 1 61 ? 14.894 8.007 -3.341 1.00 0.00 84 GLY A C 23
ATOM 30753 O O . GLY A 1 61 ? 14.760 9.183 -3.002 1.00 0.00 84 GLY A O 23
ATOM 30757 N N . ASP A 1 62 ? 14.328 7.496 -4.430 1.00 0.00 85 ASP A N 23
ATOM 30758 C CA . ASP A 1 62 ? 13.495 8.304 -5.311 1.00 0.00 85 ASP A CA 23
ATOM 30759 C C . ASP A 1 62 ? 12.236 8.769 -4.585 1.00 0.00 85 ASP A C 23
ATOM 30760 O O . ASP A 1 62 ? 11.360 7.967 -4.263 1.00 0.00 85 ASP A O 23
ATOM 30769 N N . LEU A 1 63 ? 12.158 10.071 -4.326 1.00 0.00 86 LEU A N 23
ATOM 30770 C CA . LEU A 1 63 ? 11.013 10.651 -3.632 1.00 0.00 86 LEU A CA 23
ATOM 30771 C C . LEU A 1 63 ? 9.718 10.409 -4.404 1.00 0.00 86 LEU A C 23
ATOM 30772 O O . LEU A 1 63 ? 8.693 10.061 -3.816 1.00 0.00 86 LEU A O 23
ATOM 30788 N N . ASN A 1 64 ? 9.775 10.596 -5.720 1.00 0.00 87 ASN A N 23
ATOM 30789 C CA . ASN A 1 64 ? 8.608 10.404 -6.577 1.00 0.00 87 ASN A CA 23
ATOM 30790 C C . ASN A 1 64 ? 7.948 9.053 -6.325 1.00 0.00 87 ASN A C 23
ATOM 30791 O O . ASN A 1 64 ? 6.724 8.957 -6.227 1.00 0.00 87 ASN A O 23
ATOM 30802 N N . LYS A 1 65 ? 8.767 8.014 -6.221 1.00 0.00 88 LYS A N 23
ATOM 30803 C CA . LYS A 1 65 ? 8.270 6.664 -5.985 1.00 0.00 88 LYS A CA 23
ATOM 30804 C C . LYS A 1 65 ? 7.464 6.597 -4.690 1.00 0.00 88 LYS A C 23
ATOM 30805 O O . LYS A 1 65 ? 6.420 5.944 -4.627 1.00 0.00 88 LYS A O 23
ATOM 30824 N N . ALA A 1 66 ? 7.952 7.284 -3.661 1.00 0.00 89 ALA A N 23
ATOM 30825 C CA . ALA A 1 66 ? 7.285 7.300 -2.364 1.00 0.00 89 ALA A CA 23
ATOM 30826 C C . ALA A 1 66 ? 5.945 8.025 -2.435 1.00 0.00 89 ALA A C 23
ATOM 30827 O O . ALA A 1 66 ? 4.983 7.632 -1.774 1.00 0.00 89 ALA A O 23
ATOM 30834 N N . ILE A 1 67 ? 5.888 9.084 -3.236 1.00 0.00 90 ILE A N 23
ATOM 30835 C CA . ILE A 1 67 ? 4.663 9.862 -3.389 1.00 0.00 90 ILE A CA 23
ATOM 30836 C C . ILE A 1 67 ? 3.523 8.992 -3.912 1.00 0.00 90 ILE A C 23
ATOM 30837 O O . ILE A 1 67 ? 2.427 8.987 -3.352 1.00 0.00 90 ILE A O 23
ATOM 30853 N N . LYS A 1 68 ? 3.791 8.260 -4.989 1.00 0.00 91 LYS A N 23
ATOM 30854 C CA . LYS A 1 68 ? 2.789 7.384 -5.587 1.00 0.00 91 LYS A CA 23
ATOM 30855 C C . LYS A 1 68 ? 2.350 6.310 -4.597 1.00 0.00 91 LYS A C 23
ATOM 30856 O O . LYS A 1 68 ? 1.181 5.928 -4.556 1.00 0.00 91 LYS A O 23
ATOM 30875 N N . PHE A 1 69 ? 3.300 5.829 -3.801 1.00 0.00 92 PHE A N 23
ATOM 30876 C CA . PHE A 1 69 ? 3.025 4.803 -2.801 1.00 0.00 92 PHE A CA 23
ATOM 30877 C C . PHE A 1 69 ? 1.950 5.270 -1.819 1.00 0.00 92 PHE A C 23
ATOM 30878 O O . PHE A 1 69 ? 0.880 4.664 -1.714 1.00 0.00 92 PHE A O 23
ATOM 30895 N N . LYS A 1 70 ? 2.240 6.356 -1.109 1.00 0.00 93 LYS A N 23
ATOM 30896 C CA . LYS A 1 70 ? 1.307 6.910 -0.132 1.00 0.00 93 LYS A CA 23
ATOM 30897 C C . LYS A 1 70 ? -0.044 7.221 -0.773 1.00 0.00 93 LYS A C 23
ATOM 30898 O O . LYS A 1 70 ? -1.092 7.006 -0.163 1.00 0.00 93 LYS A O 23
ATOM 30917 N N . ILE A 1 71 ? -0.013 7.726 -2.003 1.00 0.00 94 ILE A N 23
ATOM 30918 C CA . ILE A 1 71 ? -1.236 8.071 -2.719 1.00 0.00 94 ILE A CA 23
ATOM 30919 C C . ILE A 1 71 ? -2.152 6.862 -2.884 1.00 0.00 94 ILE A C 23
ATOM 30920 O O . ILE A 1 71 ? -3.256 6.833 -2.342 1.00 0.00 94 ILE A O 23
ATOM 30936 N N . LEU A 1 72 ? -1.689 5.877 -3.651 1.00 0.00 95 LEU A N 23
ATOM 30937 C CA . LEU A 1 72 ? -2.464 4.667 -3.903 1.00 0.00 95 LEU A CA 23
ATOM 30938 C C . LEU A 1 72 ? -3.074 4.130 -2.616 1.00 0.00 95 LEU A C 23
ATOM 30939 O O . LEU A 1 72 ? -4.168 3.564 -2.624 1.00 0.00 95 LEU A O 23
ATOM 30955 N N . ILE A 1 73 ? -2.363 4.317 -1.511 1.00 0.00 96 ILE A N 23
ATOM 30956 C CA . ILE A 1 73 ? -2.840 3.851 -0.218 1.00 0.00 96 ILE A CA 23
ATOM 30957 C C . ILE A 1 73 ? -3.993 4.709 0.300 1.00 0.00 96 ILE A C 23
ATOM 30958 O O . ILE A 1 73 ? -4.960 4.189 0.856 1.00 0.00 96 ILE A O 23
ATOM 30974 N N . ASN A 1 74 ? -3.885 6.021 0.117 1.00 0.00 97 ASN A N 23
ATOM 30975 C CA . ASN A 1 74 ? -4.923 6.942 0.568 1.00 0.00 97 ASN A CA 23
ATOM 30976 C C . ASN A 1 74 ? -6.250 6.650 -0.126 1.00 0.00 97 ASN A C 23
ATOM 30977 O O . ASN A 1 74 ? -7.297 6.582 0.521 1.00 0.00 97 ASN A O 23
ATOM 30988 N N . LYS A 1 75 ? -6.202 6.478 -1.443 1.00 0.00 98 LYS A N 23
ATOM 30989 C CA . LYS A 1 75 ? -7.402 6.192 -2.222 1.00 0.00 98 LYS A CA 23
ATOM 30990 C C . LYS A 1 75 ? -8.068 4.906 -1.747 1.00 0.00 98 LYS A C 23
ATOM 30991 O O . LYS A 1 75 ? -9.268 4.883 -1.469 1.00 0.00 98 LYS A O 23
ATOM 31010 N N . MET A 1 76 ? -7.282 3.836 -1.655 1.00 0.00 99 MET A N 23
ATOM 31011 C CA . MET A 1 76 ? -7.797 2.544 -1.212 1.00 0.00 99 MET A CA 23
ATOM 31012 C C . MET A 1 76 ? -8.374 2.647 0.197 1.00 0.00 99 MET A C 23
ATOM 31013 O O . MET A 1 76 ? -9.314 1.933 0.547 1.00 0.00 99 MET A O 23
ATOM 31027 N N . ARG A 1 77 ? -7.806 3.543 0.998 1.00 0.00 100 ARG A N 23
ATOM 31028 C CA . ARG A 1 77 ? -8.262 3.741 2.369 1.00 0.00 100 ARG A CA 23
ATOM 31029 C C . ARG A 1 77 ? -9.721 4.189 2.402 1.00 0.00 100 ARG A C 23
ATOM 31030 O O . ARG A 1 77 ? -10.543 3.604 3.106 1.00 0.00 100 ARG A O 23
ATOM 31051 N N . ASP A 1 78 ? -10.034 5.229 1.634 1.00 0.00 101 ASP A N 23
ATOM 31052 C CA . ASP A 1 78 ? -11.393 5.758 1.584 1.00 0.00 101 ASP A CA 23
ATOM 31053 C C . ASP A 1 78 ? -12.328 4.811 0.838 1.00 0.00 101 ASP A C 23
ATOM 31054 O O . ASP A 1 78 ? -13.169 4.150 1.448 1.00 0.00 101 ASP A O 23
ATOM 31063 N N . SER A 1 79 ? -12.168 4.739 -0.482 1.00 0.00 102 SER A N 23
ATOM 31064 C CA . SER A 1 79 ? -13.005 3.873 -1.309 1.00 0.00 102 SER A CA 23
ATOM 31065 C C . SER A 1 79 ? -12.390 3.673 -2.690 1.00 0.00 102 SER A C 23
ATOM 31066 O O . SER A 1 79 ? -11.370 4.277 -3.022 1.00 0.00 102 SER A O 23
ATOM 31074 N N . LYS A 1 80 ? -13.023 2.821 -3.491 1.00 0.00 103 LYS A N 23
ATOM 31075 C CA . LYS A 1 80 ? -12.549 2.536 -4.841 1.00 0.00 103 LYS A CA 23
ATOM 31076 C C . LYS A 1 80 ? -13.449 3.195 -5.880 1.00 0.00 103 LYS A C 23
ATOM 31077 O O . LYS A 1 80 ? -14.567 2.742 -6.124 1.00 0.00 103 LYS A O 23
ATOM 31096 N N . LEU A 1 81 ? -12.959 4.274 -6.484 1.00 0.00 104 LEU A N 23
ATOM 31097 C CA . LEU A 1 81 ? -13.718 4.990 -7.501 1.00 0.00 104 LEU A CA 23
ATOM 31098 C C . LEU A 1 81 ? -12.866 5.226 -8.741 1.00 0.00 104 LEU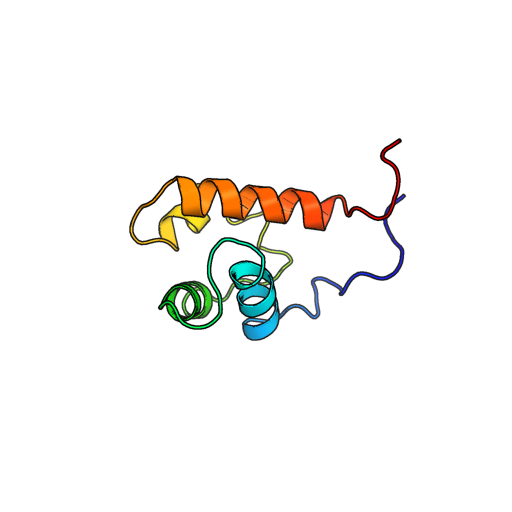 A C 23
ATOM 31099 O O . LEU A 1 81 ? -13.266 4.885 -9.855 1.00 0.00 104 LEU A O 23
ATOM 31115 N N . GLU A 1 82 ? -11.691 5.813 -8.542 1.00 0.00 105 GLU A N 23
ATOM 31116 C CA . GLU A 1 82 ? -10.777 6.089 -9.643 1.00 0.00 105 GLU A CA 23
ATOM 31117 C C . GLU A 1 82 ? -10.156 4.795 -10.157 1.00 0.00 105 GLU A C 23
ATOM 31118 O O . GLU A 1 82 ? -9.175 4.302 -9.602 1.00 0.00 105 GLU A O 23
ATOM 31130 N N . TRP A 1 83 ? -10.742 4.246 -11.215 1.00 0.00 106 TRP A N 23
ATOM 31131 C CA . TRP A 1 83 ? -10.252 3.004 -11.802 1.00 0.00 106 TRP A CA 23
ATOM 31132 C C . TRP A 1 83 ? -10.275 3.066 -13.326 1.00 0.00 106 TRP A C 23
ATOM 31133 O O . TRP A 1 83 ? -10.139 2.044 -14.000 1.00 0.00 106 TRP A O 23
ATOM 31154 N N . LYS A 1 84 ? -10.439 4.270 -13.863 1.00 0.00 107 LYS A N 23
ATOM 31155 C CA . LYS A 1 84 ? -10.478 4.465 -15.309 1.00 0.00 107 LYS A CA 23
ATOM 31156 C C . LYS A 1 84 ? -9.556 5.604 -15.731 1.00 0.00 107 LYS A C 23
ATOM 31157 O O . LYS A 1 84 ? -9.849 6.775 -15.488 1.00 0.00 107 LYS A O 23
ATOM 31176 N N . ASP A 1 85 ? -8.442 5.252 -16.362 1.00 0.00 108 ASP A N 23
ATOM 31177 C CA . ASP A 1 85 ? -7.476 6.244 -16.820 1.00 0.00 108 ASP A CA 23
ATOM 31178 C C . ASP A 1 85 ? -7.571 6.441 -18.330 1.00 0.00 108 ASP A C 23
ATOM 31179 O O . ASP A 1 85 ? -8.309 7.352 -18.761 1.00 0.00 108 ASP A O 23
ATOM 31189 N N . GLY A 1 1 ? -11.246 -21.021 -4.968 1.00 0.00 24 GLY A N 24
ATOM 31190 C CA . GLY A 1 1 ? -11.571 -19.950 -3.987 1.00 0.00 24 GLY A CA 24
ATOM 31191 C C . GLY A 1 1 ? -12.255 -20.488 -2.746 1.00 0.00 24 GLY A C 24
ATOM 31192 O O . GLY A 1 1 ? -13.480 -20.604 -2.705 1.00 0.00 24 GLY A O 24
ATOM 31198 N N . SER A 1 2 ? -11.461 -20.817 -1.732 1.00 0.00 25 SER A N 24
ATOM 31199 C CA . SER A 1 2 ? -11.993 -21.347 -0.482 1.00 0.00 25 SER A CA 24
ATOM 31200 C C . SER A 1 2 ? -11.076 -21.004 0.686 1.00 0.00 25 SER A C 24
ATOM 31201 O O . SER A 1 2 ? -9.934 -20.589 0.488 1.00 0.00 25 SER A O 24
ATOM 31209 N N . HIS A 1 3 ? -11.585 -21.185 1.902 1.00 0.00 26 HIS A N 24
ATOM 31210 C CA . HIS A 1 3 ? -10.819 -20.898 3.112 1.00 0.00 26 HIS A CA 24
ATOM 31211 C C . HIS A 1 3 ? -10.359 -19.443 3.136 1.00 0.00 26 HIS A C 24
ATOM 31212 O O . HIS A 1 3 ? -9.341 -19.093 2.538 1.00 0.00 26 HIS A O 24
ATOM 31227 N N . MET A 1 4 ? -11.115 -18.600 3.833 1.00 0.00 27 MET A N 24
ATOM 31228 C CA . MET A 1 4 ? -10.786 -17.184 3.933 1.00 0.00 27 MET A CA 24
ATOM 31229 C C . MET A 1 4 ? -10.649 -16.756 5.390 1.00 0.00 27 MET A C 24
ATOM 31230 O O . MET A 1 4 ? -10.947 -17.526 6.305 1.00 0.00 27 MET A O 24
ATOM 31244 N N . ASN A 1 5 ? -10.195 -15.524 5.598 1.00 0.00 28 ASN A N 24
ATOM 31245 C CA . ASN A 1 5 ? -10.017 -14.989 6.943 1.00 0.00 28 ASN A CA 24
ATOM 31246 C C . ASN A 1 5 ? -10.573 -13.570 7.039 1.00 0.00 28 ASN A C 24
ATOM 31247 O O . ASN A 1 5 ? -11.433 -13.285 7.871 1.00 0.00 28 ASN A O 24
ATOM 31258 N N . ASN A 1 6 ? -10.072 -12.684 6.181 1.00 0.00 29 ASN A N 24
ATOM 31259 C CA . ASN A 1 6 ? -10.520 -11.293 6.164 1.00 0.00 29 ASN A CA 24
ATOM 31260 C C . ASN A 1 6 ? -10.502 -10.729 4.747 1.00 0.00 29 ASN A C 24
ATOM 31261 O O . ASN A 1 6 ? -9.818 -11.254 3.868 1.00 0.00 29 ASN A O 24
ATOM 31272 N N . GLU A 1 7 ? -11.258 -9.656 4.535 1.00 0.00 30 GLU A N 24
ATOM 31273 C CA . GLU A 1 7 ? -11.329 -9.013 3.227 1.00 0.00 30 GLU A CA 24
ATOM 31274 C C . GLU A 1 7 ? -10.776 -7.593 3.290 1.00 0.00 30 GLU A C 24
ATOM 31275 O O . GLU A 1 7 ? -10.085 -7.144 2.375 1.00 0.00 30 GLU A O 24
ATOM 31287 N N . ASP A 1 8 ? -11.085 -6.892 4.376 1.00 0.00 31 ASP A N 24
ATOM 31288 C CA . ASP A 1 8 ? -10.617 -5.522 4.560 1.00 0.00 31 ASP A CA 24
ATOM 31289 C C . ASP A 1 8 ? -9.118 -5.496 4.838 1.00 0.00 31 ASP A C 24
ATOM 31290 O O . ASP A 1 8 ? -8.539 -6.493 5.270 1.00 0.00 31 ASP A O 24
ATOM 31299 N N . PHE A 1 9 ? -8.495 -4.349 4.588 1.00 0.00 32 PHE A N 24
ATOM 31300 C CA . PHE A 1 9 ? -7.062 -4.195 4.808 1.00 0.00 32 PHE A CA 24
ATOM 31301 C C . PHE A 1 9 ? -6.761 -3.895 6.273 1.00 0.00 32 PHE A C 24
ATOM 31302 O O . PHE A 1 9 ? -5.601 -3.861 6.682 1.00 0.00 32 PHE A O 24
ATOM 31319 N N . SER A 1 10 ? -7.812 -3.685 7.057 1.00 0.00 33 SER A N 24
ATOM 31320 C CA . SER A 1 10 ? -7.661 -3.381 8.475 1.00 0.00 33 SER A CA 24
ATOM 31321 C C . SER A 1 10 ? -6.993 -4.531 9.224 1.00 0.00 33 SER A C 24
ATOM 31322 O O . SER A 1 10 ? -6.514 -4.353 10.344 1.00 0.00 33 SER A O 24
ATOM 31330 N N . GLN A 1 11 ? -6.960 -5.710 8.607 1.00 0.00 34 GLN A N 24
ATOM 31331 C CA . GLN A 1 11 ? -6.352 -6.878 9.240 1.00 0.00 34 GLN A CA 24
ATOM 31332 C C . GLN A 1 11 ? -5.558 -7.710 8.231 1.00 0.00 34 GLN A C 24
ATOM 31333 O O . GLN A 1 11 ? -5.442 -8.928 8.373 1.00 0.00 34 GLN A O 24
ATOM 31347 N N . TRP A 1 12 ? -5.005 -7.049 7.219 1.00 0.00 35 TRP A N 24
ATOM 31348 C CA . TRP A 1 12 ? -4.216 -7.741 6.203 1.00 0.00 35 TRP A CA 24
ATOM 31349 C C . TRP A 1 12 ? -2.874 -8.192 6.772 1.00 0.00 35 TRP A C 24
ATOM 31350 O O . TRP A 1 12 ? -2.557 -7.919 7.929 1.00 0.00 35 TRP A O 24
ATOM 31371 N N . SER A 1 13 ? -2.092 -8.882 5.949 1.00 0.00 36 SER A N 24
ATOM 31372 C CA . SER A 1 13 ? -0.782 -9.369 6.365 1.00 0.00 36 SER A CA 24
ATOM 31373 C C . SER A 1 13 ? 0.314 -8.785 5.480 1.00 0.00 36 SER A C 24
ATOM 31374 O O . SER A 1 13 ? 0.030 -8.078 4.513 1.00 0.00 36 SER A O 24
ATOM 31382 N N . VAL A 1 14 ? 1.563 -9.088 5.816 1.00 0.00 37 VAL A N 24
ATOM 31383 C CA . VAL A 1 14 ? 2.701 -8.592 5.052 1.00 0.00 37 VAL A CA 24
ATOM 31384 C C . VAL A 1 14 ? 2.616 -9.021 3.590 1.00 0.00 37 VAL A C 24
ATOM 31385 O O . VAL A 1 14 ? 2.837 -8.217 2.684 1.00 0.00 37 VAL A O 24
ATOM 31398 N N . ASP A 1 15 ? 2.291 -10.290 3.368 1.00 0.00 38 ASP A N 24
ATOM 31399 C CA . ASP A 1 15 ? 2.183 -10.830 2.016 1.00 0.00 38 ASP A CA 24
ATOM 31400 C C . ASP A 1 15 ? 1.053 -10.161 1.237 1.00 0.00 38 ASP A C 24
ATOM 31401 O O . ASP A 1 15 ? 1.129 -10.019 0.017 1.00 0.00 38 ASP A O 24
ATOM 31410 N N . ASP A 1 16 ? 0.006 -9.752 1.948 1.00 0.00 39 ASP A N 24
ATOM 31411 C CA . ASP A 1 16 ? -1.141 -9.107 1.317 1.00 0.00 39 ASP A CA 24
ATOM 31412 C C . ASP A 1 16 ? -0.810 -7.682 0.886 1.00 0.00 39 ASP A C 24
ATOM 31413 O O . ASP A 1 16 ? -1.242 -7.229 -0.175 1.00 0.00 39 ASP A O 24
ATOM 31422 N N . VAL A 1 17 ? -0.040 -6.978 1.710 1.00 0.00 40 VAL A N 24
ATOM 31423 C CA . VAL A 1 17 ? 0.340 -5.601 1.411 1.00 0.00 40 VAL A CA 24
ATOM 31424 C C . VAL A 1 17 ? 1.372 -5.542 0.288 1.00 0.00 40 VAL A C 24
ATOM 31425 O O . VAL A 1 17 ? 1.316 -4.662 -0.571 1.00 0.00 40 VAL A O 24
ATOM 31438 N N . ILE A 1 18 ? 2.313 -6.481 0.299 1.00 0.00 41 ILE A N 24
ATOM 31439 C CA . ILE A 1 18 ? 3.359 -6.528 -0.717 1.00 0.00 41 ILE A CA 24
ATOM 31440 C C . ILE A 1 18 ? 2.780 -6.802 -2.101 1.00 0.00 41 ILE A C 24
ATOM 31441 O O . ILE A 1 18 ? 3.022 -6.049 -3.045 1.00 0.00 41 ILE A O 24
ATOM 31457 N N . THR A 1 19 ? 2.018 -7.884 -2.217 1.00 0.00 42 THR A N 24
ATOM 31458 C CA . THR A 1 19 ? 1.412 -8.262 -3.490 1.00 0.00 42 THR A CA 24
ATOM 31459 C C . THR A 1 19 ? 0.532 -7.147 -4.047 1.00 0.00 42 THR A C 24
ATOM 31460 O O . THR A 1 19 ? 0.710 -6.719 -5.187 1.00 0.00 42 THR A O 24
ATOM 31471 N N . TRP A 1 20 ? -0.420 -6.684 -3.240 1.00 0.00 43 TRP A N 24
ATOM 31472 C CA . TRP A 1 20 ? -1.328 -5.622 -3.660 1.00 0.00 43 TRP A CA 24
ATOM 31473 C C . TRP A 1 20 ? -0.559 -4.380 -4.102 1.00 0.00 43 TRP A C 24
ATOM 31474 O O . TRP A 1 20 ? -0.835 -3.811 -5.159 1.00 0.00 43 TRP A O 24
ATOM 31495 N N . CYS A 1 21 ? 0.402 -3.964 -3.285 1.00 0.00 44 CYS A N 24
ATOM 31496 C CA . CYS A 1 21 ? 1.212 -2.789 -3.587 1.00 0.00 44 CYS A CA 24
ATOM 31497 C C . CYS A 1 21 ? 1.864 -2.908 -4.960 1.00 0.00 44 CYS A C 24
ATOM 31498 O O . CYS A 1 21 ? 1.537 -2.161 -5.878 1.00 0.00 44 CYS A O 24
ATOM 31506 N N . ILE A 1 22 ? 2.781 -3.860 -5.086 1.00 0.00 45 ILE A N 24
ATOM 31507 C CA . ILE A 1 22 ? 3.498 -4.091 -6.338 1.00 0.00 45 ILE A CA 24
ATOM 31508 C C . ILE A 1 22 ? 2.539 -4.285 -7.512 1.00 0.00 45 ILE A C 24
ATOM 31509 O O . ILE A 1 22 ? 2.860 -3.942 -8.651 1.00 0.00 45 ILE A O 24
ATOM 31525 N N . SER A 1 23 ? 1.362 -4.828 -7.227 1.00 0.00 46 SER A N 24
ATOM 31526 C CA . SER A 1 23 ? 0.363 -5.087 -8.260 1.00 0.00 46 SER A CA 24
ATOM 31527 C C . SER A 1 23 ? -0.115 -3.802 -8.934 1.00 0.00 46 SER A C 24
ATOM 31528 O O . SER A 1 23 ? -0.776 -3.852 -9.972 1.00 0.00 46 SER A O 24
ATOM 31536 N N . THR A 1 24 ? 0.215 -2.652 -8.351 1.00 0.00 47 THR A N 24
ATOM 31537 C CA . THR A 1 24 ? -0.207 -1.374 -8.919 1.00 0.00 47 THR A CA 24
ATOM 31538 C C . THR A 1 24 ? 0.647 -0.209 -8.423 1.00 0.00 47 THR A C 24
ATOM 31539 O O . THR A 1 24 ? 0.221 0.944 -8.484 1.00 0.00 47 THR A O 24
ATOM 31550 N N . LEU A 1 25 ? 1.857 -0.497 -7.949 1.00 0.00 48 LEU A N 24
ATOM 31551 C CA . LEU A 1 25 ? 2.729 0.563 -7.452 1.00 0.00 48 LEU A CA 24
ATOM 31552 C C . LEU A 1 25 ? 3.586 1.138 -8.574 1.00 0.00 48 LEU A C 24
ATOM 31553 O O . LEU A 1 25 ? 3.362 2.263 -9.019 1.00 0.00 48 LEU A O 24
ATOM 31569 N N . GLU A 1 26 ? 4.565 0.362 -9.030 1.00 0.00 49 GLU A N 24
ATOM 31570 C CA . GLU A 1 26 ? 5.445 0.805 -10.104 1.00 0.00 49 GLU A CA 24
ATOM 31571 C C . GLU A 1 26 ? 5.846 -0.345 -11.021 1.00 0.00 49 GLU A C 24
ATOM 31572 O O . GLU A 1 26 ? 5.566 -0.326 -12.220 1.00 0.00 49 GLU A O 24
ATOM 31584 N N . VAL A 1 27 ? 6.503 -1.348 -10.444 1.00 0.00 50 VAL A N 24
ATOM 31585 C CA . VAL A 1 27 ? 6.982 -2.496 -11.207 1.00 0.00 50 VAL A CA 24
ATOM 31586 C C . VAL A 1 27 ? 6.288 -3.792 -10.793 1.00 0.00 50 VAL A C 24
ATOM 31587 O O . VAL A 1 27 ? 5.236 -3.774 -10.155 1.00 0.00 50 VAL A O 24
ATOM 31600 N N . GLU A 1 28 ? 6.894 -4.915 -11.173 1.00 0.00 51 GLU A N 24
ATOM 31601 C CA . GLU A 1 28 ? 6.358 -6.234 -10.851 1.00 0.00 51 GLU A CA 24
ATOM 31602 C C . GLU A 1 28 ? 7.085 -6.827 -9.649 1.00 0.00 51 GLU A C 24
ATOM 31603 O O . GLU A 1 28 ? 7.892 -6.151 -9.011 1.00 0.00 51 GLU A O 24
ATOM 31615 N N . GLU A 1 29 ? 6.796 -8.089 -9.339 1.00 0.00 52 GLU A N 24
ATOM 31616 C CA . GLU A 1 29 ? 7.435 -8.749 -8.207 1.00 0.00 52 GLU A CA 24
ATOM 31617 C C . GLU A 1 29 ? 8.853 -9.188 -8.566 1.00 0.00 52 GLU A C 24
ATOM 31618 O O . GLU A 1 29 ? 9.119 -10.371 -8.775 1.00 0.00 52 GLU A O 24
ATOM 31630 N N . THR A 1 30 ? 9.751 -8.213 -8.644 1.00 0.00 53 THR A N 24
ATOM 31631 C CA . THR A 1 30 ? 11.151 -8.467 -8.961 1.00 0.00 53 THR A CA 24
ATOM 31632 C C . THR A 1 30 ? 12.048 -7.538 -8.155 1.00 0.00 53 THR A C 24
ATOM 31633 O O . THR A 1 30 ? 13.020 -7.969 -7.534 1.00 0.00 53 THR A O 24
ATOM 31644 N N . ASP A 1 31 ? 11.702 -6.254 -8.182 1.00 0.00 54 ASP A N 24
ATOM 31645 C CA . ASP A 1 31 ? 12.448 -5.229 -7.462 1.00 0.00 54 ASP A CA 24
ATOM 31646 C C . ASP A 1 31 ? 12.494 -5.547 -5.964 1.00 0.00 54 ASP A C 24
ATOM 31647 O O . ASP A 1 31 ? 11.532 -6.082 -5.412 1.00 0.00 54 ASP A O 24
ATOM 31656 N N . PRO A 1 32 ? 13.617 -5.227 -5.283 1.00 0.00 55 PRO A N 24
ATOM 31657 C CA . PRO A 1 32 ? 13.776 -5.485 -3.841 1.00 0.00 55 PRO A CA 24
ATOM 31658 C C . PRO A 1 32 ? 12.695 -4.824 -2.985 1.00 0.00 55 PRO A C 24
ATOM 31659 O O . PRO A 1 32 ? 12.701 -4.958 -1.761 1.00 0.00 55 PRO A O 24
ATOM 31670 N N . LEU A 1 33 ? 11.776 -4.108 -3.630 1.00 0.00 56 LEU A N 24
ATOM 31671 C CA . LEU A 1 33 ? 10.687 -3.438 -2.922 1.00 0.00 56 LEU A CA 24
ATOM 31672 C C . LEU A 1 33 ? 9.939 -4.423 -2.028 1.00 0.00 56 LEU A C 24
ATOM 31673 O O . LEU A 1 33 ? 9.343 -4.037 -1.021 1.00 0.00 56 LEU A O 24
ATOM 31689 N N . CYS A 1 34 ? 9.979 -5.699 -2.402 1.00 0.00 57 CYS A N 24
ATOM 31690 C CA . CYS A 1 34 ? 9.308 -6.745 -1.639 1.00 0.00 57 CYS A CA 24
ATOM 31691 C C . CYS A 1 34 ? 10.083 -7.079 -0.368 1.00 0.00 57 CYS A C 24
ATOM 31692 O O . CYS A 1 34 ? 9.499 -7.217 0.706 1.00 0.00 57 CYS A O 24
ATOM 31700 N N . GLN A 1 35 ? 11.401 -7.205 -0.499 1.00 0.00 58 GLN A N 24
ATOM 31701 C CA . GLN A 1 35 ? 12.256 -7.525 0.640 1.00 0.00 58 GLN A CA 24
ATOM 31702 C C . GLN A 1 35 ? 12.108 -6.482 1.745 1.00 0.00 58 GLN A C 24
ATOM 31703 O O . GLN A 1 35 ? 12.076 -6.818 2.928 1.00 0.00 58 GLN A O 24
ATOM 31717 N N . ARG A 1 36 ? 12.015 -5.215 1.348 1.00 0.00 59 ARG A N 24
ATOM 31718 C CA . ARG A 1 36 ? 11.869 -4.121 2.305 1.00 0.00 59 ARG A CA 24
ATOM 31719 C C . ARG A 1 36 ? 10.526 -4.199 3.025 1.00 0.00 59 ARG A C 24
ATOM 31720 O O . ARG A 1 36 ? 10.473 -4.262 4.253 1.00 0.00 59 ARG A O 24
ATOM 31741 N N . LEU A 1 37 ? 9.443 -4.190 2.251 1.00 0.00 60 LEU A N 24
ATOM 31742 C CA . LEU A 1 37 ? 8.097 -4.262 2.813 1.00 0.00 60 LEU A CA 24
ATOM 31743 C C . LEU A 1 37 ? 7.920 -5.530 3.645 1.00 0.00 60 LEU A C 24
ATOM 31744 O O . LEU A 1 37 ? 7.054 -5.596 4.516 1.00 0.00 60 LEU A O 24
ATOM 31760 N N . ARG A 1 38 ? 8.750 -6.531 3.368 1.00 0.00 61 ARG A N 24
ATOM 31761 C CA . ARG A 1 38 ? 8.688 -7.798 4.087 1.00 0.00 61 ARG A CA 24
ATOM 31762 C C . ARG A 1 38 ? 9.249 -7.651 5.497 1.00 0.00 61 ARG A C 24
ATOM 31763 O O . ARG A 1 38 ? 8.609 -8.043 6.474 1.00 0.00 61 ARG A O 24
ATOM 31784 N N . GLU A 1 39 ? 10.449 -7.084 5.596 1.00 0.00 62 GLU A N 24
ATOM 31785 C CA . GLU A 1 39 ? 11.095 -6.880 6.888 1.00 0.00 62 GLU A CA 24
ATOM 31786 C C . GLU A 1 39 ? 10.215 -6.028 7.794 1.00 0.00 62 GLU A C 24
ATOM 31787 O O . GLU A 1 39 ? 9.810 -6.464 8.871 1.00 0.00 62 GLU A O 24
ATOM 31799 N N . ASN A 1 40 ? 9.923 -4.810 7.348 1.00 0.00 63 ASN A N 24
ATOM 31800 C CA . ASN A 1 40 ? 9.084 -3.902 8.117 1.00 0.00 63 ASN A CA 24
ATOM 31801 C C . ASN A 1 40 ? 7.611 -4.217 7.891 1.00 0.00 63 ASN A C 24
ATOM 31802 O O . ASN A 1 40 ? 6.981 -3.663 6.992 1.00 0.00 63 ASN A O 24
ATOM 31813 N N . ASP A 1 41 ? 7.075 -5.124 8.698 1.00 0.00 64 ASP A N 24
ATOM 31814 C CA . ASP A 1 41 ? 5.674 -5.511 8.588 1.00 0.00 64 ASP A CA 24
ATOM 31815 C C . ASP A 1 41 ? 4.759 -4.297 8.728 1.00 0.00 64 ASP A C 24
ATOM 31816 O O . ASP A 1 41 ? 4.581 -3.763 9.824 1.00 0.00 64 ASP A O 24
ATOM 31825 N N . ILE A 1 42 ? 4.185 -3.860 7.609 1.00 0.00 65 ILE A N 24
ATOM 31826 C CA . ILE A 1 42 ? 3.288 -2.708 7.611 1.00 0.00 65 ILE A CA 24
ATOM 31827 C C . ILE A 1 42 ? 1.831 -3.141 7.494 1.00 0.00 65 ILE A C 24
ATOM 31828 O O . ILE A 1 42 ? 1.380 -3.548 6.423 1.00 0.00 65 ILE A O 24
ATOM 31844 N N . VAL A 1 43 ? 1.101 -3.054 8.600 1.00 0.00 66 VAL A N 24
ATOM 31845 C CA . VAL A 1 43 ? -0.307 -3.425 8.613 1.00 0.00 66 VAL A CA 24
ATOM 31846 C C . VAL A 1 43 ? -1.140 -2.367 7.895 1.00 0.00 66 VAL A C 24
ATOM 31847 O O . VAL A 1 43 ? -0.669 -1.255 7.656 1.00 0.00 66 VAL A O 24
ATOM 31860 N N . GLY A 1 44 ? -2.372 -2.719 7.547 1.00 0.00 67 GLY A N 24
ATOM 31861 C CA . GLY A 1 44 ? -3.241 -1.782 6.860 1.00 0.00 67 GLY A CA 24
ATOM 31862 C C . GLY A 1 44 ? -3.473 -0.516 7.661 1.00 0.00 67 GLY A C 24
ATOM 31863 O O . GLY A 1 44 ? -3.607 0.569 7.096 1.00 0.00 67 GLY A O 24
ATOM 31867 N N . ASP A 1 45 ? -3.520 -0.655 8.983 1.00 0.00 68 ASP A N 24
ATOM 31868 C CA . ASP A 1 45 ? -3.735 0.487 9.864 1.00 0.00 68 ASP A CA 24
ATOM 31869 C C . ASP A 1 45 ? -2.459 1.309 10.008 1.00 0.00 68 ASP A C 24
ATOM 31870 O O . ASP A 1 45 ? -2.485 2.430 10.516 1.00 0.00 68 ASP A O 24
ATOM 31879 N N . LEU A 1 46 ? -1.344 0.746 9.553 1.00 0.00 69 LEU A N 24
ATOM 31880 C CA . LEU A 1 46 ? -0.055 1.422 9.636 1.00 0.00 69 LEU A CA 24
ATOM 31881 C C . LEU A 1 46 ? 0.309 2.072 8.304 1.00 0.00 69 LEU A C 24
ATOM 31882 O O . LEU A 1 46 ? 1.205 2.913 8.240 1.00 0.00 69 LEU A O 24
ATOM 31898 N N . LEU A 1 47 ? -0.392 1.682 7.242 1.00 0.00 70 LEU A N 24
ATOM 31899 C CA . LEU A 1 47 ? -0.133 2.235 5.915 1.00 0.00 70 LEU A CA 24
ATOM 31900 C C . LEU A 1 47 ? -0.301 3.760 5.899 1.00 0.00 70 LEU A C 24
ATOM 31901 O O . LEU A 1 47 ? 0.602 4.473 5.463 1.00 0.00 70 LEU A O 24
ATOM 31917 N N . PRO A 1 48 ? -1.453 4.291 6.370 1.00 0.00 71 PRO A N 24
ATOM 31918 C CA . PRO A 1 48 ? -1.702 5.728 6.392 1.00 0.00 71 PRO A CA 24
ATOM 31919 C C . PRO A 1 48 ? -1.286 6.380 7.709 1.00 0.00 71 PRO A C 24
ATOM 31920 O O . PRO A 1 48 ? -1.371 7.598 7.862 1.00 0.00 71 PRO A O 24
ATOM 31931 N N . GLU A 1 49 ? -0.835 5.562 8.654 1.00 0.00 72 GLU A N 24
ATOM 31932 C CA . GLU A 1 49 ? -0.417 6.059 9.961 1.00 0.00 72 GLU A CA 24
ATOM 31933 C C . GLU A 1 49 ? 0.985 6.662 9.903 1.00 0.00 72 GLU A C 24
ATOM 31934 O O . GLU A 1 49 ? 1.306 7.581 10.657 1.00 0.00 72 GLU A O 24
ATOM 31946 N N . LEU A 1 50 ? 1.815 6.140 9.005 1.00 0.00 73 LEU A N 24
ATOM 31947 C CA . LEU A 1 50 ? 3.182 6.629 8.852 1.00 0.00 73 LEU A CA 24
ATOM 31948 C C . LEU A 1 50 ? 3.230 7.851 7.939 1.00 0.00 73 LEU A C 24
ATOM 31949 O O . LEU A 1 50 ? 2.195 8.415 7.584 1.00 0.00 73 LEU A O 24
ATOM 31965 N N . CYS A 1 51 ? 4.441 8.252 7.562 1.00 0.00 74 CYS A N 24
ATOM 31966 C CA . CYS A 1 51 ? 4.630 9.405 6.688 1.00 0.00 74 CYS A CA 24
ATOM 31967 C C . CYS A 1 51 ? 5.362 9.003 5.412 1.00 0.00 74 CYS A C 24
ATOM 31968 O O . CYS A 1 51 ? 5.671 7.829 5.205 1.00 0.00 74 CYS A O 24
ATOM 31976 N N . LEU A 1 52 ? 5.636 9.985 4.559 1.00 0.00 75 LEU A N 24
ATOM 31977 C CA . LEU A 1 52 ? 6.331 9.736 3.300 1.00 0.00 75 LEU A CA 24
ATOM 31978 C C . LEU A 1 52 ? 7.789 9.354 3.546 1.00 0.00 75 LEU A C 24
ATOM 31979 O O . LEU A 1 52 ? 8.412 8.693 2.715 1.00 0.00 75 LEU A O 24
ATOM 31995 N N . GLN A 1 53 ? 8.326 9.772 4.690 1.00 0.00 76 GLN A N 24
ATOM 31996 C CA . GLN A 1 53 ? 9.712 9.469 5.037 1.00 0.00 76 GLN A CA 24
ATOM 31997 C C . GLN A 1 53 ? 9.899 7.973 5.274 1.00 0.00 76 GLN A C 24
ATOM 31998 O O . GLN A 1 53 ? 10.939 7.407 4.934 1.00 0.00 76 GLN A O 24
ATOM 32012 N N . ASP A 1 54 ? 8.886 7.339 5.855 1.00 0.00 77 ASP A N 24
ATOM 32013 C CA . ASP A 1 54 ? 8.937 5.907 6.131 1.00 0.00 77 ASP A CA 24
ATOM 32014 C C . ASP A 1 54 ? 8.900 5.115 4.831 1.00 0.00 77 ASP A C 24
ATOM 32015 O O . ASP A 1 54 ? 9.723 4.228 4.605 1.00 0.00 77 ASP A O 24
ATOM 32024 N N . CYS A 1 55 ? 7.933 5.447 3.984 1.00 0.00 78 CYS A N 24
ATOM 32025 C CA . CYS A 1 55 ? 7.773 4.783 2.697 1.00 0.00 78 CYS A CA 24
ATOM 32026 C C . CYS A 1 55 ? 9.030 4.940 1.849 1.00 0.00 78 CYS A C 24
ATOM 32027 O O . CYS A 1 55 ? 9.425 4.023 1.130 1.00 0.00 78 CYS A O 24
ATOM 32035 N N . GLN A 1 56 ? 9.654 6.111 1.939 1.00 0.00 79 GLN A N 24
ATOM 32036 C CA . GLN A 1 56 ? 10.870 6.386 1.184 1.00 0.00 79 GLN A CA 24
ATOM 32037 C C . GLN A 1 56 ? 11.982 5.435 1.607 1.00 0.00 79 GLN A C 24
ATOM 32038 O O . GLN A 1 56 ? 12.736 4.934 0.773 1.00 0.00 79 GLN A O 24
ATOM 32052 N N . ASP A 1 57 ? 12.080 5.191 2.912 1.00 0.00 80 ASP A N 24
ATOM 32053 C CA . ASP A 1 57 ? 13.090 4.286 3.447 1.00 0.00 80 ASP A CA 24
ATOM 32054 C C . ASP A 1 57 ? 12.854 2.873 2.928 1.00 0.00 80 ASP A C 24
ATOM 32055 O O . ASP A 1 57 ? 13.792 2.091 2.764 1.00 0.00 80 ASP A O 24
ATOM 32064 N N . LEU A 1 58 ? 11.589 2.559 2.672 1.00 0.00 81 LEU A N 24
ATOM 32065 C CA . LEU A 1 58 ? 11.202 1.251 2.164 1.00 0.00 81 LEU A CA 24
ATOM 32066 C C . LEU A 1 58 ? 11.613 1.094 0.703 1.00 0.00 81 LEU A C 24
ATOM 32067 O O . LEU A 1 58 ? 11.606 -0.010 0.159 1.00 0.00 81 LEU A O 24
ATOM 32083 N N . CYS A 1 59 ? 11.972 2.210 0.077 1.00 0.00 82 CYS A N 24
ATOM 32084 C CA . CYS A 1 59 ? 12.394 2.205 -1.318 1.00 0.00 82 CYS A CA 24
ATOM 32085 C C . CYS A 1 59 ? 13.913 2.306 -1.419 1.00 0.00 82 CYS A C 24
ATOM 32086 O O . CYS A 1 59 ? 14.582 2.679 -0.454 1.00 0.00 82 CYS A O 24
ATOM 32094 N N . ASP A 1 60 ? 14.454 1.969 -2.586 1.00 0.00 83 ASP A N 24
ATOM 32095 C CA . ASP A 1 60 ? 15.895 2.025 -2.804 1.00 0.00 83 ASP A CA 24
ATOM 32096 C C . ASP A 1 60 ? 16.422 3.438 -2.585 1.00 0.00 83 ASP A C 24
ATOM 32097 O O . ASP A 1 60 ? 17.590 3.630 -2.249 1.00 0.00 83 ASP A O 24
ATOM 32106 N N . GLY A 1 61 ? 15.553 4.427 -2.775 1.00 0.00 84 GLY A N 24
ATOM 32107 C CA . GLY A 1 61 ? 15.952 5.809 -2.588 1.00 0.00 84 GLY A CA 24
ATOM 32108 C C . GLY A 1 61 ? 15.240 6.757 -3.533 1.00 0.00 84 GLY A C 24
ATOM 32109 O O . GLY A 1 61 ? 15.759 7.827 -3.853 1.00 0.00 84 GLY A O 24
ATOM 32113 N N . ASP A 1 62 ? 14.049 6.369 -3.979 1.00 0.00 85 ASP A N 24
ATOM 32114 C CA . ASP A 1 62 ? 13.268 7.199 -4.888 1.00 0.00 85 ASP A CA 24
ATOM 32115 C C . ASP A 1 62 ? 12.069 7.810 -4.173 1.00 0.00 85 ASP A C 24
ATOM 32116 O O . ASP A 1 62 ? 11.279 7.102 -3.546 1.00 0.00 85 ASP A O 24
ATOM 32125 N N . LEU A 1 63 ? 11.938 9.129 -4.270 1.00 0.00 86 LEU A N 24
ATOM 32126 C CA . LEU A 1 63 ? 10.837 9.839 -3.631 1.00 0.00 86 LEU A CA 24
ATOM 32127 C C . LEU A 1 63 ? 9.527 9.584 -4.369 1.00 0.00 86 LEU A C 24
ATOM 32128 O O . LEU A 1 63 ? 8.507 9.278 -3.751 1.00 0.00 86 LEU A O 24
ATOM 32144 N N . ASN A 1 64 ? 9.564 9.711 -5.694 1.00 0.00 87 ASN A N 24
ATOM 32145 C CA . ASN A 1 64 ? 8.380 9.495 -6.521 1.00 0.00 87 ASN A CA 24
ATOM 32146 C C . ASN A 1 64 ? 7.756 8.131 -6.234 1.00 0.00 87 ASN A C 24
ATOM 32147 O O . ASN A 1 64 ? 6.562 7.923 -6.455 1.00 0.00 87 ASN A O 24
ATOM 32158 N N . LYS A 1 65 ? 8.574 7.210 -5.737 1.00 0.00 88 LYS A N 24
ATOM 32159 C CA . LYS A 1 65 ? 8.119 5.871 -5.409 1.00 0.00 88 LYS A CA 24
ATOM 32160 C C . LYS A 1 65 ? 7.202 5.904 -4.191 1.00 0.00 88 LYS A C 24
ATOM 32161 O O . LYS A 1 65 ? 6.090 5.375 -4.217 1.00 0.00 88 LYS A O 24
ATOM 32180 N N . ALA A 1 66 ? 7.683 6.538 -3.126 1.00 0.00 89 ALA A N 24
ATOM 32181 C CA . ALA A 1 66 ? 6.919 6.651 -1.890 1.00 0.00 89 ALA A CA 24
ATOM 32182 C C . ALA A 1 66 ? 5.671 7.501 -2.097 1.00 0.00 89 ALA A C 24
ATOM 32183 O O . ALA A 1 66 ? 4.675 7.340 -1.391 1.00 0.00 89 ALA A O 24
ATOM 32190 N N . ILE A 1 67 ? 5.729 8.408 -3.068 1.00 0.00 90 ILE A N 24
ATOM 32191 C CA . ILE A 1 67 ? 4.598 9.278 -3.367 1.00 0.00 90 ILE A CA 24
ATOM 32192 C C . ILE A 1 67 ? 3.412 8.470 -3.883 1.00 0.00 90 ILE A C 24
ATOM 32193 O O . ILE A 1 67 ? 2.331 8.499 -3.296 1.00 0.00 90 ILE A O 24
ATOM 32209 N N . LYS A 1 68 ? 3.620 7.747 -4.982 1.00 0.00 91 LYS A N 24
ATOM 32210 C CA . LYS A 1 68 ? 2.563 6.926 -5.567 1.00 0.00 91 LYS A CA 24
ATOM 32211 C C . LYS A 1 68 ? 2.016 5.945 -4.536 1.00 0.00 91 LYS A C 24
ATOM 32212 O O . LYS A 1 68 ? 0.823 5.641 -4.521 1.00 0.00 91 LYS A O 24
ATOM 32231 N N . PHE A 1 69 ? 2.903 5.455 -3.678 1.00 0.00 92 PHE A N 24
ATOM 32232 C CA . PHE A 1 69 ? 2.529 4.509 -2.632 1.00 0.00 92 PHE A CA 24
ATOM 32233 C C . PHE A 1 69 ? 1.498 5.124 -1.685 1.00 0.00 92 PHE A C 24
ATOM 32234 O O . PHE A 1 69 ? 0.365 4.646 -1.586 1.00 0.00 92 PHE A O 24
ATOM 32251 N N . LYS A 1 70 ? 1.897 6.192 -1.002 1.00 0.00 93 LYS A N 24
ATOM 32252 C CA . LYS A 1 70 ? 1.018 6.878 -0.062 1.00 0.00 93 LYS A CA 24
ATOM 32253 C C . LYS A 1 70 ? -0.254 7.369 -0.748 1.00 0.00 93 LYS A C 24
ATOM 32254 O O . LYS A 1 70 ? -1.298 7.511 -0.110 1.00 0.00 93 LYS A O 24
ATOM 32273 N N . ILE A 1 71 ? -0.164 7.627 -2.049 1.00 0.00 94 ILE A N 24
ATOM 32274 C CA . ILE A 1 71 ? -1.311 8.107 -2.813 1.00 0.00 94 ILE A CA 24
ATOM 32275 C C . ILE A 1 71 ? -2.389 7.035 -2.938 1.00 0.00 94 ILE A C 24
ATOM 32276 O O . ILE A 1 71 ? -3.480 7.177 -2.386 1.00 0.00 94 ILE A O 24
ATOM 32292 N N . LEU A 1 72 ? -2.078 5.970 -3.675 1.00 0.00 95 LEU A N 24
ATOM 32293 C CA . LEU A 1 72 ? -3.026 4.880 -3.885 1.00 0.00 95 LEU A CA 24
ATOM 32294 C C . LEU A 1 72 ? -3.682 4.463 -2.577 1.00 0.00 95 LEU A C 24
ATOM 32295 O O . LEU A 1 72 ? -4.853 4.085 -2.553 1.00 0.00 95 LEU A O 24
ATOM 32311 N N . ILE A 1 73 ? -2.925 4.539 -1.491 1.00 0.00 96 ILE A N 24
ATOM 32312 C CA . ILE A 1 73 ? -3.440 4.161 -0.184 1.00 0.00 96 ILE A CA 24
ATOM 32313 C C . ILE A 1 73 ? -4.357 5.235 0.396 1.00 0.00 96 ILE A C 24
ATOM 32314 O O . ILE A 1 73 ? -5.384 4.924 1.000 1.00 0.00 96 ILE A O 24
ATOM 32330 N N . ASN A 1 74 ? -3.984 6.495 0.209 1.00 0.00 97 ASN A N 24
ATOM 32331 C CA . ASN A 1 74 ? -4.773 7.611 0.722 1.00 0.00 97 ASN A CA 24
ATOM 32332 C C . ASN A 1 74 ? -6.135 7.685 0.038 1.00 0.00 97 ASN A C 24
ATOM 32333 O O . ASN A 1 74 ? -7.171 7.726 0.701 1.00 0.00 97 ASN A O 24
ATOM 32344 N N . LYS A 1 75 ? -6.125 7.703 -1.291 1.00 0.00 98 LYS A N 24
ATOM 32345 C CA . LYS A 1 75 ? -7.360 7.777 -2.067 1.00 0.00 98 LYS A CA 24
ATOM 32346 C C . LYS A 1 75 ? -8.244 6.557 -1.823 1.00 0.00 98 LYS A C 24
ATOM 32347 O O . LYS A 1 75 ? -9.465 6.677 -1.742 1.00 0.00 98 LYS A O 24
ATOM 32366 N N . MET A 1 76 ? -7.624 5.387 -1.711 1.00 0.00 99 MET A N 24
ATOM 32367 C CA . MET A 1 76 ? -8.368 4.153 -1.479 1.00 0.00 99 MET A CA 24
ATOM 32368 C C . MET A 1 76 ? -9.198 4.241 -0.201 1.00 0.00 99 MET A C 24
ATOM 32369 O O . MET A 1 76 ? -10.361 3.836 -0.176 1.00 0.00 99 MET A O 24
ATOM 32383 N N . ARG A 1 77 ? -8.592 4.771 0.858 1.00 0.00 100 ARG A N 24
ATOM 32384 C CA . ARG A 1 77 ? -9.276 4.908 2.139 1.00 0.00 100 ARG A CA 24
ATOM 32385 C C . ARG A 1 77 ? -10.408 5.927 2.052 1.00 0.00 100 ARG A C 24
ATOM 32386 O O . ARG A 1 77 ? -11.567 5.606 2.316 1.00 0.00 100 ARG A O 24
ATOM 32407 N N . ASP A 1 78 ? -10.066 7.156 1.679 1.00 0.00 101 ASP A N 24
ATOM 32408 C CA . ASP A 1 78 ? -11.052 8.225 1.566 1.00 0.00 101 ASP A CA 24
ATOM 32409 C C . ASP A 1 78 ? -12.056 7.940 0.452 1.00 0.00 101 ASP A C 24
ATOM 32410 O O . ASP A 1 78 ? -13.221 7.643 0.717 1.00 0.00 101 ASP A O 24
ATOM 32419 N N . SER A 1 79 ? -11.598 8.036 -0.792 1.00 0.00 102 SER A N 24
ATOM 32420 C CA . SER A 1 79 ? -12.460 7.796 -1.945 1.00 0.00 102 SER A CA 24
ATOM 32421 C C . SER A 1 79 ? -12.912 6.340 -2.008 1.00 0.00 102 SER A C 24
ATOM 32422 O O . SER A 1 79 ? -12.138 5.423 -1.730 1.00 0.00 102 SER A O 24
ATOM 32430 N N . LYS A 1 80 ? -14.174 6.140 -2.376 1.00 0.00 103 LYS A N 24
ATOM 32431 C CA . LYS A 1 80 ? -14.746 4.802 -2.485 1.00 0.00 103 LYS A CA 24
ATOM 32432 C C . LYS A 1 80 ? -15.926 4.813 -3.454 1.00 0.00 103 LYS A C 24
ATOM 32433 O O . LYS A 1 80 ? -16.799 3.948 -3.406 1.00 0.00 103 LYS A O 24
ATOM 32452 N N . LEU A 1 81 ? -15.933 5.806 -4.339 1.00 0.00 104 LEU A N 24
ATOM 32453 C CA . LEU A 1 81 ? -16.989 5.952 -5.334 1.00 0.00 104 LEU A CA 24
ATOM 32454 C C . LEU A 1 81 ? -16.546 5.363 -6.667 1.00 0.00 104 LEU A C 24
ATOM 32455 O O . LEU A 1 81 ? -17.364 4.880 -7.448 1.00 0.00 104 LEU A O 24
ATOM 32471 N N . GLU A 1 82 ? -15.242 5.416 -6.923 1.00 0.00 105 GLU A N 24
ATOM 32472 C CA . GLU A 1 82 ? -14.683 4.879 -8.158 1.00 0.00 105 GLU A CA 24
ATOM 32473 C C . GLU A 1 82 ? -14.695 3.356 -8.127 1.00 0.00 105 GLU A C 24
ATOM 32474 O O . GLU A 1 82 ? -13.722 2.725 -7.712 1.00 0.00 105 GLU A O 24
ATOM 32486 N N . TRP A 1 83 ? -15.806 2.775 -8.560 1.00 0.00 106 TRP A N 24
ATOM 32487 C CA . TRP A 1 83 ? -15.955 1.328 -8.580 1.00 0.00 106 TRP A CA 24
ATOM 32488 C C . TRP A 1 83 ? -16.237 0.829 -9.993 1.00 0.00 106 TRP A C 24
ATOM 32489 O O . TRP A 1 83 ? -16.677 -0.303 -10.187 1.00 0.00 106 TRP A O 24
ATOM 32510 N N . LYS A 1 84 ? -15.973 1.686 -10.975 1.00 0.00 107 LYS A N 24
ATOM 32511 C CA . LYS A 1 84 ? -16.194 1.340 -12.374 1.00 0.00 107 LYS A CA 24
ATOM 32512 C C . LYS A 1 84 ? -14.870 1.047 -13.071 1.00 0.00 107 LYS A C 24
ATOM 32513 O O . LYS A 1 84 ? -14.135 1.963 -13.441 1.00 0.00 107 LYS A O 24
ATOM 32532 N N . ASP A 1 85 ? -14.569 -0.235 -13.243 1.00 0.00 108 ASP A N 24
ATOM 32533 C CA . ASP A 1 85 ? -13.332 -0.651 -13.892 1.00 0.00 108 ASP A CA 24
ATOM 32534 C C . ASP A 1 85 ? -13.617 -1.612 -15.042 1.00 0.00 108 ASP A C 24
ATOM 32535 O O . ASP A 1 85 ? -13.683 -2.834 -14.789 1.00 0.00 108 ASP A O 24
ATOM 32545 N N . GLY A 1 1 ? -11.047 -23.887 -2.294 1.00 0.00 24 GLY A N 25
ATOM 32546 C CA . GLY A 1 1 ? -11.319 -24.109 -0.847 1.00 0.00 24 GLY A CA 25
ATOM 32547 C C . GLY A 1 1 ? -12.117 -22.978 -0.228 1.00 0.00 24 GLY A C 25
ATOM 32548 O O . GLY A 1 1 ? -12.999 -22.408 -0.871 1.00 0.00 24 GLY A O 25
ATOM 32554 N N . SER A 1 2 ? -11.808 -22.655 1.024 1.00 0.00 25 SER A N 25
ATOM 32555 C CA . SER A 1 2 ? -12.503 -21.584 1.730 1.00 0.00 25 SER A CA 25
ATOM 32556 C C . SER A 1 2 ? -12.215 -20.231 1.087 1.00 0.00 25 SER A C 25
ATOM 32557 O O . SER A 1 2 ? -11.063 -19.805 1.007 1.00 0.00 25 SER A O 25
ATOM 32565 N N . HIS A 1 3 ? -13.269 -19.562 0.630 1.00 0.00 26 HIS A N 25
ATOM 32566 C CA . HIS A 1 3 ? -13.129 -18.256 -0.008 1.00 0.00 26 HIS A CA 25
ATOM 32567 C C . HIS A 1 3 ? -13.983 -17.210 0.703 1.00 0.00 26 HIS A C 25
ATOM 32568 O O . HIS A 1 3 ? -15.205 -17.340 0.777 1.00 0.00 26 HIS A O 25
ATOM 32583 N N . MET A 1 4 ? -13.332 -16.176 1.224 1.00 0.00 27 MET A N 25
ATOM 32584 C CA . MET A 1 4 ? -14.032 -15.107 1.927 1.00 0.00 27 MET A CA 25
ATOM 32585 C C . MET A 1 4 ? -13.795 -13.763 1.247 1.00 0.00 27 MET A C 25
ATOM 32586 O O . MET A 1 4 ? -12.898 -13.627 0.414 1.00 0.00 27 MET A O 25
ATOM 32600 N N . ASN A 1 5 ? -14.606 -12.772 1.608 1.00 0.00 28 ASN A N 25
ATOM 32601 C CA . ASN A 1 5 ? -14.485 -11.438 1.034 1.00 0.00 28 ASN A CA 25
ATOM 32602 C C . ASN A 1 5 ? -13.511 -10.586 1.837 1.00 0.00 28 ASN A C 25
ATOM 32603 O O . ASN A 1 5 ? -13.783 -10.225 2.982 1.00 0.00 28 ASN A O 25
ATOM 32614 N N . ASN A 1 6 ? -12.373 -10.268 1.229 1.00 0.00 29 ASN A N 25
ATOM 32615 C CA . ASN A 1 6 ? -11.356 -9.457 1.886 1.00 0.00 29 ASN A CA 25
ATOM 32616 C C . ASN A 1 6 ? -11.329 -8.047 1.305 1.00 0.00 29 ASN A C 25
ATOM 32617 O O . ASN A 1 6 ? -10.671 -7.793 0.296 1.00 0.00 29 ASN A O 25
ATOM 32628 N N . GLU A 1 7 ? -12.053 -7.135 1.946 1.00 0.00 30 GLU A N 25
ATOM 32629 C CA . GLU A 1 7 ? -12.113 -5.750 1.495 1.00 0.00 30 GLU A CA 25
ATOM 32630 C C . GLU A 1 7 ? -11.486 -4.818 2.524 1.00 0.00 30 GLU A C 25
ATOM 32631 O O . GLU A 1 7 ? -11.057 -3.712 2.194 1.00 0.00 30 GLU A O 25
ATOM 32643 N N . ASP A 1 8 ? -11.434 -5.273 3.772 1.00 0.00 31 ASP A N 25
ATOM 32644 C CA . ASP A 1 8 ? -10.858 -4.480 4.851 1.00 0.00 31 ASP A CA 25
ATOM 32645 C C . ASP A 1 8 ? -9.345 -4.671 4.915 1.00 0.00 31 ASP A C 25
ATOM 32646 O O . ASP A 1 8 ? -8.851 -5.797 4.972 1.00 0.00 31 ASP A O 25
ATOM 32655 N N . PHE A 1 9 ? -8.618 -3.559 4.901 1.00 0.00 32 PHE A N 25
ATOM 32656 C CA . PHE A 1 9 ? -7.162 -3.596 4.958 1.00 0.00 32 PHE A CA 25
ATOM 32657 C C . PHE A 1 9 ? -6.674 -3.634 6.402 1.00 0.00 32 PHE A C 25
ATOM 32658 O O . PHE A 1 9 ? -5.482 -3.796 6.661 1.00 0.00 32 PHE A O 25
ATOM 32675 N N . SER A 1 10 ? -7.605 -3.488 7.339 1.00 0.00 33 SER A N 25
ATOM 32676 C CA . SER A 1 10 ? -7.275 -3.496 8.759 1.00 0.00 33 SER A CA 25
ATOM 32677 C C . SER A 1 10 ? -6.812 -4.876 9.219 1.00 0.00 33 SER A C 25
ATOM 32678 O O . SER A 1 10 ? -6.237 -5.016 10.299 1.00 0.00 33 SER A O 25
ATOM 32686 N N . GLN A 1 11 ? -7.063 -5.893 8.400 1.00 0.00 34 GLN A N 25
ATOM 32687 C CA . GLN A 1 11 ? -6.666 -7.257 8.740 1.00 0.00 34 GLN A CA 25
ATOM 32688 C C . GLN A 1 11 ? -5.768 -7.864 7.664 1.00 0.00 34 GLN A C 25
ATOM 32689 O O . GLN A 1 11 ? -5.485 -9.061 7.686 1.00 0.00 34 GLN A O 25
ATOM 32703 N N . TRP A 1 12 ? -5.319 -7.032 6.728 1.00 0.00 35 TRP A N 25
ATOM 32704 C CA . TRP A 1 12 ? -4.448 -7.496 5.651 1.00 0.00 35 TRP A CA 25
ATOM 32705 C C . TRP A 1 12 ? -3.117 -7.998 6.204 1.00 0.00 35 TRP A C 25
ATOM 32706 O O . TRP A 1 12 ? -2.644 -7.523 7.237 1.00 0.00 35 TRP A O 25
ATOM 32727 N N . SER A 1 13 ? -2.520 -8.963 5.509 1.00 0.00 36 SER A N 25
ATOM 32728 C CA . SER A 1 13 ? -1.245 -9.535 5.929 1.00 0.00 36 SER A CA 25
ATOM 32729 C C . SER A 1 13 ? -0.091 -8.946 5.124 1.00 0.00 36 SER A C 25
ATOM 32730 O O . SER A 1 13 ? -0.304 -8.159 4.203 1.00 0.00 36 SER A O 25
ATOM 32738 N N . VAL A 1 14 ? 1.131 -9.337 5.476 1.00 0.00 37 VAL A N 25
ATOM 32739 C CA . VAL A 1 14 ? 2.322 -8.848 4.790 1.00 0.00 37 VAL A CA 25
ATOM 32740 C C . VAL A 1 14 ? 2.267 -9.151 3.294 1.00 0.00 37 VAL A C 25
ATOM 32741 O O . VAL A 1 14 ? 2.672 -8.330 2.471 1.00 0.00 37 VAL A O 25
ATOM 32754 N N . ASP A 1 15 ? 1.763 -10.331 2.950 1.00 0.00 38 ASP A N 25
ATOM 32755 C CA . ASP A 1 15 ? 1.665 -10.745 1.554 1.00 0.00 38 ASP A CA 25
ATOM 32756 C C . ASP A 1 15 ? 0.671 -9.879 0.784 1.00 0.00 38 ASP A C 25
ATOM 32757 O O . ASP A 1 15 ? 0.951 -9.443 -0.333 1.00 0.00 38 ASP A O 25
ATOM 32766 N N . ASP A 1 16 ? -0.488 -9.632 1.386 1.00 0.00 39 ASP A N 25
ATOM 32767 C CA . ASP A 1 16 ? -1.525 -8.824 0.751 1.00 0.00 39 ASP A CA 25
ATOM 32768 C C . ASP A 1 16 ? -1.047 -7.394 0.510 1.00 0.00 39 ASP A C 25
ATOM 32769 O O . ASP A 1 16 ? -1.256 -6.835 -0.568 1.00 0.00 39 ASP A O 25
ATOM 32778 N N . VAL A 1 17 ? -0.407 -6.809 1.516 1.00 0.00 40 VAL A N 25
ATOM 32779 C CA . VAL A 1 17 ? 0.094 -5.442 1.417 1.00 0.00 40 VAL A CA 25
ATOM 32780 C C . VAL A 1 17 ? 1.158 -5.312 0.329 1.00 0.00 40 VAL A C 25
ATOM 32781 O O . VAL A 1 17 ? 1.030 -4.489 -0.574 1.00 0.00 40 VAL A O 25
ATOM 32794 N N . ILE A 1 18 ? 2.202 -6.129 0.424 1.00 0.00 41 ILE A N 25
ATOM 32795 C CA . ILE A 1 18 ? 3.296 -6.100 -0.545 1.00 0.00 41 ILE A CA 25
ATOM 32796 C C . ILE A 1 18 ? 2.800 -6.336 -1.970 1.00 0.00 41 ILE A C 25
ATOM 32797 O O . ILE A 1 18 ? 3.008 -5.504 -2.852 1.00 0.00 41 ILE A O 25
ATOM 32813 N N . THR A 1 19 ? 2.156 -7.480 -2.189 1.00 0.00 42 THR A N 25
ATOM 32814 C CA . THR A 1 19 ? 1.636 -7.836 -3.509 1.00 0.00 42 THR A CA 25
ATOM 32815 C C . THR A 1 19 ? 0.938 -6.654 -4.177 1.00 0.00 42 THR A C 25
ATOM 32816 O O . THR A 1 19 ? 1.217 -6.331 -5.333 1.00 0.00 42 THR A O 25
ATOM 32827 N N . TRP A 1 20 ? 0.032 -6.011 -3.447 1.00 0.00 43 TRP A N 25
ATOM 32828 C CA . TRP A 1 20 ? -0.701 -4.869 -3.980 1.00 0.00 43 TRP A CA 25
ATOM 32829 C C . TRP A 1 20 ? 0.185 -3.625 -4.024 1.00 0.00 43 TRP A C 25
ATOM 32830 O O . TRP A 1 20 ? -0.012 -2.736 -4.851 1.00 0.00 43 TRP A O 25
ATOM 32851 N N . CYS A 1 21 ? 1.164 -3.577 -3.127 1.00 0.00 44 CYS A N 25
ATOM 32852 C CA . CYS A 1 21 ? 2.091 -2.451 -3.049 1.00 0.00 44 CYS A CA 25
ATOM 32853 C C . CYS A 1 21 ? 3.060 -2.445 -4.228 1.00 0.00 44 CYS A C 25
ATOM 32854 O O . CYS A 1 21 ? 3.778 -1.471 -4.444 1.00 0.00 44 CYS A O 25
ATOM 32862 N N . ILE A 1 22 ? 3.095 -3.542 -4.975 1.00 0.00 45 ILE A N 25
ATOM 32863 C CA . ILE A 1 22 ? 3.993 -3.654 -6.121 1.00 0.00 45 ILE A CA 25
ATOM 32864 C C . ILE A 1 22 ? 3.245 -3.542 -7.448 1.00 0.00 45 ILE A C 25
ATOM 32865 O O . ILE A 1 22 ? 3.437 -2.589 -8.203 1.00 0.00 45 ILE A O 25
ATOM 32881 N N . SER A 1 23 ? 2.397 -4.527 -7.719 1.00 0.00 46 SER A N 25
ATOM 32882 C CA . SER A 1 23 ? 1.632 -4.581 -8.964 1.00 0.00 46 SER A CA 25
ATOM 32883 C C . SER A 1 23 ? 0.932 -3.262 -9.292 1.00 0.00 46 SER A C 25
ATOM 32884 O O . SER A 1 23 ? 1.304 -2.574 -10.243 1.00 0.00 46 SER A O 25
ATOM 32892 N N . THR A 1 24 ? -0.081 -2.916 -8.505 1.00 0.00 47 THR A N 25
ATOM 32893 C CA . THR A 1 24 ? -0.858 -1.701 -8.741 1.00 0.00 47 THR A CA 25
ATOM 32894 C C . THR A 1 24 ? -0.097 -0.421 -8.408 1.00 0.00 47 THR A C 25
ATOM 32895 O O . THR A 1 24 ? -0.623 0.675 -8.610 1.00 0.00 47 THR A O 25
ATOM 32906 N N . LEU A 1 25 ? 1.128 -0.535 -7.906 1.00 0.00 48 LEU A N 25
ATOM 32907 C CA . LEU A 1 25 ? 1.889 0.659 -7.548 1.00 0.00 48 LEU A CA 25
ATOM 32908 C C . LEU A 1 25 ? 2.813 1.124 -8.671 1.00 0.00 48 LEU A C 25
ATOM 32909 O O . LEU A 1 25 ? 2.568 2.162 -9.286 1.00 0.00 48 LEU A O 25
ATOM 32925 N N . GLU A 1 26 ? 3.870 0.362 -8.945 1.00 0.00 49 GLU A N 25
ATOM 32926 C CA . GLU A 1 26 ? 4.818 0.741 -9.990 1.00 0.00 49 GLU A CA 25
ATOM 32927 C C . GLU A 1 26 ? 5.327 -0.458 -10.788 1.00 0.00 49 GLU A C 25
ATOM 32928 O O . GLU A 1 26 ? 4.813 -0.767 -11.863 1.00 0.00 49 GLU A O 25
ATOM 32940 N N . VAL A 1 27 ? 6.343 -1.128 -10.248 1.00 0.00 50 VAL A N 25
ATOM 32941 C CA . VAL A 1 27 ? 6.960 -2.269 -10.918 1.00 0.00 50 VAL A CA 25
ATOM 32942 C C . VAL A 1 27 ? 6.287 -3.590 -10.562 1.00 0.00 50 VAL A C 25
ATOM 32943 O O . VAL A 1 27 ? 5.240 -3.619 -9.916 1.00 0.00 50 VAL A O 25
ATOM 32956 N N . GLU A 1 28 ? 6.908 -4.684 -11.001 1.00 0.00 51 GLU A N 25
ATOM 32957 C CA . GLU A 1 28 ? 6.401 -6.027 -10.743 1.00 0.00 51 GLU A CA 25
ATOM 32958 C C . GLU A 1 28 ? 7.159 -6.668 -9.586 1.00 0.00 51 GLU A C 25
ATOM 32959 O O . GLU A 1 28 ? 8.003 -6.027 -8.959 1.00 0.00 51 GLU A O 25
ATOM 32971 N N . GLU A 1 29 ? 6.865 -7.936 -9.309 1.00 0.00 52 GLU A N 25
ATOM 32972 C CA . GLU A 1 29 ? 7.530 -8.642 -8.221 1.00 0.00 52 GLU A CA 25
ATOM 32973 C C . GLU A 1 29 ? 8.929 -9.086 -8.639 1.00 0.00 52 GLU A C 25
ATOM 32974 O O . GLU A 1 29 ? 9.168 -10.263 -8.911 1.00 0.00 52 GLU A O 25
ATOM 32986 N N . THR A 1 30 ? 9.845 -8.126 -8.697 1.00 0.00 53 THR A N 25
ATOM 32987 C CA . THR A 1 30 ? 11.229 -8.396 -9.067 1.00 0.00 53 THR A CA 25
ATOM 32988 C C . THR A 1 30 ? 12.181 -7.539 -8.243 1.00 0.00 53 THR A C 25
ATOM 32989 O O . THR A 1 30 ? 13.258 -7.984 -7.844 1.00 0.00 53 THR A O 25
ATOM 33000 N N . ASP A 1 31 ? 11.764 -6.302 -7.995 1.00 0.00 54 ASP A N 25
ATOM 33001 C CA . ASP A 1 31 ? 12.553 -5.352 -7.224 1.00 0.00 54 ASP A CA 25
ATOM 33002 C C . ASP A 1 31 ? 12.593 -5.752 -5.744 1.00 0.00 54 ASP A C 25
ATOM 33003 O O . ASP A 1 31 ? 11.616 -6.284 -5.218 1.00 0.00 54 ASP A O 25
ATOM 33012 N N . PRO A 1 32 ? 13.728 -5.508 -5.055 1.00 0.00 55 PRO A N 25
ATOM 33013 C CA . PRO A 1 32 ? 13.890 -5.852 -3.632 1.00 0.00 55 PRO A CA 25
ATOM 33014 C C . PRO A 1 32 ? 12.861 -5.182 -2.719 1.00 0.00 55 PRO A C 25
ATOM 33015 O O . PRO A 1 32 ? 12.884 -5.381 -1.505 1.00 0.00 55 PRO A O 25
ATOM 33026 N N . LEU A 1 33 ? 11.968 -4.383 -3.299 1.00 0.00 56 LEU A N 25
ATOM 33027 C CA . LEU A 1 33 ? 10.940 -3.695 -2.521 1.00 0.00 56 LEU A CA 25
ATOM 33028 C C . LEU A 1 33 ? 10.143 -4.680 -1.668 1.00 0.00 56 LEU A C 25
ATOM 33029 O O . LEU A 1 33 ? 9.679 -4.337 -0.580 1.00 0.00 56 LEU A O 25
ATOM 33045 N N . CYS A 1 34 ? 9.988 -5.901 -2.167 1.00 0.00 57 CYS A N 25
ATOM 33046 C CA . CYS A 1 34 ? 9.247 -6.935 -1.451 1.00 0.00 57 CYS A CA 25
ATOM 33047 C C . CYS A 1 34 ? 9.996 -7.375 -0.197 1.00 0.00 57 CYS A C 25
ATOM 33048 O O . CYS A 1 34 ? 9.384 -7.735 0.809 1.00 0.00 57 CYS A O 25
ATOM 33056 N N . GLN A 1 35 ? 11.323 -7.348 -0.267 1.00 0.00 58 GLN A N 25
ATOM 33057 C CA . GLN A 1 35 ? 12.158 -7.745 0.860 1.00 0.00 58 GLN A CA 25
ATOM 33058 C C . GLN A 1 35 ? 12.134 -6.690 1.961 1.00 0.00 58 GLN A C 25
ATOM 33059 O O . GLN A 1 35 ? 12.045 -7.017 3.144 1.00 0.00 58 GLN A O 25
ATOM 33073 N N . ARG A 1 36 ? 12.214 -5.425 1.561 1.00 0.00 59 ARG A N 25
ATOM 33074 C CA . ARG A 1 36 ? 12.207 -4.322 2.514 1.00 0.00 59 ARG A CA 25
ATOM 33075 C C . ARG A 1 36 ? 10.926 -4.319 3.345 1.00 0.00 59 ARG A C 25
ATOM 33076 O O . ARG A 1 36 ? 10.973 -4.263 4.573 1.00 0.00 59 ARG A O 25
ATOM 33097 N N . LEU A 1 37 ? 9.782 -4.379 2.668 1.00 0.00 60 LEU A N 25
ATOM 33098 C CA . LEU A 1 37 ? 8.491 -4.388 3.350 1.00 0.00 60 LEU A CA 25
ATOM 33099 C C . LEU A 1 37 ? 8.350 -5.619 4.241 1.00 0.00 60 LEU A C 25
ATOM 33100 O O . LEU A 1 37 ? 7.866 -5.527 5.370 1.00 0.00 60 LEU A O 25
ATOM 33116 N N . ARG A 1 38 ? 8.773 -6.770 3.725 1.00 0.00 61 ARG A N 25
ATOM 33117 C CA . ARG A 1 38 ? 8.697 -8.023 4.473 1.00 0.00 61 ARG A CA 25
ATOM 33118 C C . ARG A 1 38 ? 9.420 -7.906 5.811 1.00 0.00 61 ARG A C 25
ATOM 33119 O O . ARG A 1 38 ? 8.953 -8.427 6.825 1.00 0.00 61 ARG A O 25
ATOM 33140 N N . GLU A 1 39 ? 10.561 -7.223 5.808 1.00 0.00 62 GLU A N 25
ATOM 33141 C CA . GLU A 1 39 ? 11.342 -7.038 7.026 1.00 0.00 62 GLU A CA 25
ATOM 33142 C C . GLU A 1 39 ? 10.530 -6.281 8.070 1.00 0.00 62 GLU A C 25
ATOM 33143 O O . GLU A 1 39 ? 10.266 -6.796 9.158 1.00 0.00 62 GLU A O 25
ATOM 33155 N N . ASN A 1 40 ? 10.138 -5.058 7.734 1.00 0.00 63 ASN A N 25
ATOM 33156 C CA . ASN A 1 40 ? 9.341 -4.241 8.639 1.00 0.00 63 ASN A CA 25
ATOM 33157 C C . ASN A 1 40 ? 7.858 -4.514 8.426 1.00 0.00 63 ASN A C 25
ATOM 33158 O O . ASN A 1 40 ? 7.218 -3.886 7.587 1.00 0.00 63 ASN A O 25
ATOM 33169 N N . ASP A 1 41 ? 7.329 -5.475 9.176 1.00 0.00 64 ASP A N 25
ATOM 33170 C CA . ASP A 1 41 ? 5.918 -5.844 9.082 1.00 0.00 64 ASP A CA 25
ATOM 33171 C C . ASP A 1 41 ? 5.014 -4.613 9.089 1.00 0.00 64 ASP A C 25
ATOM 33172 O O . ASP A 1 41 ? 4.802 -3.993 10.131 1.00 0.00 64 ASP A O 25
ATOM 33181 N N . ILE A 1 42 ? 4.484 -4.264 7.918 1.00 0.00 65 ILE A N 25
ATOM 33182 C CA . ILE A 1 42 ? 3.595 -3.114 7.790 1.00 0.00 65 ILE A CA 25
ATOM 33183 C C . ILE A 1 42 ? 2.141 -3.562 7.692 1.00 0.00 65 ILE A C 25
ATOM 33184 O O . ILE A 1 42 ? 1.766 -4.289 6.771 1.00 0.00 65 ILE A O 25
ATOM 33200 N N . VAL A 1 43 ? 1.326 -3.123 8.644 1.00 0.00 66 VAL A N 25
ATOM 33201 C CA . VAL A 1 43 ? -0.088 -3.473 8.659 1.00 0.00 66 VAL A CA 25
ATOM 33202 C C . VAL A 1 43 ? -0.913 -2.389 7.970 1.00 0.00 66 VAL A C 25
ATOM 33203 O O . VAL A 1 43 ? -0.427 -1.281 7.742 1.00 0.00 66 VAL A O 25
ATOM 33216 N N . GLY A 1 44 ? -2.156 -2.714 7.633 1.00 0.00 67 GLY A N 25
ATOM 33217 C CA . GLY A 1 44 ? -3.023 -1.753 6.974 1.00 0.00 67 GLY A CA 25
ATOM 33218 C C . GLY A 1 44 ? -3.239 -0.503 7.807 1.00 0.00 67 GLY A C 25
ATOM 33219 O O . GLY A 1 44 ? -3.323 0.601 7.269 1.00 0.00 67 GLY A O 25
ATOM 33223 N N . ASP A 1 45 ? -3.328 -0.680 9.122 1.00 0.00 68 ASP A N 25
ATOM 33224 C CA . ASP A 1 45 ? -3.536 0.441 10.034 1.00 0.00 68 ASP A CA 25
ATOM 33225 C C . ASP A 1 45 ? -2.244 1.229 10.234 1.00 0.00 68 ASP A C 25
ATOM 33226 O O . ASP A 1 45 ? -2.221 2.234 10.941 1.00 0.00 68 ASP A O 25
ATOM 33235 N N . LEU A 1 46 ? -1.172 0.762 9.602 1.00 0.00 69 LEU A N 25
ATOM 33236 C CA . LEU A 1 46 ? 0.127 1.417 9.710 1.00 0.00 69 LEU A CA 25
ATOM 33237 C C . LEU A 1 46 ? 0.494 2.112 8.401 1.00 0.00 69 LEU A C 25
ATOM 33238 O O . LEU A 1 46 ? 1.542 2.751 8.296 1.00 0.00 69 LEU A O 25
ATOM 33254 N N . LEU A 1 47 ? -0.380 1.992 7.407 1.00 0.00 70 LEU A N 25
ATOM 33255 C CA . LEU A 1 47 ? -0.146 2.604 6.104 1.00 0.00 70 LEU A CA 25
ATOM 33256 C C . LEU A 1 47 ? -0.360 4.123 6.142 1.00 0.00 70 LEU A C 25
ATOM 33257 O O . LEU A 1 47 ? 0.509 4.878 5.706 1.00 0.00 70 LEU A O 25
ATOM 33273 N N . PRO A 1 48 ? -1.514 4.602 6.661 1.00 0.00 71 PRO A N 25
ATOM 33274 C CA . PRO A 1 48 ? -1.804 6.035 6.729 1.00 0.00 71 PRO A CA 25
ATOM 33275 C C . PRO A 1 48 ? -1.160 6.716 7.933 1.00 0.00 71 PRO A C 25
ATOM 33276 O O . PRO A 1 48 ? -1.247 7.935 8.086 1.00 0.00 71 PRO A O 25
ATOM 33287 N N . GLU A 1 49 ? -0.514 5.926 8.785 1.00 0.00 72 GLU A N 25
ATOM 33288 C CA . GLU A 1 49 ? 0.140 6.461 9.976 1.00 0.00 72 GLU A CA 25
ATOM 33289 C C . GLU A 1 49 ? 1.585 6.849 9.687 1.00 0.00 72 GLU A C 25
ATOM 33290 O O . GLU A 1 49 ? 2.151 7.715 10.355 1.00 0.00 72 GLU A O 25
ATOM 33302 N N . LEU A 1 50 ? 2.182 6.204 8.689 1.00 0.00 73 LEU A N 25
ATOM 33303 C CA . LEU A 1 50 ? 3.562 6.487 8.317 1.00 0.00 73 LEU A CA 25
ATOM 33304 C C . LEU A 1 50 ? 3.642 7.692 7.387 1.00 0.00 73 LEU A C 25
ATOM 33305 O O . LEU A 1 50 ? 2.701 7.981 6.647 1.00 0.00 73 LEU A O 25
ATOM 33321 N N . CYS A 1 51 ? 4.771 8.391 7.431 1.00 0.00 74 CYS A N 25
ATOM 33322 C CA . CYS A 1 51 ? 4.977 9.564 6.592 1.00 0.00 74 CYS A CA 25
ATOM 33323 C C . CYS A 1 51 ? 5.809 9.212 5.363 1.00 0.00 74 CYS A C 25
ATOM 33324 O O . CYS A 1 51 ? 6.213 8.063 5.184 1.00 0.00 74 CYS A O 25
ATOM 33332 N N . LEU A 1 52 ? 6.062 10.207 4.519 1.00 0.00 75 LEU A N 25
ATOM 33333 C CA . LEU A 1 52 ? 6.844 10.005 3.305 1.00 0.00 75 LEU A CA 25
ATOM 33334 C C . LEU A 1 52 ? 8.265 9.556 3.635 1.00 0.00 75 LEU A C 25
ATOM 33335 O O . LEU A 1 52 ? 8.946 8.961 2.800 1.00 0.00 75 LEU A O 25
ATOM 33351 N N . GLN A 1 53 ? 8.708 9.844 4.855 1.00 0.00 76 GLN A N 25
ATOM 33352 C CA . GLN A 1 53 ? 10.050 9.469 5.290 1.00 0.00 76 GLN A CA 25
ATOM 33353 C C . GLN A 1 53 ? 10.205 7.952 5.338 1.00 0.00 76 GLN A C 25
ATOM 33354 O O . GLN A 1 53 ? 11.090 7.390 4.695 1.00 0.00 76 GLN A O 25
ATOM 33368 N N . ASP A 1 54 ? 9.340 7.297 6.107 1.00 0.00 77 ASP A N 25
ATOM 33369 C CA . ASP A 1 54 ? 9.385 5.845 6.237 1.00 0.00 77 ASP A CA 25
ATOM 33370 C C . ASP A 1 54 ? 9.132 5.172 4.892 1.00 0.00 77 ASP A C 25
ATOM 33371 O O . ASP A 1 54 ? 9.835 4.235 4.515 1.00 0.00 77 ASP A O 25
ATOM 33380 N N . CYS A 1 55 ? 8.127 5.659 4.172 1.00 0.00 78 CYS A N 25
ATOM 33381 C CA . CYS A 1 55 ? 7.782 5.108 2.866 1.00 0.00 78 CYS A CA 25
ATOM 33382 C C . CYS A 1 55 ? 8.971 5.186 1.916 1.00 0.00 78 CYS A C 25
ATOM 33383 O O . CYS A 1 55 ? 9.173 4.298 1.088 1.00 0.00 78 CYS A O 25
ATOM 33391 N N . GLN A 1 56 ? 9.752 6.254 2.040 1.00 0.00 79 GLN A N 25
ATOM 33392 C CA . GLN A 1 56 ? 10.924 6.438 1.193 1.00 0.00 79 GLN A CA 25
ATOM 33393 C C . GLN A 1 56 ? 11.961 5.361 1.489 1.00 0.00 79 GLN A C 25
ATOM 33394 O O . GLN A 1 56 ? 12.582 4.812 0.577 1.00 0.00 79 GLN A O 25
ATOM 33408 N N . ASP A 1 57 ? 12.140 5.063 2.774 1.00 0.00 80 ASP A N 25
ATOM 33409 C CA . ASP A 1 57 ? 13.088 4.041 3.198 1.00 0.00 80 ASP A CA 25
ATOM 33410 C C . ASP A 1 57 ? 12.662 2.680 2.666 1.00 0.00 80 ASP A C 25
ATOM 33411 O O . ASP A 1 57 ? 13.493 1.813 2.395 1.00 0.00 80 ASP A O 25
ATOM 33420 N N . LEU A 1 58 ? 11.353 2.508 2.521 1.00 0.00 81 LEU A N 25
ATOM 33421 C CA . LEU A 1 58 ? 10.786 1.265 2.018 1.00 0.00 81 LEU A CA 25
ATOM 33422 C C . LEU A 1 58 ? 11.145 1.064 0.550 1.00 0.00 81 LEU A C 25
ATOM 33423 O O . LEU A 1 58 ? 11.038 -0.041 0.017 1.00 0.00 81 LEU A O 25
ATOM 33439 N N . CYS A 1 59 ? 11.574 2.144 -0.096 1.00 0.00 82 CYS A N 25
ATOM 33440 C CA . CYS A 1 59 ? 11.960 2.097 -1.501 1.00 0.00 82 CYS A CA 25
ATOM 33441 C C . CYS A 1 59 ? 13.479 2.154 -1.640 1.00 0.00 82 CYS A C 25
ATOM 33442 O O . CYS A 1 59 ? 14.182 2.530 -0.701 1.00 0.00 82 CYS A O 25
ATOM 33450 N N . ASP A 1 60 ? 13.980 1.778 -2.813 1.00 0.00 83 ASP A N 25
ATOM 33451 C CA . ASP A 1 60 ? 15.416 1.786 -3.072 1.00 0.00 83 ASP A CA 25
ATOM 33452 C C . ASP A 1 60 ? 16.000 3.181 -2.868 1.00 0.00 83 ASP A C 25
ATOM 33453 O O . ASP A 1 60 ? 17.172 3.329 -2.521 1.00 0.00 83 ASP A O 25
ATOM 33462 N N . GLY A 1 61 ? 15.174 4.200 -3.086 1.00 0.00 84 GLY A N 25
ATOM 33463 C CA . GLY A 1 61 ? 15.625 5.571 -2.921 1.00 0.00 84 GLY A CA 25
ATOM 33464 C C . GLY A 1 61 ? 14.964 6.520 -3.901 1.00 0.00 84 GLY A C 25
ATOM 33465 O O . GLY A 1 61 ? 15.591 7.468 -4.377 1.00 0.00 84 GLY A O 25
ATOM 33469 N N . ASP A 1 62 ? 13.693 6.267 -4.203 1.00 0.00 85 ASP A N 25
ATOM 33470 C CA . ASP A 1 62 ? 12.946 7.105 -5.134 1.00 0.00 85 ASP A CA 25
ATOM 33471 C C . ASP A 1 62 ? 11.783 7.797 -4.430 1.00 0.00 85 ASP A C 25
ATOM 33472 O O . ASP A 1 62 ? 10.907 7.140 -3.866 1.00 0.00 85 ASP A O 25
ATOM 33481 N N . LEU A 1 63 ? 11.782 9.126 -4.468 1.00 0.00 86 LEU A N 25
ATOM 33482 C CA . LEU A 1 63 ? 10.728 9.911 -3.833 1.00 0.00 86 LEU A CA 25
ATOM 33483 C C . LEU A 1 63 ? 9.385 9.681 -4.517 1.00 0.00 86 LEU A C 25
ATOM 33484 O O . LEU A 1 63 ? 8.375 9.449 -3.852 1.00 0.00 86 LEU A O 25
ATOM 33500 N N . ASN A 1 64 ? 9.379 9.745 -5.848 1.00 0.00 87 ASN A N 25
ATOM 33501 C CA . ASN A 1 64 ? 8.155 9.547 -6.619 1.00 0.00 87 ASN A CA 25
ATOM 33502 C C . ASN A 1 64 ? 7.482 8.230 -6.249 1.00 0.00 87 ASN A C 25
ATOM 33503 O O . ASN A 1 64 ? 6.267 8.083 -6.382 1.00 0.00 87 ASN A O 25
ATOM 33514 N N . LYS A 1 65 ? 8.280 7.276 -5.782 1.00 0.00 88 LYS A N 25
ATOM 33515 C CA . LYS A 1 65 ? 7.769 5.975 -5.385 1.00 0.00 88 LYS A CA 25
ATOM 33516 C C . LYS A 1 65 ? 6.923 6.097 -4.125 1.00 0.00 88 LYS A C 25
ATOM 33517 O O . LYS A 1 65 ? 5.767 5.675 -4.093 1.00 0.00 88 LYS A O 25
ATOM 33536 N N . ALA A 1 66 ? 7.517 6.677 -3.089 1.00 0.00 89 ALA A N 25
ATOM 33537 C CA . ALA A 1 66 ? 6.833 6.867 -1.816 1.00 0.00 89 ALA A CA 25
ATOM 33538 C C . ALA A 1 66 ? 5.554 7.680 -1.991 1.00 0.00 89 ALA A C 25
ATOM 33539 O O . ALA A 1 66 ? 4.613 7.550 -1.208 1.00 0.00 89 ALA A O 25
ATOM 33546 N N . ILE A 1 67 ? 5.525 8.522 -3.021 1.00 0.00 90 ILE A N 25
ATOM 33547 C CA . ILE A 1 67 ? 4.357 9.350 -3.298 1.00 0.00 90 ILE A CA 25
ATOM 33548 C C . ILE A 1 67 ? 3.209 8.504 -3.838 1.00 0.00 90 ILE A C 25
ATOM 33549 O O . ILE A 1 67 ? 2.105 8.522 -3.294 1.00 0.00 90 ILE A O 25
ATOM 33565 N N . LYS A 1 68 ? 3.475 7.765 -4.913 1.00 0.00 91 LYS A N 25
ATOM 33566 C CA . LYS A 1 68 ? 2.463 6.901 -5.515 1.00 0.00 91 LYS A CA 25
ATOM 33567 C C . LYS A 1 68 ? 1.980 5.871 -4.501 1.00 0.00 91 LYS A C 25
ATOM 33568 O O . LYS A 1 68 ? 0.910 5.284 -4.652 1.00 0.00 91 LYS A O 25
ATOM 33587 N N . PHE A 1 69 ? 2.787 5.665 -3.467 1.00 0.00 92 PHE A N 25
ATOM 33588 C CA . PHE A 1 69 ? 2.465 4.716 -2.410 1.00 0.00 92 PHE A CA 25
ATOM 33589 C C . PHE A 1 69 ? 1.354 5.262 -1.518 1.00 0.00 92 PHE A C 25
ATOM 33590 O O . PHE A 1 69 ? 0.245 4.727 -1.490 1.00 0.00 92 PHE A O 25
ATOM 33607 N N . LYS A 1 70 ? 1.660 6.337 -0.800 1.00 0.00 93 LYS A N 25
ATOM 33608 C CA . LYS A 1 70 ? 0.695 6.964 0.096 1.00 0.00 93 LYS A CA 25
ATOM 33609 C C . LYS A 1 70 ? -0.563 7.390 -0.659 1.00 0.00 93 LYS A C 25
ATOM 33610 O O . LYS A 1 70 ? -1.659 7.404 -0.098 1.00 0.00 93 LYS A O 25
ATOM 33629 N N . ILE A 1 71 ? -0.399 7.733 -1.934 1.00 0.00 94 ILE A N 25
ATOM 33630 C CA . ILE A 1 71 ? -1.522 8.162 -2.761 1.00 0.00 94 ILE A CA 25
ATOM 33631 C C . ILE A 1 71 ? -2.523 7.033 -2.980 1.00 0.00 94 ILE A C 25
ATOM 33632 O O . ILE A 1 71 ? -3.664 7.109 -2.524 1.00 0.00 94 ILE A O 25
ATOM 33648 N N . LEU A 1 72 ? -2.092 5.996 -3.691 1.00 0.00 95 LEU A N 25
ATOM 33649 C CA . LEU A 1 72 ? -2.954 4.857 -3.985 1.00 0.00 95 LEU A CA 25
ATOM 33650 C C . LEU A 1 72 ? -3.607 4.327 -2.716 1.00 0.00 95 LEU A C 25
ATOM 33651 O O . LEU A 1 72 ? -4.688 3.738 -2.762 1.00 0.00 95 LEU A O 25
ATOM 33667 N N . ILE A 1 73 ? -2.947 4.543 -1.584 1.00 0.00 96 ILE A N 25
ATOM 33668 C CA . ILE A 1 73 ? -3.476 4.096 -0.307 1.00 0.00 96 ILE A CA 25
ATOM 33669 C C . ILE A 1 73 ? -4.620 4.995 0.149 1.00 0.00 96 ILE A C 25
ATOM 33670 O O . ILE A 1 73 ? -5.612 4.523 0.703 1.00 0.00 96 ILE A O 25
ATOM 33686 N N . ASN A 1 74 ? -4.474 6.293 -0.092 1.00 0.00 97 ASN A N 25
ATOM 33687 C CA . ASN A 1 74 ? -5.498 7.260 0.284 1.00 0.00 97 ASN A CA 25
ATOM 33688 C C . ASN A 1 74 ? -6.775 7.025 -0.515 1.00 0.00 97 ASN A C 25
ATOM 33689 O O . ASN A 1 74 ? -7.875 7.036 0.038 1.00 0.00 97 ASN A O 25
ATOM 33700 N N . LYS A 1 75 ? -6.622 6.814 -1.820 1.00 0.00 98 LYS A N 25
ATOM 33701 C CA . LYS A 1 75 ? -7.763 6.570 -2.695 1.00 0.00 98 LYS A CA 25
ATOM 33702 C C . LYS A 1 75 ? -8.540 5.341 -2.232 1.00 0.00 98 LYS A C 25
ATOM 33703 O O . LYS A 1 75 ? -9.764 5.381 -2.099 1.00 0.00 98 LYS A O 25
ATOM 33722 N N . MET A 1 76 ? -7.817 4.252 -1.987 1.00 0.00 99 MET A N 25
ATOM 33723 C CA . MET A 1 76 ? -8.434 3.010 -1.535 1.00 0.00 99 MET A CA 25
ATOM 33724 C C . MET A 1 76 ? -9.031 3.183 -0.143 1.00 0.00 99 MET A C 25
ATOM 33725 O O . MET A 1 76 ? -9.982 2.492 0.227 1.00 0.00 99 MET A O 25
ATOM 33739 N N . ARG A 1 77 ? -8.465 4.110 0.624 1.00 0.00 100 ARG A N 25
ATOM 33740 C CA . ARG A 1 77 ? -8.936 4.379 1.978 1.00 0.00 100 ARG A CA 25
ATOM 33741 C C . ARG A 1 77 ? -10.337 4.982 1.958 1.00 0.00 100 ARG A C 25
ATOM 33742 O O . ARG A 1 77 ? -11.211 4.569 2.722 1.00 0.00 100 ARG A O 25
ATOM 33763 N N . ASP A 1 78 ? -10.545 5.960 1.081 1.00 0.00 101 ASP A N 25
ATOM 33764 C CA . ASP A 1 78 ? -11.841 6.618 0.967 1.00 0.00 101 ASP A CA 25
ATOM 33765 C C . ASP A 1 78 ? -12.853 5.714 0.268 1.00 0.00 101 ASP A C 25
ATOM 33766 O O . ASP A 1 78 ? -13.771 5.194 0.902 1.00 0.00 101 ASP A O 25
ATOM 33775 N N . SER A 1 79 ? -12.672 5.524 -1.039 1.00 0.00 102 SER A N 25
ATOM 33776 C CA . SER A 1 79 ? -13.570 4.682 -1.826 1.00 0.00 102 SER A CA 25
ATOM 33777 C C . SER A 1 79 ? -13.115 4.609 -3.281 1.00 0.00 102 SER A C 25
ATOM 33778 O O . SER A 1 79 ? -12.321 5.433 -3.735 1.00 0.00 102 SER A O 25
ATOM 33786 N N . LYS A 1 80 ? -13.627 3.617 -4.008 1.00 0.00 103 LYS A N 25
ATOM 33787 C CA . LYS A 1 80 ? -13.278 3.439 -5.413 1.00 0.00 103 LYS A CA 25
ATOM 33788 C C . LYS A 1 80 ? -14.174 2.393 -6.072 1.00 0.00 103 LYS A C 25
ATOM 33789 O O . LYS A 1 80 ? -13.827 1.212 -6.126 1.00 0.00 103 LYS A O 25
ATOM 33808 N N . LEU A 1 81 ? -15.331 2.829 -6.561 1.00 0.00 104 LEU A N 25
ATOM 33809 C CA . LEU A 1 81 ? -16.269 1.928 -7.223 1.00 0.00 104 LEU A CA 25
ATOM 33810 C C . LEU A 1 81 ? -16.435 2.311 -8.689 1.00 0.00 104 LEU A C 25
ATOM 33811 O O . LEU A 1 81 ? -16.076 1.548 -9.586 1.00 0.00 104 LEU A O 25
ATOM 33827 N N . GLU A 1 82 ? -16.982 3.500 -8.924 1.00 0.00 105 GLU A N 25
ATOM 33828 C CA . GLU A 1 82 ? -17.194 3.989 -10.281 1.00 0.00 105 GLU A CA 25
ATOM 33829 C C . GLU A 1 82 ? -16.837 5.468 -10.377 1.00 0.00 105 GLU A C 25
ATOM 33830 O O . GLU A 1 82 ? -17.431 6.219 -11.151 1.00 0.00 105 GLU A O 25
ATOM 33842 N N . TRP A 1 83 ? -15.855 5.876 -9.583 1.00 0.00 106 TRP A N 25
ATOM 33843 C CA . TRP A 1 83 ? -15.403 7.263 -9.568 1.00 0.00 106 TRP A CA 25
ATOM 33844 C C . TRP A 1 83 ? -13.883 7.341 -9.446 1.00 0.00 106 TRP A C 25
ATOM 33845 O O . TRP A 1 83 ? -13.351 7.783 -8.428 1.00 0.00 106 TRP A O 25
ATOM 33866 N N . LYS A 1 84 ? -13.189 6.906 -10.494 1.00 0.00 107 LYS A N 25
ATOM 33867 C CA . LYS A 1 84 ? -11.732 6.926 -10.508 1.00 0.00 107 LYS A CA 25
ATOM 33868 C C . LYS A 1 84 ? -11.220 8.121 -11.308 1.00 0.00 107 LYS A C 25
ATOM 33869 O O . LYS A 1 84 ? -11.172 8.082 -12.538 1.00 0.00 107 LYS A O 25
ATOM 33888 N N . ASP A 1 85 ? -10.840 9.181 -10.600 1.00 0.00 108 ASP A N 25
ATOM 33889 C CA . ASP A 1 85 ? -10.332 10.389 -11.243 1.00 0.00 108 ASP A CA 25
ATOM 33890 C C . ASP A 1 85 ? -8.880 10.644 -10.850 1.00 0.00 108 ASP A C 25
ATOM 33891 O O . ASP A 1 85 ? -8.655 11.297 -9.809 1.00 0.00 108 ASP A O 25
#

Secondary structure (DSSP, 8-state):
---SS---TTT--HHHHHHHHHHHHSS-TTSTHHHHHHHS---GGGHHHHHHHHHHHTSSS-HHHHHHHHHHHHHHHH--SS---

Solvent-accessible surface area: 6449 Å² total; per-residue (Å²): 121,63,172,137,112,75,110,84,100,96,127,34,54,54,94,62,12,6,53,82,3,0,71,61,28,124,59,115,99,102,60,76,17,41,100,111,19,157,119,68,110,44,50,1,86,75,18,30,116,10,56,81,136,65,3,37,104,14,20,145,53,53,110,98,42,2,73,102,12,47,72,49,10,88,110,77,159,98,30,146,126,119,158,151,187